Protein AF-0000000084891720 (afdb_homodimer)

Foldseek 3Di:
DCCPPPPPPPPPPDPPPDDDDPLQFLADPPFKFWAEKEKEKEWDQAADPVRFTKMKIKMKTKIAGQDKDQKDKWAAAQKAWPDKFKAWPVRHTFAWDDWDADHQSRIIMTGGPDIDDHRTMMMIITIIMHTQDCQQAAWHWDWAQAPVRDIGIKIKHQQPPPRLNRHDTHRRDLQRWYKYKYKYKDFPPKDKDKQWDWDPQDPQPDPVPGIGMTIGDIFDTAGSSLIIIIIGNWDWDWDAAPVLQIEIETDHNVCVVVVVCVVVRVCVNVVQVVVCVLLVPHQVRCPPPDSIYRDDPPLCSLCSLCSALQQLLVSLQDALVVLLDLCLLLPFQLQQQVQLQALPWFFLRHDDQGHPVSSVVSPDSCSYRLSNLLNLLLCVQLDRQLSSQLSSVVCVVQPVHHDDPLSSQVSSVVSSVVVVGDADPVGSSQQSCLRRHGTAAWEWEWEDDDQFTKTDIAGHHLALPDDSCPPPDPVSNDHFWFKWKAKPVGRDIDTDIDDPPDIDTDHDHDPLIAMAICQSVSTNHAYHYPPVSLVRLLVCLQVPVVSGDLSSLLRNLSNQLSCVSSVNHPVLSSVSSLVSLLPDQFQRNLSSNCVSLVLVCLLDVPHPQNVLSLLVLLSNLVSNLVVDDQADDDDPRNLNSNLSSLQSCLVSPNPVSLVVLLVLLVVCVVVVDNPGHPSCLLVSLQSNQQPVDVVSLVVLVVCLLPDRDPVVNLSSLLSNLNHLDAVSLVVVLCLQLDPPRSADVVVSLVSLLSNLQHPNRLVVSVVVCLVPVVSLLVSCVPPLPSNLSNLCSSLVSQADPVSLVVLVVSCVVCVVRCRSNNVSSVVSNVNNVSSNVSCVPPVVVSSVSSPVVRPDD/DCPPPPPPPPPPPPPPPDDDDPLLFLADDPFKFWAEKEKEKEWDQAADPVRFTKMKIKMKTKIAGQDKDQKDKWAADQKAWPDKFKAWPVRHTFAWDDWDADHQSRIIMTGGPDIDDHRTMMMIITIIMHTQDCQQAAWHWDWAQAPVRDIGIKIKHQHPPPRLNRHDTHRRDLQRWYKYKYKYKDFPPKDKDKQWDWDPQDPQPDPVPGIGMTIGDIFDTAGSSLIIIIIGNWDWDWDAAPVLQIEIETDHNVCVVVVVCVVVRVCVNVVQVVVCVLLVPHQVRCPPPDSIYRDDPPLCSVCSLCSALQQLLVSQDDALVVLLDLCLLLPFQLQQQVQLQALPWFFLRHDDQGHPVSSVVSPDSCSYRLSNLLNLLLCVQLDNQLSSQLSSVVCVVQPVHHDDPLSSQVSSVVSSVVVPGDADPVGSSQQSCLRRHGTAAWEWEWEDDDQFTKTDIAGHHLALPDDSCPPPDPVSNDHFWFKWKAKPVGRDIDTDIDDPPDIDTDHDHDPLIAMAICQSVSTNHAYHYPPVSLVRLLVCLQVPVVSGDLSSLLRNLSRQLSCVSSVNHPVLSSVSSLVSLLVDQFQRNLSSNCVSLVLVCLLDVPHPQNVLSLLVLLSNLVSNLVVDDQADDDDPRNLNSNLSSLQSCLVSPNPVSLVVLLVLLVVCVVVVDNPGHPSNLLVSLQSNQQPVDVVSLVVLVVCLLPDRDPVVNLSSLLSNLNHLDAVSLVVVLCLQLDPPRSADVVRSLVSLLSNLQHPNRLVVSVVVCLVPVVSLLVSCVVPLPSNLSNLCSSLVSQADPVSLVVLVVSCVVCVVRCRSNNVSSVVSNVNNVSSNVSCVPPVVVSSVSSPVVRPDD

Sequence (1714 aa):
DTTSPDTTVSATTGDTGQPSGPWTSIRLPPYLVPTHYVVDLRPVLEPDSTGKYWFNGTSEAKFIVAQPTNYIYIHSNKLSYSKVEVRDSSNAVVPKTAHWLYDVNQYLVVELVEQMVGGGEYSLLTEFQGELADDLGGLYRSSYINSAGNQVVIATTQMQPTDARKAFPCFDEPALKATFDISLSHKPPYFALSNTPNNPPIPPQTPAGEYTKTKFKRTVKMSTYLLAFVVCDFDFVESQTTSGTQTRIYARPQQIAAGNANYSAGITPKILEYFEGYFNVSYPLAKSGDKEFIHLLYHLCFHSWSNYQQFLFLYSILPQPILHMDQFVVSDLQRALNVDGLVSSRPIVAENVNTPSDINALFDTISYSKGACIIRMINQFAGEAAFKLGLENYLKEYAYGPVNHTQLFAFWSDAIDTTGGQNPTNSFATAMQSWTLQMGNPVVTLTRGGSGVVATQQRFLLDPNADKSQPPSPFGYIWTVPLWYSTQSDPSVKLTWMYPNQDTTLTGVASSDYIIGNYGGFGYYLVNYDNDNWMKIIDQLNNDYTKIEAKTRGQLIYDSFSLARAGELHYNISLSLTEFLKSDFYYVPWESGLDSLGYLDQMLGRSKVYGVYSSYLLSLVEPLYQNVTWVDGGSHLDQYQRVNAIWTACSYGHLDCITNAMTQFNQWKTTGNNNITANLRTSVYCNAVRYGGSDNWDFLWGKYQVESNSQEKAKLEYGLSCTRSPWVVRRFLDFIVANDSAVRKQDASSVFQDLCYNEYARDITWDFLRGNWDFIYGVYGTGFFSFSGIISSCTSHFSTQFELQELEAFKAENADQLGSGVSSVDQALEKTKTNIQWRADYEDIVFAWLSDRVVSPDTTSPDTTVSATT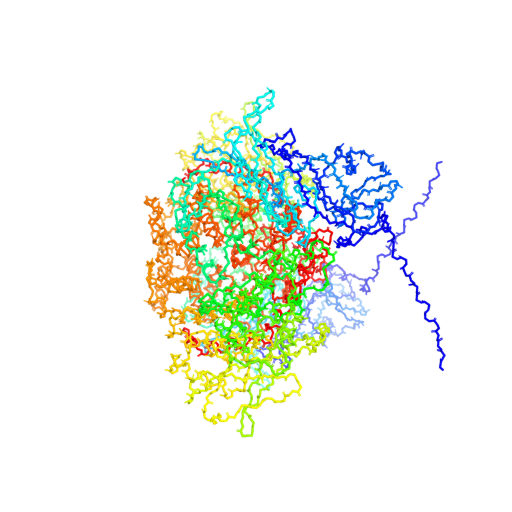GDTGQPSGPWTSIRLPPYLVPTHYVVDLRPVLEPDSTGKYWFNGTSEAKFIVAQPTNYIYIHSNKLSYSKVEVRDSSNAVVPKTAHWLYDVNQYLVVELVEQMVGGGEYSLLTEFQGELADDLGGLYRSSYINSAGNQVVIATTQMQPTDARKAFPCFDEPALKATFDISLSHKPPYFALSNTPNNPPIPPQTPAGEYTKTKFKRTVKMSTYLLAFVVCDFDFVESQTTSGTQTRIYARPQQIAAGNANYSAGITPKILEYFEGYFNVSYPLAKSGDKEFIHLLYHLCFHSWSNYQQFLFLYSILPQPILHMDQFVVSDLQRALNVDGLVSSRPIVAENVNTPSDINALFDTISYSKGACIIRMINQFAGEAAFKLGLENYLKEYAYGPVNHTQLFAFWSDAIDTTGGQNPTNSFATAMQSWTLQMGNPVVTLTRGGSGVVATQQRFLLDPNADKSQPPSPFGYIWTVPLWYSTQSDPSVKLTWMYPNQDTTLTGVASSDYIIGNYGGFGYYLVNYDNDNWMKIIDQLNNDYTKIEAKTRGQLIYDSFSLARAGELHYNISLSLTEFLKSDFYYVPWESGLDSLGYLDQMLGRSKVYGVYSSYLLSLVEPLYQNVTWVDGGSHLDQYQRVNAIWTACSYGHLDCITNAMTQFNQWKTTGNNNITANLRTSVYCNAVRYGGSDNWDFLWGKYQVESNSQEKAKLEYGLSCTRSPWVVRRFLDFIVANDSAVRKQDASSVFQDLCYNEYARDITWDFLRGNWDFIYGVYGTGFFSFSGIISSCTSHFSTQFELQELEAFKAENADQLGSGVSSVDQALEKTKTNIQWRADYEDIVFAWLSDRVVSP

pLDDT: mean 84.46, std 16.4, range [18.09, 98.44]

Organism: Ciona savignyi (NCBI:txid51511)

Structure (mmCIF, N/CA/C/O backbone):
data_AF-0000000084891720-model_v1
#
loop_
_entity.id
_entity.type
_entity.pdbx_description
1 polymer Aminopeptidase
#
loop_
_atom_site.group_PDB
_atom_site.id
_atom_site.type_symbol
_atom_site.label_atom_id
_atom_site.label_alt_id
_atom_site.label_comp_id
_atom_site.label_asym_id
_atom_site.label_entity_id
_atom_site.label_seq_id
_atom_site.pdbx_PDB_ins_code
_atom_site.Cartn_x
_atom_site.Cartn_y
_atom_site.Cartn_z
_atom_site.occupancy
_atom_site.B_iso_or_equiv
_atom_site.auth_seq_id
_atom_site.auth_comp_id
_atom_site.auth_asym_id
_atom_site.auth_atom_id
_atom_site.pdbx_PDB_model_num
ATOM 1 N N . ASP A 1 1 ? 17.328 46.594 -45.031 1 20 1 ASP A N 1
ATOM 2 C CA . ASP A 1 1 ? 17.062 46.469 -43.594 1 20 1 ASP A CA 1
ATOM 3 C C . ASP A 1 1 ? 15.586 46.25 -43.312 1 20 1 ASP A C 1
ATOM 5 O O . ASP A 1 1 ? 14.836 47.219 -43.125 1 20 1 ASP A O 1
ATOM 9 N N . THR A 1 2 ? 14.961 45.312 -43.938 1 23.05 2 THR A N 1
ATOM 10 C CA . THR A 1 2 ? 13.555 45.219 -44.312 1 23.05 2 THR A CA 1
ATOM 11 C C . THR A 1 2 ? 12.688 44.844 -43.125 1 23.05 2 THR A C 1
ATOM 13 O O . THR A 1 2 ? 12.797 43.719 -42.625 1 23.05 2 THR A O 1
ATOM 16 N N . THR A 1 3 ? 12.383 45.75 -42.219 1 22.19 3 THR A N 1
ATOM 17 C CA . THR A 1 3 ? 11.844 45.812 -40.844 1 22.19 3 THR A CA 1
ATOM 18 C C . THR A 1 3 ? 10.398 45.344 -40.844 1 22.19 3 THR A C 1
ATOM 20 O O . THR A 1 3 ? 9.508 46 -41.375 1 22.19 3 THR A O 1
ATOM 23 N N . SER A 1 4 ? 10.258 44.031 -41.125 1 25.98 4 SER A N 1
ATOM 24 C CA . SER A 1 4 ? 8.883 43.594 -41.375 1 25.98 4 SER A CA 1
ATOM 25 C C . SER A 1 4 ? 8.008 43.812 -40.156 1 25.98 4 SER A C 1
ATOM 27 O O . SER A 1 4 ? 8.414 43.469 -39.031 1 25.98 4 SER A O 1
ATOM 29 N N . PRO A 1 5 ? 7.008 44.688 -40.25 1 27.39 5 PRO A N 1
ATOM 30 C CA . PRO A 1 5 ? 6.219 45.25 -39.156 1 27.39 5 PRO A CA 1
ATOM 31 C C . PRO A 1 5 ? 5.355 44.219 -38.438 1 27.39 5 PRO A C 1
ATOM 33 O O . PRO A 1 5 ? 4.715 43.406 -39.094 1 27.39 5 PRO A O 1
ATOM 36 N N . ASP A 1 6 ? 5.828 43.719 -37.281 1 21.44 6 ASP A N 1
ATOM 37 C CA . ASP A 1 6 ? 5.398 42.656 -36.375 1 21.44 6 ASP A CA 1
ATOM 38 C C . ASP A 1 6 ? 3.992 42.938 -35.844 1 21.44 6 ASP A C 1
ATOM 40 O O . ASP A 1 6 ? 3.748 43.938 -35.219 1 21.44 6 ASP A O 1
ATOM 44 N N . THR A 1 7 ? 2.973 42.625 -36.625 1 23.55 7 THR A N 1
ATOM 45 C CA . THR A 1 7 ? 1.566 42.938 -36.375 1 23.55 7 THR A CA 1
ATOM 46 C C . THR A 1 7 ? 1.07 42.219 -35.125 1 23.55 7 THR A C 1
ATOM 48 O O . THR A 1 7 ? 1.032 40.969 -35.094 1 23.55 7 THR A O 1
ATOM 51 N N . THR A 1 8 ? 1.433 42.688 -33.969 1 21.89 8 THR A N 1
ATOM 52 C CA . THR A 1 8 ? 1.13 42.156 -32.656 1 21.89 8 THR A CA 1
ATOM 53 C C . THR A 1 8 ? -0.378 42.062 -32.438 1 21.89 8 THR A C 1
ATOM 55 O O . THR A 1 8 ? -1.094 43.062 -32.531 1 21.89 8 THR A O 1
ATOM 58 N N . VAL A 1 9 ? -1.043 40.938 -32.844 1 22.31 9 VAL A N 1
ATOM 59 C CA . VAL A 1 9 ? -2.469 40.656 -32.719 1 22.31 9 VAL A CA 1
ATOM 60 C C . VAL A 1 9 ? -2.889 40.75 -31.25 1 22.31 9 VAL A C 1
ATOM 62 O O . VAL A 1 9 ? -2.338 40.031 -30.406 1 22.31 9 VAL A O 1
ATOM 65 N N . SER A 1 10 ? -3.232 41.875 -30.812 1 19.17 10 SER A N 1
ATOM 66 C CA . SER A 1 10 ? -3.762 42.188 -29.484 1 19.17 10 SER A CA 1
ATOM 67 C C . SER A 1 10 ? -4.973 41.312 -29.156 1 19.17 10 SER A C 1
ATOM 69 O O . SER A 1 10 ? -6.012 41.406 -29.812 1 19.17 10 SER A O 1
ATOM 71 N N . ALA A 1 11 ? -4.734 40.031 -28.859 1 24.59 11 ALA A N 1
ATOM 72 C CA . ALA A 1 11 ? -5.824 39.156 -28.469 1 24.59 11 ALA A CA 1
ATOM 73 C C . ALA A 1 11 ? -6.742 39.844 -27.453 1 24.59 11 ALA A C 1
ATOM 75 O O . ALA A 1 11 ? -6.273 40.344 -26.438 1 24.59 11 ALA A O 1
ATOM 76 N N . THR A 1 12 ? -7.859 40.375 -27.953 1 24.05 12 THR A N 1
ATOM 77 C CA . THR A 1 12 ? -8.984 40.938 -27.219 1 24.05 12 THR A CA 1
ATOM 78 C C . THR A 1 12 ? -9.336 40.062 -26.016 1 24.05 12 THR A C 1
ATOM 80 O O . THR A 1 12 ? -9.562 38.875 -26.156 1 24.05 12 THR A O 1
ATOM 83 N N . THR A 1 13 ? -8.766 40.25 -24.859 1 27.42 13 THR A N 1
ATOM 84 C CA . THR A 1 13 ? -9.195 39.75 -23.562 1 27.42 13 THR A CA 1
ATOM 85 C C . THR A 1 13 ? -10.711 39.781 -23.453 1 27.42 13 THR A C 1
ATOM 87 O O . THR A 1 13 ? -11.336 40.812 -23.656 1 27.42 13 THR A O 1
ATOM 90 N N . GLY A 1 14 ? -11.461 38.781 -23.953 1 28.86 14 GLY A N 1
ATOM 91 C CA . GLY A 1 14 ? -12.898 38.562 -23.922 1 28.86 14 GLY A CA 1
ATOM 92 C C . GLY A 1 14 ? -13.555 39.156 -22.688 1 28.86 14 GLY A C 1
ATOM 93 O O . GLY A 1 14 ? -13.016 39.031 -21.578 1 28.86 14 GLY A O 1
ATOM 94 N N . ASP A 1 15 ? -14.383 40.188 -22.797 1 30.59 15 ASP A N 1
ATOM 95 C CA . ASP A 1 15 ? -15.297 40.938 -21.953 1 30.59 15 ASP A CA 1
ATOM 96 C C . ASP A 1 15 ? -16.125 40.031 -21.062 1 30.59 15 ASP A C 1
ATOM 98 O O . ASP A 1 15 ? -17 39.312 -21.547 1 30.59 15 ASP A O 1
ATOM 102 N N . THR A 1 16 ? -15.633 39.312 -20.234 1 35.12 16 THR A N 1
ATOM 103 C CA . THR A 1 16 ? -16.594 38.688 -19.328 1 35.12 16 THR A CA 1
ATOM 104 C C . THR A 1 16 ? -17.625 39.688 -18.859 1 35.12 16 THR A C 1
ATOM 106 O O . THR A 1 16 ? -17.312 40.875 -18.641 1 35.12 16 THR A O 1
ATOM 109 N N . GLY A 1 17 ? -18.844 39.719 -19.438 1 39.69 17 GLY A N 1
ATOM 110 C CA . GLY A 1 17 ? -20.094 40.438 -19.297 1 39.69 17 GLY A CA 1
ATOM 111 C C . GLY A 1 17 ? -20.281 41.094 -17.938 1 39.69 17 GLY A C 1
ATOM 112 O O . GLY A 1 17 ? -21.391 41.469 -17.562 1 39.69 17 GLY A O 1
ATOM 113 N N . GLN A 1 18 ? -19.5 40.906 -17 1 47.75 18 GLN A N 1
ATOM 114 C CA . GLN A 1 18 ? -19.828 41.594 -15.742 1 47.75 18 GLN A CA 1
ATOM 115 C C . GLN A 1 18 ? -19.688 43.094 -15.875 1 47.75 18 GLN A C 1
ATOM 117 O O . GLN A 1 18 ? -18.719 43.594 -16.469 1 47.75 18 GLN A O 1
ATOM 122 N N . PRO A 1 19 ? -20.781 43.906 -15.688 1 54.69 19 PRO A N 1
ATOM 123 C CA . PRO A 1 19 ? -20.812 45.375 -15.812 1 54.69 19 PRO A CA 1
ATOM 124 C C . PRO A 1 19 ? -19.609 46.031 -15.156 1 54.69 19 PRO A C 1
ATOM 126 O O . PRO A 1 19 ? -19.156 45.594 -14.094 1 54.69 19 PRO A O 1
ATOM 129 N N . SER A 1 20 ? -18.875 46.844 -15.867 1 66.38 20 SER A N 1
ATOM 130 C CA . SER A 1 20 ? -17.75 47.656 -15.461 1 66.38 20 SER A CA 1
ATOM 131 C C . SER A 1 20 ? -18.203 48.781 -14.523 1 66.38 20 SER A C 1
ATOM 133 O O . SER A 1 20 ? -19.328 49.281 -14.633 1 66.38 20 SER A O 1
ATOM 135 N N . GLY A 1 21 ? -17.875 48.906 -13.312 1 76 21 GLY A N 1
ATOM 136 C CA . GLY A 1 21 ? -18.141 49.969 -12.352 1 76 21 GLY A CA 1
ATOM 137 C C . GLY A 1 21 ? -17.234 49.906 -11.133 1 76 21 GLY A C 1
ATOM 138 O O . GLY A 1 21 ? -16.297 49.125 -11.086 1 76 21 GLY A O 1
ATOM 139 N N . PRO A 1 22 ? -17.422 50.844 -10.227 1 79.38 22 PRO A N 1
ATOM 140 C CA . PRO A 1 22 ? -16.562 50.938 -9.039 1 79.38 22 PRO A CA 1
ATOM 141 C C . PRO A 1 22 ? -16.625 49.688 -8.164 1 79.38 22 PRO A C 1
ATOM 143 O O . PRO A 1 22 ? -15.727 49.469 -7.344 1 79.38 22 PRO A O 1
ATOM 146 N N . TRP A 1 23 ? -17.562 48.875 -8.383 1 83.69 23 TRP A N 1
ATOM 147 C CA . TRP A 1 23 ? -17.734 47.656 -7.582 1 83.69 23 TRP A CA 1
ATOM 148 C C . TRP A 1 23 ? -16.719 46.594 -7.992 1 83.69 23 TRP A C 1
ATOM 150 O O . TRP A 1 23 ? -16.609 45.562 -7.352 1 83.69 23 TRP A O 1
ATOM 160 N N . THR A 1 24 ? -15.914 46.875 -8.93 1 83.31 24 THR A N 1
ATOM 161 C CA . THR A 1 24 ? -14.898 45.938 -9.367 1 83.31 24 THR A CA 1
ATOM 162 C C . THR A 1 24 ? -13.711 45.906 -8.414 1 83.31 24 THR A C 1
ATOM 164 O O . THR A 1 24 ? -12.914 44.969 -8.414 1 83.31 24 THR A O 1
ATOM 167 N N . SER A 1 25 ? -13.672 46.938 -7.602 1 82.19 25 SER A N 1
ATOM 168 C CA . SER A 1 25 ? -12.617 46.969 -6.594 1 82.19 25 SER A CA 1
ATOM 169 C C . SER A 1 25 ? -13.008 46.188 -5.355 1 82.19 25 SER A C 1
ATOM 171 O O . SER A 1 25 ? -14.164 46.219 -4.926 1 82.19 25 SER A O 1
ATOM 173 N N . ILE A 1 26 ? -12.016 45.469 -4.812 1 81.94 26 ILE A N 1
ATOM 174 C CA . ILE A 1 26 ? -12.273 44.625 -3.652 1 81.94 26 ILE A CA 1
ATOM 175 C C . ILE A 1 26 ? -12.484 45.5 -2.418 1 81.94 26 ILE A C 1
ATOM 177 O O . ILE A 1 26 ? -13.164 45.094 -1.472 1 81.94 26 ILE A O 1
ATOM 181 N N . ARG A 1 27 ? -11.875 46.688 -2.404 1 84.44 27 ARG A N 1
ATOM 182 C CA . ARG A 1 27 ? -12.039 47.594 -1.272 1 84.44 27 ARG A CA 1
ATOM 183 C C . ARG A 1 27 ? -13.148 48.594 -1.533 1 84.44 27 ARG A C 1
ATOM 185 O O . ARG A 1 27 ? -13.289 49.094 -2.65 1 84.44 27 ARG A O 1
ATOM 192 N N . LEU A 1 28 ? -13.945 48.875 -0.471 1 86.12 28 LEU A N 1
ATOM 193 C CA . LEU A 1 28 ? -15.008 49.844 -0.572 1 86.12 28 LEU A CA 1
ATOM 194 C C . LEU A 1 28 ? -14.422 51.25 -0.694 1 86.12 28 LEU A C 1
ATOM 196 O O . LEU A 1 28 ? -13.438 51.594 -0.026 1 86.12 28 LEU A O 1
ATOM 200 N N . PRO A 1 29 ? -14.922 52 -1.646 1 81.88 29 PRO A N 1
ATOM 201 C CA . PRO A 1 29 ? -14.5 53.406 -1.696 1 81.88 29 PRO A CA 1
ATOM 202 C C . PRO A 1 29 ? -14.906 54.188 -0.452 1 81.88 29 PRO A C 1
ATOM 204 O O . PRO A 1 29 ? -15.836 53.812 0.252 1 81.88 29 PRO A O 1
ATOM 207 N N . PRO A 1 30 ? -14.164 55.281 -0.123 1 80.31 30 PRO A N 1
ATOM 208 C CA . PRO A 1 30 ? -14.445 56.062 1.085 1 80.31 30 PRO A CA 1
ATOM 209 C C . PRO A 1 30 ? -15.672 56.969 0.934 1 80.31 30 PRO A C 1
ATOM 211 O O . PRO A 1 30 ? -15.656 58.125 1.393 1 80.31 30 PRO A O 1
ATOM 214 N N . TYR A 1 31 ? -16.719 56.5 0.328 1 83.75 31 TYR A N 1
ATOM 215 C CA . TYR A 1 31 ? -17.891 57.312 0.03 1 83.75 31 TYR A CA 1
ATOM 216 C C . TYR A 1 31 ? -18.906 57.25 1.173 1 83.75 31 TYR A C 1
ATOM 218 O O . TYR A 1 31 ? -19.609 58.219 1.437 1 83.75 31 TYR A O 1
ATOM 226 N N . LEU A 1 32 ? -18.953 56.094 1.75 1 91.38 32 LEU A N 1
ATOM 227 C CA . LEU A 1 32 ? -19.984 55.875 2.754 1 91.38 32 LEU A CA 1
ATOM 228 C C . LEU A 1 32 ? -19.375 55.406 4.066 1 91.38 32 LEU A C 1
ATOM 230 O O . LEU A 1 32 ? -18.5 54.531 4.074 1 91.38 32 LEU A O 1
ATOM 234 N N . VAL A 1 33 ? -19.75 56 5.152 1 92.69 33 VAL A N 1
ATOM 235 C CA . VAL A 1 33 ? -19.25 55.625 6.473 1 92.69 33 VAL A CA 1
ATOM 236 C C . VAL A 1 33 ? -20.422 55.156 7.34 1 92.69 33 VAL A C 1
ATOM 238 O O . VAL A 1 33 ? -21.281 55.938 7.719 1 92.69 33 VAL A O 1
ATOM 241 N N . PRO A 1 34 ? -20.391 53.938 7.621 1 95.19 34 PRO A N 1
ATOM 242 C CA . PRO A 1 34 ? -21.484 53.438 8.445 1 95.19 34 PRO A CA 1
ATOM 243 C C . PRO A 1 34 ? -21.469 54 9.867 1 95.19 34 PRO A C 1
ATOM 245 O O . PRO A 1 34 ? -20.391 54.188 10.438 1 95.19 34 PRO A O 1
ATOM 248 N N . THR A 1 35 ? -22.672 54.156 10.438 1 95.44 35 THR A N 1
ATOM 249 C CA . THR A 1 35 ? -22.766 54.688 11.789 1 95.44 35 THR A CA 1
ATOM 250 C C . THR A 1 35 ? -23.516 53.719 12.703 1 95.44 35 THR A C 1
ATOM 252 O O . THR A 1 35 ? -23.203 53.625 13.891 1 95.44 35 THR A O 1
ATOM 255 N N . HIS A 1 36 ? -24.438 53.125 12.141 1 96.88 36 HIS A N 1
ATOM 256 C CA . HIS A 1 36 ? -25.281 52.281 12.961 1 96.88 36 HIS A CA 1
ATOM 257 C C . HIS A 1 36 ? -26 51.219 12.117 1 96.88 36 HIS A C 1
ATOM 259 O O . HIS A 1 36 ? -26.391 51.5 10.977 1 96.88 36 HIS A O 1
ATOM 265 N N . TYR A 1 37 ? -26.125 50.062 12.719 1 97.62 37 TYR A N 1
ATOM 266 C CA . TYR A 1 37 ? -26.922 49 12.102 1 97.62 37 TYR A CA 1
ATOM 267 C C . TYR A 1 37 ? -28.047 48.531 13.016 1 97.62 37 TYR A C 1
ATOM 269 O O . TYR A 1 37 ? -27.875 48.469 14.242 1 97.62 37 TYR A O 1
ATOM 277 N N . VAL A 1 38 ? -29.203 48.25 12.43 1 97.19 38 VAL A N 1
ATOM 278 C CA . VAL A 1 38 ? -30.25 47.469 13.078 1 97.19 38 VAL A CA 1
ATOM 279 C C . VAL A 1 38 ? -30.406 46.125 12.383 1 97.19 38 VAL A C 1
ATOM 281 O O . VAL A 1 38 ? -30.719 46.062 11.195 1 97.19 38 VAL A O 1
ATOM 284 N N . VAL A 1 39 ? -30.094 45.094 13.125 1 97.5 39 VAL A N 1
ATOM 285 C CA . VAL A 1 39 ? -30.078 43.781 12.531 1 97.5 39 VAL A CA 1
ATOM 286 C C . VAL A 1 39 ? -31.078 42.875 13.258 1 97.5 39 VAL A C 1
ATOM 288 O O . VAL A 1 39 ? -31.047 42.75 14.484 1 97.5 39 VAL A O 1
ATOM 291 N N . ASP A 1 40 ? -32 42.281 12.531 1 96.5 40 ASP A N 1
ATOM 292 C CA . ASP A 1 40 ? -33 41.344 13.023 1 96.5 40 ASP A CA 1
ATOM 293 C C . ASP A 1 40 ? -32.938 40.031 12.258 1 96.5 40 ASP A C 1
ATOM 295 O O . ASP A 1 40 ? -33.219 39.969 11.062 1 96.5 40 ASP A O 1
ATOM 299 N N . LEU A 1 41 ? -32.531 38.938 12.953 1 97.06 41 LEU A N 1
ATOM 300 C CA . LEU A 1 41 ? -32.375 37.656 12.297 1 97.06 41 LEU A CA 1
ATOM 301 C C . LEU A 1 41 ? -33.281 36.594 12.938 1 97.06 41 LEU A C 1
ATOM 303 O O . LEU A 1 41 ? -33.469 36.625 14.156 1 97.06 41 LEU A O 1
ATOM 307 N N . ARG A 1 42 ? -33.781 35.656 12.125 1 95.81 42 ARG A N 1
ATOM 308 C CA . ARG A 1 42 ? -34.594 34.531 12.57 1 95.81 42 ARG A CA 1
ATOM 309 C C . ARG A 1 42 ? -34.062 33.219 11.961 1 95.81 42 ARG A C 1
ATOM 311 O O . ARG A 1 42 ? -34.562 32.781 10.914 1 95.81 42 ARG A O 1
ATOM 318 N N . PRO A 1 43 ? -33.156 32.625 12.656 1 96.19 43 PRO A N 1
ATOM 319 C CA . PRO A 1 43 ? -32.75 31.281 12.195 1 96.19 43 PRO A CA 1
ATOM 320 C C . PRO A 1 43 ? -33.812 30.234 12.398 1 96.19 43 PRO A C 1
ATOM 322 O O . PRO A 1 43 ? -34.5 30.234 13.43 1 96.19 43 PRO A O 1
ATOM 325 N N . VAL A 1 44 ? -34.031 29.344 11.383 1 94.94 44 VAL A N 1
ATOM 326 C CA . VAL A 1 44 ? -34.969 28.234 11.461 1 94.94 44 VAL A CA 1
ATOM 327 C C . VAL A 1 44 ? -34.188 26.922 11.648 1 94.94 44 VAL A C 1
ATOM 329 O O . VAL A 1 44 ? -33.5 26.469 10.734 1 94.94 44 VAL A O 1
ATOM 332 N N . LEU A 1 45 ? -34.344 26.359 12.797 1 94.62 45 LEU A N 1
ATOM 333 C CA . LEU A 1 45 ? -33.5 25.219 13.156 1 94.62 45 LEU A CA 1
ATOM 334 C C . LEU A 1 45 ? -34.156 23.906 12.773 1 94.62 45 LEU A C 1
ATOM 336 O O . LEU A 1 45 ? -33.781 22.844 13.289 1 94.62 45 LEU A O 1
ATOM 340 N N . GLU A 1 46 ? -35.156 23.922 11.852 1 92.25 46 GLU A N 1
ATOM 341 C CA . GLU A 1 46 ? -35.781 22.75 11.211 1 92.25 46 GLU A CA 1
ATOM 342 C C . GLU A 1 46 ? -35.594 22.797 9.695 1 92.25 46 GLU A C 1
ATOM 344 O O . GLU A 1 46 ? -35.688 23.875 9.086 1 92.25 46 GLU A O 1
ATOM 349 N N . PRO A 1 47 ? -35.281 21.625 9.133 1 90.69 47 PRO A N 1
ATOM 350 C CA . PRO A 1 47 ? -35.125 21.625 7.676 1 90.69 47 PRO A CA 1
ATOM 351 C C . PRO A 1 47 ? -36.438 21.828 6.922 1 90.69 47 PRO A C 1
ATOM 353 O O . PRO A 1 47 ? -37.5 21.484 7.434 1 90.69 47 PRO A O 1
ATOM 356 N N . ASP A 1 48 ? -36.281 22.391 5.809 1 89.12 48 ASP A N 1
ATOM 357 C CA . ASP A 1 48 ? -37.438 22.5 4.945 1 89.12 48 ASP A CA 1
ATOM 358 C C . ASP A 1 48 ? -37.719 21.188 4.211 1 89.12 48 ASP A C 1
ATOM 360 O O . ASP A 1 48 ? -37.156 20.156 4.551 1 89.12 48 ASP A O 1
ATOM 364 N N . SER A 1 49 ? -38.594 21.219 3.25 1 85.94 49 SER A N 1
ATOM 365 C CA . SER A 1 49 ? -39 20.016 2.533 1 85.94 49 SER A CA 1
ATOM 366 C C . SER A 1 49 ? -37.875 19.438 1.696 1 85.94 49 SER A C 1
ATOM 368 O O . SER A 1 49 ? -37.875 18.25 1.362 1 85.94 49 SER A O 1
ATOM 370 N N . THR A 1 50 ? -36.969 20.328 1.462 1 84.31 50 THR A N 1
ATOM 371 C CA . THR A 1 50 ? -35.844 19.891 0.657 1 84.31 50 THR A CA 1
ATOM 372 C C . THR A 1 50 ? -34.688 19.469 1.548 1 84.31 50 THR A C 1
ATOM 374 O O . THR A 1 50 ? -33.625 19.094 1.052 1 84.31 50 THR A O 1
ATOM 377 N N . GLY A 1 51 ? -34.906 19.547 2.848 1 84.44 51 GLY A N 1
ATOM 378 C CA . GLY A 1 51 ? -33.844 19.172 3.787 1 84.44 51 GLY A CA 1
ATOM 379 C C . GLY A 1 51 ? -32.875 20.297 4.086 1 84.44 51 GLY A C 1
ATOM 380 O O . GLY A 1 51 ? -31.906 20.109 4.809 1 84.44 51 GLY A O 1
ATOM 381 N N . LYS A 1 52 ? -33.156 21.438 3.549 1 88.75 52 LYS A N 1
ATOM 382 C CA . LYS A 1 52 ? -32.281 22.594 3.752 1 88.75 52 LYS A CA 1
ATOM 383 C C . LYS A 1 52 ? -32.75 23.438 4.934 1 88.75 52 LYS A C 1
ATOM 385 O O . LYS A 1 52 ? -33.906 23.391 5.309 1 88.75 52 LYS A O 1
ATOM 390 N N . TYR A 1 53 ? -31.812 24.109 5.594 1 94 53 TYR A N 1
ATOM 391 C CA . TYR A 1 53 ? -32.094 25.031 6.684 1 94 53 TYR A CA 1
ATOM 392 C C . TYR A 1 53 ? -31.922 26.484 6.227 1 94 53 TYR A C 1
ATOM 394 O O . TYR A 1 53 ? -31.062 26.781 5.402 1 94 53 TYR A O 1
ATOM 402 N N . TRP A 1 54 ? -32.781 27.344 6.738 1 95.25 54 TRP A N 1
ATOM 403 C CA . TRP A 1 54 ? -32.781 28.734 6.277 1 95.25 54 TRP A CA 1
ATOM 404 C C . TRP A 1 54 ? -32.812 29.703 7.457 1 95.25 54 TRP A C 1
ATOM 406 O O . TRP A 1 54 ? -33.188 29.312 8.57 1 95.25 54 TRP A O 1
ATOM 416 N N . PHE A 1 55 ? -32.406 30.922 7.242 1 96.44 55 PHE A N 1
ATOM 417 C CA . PHE A 1 55 ? -32.719 32.031 8.156 1 96.44 55 PHE A CA 1
ATOM 418 C C . PHE A 1 55 ? -33.219 33.25 7.391 1 96.44 55 PHE A C 1
ATOM 420 O O . PHE A 1 55 ? -32.844 33.469 6.234 1 96.44 55 PHE A O 1
ATOM 427 N N . ASN A 1 56 ? -34.125 33.938 8.039 1 96.25 56 ASN A N 1
ATOM 428 C CA . ASN A 1 56 ? -34.656 35.188 7.516 1 96.25 56 ASN A CA 1
ATOM 429 C C . ASN A 1 56 ? -34.125 36.406 8.312 1 96.25 56 ASN A C 1
ATOM 431 O O . ASN A 1 56 ? -33.875 36.281 9.508 1 96.25 56 ASN A O 1
ATOM 435 N N . GLY A 1 57 ? -33.969 37.5 7.578 1 96.94 57 GLY A N 1
ATOM 436 C CA . GLY A 1 57 ? -33.438 38.625 8.305 1 96.94 57 GLY A CA 1
ATOM 437 C C . GLY A 1 57 ? -33.812 39.969 7.688 1 96.94 57 GLY A C 1
ATOM 438 O O . GLY A 1 57 ? -34.219 40.031 6.523 1 96.94 57 GLY A O 1
ATOM 439 N N . THR A 1 58 ? -33.844 40.969 8.523 1 97.31 58 THR A N 1
ATOM 440 C CA . THR A 1 58 ? -33.906 42.375 8.125 1 97.31 58 THR A CA 1
ATOM 441 C C . THR A 1 58 ? -32.75 43.156 8.68 1 97.31 58 THR A C 1
ATOM 443 O O . THR A 1 58 ? -32.281 42.906 9.797 1 97.31 58 THR A O 1
ATOM 446 N N . SER A 1 59 ? -32.219 44.031 7.859 1 97.62 59 SER A N 1
ATOM 447 C CA . SER A 1 59 ? -31.125 44.844 8.312 1 97.62 59 SER A CA 1
ATOM 448 C C . SER A 1 59 ? -31.266 46.281 7.793 1 97.62 59 SER A C 1
ATOM 450 O O . SER A 1 59 ? -31.688 46.5 6.656 1 97.62 59 SER A O 1
ATOM 452 N N . GLU A 1 60 ? -31.031 47.219 8.656 1 97.56 60 GLU A N 1
ATOM 453 C CA . GLU A 1 60 ? -30.922 48.625 8.297 1 97.56 60 GLU A CA 1
ATOM 454 C C . GLU A 1 60 ? -29.516 49.188 8.547 1 97.56 60 GLU A C 1
ATOM 456 O O . GLU A 1 60 ? -29.078 49.25 9.695 1 97.56 60 GLU A O 1
ATOM 461 N N . ALA A 1 61 ? -28.875 49.531 7.504 1 97.88 61 ALA A N 1
ATOM 462 C CA . ALA A 1 61 ? -27.547 50.125 7.617 1 97.88 61 ALA A CA 1
ATOM 463 C C . ALA A 1 61 ? -27.609 51.656 7.48 1 97.88 61 ALA A C 1
ATOM 465 O O . ALA A 1 61 ? -27.953 52.156 6.414 1 97.88 61 ALA A O 1
ATOM 466 N N . LYS A 1 62 ? -27.281 52.281 8.547 1 97.31 62 LYS A N 1
ATOM 467 C CA . LYS A 1 62 ? -27.219 53.719 8.516 1 97.31 62 LYS A CA 1
ATOM 468 C C . LYS A 1 62 ? -25.797 54.219 8.234 1 97.31 62 LYS A C 1
ATOM 470 O O . LYS A 1 62 ? -24.828 53.656 8.75 1 97.31 62 LYS A O 1
ATOM 475 N N . PHE A 1 63 ? -25.703 55.25 7.367 1 96.62 63 PHE A N 1
ATOM 476 C CA . PHE A 1 63 ? -24.375 55.719 7.004 1 96.62 63 PHE A CA 1
ATOM 477 C C . PHE A 1 63 ? -24.406 57.188 6.656 1 96.62 63 PHE A C 1
ATOM 479 O O . PHE A 1 63 ? -25.469 57.75 6.387 1 96.62 63 PHE A O 1
ATOM 486 N N . ILE A 1 64 ? -23.25 57.719 6.766 1 95.94 64 ILE A N 1
ATOM 487 C CA . ILE A 1 64 ? -23.031 59.125 6.359 1 95.94 64 ILE A CA 1
ATOM 488 C C . ILE A 1 64 ? -22.297 59.156 5.02 1 95.94 64 ILE A C 1
ATOM 490 O O . ILE A 1 64 ? -21.375 58.344 4.785 1 95.94 64 ILE A O 1
ATOM 494 N N . VAL A 1 65 ? -22.812 60.031 4.129 1 94.75 65 VAL A N 1
ATOM 495 C CA . VAL A 1 65 ? -22.188 60.156 2.814 1 94.75 65 VAL A CA 1
ATOM 496 C C . VAL A 1 65 ? -21 61.125 2.902 1 94.75 65 VAL A C 1
ATOM 498 O O . VAL A 1 65 ? -21.172 62.312 3.119 1 94.75 65 VAL A O 1
ATOM 501 N N . ALA A 1 66 ? -19.859 60.562 2.797 1 92 66 ALA A N 1
ATOM 502 C CA . ALA A 1 66 ? -18.641 61.406 2.84 1 92 66 ALA A CA 1
ATOM 503 C C . ALA A 1 66 ? -18.422 62.094 1.509 1 92 66 ALA A C 1
ATOM 505 O O . ALA A 1 66 ? -17.969 63.25 1.48 1 92 66 ALA A O 1
ATOM 506 N N . GLN A 1 67 ? -18.719 61.375 0.416 1 91.06 67 GLN A N 1
ATOM 507 C CA . GLN A 1 67 ? -18.641 61.906 -0.934 1 91.06 67 GLN A CA 1
ATOM 508 C C . GLN A 1 67 ? -19.906 61.625 -1.73 1 91.06 67 GLN A C 1
ATOM 510 O O . GLN A 1 67 ? -20.406 60.5 -1.71 1 91.06 67 GLN A O 1
ATOM 515 N N . PRO A 1 68 ? -20.328 62.625 -2.379 1 91.38 68 PRO A N 1
ATOM 516 C CA . PRO A 1 68 ? -21.562 62.406 -3.137 1 91.38 68 PRO A CA 1
ATOM 517 C C . PRO A 1 68 ? -21.438 61.281 -4.156 1 91.38 68 PRO A C 1
ATOM 519 O O . PRO A 1 68 ? -20.406 61.156 -4.809 1 91.38 68 PRO A O 1
ATOM 522 N N . THR A 1 69 ? -22.422 60.469 -4.219 1 91.12 69 THR A N 1
ATOM 523 C CA . THR A 1 69 ? -22.469 59.344 -5.129 1 91.12 69 THR A CA 1
ATOM 524 C C . THR A 1 69 ? -23.906 58.875 -5.34 1 91.12 69 THR A C 1
ATOM 526 O O . THR A 1 69 ? -24.781 59.188 -4.531 1 91.12 69 THR A O 1
ATOM 529 N N . ASN A 1 70 ? -24.141 58.25 -6.441 1 92.38 70 ASN A N 1
ATOM 530 C CA . ASN A 1 70 ? -25.453 57.656 -6.684 1 92.38 70 ASN A CA 1
ATOM 531 C C . ASN A 1 70 ? -25.438 56.125 -6.504 1 92.38 70 ASN A C 1
ATOM 533 O O . ASN A 1 70 ? -26.391 55.469 -6.875 1 92.38 70 ASN A O 1
ATOM 537 N N . TYR A 1 71 ? -24.281 55.625 -5.961 1 91.94 71 TYR A N 1
ATOM 538 C CA . TYR A 1 71 ? -24.172 54.188 -5.773 1 91.94 71 TYR A CA 1
ATOM 539 C C . TYR A 1 71 ? -23.953 53.844 -4.305 1 91.94 71 TYR A C 1
ATOM 541 O O . TYR A 1 71 ? -23.234 54.562 -3.592 1 91.94 71 TYR A O 1
ATOM 549 N N . ILE A 1 72 ? -24.562 52.75 -3.867 1 93.31 72 ILE A N 1
ATOM 550 C CA . ILE A 1 72 ? -24.266 52.094 -2.596 1 93.31 72 ILE A CA 1
ATOM 551 C C . ILE A 1 72 ? -23.688 50.719 -2.85 1 93.31 72 ILE A C 1
ATOM 553 O O . ILE A 1 72 ? -24.312 49.906 -3.531 1 93.31 72 ILE A O 1
ATOM 557 N N . TYR A 1 73 ? -22.469 50.594 -2.389 1 90.88 73 TYR A N 1
ATOM 558 C CA . TYR A 1 73 ? -21.812 49.281 -2.395 1 90.88 73 TYR A CA 1
ATOM 559 C C . TYR A 1 73 ? -21.672 48.719 -0.98 1 90.88 73 TYR A C 1
ATOM 561 O O . TYR A 1 73 ? -21.062 49.344 -0.117 1 90.88 73 TYR A O 1
ATOM 569 N N . ILE A 1 74 ? -22.359 47.594 -0.758 1 94.25 74 ILE A N 1
ATOM 570 C CA . ILE A 1 74 ? -22.297 46.938 0.551 1 94.25 74 ILE A CA 1
ATOM 571 C C . ILE A 1 74 ? -22.031 45.438 0.381 1 94.25 74 ILE A C 1
ATOM 573 O O . ILE A 1 74 ? -22.438 44.844 -0.611 1 94.25 74 ILE A O 1
ATOM 577 N N . HIS A 1 75 ? -21.219 44.906 1.25 1 95.19 75 HIS A N 1
ATOM 578 C CA . HIS A 1 75 ? -20.844 43.5 1.12 1 95.19 75 HIS A CA 1
ATOM 579 C C . HIS A 1 75 ? -22.047 42.594 1.354 1 95.19 75 HIS A C 1
ATOM 581 O O . HIS A 1 75 ? -22.859 42.844 2.25 1 95.19 75 HIS A O 1
ATOM 587 N N . SER A 1 76 ? -22.188 41.562 0.534 1 95.56 76 SER A N 1
ATOM 588 C CA . SER A 1 76 ? -23.234 40.562 0.594 1 95.56 76 SER A CA 1
ATOM 589 C C . SER A 1 76 ? -22.797 39.281 -0.079 1 95.56 76 SER A C 1
ATOM 591 O O . SER A 1 76 ? -22.203 39.312 -1.16 1 95.56 76 SER A O 1
ATOM 593 N N . ASN A 1 77 ? -22.984 38.219 0.671 1 93.56 77 ASN A N 1
ATOM 594 C CA . ASN A 1 77 ? -22.594 36.906 0.128 1 93.56 77 ASN A CA 1
ATOM 595 C C . ASN A 1 77 ? -23.656 35.844 0.414 1 93.56 77 ASN A C 1
ATOM 597 O O . ASN A 1 77 ? -24.016 35.625 1.57 1 93.56 77 ASN A O 1
ATOM 601 N N . LYS A 1 78 ? -24.234 35.219 -0.653 1 92.06 78 LYS A N 1
ATOM 602 C CA . LYS A 1 78 ? -25.172 34.125 -0.574 1 92.06 78 LYS A CA 1
ATOM 603 C C . LYS A 1 78 ? -26.453 34.531 0.155 1 92.06 78 LYS A C 1
ATOM 605 O O . LYS A 1 78 ? -26.953 33.781 1.01 1 92.06 78 LYS A O 1
ATOM 610 N N . LEU A 1 79 ? -26.859 35.719 -0.026 1 95.62 79 LEU A N 1
ATOM 611 C CA . LEU A 1 79 ? -28.125 36.219 0.487 1 95.62 79 LEU A CA 1
ATOM 612 C C . LEU A 1 79 ? -29.078 36.562 -0.655 1 95.62 79 LEU A C 1
ATOM 614 O O . LEU A 1 79 ? -28.641 37.094 -1.689 1 95.62 79 LEU A O 1
ATOM 618 N N . SER A 1 80 ? -30.297 36.156 -0.514 1 95.62 80 SER A N 1
ATOM 619 C CA . SER A 1 80 ? -31.344 36.562 -1.451 1 95.62 80 SER A CA 1
ATOM 620 C C . SER A 1 80 ? -32.219 37.656 -0.878 1 95.62 80 SER A C 1
ATOM 622 O O . SER A 1 80 ? -32.562 37.625 0.302 1 95.62 80 SER A O 1
ATOM 624 N N . TYR A 1 81 ? -32.625 38.656 -1.722 1 96.5 81 TYR A N 1
ATOM 625 C CA . TYR A 1 81 ? -33.281 39.844 -1.217 1 96.5 81 TYR A CA 1
ATOM 626 C C . TYR A 1 81 ? -34.719 39.938 -1.708 1 96.5 81 TYR A C 1
ATOM 628 O O . TYR A 1 81 ? -34.969 39.719 -2.895 1 96.5 81 TYR A O 1
ATOM 636 N N . SER A 1 82 ? -35.625 40.156 -0.802 1 95.62 82 SER A N 1
ATOM 637 C CA . SER A 1 82 ? -37.031 40.406 -1.145 1 95.62 82 SER A CA 1
ATOM 638 C C . SER A 1 82 ? -37.344 41.875 -1.124 1 95.62 82 SER A C 1
ATOM 640 O O . SER A 1 82 ? -38.312 42.312 -1.731 1 95.62 82 SER A O 1
ATOM 642 N N . LYS A 1 83 ? -36.531 42.688 -0.385 1 96.38 83 LYS A N 1
ATOM 643 C CA . LYS A 1 83 ? -36.688 44.125 -0.295 1 96.38 83 LYS A CA 1
ATOM 644 C C . LYS A 1 83 ? -35.344 44.844 -0.212 1 96.38 83 LYS A C 1
ATOM 646 O O . LYS A 1 83 ? -34.438 44.375 0.493 1 96.38 83 LYS A O 1
ATOM 651 N N . VAL A 1 84 ? -35.156 45.844 -1.027 1 97.25 84 VAL A N 1
ATOM 652 C CA . VAL A 1 84 ? -34.031 46.75 -1.001 1 97.25 84 VAL A CA 1
ATOM 653 C C . VAL A 1 84 ? -34.5 48.188 -1.163 1 97.25 84 VAL A C 1
ATOM 655 O O . VAL A 1 84 ? -34.969 48.562 -2.236 1 97.25 84 VAL A O 1
ATOM 658 N N . GLU A 1 85 ? -34.344 48.938 -0.044 1 97 85 GLU A N 1
ATOM 659 C CA . GLU A 1 85 ? -34.875 50.281 -0.048 1 97 85 GLU A CA 1
ATOM 660 C C . GLU A 1 85 ? -33.875 51.25 0.6 1 97 85 GLU A C 1
ATOM 662 O O . GLU A 1 85 ? -33.281 50.938 1.622 1 97 85 GLU A O 1
ATOM 667 N N . VAL A 1 86 ? -33.781 52.438 -0.037 1 97.31 86 VAL A N 1
ATOM 668 C CA . VAL A 1 86 ? -32.938 53.5 0.514 1 97.31 86 VAL A CA 1
ATOM 669 C C . VAL A 1 86 ? -33.812 54.625 1.035 1 97.31 86 VAL A C 1
ATOM 671 O O . VAL A 1 86 ? -34.781 55.031 0.401 1 97.31 86 VAL A O 1
ATOM 674 N N . ARG A 1 87 ? -33.375 55.094 2.244 1 96.5 87 ARG A N 1
ATOM 675 C CA . ARG A 1 87 ? -34.125 56.188 2.846 1 96.5 87 ARG A CA 1
ATOM 676 C C . ARG A 1 87 ? -33.188 57.344 3.219 1 96.5 87 ARG A C 1
ATOM 678 O O . ARG A 1 87 ? -31.984 57.125 3.479 1 96.5 87 ARG A O 1
ATOM 685 N N . ASP A 1 88 ? -33.719 58.5 3.244 1 94.12 88 ASP A N 1
ATOM 686 C CA . ASP A 1 88 ? -32.906 59.656 3.664 1 94.12 88 ASP A CA 1
ATOM 687 C C . ASP A 1 88 ? -33.156 59.969 5.137 1 94.12 88 ASP A C 1
ATOM 689 O O . ASP A 1 88 ? -33.781 59.188 5.855 1 94.12 88 ASP A O 1
ATOM 693 N N . SER A 1 89 ? -32.656 61.062 5.566 1 90.75 89 SER A N 1
ATOM 694 C CA . SER A 1 89 ? -32.719 61.438 6.977 1 90.75 89 SER A CA 1
ATOM 695 C C . SER A 1 89 ? -34.125 61.719 7.426 1 90.75 89 SER A C 1
ATOM 697 O O . SER A 1 89 ? -34.438 61.625 8.617 1 90.75 89 SER A O 1
ATOM 699 N N . SER A 1 90 ? -35.031 62.062 6.465 1 90.38 90 SER A N 1
ATOM 700 C CA . SER A 1 90 ? -36.438 62.281 6.777 1 90.38 90 SER A CA 1
ATOM 701 C C . SER A 1 90 ? -37.25 61 6.668 1 90.38 90 SER A C 1
ATOM 703 O O . SER A 1 90 ? -38.469 61.031 6.762 1 90.38 90 SER A O 1
ATOM 705 N N . ASN A 1 91 ? -36.594 59.969 6.402 1 89.81 91 ASN A N 1
ATOM 706 C CA . ASN A 1 91 ? -37.219 58.656 6.254 1 89.81 91 ASN A CA 1
ATOM 707 C C . ASN A 1 91 ? -38.031 58.531 4.961 1 89.81 91 ASN A C 1
ATOM 709 O O . ASN A 1 91 ? -38.906 57.688 4.848 1 89.81 91 ASN A O 1
ATOM 713 N N . ALA A 1 92 ? -37.656 59.375 4.086 1 92.06 92 ALA A N 1
ATOM 714 C CA . ALA A 1 92 ? -38.281 59.312 2.77 1 92.06 92 ALA A CA 1
ATOM 715 C C . ALA A 1 92 ? -37.531 58.344 1.861 1 92.06 92 ALA A C 1
ATOM 717 O O . ALA A 1 92 ? -36.312 58.281 1.898 1 92.06 92 ALA A O 1
ATOM 718 N N . VAL A 1 93 ? -38.312 57.656 1.052 1 95.12 93 VAL A N 1
ATOM 719 C CA . VAL A 1 93 ? -37.719 56.688 0.14 1 95.12 93 VAL A CA 1
ATOM 720 C C . VAL A 1 93 ? -37 57.438 -0.986 1 95.12 93 VAL A C 1
ATOM 722 O O . VAL A 1 93 ? -37.562 58.312 -1.623 1 95.12 93 VAL A O 1
ATOM 725 N N . VAL A 1 94 ? -35.781 57.062 -1.153 1 95.31 94 VAL A N 1
ATOM 726 C CA . VAL A 1 94 ? -34.969 57.594 -2.256 1 95.31 94 VAL A CA 1
ATOM 727 C C . VAL A 1 94 ? -35.125 56.688 -3.482 1 95.31 94 VAL A C 1
ATOM 729 O O . VAL A 1 94 ? -34.875 55.469 -3.41 1 95.31 94 VAL A O 1
ATOM 732 N N . PRO A 1 95 ? -35.562 57.281 -4.555 1 94.19 95 PRO A N 1
ATOM 733 C CA . PRO A 1 95 ? -35.781 56.469 -5.738 1 94.19 95 PRO A CA 1
ATOM 734 C C . PRO A 1 95 ? -34.5 55.812 -6.242 1 94.19 95 PRO A C 1
ATOM 736 O O . PRO A 1 95 ? -33.438 56.469 -6.332 1 94.19 95 PRO A O 1
ATOM 739 N N . LYS A 1 96 ? -34.562 54.5 -6.496 1 93.31 96 LYS A N 1
ATOM 740 C CA . LYS A 1 96 ? -33.438 53.781 -7.035 1 93.31 96 LYS A CA 1
ATOM 741 C C . LYS A 1 96 ? -33.688 53.375 -8.484 1 93.31 96 LYS A C 1
ATOM 743 O O . LYS A 1 96 ? -34.812 53.156 -8.891 1 93.31 96 LYS A O 1
ATOM 748 N N . THR A 1 97 ? -32.625 53.281 -9.289 1 92.81 97 THR A N 1
ATOM 749 C CA . THR A 1 97 ? -32.688 52.812 -10.672 1 92.81 97 THR A CA 1
ATOM 750 C C . THR A 1 97 ? -32.656 51.312 -10.734 1 92.81 97 THR A C 1
ATOM 752 O O . THR A 1 97 ? -33.438 50.688 -11.469 1 92.81 97 THR A O 1
ATOM 755 N N . ALA A 1 98 ? -31.75 50.75 -10.023 1 92.94 98 ALA A N 1
ATOM 756 C CA . ALA A 1 98 ? -31.609 49.312 -10.023 1 92.94 98 ALA A CA 1
ATOM 757 C C . ALA A 1 98 ? -30.766 48.844 -8.836 1 92.94 98 ALA A C 1
ATOM 759 O O . ALA A 1 98 ? -30.188 49.656 -8.109 1 92.94 98 ALA A O 1
ATOM 760 N N . HIS A 1 99 ? -30.844 47.562 -8.477 1 94.25 99 HIS A N 1
ATOM 761 C CA . HIS A 1 99 ? -29.906 46.875 -7.578 1 94.25 99 HIS A CA 1
ATOM 762 C C . HIS A 1 99 ? -29.531 45.5 -8.102 1 94.25 99 HIS A C 1
ATOM 764 O O . HIS A 1 99 ? -30.328 44.844 -8.758 1 94.25 99 HIS A O 1
ATOM 770 N N . TRP A 1 100 ? -28.312 45.125 -7.949 1 93.06 100 TRP A N 1
ATOM 771 C CA . TRP A 1 100 ? -27.844 43.812 -8.391 1 93.06 100 TRP A CA 1
ATOM 772 C C . TRP A 1 100 ? -26.734 43.312 -7.484 1 93.06 100 TRP A C 1
ATOM 774 O O . TRP A 1 100 ? -26.172 44.062 -6.68 1 93.06 100 TRP A O 1
ATOM 784 N N . LEU A 1 101 ? -26.5 41.969 -7.508 1 93.19 101 LEU A N 1
ATOM 785 C CA . LEU A 1 101 ? -25.422 41.312 -6.785 1 93.19 101 LEU A CA 1
ATOM 786 C C . LEU A 1 101 ? -24.188 41.156 -7.676 1 93.19 101 LEU A C 1
ATOM 788 O O . LEU A 1 101 ? -24.297 40.75 -8.828 1 93.19 101 LEU A O 1
ATOM 792 N N . TYR A 1 102 ? -23.062 41.656 -7.262 1 90.62 102 TYR A N 1
ATOM 793 C CA . TYR A 1 102 ? -21.766 41.406 -7.895 1 90.62 102 TYR A CA 1
ATOM 794 C C . TYR A 1 102 ? -20.984 40.344 -7.145 1 90.62 102 TYR A C 1
ATOM 796 O O . TYR A 1 102 ? -20.156 40.656 -6.285 1 90.62 102 TYR A O 1
ATOM 804 N N . ASP A 1 103 ? -21.094 39.156 -7.574 1 86.06 103 ASP A N 1
ATOM 805 C CA . ASP A 1 103 ? -20.656 38 -6.824 1 86.06 103 ASP A CA 1
ATOM 806 C C . ASP A 1 103 ? -19.141 37.938 -6.742 1 86.06 103 ASP A C 1
ATOM 808 O O . ASP A 1 103 ? -18.578 37.406 -5.773 1 86.06 103 ASP A O 1
ATOM 812 N N . VAL A 1 104 ? -18.453 38.5 -7.68 1 80.12 104 VAL A N 1
ATOM 813 C CA . VAL A 1 104 ? -17 38.406 -7.719 1 80.12 104 VAL A CA 1
ATOM 814 C C . VAL A 1 104 ? -16.422 39.031 -6.449 1 80.12 104 VAL A C 1
ATOM 816 O O . VAL A 1 104 ? -15.555 38.438 -5.801 1 80.12 104 VAL A O 1
ATOM 819 N N . ASN A 1 105 ? -16.969 40.156 -6.066 1 87.19 105 ASN A N 1
ATOM 820 C CA . ASN A 1 105 ? -16.5 40.812 -4.863 1 87.19 105 ASN A CA 1
ATOM 821 C C . ASN A 1 105 ? -17.531 40.781 -3.744 1 87.19 105 ASN A C 1
ATOM 823 O O . ASN A 1 105 ? -17.375 41.438 -2.717 1 87.19 105 ASN A O 1
ATOM 827 N N . GLN A 1 106 ? -18.547 40.031 -3.93 1 89.69 106 GLN A N 1
ATOM 828 C CA . GLN A 1 106 ? -19.594 39.781 -2.939 1 89.69 106 GLN A CA 1
ATOM 829 C C . GLN A 1 106 ? -20.234 41.094 -2.479 1 89.69 106 GLN A C 1
ATOM 831 O O . GLN A 1 106 ? -20.328 41.375 -1.278 1 89.69 106 GLN A O 1
ATOM 836 N N . TYR A 1 107 ? -20.75 41.844 -3.506 1 93.81 107 TYR A N 1
ATOM 837 C CA . TYR A 1 107 ? -21.391 43.125 -3.229 1 93.81 107 TYR A CA 1
ATOM 838 C C . TYR A 1 107 ? -22.859 43.094 -3.607 1 93.81 107 TYR A C 1
ATOM 840 O O . TYR A 1 107 ? -23.25 42.438 -4.574 1 93.81 107 TYR A O 1
ATOM 848 N N . LEU A 1 108 ? -23.641 43.719 -2.803 1 95.56 108 LEU A N 1
ATOM 849 C CA . LEU A 1 108 ? -24.938 44.25 -3.229 1 95.56 108 LEU A CA 1
ATOM 850 C C . LEU A 1 108 ? -24.797 45.688 -3.699 1 95.56 108 LEU A C 1
ATOM 852 O O . LEU A 1 108 ? -24.406 46.562 -2.926 1 95.56 108 LEU A O 1
ATOM 856 N N . VAL A 1 109 ? -25.078 45.906 -4.996 1 94.62 109 VAL A N 1
ATOM 857 C CA . VAL A 1 109 ? -24.953 47.25 -5.578 1 94.62 109 VAL A CA 1
ATOM 858 C C . VAL A 1 109 ? -26.328 47.875 -5.773 1 94.62 109 VAL A C 1
ATOM 860 O O . VAL A 1 109 ? -27.219 47.219 -6.336 1 94.62 109 VAL A O 1
ATOM 863 N N . VAL A 1 110 ? -26.484 49.062 -5.211 1 95.38 110 VAL A N 1
ATOM 864 C CA . VAL A 1 110 ? -27.734 49.812 -5.375 1 95.38 110 VAL A CA 1
ATOM 865 C C . VAL A 1 110 ? -27.469 51.125 -6.117 1 95.38 110 VAL A C 1
ATOM 867 O O . VAL A 1 110 ? -26.641 51.938 -5.684 1 95.38 110 VAL A O 1
ATOM 870 N N . GLU A 1 111 ? -28.109 51.25 -7.234 1 93.88 111 GLU A N 1
ATOM 871 C CA . GLU A 1 111 ? -27.984 52.469 -8.031 1 93.88 111 GLU A CA 1
ATOM 872 C C . GLU A 1 111 ? -29.188 53.375 -7.809 1 93.88 111 GLU A C 1
ATOM 874 O O . GLU A 1 111 ? -30.328 52.969 -7.98 1 93.88 111 GLU A O 1
ATOM 879 N N . LEU A 1 112 ? -28.844 54.625 -7.422 1 94.94 112 LEU A N 1
ATOM 880 C CA . LEU A 1 112 ? -29.891 55.625 -7.168 1 94.94 112 LEU A CA 1
ATOM 881 C C . LEU A 1 112 ? -30.078 56.531 -8.375 1 94.94 112 LEU A C 1
ATOM 883 O O . LEU A 1 112 ? -29.172 56.688 -9.18 1 94.94 112 LEU A O 1
ATOM 887 N N . VAL A 1 113 ? -31.266 57.125 -8.453 1 93.88 113 VAL A N 1
ATOM 888 C CA . VAL A 1 113 ? -31.594 58.031 -9.555 1 93.88 113 VAL A CA 1
ATOM 889 C C . VAL A 1 113 ? -30.812 59.312 -9.414 1 93.88 113 VAL A C 1
ATOM 891 O O . VAL A 1 113 ? -30.297 59.875 -10.391 1 93.88 113 VAL A O 1
ATOM 894 N N . GLU A 1 114 ? -30.766 59.781 -8.211 1 93 114 GLU A N 1
ATOM 895 C CA . GLU A 1 114 ? -30.047 61 -7.918 1 93 114 GLU A CA 1
ATOM 896 C C . GLU A 1 114 ? -28.891 60.75 -6.953 1 93 114 GLU A C 1
ATOM 898 O O . GLU A 1 114 ? -28.891 59.781 -6.215 1 93 114 GLU A O 1
ATOM 903 N N . GLN A 1 115 ? -28 61.688 -6.984 1 93.44 115 GLN A N 1
ATOM 904 C CA . GLN A 1 115 ? -26.844 61.594 -6.098 1 93.44 115 GLN A CA 1
ATOM 905 C C . GLN A 1 115 ? -27.234 61.875 -4.652 1 93.44 115 GLN A C 1
ATOM 907 O O . GLN A 1 115 ? -28.031 62.781 -4.391 1 93.44 115 GLN A O 1
ATOM 912 N N . MET A 1 116 ? -26.672 61.094 -3.811 1 93.44 116 MET A N 1
ATOM 913 C CA . MET A 1 116 ? -26.828 61.375 -2.389 1 93.44 116 MET A CA 1
ATOM 914 C C . MET A 1 116 ? -26 62.625 -1.998 1 93.44 116 MET A C 1
ATOM 916 O O . MET A 1 116 ? -24.906 62.844 -2.535 1 93.44 116 MET A O 1
ATOM 920 N N . VAL A 1 117 ? -26.453 63.375 -1.056 1 92.38 117 VAL A N 1
ATOM 921 C CA . VAL A 1 117 ? -25.844 64.625 -0.678 1 92.38 117 VAL A CA 1
ATOM 922 C C . VAL A 1 117 ? -24.688 64.375 0.287 1 92.38 117 VAL A C 1
ATOM 924 O O . VAL A 1 117 ? -24.828 63.625 1.252 1 92.38 117 VAL A O 1
ATOM 927 N N . GLY A 1 118 ? -23.641 65 -0.018 1 90.81 118 GLY A N 1
ATOM 928 C CA . GLY A 1 118 ? -22.5 64.938 0.883 1 90.81 118 GLY A CA 1
ATOM 929 C C . GLY A 1 118 ? -22.812 65.438 2.287 1 90.81 118 GLY A C 1
ATOM 930 O O . GLY A 1 118 ? -23.406 66.5 2.465 1 90.81 118 GLY A O 1
ATOM 931 N N . GLY A 1 119 ? -22.422 64.562 3.316 1 91.88 119 GLY A N 1
ATOM 932 C CA . GLY A 1 119 ? -22.703 64.875 4.703 1 91.88 119 GLY A CA 1
ATOM 933 C C . GLY A 1 119 ? -24.078 64.438 5.16 1 91.88 119 GLY A C 1
ATOM 934 O O . GLY A 1 119 ? -24.391 64.438 6.352 1 91.88 119 GLY A O 1
ATOM 935 N N . GLY A 1 120 ? -24.859 64 4.215 1 93.69 120 GLY A N 1
ATOM 936 C CA . GLY A 1 120 ? -26.203 63.562 4.535 1 93.69 120 GLY A CA 1
ATOM 937 C C . GLY A 1 120 ? -26.234 62.156 5.141 1 93.69 120 GLY A C 1
ATOM 938 O O . GLY A 1 120 ? -25.312 61.375 4.922 1 93.69 120 GLY A O 1
ATOM 939 N N . GLU A 1 121 ? -27.266 62 5.977 1 95.81 121 GLU A N 1
ATOM 940 C CA . GLU A 1 121 ? -27.5 60.656 6.562 1 95.81 121 GLU A CA 1
ATOM 941 C C . GLU A 1 121 ? -28.531 59.875 5.762 1 95.81 121 GLU A C 1
ATOM 943 O O . GLU A 1 121 ? -29.594 60.406 5.418 1 95.81 121 GLU A O 1
ATOM 948 N N . TYR A 1 122 ? -28.156 58.656 5.418 1 96.5 122 TYR A N 1
ATOM 949 C CA . TYR A 1 122 ? -29.031 57.75 4.688 1 96.5 122 TYR A CA 1
ATOM 950 C C . TYR A 1 122 ? -29.078 56.375 5.348 1 96.5 122 TYR A C 1
ATOM 952 O O . TYR A 1 122 ? -28.266 56.094 6.234 1 96.5 122 TYR A O 1
ATOM 960 N N . SER A 1 123 ? -30.078 55.625 4.98 1 97.12 123 SER A N 1
ATOM 961 C CA . SER A 1 123 ? -30.156 54.25 5.465 1 97.12 123 SER A CA 1
ATOM 962 C C . SER A 1 123 ? -30.578 53.312 4.348 1 97.12 123 SER A C 1
ATOM 964 O O . SER A 1 123 ? -31.359 53.688 3.469 1 97.12 123 SER A O 1
ATOM 966 N N . LEU A 1 124 ? -29.953 52.188 4.332 1 97.44 124 LEU A N 1
ATOM 967 C CA . LEU A 1 124 ? -30.328 51.094 3.441 1 97.44 124 LEU A CA 1
ATOM 968 C C . LEU A 1 124 ? -31.094 50.031 4.195 1 97.44 124 LEU A C 1
ATOM 970 O O . LEU A 1 124 ? -30.531 49.344 5.078 1 97.44 124 LEU A O 1
ATOM 974 N N . LEU A 1 125 ? -32.312 49.844 3.883 1 97.5 125 LEU A N 1
ATOM 975 C CA . LEU A 1 125 ? -33.188 48.812 4.473 1 97.5 125 LEU A CA 1
ATOM 976 C C . LEU A 1 125 ? -33.281 47.594 3.551 1 97.5 125 LEU A C 1
ATOM 978 O O . LEU A 1 125 ? -33.656 47.75 2.385 1 97.5 125 LEU A O 1
ATOM 982 N N . THR A 1 126 ? -32.938 46.438 4.082 1 97.75 126 THR A N 1
ATOM 983 C CA . THR A 1 126 ? -33 45.219 3.293 1 97.75 126 THR A CA 1
ATOM 984 C C . THR A 1 126 ? -33.75 44.125 4.043 1 97.75 126 THR A C 1
ATOM 986 O O . THR A 1 126 ? -33.75 44.094 5.273 1 97.75 126 THR A O 1
ATOM 989 N N . GLU A 1 127 ? -34.5 43.312 3.352 1 97.56 127 GLU A N 1
ATOM 990 C CA . GLU A 1 127 ? -35.062 42.031 3.775 1 97.56 127 GLU A CA 1
ATOM 991 C C . GLU A 1 127 ? -34.5 40.875 2.957 1 97.56 127 GLU A C 1
ATOM 993 O O . GLU A 1 127 ? -34.5 40.938 1.725 1 97.56 127 GLU A O 1
ATOM 998 N N . PHE A 1 128 ? -34 39.906 3.645 1 97.5 128 PHE A N 1
ATOM 999 C CA . PHE A 1 128 ? -33.25 38.906 2.914 1 97.5 128 PHE A CA 1
ATOM 1000 C C . PHE A 1 128 ? -33.406 37.531 3.553 1 97.5 128 PHE A C 1
ATOM 1002 O O . PHE A 1 128 ? -33.969 37.406 4.652 1 97.5 128 PHE A O 1
ATOM 1009 N N . GLN A 1 129 ? -33.031 36.5 2.84 1 96.94 129 GLN A N 1
ATOM 1010 C CA . GLN A 1 129 ? -32.969 35.094 3.27 1 96.94 129 GLN A CA 1
ATOM 1011 C C . GLN A 1 129 ? -31.625 34.469 2.922 1 96.94 129 GLN A C 1
ATOM 1013 O O . GLN A 1 129 ? -31.078 34.719 1.843 1 96.94 129 GLN A O 1
ATOM 1018 N N . GLY A 1 130 ? -31.062 33.812 3.924 1 95.81 130 GLY A N 1
ATOM 1019 C CA . GLY A 1 130 ? -29.844 33.062 3.713 1 95.81 130 GLY A CA 1
ATOM 1020 C C . GLY A 1 130 ? -29.969 31.609 4.133 1 95.81 130 GLY A C 1
ATOM 1021 O O . GLY A 1 130 ? -30.891 31.25 4.871 1 95.81 130 GLY A O 1
ATOM 1022 N N . GLU A 1 131 ? -29.141 30.828 3.57 1 93.62 131 GLU A N 1
ATOM 1023 C CA . GLU A 1 131 ? -29.094 29.422 3.982 1 93.62 131 GLU A CA 1
ATOM 1024 C C . GLU A 1 131 ? -28.312 29.25 5.281 1 93.62 131 GLU A C 1
ATOM 1026 O O . GLU A 1 131 ? -27.266 29.875 5.473 1 93.62 131 GLU A O 1
ATOM 1031 N N . LEU A 1 132 ? -28.906 28.562 6.164 1 92.94 132 LEU A N 1
ATOM 1032 C CA . LEU A 1 132 ? -28.172 28.125 7.34 1 92.94 132 LEU A CA 1
ATOM 1033 C C . LEU A 1 132 ? -27.344 26.875 7.027 1 92.94 132 LEU A C 1
ATOM 1035 O O . LEU A 1 132 ? -27.609 25.797 7.555 1 92.94 132 LEU A O 1
ATOM 1039 N N . ALA A 1 133 ? -26.312 27.141 6.309 1 85 133 ALA A N 1
ATOM 1040 C CA . ALA A 1 133 ? -25.516 26.062 5.742 1 85 133 ALA A CA 1
ATOM 1041 C C . ALA A 1 133 ? -24.594 25.453 6.801 1 85 133 ALA A C 1
ATOM 1043 O O . ALA A 1 133 ? -24.641 25.844 7.973 1 85 133 ALA A O 1
ATOM 1044 N N . ASP A 1 134 ? -24 24.391 6.488 1 75.25 134 ASP A N 1
ATOM 1045 C CA . ASP A 1 134 ? -23.062 23.734 7.398 1 75.25 134 ASP A CA 1
ATOM 1046 C C . ASP A 1 134 ? -21.625 23.953 6.945 1 75.25 134 ASP A C 1
ATOM 1048 O O . ASP A 1 134 ? -20.781 23.062 7.113 1 75.25 134 ASP A O 1
ATOM 1052 N N . ASP A 1 135 ? -21.344 25.125 6.328 1 66.94 135 ASP A N 1
ATOM 1053 C CA . ASP A 1 135 ? -20.016 25.391 5.766 1 66.94 135 ASP A CA 1
ATOM 1054 C C . ASP A 1 135 ? -19.156 26.203 6.734 1 66.94 135 ASP A C 1
ATOM 1056 O O . ASP A 1 135 ? -18.109 26.703 6.363 1 66.94 135 ASP A O 1
ATOM 1060 N N . LEU A 1 136 ? -19.578 26.453 7.98 1 70.94 136 LEU A N 1
ATOM 1061 C CA . LEU A 1 136 ? -18.844 27.062 9.078 1 70.94 136 LEU A CA 1
ATOM 1062 C C . LEU A 1 136 ? -18.5 28.516 8.766 1 70.94 136 LEU A C 1
ATOM 1064 O O . LEU A 1 136 ? -17.406 28.984 9.109 1 70.94 136 LEU A O 1
ATOM 1068 N N . GLY A 1 137 ? -19.266 29.141 8.039 1 76.06 137 GLY A N 1
ATOM 1069 C CA . GLY A 1 137 ? -19.078 30.547 7.719 1 76.06 137 GLY A CA 1
ATOM 1070 C C . GLY A 1 137 ? -20.344 31.375 7.879 1 76.06 137 GLY A C 1
ATOM 1071 O O . GLY A 1 137 ? -21.438 30.922 7.539 1 76.06 137 GLY A O 1
ATOM 1072 N N . GLY A 1 138 ? -20.062 32.594 8.445 1 88.69 138 GLY A N 1
ATOM 1073 C CA . GLY A 1 138 ? -21.234 33.406 8.68 1 88.69 138 GLY A CA 1
ATOM 1074 C C . GLY A 1 138 ? -22.172 32.844 9.711 1 88.69 138 GLY A C 1
ATOM 1075 O O . GLY A 1 138 ? -21.734 32.312 10.734 1 88.69 138 GLY A O 1
ATOM 1076 N N . LEU A 1 139 ? -23.391 33.062 9.508 1 92.75 139 LEU A N 1
ATOM 1077 C CA . LEU A 1 139 ? -24.391 32.375 10.305 1 92.75 139 LEU A CA 1
ATOM 1078 C C . LEU A 1 139 ? -24.656 30.969 9.75 1 92.75 139 LEU A C 1
ATOM 1080 O O . LEU A 1 139 ? -25.188 30.828 8.648 1 92.75 139 LEU A O 1
ATOM 1084 N N . TYR A 1 140 ? -24.25 29.969 10.5 1 87.38 140 TYR A N 1
ATOM 1085 C CA . TYR A 1 140 ? -24.328 28.609 9.984 1 87.38 140 TYR A CA 1
ATOM 1086 C C . TYR A 1 140 ? -24.938 27.656 11.016 1 87.38 140 TYR A C 1
ATOM 1088 O O . TYR A 1 140 ? -25.172 28.062 12.156 1 87.38 140 TYR A O 1
ATOM 1096 N N . ARG A 1 141 ? -25.266 26.422 10.562 1 89.44 141 ARG A N 1
ATOM 1097 C CA . ARG A 1 141 ? -25.844 25.438 11.461 1 89.44 141 ARG A CA 1
ATOM 1098 C C . ARG A 1 141 ? -24.781 24.469 11.984 1 89.44 141 ARG A C 1
ATOM 1100 O O . ARG A 1 141 ? -23.875 24.078 11.242 1 89.44 141 ARG A O 1
ATOM 1107 N N . SER A 1 142 ? -24.781 24.281 13.227 1 81.5 142 SER A N 1
ATOM 1108 C CA . SER A 1 142 ? -24.031 23.219 13.883 1 81.5 142 SER A CA 1
ATOM 1109 C C . SER A 1 142 ? -24.953 22.234 14.578 1 81.5 142 SER A C 1
ATOM 1111 O O . SER A 1 142 ? -26.141 22.531 14.805 1 81.5 142 SER A O 1
ATOM 1113 N N . SER A 1 143 ? -24.531 20.969 14.664 1 81 143 SER A N 1
ATOM 1114 C CA . SER A 1 143 ? -25.391 20 15.328 1 81 143 SER A CA 1
ATOM 1115 C C . SER A 1 143 ? -24.594 19.109 16.297 1 81 143 SER A C 1
ATOM 1117 O O . SER A 1 143 ? -23.375 19.016 16.188 1 81 143 SER A O 1
ATOM 1119 N N . TYR A 1 144 ? -25.266 18.578 17.344 1 74.44 144 TYR A N 1
ATOM 1120 C CA . TYR A 1 144 ? -24.688 17.625 18.281 1 74.44 144 TYR A CA 1
ATOM 1121 C C . TYR A 1 144 ? -25.75 16.641 18.766 1 74.44 144 TYR A C 1
ATOM 1123 O O . TYR A 1 144 ? -26.938 16.859 18.578 1 74.44 144 TYR A O 1
ATOM 1131 N N . ILE A 1 145 ? -25.344 15.523 19.312 1 77.25 145 ILE A N 1
ATOM 1132 C CA . ILE A 1 145 ? -26.25 14.539 19.891 1 77.25 145 ILE A CA 1
ATOM 1133 C C . ILE A 1 145 ? -26.359 14.766 21.391 1 77.25 145 ILE A C 1
ATOM 1135 O O . ILE A 1 145 ? -25.359 14.758 22.109 1 77.25 145 ILE A O 1
ATOM 1139 N N . ASN A 1 146 ? -27.516 14.953 21.797 1 80.31 146 ASN A N 1
ATOM 1140 C CA . ASN A 1 146 ? -27.703 15.203 23.234 1 80.31 146 ASN A CA 1
ATOM 1141 C C . ASN A 1 146 ? -27.75 13.898 24.031 1 80.31 146 ASN A C 1
ATOM 1143 O O . ASN A 1 146 ? -27.609 12.82 23.453 1 80.31 146 ASN A O 1
ATOM 1147 N N . SER A 1 147 ? -27.75 14.031 25.375 1 77.19 147 SER A N 1
ATOM 1148 C CA . SER A 1 147 ? -27.688 12.883 26.266 1 77.19 147 SER A CA 1
ATOM 1149 C C . SER A 1 147 ? -28.812 11.906 25.984 1 77.19 147 SER A C 1
ATOM 1151 O O . SER A 1 147 ? -28.703 10.711 26.281 1 77.19 147 SER A O 1
ATOM 1153 N N . ALA A 1 148 ? -29.938 12.367 25.359 1 79.81 148 ALA A N 1
ATOM 1154 C CA . ALA A 1 148 ? -31.078 11.516 25.031 1 79.81 148 ALA A CA 1
ATOM 1155 C C . ALA A 1 148 ? -30.875 10.82 23.703 1 79.81 148 ALA A C 1
ATOM 1157 O O . ALA A 1 148 ? -31.719 10.023 23.266 1 79.81 148 ALA A O 1
ATOM 1158 N N . GLY A 1 149 ? -29.812 11.148 23.078 1 77.62 149 GLY A N 1
ATOM 1159 C CA . GLY A 1 149 ? -29.5 10.508 21.797 1 77.62 149 GLY A CA 1
ATOM 1160 C C . GLY A 1 149 ? -30.094 11.227 20.609 1 77.62 149 GLY A C 1
ATOM 1161 O O . GLY A 1 149 ? -30.031 10.727 19.484 1 77.62 149 GLY A O 1
ATOM 1162 N N . ASN A 1 150 ? -30.656 12.352 20.844 1 83.06 150 ASN A N 1
ATOM 1163 C CA . ASN A 1 150 ? -31.281 13.117 19.766 1 83.06 150 ASN A CA 1
ATOM 1164 C C . ASN A 1 150 ? -30.297 14.117 19.156 1 83.06 150 ASN A C 1
ATOM 1166 O O . ASN A 1 150 ? -29.484 14.703 19.859 1 83.06 150 ASN A O 1
ATOM 1170 N N . GLN A 1 151 ? -30.453 14.32 17.844 1 84.31 151 GLN A N 1
ATOM 1171 C CA . GLN A 1 151 ? -29.672 15.344 17.172 1 84.31 151 GLN A CA 1
ATOM 1172 C C . GLN A 1 151 ? -30.234 16.734 17.422 1 84.31 151 GLN A C 1
ATOM 1174 O O . GLN A 1 151 ? -31.438 16.969 17.234 1 84.31 151 GLN A O 1
ATOM 1179 N N . VAL A 1 152 ? -29.469 17.594 17.938 1 88.38 152 VAL A N 1
ATOM 1180 C CA . VAL A 1 152 ? -29.844 18.984 18.203 1 88.38 152 VAL A CA 1
ATOM 1181 C C . VAL A 1 152 ? -29.125 19.906 17.234 1 88.38 152 VAL A C 1
ATOM 1183 O O . VAL A 1 152 ? -27.906 19.812 17.047 1 88.38 152 VAL A O 1
ATOM 1186 N N . VAL A 1 153 ? -29.922 20.781 16.547 1 91.38 153 VAL A N 1
ATOM 1187 C CA . VAL A 1 153 ? -29.344 21.75 15.617 1 91.38 153 VAL A CA 1
ATOM 1188 C C . VAL A 1 153 ? -29.281 23.125 16.281 1 91.38 153 VAL A C 1
ATOM 1190 O O . VAL A 1 153 ? -30.219 23.547 16.969 1 91.38 153 VAL A O 1
ATOM 1193 N N . ILE A 1 154 ? -28.156 23.797 16.172 1 92.25 154 ILE A N 1
ATOM 1194 C CA . ILE A 1 154 ? -28.016 25.141 16.688 1 92.25 154 ILE A CA 1
ATOM 1195 C C . ILE A 1 154 ? -27.547 26.078 15.57 1 92.25 154 ILE A C 1
ATOM 1197 O O . ILE A 1 154 ? -27.047 25.609 14.539 1 92.25 154 ILE A O 1
ATOM 1201 N N . ALA A 1 155 ? -27.719 27.359 15.781 1 94.06 155 ALA A N 1
ATOM 1202 C CA . ALA A 1 155 ? -27.172 28.375 14.883 1 94.06 155 ALA A CA 1
ATOM 1203 C C . ALA A 1 155 ? -26.047 29.156 15.547 1 94.06 155 ALA A C 1
ATOM 1205 O O . ALA A 1 155 ? -26.156 29.562 16.703 1 94.06 155 ALA A O 1
ATOM 1206 N N . THR A 1 156 ? -24.969 29.234 14.891 1 89.12 156 THR A N 1
ATOM 1207 C CA . THR A 1 156 ? -23.797 29.953 15.406 1 89.12 156 THR A CA 1
ATOM 1208 C C . THR A 1 156 ? -23.078 30.703 14.281 1 89.12 156 THR A C 1
ATOM 1210 O O . THR A 1 156 ? -23.484 30.625 13.117 1 89.12 156 THR A O 1
ATOM 1213 N N . THR A 1 157 ? -22.109 31.531 14.711 1 87 157 THR A N 1
ATOM 1214 C CA . THR A 1 157 ? -21.469 32.375 13.688 1 87 157 THR A CA 1
ATOM 1215 C C . THR A 1 157 ? -19.953 32.156 13.695 1 87 157 THR A C 1
ATOM 1217 O O . THR A 1 157 ? -19.375 31.828 14.727 1 87 157 THR A O 1
ATOM 1220 N N . GLN A 1 158 ? -19.375 32.188 12.664 1 79.38 158 GLN A N 1
ATOM 1221 C CA . GLN A 1 158 ? -17.969 32.438 12.375 1 79.38 158 GLN A CA 1
ATOM 1222 C C . GLN A 1 158 ? -17.812 33.531 11.32 1 79.38 158 GLN A C 1
ATOM 1224 O O . GLN A 1 158 ? -17.969 33.25 10.125 1 79.38 158 GLN A O 1
ATOM 1229 N N . MET A 1 159 ? -17.344 34.656 11.781 1 82.06 159 MET A N 1
ATOM 1230 C CA . MET A 1 159 ? -17.438 35.844 10.922 1 82.06 159 MET A CA 1
ATOM 1231 C C . MET A 1 159 ? -16.094 36.156 10.273 1 82.06 159 MET A C 1
ATOM 1233 O O . MET A 1 159 ? -16.047 36.719 9.18 1 82.06 159 MET A O 1
ATOM 1237 N N . GLN A 1 160 ? -15.102 35.844 10.992 1 70.81 160 GLN A N 1
ATOM 1238 C CA . GLN A 1 160 ? -13.773 36.219 10.484 1 70.81 160 GLN A CA 1
ATOM 1239 C C . GLN A 1 160 ? -13.367 35.281 9.336 1 70.81 160 GLN A C 1
ATOM 1241 O O . GLN A 1 160 ? -13.609 34.094 9.383 1 70.81 160 GLN A O 1
ATOM 1246 N N . PRO A 1 161 ? -12.828 35.812 8.312 1 67.75 161 PRO A N 1
ATOM 1247 C CA . PRO A 1 161 ? -12.469 37.219 8.117 1 67.75 161 PRO A CA 1
ATOM 1248 C C . PRO A 1 161 ? -13.492 37.969 7.266 1 67.75 161 PRO A C 1
ATOM 1250 O O . PRO A 1 161 ? -13.609 39.188 7.367 1 67.75 161 PRO A O 1
ATOM 1253 N N . THR A 1 162 ? -14.148 37.219 6.43 1 79.06 162 THR A N 1
ATOM 1254 C CA . THR A 1 162 ? -15.031 37.906 5.484 1 79.06 162 THR A CA 1
ATOM 1255 C C . THR A 1 162 ? -16.391 37.219 5.438 1 79.06 162 THR A C 1
ATOM 1257 O O . THR A 1 162 ? -16.984 37.062 4.363 1 79.06 162 THR A O 1
ATOM 1260 N N . ASP A 1 163 ? -16.875 36.844 6.652 1 86.88 163 ASP A N 1
ATOM 1261 C CA . ASP A 1 163 ? -18.094 36.062 6.551 1 86.88 163 ASP A CA 1
ATOM 1262 C C . ASP A 1 163 ? -19.266 36.781 7.25 1 86.88 163 ASP A C 1
ATOM 1264 O O . ASP A 1 163 ? -20.375 36.25 7.289 1 86.88 163 ASP A O 1
ATOM 1268 N N . ALA A 1 164 ? -19 37.906 7.746 1 91.38 164 ALA A N 1
ATOM 1269 C CA . ALA A 1 164 ? -20.141 38.656 8.258 1 91.38 164 ALA A CA 1
ATOM 1270 C C . ALA A 1 164 ? -21.156 38.938 7.148 1 91.38 164 ALA A C 1
ATOM 1272 O O . ALA A 1 164 ? -22.359 38.969 7.395 1 91.38 164 ALA A O 1
ATOM 1273 N N . ARG A 1 165 ? -20.625 39.094 6.027 1 94.31 165 ARG A N 1
ATOM 1274 C CA . ARG A 1 165 ? -21.406 39.406 4.832 1 94.31 165 ARG A CA 1
ATOM 1275 C C . ARG A 1 165 ? -22.312 38.25 4.445 1 94.31 165 ARG A C 1
ATOM 1277 O O . ARG A 1 165 ? -23.219 38.406 3.637 1 94.31 165 ARG A O 1
ATOM 1284 N N . LYS A 1 166 ? -22.094 37.125 5.027 1 94.06 166 LYS A N 1
ATOM 1285 C CA . LYS A 1 166 ? -22.969 35.969 4.816 1 94.06 166 LYS A CA 1
ATOM 1286 C C . LYS A 1 166 ? -24.141 36 5.793 1 94.06 166 LYS A C 1
ATOM 1288 O O . LYS A 1 166 ? -25.125 35.281 5.586 1 94.06 166 LYS A O 1
ATOM 1293 N N . ALA A 1 167 ? -23.984 36.719 6.816 1 95.69 167 ALA A N 1
ATOM 1294 C CA . ALA A 1 167 ? -25.047 36.781 7.82 1 95.69 167 ALA A CA 1
ATOM 1295 C C . ALA A 1 167 ? -26.016 37.938 7.508 1 95.69 167 ALA A C 1
ATOM 1297 O O . ALA A 1 167 ? -27.234 37.781 7.707 1 95.69 167 ALA A O 1
ATOM 1298 N N . PHE A 1 168 ? -25.562 39.062 7.141 1 96.94 168 PHE A N 1
ATOM 1299 C CA . PHE A 1 168 ? -26.344 40.219 6.727 1 96.94 168 PHE A CA 1
ATOM 1300 C C . PHE A 1 168 ? -25.5 41.156 5.855 1 96.94 168 PHE A C 1
ATOM 1302 O O . PHE A 1 168 ? -24.266 41.125 5.922 1 96.94 168 PHE A O 1
ATOM 1309 N N . PRO A 1 169 ? -26.25 41.938 4.969 1 97.25 169 PRO A N 1
ATOM 1310 C CA . PRO A 1 169 ? -25.453 42.906 4.203 1 97.25 169 PRO A CA 1
ATOM 1311 C C . PRO A 1 169 ? -24.797 43.969 5.086 1 97.25 169 PRO A C 1
ATOM 1313 O O . PRO A 1 169 ? -25.469 44.594 5.914 1 97.25 169 PRO A O 1
ATOM 1316 N N . CYS A 1 170 ? -23.516 44.125 4.953 1 96.5 170 CYS A N 1
ATOM 1317 C CA . CYS A 1 170 ? -22.797 45.031 5.828 1 96.5 170 CYS A CA 1
ATOM 1318 C C . CYS A 1 170 ? -21.5 45.5 5.188 1 96.5 170 CYS A C 1
ATOM 1320 O O . CYS A 1 170 ? -21 44.875 4.258 1 96.5 170 CYS A O 1
ATOM 1322 N N . PHE A 1 171 ? -21.016 46.656 5.691 1 94.62 171 PHE A N 1
ATOM 1323 C CA . PHE A 1 171 ? -19.688 47.125 5.32 1 94.62 171 PHE A CA 1
ATOM 1324 C C . PHE A 1 171 ? -18.609 46.312 6.043 1 94.62 171 PHE A C 1
ATOM 1326 O O . PHE A 1 171 ? -18.078 46.75 7.062 1 94.62 171 PHE A O 1
ATOM 1333 N N . ASP A 1 172 ? -18.281 45.25 5.434 1 91.31 172 ASP A N 1
ATOM 1334 C CA . ASP A 1 172 ? -17.469 44.219 6.082 1 91.31 172 ASP A CA 1
ATOM 1335 C C . ASP A 1 172 ? -15.984 44.5 5.926 1 91.31 172 ASP A C 1
ATOM 1337 O O . ASP A 1 172 ? -15.227 43.656 5.438 1 91.31 172 ASP A O 1
ATOM 1341 N N . GLU A 1 173 ? -15.578 45.625 6.328 1 86.38 173 GLU A N 1
ATOM 1342 C CA . GLU A 1 173 ? -14.18 46.062 6.426 1 86.38 173 GLU A CA 1
ATOM 1343 C C . GLU A 1 173 ? -13.828 46.469 7.848 1 86.38 173 GLU A C 1
ATOM 1345 O O . GLU A 1 173 ? -14.609 47.156 8.5 1 86.38 173 GLU A O 1
ATOM 1350 N N . PRO A 1 174 ? -12.742 46.094 8.273 1 78.38 174 PRO A N 1
ATOM 1351 C CA . PRO A 1 174 ? -12.391 46.344 9.68 1 78.38 174 PRO A CA 1
ATOM 1352 C C . PRO A 1 174 ? -12.383 47.812 10.062 1 78.38 174 PRO A C 1
ATOM 1354 O O . PRO A 1 174 ? -12.703 48.156 11.203 1 78.38 174 PRO A O 1
ATOM 1357 N N . ALA A 1 175 ? -12.023 48.688 9.148 1 77.69 175 ALA A N 1
ATOM 1358 C CA . ALA A 1 175 ? -11.906 50.094 9.445 1 77.69 175 ALA A CA 1
ATOM 1359 C C . ALA A 1 175 ? -13.289 50.75 9.539 1 77.69 175 ALA A C 1
ATOM 1361 O O . ALA A 1 175 ? -13.43 51.844 10.109 1 77.69 175 ALA A O 1
ATOM 1362 N N . LEU A 1 176 ? -14.25 50.094 9.055 1 87.81 176 LEU A N 1
ATOM 1363 C CA . LEU A 1 176 ? -15.594 50.656 9.047 1 87.81 176 LEU A CA 1
ATOM 1364 C C . LEU A 1 176 ? -16.406 50.125 10.227 1 87.81 176 LEU A C 1
ATOM 1366 O O . LEU A 1 176 ? -17.172 49.156 10.078 1 87.81 176 LEU A O 1
ATOM 1370 N N . LYS A 1 177 ? -16.219 50.812 11.336 1 86.69 177 LYS A N 1
ATOM 1371 C CA . LYS A 1 177 ? -16.859 50.406 12.578 1 86.69 177 LYS A CA 1
ATOM 1372 C C . LYS A 1 177 ? -18.219 51.094 12.758 1 86.69 177 LYS A C 1
ATOM 1374 O O . LYS A 1 177 ? -18.438 52.188 12.211 1 86.69 177 LYS A O 1
ATOM 1379 N N . ALA A 1 178 ? -19.109 50.406 13.469 1 92.44 178 ALA A N 1
ATOM 1380 C CA . ALA A 1 178 ? -20.438 50.938 13.75 1 92.44 178 ALA A CA 1
ATOM 1381 C C . ALA A 1 178 ? -21 50.375 15.047 1 92.44 178 ALA A C 1
ATOM 1383 O O . ALA A 1 178 ? -20.375 49.5 15.672 1 92.44 178 ALA A O 1
ATOM 1384 N N . THR A 1 179 ? -22.078 50.969 15.492 1 92.62 179 THR A N 1
ATOM 1385 C CA . THR A 1 179 ? -22.844 50.344 16.578 1 92.62 179 THR A CA 1
ATOM 1386 C C . THR A 1 179 ? -23.938 49.469 16.031 1 92.62 179 THR A C 1
ATOM 1388 O O . THR A 1 179 ? -24.359 49.625 14.875 1 92.62 179 THR A O 1
ATOM 1391 N N . PHE A 1 180 ? -24.375 48.562 16.844 1 94.25 180 PHE A N 1
ATOM 1392 C CA . PHE A 1 180 ? -25.344 47.594 16.359 1 94.25 180 PHE A CA 1
ATOM 1393 C C . PHE A 1 180 ? -26.469 47.406 17.375 1 94.25 180 PHE A C 1
ATOM 1395 O O . PHE A 1 180 ? -26.219 47.25 18.562 1 94.25 180 PHE A O 1
ATOM 1402 N N . ASP A 1 181 ? -27.703 47.469 16.938 1 95.19 181 ASP A N 1
ATOM 1403 C CA . ASP A 1 181 ? -28.875 46.938 17.625 1 95.19 181 ASP A CA 1
ATOM 1404 C C . ASP A 1 181 ? -29.281 45.594 17.062 1 95.19 181 ASP A C 1
ATOM 1406 O O . ASP A 1 181 ? -29.703 45.5 15.898 1 95.19 181 ASP A O 1
ATOM 1410 N N . ILE A 1 182 ? -29.156 44.594 17.906 1 94.44 182 ILE A N 1
ATOM 1411 C CA . ILE A 1 182 ? -29.328 43.219 17.422 1 94.44 182 ILE A CA 1
ATOM 1412 C C . ILE A 1 182 ? -30.562 42.594 18.062 1 94.44 182 ILE A C 1
ATOM 1414 O O . ILE A 1 182 ? -30.797 42.781 19.25 1 94.44 182 ILE A O 1
ATOM 1418 N N . SER A 1 183 ? -31.328 41.906 17.266 1 93.69 183 SER A N 1
ATOM 1419 C CA . SER A 1 183 ? -32.406 41.062 17.734 1 93.69 183 SER A CA 1
ATOM 1420 C C . SER A 1 183 ? -32.375 39.688 17.078 1 93.69 183 SER A C 1
ATOM 1422 O O . SER A 1 183 ? -32.125 39.594 15.875 1 93.69 183 SER A O 1
ATOM 1424 N N . LEU A 1 184 ? -32.625 38.656 17.875 1 93.56 184 LEU A N 1
ATOM 1425 C CA . LEU A 1 184 ? -32.656 37.281 17.391 1 93.56 184 LEU A CA 1
ATOM 1426 C C . LEU A 1 184 ? -33.969 36.594 17.797 1 93.56 184 LEU A C 1
ATOM 1428 O O . LEU A 1 184 ? -34.375 36.656 18.969 1 93.56 184 LEU A O 1
ATOM 1432 N N . SER A 1 185 ? -34.594 36 16.797 1 93.19 185 SER A N 1
ATOM 1433 C CA . SER A 1 185 ? -35.812 35.219 17.078 1 93.19 185 SER A CA 1
ATOM 1434 C C . SER A 1 185 ? -35.5 33.75 17.219 1 93.19 185 SER A C 1
ATOM 1436 O O . SER A 1 185 ? -34.688 33.188 16.5 1 93.19 185 SER A O 1
ATOM 1438 N N . HIS A 1 186 ? -36.156 33.125 18.219 1 92.38 186 HIS A N 1
ATOM 1439 C CA . HIS A 1 186 ? -35.938 31.703 18.484 1 92.38 186 HIS A CA 1
ATOM 1440 C C . HIS A 1 186 ? -37.188 31.078 19.109 1 92.38 186 HIS A C 1
ATOM 1442 O O . HIS A 1 186 ? -38.062 31.781 19.578 1 92.38 186 HIS A O 1
ATOM 1448 N N . LYS A 1 187 ? -37.188 29.719 19.078 1 89.94 187 LYS A N 1
ATOM 1449 C CA . LYS A 1 187 ? -38.25 28.953 19.719 1 89.94 187 LYS A CA 1
ATOM 1450 C C . LYS A 1 187 ? -37.75 28.297 21.016 1 89.94 187 LYS A C 1
ATOM 1452 O O . LYS A 1 187 ? -36.562 27.969 21.125 1 89.94 187 LYS A O 1
ATOM 1457 N N . PRO A 1 188 ? -38.688 28.25 21.984 1 86.94 188 PRO A N 1
ATOM 1458 C CA . PRO A 1 188 ? -38.281 27.422 23.125 1 86.94 188 PRO A CA 1
ATOM 1459 C C . PRO A 1 188 ? -37.938 25.984 22.734 1 86.94 188 PRO A C 1
ATOM 1461 O O . PRO A 1 188 ? -38.562 25.438 21.828 1 86.94 188 PRO A O 1
ATOM 1464 N N . PRO A 1 189 ? -37.031 25.391 23.328 1 88 189 PRO A N 1
ATOM 1465 C CA . PRO A 1 189 ? -36.25 25.766 24.531 1 88 189 PRO A CA 1
ATOM 1466 C C . PRO A 1 189 ? -34.969 26.547 24.188 1 88 189 PRO A C 1
ATOM 1468 O O . PRO A 1 189 ? -34.125 26.734 25.062 1 88 189 PRO A O 1
ATOM 1471 N N . TYR A 1 190 ? -34.844 26.969 22.906 1 92.19 190 TYR A N 1
ATOM 1472 C CA . TYR A 1 190 ? -33.625 27.688 22.484 1 92.19 190 TYR A CA 1
ATOM 1473 C C . TYR A 1 190 ? -33.625 29.094 23.078 1 92.19 190 TYR A C 1
ATOM 1475 O O . TYR A 1 190 ? -34.656 29.656 23.406 1 92.19 190 TYR A O 1
ATOM 1483 N N . PHE A 1 191 ? -32.438 29.578 23.234 1 89.44 191 PHE A N 1
ATOM 1484 C CA . PHE A 1 191 ? -32.219 30.969 23.594 1 89.44 191 PHE A CA 1
ATOM 1485 C C . PHE A 1 191 ? -31.156 31.594 22.703 1 89.44 191 PHE A C 1
ATOM 1487 O O . PHE A 1 191 ? -30.484 30.906 21.938 1 89.44 191 PHE A O 1
ATOM 1494 N N . ALA A 1 192 ? -31.109 33 22.844 1 91.31 192 ALA A N 1
ATOM 1495 C CA . ALA A 1 192 ? -30.203 33.719 21.938 1 91.31 192 ALA A CA 1
ATOM 1496 C C . ALA A 1 192 ? -29.062 34.344 22.719 1 91.31 192 ALA A C 1
ATOM 1498 O O . ALA A 1 192 ? -29.25 34.781 23.859 1 91.31 192 ALA A O 1
ATOM 1499 N N . LEU A 1 193 ? -27.922 34.344 22.125 1 87.75 193 LEU A N 1
ATOM 1500 C CA . LEU A 1 193 ? -26.734 35 22.625 1 87.75 193 LEU A CA 1
ATOM 1501 C C . LEU A 1 193 ? -26.141 35.938 21.578 1 87.75 193 LEU A C 1
ATOM 1503 O O . LEU A 1 193 ? -26.219 35.656 20.375 1 87.75 193 LEU A O 1
ATOM 1507 N N . SER A 1 194 ? -25.578 37.062 22.031 1 89.38 194 SER A N 1
ATOM 1508 C CA . SER A 1 194 ? -24.859 38 21.172 1 89.38 194 SER A CA 1
ATOM 1509 C C . SER A 1 194 ? -23.734 38.688 21.938 1 89.38 194 SER A C 1
ATOM 1511 O O . SER A 1 194 ? -23.359 38.25 23.031 1 89.38 194 SER A O 1
ATOM 1513 N N . ASN A 1 195 ? -23.297 39.781 21.422 1 82.5 195 ASN A N 1
ATOM 1514 C CA . ASN A 1 195 ? -22.141 40.5 21.969 1 82.5 195 ASN A CA 1
ATOM 1515 C C . ASN A 1 195 ? -22.484 41.156 23.297 1 82.5 195 ASN A C 1
ATOM 1517 O O . ASN A 1 195 ? -21.609 41.375 24.141 1 82.5 195 ASN A O 1
ATOM 1521 N N . THR A 1 196 ? -23.734 41.531 23.469 1 82.06 196 THR A N 1
ATOM 1522 C CA . THR A 1 196 ? -24.141 42.281 24.656 1 82.06 196 THR A CA 1
ATOM 1523 C C . THR A 1 196 ? -25.281 41.562 25.375 1 82.06 196 THR A C 1
ATOM 1525 O O . THR A 1 196 ? -25.922 40.656 24.797 1 82.06 196 THR A O 1
ATOM 1528 N N . PRO A 1 197 ? -25.391 41.906 26.734 1 78.12 197 PRO A N 1
ATOM 1529 C CA . PRO A 1 197 ? -26.453 41.25 27.484 1 78.12 197 PRO A CA 1
ATOM 1530 C C . PRO A 1 197 ? -27.844 41.594 26.953 1 78.12 197 PRO A C 1
ATOM 1532 O O . PRO A 1 197 ? -28.016 42.562 26.25 1 78.12 197 PRO A O 1
ATOM 1535 N N . ASN A 1 198 ? -28.703 40.562 27.344 1 68.12 198 ASN A N 1
ATOM 1536 C CA . ASN A 1 198 ? -30.094 40.75 26.938 1 68.12 198 ASN A CA 1
ATOM 1537 C C . ASN A 1 198 ? -30.734 41.969 27.609 1 68.12 198 ASN A C 1
ATOM 1539 O O . ASN A 1 198 ? -30.406 42.281 28.75 1 68.12 198 ASN A O 1
ATOM 1543 N N . ASN A 1 199 ? -31.203 42.906 26.766 1 56.31 199 ASN A N 1
ATOM 1544 C CA . ASN A 1 199 ? -32.156 43.812 27.375 1 56.31 199 ASN A CA 1
ATOM 1545 C C . ASN A 1 199 ? -33.375 43.062 27.922 1 56.31 199 ASN A C 1
ATOM 1547 O O . ASN A 1 199 ? -33.688 41.938 27.484 1 56.31 199 ASN A O 1
ATOM 1551 N N . PRO A 1 200 ? -34.062 43.438 28.953 1 51.25 200 PRO A N 1
ATOM 1552 C CA . PRO A 1 200 ? -35.219 42.688 29.469 1 51.25 200 PRO A CA 1
ATOM 1553 C C . PRO A 1 200 ? -35.969 41.938 28.375 1 51.25 200 PRO A C 1
ATOM 1555 O O . PRO A 1 200 ? -36.25 42.5 27.312 1 51.25 200 PRO A O 1
ATOM 1558 N N . PRO A 1 201 ? -35.812 40.688 28.453 1 47.59 201 PRO A N 1
ATOM 1559 C CA . PRO A 1 201 ? -36.5 39.844 27.438 1 47.59 201 PRO A CA 1
ATOM 1560 C C . PRO A 1 201 ? -37.875 40.406 27.062 1 47.59 201 PRO A C 1
ATOM 1562 O O . PRO A 1 201 ? -38.625 40.875 27.938 1 47.59 201 PRO A O 1
ATOM 1565 N N . ILE A 1 202 ? -38 41.062 25.969 1 47.09 202 ILE A N 1
ATOM 1566 C CA . ILE A 1 202 ? -39.344 41.406 25.5 1 47.09 202 ILE A CA 1
ATOM 1567 C C . ILE A 1 202 ? -40.219 40.156 25.375 1 47.09 202 ILE A C 1
ATOM 1569 O O . ILE A 1 202 ? -39.812 39.188 24.734 1 47.09 202 ILE A O 1
ATOM 1573 N N . PRO A 1 203 ? -41.219 40.031 26.203 1 46.47 203 PRO A N 1
ATOM 1574 C CA . PRO A 1 203 ? -42.156 38.906 26.078 1 46.47 203 PRO A CA 1
ATOM 1575 C C . PRO A 1 203 ? -42.469 38.562 24.641 1 46.47 203 PRO A C 1
ATOM 1577 O O . PRO A 1 203 ? -42.344 39.438 23.75 1 46.47 203 PRO A O 1
ATOM 1580 N N . PRO A 1 204 ? -42.688 37.375 24.328 1 46.28 204 PRO A N 1
ATOM 1581 C CA . PRO A 1 204 ? -43.031 36.875 23 1 46.28 204 PRO A CA 1
ATOM 1582 C C . PRO A 1 204 ? -44.062 37.75 22.297 1 46.28 204 PRO A C 1
ATOM 1584 O O . PRO A 1 204 ? -45.062 38.156 22.891 1 46.28 204 PRO A O 1
ATOM 1587 N N . GLN A 1 205 ? -43.656 38.781 21.562 1 39.88 205 GLN A N 1
ATOM 1588 C CA . GLN A 1 205 ? -44.688 39.594 20.906 1 39.88 205 GLN A CA 1
ATOM 1589 C C . GLN A 1 205 ? -45.531 38.75 19.938 1 39.88 205 GLN A C 1
ATOM 1591 O O . GLN A 1 205 ? -46.438 39.281 19.297 1 39.88 205 GLN A O 1
ATOM 1596 N N . THR A 1 206 ? -44.906 38.062 18.953 1 43.09 206 THR A N 1
ATOM 1597 C CA . THR A 1 206 ? -45.812 37.781 17.828 1 43.09 206 THR A CA 1
ATOM 1598 C C . THR A 1 206 ? -47 36.969 18.281 1 43.09 206 THR A C 1
ATOM 1600 O O . THR A 1 206 ? -46.906 36.156 19.219 1 43.09 206 THR A O 1
ATOM 1603 N N . PRO A 1 207 ? -48.188 37.344 17.828 1 40.66 207 PRO A N 1
ATOM 1604 C CA . PRO A 1 207 ? -49.469 36.656 18.016 1 40.66 207 PRO A CA 1
ATOM 1605 C C . PRO A 1 207 ? -49.312 35.125 17.906 1 40.66 207 PRO A C 1
ATOM 1607 O O . PRO A 1 207 ? -50 34.375 18.609 1 40.66 207 PRO A O 1
ATOM 1610 N N . ALA A 1 208 ? -49.031 34.5 16.531 1 43.69 208 ALA A N 1
ATOM 1611 C CA . ALA A 1 208 ? -49.312 33.094 16.391 1 43.69 208 ALA A CA 1
ATOM 1612 C C . ALA A 1 208 ? -48.438 32.25 17.281 1 43.69 208 ALA A C 1
ATOM 1614 O O . ALA A 1 208 ? -48.406 31.016 17.188 1 43.69 208 ALA A O 1
ATOM 1615 N N . GLY A 1 209 ? -47.531 32.594 18.312 1 53.47 209 GLY A N 1
ATOM 1616 C CA . GLY A 1 209 ? -47.062 31.969 19.547 1 53.47 209 GLY A CA 1
ATOM 1617 C C . GLY A 1 209 ? -45.781 31.203 19.375 1 53.47 209 GLY A C 1
ATOM 1618 O O . GLY A 1 209 ? -45.25 30.641 20.328 1 53.47 209 GLY A O 1
ATOM 1619 N N . GLU A 1 210 ? -45.156 31.141 18.156 1 72.75 210 GLU A N 1
ATOM 1620 C CA . GLU A 1 210 ? -44.156 30.062 18.078 1 72.75 210 GLU A CA 1
ATOM 1621 C C . GLU A 1 210 ? -42.75 30.578 18.312 1 72.75 210 GLU A C 1
ATOM 1623 O O . GLU A 1 210 ? -41.938 29.891 18.922 1 72.75 210 GLU A O 1
ATOM 1628 N N . TYR A 1 211 ? -42.312 31.984 18.016 1 85.56 211 TYR A N 1
ATOM 1629 C CA . TYR A 1 211 ? -40.938 32.469 18.188 1 85.56 211 TYR A CA 1
ATOM 1630 C C . TYR A 1 211 ? -40.875 33.562 19.25 1 85.56 211 TYR A C 1
ATOM 1632 O O . TYR A 1 211 ? -41.781 34.375 19.359 1 85.56 211 TYR A O 1
ATOM 1640 N N . THR A 1 212 ? -39.906 33.562 20.031 1 85.38 212 THR A N 1
ATOM 1641 C CA . THR A 1 212 ? -39.531 34.594 20.969 1 85.38 212 THR A CA 1
ATOM 1642 C C . THR A 1 212 ? -38.406 35.469 20.406 1 85.38 212 THR A C 1
ATOM 1644 O O . THR A 1 212 ? -37.469 34.938 19.797 1 85.38 212 THR A O 1
ATOM 1647 N N . LYS A 1 213 ? -38.562 36.781 20.484 1 91 213 LYS A N 1
ATOM 1648 C CA . LYS A 1 213 ? -37.531 37.688 20 1 91 213 LYS A CA 1
ATOM 1649 C C . LYS A 1 213 ? -36.719 38.25 21.156 1 91 213 LYS A C 1
ATOM 1651 O O . LYS A 1 213 ? -37.25 38.875 22.062 1 91 213 LYS A O 1
ATOM 1656 N N . THR A 1 214 ? -35.469 38 21.188 1 89.56 214 THR A N 1
ATOM 1657 C CA . THR A 1 214 ? -34.531 38.562 22.172 1 89.56 214 THR A CA 1
ATOM 1658 C C . THR A 1 214 ? -33.812 39.781 21.609 1 89.56 214 THR A C 1
ATOM 1660 O O . THR A 1 214 ? -33.188 39.719 20.531 1 89.56 214 THR A O 1
ATOM 1663 N N . LYS A 1 215 ? -33.906 40.938 22.281 1 90.81 215 LYS A N 1
ATOM 1664 C CA . LYS A 1 215 ? -33.219 42.156 21.906 1 90.81 215 LYS A CA 1
ATOM 1665 C C . LYS A 1 215 ? -31.984 42.406 22.812 1 90.81 215 LYS A C 1
ATOM 1667 O O . LYS A 1 215 ? -32.062 42.156 24.016 1 90.81 215 LYS A O 1
ATOM 1672 N N . PHE A 1 216 ? -31.031 42.875 22.266 1 90.75 216 PHE A N 1
ATOM 1673 C CA . PHE A 1 216 ? -29.797 43.062 23 1 90.75 216 PHE A CA 1
ATOM 1674 C C . PHE A 1 216 ? -29.484 44.562 23.109 1 90.75 216 PHE A C 1
ATOM 1676 O O . PHE A 1 216 ? -29.984 45.375 22.344 1 90.75 216 PHE A O 1
ATOM 1683 N N . LYS A 1 217 ? -28.625 44.844 24.047 1 87.5 217 LYS A N 1
ATOM 1684 C CA . LYS A 1 217 ? -28.172 46.219 24.172 1 87.5 217 LYS A CA 1
ATOM 1685 C C . LYS A 1 217 ? -27.297 46.625 22.984 1 87.5 217 LYS A C 1
ATOM 1687 O O . LYS A 1 217 ? -26.641 45.781 22.391 1 87.5 217 LYS A O 1
ATOM 1692 N N . ARG A 1 218 ? -27.344 47.844 22.703 1 91.88 218 ARG A N 1
ATOM 1693 C CA . ARG A 1 218 ? -26.516 48.344 21.625 1 91.88 218 ARG A CA 1
ATOM 1694 C C . ARG A 1 218 ? -25.047 48.094 21.891 1 91.88 218 ARG A C 1
ATOM 1696 O O . ARG A 1 218 ? -24.562 48.312 23.016 1 91.88 218 ARG A O 1
ATOM 1703 N N . THR A 1 219 ? -24.422 47.688 20.891 1 86.56 219 THR A N 1
ATOM 1704 C CA . THR A 1 219 ? -23 47.406 21.031 1 86.56 219 THR A CA 1
ATOM 1705 C C . THR A 1 219 ? -22.203 48.719 21.047 1 86.56 219 THR A C 1
ATOM 1707 O O . THR A 1 219 ? -22.719 49.781 20.703 1 86.56 219 THR A O 1
ATOM 1710 N N . VAL A 1 220 ? -20.969 48.594 21.5 1 80.69 220 VAL A N 1
ATOM 1711 C CA . VAL A 1 220 ? -20.016 49.688 21.281 1 80.69 220 VAL A CA 1
ATOM 1712 C C . VAL A 1 220 ? -19.656 49.75 19.797 1 80.69 220 VAL A C 1
ATOM 1714 O O . VAL A 1 220 ? -20.047 48.875 19.016 1 80.69 220 VAL A O 1
ATOM 1717 N N . LYS A 1 221 ? -19.016 50.844 19.438 1 83.38 221 LYS A N 1
ATOM 1718 C CA . LYS A 1 221 ? -18.531 50.906 18.062 1 83.38 221 LYS A CA 1
ATOM 1719 C C . LYS A 1 221 ? -17.531 49.781 17.766 1 83.38 221 LYS A C 1
ATOM 1721 O O . LYS A 1 221 ? -16.5 49.688 18.438 1 83.38 221 LYS A O 1
ATOM 1726 N N . MET A 1 222 ? -17.859 48.938 16.906 1 81.38 222 MET A N 1
ATOM 1727 C CA . MET A 1 222 ? -17 47.781 16.609 1 81.38 222 MET A CA 1
ATOM 1728 C C . MET A 1 222 ? -17.156 47.344 15.156 1 81.38 222 MET A C 1
ATOM 1730 O O . MET A 1 222 ? -18.078 47.781 14.469 1 81.38 222 MET A O 1
ATOM 1734 N N . SER A 1 223 ? -16.234 46.5 14.758 1 83.62 223 SER A N 1
ATOM 1735 C CA . SER A 1 223 ? -16.266 46 13.398 1 83.62 223 SER A CA 1
ATOM 1736 C C . SER A 1 223 ? -17.281 44.875 13.25 1 83.62 223 SER A C 1
ATOM 1738 O O . SER A 1 223 ? -17.609 44.188 14.227 1 83.62 223 SER A O 1
ATOM 1740 N N . THR A 1 224 ? -17.672 44.562 12.062 1 89.25 224 THR A N 1
ATOM 1741 C CA . THR A 1 224 ? -18.719 43.625 11.773 1 89.25 224 THR A CA 1
ATOM 1742 C C . THR A 1 224 ? -18.266 42.188 12.094 1 89.25 224 THR A C 1
ATOM 1744 O O . THR A 1 224 ? -19.062 41.344 12.516 1 89.25 224 THR A O 1
ATOM 1747 N N . TYR A 1 225 ? -16.984 41.906 11.859 1 83.5 225 TYR A N 1
ATOM 1748 C CA . TYR A 1 225 ? -16.5 40.531 12.016 1 83.5 225 TYR A CA 1
ATOM 1749 C C . TYR A 1 225 ? -16.5 40.125 13.484 1 83.5 225 TYR A C 1
ATOM 1751 O O . TYR A 1 225 ? -16.391 38.938 13.812 1 83.5 225 TYR A O 1
ATOM 1759 N N . LEU A 1 226 ? -16.734 41.031 14.391 1 81.06 226 LEU A N 1
ATOM 1760 C CA . LEU A 1 226 ? -16.719 40.781 15.82 1 81.06 226 LEU A CA 1
ATOM 1761 C C . LEU A 1 226 ? -18.109 40.406 16.328 1 81.06 226 LEU A C 1
ATOM 1763 O O . LEU A 1 226 ? -18.266 39.969 17.469 1 81.06 226 LEU A O 1
ATOM 1767 N N . LEU A 1 227 ? -19.062 40.5 15.484 1 88 227 LEU A N 1
ATOM 1768 C CA . LEU A 1 227 ? -20.438 40.219 15.891 1 88 227 LEU A CA 1
ATOM 1769 C C . LEU A 1 227 ? -20.641 38.719 16.141 1 88 227 LEU A C 1
ATOM 1771 O O . LEU A 1 227 ? -19.984 37.906 15.5 1 88 227 LEU A O 1
ATOM 1775 N N . ALA A 1 228 ? -21.484 38.469 17.094 1 89.12 228 ALA A N 1
ATOM 1776 C CA . ALA A 1 228 ? -21.859 37.094 17.391 1 89.12 228 ALA A CA 1
ATOM 1777 C C . ALA A 1 228 ? -23.375 36.938 17.453 1 89.12 228 ALA A C 1
ATOM 1779 O O . ALA A 1 228 ? -24.062 37.75 18.047 1 89.12 228 ALA A O 1
ATOM 1780 N N . PHE A 1 229 ? -23.875 35.969 16.656 1 92.62 229 PHE A N 1
ATOM 1781 C CA . PHE A 1 229 ? -25.266 35.531 16.688 1 92.62 229 PHE A CA 1
ATOM 1782 C C . PHE A 1 229 ? -25.344 34.062 17.031 1 92.62 229 PHE A C 1
ATOM 1784 O O . PHE A 1 229 ? -24.875 33.219 16.266 1 92.62 229 PHE A O 1
ATOM 1791 N N . VAL A 1 230 ? -25.953 33.75 18.203 1 91.44 230 VAL A N 1
ATOM 1792 C CA . VAL A 1 230 ? -26.031 32.344 18.594 1 91.44 230 VAL A CA 1
ATOM 1793 C C . VAL A 1 230 ? -27.453 32.031 19.078 1 91.44 230 VAL A C 1
ATOM 1795 O O . VAL A 1 230 ? -28.016 32.781 19.875 1 91.44 230 VAL A O 1
ATOM 1798 N N . VAL A 1 231 ? -28.047 31.078 18.5 1 93 231 VAL A N 1
ATOM 1799 C CA . VAL A 1 231 ? -29.281 30.5 19 1 93 231 VAL A CA 1
ATOM 1800 C C . VAL A 1 231 ? -29.047 29.031 19.375 1 93 231 VAL A C 1
ATOM 1802 O O . VAL A 1 231 ? -28.766 28.203 18.5 1 93 231 VAL A O 1
ATOM 1805 N N . CYS A 1 232 ? -29.078 28.781 20.641 1 91.88 232 CYS A N 1
ATOM 1806 C CA . CYS A 1 232 ? -28.688 27.453 21.109 1 91.88 232 CYS A CA 1
ATOM 1807 C C . CYS A 1 232 ? -29.469 27.062 22.359 1 91.88 232 CYS A C 1
ATOM 1809 O O . CYS A 1 232 ? -30.297 27.828 22.844 1 91.88 232 CYS A O 1
ATOM 1811 N N . ASP A 1 233 ? -29.281 25.797 22.719 1 91.5 233 ASP A N 1
ATOM 1812 C CA . ASP A 1 233 ? -29.859 25.312 23.969 1 91.5 233 ASP A CA 1
ATOM 1813 C C . ASP A 1 233 ? -28.75 25 24.984 1 91.5 233 ASP A C 1
ATOM 1815 O O . ASP A 1 233 ? -28.875 24.047 25.766 1 91.5 233 ASP A O 1
ATOM 1819 N N . PHE A 1 234 ? -27.672 25.766 24.938 1 89.44 234 PHE A N 1
ATOM 1820 C CA . PHE A 1 234 ? -26.5 25.531 25.797 1 89.44 234 PHE A CA 1
ATOM 1821 C C . PHE A 1 234 ? -26.812 25.875 27.25 1 89.44 234 PHE A C 1
ATOM 1823 O O . PHE A 1 234 ? -27.812 26.531 27.531 1 89.44 234 PHE A O 1
ATOM 1830 N N . ASP A 1 235 ? -26 25.266 28.109 1 87.5 235 ASP A N 1
ATOM 1831 C CA . ASP A 1 235 ? -25.938 25.703 29.5 1 87.5 235 ASP A CA 1
ATOM 1832 C C . ASP A 1 235 ? -24.656 26.5 29.781 1 87.5 235 ASP A C 1
ATOM 1834 O O . ASP A 1 235 ? -23.844 26.703 28.875 1 87.5 235 ASP A O 1
ATOM 1838 N N . PHE A 1 236 ? -24.578 27.125 31 1 87.88 236 PHE A N 1
ATOM 1839 C CA . PHE A 1 236 ? -23.406 27.953 31.203 1 87.88 236 PHE A CA 1
ATOM 1840 C C . PHE A 1 236 ? -22.938 27.875 32.656 1 87.88 236 PHE A C 1
ATOM 1842 O O . PHE A 1 236 ? -23.656 27.406 33.531 1 87.88 236 PHE A O 1
ATOM 1849 N N . VAL A 1 237 ? -21.656 28.141 32.906 1 86.69 237 VAL A N 1
ATOM 1850 C CA . VAL A 1 237 ? -21.047 28.375 34.188 1 86.69 237 VAL A CA 1
ATOM 1851 C C . VAL A 1 237 ? -20.594 29.828 34.312 1 86.69 237 VAL A C 1
ATOM 1853 O O . VAL A 1 237 ? -20.031 30.391 33.375 1 86.69 237 VAL A O 1
ATOM 1856 N N . GLU A 1 238 ? -20.969 30.438 35.438 1 87.06 238 GLU A N 1
ATOM 1857 C CA . GLU A 1 238 ? -20.688 31.859 35.625 1 87.06 238 GLU A CA 1
ATOM 1858 C C . GLU A 1 238 ? -19.531 32.062 36.594 1 87.06 238 GLU A C 1
ATOM 1860 O O . GLU A 1 238 ? -19.312 31.266 37.5 1 87.06 238 GLU A O 1
ATOM 1865 N N . SER A 1 239 ? -18.688 33.031 36.312 1 86.25 239 SER A N 1
ATOM 1866 C CA . SER A 1 239 ? -17.609 33.531 37.188 1 86.25 239 SER A CA 1
ATOM 1867 C C . SER A 1 239 ? -17.484 35.062 37.094 1 86.25 239 SER A C 1
ATOM 1869 O O . SER A 1 239 ? -18.25 35.719 36.375 1 86.25 239 SER A O 1
ATOM 1871 N N . GLN A 1 240 ? -16.672 35.625 37.906 1 84.62 240 GLN A N 1
ATOM 1872 C CA . GLN A 1 240 ? -16.531 37.062 37.938 1 84.62 240 GLN A CA 1
ATOM 1873 C C . GLN A 1 240 ? -15.102 37.469 38.25 1 84.62 240 GLN A C 1
ATOM 1875 O O . GLN A 1 240 ? -14.422 36.812 39.031 1 84.62 240 GLN A O 1
ATOM 1880 N N . THR A 1 241 ? -14.742 38.5 37.594 1 82.75 241 THR A N 1
ATOM 1881 C CA . THR A 1 241 ? -13.445 39.094 37.938 1 82.75 241 THR A CA 1
ATOM 1882 C C . THR A 1 241 ? -13.5 39.75 39.312 1 82.75 241 THR A C 1
ATOM 1884 O O . THR A 1 241 ? -14.578 39.938 39.875 1 82.75 241 THR A O 1
ATOM 1887 N N . THR A 1 242 ? -12.289 40.094 39.812 1 83.75 242 THR A N 1
ATOM 1888 C CA . THR A 1 242 ? -12.227 40.812 41.094 1 83.75 242 THR A CA 1
ATOM 1889 C C . THR A 1 242 ? -12.852 42.188 40.969 1 83.75 242 THR A C 1
ATOM 1891 O O . THR A 1 242 ? -13.406 42.719 41.938 1 83.75 242 THR A O 1
ATOM 1894 N N . SER A 1 243 ? -12.789 42.75 39.812 1 78.44 243 SER A N 1
ATOM 1895 C CA . SER A 1 243 ? -13.344 44.094 39.562 1 78.44 243 SER A CA 1
ATOM 1896 C C . SER A 1 243 ? -14.844 44.031 39.344 1 78.44 243 SER A C 1
ATOM 1898 O O . SER A 1 243 ? -15.5 45.062 39.188 1 78.44 243 SER A O 1
ATOM 1900 N N . GLY A 1 244 ? -15.406 42.844 39.219 1 77.62 244 GLY A N 1
ATOM 1901 C CA . GLY A 1 244 ? -16.859 42.719 39.188 1 77.62 244 GLY A CA 1
ATOM 1902 C C . GLY A 1 244 ? -17.375 42.406 37.812 1 77.62 244 GLY A C 1
ATOM 1903 O O . GLY A 1 244 ? -18.594 42.25 37.625 1 77.62 244 GLY A O 1
ATOM 1904 N N . THR A 1 245 ? -16.547 42.219 36.906 1 75.56 245 THR A N 1
ATOM 1905 C CA . THR A 1 245 ? -17 41.844 35.562 1 75.56 245 THR A CA 1
ATOM 1906 C C . THR A 1 245 ? -17.469 40.375 35.531 1 75.56 245 T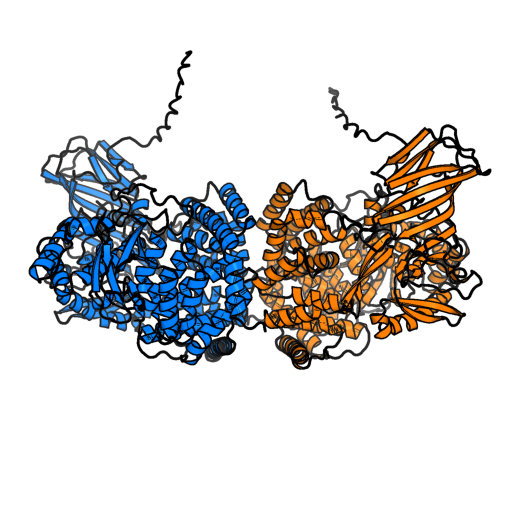HR A C 1
ATOM 1908 O O . THR A 1 245 ? -16.719 39.469 35.906 1 75.56 245 THR A O 1
ATOM 1911 N N . GLN A 1 246 ? -18.719 40.219 35.094 1 79.38 246 GLN A N 1
ATOM 1912 C CA . GLN A 1 246 ? -19.281 38.844 35.031 1 79.38 246 GLN A CA 1
ATOM 1913 C C . GLN A 1 246 ? -18.812 38.125 33.781 1 79.38 246 GLN A C 1
ATOM 1915 O O . GLN A 1 246 ? -18.734 38.75 32.688 1 79.38 246 GLN A O 1
ATOM 1920 N N . THR A 1 247 ? -18.406 36.844 33.938 1 79.94 247 THR A N 1
ATOM 1921 C CA . THR A 1 247 ? -18.031 36 32.812 1 79.94 247 THR A CA 1
ATOM 1922 C C . THR A 1 247 ? -18.891 34.75 32.781 1 79.94 247 THR A C 1
ATOM 1924 O O . THR A 1 247 ? -19.219 34.188 33.812 1 79.94 247 THR A O 1
ATOM 1927 N N . ARG A 1 248 ? -19.344 34.312 31.641 1 82.69 248 ARG A N 1
ATOM 1928 C CA . ARG A 1 248 ? -20.094 33.062 31.469 1 82.69 248 ARG A CA 1
ATOM 1929 C C . ARG A 1 248 ? -19.438 32.219 30.391 1 82.69 248 ARG A C 1
ATOM 1931 O O . ARG A 1 248 ? -19.047 32.719 29.328 1 82.69 248 ARG A O 1
ATOM 1938 N N . ILE A 1 249 ? -19.234 30.953 30.734 1 82.19 249 ILE A N 1
ATOM 1939 C CA . ILE A 1 249 ? -18.797 29.953 29.766 1 82.19 249 ILE A CA 1
ATOM 1940 C C . ILE A 1 249 ? -19.984 29.094 29.344 1 82.19 249 ILE A C 1
ATOM 1942 O O . ILE A 1 249 ? -20.562 28.375 30.156 1 82.19 249 ILE A O 1
ATOM 1946 N N . TYR A 1 250 ? -20.406 29.203 28.062 1 83.94 250 TYR A N 1
ATOM 1947 C CA . TYR A 1 250 ? -21.516 28.406 27.531 1 83.94 250 TYR A CA 1
ATOM 1948 C C . TYR A 1 250 ? -21 27.156 26.828 1 83.94 250 TYR A C 1
ATOM 1950 O O . TYR A 1 250 ? -19.984 27.188 26.156 1 83.94 250 TYR A O 1
ATOM 1958 N N . ALA A 1 251 ? -21.625 26.078 27.047 1 83.38 251 ALA A N 1
ATOM 1959 C CA . ALA A 1 251 ? -21.328 24.812 26.391 1 83.38 251 ALA A CA 1
ATOM 1960 C C . ALA A 1 251 ? -22.562 23.922 26.359 1 83.38 251 ALA A C 1
ATOM 1962 O O . ALA A 1 251 ? -23.594 24.25 26.953 1 83.38 251 ALA A O 1
ATOM 1963 N N . ARG A 1 252 ? -22.453 22.797 25.609 1 84.25 252 ARG A N 1
ATOM 1964 C CA . ARG A 1 252 ? -23.531 21.812 25.609 1 84.25 252 ARG A CA 1
ATOM 1965 C C . ARG A 1 252 ? -23.891 21.391 27.031 1 84.25 252 ARG A C 1
ATOM 1967 O O . ARG A 1 252 ? -23.016 21.266 27.891 1 84.25 252 ARG A O 1
ATOM 1974 N N . PRO A 1 253 ? -25.125 21.156 27.203 1 86.5 253 PRO A N 1
ATOM 1975 C CA . PRO A 1 253 ? -25.562 20.875 28.578 1 86.5 253 PRO A CA 1
ATOM 1976 C C . PRO A 1 253 ? -24.812 19.688 29.203 1 86.5 253 PRO A C 1
ATOM 1978 O O . PRO A 1 253 ? -24.453 19.75 30.375 1 86.5 253 PRO A O 1
ATOM 1981 N N . GLN A 1 254 ? -24.578 18.734 28.422 1 82.44 254 GLN A N 1
ATOM 1982 C CA . GLN A 1 254 ? -23.875 17.547 28.938 1 82.44 254 GLN A CA 1
ATOM 1983 C C . GLN A 1 254 ? -22.453 17.906 29.375 1 82.44 254 GLN A C 1
ATOM 1985 O O . GLN A 1 254 ? -21.938 17.328 30.344 1 82.44 254 GLN A O 1
ATOM 1990 N N . GLN A 1 255 ? -21.797 18.891 28.734 1 81.81 255 GLN A N 1
ATOM 1991 C CA . GLN A 1 255 ? -20.438 19.312 29.078 1 81.81 255 GLN A CA 1
ATOM 1992 C C . GLN A 1 255 ? -20.422 20.125 30.359 1 81.81 255 GLN A C 1
ATOM 1994 O O . GLN A 1 255 ? -19.484 20.031 31.156 1 81.81 255 GLN A O 1
ATOM 1999 N N . ILE A 1 256 ? -21.406 20.891 30.547 1 84.56 256 ILE A N 1
ATOM 2000 C CA . ILE A 1 256 ? -21.531 21.703 31.75 1 84.56 256 ILE A CA 1
ATOM 2001 C C . ILE A 1 256 ? -21.797 20.781 32.938 1 84.56 256 ILE A C 1
ATOM 2003 O O . ILE A 1 256 ? -21.172 20.922 34 1 84.56 256 ILE A O 1
ATOM 2007 N N . ALA A 1 257 ? -22.625 19.828 32.688 1 86.94 257 ALA A N 1
ATOM 2008 C CA . ALA A 1 257 ? -22.984 18.891 33.75 1 86.94 257 ALA A CA 1
ATOM 2009 C C . ALA A 1 257 ? -21.766 18.047 34.125 1 86.94 257 ALA A C 1
ATOM 2011 O O . ALA A 1 257 ? -21.609 17.703 35.312 1 86.94 257 ALA A O 1
ATOM 2012 N N . ALA A 1 258 ? -20.969 17.781 33.188 1 79.56 258 ALA A N 1
ATOM 2013 C CA . ALA A 1 258 ? -19.797 16.953 33.438 1 79.56 258 ALA A CA 1
ATOM 2014 C C . ALA A 1 258 ? -18.656 17.766 34.031 1 79.56 258 ALA A C 1
ATOM 2016 O O . ALA A 1 258 ? -17.625 17.203 34.438 1 79.56 258 ALA A O 1
ATOM 2017 N N . GLY A 1 259 ? -18.844 19.078 34.156 1 81.06 259 GLY A N 1
ATOM 2018 C CA . GLY A 1 259 ? -17.859 19.938 34.75 1 81.06 259 GLY A CA 1
ATOM 2019 C C . GLY A 1 259 ? -16.734 20.328 33.812 1 81.06 259 GLY A C 1
ATOM 2020 O O . GLY A 1 259 ? -15.719 20.891 34.25 1 81.06 259 GLY A O 1
ATOM 2021 N N . ASN A 1 260 ? -16.922 20.141 32.562 1 77.94 260 ASN A N 1
ATOM 2022 C CA . ASN A 1 260 ? -15.859 20.359 31.609 1 77.94 260 ASN A CA 1
ATOM 2023 C C . ASN A 1 260 ? -15.617 21.859 31.391 1 77.94 260 ASN A C 1
ATOM 2025 O O . ASN A 1 260 ? -14.586 22.25 30.844 1 77.94 260 ASN A O 1
ATOM 2029 N N . ALA A 1 261 ? -16.484 22.703 31.844 1 81.19 261 ALA A N 1
ATOM 2030 C CA . ALA A 1 261 ? -16.344 24.141 31.625 1 81.19 261 ALA A CA 1
ATOM 2031 C C . ALA A 1 261 ? -15.734 24.812 32.844 1 81.19 261 ALA A C 1
ATOM 2033 O O . ALA A 1 261 ? -15.406 26 32.812 1 81.19 261 ALA A O 1
ATOM 2034 N N . ASN A 1 262 ? -15.477 24.047 33.875 1 82.19 262 ASN A N 1
ATOM 2035 C CA . ASN A 1 262 ? -15.07 24.625 35.156 1 82.19 262 ASN A CA 1
ATOM 2036 C C . ASN A 1 262 ? -13.68 25.266 35.062 1 82.19 262 ASN A C 1
ATOM 2038 O O . ASN A 1 262 ? -13.445 26.328 35.625 1 82.19 262 ASN A O 1
ATOM 2042 N N . TYR A 1 263 ? -12.789 24.641 34.5 1 79.38 263 TYR A N 1
ATOM 2043 C CA . TYR A 1 263 ? -11.453 25.203 34.344 1 79.38 263 TYR A CA 1
ATOM 2044 C C . TYR A 1 263 ? -11.5 26.531 33.594 1 79.38 263 TYR A C 1
ATOM 2046 O O . TYR A 1 263 ? -10.898 27.516 34.031 1 79.38 263 TYR A O 1
ATOM 2054 N N . SER A 1 264 ? -12.188 26.516 32.531 1 79.75 264 SER A N 1
ATOM 2055 C CA . SER A 1 264 ? -12.32 27.75 31.734 1 79.75 264 SER A CA 1
ATOM 2056 C C . SER A 1 264 ? -12.977 28.844 32.562 1 79.75 264 SER A C 1
ATOM 2058 O O . SER A 1 264 ? -12.57 30.016 32.469 1 79.75 264 SER A O 1
ATOM 2060 N N . ALA A 1 265 ? -14.008 28.469 33.281 1 82.69 265 ALA A N 1
ATOM 2061 C CA . ALA A 1 265 ? -14.711 29.438 34.125 1 82.69 265 ALA A CA 1
ATOM 2062 C C . ALA A 1 265 ? -13.797 30.016 35.188 1 82.69 265 ALA A C 1
ATOM 2064 O O . ALA A 1 265 ? -13.898 31.188 35.562 1 82.69 265 ALA A O 1
ATOM 2065 N N . GLY A 1 266 ? -12.953 29.266 35.656 1 80.12 266 GLY A N 1
ATOM 2066 C CA . GLY A 1 266 ? -12.031 29.688 36.688 1 80.12 266 GLY A CA 1
ATOM 2067 C C . GLY A 1 266 ? -10.906 30.562 36.188 1 80.12 266 GLY A C 1
ATOM 2068 O O . GLY A 1 266 ? -10.5 31.531 36.844 1 80.12 266 GLY A O 1
ATOM 2069 N N . ILE A 1 267 ? -10.367 30.312 35.062 1 79.88 267 ILE A N 1
ATOM 2070 C CA . ILE A 1 267 ? -9.141 30.953 34.594 1 79.88 267 ILE A CA 1
ATOM 2071 C C . ILE A 1 267 ? -9.492 32.219 33.812 1 79.88 267 ILE A C 1
ATOM 2073 O O . ILE A 1 267 ? -8.68 33.156 33.75 1 79.88 267 ILE A O 1
ATOM 2077 N N . THR A 1 268 ? -10.656 32.312 33.281 1 78.5 268 THR A N 1
ATOM 2078 C CA . THR A 1 268 ? -11.039 33.438 32.375 1 78.5 268 THR A CA 1
ATOM 2079 C C . THR A 1 268 ? -10.969 34.75 33.125 1 78.5 268 THR A C 1
ATOM 2081 O O . THR A 1 268 ? -10.367 35.719 32.656 1 78.5 268 THR A O 1
ATOM 2084 N N . PRO A 1 269 ? -11.578 34.844 34.312 1 79.5 269 PRO A N 1
ATOM 2085 C CA . PRO A 1 269 ? -11.469 36.125 35.031 1 7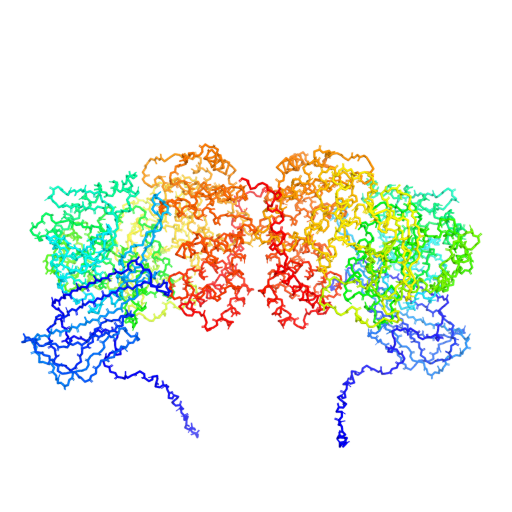9.5 269 PRO A CA 1
ATOM 2086 C C . PRO A 1 269 ? -10.023 36.5 35.312 1 79.5 269 PRO A C 1
ATOM 2088 O O . PRO A 1 269 ? -9.672 37.688 35.281 1 79.5 269 PRO A O 1
ATOM 2091 N N . LYS A 1 270 ? -9.242 35.562 35.625 1 78.88 270 LYS A N 1
ATOM 2092 C CA . LYS A 1 270 ? -7.832 35.812 35.906 1 78.88 270 LYS A CA 1
ATOM 2093 C C . LYS A 1 270 ? -7.102 36.344 34.688 1 78.88 270 LYS A C 1
ATOM 2095 O O . LYS A 1 270 ? -6.254 37.25 34.781 1 78.88 270 LYS A O 1
ATOM 2100 N N . ILE A 1 271 ? -7.363 35.812 33.594 1 75.44 271 ILE A N 1
ATOM 2101 C CA . ILE A 1 271 ? -6.754 36.281 32.344 1 75.44 271 ILE A CA 1
ATOM 2102 C C . ILE A 1 271 ? -7.18 37.688 32.062 1 75.44 271 ILE A C 1
ATOM 2104 O O . ILE A 1 271 ? -6.352 38.531 31.656 1 75.44 271 ILE A O 1
ATOM 2108 N N . LEU A 1 272 ? -8.414 37.938 32.25 1 74.69 272 LEU A N 1
ATOM 2109 C CA . LEU A 1 272 ? -8.93 39.281 32 1 74.69 272 LEU A CA 1
ATOM 2110 C C . LEU A 1 272 ? -8.25 40.312 32.938 1 74.69 272 LEU A C 1
ATOM 2112 O O . LEU A 1 272 ? -7.848 41.375 32.469 1 74.69 272 LEU A O 1
ATOM 2116 N N . GLU A 1 273 ? -8.148 39.906 34.094 1 78.25 273 GLU A N 1
ATOM 2117 C CA . GLU A 1 273 ? -7.508 40.812 35.062 1 78.25 273 GLU A CA 1
ATOM 2118 C C . GLU A 1 273 ? -6.035 41 34.719 1 78.25 273 GLU A C 1
ATOM 2120 O O . GLU A 1 273 ? -5.508 42.125 34.875 1 78.25 273 GLU A O 1
ATOM 2125 N N . TYR A 1 274 ? -5.406 40 34.406 1 75.75 274 TYR A N 1
ATOM 2126 C CA . TYR A 1 274 ? -3.996 40.094 34.062 1 75.75 274 TYR A CA 1
ATOM 2127 C C . TYR A 1 274 ? -3.783 41.062 32.906 1 75.75 274 TYR A C 1
ATOM 2129 O O . TYR A 1 274 ? -2.902 41.938 32.969 1 75.75 274 TYR A O 1
ATOM 2137 N N . PHE A 1 275 ? -4.527 41 31.891 1 73.88 275 PHE A N 1
ATOM 2138 C CA . PHE A 1 275 ? -4.352 41.844 30.719 1 73.88 275 PHE A CA 1
ATOM 2139 C C . PHE A 1 275 ? -4.766 43.281 31.031 1 73.88 275 PHE A C 1
ATOM 2141 O O . PHE A 1 275 ? -4.168 44.219 30.516 1 73.88 275 PHE A O 1
ATOM 2148 N N . GLU A 1 276 ? -5.781 43.406 31.797 1 73.31 276 GLU A N 1
ATOM 2149 C CA . GLU A 1 276 ? -6.152 44.75 32.219 1 73.31 276 GLU A CA 1
ATOM 2150 C C . GLU A 1 276 ? -5.012 45.438 32.969 1 73.31 276 GLU A C 1
ATOM 2152 O O . GLU A 1 276 ? -4.77 46.625 32.781 1 73.31 276 GLU A O 1
ATOM 2157 N N . GLY A 1 277 ? -4.477 44.688 33.75 1 74.19 277 GLY A N 1
ATOM 2158 C CA . GLY A 1 277 ? -3.332 45.219 34.469 1 74.19 277 GLY A CA 1
ATOM 2159 C C . GLY A 1 277 ? -2.121 45.469 33.594 1 74.19 277 GLY A C 1
ATOM 2160 O O . GLY A 1 277 ? -1.443 46.469 33.75 1 74.19 277 GLY A O 1
ATOM 2161 N N . TYR A 1 278 ? -1.855 44.562 32.75 1 75.81 278 TYR A N 1
ATOM 2162 C CA . TYR A 1 278 ? -0.675 44.656 31.906 1 75.81 278 TYR A CA 1
ATOM 2163 C C . TYR A 1 278 ? -0.779 45.844 30.953 1 75.81 278 TYR A C 1
ATOM 2165 O O . TYR A 1 278 ? 0.19 46.562 30.75 1 75.81 278 TYR A O 1
ATOM 2173 N N . PHE A 1 279 ? -1.95 46 30.328 1 72.88 279 PHE A N 1
ATOM 2174 C CA . PHE A 1 279 ? -2.119 47.062 29.328 1 72.88 279 PHE A CA 1
ATOM 2175 C C . PHE A 1 279 ? -2.613 48.344 29.984 1 72.88 279 PHE A C 1
ATOM 2177 O O . PHE A 1 279 ? -2.596 49.406 29.375 1 72.88 279 PHE A O 1
ATOM 2184 N N . ASN A 1 280 ? -3.016 48.25 31.188 1 74.75 280 ASN A N 1
ATOM 2185 C CA . ASN A 1 280 ? -3.555 49.375 31.953 1 74.75 280 ASN A CA 1
ATOM 2186 C C . ASN A 1 280 ? -4.758 50 31.25 1 74.75 280 ASN A C 1
ATOM 2188 O O . ASN A 1 280 ? -4.84 51.219 31.109 1 74.75 280 ASN A O 1
ATOM 2192 N N . VAL A 1 281 ? -5.473 49.25 30.531 1 67.69 281 VAL A N 1
ATOM 2193 C CA . VAL A 1 281 ? -6.719 49.656 29.891 1 67.69 281 VAL A CA 1
ATOM 2194 C C . VAL A 1 281 ? -7.836 48.688 30.297 1 67.69 281 VAL A C 1
ATOM 2196 O O . VAL A 1 281 ? -7.648 47.469 30.312 1 67.69 281 VAL A O 1
ATOM 2199 N N . SER A 1 282 ? -8.906 49.344 30.734 1 64.19 282 SER A N 1
ATOM 2200 C CA . SER A 1 282 ? -10.039 48.5 31.156 1 64.19 282 SER A CA 1
ATOM 2201 C C . SER A 1 282 ? -10.688 47.812 29.953 1 64.19 282 SER A C 1
ATOM 2203 O O . SER A 1 282 ? -10.609 48.312 28.828 1 64.19 282 SER A O 1
ATOM 2205 N N . TYR A 1 283 ? -11.273 46.75 30.078 1 61.53 283 TYR A N 1
ATOM 2206 C CA . TYR A 1 283 ? -12 46.031 29.047 1 61.53 283 TYR A CA 1
ATOM 2207 C C . TYR A 1 283 ? -13.156 46.875 28.516 1 61.53 283 TYR A C 1
ATOM 2209 O O . TYR A 1 283 ? -14.016 47.312 29.281 1 61.53 283 TYR A O 1
ATOM 2217 N N . PRO A 1 284 ? -13 47.312 27.234 1 56.47 284 PRO A N 1
ATOM 2218 C CA . PRO A 1 284 ? -13.953 48.312 26.734 1 56.47 284 PRO A CA 1
ATOM 2219 C C . PRO A 1 284 ? -15.406 47.844 26.891 1 56.47 284 PRO A C 1
ATOM 2221 O O . PRO A 1 284 ? -16.297 48.688 27.094 1 56.47 284 PRO A O 1
ATOM 2224 N N . LEU A 1 285 ? -15.641 46.625 26.5 1 53.41 285 LEU A N 1
ATOM 2225 C CA . LEU A 1 285 ? -17.047 46.219 26.516 1 53.41 285 LEU A CA 1
ATOM 2226 C C . LEU A 1 285 ? -17.578 46.219 27.938 1 53.41 285 LEU A C 1
ATOM 2228 O O . LEU A 1 285 ? -18.797 46.094 28.156 1 53.41 285 LEU A O 1
ATOM 2232 N N . ALA A 1 286 ? -16.672 46.312 28.906 1 45.03 286 ALA A N 1
ATOM 2233 C CA . ALA A 1 286 ? -17.094 46.344 30.297 1 45.03 286 ALA A CA 1
ATOM 2234 C C . ALA A 1 286 ? -17.641 47.719 30.688 1 45.03 286 ALA A C 1
ATOM 2236 O O . ALA A 1 286 ? -18.281 47.844 31.734 1 45.03 286 ALA A O 1
ATOM 2237 N N . LYS A 1 287 ? -17.188 48.781 30.094 1 38.94 287 LYS A N 1
ATOM 2238 C CA . LYS A 1 287 ? -17.578 50.125 30.562 1 38.94 287 LYS A CA 1
ATOM 2239 C C . LYS A 1 287 ? -19.078 50.344 30.406 1 38.94 287 LYS A C 1
ATOM 2241 O O . LYS A 1 287 ? -19.594 51.406 30.766 1 38.94 287 LYS A O 1
ATOM 2246 N N . SER A 1 288 ? -19.672 49.656 29.469 1 33.69 288 SER A N 1
ATOM 2247 C CA . SER A 1 288 ? -21.078 50 29.609 1 33.69 288 SER A CA 1
ATOM 2248 C C . SER A 1 288 ? -21.609 49.656 30.984 1 33.69 288 SER A C 1
ATOM 2250 O O . SER A 1 288 ? -21.078 48.75 31.641 1 33.69 288 SER A O 1
ATOM 2252 N N . GLY A 1 289 ? -22.109 50.438 31.844 1 32.16 289 GLY A N 1
ATOM 2253 C CA . GLY A 1 289 ? -22.562 50.438 33.219 1 32.16 289 GLY A CA 1
ATOM 2254 C C . GLY A 1 289 ? -22.812 49.062 33.781 1 32.16 289 GLY A C 1
ATOM 2255 O O . GLY A 1 289 ? -23.031 48.906 34.969 1 32.16 289 GLY A O 1
ATOM 2256 N N . ASP A 1 290 ? -23.75 48.281 33.219 1 30.61 290 ASP A N 1
ATOM 2257 C CA . ASP A 1 290 ? -24.266 47.125 33.906 1 30.61 290 ASP A CA 1
ATOM 2258 C C . ASP A 1 290 ? -23.203 46.031 34 1 30.61 290 ASP A C 1
ATOM 2260 O O . ASP A 1 290 ? -22.391 45.875 33.094 1 30.61 290 ASP A O 1
ATOM 2264 N N . LYS A 1 291 ? -22.859 45.531 35.125 1 36.41 291 LYS A N 1
ATOM 2265 C CA . LYS A 1 291 ? -22.125 44.312 35.469 1 36.41 291 LYS A CA 1
ATOM 2266 C C . LYS A 1 291 ? -22.156 43.312 34.312 1 36.41 291 LYS A C 1
ATOM 2268 O O . LYS A 1 291 ? -22.984 42.406 34.281 1 36.41 291 LYS A O 1
ATOM 2273 N N . GLU A 1 292 ? -22.172 43.719 33.062 1 32.19 292 GLU A N 1
ATOM 2274 C CA . GLU A 1 292 ? -22.516 43 31.844 1 32.19 292 GLU A CA 1
ATOM 2275 C C . GLU A 1 292 ? -21.516 41.875 31.531 1 32.19 292 GLU A C 1
ATOM 2277 O O . GLU A 1 292 ? -20.328 42 31.875 1 32.19 292 GLU A O 1
ATOM 2282 N N . PHE A 1 293 ? -21.969 40.688 31.219 1 33.38 293 PHE A N 1
ATOM 2283 C CA . PHE A 1 293 ? -21.531 39.344 30.906 1 33.38 293 PHE A CA 1
ATOM 2284 C C . PHE A 1 293 ? -20.547 39.344 29.75 1 33.38 293 PHE A C 1
ATOM 2286 O O . PHE A 1 293 ? -20.766 40.031 28.734 1 33.38 293 PHE A O 1
ATOM 2293 N N . ILE A 1 294 ? -19.344 39.406 29.984 1 37.72 294 ILE A N 1
ATOM 2294 C CA . ILE A 1 294 ? -18.453 39.125 28.875 1 37.72 294 ILE A CA 1
ATOM 2295 C C . ILE A 1 294 ? -18.578 37.656 28.453 1 37.72 294 ILE A C 1
ATOM 2297 O O . ILE A 1 294 ? -18.344 36.781 29.266 1 37.72 294 ILE A O 1
ATOM 2301 N N . HIS A 1 295 ? -19.391 37.406 27.484 1 35.22 295 HIS A N 1
ATOM 2302 C CA . HIS A 1 295 ? -19.312 36.062 26.859 1 35.22 295 HIS A CA 1
ATOM 2303 C C . HIS A 1 295 ? -17.969 35.875 26.156 1 35.22 295 HIS A C 1
ATOM 2305 O O . HIS A 1 295 ? -17.609 36.688 25.281 1 35.22 295 HIS A O 1
ATOM 2311 N N . LEU A 1 296 ? -16.969 35.75 26.891 1 36.59 296 LEU A N 1
ATOM 2312 C CA . LEU A 1 296 ? -15.641 35.625 26.297 1 36.59 296 LEU A CA 1
ATOM 2313 C C . LEU A 1 296 ? -15.531 34.344 25.484 1 36.59 296 LEU A C 1
ATOM 2315 O O . LEU A 1 296 ? -15.688 33.25 26.016 1 36.59 296 LEU A O 1
ATOM 2319 N N . LEU A 1 297 ? -15.852 34.375 24.328 1 34.5 297 LEU A N 1
ATOM 2320 C CA . LEU A 1 297 ? -15.148 33.438 23.484 1 34.5 297 LEU A CA 1
ATOM 2321 C C . LEU A 1 297 ? -13.648 33.719 23.484 1 34.5 297 LEU A C 1
ATOM 2323 O O . LEU A 1 297 ? -13.227 34.844 23.297 1 34.5 297 LEU A O 1
ATOM 2327 N N . TYR A 1 298 ? -12.781 33.094 24.062 1 36.03 298 TYR A N 1
ATOM 2328 C CA . TYR A 1 298 ? -11.359 33.281 24.312 1 36.03 298 TYR A CA 1
ATOM 2329 C C . TYR A 1 298 ? -10.703 34.062 23.203 1 36.03 298 TYR A C 1
ATOM 2331 O O . TYR A 1 298 ? -9.914 34.969 23.453 1 36.03 298 TYR A O 1
ATOM 2339 N N . HIS A 1 299 ? -10.859 33.656 22.062 1 38.91 299 HIS A N 1
ATOM 2340 C CA . HIS A 1 299 ? -10.141 34.281 20.969 1 38.91 299 HIS A CA 1
ATOM 2341 C C . HIS A 1 299 ? -10.523 35.75 20.828 1 38.91 299 HIS A C 1
ATOM 2343 O O . HIS A 1 299 ? -9.703 36.562 20.406 1 38.91 299 HIS A O 1
ATOM 2349 N N . LEU A 1 300 ? -11.617 36.094 21.422 1 38.69 300 LEU A N 1
ATOM 2350 C CA . LEU A 1 300 ? -12.188 37.438 21.156 1 38.69 300 LEU A CA 1
ATOM 2351 C C . LEU A 1 300 ? -11.633 38.469 22.125 1 38.69 300 LEU A C 1
ATOM 2353 O O . LEU A 1 300 ? -11.719 39.656 21.859 1 38.69 300 LEU A O 1
ATOM 2357 N N . CYS A 1 301 ? -11.148 38.031 23.219 1 38 301 CYS A N 1
ATOM 2358 C CA . CYS A 1 301 ? -10.773 39.094 24.156 1 38 301 CYS A CA 1
ATOM 2359 C C . CYS A 1 301 ? -9.742 40.031 23.531 1 38 301 CYS A C 1
ATOM 2361 O O . CYS A 1 301 ? -9.867 41.25 23.641 1 38 301 CYS A O 1
ATOM 2363 N N . PHE A 1 302 ? -8.773 39.406 23 1 42.53 302 PHE A N 1
ATOM 2364 C CA . PHE A 1 302 ? -7.734 40.25 22.453 1 42.53 302 PHE A CA 1
ATOM 2365 C C . PHE A 1 302 ? -8.266 41.062 21.281 1 42.53 302 PHE A C 1
ATOM 2367 O O . PHE A 1 302 ? -7.855 42.219 21.062 1 42.53 302 PHE A O 1
ATOM 2374 N N . HIS A 1 303 ? -9.18 40.406 20.734 1 44.72 303 HIS A N 1
ATOM 2375 C CA . HIS A 1 303 ? -9.711 41.125 19.578 1 44.72 303 HIS A CA 1
ATOM 2376 C C . HIS A 1 303 ? -10.461 42.375 20 1 44.72 303 HIS A C 1
ATOM 2378 O O . HIS A 1 303 ? -10.492 43.375 19.281 1 44.72 303 HIS A O 1
ATOM 2384 N N . SER A 1 304 ? -11.023 42.219 21.141 1 42.78 304 SER A N 1
ATOM 2385 C CA . SER A 1 304 ? -11.828 43.344 21.578 1 42.78 304 SER A CA 1
ATOM 2386 C C . SER A 1 304 ? -10.953 44.562 21.906 1 42.78 304 SER A C 1
ATOM 2388 O O . SER A 1 304 ? -11.391 45.719 21.797 1 42.78 304 SER A O 1
ATOM 2390 N N . TRP A 1 305 ? -9.922 44.156 22.5 1 38.22 305 TRP A N 1
ATOM 2391 C CA . TRP A 1 305 ? -9.039 45.281 22.781 1 38.22 305 TRP A CA 1
ATOM 2392 C C . TRP A 1 305 ? -8.367 45.781 21.5 1 38.22 305 TRP A C 1
ATOM 2394 O O . TRP A 1 305 ? -8.031 46.969 21.391 1 38.22 305 TRP A O 1
ATOM 2404 N N . SER A 1 306 ? -8.047 44.656 20.656 1 39.22 306 SER A N 1
ATOM 2405 C CA . SER A 1 306 ? -7.297 45 19.453 1 39.22 306 SER A CA 1
ATOM 2406 C C . SER A 1 306 ? -8.227 45.219 18.266 1 39.22 306 SER A C 1
ATOM 2408 O O . SER A 1 306 ? -8.898 44.281 17.812 1 39.22 306 SER A O 1
ATOM 2410 N N . ASN A 1 307 ? -9.094 45.969 18.328 1 35.53 307 ASN A N 1
ATOM 2411 C CA . ASN A 1 307 ? -9.883 46.344 17.156 1 35.53 307 ASN A CA 1
ATOM 2412 C C . ASN A 1 307 ? -9.078 46.219 15.875 1 35.53 307 ASN A C 1
ATOM 2414 O O . ASN A 1 307 ? -9.336 46.938 14.906 1 35.53 307 ASN A O 1
ATOM 2418 N N . TYR A 1 308 ? -7.887 45.469 15.773 1 34.19 308 TYR A N 1
ATOM 2419 C CA . TYR A 1 308 ? -6.844 45.75 14.797 1 34.19 308 TYR A CA 1
ATOM 2420 C C . TYR A 1 308 ? -6.836 44.719 13.68 1 34.19 308 TYR A C 1
ATOM 2422 O O . TYR A 1 308 ? -6.32 43.625 13.859 1 34.19 308 TYR A O 1
ATOM 2430 N N . GLN A 1 309 ? -7.758 44.562 12.844 1 38.09 309 GLN A N 1
ATOM 2431 C CA . GLN A 1 309 ? -7.621 43.562 11.805 1 38.09 309 GLN A CA 1
ATOM 2432 C C . GLN A 1 309 ? -6.445 43.844 10.883 1 38.09 309 GLN A C 1
ATOM 2434 O O . GLN A 1 309 ? -5.934 42.969 10.203 1 38.09 309 GLN A O 1
ATOM 2439 N N . GLN A 1 310 ? -6.148 45.188 10.672 1 37.5 310 GLN A N 1
ATOM 2440 C CA . GLN A 1 310 ? -5.199 45.438 9.586 1 37.5 310 GLN A CA 1
ATOM 2441 C C . GLN A 1 310 ? -3.838 44.812 9.898 1 37.5 310 GLN A C 1
ATOM 2443 O O . GLN A 1 310 ? -3.025 44.625 9 1 37.5 310 GLN A O 1
ATOM 2448 N N . PHE A 1 311 ? -3.627 44.719 11.102 1 39.5 311 PHE A N 1
ATOM 2449 C CA . PHE A 1 311 ? -2.295 44.188 11.375 1 39.5 311 PHE A CA 1
ATOM 2450 C C . PHE A 1 311 ? -2.373 42.938 12.227 1 39.5 311 PHE A C 1
ATOM 2452 O O . PHE A 1 311 ? -2.357 43 13.461 1 39.5 311 PHE A O 1
ATOM 2459 N N . LEU A 1 312 ? -2.609 41.906 11.555 1 43.25 312 LEU A N 1
ATOM 2460 C CA . LEU A 1 312 ? -2.801 40.562 12.109 1 43.25 312 LEU A CA 1
ATOM 2461 C C . LEU A 1 312 ? -1.698 40.219 13.102 1 43.25 312 LEU A C 1
ATOM 2463 O O . LEU A 1 312 ? -1.939 39.531 14.086 1 43.25 312 LEU A O 1
ATOM 2467 N N . PHE A 1 313 ? -0.508 40.875 12.914 1 41.28 313 PHE A N 1
ATOM 2468 C CA . PHE A 1 313 ? 0.618 40.5 13.75 1 41.28 313 PHE A CA 1
ATOM 2469 C C . PHE A 1 313 ? 0.458 41.031 15.164 1 41.28 313 PHE A C 1
ATOM 2471 O O . PHE A 1 313 ? 1.031 40.5 16.109 1 41.28 313 PHE A O 1
ATOM 2478 N N . LEU A 1 314 ? -0.369 42.031 15.328 1 45.66 314 LEU A N 1
ATOM 2479 C CA . LEU A 1 314 ? -0.58 42.625 16.641 1 45.66 314 LEU A CA 1
ATOM 2480 C C . LEU A 1 314 ? -1.382 41.688 17.547 1 45.66 314 LEU A C 1
ATOM 2482 O O . LEU A 1 314 ? -1.352 41.812 18.766 1 45.66 314 LEU A O 1
ATOM 2486 N N . TYR A 1 315 ? -1.959 40.75 16.781 1 43.06 315 TYR A N 1
ATOM 2487 C CA . TYR A 1 315 ? -2.682 39.719 17.516 1 43.06 315 TYR A CA 1
ATOM 2488 C C . TYR A 1 315 ? -1.727 38.875 18.344 1 43.06 315 TYR A C 1
ATOM 2490 O O . TYR A 1 315 ? -2.145 38.219 19.297 1 43.06 315 TYR A O 1
ATOM 2498 N N . SER A 1 316 ? -0.514 39.188 18.094 1 48.84 316 SER A N 1
ATOM 2499 C CA . SER A 1 316 ? 0.496 38.312 18.719 1 48.84 316 SER A CA 1
ATOM 2500 C C . SER A 1 316 ? 1.174 39.031 19.891 1 48.84 316 SER A C 1
ATOM 2502 O O . SER A 1 316 ? 2.182 38.531 20.406 1 48.84 316 SER A O 1
ATOM 2504 N N . ILE A 1 317 ? 0.647 40.156 20.25 1 42.34 317 ILE A N 1
ATOM 2505 C CA . ILE A 1 317 ? 1.27 40.875 21.359 1 42.34 317 ILE A CA 1
ATOM 2506 C C . ILE A 1 317 ? 0.948 40.156 22.672 1 42.34 317 ILE A C 1
ATOM 2508 O O . ILE A 1 317 ? -0.215 40.094 23.078 1 42.34 317 ILE A O 1
ATOM 2512 N N . LEU A 1 318 ? 1.877 39.438 23.141 1 55.03 318 LEU A N 1
ATOM 2513 C CA . LEU A 1 318 ? 1.762 38.656 24.375 1 55.03 318 LEU A CA 1
ATOM 2514 C C . LEU A 1 318 ? 2.727 39.219 25.438 1 55.03 318 LEU A C 1
ATOM 2516 O O . LEU A 1 318 ? 3.729 39.844 25.094 1 55.03 318 LEU A O 1
ATOM 2520 N N . PRO A 1 319 ? 2.293 39.062 26.734 1 50.06 319 PRO A N 1
ATOM 2521 C CA . PRO A 1 319 ? 3.225 39.438 27.797 1 50.06 319 PRO A CA 1
ATOM 2522 C C . PRO A 1 319 ? 4.555 38.719 27.719 1 50.06 319 PRO A C 1
ATOM 2524 O O . PRO A 1 319 ? 4.621 37.625 27.125 1 50.06 319 PRO A O 1
ATOM 2527 N N . GLN A 1 320 ? 5.516 39.344 28.266 1 47.47 320 GLN A N 1
ATOM 2528 C CA . GLN A 1 320 ? 6.887 38.844 28.188 1 47.47 320 GLN A CA 1
ATOM 2529 C C . GLN A 1 320 ? 6.977 37.406 28.672 1 47.47 320 GLN A C 1
ATOM 2531 O O . GLN A 1 320 ? 7.672 36.594 28.062 1 47.47 320 GLN A O 1
ATOM 2536 N N . PRO A 1 321 ? 6.312 37.062 29.703 1 55 321 PRO A N 1
ATOM 2537 C CA . PRO A 1 321 ? 6.461 35.656 30.156 1 55 321 PRO A CA 1
ATOM 2538 C C . PRO A 1 321 ? 5.996 34.656 29.094 1 55 321 PRO A C 1
ATOM 2540 O O . PRO A 1 321 ? 6.508 33.531 29.047 1 55 321 PRO A O 1
ATOM 2543 N N . ILE A 1 322 ? 5.113 35.094 28.328 1 60.25 322 ILE A N 1
ATOM 2544 C CA . ILE A 1 322 ? 4.633 34.219 27.266 1 60.25 322 ILE A CA 1
ATOM 2545 C C . ILE A 1 322 ? 5.602 34.25 26.094 1 60.25 322 ILE A C 1
ATOM 2547 O O . ILE A 1 322 ? 5.98 33.219 25.562 1 60.25 322 ILE A O 1
ATOM 2551 N N . LEU A 1 323 ? 6.062 35.344 25.859 1 60.22 323 LEU A N 1
ATOM 2552 C CA . LEU A 1 323 ? 6.969 35.531 24.719 1 60.22 323 LEU A CA 1
ATOM 2553 C C . LEU A 1 323 ? 8.312 34.875 24.984 1 60.22 323 LEU A C 1
ATOM 2555 O O . LEU A 1 323 ? 9 34.469 24.047 1 60.22 323 LEU A O 1
ATOM 2559 N N . HIS A 1 324 ? 8.539 34.719 26.266 1 62.56 324 HIS A N 1
ATOM 2560 C CA . HIS A 1 324 ? 9.875 34.219 26.578 1 62.56 324 HIS A CA 1
ATOM 2561 C C . HIS A 1 324 ? 9.836 32.75 26.984 1 62.56 324 HIS A C 1
ATOM 2563 O O . HIS A 1 324 ? 10.844 32.188 27.438 1 62.56 324 HIS A O 1
ATOM 2569 N N . MET A 1 325 ? 8.68 32.25 26.828 1 72.44 325 MET A N 1
ATOM 2570 C CA . MET A 1 325 ? 8.594 30.797 27.078 1 72.44 325 MET A CA 1
ATOM 2571 C C . MET A 1 325 ? 9.484 30.031 26.109 1 72.44 325 MET A C 1
ATOM 2573 O O . MET A 1 325 ? 9.578 30.375 24.938 1 72.44 325 MET A O 1
ATOM 2577 N N . ASP A 1 326 ? 10.094 29.016 26.656 1 76.38 326 ASP A N 1
ATOM 2578 C CA . ASP A 1 326 ? 11.016 28.219 25.844 1 76.38 326 ASP A CA 1
ATOM 2579 C C . ASP A 1 326 ? 10.305 27.609 24.641 1 76.38 326 ASP A C 1
ATOM 2581 O O . ASP A 1 326 ? 10.875 27.531 23.562 1 76.38 326 ASP A O 1
ATOM 2585 N N . GLN A 1 327 ? 9.094 27.297 24.828 1 85.94 327 GLN A N 1
ATOM 2586 C CA . GLN A 1 327 ? 8.367 26.594 23.766 1 85.94 327 GLN A CA 1
ATOM 2587 C C . GLN A 1 327 ? 8.094 27.531 22.594 1 85.94 327 GLN A C 1
ATOM 2589 O O . GLN A 1 327 ? 7.797 27.062 21.484 1 85.94 327 GLN A O 1
ATOM 2594 N N . PHE A 1 328 ? 8.203 28.859 2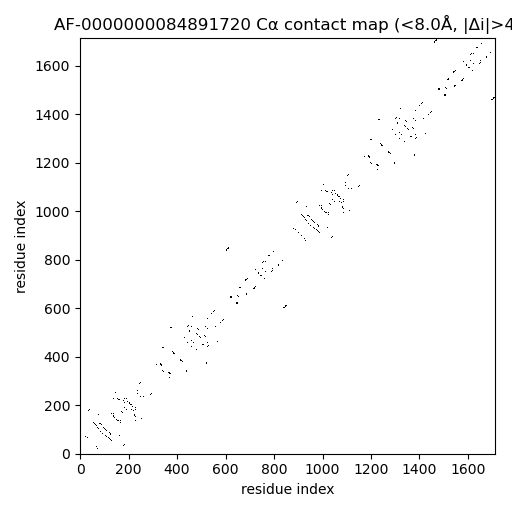2.812 1 86.12 328 PHE A N 1
ATOM 2595 C CA . PHE A 1 328 ? 7.984 29.828 21.75 1 86.12 328 PHE A CA 1
ATOM 2596 C C . PHE A 1 328 ? 8.914 29.562 20.562 1 86.12 328 PHE A C 1
ATOM 2598 O O . PHE A 1 328 ? 8.523 29.75 19.406 1 86.12 328 PHE A O 1
ATOM 2605 N N . VAL A 1 329 ? 10.078 29.078 20.859 1 90.19 329 VAL A N 1
ATOM 2606 C CA . VAL A 1 329 ? 11.094 28.844 19.844 1 90.19 329 VAL A CA 1
ATOM 2607 C C . VAL A 1 329 ? 10.617 27.781 18.875 1 90.19 329 VAL A C 1
ATOM 2609 O O . VAL A 1 329 ? 10.758 27.922 17.656 1 90.19 329 VAL A O 1
ATOM 2612 N N . VAL A 1 330 ? 9.984 26.75 19.375 1 91.25 330 VAL A N 1
ATOM 2613 C CA . VAL A 1 330 ? 9.578 25.641 18.531 1 91.25 330 VAL A CA 1
ATOM 2614 C C . VAL A 1 330 ? 8.18 25.891 17.969 1 91.25 330 VAL A C 1
ATOM 2616 O O . VAL A 1 330 ? 7.863 25.484 16.844 1 91.25 330 VAL A O 1
ATOM 2619 N N . SER A 1 331 ? 7.328 26.484 18.719 1 87.06 331 SER A N 1
ATOM 2620 C CA . SER A 1 331 ? 5.926 26.609 18.328 1 87.06 331 SER A CA 1
ATOM 2621 C C . SER A 1 331 ? 5.727 27.766 17.344 1 87.06 331 SER A C 1
ATOM 2623 O O . SER A 1 331 ? 4.832 27.719 16.5 1 87.06 331 SER A O 1
ATOM 2625 N N . ASP A 1 332 ? 6.582 28.781 17.516 1 87.88 332 ASP A N 1
ATOM 2626 C CA . ASP A 1 332 ? 6.34 29.969 16.688 1 87.88 332 ASP A CA 1
ATOM 2627 C C . ASP A 1 332 ? 7.551 30.281 15.812 1 87.88 332 ASP A C 1
ATOM 2629 O O . ASP A 1 332 ? 7.434 30.375 14.594 1 87.88 332 ASP A O 1
ATOM 2633 N N . LEU A 1 333 ? 8.641 30.438 16.422 1 93.44 333 LEU A N 1
ATOM 2634 C CA . LEU A 1 333 ? 9.812 30.891 15.68 1 93.44 333 LEU A CA 1
ATOM 2635 C C . LEU A 1 333 ? 10.172 29.922 14.562 1 93.44 333 LEU A C 1
ATOM 2637 O O . LEU A 1 333 ? 10.195 30.297 13.391 1 93.44 333 LEU A O 1
ATOM 2641 N N . GLN A 1 334 ? 10.43 28.703 14.953 1 94.81 334 GLN A N 1
ATOM 2642 C CA . GLN A 1 334 ? 10.828 27.719 13.961 1 94.81 334 GLN A CA 1
ATOM 2643 C C . GLN A 1 334 ? 9.719 27.469 12.953 1 94.81 334 GLN A C 1
ATOM 2645 O O . GLN A 1 334 ? 9.984 27.281 11.758 1 94.81 334 GLN A O 1
ATOM 2650 N N . ARG A 1 335 ? 8.547 27.422 13.406 1 89 335 ARG A N 1
ATOM 2651 C CA . ARG A 1 335 ? 7.406 27.281 12.516 1 89 335 ARG A CA 1
ATOM 2652 C C . ARG A 1 335 ? 7.375 28.391 11.469 1 89 335 ARG A C 1
ATOM 2654 O O . ARG A 1 335 ? 7.191 28.125 10.273 1 89 335 ARG A O 1
ATOM 2661 N N . ALA A 1 336 ? 7.531 29.594 11.922 1 90.88 336 ALA A N 1
ATOM 2662 C CA . ALA A 1 336 ? 7.504 30.75 11.039 1 90.88 336 ALA A CA 1
ATOM 2663 C C . ALA A 1 336 ? 8.672 30.719 10.055 1 90.88 336 ALA A C 1
ATOM 2665 O O . ALA A 1 336 ? 8.5 31 8.867 1 90.88 336 ALA A O 1
ATOM 2666 N N . LEU A 1 337 ? 9.789 30.422 10.562 1 95.25 337 LEU A N 1
ATOM 2667 C CA . LEU A 1 337 ? 10.992 30.391 9.734 1 95.25 337 LEU A CA 1
ATOM 2668 C C . LEU A 1 337 ? 10.867 29.344 8.633 1 95.25 337 LEU A C 1
ATOM 2670 O O . LEU A 1 337 ? 11.328 29.562 7.508 1 95.25 337 LEU A O 1
ATOM 2674 N N . ASN A 1 338 ? 10.305 28.281 8.969 1 90.12 338 ASN A N 1
ATOM 2675 C CA . ASN A 1 338 ? 10.125 27.203 7.996 1 90.12 338 ASN A CA 1
ATOM 2676 C C . ASN A 1 338 ? 9.266 27.656 6.82 1 90.12 338 ASN A C 1
ATOM 2678 O O . ASN A 1 338 ? 9.523 27.281 5.676 1 90.12 338 ASN A O 1
ATOM 2682 N N . VAL A 1 339 ? 8.258 28.328 7.055 1 85 339 VAL A N 1
ATOM 2683 C CA . VAL A 1 339 ? 7.328 28.781 6.023 1 85 339 VAL A CA 1
ATOM 2684 C C . VAL A 1 339 ? 7.926 29.969 5.277 1 85 339 VAL A C 1
ATOM 2686 O O . VAL A 1 339 ? 7.793 30.078 4.055 1 85 339 VAL A O 1
ATOM 2689 N N . ASP A 1 340 ? 8.594 30.797 5.984 1 92.12 340 ASP A N 1
ATOM 2690 C CA . ASP A 1 340 ? 9.109 32.031 5.414 1 92.12 340 ASP A CA 1
ATOM 2691 C C . ASP A 1 340 ? 10.344 31.781 4.555 1 92.12 340 ASP A C 1
ATOM 2693 O O . ASP A 1 340 ? 10.758 32.625 3.779 1 92.12 340 ASP A O 1
ATOM 2697 N N . GLY A 1 341 ? 10.953 30.625 4.715 1 91.56 341 GLY A N 1
ATOM 2698 C CA . GLY A 1 341 ? 12.086 30.234 3.887 1 91.56 341 GLY A CA 1
ATOM 2699 C C . GLY A 1 341 ? 11.688 29.781 2.5 1 91.56 341 GLY A C 1
ATOM 2700 O O . GLY A 1 341 ? 12.539 29.484 1.662 1 91.56 341 GLY A O 1
ATOM 2701 N N . LEU A 1 342 ? 10.477 29.766 2.197 1 84.31 342 LEU A N 1
ATOM 2702 C CA . LEU A 1 342 ? 9.961 29.375 0.892 1 84.31 342 LEU A CA 1
ATOM 2703 C C . LEU A 1 342 ? 9.867 30.562 -0.046 1 84.31 342 LEU A C 1
ATOM 2705 O O . LEU A 1 342 ? 9.664 31.703 0.403 1 84.31 342 LEU A O 1
ATOM 2709 N N . VAL A 1 343 ? 9.906 30.266 -1.365 1 83.38 343 VAL A N 1
ATOM 2710 C CA . VAL A 1 343 ? 9.805 31.328 -2.369 1 83.38 343 VAL A CA 1
ATOM 2711 C C . VAL A 1 343 ? 8.375 31.859 -2.414 1 83.38 343 VAL A C 1
ATOM 2713 O O . VAL A 1 343 ? 8.156 33.031 -2.744 1 83.38 343 VAL A O 1
ATOM 2716 N N . SER A 1 344 ? 7.473 31.062 -1.98 1 75.56 344 SER A N 1
ATOM 2717 C CA . SER A 1 344 ? 6.059 31.422 -2.039 1 75.56 344 SER A CA 1
ATOM 2718 C C . SER A 1 344 ? 5.625 32.156 -0.778 1 75.56 344 SER A C 1
ATOM 2720 O O . SER A 1 344 ? 4.434 32.406 -0.566 1 75.56 344 SER A O 1
ATOM 2722 N N . SER A 1 345 ? 6.582 32.531 0.103 1 84.81 345 SER A N 1
ATOM 2723 C CA . SER A 1 345 ? 6.258 33.312 1.291 1 84.81 345 SER A CA 1
ATOM 2724 C C . SER A 1 345 ? 5.746 34.719 0.917 1 84.81 345 SER A C 1
ATOM 2726 O O . SER A 1 345 ? 5.574 35 -0.265 1 84.81 345 SER A O 1
ATOM 2728 N N . ARG A 1 346 ? 5.402 35.5 1.909 1 82.31 346 ARG A N 1
ATOM 2729 C CA . ARG A 1 346 ? 4.922 36.875 1.731 1 82.31 346 ARG A CA 1
ATOM 2730 C C . ARG A 1 346 ? 5.305 37.75 2.922 1 82.31 346 ARG A C 1
ATOM 2732 O O . ARG A 1 346 ? 5.648 37.25 3.99 1 82.31 346 ARG A O 1
ATOM 2739 N N . PRO A 1 347 ? 5.238 39 2.738 1 88.5 347 PRO A N 1
ATOM 2740 C CA . PRO A 1 347 ? 5.426 39.875 3.895 1 88.5 347 PRO A CA 1
ATOM 2741 C C . PRO A 1 347 ? 4.254 39.844 4.871 1 88.5 347 PRO A C 1
ATOM 2743 O O . PRO A 1 347 ? 3.178 39.344 4.527 1 88.5 347 PRO A O 1
ATOM 2746 N N . ILE A 1 348 ? 4.539 40.281 6.035 1 85.12 348 ILE A N 1
ATOM 2747 C CA . ILE A 1 348 ? 3.471 40.312 7.027 1 85.12 348 ILE A CA 1
ATOM 2748 C C . ILE A 1 348 ? 2.361 41.25 6.547 1 85.12 348 ILE A C 1
ATOM 2750 O O . ILE A 1 348 ? 1.179 40.906 6.617 1 85.12 348 ILE A O 1
ATOM 2754 N N . VAL A 1 349 ? 2.795 42.375 6.074 1 78.81 349 VAL A N 1
ATOM 2755 C CA . VAL A 1 349 ? 1.845 43.312 5.496 1 78.81 349 VAL A CA 1
ATOM 2756 C C . VAL A 1 349 ? 1.67 43.031 4.004 1 78.81 349 VAL A C 1
ATOM 2758 O O . VAL A 1 349 ? 2.584 43.25 3.211 1 78.81 349 VAL A O 1
ATOM 2761 N N . ALA A 1 350 ? 0.531 42.469 3.627 1 70.38 350 ALA A N 1
ATOM 2762 C CA . ALA A 1 350 ? 0.313 42.031 2.254 1 70.38 350 ALA A CA 1
ATOM 2763 C C . ALA A 1 350 ? -0.107 43.188 1.358 1 70.38 350 ALA A C 1
ATOM 2765 O O . ALA A 1 350 ? -0.92 44.031 1.758 1 70.38 350 ALA A O 1
ATOM 2766 N N . GLU A 1 351 ? 0.477 43.281 0.233 1 64.25 351 GLU A N 1
ATOM 2767 C CA . GLU A 1 351 ? 0.147 44.344 -0.708 1 64.25 351 GLU A CA 1
ATOM 2768 C C . GLU A 1 351 ? -0.852 43.844 -1.758 1 64.25 351 GLU A C 1
ATOM 2770 O O . GLU A 1 351 ? -1.625 44.656 -2.297 1 64.25 351 GLU A O 1
ATOM 2775 N N . ASN A 1 352 ? -0.871 42.719 -1.989 1 63.66 352 ASN A N 1
ATOM 2776 C CA . ASN A 1 352 ? -1.622 42.219 -3.139 1 63.66 352 ASN A CA 1
ATOM 2777 C C . ASN A 1 352 ? -2.863 41.438 -2.707 1 63.66 352 ASN A C 1
ATOM 2779 O O . ASN A 1 352 ? -3.016 40.25 -3.053 1 63.66 352 ASN A O 1
ATOM 2783 N N . VAL A 1 353 ? -3.721 42.125 -1.94 1 68.62 353 VAL A N 1
ATOM 2784 C CA . VAL A 1 353 ? -4.977 41.5 -1.571 1 68.62 353 VAL A CA 1
ATOM 2785 C C . VAL A 1 353 ? -6.09 41.938 -2.514 1 68.62 353 VAL A C 1
ATOM 2787 O O . VAL A 1 353 ? -6.539 43.094 -2.439 1 68.62 353 VAL A O 1
ATOM 2790 N N . ASN A 1 354 ? -6.434 41 -3.451 1 66.69 354 ASN A N 1
ATOM 2791 C CA . ASN A 1 354 ? -7.344 41.406 -4.516 1 66.69 354 ASN A CA 1
ATOM 2792 C C . ASN A 1 354 ? -8.68 40.688 -4.434 1 66.69 354 ASN A C 1
ATOM 2794 O O . ASN A 1 354 ? -9.648 41.062 -5.086 1 66.69 354 ASN A O 1
ATOM 2798 N N . THR A 1 355 ? -8.742 39.688 -3.705 1 68.25 355 THR A N 1
ATOM 2799 C CA . THR A 1 355 ? -9.969 38.906 -3.59 1 68.25 355 THR A CA 1
ATOM 2800 C C . THR A 1 355 ? -10.234 38.531 -2.135 1 68.25 355 THR A C 1
ATOM 2802 O O . THR A 1 355 ? -9.328 38.562 -1.303 1 68.25 355 THR A O 1
ATOM 2805 N N . PRO A 1 356 ? -11.453 38.219 -1.894 1 67 356 PRO A N 1
ATOM 2806 C CA . PRO A 1 356 ? -11.734 37.688 -0.547 1 67 356 PRO A CA 1
ATOM 2807 C C . PRO A 1 356 ? -10.914 36.469 -0.19 1 67 356 PRO A C 1
ATOM 2809 O O . PRO A 1 356 ? -10.516 36.312 0.967 1 67 356 PRO A O 1
ATOM 2812 N N . SER A 1 357 ? -10.75 35.75 -1.117 1 65.25 357 SER A N 1
ATOM 2813 C CA . SER A 1 357 ? -9.914 34.594 -0.897 1 65.25 357 SER A CA 1
ATOM 2814 C C . SER A 1 357 ? -8.492 34.969 -0.5 1 65.25 357 SER A C 1
ATOM 2816 O O . SER A 1 357 ? -7.859 34.312 0.306 1 65.25 357 SER A O 1
ATOM 2818 N N . ASP A 1 358 ? -8.102 36.062 -1.006 1 66.75 358 ASP A N 1
ATOM 2819 C CA . ASP A 1 358 ? -6.785 36.594 -0.639 1 66.75 358 ASP A CA 1
ATOM 2820 C C . ASP A 1 358 ? -6.75 37.031 0.824 1 66.75 358 ASP A C 1
ATOM 2822 O O . ASP A 1 358 ? -5.738 36.844 1.506 1 66.75 358 ASP A O 1
ATOM 2826 N N . ILE A 1 359 ? -7.789 37.5 1.256 1 67.38 359 ILE A N 1
ATOM 2827 C CA . ILE A 1 359 ? -7.879 37.969 2.641 1 67.38 359 ILE A CA 1
ATOM 2828 C C . ILE A 1 359 ? -7.797 36.75 3.58 1 67.38 359 ILE A C 1
ATOM 2830 O O . ILE A 1 359 ? -7.09 36.812 4.59 1 67.38 359 ILE A O 1
ATOM 2834 N N . ASN A 1 360 ? -8.469 35.812 3.234 1 65.38 360 ASN A N 1
ATOM 2835 C CA . ASN A 1 360 ? -8.445 34.625 4.047 1 65.38 360 ASN A CA 1
ATOM 2836 C C . ASN A 1 360 ? -7.051 34 4.094 1 65.38 360 ASN A C 1
ATOM 2838 O O . ASN A 1 360 ? -6.645 33.438 5.121 1 65.38 360 ASN A O 1
ATOM 2842 N N . ALA A 1 361 ? -6.406 34.125 3.018 1 63.22 361 ALA A N 1
ATOM 2843 C CA . ALA A 1 361 ? -5.078 33.531 2.887 1 63.22 361 ALA A CA 1
ATOM 2844 C C . ALA A 1 361 ? -4.062 34.25 3.766 1 63.22 361 ALA A C 1
ATOM 2846 O O . ALA A 1 361 ? -2.996 33.719 4.07 1 63.22 361 ALA A O 1
ATOM 2847 N N . LEU A 1 362 ? -4.453 35.406 4.211 1 66 362 LEU A N 1
ATOM 2848 C CA . LEU A 1 362 ? -3.551 36.188 5.039 1 66 362 LEU A CA 1
ATOM 2849 C C . LEU A 1 362 ? -3.494 35.656 6.461 1 66 362 LEU A C 1
ATOM 2851 O O . LEU A 1 362 ? -2.58 35.969 7.223 1 66 362 LEU A O 1
ATOM 2855 N N . PHE A 1 363 ? -4.395 34.875 6.82 1 63.03 363 PHE A N 1
ATOM 2856 C CA . PHE A 1 363 ? -4.422 34.312 8.164 1 63.03 363 PHE A CA 1
ATOM 2857 C C . PHE A 1 363 ? -3.641 33 8.219 1 63.03 363 PHE A C 1
ATOM 2859 O O . PHE A 1 363 ? -4.234 31.922 8.281 1 63.03 363 PHE A O 1
ATOM 2866 N N . ASP A 1 364 ? -2.355 33.219 8.156 1 68.25 364 ASP A N 1
ATOM 2867 C CA . ASP A 1 364 ? -1.472 32.062 8.039 1 68.25 364 ASP A CA 1
ATOM 2868 C C . ASP A 1 364 ? -0.318 32.156 9.039 1 68.25 364 ASP A C 1
ATOM 2870 O O . ASP A 1 364 ? -0.353 32.969 9.961 1 68.25 364 ASP A O 1
ATOM 2874 N N . THR A 1 365 ? 0.558 31.422 9 1 75.31 365 THR A N 1
ATOM 2875 C CA . THR A 1 365 ? 1.725 31.312 9.867 1 75.31 365 THR A CA 1
ATOM 2876 C C . THR A 1 365 ? 2.527 32.625 9.844 1 75.31 365 THR A C 1
ATOM 2878 O O . THR A 1 365 ? 3.082 33.031 10.859 1 75.31 365 THR A O 1
ATOM 2881 N N . ILE A 1 366 ? 2.561 33.25 8.742 1 82.5 366 ILE A N 1
ATOM 2882 C CA . ILE A 1 366 ? 3.361 34.469 8.602 1 82.5 366 ILE A CA 1
ATOM 2883 C C . ILE A 1 366 ? 2.723 35.625 9.398 1 82.5 366 ILE A C 1
ATOM 2885 O O . ILE A 1 366 ? 3.4 36.312 10.172 1 82.5 366 ILE A O 1
ATOM 2889 N N . SER A 1 367 ? 1.483 35.688 9.234 1 76.06 367 SER A N 1
ATOM 2890 C CA . SER A 1 367 ? 0.797 36.75 9.945 1 76.06 367 SER A CA 1
ATOM 2891 C C . SER A 1 367 ? 0.833 36.531 11.453 1 76.06 367 SER A C 1
ATOM 2893 O O . SER A 1 367 ? 1.007 37.469 12.227 1 76.06 367 SER A O 1
ATOM 2895 N N . TYR A 1 368 ? 0.782 35.281 11.773 1 75.12 368 TYR A N 1
ATOM 2896 C CA . TYR A 1 368 ? 0.662 35 13.203 1 75.12 368 TYR A CA 1
ATOM 2897 C C . TYR A 1 368 ? 2.027 34.719 13.82 1 75.12 368 TYR A C 1
ATOM 2899 O O . TYR A 1 368 ? 2.484 35.469 14.695 1 75.12 368 TYR A O 1
ATOM 2907 N N . SER A 1 369 ? 2.631 33.75 13.391 1 83.44 369 SER A N 1
ATOM 2908 C CA . SER A 1 369 ? 3.871 33.312 14.031 1 83.44 369 SER A CA 1
ATOM 2909 C C . SER A 1 369 ? 5.012 34.281 13.727 1 83.44 369 SER A C 1
ATOM 2911 O O . SER A 1 369 ? 5.777 34.656 14.625 1 83.44 369 SER A O 1
ATOM 2913 N N . LYS A 1 370 ? 5.16 34.656 12.477 1 89.06 370 LYS A N 1
ATOM 2914 C CA . LYS A 1 370 ? 6.199 35.656 12.18 1 89.06 370 LYS A CA 1
ATOM 2915 C C . LYS A 1 370 ? 5.938 36.969 12.906 1 89.06 370 LYS A C 1
ATOM 2917 O O . LYS A 1 370 ? 6.863 37.562 13.438 1 89.06 370 LYS A O 1
ATOM 2922 N N . GLY A 1 371 ? 4.699 37.375 12.852 1 86.06 371 GLY A N 1
ATOM 2923 C CA . GLY A 1 371 ? 4.336 38.562 13.602 1 86.06 371 GLY A CA 1
ATOM 2924 C C . GLY A 1 371 ? 4.699 38.469 15.07 1 86.06 371 GLY A C 1
ATOM 2925 O O . GLY A 1 371 ? 5.246 39.406 15.641 1 86.06 371 GLY A O 1
ATOM 2926 N N . ALA A 1 372 ? 4.418 37.375 15.641 1 83.88 372 ALA A N 1
ATOM 2927 C CA . ALA A 1 372 ? 4.742 37.156 17.047 1 83.88 372 ALA A CA 1
ATOM 2928 C C . ALA A 1 372 ? 6.25 37.188 17.266 1 83.88 372 ALA A C 1
ATOM 2930 O O . ALA A 1 372 ? 6.715 37.688 18.297 1 83.88 372 ALA A O 1
ATOM 2931 N N . CYS A 1 373 ? 6.961 36.719 16.391 1 92.06 373 CYS A N 1
ATOM 2932 C CA . CYS A 1 373 ? 8.414 36.688 16.5 1 92.06 373 CYS A CA 1
ATOM 2933 C C . CYS A 1 373 ? 8.992 38.094 16.453 1 92.06 373 CYS A C 1
ATOM 2935 O O . CYS A 1 373 ? 9.93 38.406 17.188 1 92.06 373 CYS A O 1
ATOM 2937 N N . ILE A 1 374 ? 8.445 38.938 15.594 1 91.12 374 ILE A N 1
ATOM 2938 C CA . ILE A 1 374 ? 8.922 40.312 15.492 1 91.12 374 ILE A CA 1
ATOM 2939 C C . ILE A 1 374 ? 8.602 41.062 16.781 1 91.12 374 ILE A C 1
ATOM 2941 O O . ILE A 1 374 ? 9.43 41.812 17.281 1 91.12 374 ILE A O 1
ATOM 2945 N N . ILE A 1 375 ? 7.453 40.781 17.297 1 86.69 375 ILE A N 1
ATOM 2946 C CA . ILE A 1 375 ? 7.066 41.406 18.562 1 86.69 375 ILE A CA 1
ATOM 2947 C C . ILE A 1 375 ? 8.008 40.969 19.672 1 86.69 375 ILE A C 1
ATOM 2949 O O . ILE A 1 375 ? 8.438 41.75 20.5 1 86.69 375 ILE A O 1
ATOM 2953 N N . ARG A 1 376 ? 8.266 39.719 19.688 1 89.69 376 ARG A N 1
ATOM 2954 C CA . ARG A 1 376 ? 9.203 39.156 20.656 1 89.69 376 ARG A CA 1
ATOM 2955 C C . ARG A 1 376 ? 10.578 39.812 20.516 1 89.69 376 ARG A C 1
ATOM 2957 O O . ARG A 1 376 ? 11.234 40.094 21.516 1 89.69 376 ARG A O 1
ATOM 2964 N N . MET A 1 377 ? 11.023 39.969 19.328 1 92.5 377 MET A N 1
ATOM 2965 C CA . MET A 1 377 ? 12.305 40.594 19.047 1 92.5 377 MET A CA 1
ATOM 2966 C C . MET A 1 377 ? 12.312 42.031 19.562 1 92.5 377 MET A C 1
ATOM 2968 O O . MET A 1 377 ? 13.281 42.469 20.188 1 92.5 377 MET A O 1
ATOM 2972 N N . ILE A 1 378 ? 11.273 42.75 19.391 1 90.12 378 ILE A N 1
ATOM 2973 C CA . ILE A 1 378 ? 11.141 44.125 19.875 1 90.12 378 ILE A CA 1
ATOM 2974 C C . ILE A 1 378 ? 11.164 44.125 21.391 1 90.12 378 ILE A C 1
ATOM 2976 O O . ILE A 1 378 ? 11.859 44.969 22 1 90.12 378 ILE A O 1
ATOM 2980 N N . ASN A 1 379 ? 10.375 43.281 21.938 1 88.12 379 ASN A N 1
ATOM 2981 C CA . ASN A 1 379 ? 10.344 43.188 23.391 1 88.12 379 ASN A CA 1
ATOM 2982 C C . ASN A 1 379 ? 11.734 42.969 23.984 1 88.12 379 ASN A C 1
ATOM 2984 O O . ASN A 1 379 ? 12.094 43.562 25 1 88.12 379 ASN A O 1
ATOM 2988 N N . GLN A 1 380 ? 12.5 42.125 23.328 1 90.81 380 GLN A N 1
ATOM 2989 C CA . GLN A 1 380 ? 13.805 41.75 23.844 1 90.81 380 GLN A CA 1
ATOM 2990 C C . GLN A 1 380 ? 14.781 42.938 23.797 1 90.81 380 GLN A C 1
ATOM 2992 O O . GLN A 1 380 ? 15.516 43.188 24.75 1 90.81 380 GLN A O 1
ATOM 2997 N N . PHE A 1 381 ? 14.867 43.656 22.703 1 91.75 381 PHE A N 1
ATOM 2998 C CA . PHE A 1 381 ? 15.883 44.688 22.625 1 91.75 381 PHE A CA 1
ATOM 2999 C C . PHE A 1 381 ? 15.398 45.969 23.312 1 91.75 381 PHE A C 1
ATOM 3001 O O . PHE A 1 381 ? 16.203 46.75 23.797 1 91.75 381 PHE A O 1
ATOM 3008 N N . ALA A 1 382 ? 14.062 46.188 23.328 1 90.38 382 ALA A N 1
ATOM 3009 C CA . ALA A 1 382 ? 13.523 47.375 23.984 1 90.38 382 ALA A CA 1
ATOM 3010 C C . ALA A 1 382 ? 13.523 47.188 25.5 1 90.38 382 ALA A C 1
ATOM 3012 O O . ALA A 1 382 ? 13.68 48.188 26.234 1 90.38 382 ALA A O 1
ATOM 3013 N N . GLY A 1 383 ? 13.32 45.969 25.891 1 88.88 383 GLY A N 1
ATOM 3014 C CA . GLY A 1 383 ? 13.094 45.688 27.297 1 88.88 383 GLY A CA 1
ATOM 3015 C C . GLY A 1 383 ? 11.625 45.75 27.688 1 88.88 383 GLY A C 1
ATOM 3016 O O . GLY A 1 383 ? 10.844 46.469 27.062 1 88.88 383 GLY A O 1
ATOM 3017 N N . GLU A 1 384 ? 11.289 45.156 28.703 1 87.69 384 GLU A N 1
ATOM 3018 C CA . GLU A 1 384 ? 9.891 45.031 29.125 1 87.69 384 GLU A CA 1
ATOM 3019 C C . GLU A 1 384 ? 9.273 46.375 29.469 1 87.69 384 GLU A C 1
ATOM 3021 O O . GLU A 1 384 ? 8.117 46.625 29.125 1 87.69 384 GLU A O 1
ATOM 3026 N N . ALA A 1 385 ? 10.023 47.188 30.109 1 88.19 385 ALA A N 1
ATOM 3027 C CA . ALA A 1 385 ? 9.492 48.469 30.547 1 88.19 385 ALA A CA 1
ATOM 3028 C C . ALA A 1 385 ? 9.141 49.344 29.344 1 88.19 385 ALA A C 1
ATOM 3030 O O . ALA A 1 385 ? 8.047 49.906 29.297 1 88.19 385 ALA A O 1
ATOM 3031 N N . ALA A 1 386 ? 10.031 49.5 28.469 1 90.88 386 ALA A N 1
ATOM 3032 C CA . ALA A 1 386 ? 9.789 50.281 27.266 1 90.88 386 ALA A CA 1
ATOM 3033 C C . ALA A 1 386 ? 8.68 49.688 26.422 1 90.88 386 ALA A C 1
ATOM 3035 O O . ALA A 1 386 ? 7.859 50.406 25.844 1 90.88 386 ALA A O 1
ATOM 3036 N N . PHE A 1 387 ? 8.688 48.438 26.344 1 89.38 387 PHE A N 1
ATOM 3037 C CA . PHE A 1 387 ? 7.688 47.719 25.562 1 89.38 387 PHE A CA 1
ATOM 3038 C C . PHE A 1 387 ? 6.285 48 26.094 1 89.38 387 PHE A C 1
ATOM 3040 O O . PHE A 1 387 ? 5.383 48.344 25.328 1 89.38 387 PHE A O 1
ATOM 3047 N N . LYS A 1 388 ? 6.133 47.875 27.344 1 84.44 388 LYS A N 1
ATOM 3048 C CA . LYS A 1 388 ? 4.844 48.125 27.984 1 84.44 388 LYS A CA 1
ATOM 3049 C C . LYS A 1 388 ? 4.422 49.562 27.844 1 84.44 388 LYS A C 1
ATOM 3051 O O . LYS A 1 388 ? 3.262 49.875 27.547 1 84.44 388 LYS A O 1
ATOM 3056 N N . LEU A 1 389 ? 5.328 50.438 28.047 1 87.88 389 LEU A N 1
ATOM 3057 C CA . LEU A 1 389 ? 5.043 51.844 27.984 1 87.88 389 LEU A CA 1
ATOM 3058 C C . LEU A 1 389 ? 4.602 52.25 26.578 1 87.88 389 LEU A C 1
ATOM 3060 O O . LEU A 1 389 ? 3.668 53.062 26.422 1 87.88 389 LEU A O 1
ATOM 3064 N N . GLY A 1 390 ? 5.32 51.844 25.641 1 85.88 390 GLY A N 1
ATOM 3065 C CA . GLY A 1 390 ? 4.941 52.125 24.266 1 85.88 390 GLY A CA 1
ATOM 3066 C C . GLY A 1 390 ? 3.537 51.656 23.922 1 85.88 390 GLY A C 1
ATOM 3067 O O . GLY A 1 390 ? 2.783 52.375 23.266 1 85.88 390 GLY A O 1
ATOM 3068 N N . LEU A 1 391 ? 3.207 50.531 24.359 1 82.31 391 LEU A N 1
ATOM 3069 C CA . LEU A 1 391 ? 1.884 49.969 24.094 1 82.31 391 LEU A CA 1
ATOM 3070 C C . LEU A 1 391 ? 0.808 50.75 24.844 1 82.31 391 LEU A C 1
ATOM 3072 O O . LEU A 1 391 ? -0.268 51.031 24.297 1 82.31 391 LEU A O 1
ATOM 3076 N N . GLU A 1 392 ? 1.104 50.969 26.078 1 80.25 392 GLU A N 1
ATOM 3077 C CA . GLU A 1 392 ? 0.16 51.75 26.891 1 80.25 392 GLU A CA 1
ATOM 3078 C C . GLU A 1 392 ? -0.14 53.094 26.25 1 80.25 392 GLU A C 1
ATOM 3080 O O . GLU A 1 392 ? -1.301 53.5 26.156 1 80.25 392 GLU A O 1
ATOM 3085 N N . ASN A 1 393 ? 0.87 53.75 25.812 1 83.44 393 ASN A N 1
ATOM 3086 C CA . ASN A 1 393 ? 0.712 55.062 25.203 1 83.44 393 ASN A CA 1
ATOM 3087 C C . ASN A 1 393 ? -0.056 55 23.891 1 83.44 393 ASN A C 1
ATOM 3089 O O . ASN A 1 393 ? -0.868 55.875 23.578 1 83.44 393 ASN A O 1
ATOM 3093 N N . TYR A 1 394 ? 0.253 54.062 23.188 1 81.38 394 TYR A N 1
ATOM 3094 C CA . TYR A 1 394 ? -0.437 53.875 21.922 1 81.38 394 TYR A CA 1
ATOM 3095 C C . TYR A 1 394 ? -1.924 53.625 22.141 1 81.38 394 TYR A C 1
ATOM 3097 O O . TYR A 1 394 ? -2.766 54.219 21.453 1 81.38 394 TYR A O 1
ATOM 3105 N N . LEU A 1 395 ? -2.27 52.719 23.031 1 75 395 LEU A N 1
ATOM 3106 C CA . LEU A 1 395 ? -3.658 52.375 23.297 1 75 395 LEU A CA 1
ATOM 3107 C C . LEU A 1 395 ? -4.434 53.562 23.859 1 75 395 LEU A C 1
ATOM 3109 O O . LEU A 1 395 ? -5.625 53.719 23.578 1 75 395 LEU A O 1
ATOM 3113 N N . LYS A 1 396 ? -3.816 54.344 24.625 1 74.25 396 LYS A N 1
ATOM 3114 C CA . LYS A 1 396 ? -4.465 55.531 25.188 1 74.25 396 LYS A CA 1
ATOM 3115 C C . LYS A 1 396 ? -4.754 56.562 24.109 1 74.25 396 LYS A C 1
ATOM 3117 O O . LYS A 1 396 ? -5.812 57.188 24.125 1 74.25 396 LYS A O 1
ATOM 3122 N N . GLU A 1 397 ? -3.836 56.75 23.25 1 75.62 397 GLU A N 1
ATOM 3123 C CA . GLU A 1 397 ? -3.977 57.781 22.234 1 75.62 397 GLU A CA 1
ATOM 3124 C C . GLU A 1 397 ? -4.926 57.344 21.125 1 75.62 397 GLU A C 1
ATOM 3126 O O . GLU A 1 397 ? -5.652 58.156 20.562 1 75.62 397 GLU A O 1
ATOM 3131 N N . TYR A 1 398 ? -4.855 56.188 20.703 1 69.81 398 TYR A N 1
ATOM 3132 C CA . TYR A 1 398 ? -5.609 55.75 19.531 1 69.81 398 TYR A CA 1
ATOM 3133 C C . TYR A 1 398 ? -6.734 54.812 19.922 1 69.81 398 TYR A C 1
ATOM 3135 O O . TYR A 1 398 ? -7.148 53.938 19.125 1 69.81 398 TYR A O 1
ATOM 3143 N N . ALA A 1 399 ? -7.297 55.094 21.031 1 59.41 399 ALA A N 1
ATOM 3144 C CA . ALA A 1 399 ? -8.438 54.281 21.453 1 59.41 399 ALA A CA 1
ATOM 3145 C C . ALA A 1 399 ? -9.562 54.344 20.438 1 59.41 399 ALA A C 1
ATOM 3147 O O . ALA A 1 399 ? -9.961 55.438 19.984 1 59.41 399 ALA A O 1
ATOM 3148 N N . TYR A 1 400 ? -9.938 53.25 19.672 1 56.5 400 TYR A N 1
ATOM 3149 C CA . TYR A 1 400 ? -11.078 53.094 18.781 1 56.5 400 TYR A CA 1
ATOM 3150 C C . TYR A 1 400 ? -10.766 53.594 17.375 1 56.5 400 TYR A C 1
ATOM 3152 O O . TYR A 1 400 ? -11.641 53.625 16.5 1 56.5 400 TYR A O 1
ATOM 3160 N N . GLY A 1 401 ? -9.5 54.188 17.234 1 57.81 401 GLY A N 1
ATOM 3161 C CA . GLY A 1 401 ? -9.141 54.688 15.914 1 57.81 401 GLY A CA 1
ATOM 3162 C C . GLY A 1 401 ? -8.523 53.625 15.031 1 57.81 401 GLY A C 1
ATOM 3163 O O . GLY A 1 401 ? -8.344 52.469 15.461 1 57.81 401 GLY A O 1
ATOM 3164 N N . PRO A 1 402 ? -8.414 54 13.703 1 57.62 402 PRO A N 1
ATOM 3165 C CA . PRO A 1 402 ? -7.758 53.062 12.789 1 57.62 402 PRO A CA 1
ATOM 3166 C C . PRO A 1 402 ? -6.289 52.844 13.133 1 57.62 402 PRO A C 1
ATOM 3168 O O . PRO A 1 402 ? -5.598 53.75 13.562 1 57.62 402 PRO A O 1
ATOM 3171 N N . VAL A 1 403 ? -5.84 51.594 13.203 1 58.38 403 VAL A N 1
ATOM 3172 C CA . VAL A 1 403 ? -4.484 51.219 13.602 1 58.38 403 VAL A CA 1
ATOM 3173 C C . VAL A 1 403 ? -3.574 51.219 12.375 1 58.38 403 VAL A C 1
ATOM 3175 O O . VAL A 1 403 ? -3.969 50.75 11.305 1 58.38 403 VAL A O 1
ATOM 3178 N N . ASN A 1 404 ? -2.502 52 12.383 1 62.12 404 ASN A N 1
ATOM 3179 C CA . ASN A 1 404 ? -1.433 51.969 11.391 1 62.12 404 ASN A CA 1
ATOM 3180 C C . ASN A 1 404 ? -0.119 51.5 12.008 1 62.12 404 ASN A C 1
ATOM 3182 O O . ASN A 1 404 ? 0.292 51.969 13.055 1 62.12 404 ASN A O 1
ATOM 3186 N N . HIS A 1 405 ? 0.508 50.438 11.484 1 68.06 405 HIS A N 1
ATOM 3187 C CA . HIS A 1 405 ? 1.72 49.844 12.039 1 68.06 405 HIS A CA 1
ATOM 3188 C C . HIS A 1 405 ? 2.826 50.875 12.18 1 68.06 405 HIS A C 1
ATOM 3190 O O . HIS A 1 405 ? 3.648 50.812 13.094 1 68.06 405 HIS A O 1
ATOM 3196 N N . THR A 1 406 ? 2.76 51.781 11.414 1 74.38 406 THR A N 1
ATOM 3197 C CA . THR A 1 406 ? 3.797 52.812 11.477 1 74.38 406 THR A CA 1
ATOM 3198 C C . THR A 1 406 ? 3.65 53.656 12.75 1 74.38 406 THR A C 1
ATOM 3200 O O . THR A 1 406 ? 4.645 54.094 13.336 1 74.38 406 THR A O 1
ATOM 3203 N N . GLN A 1 407 ? 2.5 53.719 13.211 1 77.44 407 GLN A N 1
ATOM 3204 C CA . GLN A 1 407 ? 2.252 54.5 14.414 1 77.44 407 GLN A CA 1
ATOM 3205 C C . GLN A 1 407 ? 2.762 53.781 15.656 1 77.44 407 GLN A C 1
ATOM 3207 O O . GLN A 1 407 ? 3.359 54.406 16.547 1 77.44 407 GLN A O 1
ATOM 3212 N N . LEU A 1 408 ? 2.574 52.562 15.719 1 81.44 408 LEU A N 1
ATOM 3213 C CA . LEU A 1 408 ? 3.018 51.781 16.859 1 81.44 408 LEU A CA 1
ATOM 3214 C C . LEU A 1 408 ? 4.535 51.812 17 1 81.44 408 LEU A C 1
ATOM 3216 O O . LEU A 1 408 ? 5.055 51.875 18.125 1 81.44 408 LEU A O 1
ATOM 3220 N N . PHE A 1 409 ? 5.207 51.844 15.883 1 87.69 409 PHE A N 1
ATOM 3221 C CA . PHE A 1 409 ? 6.664 51.875 15.906 1 87.69 409 PHE A CA 1
ATOM 3222 C C . PHE A 1 409 ? 7.152 53.188 16.516 1 87.69 409 PHE A C 1
ATOM 3224 O O . PHE A 1 409 ? 8.156 53.219 17.234 1 87.69 409 PHE A O 1
ATOM 3231 N N . ALA A 1 410 ? 6.387 54.156 16.25 1 88.06 410 ALA A N 1
ATOM 3232 C CA . ALA A 1 410 ? 6.758 55.438 16.812 1 88.06 410 ALA A CA 1
ATOM 3233 C C . ALA A 1 410 ? 6.602 55.438 18.328 1 88.06 410 ALA A C 1
ATOM 3235 O O . ALA A 1 410 ? 7.434 56.031 19.047 1 88.06 410 ALA A O 1
ATOM 3236 N N . PHE A 1 411 ? 5.645 54.844 18.797 1 88.31 411 PHE A N 1
ATOM 3237 C CA . PHE A 1 411 ? 5.402 54.781 20.234 1 88.31 411 PHE A CA 1
ATOM 3238 C C . PHE A 1 411 ? 6.473 53.969 20.938 1 88.31 411 PHE A C 1
ATOM 3240 O O . PHE A 1 411 ? 6.949 54.344 22 1 88.31 411 PHE A O 1
ATOM 3247 N N . TRP A 1 412 ? 6.918 52.969 20.344 1 91.06 412 TRP A N 1
ATOM 3248 C CA . TRP A 1 412 ? 7.965 52.125 20.953 1 91.06 412 TRP A CA 1
ATOM 3249 C C . TRP A 1 412 ? 9.305 52.844 20.906 1 91.06 412 TRP A C 1
ATOM 3251 O O . TRP A 1 412 ? 10.086 52.781 21.859 1 91.06 412 TRP A O 1
ATOM 3261 N N . SER A 1 413 ? 9.523 53.5 19.766 1 93.19 413 SER A N 1
ATOM 3262 C CA . SER A 1 413 ? 10.75 54.281 19.672 1 93.19 413 SER A CA 1
ATOM 3263 C C . SER A 1 413 ? 10.836 55.312 20.797 1 93.19 413 SER A C 1
ATOM 3265 O O . SER A 1 413 ? 11.875 55.438 21.438 1 93.19 413 SER A O 1
ATOM 3267 N N . ASP A 1 414 ? 9.758 55.938 21.016 1 92.88 414 ASP A N 1
ATOM 3268 C CA . ASP A 1 414 ? 9.688 56.938 22.062 1 92.88 414 ASP A CA 1
ATOM 3269 C C . ASP A 1 414 ? 9.852 56.344 23.453 1 92.88 414 ASP A C 1
ATOM 3271 O O . ASP A 1 414 ? 10.531 56.906 24.312 1 92.88 414 ASP A O 1
ATOM 3275 N N . ALA A 1 415 ? 9.219 55.281 23.625 1 93.56 415 ALA A N 1
ATOM 3276 C CA . ALA A 1 415 ? 9.289 54.594 24.922 1 93.56 415 ALA A CA 1
ATOM 3277 C C . ALA A 1 415 ? 10.711 54.125 25.219 1 93.56 415 ALA A C 1
ATOM 3279 O O . ALA A 1 415 ? 11.148 54.156 26.375 1 93.56 415 ALA A O 1
ATOM 3280 N N . ILE A 1 416 ? 11.43 53.656 24.25 1 93.88 416 ILE A N 1
ATOM 3281 C CA . ILE A 1 416 ? 12.805 53.188 24.406 1 93.88 416 ILE A CA 1
ATOM 3282 C C . ILE A 1 416 ? 13.688 54.375 24.828 1 93.88 416 ILE A C 1
ATOM 3284 O O . ILE A 1 416 ? 14.492 54.25 25.766 1 93.88 416 ILE A O 1
ATOM 3288 N N . ASP A 1 417 ? 13.484 55.469 24.234 1 91.62 417 ASP A N 1
ATOM 3289 C CA . ASP A 1 417 ? 14.234 56.656 24.594 1 91.62 417 ASP A CA 1
ATOM 3290 C C . ASP A 1 417 ? 13.922 57.094 26.031 1 91.62 417 ASP A C 1
ATOM 3292 O O . ASP A 1 417 ? 14.82 57.438 26.797 1 91.62 417 ASP A O 1
ATOM 3296 N N . THR A 1 418 ? 12.719 57 26.297 1 93.19 418 THR A N 1
ATOM 3297 C CA . THR A 1 418 ? 12.242 57.469 27.594 1 93.19 418 THR A CA 1
ATOM 3298 C C . THR A 1 418 ? 12.781 56.594 28.719 1 93.19 418 THR A C 1
ATOM 3300 O O . THR A 1 418 ? 13.047 57.062 29.828 1 93.19 418 THR A O 1
ATOM 3303 N N . THR A 1 419 ? 12.922 55.344 28.453 1 92.62 419 THR A N 1
ATOM 3304 C CA . THR A 1 419 ? 13.328 54.406 29.484 1 92.62 419 THR A CA 1
ATOM 3305 C C . THR A 1 419 ? 14.844 54.219 29.484 1 92.62 419 THR A C 1
ATOM 3307 O O . THR A 1 419 ? 15.375 53.406 30.234 1 92.62 419 THR A O 1
ATOM 3310 N N . GLY A 1 420 ? 15.523 54.875 28.641 1 85.75 420 GLY A N 1
ATOM 3311 C CA . GLY A 1 420 ? 16.984 54.844 28.641 1 85.75 420 GLY A CA 1
ATOM 3312 C C . GLY A 1 420 ? 17.562 53.75 27.766 1 85.75 420 GLY A C 1
ATOM 3313 O O . GLY A 1 420 ? 18.734 53.406 27.922 1 85.75 420 GLY A O 1
ATOM 3314 N N . GLY A 1 421 ? 16.625 53.156 26.969 1 85.62 421 GLY A N 1
ATOM 3315 C CA . GLY A 1 421 ? 17.125 52.156 26.047 1 85.62 421 GLY A CA 1
ATOM 3316 C C . GLY A 1 421 ? 17.766 52.75 24.797 1 85.62 421 GLY A C 1
ATOM 3317 O O . GLY A 1 421 ? 17.922 53.969 24.703 1 85.62 421 GLY A O 1
ATOM 3318 N N . GLN A 1 422 ? 18.312 51.812 23.938 1 82.62 422 GLN A N 1
ATOM 3319 C CA . GLN A 1 422 ? 18.953 52.312 22.719 1 82.62 422 GLN A CA 1
ATOM 3320 C C . GLN A 1 422 ? 18.172 51.875 21.484 1 82.62 422 GLN A C 1
ATOM 3322 O O . GLN A 1 422 ? 18.031 50.688 21.203 1 82.62 422 GLN A O 1
ATOM 3327 N N . ASN A 1 423 ? 17.734 52.906 20.781 1 88 423 ASN A N 1
ATOM 3328 C CA . ASN A 1 423 ? 17.109 52.656 19.469 1 88 423 ASN A CA 1
ATOM 3329 C C . ASN A 1 423 ? 18.141 52.281 18.422 1 88 423 ASN A C 1
ATOM 3331 O O . ASN A 1 423 ? 19.312 52.688 18.516 1 88 423 ASN A O 1
ATOM 3335 N N . PRO A 1 424 ? 17.688 51.531 17.453 1 89.31 424 PRO A N 1
ATOM 3336 C CA . PRO A 1 424 ? 18.594 51.375 16.297 1 89.31 424 PRO A CA 1
ATOM 3337 C C . PRO A 1 424 ? 18.969 52.688 15.664 1 89.31 424 PRO A C 1
ATOM 3339 O O . PRO A 1 424 ? 18.172 53.625 15.648 1 89.31 424 PRO A O 1
ATOM 3342 N N . THR A 1 425 ? 20.141 52.844 15.164 1 81.69 425 THR A N 1
ATOM 3343 C CA . THR A 1 425 ? 20.734 54.094 14.688 1 81.69 425 THR A CA 1
ATOM 3344 C C . THR A 1 425 ? 19.938 54.656 13.5 1 81.69 425 THR A C 1
ATOM 3346 O O . THR A 1 425 ? 19.75 55.844 13.383 1 81.69 425 THR A O 1
ATOM 3349 N N . ASN A 1 426 ? 19.484 53.906 12.586 1 75.5 426 ASN A N 1
ATOM 3350 C CA . ASN A 1 426 ? 18.797 54.375 11.383 1 75.5 426 ASN A CA 1
ATOM 3351 C C . ASN A 1 426 ? 17.281 54.406 11.578 1 75.5 426 ASN A C 1
ATOM 3353 O O . ASN A 1 426 ? 16.531 54.219 10.625 1 75.5 426 ASN A O 1
ATOM 3357 N N . SER A 1 427 ? 16.828 54.469 12.672 1 85.75 427 SER A N 1
ATOM 3358 C CA . SER A 1 427 ? 15.414 54.625 12.969 1 85.75 427 SER A CA 1
ATOM 3359 C C . SER A 1 427 ? 14.758 53.312 13.305 1 85.75 427 SER A C 1
ATOM 3361 O O . SER A 1 427 ? 14.992 52.312 12.617 1 85.75 427 SER A O 1
ATOM 3363 N N . PHE A 1 428 ? 14.023 53.406 14.336 1 91.62 428 PHE A N 1
ATOM 3364 C CA . PHE A 1 428 ? 13.242 52.219 14.742 1 91.62 428 PHE A CA 1
ATOM 3365 C C . PHE A 1 428 ? 12.297 51.781 13.633 1 91.62 428 PHE A C 1
ATOM 3367 O O . PHE A 1 428 ? 12.219 50.594 13.312 1 91.62 428 PHE A O 1
ATOM 3374 N N . ALA A 1 429 ? 11.648 52.656 13 1 89 429 ALA A N 1
ATOM 3375 C CA . ALA A 1 429 ? 10.664 52.375 11.961 1 89 429 ALA A CA 1
ATOM 3376 C C . ALA A 1 429 ? 11.32 51.719 10.75 1 89 429 ALA A C 1
ATOM 3378 O O . ALA A 1 429 ? 10.789 50.781 10.195 1 89 429 ALA A O 1
ATOM 3379 N N . THR A 1 430 ? 12.406 52.281 10.359 1 88.94 430 THR A N 1
ATOM 3380 C CA . THR A 1 430 ? 13.109 51.719 9.203 1 88.94 430 THR A CA 1
ATOM 3381 C C . THR A 1 430 ? 13.586 50.312 9.484 1 88.94 430 THR A C 1
ATOM 3383 O O . THR A 1 430 ? 13.5 49.438 8.617 1 88.94 430 THR A O 1
ATOM 3386 N N . ALA A 1 431 ? 14.055 50.125 10.617 1 92.12 431 ALA A N 1
ATOM 3387 C CA . ALA A 1 431 ? 14.523 48.781 11 1 92.12 431 ALA A CA 1
ATOM 3388 C C . ALA A 1 431 ? 13.375 47.781 10.984 1 92.12 431 ALA A C 1
ATOM 3390 O O . ALA A 1 431 ? 13.516 46.688 10.438 1 92.12 431 ALA A O 1
ATOM 3391 N N . MET A 1 432 ? 12.266 48.188 11.516 1 91.75 432 MET A N 1
ATOM 3392 C CA . MET A 1 432 ? 11.148 47.25 11.641 1 91.75 432 MET A CA 1
ATOM 3393 C C . MET A 1 432 ? 10.461 47.062 10.289 1 91.75 432 MET A C 1
ATOM 3395 O O . MET A 1 432 ? 9.93 45.969 10.016 1 91.75 432 MET A O 1
ATOM 3399 N N . GLN A 1 433 ? 10.5 48.031 9.406 1 90.81 433 GLN A N 1
ATOM 3400 C CA . GLN A 1 433 ? 9.914 47.906 8.078 1 90.81 433 GLN A CA 1
ATOM 3401 C C . GLN A 1 433 ? 10.648 46.844 7.25 1 90.81 433 GLN A C 1
ATOM 3403 O O . GLN A 1 433 ? 10.047 46.156 6.418 1 90.81 433 GLN A O 1
ATOM 3408 N N . SER A 1 434 ? 11.898 46.688 7.527 1 92.94 434 SER A N 1
ATOM 3409 C CA . SER A 1 434 ? 12.656 45.625 6.828 1 92.94 434 SER A CA 1
ATOM 3410 C C . SER A 1 434 ? 12.141 44.25 7.18 1 92.94 434 SER A C 1
ATOM 3412 O O . SER A 1 434 ? 12.352 43.281 6.43 1 92.94 434 SER A O 1
ATOM 3414 N N . TRP A 1 435 ? 11.469 44.156 8.32 1 93.88 435 TRP A N 1
ATOM 3415 C CA . TRP A 1 435 ? 10.953 42.844 8.773 1 93.88 435 TRP A CA 1
ATOM 3416 C C . TRP A 1 435 ? 9.484 42.688 8.406 1 93.88 435 TRP A C 1
ATOM 3418 O O . TRP A 1 435 ? 9.023 41.562 8.164 1 93.88 435 TRP A O 1
ATOM 3428 N N . THR A 1 436 ? 8.727 43.75 8.328 1 90.38 436 THR A N 1
ATOM 3429 C CA . THR A 1 436 ? 7.273 43.656 8.188 1 90.38 436 THR A CA 1
ATOM 3430 C C . THR A 1 436 ? 6.867 43.781 6.723 1 90.38 436 THR A C 1
ATOM 3432 O O . THR A 1 436 ? 5.824 43.281 6.312 1 90.38 436 THR A O 1
ATOM 3435 N N . LEU A 1 437 ? 7.711 44.438 5.898 1 90.38 437 LEU A N 1
ATOM 3436 C CA . LEU A 1 437 ? 7.312 44.75 4.527 1 90.38 437 LEU A CA 1
ATOM 3437 C C . LEU A 1 437 ? 8.07 43.875 3.533 1 90.38 437 LEU A C 1
ATOM 3439 O O . LEU A 1 437 ? 7.945 44.062 2.32 1 90.38 437 LEU A O 1
ATOM 3443 N N . GLN A 1 438 ? 8.805 43 4.023 1 90.31 438 GLN A N 1
ATOM 3444 C CA . GLN A 1 438 ? 9.484 42.062 3.121 1 90.31 438 GLN A CA 1
ATOM 3445 C C . GLN A 1 438 ? 9.352 40.625 3.605 1 90.31 438 GLN A C 1
ATOM 3447 O O . GLN A 1 438 ? 9.289 40.375 4.812 1 90.31 438 GLN A O 1
ATOM 3452 N N . MET A 1 439 ? 9.266 39.719 2.586 1 90.88 439 MET A N 1
ATOM 3453 C CA . MET A 1 439 ? 9.18 38.281 2.922 1 90.88 439 MET A CA 1
ATOM 3454 C C . MET A 1 439 ? 10.562 37.719 3.191 1 90.88 439 MET A C 1
ATOM 3456 O O . MET A 1 439 ? 11.57 38.312 2.842 1 90.88 439 MET A O 1
ATOM 3460 N N . GLY A 1 440 ? 10.516 36.594 3.926 1 93.94 440 GLY A N 1
ATOM 3461 C CA . GLY A 1 440 ? 11.758 35.875 4.129 1 93.94 440 GLY A CA 1
ATOM 3462 C C . GLY A 1 440 ? 12.477 36.25 5.41 1 93.94 440 GLY A C 1
ATOM 3463 O O . GLY A 1 440 ? 11.938 37 6.223 1 93.94 440 GLY A O 1
ATOM 3464 N N . ASN A 1 441 ? 13.586 35.719 5.582 1 96.88 441 ASN A N 1
ATOM 3465 C CA . ASN A 1 441 ? 14.492 35.938 6.703 1 96.88 441 ASN A CA 1
ATOM 3466 C C . ASN A 1 441 ? 15.945 35.781 6.285 1 96.88 441 ASN A C 1
ATOM 3468 O O . ASN A 1 441 ? 16.25 35.062 5.312 1 96.88 441 ASN A O 1
ATOM 3472 N N . PRO A 1 442 ? 16.828 36.469 6.926 1 96.94 442 PRO A N 1
ATOM 3473 C CA . PRO A 1 442 ? 18.25 36.312 6.59 1 96.94 442 PRO A CA 1
ATOM 3474 C C . PRO A 1 442 ? 18.891 35.094 7.266 1 96.94 442 PRO A C 1
ATOM 3476 O O . PRO A 1 442 ? 18.359 34.594 8.25 1 96.94 442 PRO A O 1
ATOM 3479 N N . VAL A 1 443 ? 19.922 34.625 6.668 1 97.56 443 VAL A N 1
ATOM 3480 C CA . VAL A 1 443 ? 20.922 33.812 7.352 1 97.56 443 VAL A CA 1
ATOM 3481 C C . VAL A 1 443 ? 22.141 34.688 7.684 1 97.56 443 VAL A C 1
ATOM 3483 O O . VAL A 1 443 ? 22.719 35.312 6.797 1 97.56 443 VAL A O 1
ATOM 3486 N N . VAL A 1 444 ? 22.375 34.844 8.938 1 97.56 444 VAL A N 1
ATOM 3487 C CA . VAL A 1 444 ? 23.562 35.562 9.391 1 97.56 444 VAL A CA 1
ATOM 3488 C C . VAL A 1 444 ? 24.734 34.594 9.5 1 97.56 444 VAL A C 1
ATOM 3490 O O . VAL A 1 444 ? 24.672 33.594 10.234 1 97.56 444 VAL A O 1
ATOM 3493 N N . THR A 1 445 ? 25.781 34.875 8.781 1 96.81 445 THR A N 1
ATOM 3494 C CA . THR A 1 445 ? 26.938 34 8.797 1 96.81 445 THR A CA 1
ATOM 3495 C C . THR A 1 445 ? 28.078 34.625 9.594 1 96.81 445 THR A C 1
ATOM 3497 O O . THR A 1 445 ? 28.5 35.75 9.297 1 96.81 445 THR A O 1
ATOM 3500 N N . LEU A 1 446 ? 28.5 33.969 10.609 1 96.56 446 LEU A N 1
ATOM 3501 C CA . LEU A 1 446 ? 29.625 34.375 11.422 1 96.56 446 LEU A CA 1
ATOM 3502 C C . LEU A 1 446 ? 30.906 33.656 11.016 1 96.56 446 LEU A C 1
ATOM 3504 O O . LEU A 1 446 ? 30.984 32.406 11.172 1 96.56 446 LEU A O 1
ATOM 3508 N N . THR A 1 447 ? 31.891 34.375 10.492 1 93.88 447 THR A N 1
ATOM 3509 C CA . THR A 1 447 ? 33.125 33.781 10.039 1 93.88 447 THR A CA 1
ATOM 3510 C C . THR A 1 447 ? 34.344 34.438 10.719 1 93.88 447 THR A C 1
ATOM 3512 O O . THR A 1 447 ? 34.375 35.688 10.859 1 93.88 447 THR A O 1
ATOM 3515 N N . ARG A 1 448 ? 35.219 33.562 11.148 1 91.31 448 ARG A N 1
ATOM 3516 C CA . ARG A 1 448 ? 36.406 34.125 11.75 1 91.31 448 ARG A CA 1
ATOM 3517 C C . ARG A 1 448 ? 37.344 34.719 10.695 1 91.31 448 ARG A C 1
ATOM 3519 O O . ARG A 1 448 ? 37.5 34.156 9.609 1 91.31 448 ARG A O 1
ATOM 3526 N N . GLY A 1 449 ? 37.719 35.969 10.844 1 78.62 449 GLY A N 1
ATOM 3527 C CA . GLY A 1 449 ? 38.625 36.688 9.953 1 78.62 449 GLY A CA 1
ATOM 3528 C C . GLY A 1 449 ? 39.438 37.75 10.664 1 78.62 449 GLY A C 1
ATOM 3529 O O . GLY A 1 449 ? 38.875 38.625 11.312 1 78.62 449 GLY A O 1
ATOM 3530 N N . GLY A 1 450 ? 40.75 37.719 10.484 1 69.25 450 GLY A N 1
ATOM 3531 C CA . GLY A 1 450 ? 41.656 38.688 11.078 1 69.25 450 GLY A CA 1
ATOM 3532 C C . GLY A 1 450 ? 41.594 38.719 12.594 1 69.25 450 GLY A C 1
ATOM 3533 O O . GLY A 1 450 ? 41.75 37.688 13.258 1 69.25 450 GLY A O 1
ATOM 3534 N N . SER A 1 451 ? 41.25 39.969 13.094 1 70.12 451 SER A N 1
ATOM 3535 C CA . SER A 1 451 ? 41.281 40.219 14.531 1 70.12 451 SER A CA 1
ATOM 3536 C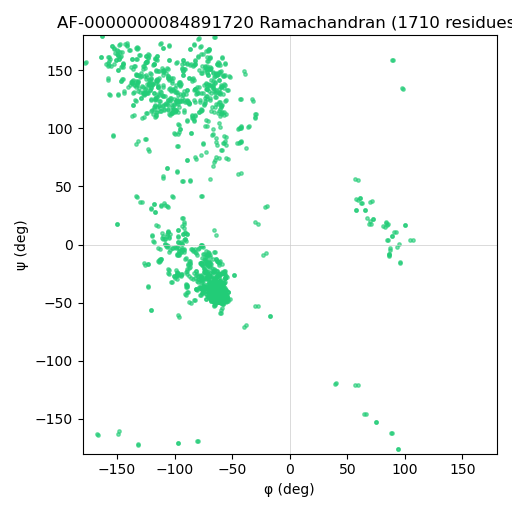 C . SER A 1 451 ? 39.906 39.969 15.172 1 70.12 451 SER A C 1
ATOM 3538 O O . SER A 1 451 ? 39.781 40.125 16.391 1 70.12 451 SER A O 1
ATOM 3540 N N . GLY A 1 452 ? 38.906 39.375 14.375 1 86.56 452 GLY A N 1
ATOM 3541 C CA . GLY A 1 452 ? 37.594 39.188 15 1 86.56 452 GLY A CA 1
ATOM 3542 C C . GLY A 1 452 ? 36.688 38.281 14.211 1 86.56 452 GLY A C 1
ATOM 3543 O O . GLY A 1 452 ? 37.156 37.344 13.539 1 86.56 452 GLY A O 1
ATOM 3544 N N . VAL A 1 453 ? 35.406 38.312 14.516 1 93.94 453 VAL A N 1
ATOM 3545 C CA . VAL A 1 453 ? 34.375 37.531 13.82 1 93.94 453 VAL A CA 1
ATOM 3546 C C . VAL A 1 453 ? 33.531 38.469 12.953 1 93.94 453 VAL A C 1
ATOM 3548 O O . VAL A 1 453 ? 32.969 39.469 13.438 1 93.94 453 VAL A O 1
ATOM 3551 N N . VAL A 1 454 ? 33.5 38.188 11.672 1 93.88 454 VAL A N 1
ATOM 3552 C CA . VAL A 1 454 ? 32.75 39 10.727 1 93.88 454 VAL A CA 1
ATOM 3553 C C . VAL A 1 454 ? 31.359 38.438 10.547 1 93.88 454 VAL A C 1
ATOM 3555 O O . VAL A 1 454 ? 31.188 37.219 10.336 1 93.88 454 VAL A O 1
ATOM 3558 N N . ALA A 1 455 ? 30.328 39.344 10.695 1 95.5 455 ALA A N 1
ATOM 3559 C CA . ALA A 1 455 ? 28.938 38.938 10.492 1 95.5 455 ALA A CA 1
ATOM 3560 C C . ALA A 1 455 ? 28.406 39.469 9.164 1 95.5 455 ALA A C 1
ATOM 3562 O O . ALA A 1 455 ? 28.531 40.656 8.867 1 95.5 455 ALA A O 1
ATOM 3563 N N . THR A 1 456 ? 27.906 38.531 8.336 1 94.94 456 THR A N 1
ATOM 3564 C CA . THR A 1 456 ? 27.266 38.875 7.066 1 94.94 456 THR A CA 1
ATOM 3565 C C . THR A 1 456 ? 25.859 38.312 6.977 1 94.94 456 THR A C 1
ATOM 3567 O O . THR A 1 456 ? 25.5 37.406 7.742 1 94.94 456 THR A O 1
ATOM 3570 N N . GLN A 1 457 ? 24.969 38.875 6.152 1 95.75 457 GLN A N 1
ATOM 3571 C CA . GLN A 1 457 ? 23.609 38.375 6.012 1 95.75 457 GLN A CA 1
ATOM 3572 C C . GLN A 1 457 ? 23.25 38.156 4.547 1 95.75 457 GLN A C 1
ATOM 3574 O O . GLN A 1 457 ? 23.766 38.875 3.67 1 95.75 457 GLN A O 1
ATOM 3579 N N . GLN A 1 458 ? 22.438 37.188 4.266 1 95.12 458 GLN A N 1
ATOM 3580 C CA . GLN A 1 458 ? 21.828 36.906 2.975 1 95.12 458 GLN A CA 1
ATOM 3581 C C . GLN A 1 458 ? 20.422 36.312 3.146 1 95.12 458 GLN A C 1
ATOM 3583 O O . GLN A 1 458 ? 20.125 35.688 4.164 1 95.12 458 GLN A O 1
ATOM 3588 N N . ARG A 1 459 ? 19.594 36.531 2.156 1 96.38 459 ARG A N 1
ATOM 3589 C CA . ARG A 1 459 ? 18.266 35.906 2.217 1 96.38 459 ARG A CA 1
ATOM 3590 C C . ARG A 1 459 ? 18.359 34.406 2.258 1 96.38 459 ARG A C 1
ATOM 3592 O O . ARG A 1 459 ? 19.109 33.781 1.485 1 96.38 459 ARG A O 1
ATOM 3599 N N . PHE A 1 460 ? 17.703 33.844 3.164 1 96.31 460 PHE A N 1
ATOM 3600 C CA . PHE A 1 460 ? 17.641 32.375 3.256 1 96.31 460 PHE A CA 1
ATOM 3601 C C . PHE A 1 460 ? 16.469 31.844 2.439 1 96.31 460 PHE A C 1
ATOM 3603 O O . PHE A 1 460 ? 15.352 32.344 2.525 1 96.31 460 PHE A O 1
ATOM 3610 N N . LEU A 1 461 ? 16.734 30.828 1.657 1 94 461 LEU A N 1
ATOM 3611 C CA . LEU A 1 461 ? 15.711 30.062 0.961 1 94 461 LEU A CA 1
ATOM 3612 C C . LEU A 1 461 ? 15.977 28.562 1.084 1 94 461 LEU A C 1
ATOM 3614 O O . LEU A 1 461 ? 17.125 28.125 0.994 1 94 461 LEU A O 1
ATOM 3618 N N . LEU A 1 462 ? 14.938 27.828 1.326 1 88.81 462 LEU A N 1
ATOM 3619 C CA . LEU A 1 462 ? 15.047 26.375 1.461 1 88.81 462 LEU A CA 1
ATOM 3620 C C . LEU A 1 462 ? 15.43 25.734 0.132 1 88.81 462 LEU A C 1
ATOM 3622 O O . LEU A 1 462 ? 16.125 24.719 0.108 1 88.81 462 LEU A O 1
ATOM 3626 N N . ASP A 1 463 ? 14.945 26.25 -0.948 1 85.56 463 ASP A N 1
ATOM 3627 C CA . ASP A 1 463 ? 15.289 25.766 -2.279 1 85.56 463 ASP A CA 1
ATOM 3628 C C . ASP A 1 463 ? 16.656 26.281 -2.719 1 85.56 463 ASP A C 1
ATOM 3630 O O . ASP A 1 463 ? 16.828 27.469 -2.992 1 85.56 463 ASP A O 1
ATOM 3634 N N . PRO A 1 464 ? 17.516 25.375 -2.84 1 88.19 464 PRO A N 1
ATOM 3635 C CA . PRO A 1 464 ? 18.875 25.828 -3.197 1 88.19 464 PRO A CA 1
ATOM 3636 C C . PRO A 1 464 ? 18.953 26.375 -4.621 1 88.19 464 PRO A C 1
ATOM 3638 O O . PRO A 1 464 ? 19.906 27.078 -4.957 1 88.19 464 PRO A O 1
ATOM 3641 N N . ASN A 1 465 ? 18 26.094 -5.406 1 85.81 465 ASN A N 1
ATOM 3642 C CA . ASN A 1 465 ? 18.062 26.5 -6.812 1 85.81 465 ASN A CA 1
ATOM 3643 C C . ASN A 1 465 ? 17.25 27.766 -7.062 1 85.81 465 ASN A C 1
ATOM 3645 O O . ASN A 1 465 ? 17.25 28.281 -8.18 1 85.81 465 ASN A O 1
ATOM 3649 N N . ALA A 1 466 ? 16.641 28.219 -6.066 1 87.12 466 ALA A N 1
ATOM 3650 C CA . ALA A 1 466 ? 15.812 29.406 -6.234 1 87.12 466 ALA A CA 1
ATOM 3651 C C . ALA A 1 466 ? 16.672 30.672 -6.32 1 87.12 466 ALA A C 1
ATOM 3653 O O . ALA A 1 466 ? 17.734 30.734 -5.719 1 87.12 466 ALA A O 1
ATOM 3654 N N . ASP A 1 467 ? 16.156 31.641 -7.109 1 91.19 467 ASP A N 1
ATOM 3655 C CA . ASP A 1 467 ? 16.797 32.969 -7.172 1 91.19 467 ASP A CA 1
ATOM 3656 C C . ASP A 1 467 ? 16.469 33.781 -5.934 1 91.19 467 ASP A C 1
ATOM 3658 O O . ASP A 1 467 ? 15.312 34.188 -5.727 1 91.19 467 ASP A O 1
ATOM 3662 N N . LYS A 1 468 ? 17.453 34.125 -5.094 1 93.25 468 LYS A N 1
ATOM 3663 C CA . LYS A 1 468 ? 17.266 34.781 -3.793 1 93.25 468 LYS A CA 1
ATOM 3664 C C . LYS A 1 468 ? 16.844 36.219 -3.955 1 93.25 468 LYS A C 1
ATOM 3666 O O . LYS A 1 468 ? 16.391 36.844 -2.996 1 93.25 468 LYS A O 1
ATOM 3671 N N . SER A 1 469 ? 16.906 36.688 -5.234 1 93.19 469 SER A N 1
ATOM 3672 C CA . SER A 1 469 ? 16.516 38.062 -5.477 1 93.19 469 SER A CA 1
ATOM 3673 C C . SER A 1 469 ? 15.07 38.156 -5.945 1 93.19 469 SER A C 1
ATOM 3675 O O . SER A 1 469 ? 14.523 39.281 -6.051 1 93.19 469 SER A O 1
ATOM 3677 N N . GLN A 1 470 ? 14.531 37.062 -6.195 1 89.88 470 GLN A N 1
ATOM 3678 C CA . GLN A 1 470 ? 13.164 37.062 -6.703 1 89.88 470 GLN A CA 1
ATOM 3679 C C . GLN A 1 470 ? 12.188 36.531 -5.656 1 89.88 470 GLN A C 1
ATOM 3681 O O . GLN A 1 470 ? 12.531 35.625 -4.887 1 89.88 470 GLN A O 1
ATOM 3686 N N . PRO A 1 471 ? 10.992 37.031 -5.723 1 87.5 471 PRO A N 1
ATOM 3687 C CA . PRO A 1 471 ? 10.555 38.25 -6.355 1 87.5 471 PRO A CA 1
ATOM 3688 C C . PRO A 1 471 ? 11.258 39.5 -5.781 1 87.5 471 PRO A C 1
ATOM 3690 O O . PRO A 1 471 ? 11.766 39.469 -4.66 1 87.5 471 PRO A O 1
ATOM 3693 N N . PRO A 1 472 ? 11.25 40.531 -6.457 1 90.44 472 PRO A N 1
ATOM 3694 C CA . PRO A 1 472 ? 11.992 41.719 -5.973 1 90.44 472 PRO A CA 1
ATOM 3695 C C . PRO A 1 472 ? 11.391 42.312 -4.707 1 90.44 472 PRO A C 1
ATOM 3697 O O . PRO A 1 472 ? 10.164 42.312 -4.539 1 90.44 472 PRO A O 1
ATOM 3700 N N . SER A 1 473 ? 12.242 42.75 -3.803 1 91.25 473 SER A N 1
ATOM 3701 C CA . SER A 1 473 ? 11.859 43.438 -2.572 1 91.25 473 SER A CA 1
ATOM 3702 C C . SER A 1 473 ? 12.367 44.875 -2.562 1 91.25 473 SER A C 1
ATOM 3704 O O . SER A 1 473 ? 13.477 45.156 -3.027 1 91.25 473 SER A O 1
ATOM 3706 N N . PRO A 1 474 ? 11.578 45.75 -2.078 1 88.56 474 PRO A N 1
ATOM 3707 C CA . PRO A 1 474 ? 12.031 47.125 -1.963 1 88.56 474 PRO A CA 1
ATOM 3708 C C . PRO A 1 474 ? 13.242 47.281 -1.041 1 88.56 474 PRO A C 1
ATOM 3710 O O . PRO A 1 474 ? 13.945 48.312 -1.091 1 88.56 474 PRO A O 1
ATOM 3713 N N . PHE A 1 475 ? 13.57 46.312 -0.233 1 92.94 475 PHE A N 1
ATOM 3714 C CA . PHE A 1 475 ? 14.68 46.375 0.711 1 92.94 475 PHE A CA 1
ATOM 3715 C C . PHE A 1 475 ? 15.852 45.531 0.236 1 92.94 475 PHE A C 1
ATOM 3717 O O . PHE A 1 475 ? 16.844 45.375 0.946 1 92.94 475 PHE A O 1
ATOM 3724 N N . GLY A 1 476 ? 15.695 44.875 -0.895 1 93.69 476 GLY A N 1
ATOM 3725 C CA . GLY A 1 476 ? 16.781 44.094 -1.475 1 93.69 476 GLY A CA 1
ATOM 3726 C C . GLY A 1 476 ? 17.094 42.844 -0.677 1 93.69 476 GLY A C 1
ATOM 3727 O O . GLY A 1 476 ? 18.203 42.312 -0.771 1 93.69 476 GLY A O 1
ATOM 3728 N N . TYR A 1 477 ? 16.156 42.469 0.164 1 95.81 477 TYR A N 1
ATOM 3729 C CA . TYR A 1 477 ? 16.297 41.312 1.026 1 95.81 477 TYR A CA 1
ATOM 3730 C C . TYR A 1 477 ? 17.484 41.469 1.969 1 95.81 477 TYR A C 1
ATOM 3732 O O . TYR A 1 477 ? 18.266 40.531 2.146 1 95.81 477 TYR A O 1
ATOM 3740 N N . ILE A 1 478 ? 17.594 42.688 2.439 1 95.31 478 ILE A N 1
ATOM 3741 C CA . ILE A 1 478 ? 18.531 43.031 3.498 1 95.31 478 ILE A CA 1
ATOM 3742 C C . ILE A 1 478 ? 17.781 43.594 4.699 1 95.31 478 ILE A C 1
ATOM 3744 O O . ILE A 1 478 ? 16.828 44.375 4.535 1 95.31 478 ILE A O 1
ATOM 3748 N N . TRP A 1 479 ? 18.141 43.156 5.934 1 96 479 TRP A N 1
ATOM 3749 C CA . TRP A 1 479 ? 17.422 43.531 7.148 1 96 479 TRP A CA 1
ATOM 3750 C C . TRP A 1 479 ? 18.344 44.281 8.117 1 96 479 TRP A C 1
ATOM 3752 O O . TRP A 1 479 ? 19.562 44.188 8.008 1 96 479 TRP A O 1
ATOM 3762 N N . THR A 1 480 ? 17.781 45.094 8.969 1 95.5 480 THR A N 1
ATOM 3763 C CA . THR A 1 480 ? 18.469 45.562 10.164 1 95.5 480 THR A CA 1
ATOM 3764 C C . THR A 1 480 ? 18.359 44.531 11.297 1 95.5 480 THR A C 1
ATOM 3766 O O . THR A 1 480 ? 17.312 44.406 11.922 1 95.5 480 THR A O 1
ATOM 3769 N N . VAL A 1 481 ? 19.484 43.875 11.539 1 96.19 481 VAL A N 1
ATOM 3770 C CA . VAL A 1 481 ? 19.422 42.656 12.344 1 96.19 481 VAL A CA 1
ATOM 3771 C C . VAL A 1 481 ? 19.969 42.938 13.742 1 96.19 481 VAL A C 1
ATOM 3773 O O . VAL A 1 481 ? 21.125 43.344 13.891 1 96.19 481 VAL A O 1
ATOM 3776 N N . PRO A 1 482 ? 19.141 42.844 14.82 1 95.81 482 PRO A N 1
ATOM 3777 C CA . PRO A 1 482 ? 19.703 42.781 16.172 1 95.81 482 PRO A CA 1
ATOM 3778 C C . PRO A 1 482 ? 20.391 41.438 16.453 1 95.81 482 PRO A C 1
ATOM 3780 O O . PRO A 1 482 ? 19.719 40.438 16.672 1 95.81 482 PRO A O 1
ATOM 3783 N N . LEU A 1 483 ? 21.672 41.406 16.484 1 96.62 483 LEU A N 1
ATOM 3784 C CA . LEU A 1 483 ? 22.438 40.188 16.625 1 96.62 483 LEU A CA 1
ATOM 3785 C C . LEU A 1 483 ? 22.812 39.938 18.094 1 96.62 483 LEU A C 1
ATOM 3787 O O . LEU A 1 483 ? 23.734 40.594 18.609 1 96.62 483 LEU A O 1
ATOM 3791 N N . TRP A 1 484 ? 22.078 39.094 18.75 1 96.12 484 TRP A N 1
ATOM 3792 C CA . TRP A 1 484 ? 22.453 38.625 20.078 1 96.12 484 TRP A CA 1
ATOM 3793 C C . TRP A 1 484 ? 23.484 37.5 20 1 96.12 484 TRP A C 1
ATOM 3795 O O . TRP A 1 484 ? 23.344 36.594 19.188 1 96.12 484 TRP A O 1
ATOM 3805 N N . TYR A 1 485 ? 24.578 37.594 20.719 1 96.31 485 TYR A N 1
ATOM 3806 C CA . TYR A 1 485 ? 25.594 36.531 20.641 1 96.31 485 TYR A CA 1
ATOM 3807 C C . TYR A 1 485 ? 26.25 36.312 22 1 96.31 485 TYR A C 1
ATOM 3809 O O . TYR A 1 485 ? 26.141 37.156 22.906 1 96.31 485 TYR A O 1
ATOM 3817 N N . SER A 1 486 ? 26.766 35.156 22.219 1 96.38 486 SER A N 1
ATOM 3818 C CA . SER A 1 486 ? 27.516 34.75 23.375 1 96.38 486 SER A CA 1
ATOM 3819 C C . SER A 1 486 ? 28.734 33.906 22.969 1 96.38 486 SER A C 1
ATOM 3821 O O . SER A 1 486 ? 28.781 33.344 21.875 1 96.38 486 SER A O 1
ATOM 3823 N N . THR A 1 487 ? 29.766 33.938 23.797 1 94.94 487 THR A N 1
ATOM 3824 C CA . THR A 1 487 ? 30.984 33.188 23.531 1 94.94 487 THR A CA 1
ATOM 3825 C C . THR A 1 487 ? 31.281 32.25 24.703 1 94.94 487 THR A C 1
ATOM 3827 O O . THR A 1 487 ? 30.688 32.375 25.781 1 94.94 487 THR A O 1
ATOM 3830 N N . GLN A 1 488 ? 32.125 31.328 24.453 1 94.5 488 GLN A N 1
ATOM 3831 C CA . GLN A 1 488 ? 32.438 30.312 25.453 1 94.5 488 GLN A CA 1
ATOM 3832 C C . GLN A 1 488 ? 33.031 30.938 26.703 1 94.5 488 GLN A C 1
ATOM 3834 O O . GLN A 1 488 ? 32.625 30.609 27.828 1 94.5 488 GLN A O 1
ATOM 3839 N N . SER A 1 489 ? 33.938 31.859 26.562 1 92.31 489 SER A N 1
ATOM 3840 C CA . SER A 1 489 ? 34.625 32.469 27.688 1 92.31 489 SER A CA 1
ATOM 3841 C C . SER A 1 489 ? 33.812 33.562 28.344 1 92.31 489 SER A C 1
ATOM 3843 O O . SER A 1 489 ? 34 33.906 29.516 1 92.31 489 SER A O 1
ATOM 3845 N N . ASP A 1 490 ? 32.969 34.156 27.641 1 92.62 490 ASP A N 1
ATOM 3846 C CA . ASP A 1 490 ? 32.062 35.156 28.156 1 92.62 490 ASP A CA 1
ATOM 3847 C C . ASP A 1 490 ? 30.594 34.812 27.844 1 92.62 490 ASP A C 1
ATOM 3849 O O . ASP A 1 490 ? 30.031 35.281 26.844 1 92.62 490 ASP A O 1
ATOM 3853 N N . PRO A 1 491 ? 29.969 34.125 28.734 1 92.38 491 PRO A N 1
ATOM 3854 C CA . PRO A 1 491 ? 28.641 33.594 28.469 1 92.38 491 PRO A CA 1
ATOM 3855 C C . PRO A 1 491 ? 27.547 34.656 28.578 1 92.38 491 PRO A C 1
ATOM 3857 O O . PRO A 1 491 ? 26.375 34.375 28.344 1 92.38 491 PRO A O 1
ATOM 3860 N N . SER A 1 492 ? 27.938 35.906 28.906 1 93.88 492 SER A N 1
ATOM 3861 C CA . SER A 1 492 ? 26.938 36.969 28.906 1 93.88 492 SER A CA 1
ATOM 3862 C C . SER A 1 492 ? 26.406 37.219 27.5 1 93.88 492 SER A C 1
ATOM 3864 O O . SER A 1 492 ? 27.172 37.188 26.531 1 93.88 492 SER A O 1
ATOM 3866 N N . VAL A 1 493 ? 25.156 37.438 27.391 1 94.62 493 VAL A N 1
ATOM 3867 C CA . VAL A 1 493 ? 24.547 37.688 26.094 1 94.62 493 VAL A CA 1
ATOM 3868 C C . VAL A 1 493 ? 24.719 39.156 25.703 1 94.62 493 VAL A C 1
ATOM 3870 O O . VAL A 1 493 ? 24.266 40.031 26.422 1 94.62 493 VAL A O 1
ATOM 3873 N N . LYS A 1 494 ? 25.328 39.375 24.578 1 94.31 494 LYS A N 1
ATOM 3874 C CA . LYS A 1 494 ? 25.578 40.719 24.062 1 94.31 494 LYS A CA 1
ATOM 3875 C C . LYS A 1 494 ? 24.719 41 22.844 1 94.31 494 LYS A C 1
ATOM 3877 O O . LYS A 1 494 ? 24.281 40.094 22.156 1 94.31 494 LYS A O 1
ATOM 3882 N N . LEU A 1 495 ? 24.375 42.281 22.641 1 93.94 495 LEU A N 1
ATOM 3883 C CA . LEU A 1 495 ? 23.609 42.719 21.469 1 93.94 495 LEU A CA 1
ATOM 3884 C C . LEU A 1 495 ? 24.438 43.656 20.609 1 93.94 495 LEU A C 1
ATOM 3886 O O . LEU A 1 495 ? 25.047 44.594 21.109 1 93.94 495 LEU A O 1
ATOM 3890 N N . THR A 1 496 ? 24.594 43.375 19.375 1 92.75 496 THR A N 1
ATOM 3891 C CA . THR A 1 496 ? 25.094 44.281 18.359 1 92.75 496 THR A CA 1
ATOM 3892 C C . THR A 1 496 ? 24.141 44.344 17.172 1 92.75 496 THR A C 1
ATOM 3894 O O . THR A 1 496 ? 23.312 43.469 16.969 1 92.75 496 THR A O 1
ATOM 3897 N N . TRP A 1 497 ? 24.141 45.5 16.5 1 93.81 497 TRP A N 1
ATOM 3898 C CA . TRP A 1 497 ? 23.219 45.688 15.375 1 93.81 497 TRP A CA 1
ATOM 3899 C C . TRP A 1 497 ? 23.953 45.562 14.039 1 93.81 497 TRP A C 1
ATOM 3901 O O . TRP A 1 497 ? 25.078 46.062 13.898 1 93.81 497 TRP A O 1
ATOM 3911 N N . MET A 1 498 ? 23.359 44.812 13.172 1 94.81 498 MET A N 1
ATOM 3912 C CA . MET A 1 498 ? 23.797 44.781 11.781 1 94.81 498 MET A CA 1
ATOM 3913 C C . MET A 1 498 ? 22.938 45.688 10.914 1 94.81 498 MET A C 1
ATOM 3915 O O . MET A 1 498 ? 21.719 45.5 10.828 1 94.81 498 MET A O 1
ATOM 3919 N N . TYR A 1 499 ? 23.547 46.625 10.281 1 92.88 499 TYR A N 1
ATOM 3920 C CA . TYR A 1 499 ? 22.828 47.562 9.422 1 92.88 499 TYR A CA 1
ATOM 3921 C C . TYR A 1 499 ? 23.094 47.25 7.949 1 92.88 499 TYR A C 1
ATOM 3923 O O . TYR A 1 499 ? 24.125 46.688 7.598 1 92.88 499 TYR A O 1
ATOM 3931 N N . PRO A 1 500 ? 22.109 47.594 7.094 1 88.62 500 PRO A N 1
ATOM 3932 C CA . PRO A 1 500 ? 22.312 47.375 5.66 1 88.62 500 PRO A CA 1
ATOM 3933 C C . PRO A 1 500 ? 23.562 48.062 5.117 1 88.62 500 PRO A C 1
ATOM 3935 O O . PRO A 1 500 ? 23.875 49.188 5.512 1 88.62 500 PRO A O 1
ATOM 3938 N N . ASN A 1 501 ? 24.359 47.469 4.281 1 77.75 501 ASN A N 1
ATOM 3939 C CA . ASN A 1 501 ? 25.516 47.969 3.543 1 77.75 501 ASN A CA 1
ATOM 3940 C C . ASN A 1 501 ? 26.672 48.312 4.473 1 77.75 501 ASN A C 1
ATOM 3942 O O . ASN A 1 501 ? 27.484 49.188 4.172 1 77.75 501 ASN A O 1
ATOM 3946 N N . GLN A 1 502 ? 26.625 47.656 5.684 1 81.75 502 GLN A N 1
ATOM 3947 C CA . GLN A 1 502 ? 27.734 47.875 6.613 1 81.75 502 GLN A CA 1
ATOM 3948 C C . GLN A 1 502 ? 28.297 46.531 7.07 1 81.75 502 GLN A C 1
ATOM 3950 O O . GLN A 1 502 ? 27.562 45.562 7.289 1 81.75 502 GLN A O 1
ATOM 3955 N N . ASP A 1 503 ? 29.547 46.531 7.078 1 78.5 503 ASP A N 1
ATOM 3956 C CA . ASP A 1 503 ? 30.203 45.344 7.617 1 78.5 503 ASP A CA 1
ATOM 3957 C C . ASP A 1 503 ? 30.141 45.344 9.148 1 78.5 503 ASP A C 1
ATOM 3959 O O . ASP A 1 503 ? 30.281 46.375 9.789 1 78.5 503 ASP A O 1
ATOM 3963 N N . THR A 1 504 ? 29.734 44.281 9.711 1 90.06 504 THR A N 1
ATOM 3964 C CA . THR A 1 504 ? 29.703 44.156 11.164 1 90.06 504 THR A CA 1
ATOM 3965 C C . THR A 1 504 ? 30.75 43.188 11.648 1 90.06 504 THR A C 1
ATOM 3967 O O . THR A 1 504 ? 30.797 42.031 11.195 1 90.06 504 THR A O 1
ATOM 3970 N N . THR A 1 505 ? 31.656 43.656 12.477 1 91.56 505 THR A N 1
ATOM 3971 C CA . THR A 1 505 ? 32.719 42.812 13.047 1 91.56 505 THR A CA 1
ATOM 3972 C C . THR A 1 505 ? 32.562 42.75 14.562 1 91.56 505 THR A C 1
ATOM 3974 O O . THR A 1 505 ? 32.438 43.75 15.242 1 91.56 505 THR A O 1
ATOM 3977 N N . LEU A 1 506 ? 32.5 41.594 15.055 1 91.94 506 LEU A N 1
ATOM 3978 C CA . LEU A 1 506 ? 32.5 41.344 16.5 1 91.94 506 LEU A CA 1
ATOM 3979 C C . LEU A 1 506 ? 33.906 41.188 17.047 1 91.94 506 LEU A C 1
ATOM 3981 O O . LEU A 1 506 ? 34.656 40.312 16.594 1 91.94 506 LEU A O 1
ATOM 3985 N N . THR A 1 507 ? 34.219 42.031 18.016 1 85.69 507 THR A N 1
ATOM 3986 C CA . THR A 1 507 ? 35.594 42.031 18.547 1 85.69 507 THR A CA 1
ATOM 3987 C C . THR A 1 507 ? 35.625 41.344 19.906 1 85.69 507 THR A C 1
ATOM 3989 O O . THR A 1 507 ? 34.594 41.156 20.562 1 85.69 507 THR A O 1
ATOM 3992 N N . GLY A 1 508 ? 36.812 40.875 20.297 1 83.19 508 GLY A N 1
ATOM 3993 C CA . GLY A 1 508 ? 37.031 40.312 21.641 1 83.19 508 GLY A CA 1
ATOM 3994 C C . GLY A 1 508 ? 36.656 38.844 21.734 1 83.19 508 GLY A C 1
ATOM 3995 O O . GLY A 1 508 ? 36.344 38.375 22.812 1 83.19 508 GLY A O 1
ATOM 3996 N N . VAL A 1 509 ? 36.531 38.156 20.641 1 89.12 509 VAL A N 1
ATOM 3997 C CA . VAL A 1 509 ? 36.25 36.719 20.656 1 89.12 509 VAL A CA 1
ATOM 3998 C C . VAL A 1 509 ? 37.531 35.938 20.531 1 89.12 509 VAL A C 1
ATOM 4000 O O . VAL A 1 509 ? 38.219 36 19.516 1 89.12 509 VAL A O 1
ATOM 4003 N N . ALA A 1 510 ? 37.781 35.188 21.547 1 88.31 510 ALA A N 1
ATOM 4004 C CA . ALA A 1 510 ? 39 34.375 21.516 1 88.31 510 ALA A CA 1
ATOM 4005 C C . ALA A 1 510 ? 38.938 33.344 20.406 1 88.31 510 ALA A C 1
ATOM 4007 O O . ALA A 1 510 ? 37.875 32.781 20.141 1 88.31 510 ALA A O 1
ATOM 4008 N N . SER A 1 511 ? 40.062 33.031 19.844 1 86.62 511 SER A N 1
ATOM 4009 C CA . SER A 1 511 ? 40.125 32.094 18.734 1 86.62 511 SER A CA 1
ATOM 4010 C C . SER A 1 511 ? 39.75 30.703 19.172 1 86.62 511 SER A C 1
ATOM 4012 O O . SER A 1 511 ? 39.25 29.906 18.359 1 86.62 511 SER A O 1
ATOM 4014 N N . SER A 1 512 ? 39.906 30.469 20.375 1 88.94 512 SER A N 1
ATOM 4015 C CA . SER A 1 512 ? 39.625 29.125 20.891 1 88.94 512 SER A CA 1
ATOM 4016 C C . SER A 1 512 ? 38.156 28.969 21.281 1 88.94 512 SER A C 1
ATOM 4018 O O . SER A 1 512 ? 37.656 27.844 21.438 1 88.94 512 SER A O 1
ATOM 4020 N N . ASP A 1 513 ? 37.469 30.078 21.375 1 92.94 513 ASP A N 1
ATOM 4021 C CA . ASP A 1 513 ? 36.094 30.047 21.844 1 92.94 513 ASP A CA 1
ATOM 4022 C C . ASP A 1 513 ? 35.125 29.75 20.703 1 92.94 513 ASP A C 1
ATOM 4024 O O . ASP A 1 513 ? 35.375 30.109 19.562 1 92.94 513 ASP A O 1
ATOM 4028 N N . TYR A 1 514 ? 34.125 28.984 21.078 1 96.31 514 TYR A N 1
ATOM 4029 C CA . TYR A 1 514 ? 32.969 29.062 20.172 1 96.31 514 TYR A CA 1
ATOM 4030 C C . TYR A 1 514 ? 32.219 30.375 20.344 1 96.31 514 TYR A C 1
ATOM 4032 O O . TYR A 1 514 ? 32.344 31.031 21.375 1 96.31 514 TYR A O 1
ATOM 4040 N N . ILE A 1 515 ? 31.578 30.766 19.328 1 96.62 515 ILE A N 1
ATOM 4041 C CA . ILE A 1 515 ? 30.625 31.875 19.344 1 96.62 515 ILE A CA 1
ATOM 4042 C C . ILE A 1 515 ? 29.25 31.391 18.891 1 96.62 515 ILE A C 1
ATOM 4044 O O . ILE A 1 515 ? 29.156 30.594 17.969 1 96.62 515 ILE A O 1
ATOM 4048 N N . ILE A 1 516 ? 28.25 31.781 19.656 1 98 516 ILE A N 1
ATOM 4049 C CA . ILE A 1 516 ? 26.875 31.438 19.266 1 98 516 ILE A CA 1
ATOM 4050 C C . ILE A 1 516 ? 26.078 32.719 19.016 1 98 516 ILE A C 1
ATOM 4052 O O . ILE A 1 516 ? 25.969 33.562 19.906 1 98 516 ILE A O 1
ATOM 4056 N N . GLY A 1 517 ? 25.625 32.844 17.75 1 97.62 517 GLY A N 1
ATOM 4057 C CA . GLY A 1 517 ? 24.734 33.938 17.391 1 97.62 517 GLY A CA 1
ATOM 4058 C C . GLY A 1 517 ? 23.266 33.594 17.641 1 97.62 517 GLY A C 1
ATOM 4059 O O . GLY A 1 517 ? 22.891 32.438 17.672 1 97.62 517 GLY A O 1
ATOM 4060 N N . ASN A 1 518 ? 22.438 34.688 17.859 1 97.56 518 ASN A N 1
ATOM 4061 C CA . ASN A 1 518 ? 21.016 34.625 18.156 1 97.56 518 ASN A CA 1
ATOM 4062 C C . ASN A 1 518 ? 20.766 33.812 19.438 1 97.56 518 ASN A C 1
ATOM 4064 O O . ASN A 1 518 ? 19.875 32.969 19.469 1 97.56 518 ASN A O 1
ATOM 4068 N N . TYR A 1 519 ? 21.672 34.031 20.359 1 96.25 519 TYR A N 1
ATOM 4069 C CA . TYR A 1 519 ? 21.547 33.344 21.641 1 96.25 519 TYR A CA 1
ATOM 4070 C C . TYR A 1 519 ? 20.188 33.625 22.281 1 96.25 519 TYR A C 1
ATOM 4072 O O . TYR A 1 519 ? 19.797 34.781 22.438 1 96.25 519 TYR A O 1
ATOM 4080 N N . GLY A 1 520 ? 19.438 32.562 22.594 1 94 520 GLY A N 1
ATOM 4081 C CA . GLY A 1 520 ? 18.094 32.688 23.141 1 94 520 GLY A CA 1
ATOM 4082 C C . GLY A 1 520 ? 17 32.594 22.078 1 94 520 GLY A C 1
ATOM 4083 O O . GLY A 1 520 ? 15.836 32.406 22.406 1 94 520 GLY A O 1
ATOM 4084 N N . GLY A 1 521 ? 17.359 32.719 20.828 1 94.62 521 GLY A N 1
ATOM 4085 C CA . GLY A 1 521 ? 16.422 32.625 19.734 1 94.62 521 GLY A CA 1
ATOM 4086 C C . GLY A 1 521 ? 15.453 33.812 19.672 1 94.62 521 GLY A C 1
ATOM 4087 O O . GLY A 1 521 ? 14.273 33.625 19.375 1 94.62 521 GLY A O 1
ATOM 4088 N N . PHE A 1 522 ? 15.906 34.938 19.969 1 93.75 522 PHE A N 1
ATOM 4089 C CA . PHE A 1 522 ? 15.055 36.125 20 1 93.75 522 PHE A CA 1
ATOM 4090 C C . PHE A 1 522 ? 14.938 36.75 18.625 1 93.75 522 PHE A C 1
ATOM 4092 O O . PHE A 1 522 ? 13.945 37.406 18.328 1 93.75 522 PHE A O 1
ATOM 4099 N N . GLY A 1 523 ? 15.945 36.562 17.875 1 96.06 523 GLY A N 1
ATOM 4100 C CA . GLY A 1 523 ? 15.938 37.125 16.531 1 96.06 523 GLY A CA 1
ATOM 4101 C C . GLY A 1 523 ? 15.211 36.25 15.523 1 96.06 523 GLY A C 1
ATOM 4102 O O . GLY A 1 523 ? 15.109 35.031 15.711 1 96.06 523 GLY A O 1
ATOM 4103 N N . TYR A 1 524 ? 14.703 36.844 14.484 1 96.88 524 TYR A N 1
ATOM 4104 C CA . TYR A 1 524 ? 13.992 36.156 13.422 1 96.88 524 TYR A CA 1
ATOM 4105 C C . TYR A 1 524 ? 14.914 35.875 12.227 1 96.88 524 TYR A C 1
ATOM 4107 O O . TYR A 1 524 ? 14.688 36.406 11.141 1 96.88 524 TYR A O 1
ATOM 4115 N N . TYR A 1 525 ? 15.938 35.094 12.453 1 97.88 525 TYR A N 1
ATOM 4116 C CA . TYR A 1 525 ? 16.922 34.781 11.438 1 97.88 525 TYR A CA 1
ATOM 4117 C C . TYR A 1 525 ? 17.656 33.469 11.789 1 97.88 525 TYR A C 1
ATOM 4119 O O . TYR A 1 525 ? 17.578 33 12.922 1 97.88 525 TYR A O 1
ATOM 4127 N N . LEU A 1 526 ? 18.297 32.875 10.789 1 98.25 526 LEU A N 1
ATOM 4128 C CA . LEU A 1 526 ? 19.172 31.719 10.992 1 98.25 526 LEU A CA 1
ATOM 4129 C C . LEU A 1 526 ? 20.609 32.156 11.18 1 98.25 526 LEU A C 1
ATOM 4131 O O . LEU A 1 526 ? 20.984 33.25 10.758 1 98.25 526 LEU A O 1
ATOM 4135 N N . VAL A 1 527 ? 21.375 31.359 11.82 1 98.38 527 VAL A N 1
ATOM 4136 C CA . VAL A 1 527 ? 22.797 31.656 11.961 1 98.38 527 VAL A CA 1
ATOM 4137 C C . VAL A 1 527 ? 23.641 30.5 11.406 1 98.38 527 VAL A C 1
ATOM 4139 O O . VAL A 1 527 ? 23.328 29.344 11.656 1 98.38 527 VAL A O 1
ATOM 4142 N N . ASN A 1 528 ? 24.562 30.812 10.602 1 98.31 528 ASN A N 1
ATOM 4143 C CA . ASN A 1 528 ? 25.547 29.859 10.094 1 98.31 528 ASN A CA 1
ATOM 4144 C C . ASN A 1 528 ? 26.953 30.219 10.547 1 98.31 528 ASN A C 1
ATOM 4146 O O . ASN A 1 528 ? 27.203 31.344 11 1 98.31 528 ASN A O 1
ATOM 4150 N N . TYR A 1 529 ? 27.828 29.281 10.523 1 98 529 TYR A N 1
ATOM 4151 C CA . TYR A 1 529 ? 29.203 29.438 10.984 1 98 529 TYR A CA 1
ATOM 4152 C C . TYR A 1 529 ? 30.172 28.734 10.055 1 98 529 TYR A C 1
ATOM 4154 O O . TYR A 1 529 ? 29.766 27.984 9.156 1 98 529 TYR A O 1
ATOM 4162 N N . ASP A 1 530 ? 31.453 29.047 10.242 1 95 530 ASP A N 1
ATOM 4163 C CA . ASP A 1 530 ? 32.469 28.188 9.625 1 95 530 ASP A CA 1
ATOM 4164 C C . ASP A 1 530 ? 32.5 26.828 10.297 1 95 530 ASP A C 1
ATOM 4166 O O . ASP A 1 530 ? 32.031 26.672 11.43 1 95 530 ASP A O 1
ATOM 4170 N N . ASN A 1 531 ? 33.062 25.859 9.625 1 95.19 531 ASN A N 1
ATOM 4171 C CA . ASN A 1 531 ? 33.062 24.469 10.094 1 95.19 531 ASN A CA 1
ATOM 4172 C C . ASN A 1 531 ? 33.719 24.344 11.461 1 95.19 531 ASN A C 1
ATOM 4174 O O . ASN A 1 531 ? 33.281 23.547 12.297 1 95.19 531 ASN A O 1
ATOM 4178 N N . ASP A 1 532 ? 34.75 25.094 11.633 1 94.81 532 ASP A N 1
ATOM 4179 C CA . ASP A 1 532 ? 35.469 25.016 12.898 1 94.81 532 ASP A CA 1
ATOM 4180 C C . ASP A 1 532 ? 34.594 25.422 14.07 1 94.81 532 ASP A C 1
ATOM 4182 O O . ASP A 1 532 ? 34.594 24.766 15.109 1 94.81 532 ASP A O 1
ATOM 4186 N N . ASN A 1 533 ? 33.875 26.5 13.984 1 97.12 533 ASN A N 1
ATOM 4187 C CA . ASN A 1 533 ? 32.969 26.922 15.055 1 97.12 533 ASN A CA 1
ATOM 4188 C C . ASN A 1 533 ? 31.859 25.922 15.281 1 97.12 533 ASN A C 1
ATOM 4190 O O . ASN A 1 533 ? 31.469 25.656 16.422 1 97.12 533 ASN A O 1
ATOM 4194 N N . TRP A 1 534 ? 31.281 25.359 14.18 1 98 534 TRP A N 1
ATOM 4195 C CA . TRP A 1 534 ? 30.266 24.328 14.328 1 98 534 TRP A CA 1
ATOM 4196 C C . TRP A 1 534 ? 30.812 23.156 15.156 1 98 534 TRP A C 1
ATOM 4198 O O . TRP A 1 534 ? 30.125 22.672 16.062 1 98 534 TRP A O 1
ATOM 4208 N N . MET A 1 535 ? 32 22.781 14.844 1 97.12 535 MET A N 1
ATOM 4209 C CA . MET A 1 535 ? 32.625 21.641 15.547 1 97.12 535 MET A CA 1
ATOM 4210 C C . MET A 1 535 ? 32.844 21.984 17.016 1 97.12 535 MET A C 1
ATOM 4212 O O . MET A 1 535 ? 32.656 21.125 17.891 1 97.12 535 MET A O 1
ATOM 4216 N N . LYS A 1 536 ? 33.281 23.188 17.328 1 97.12 536 LYS A N 1
ATOM 4217 C CA . LYS A 1 536 ? 33.438 23.609 18.719 1 97.12 536 LYS A CA 1
ATOM 4218 C C . LYS A 1 536 ? 32.125 23.547 19.484 1 97.12 536 LYS A C 1
ATOM 4220 O O . LYS A 1 536 ? 32.094 23.141 20.641 1 97.12 536 LYS A O 1
ATOM 4225 N N . ILE A 1 537 ? 31.094 23.984 18.844 1 98.12 537 ILE A N 1
ATOM 4226 C CA . ILE A 1 537 ? 29.766 23.938 19.453 1 98.12 537 ILE A CA 1
ATOM 4227 C C . ILE A 1 537 ? 29.359 22.484 19.719 1 98.12 537 ILE A C 1
ATOM 4229 O O . ILE A 1 537 ? 28.891 22.156 20.797 1 98.12 537 ILE A O 1
ATOM 4233 N N . ILE A 1 538 ? 29.562 21.594 18.719 1 98 538 ILE A N 1
ATOM 4234 C CA . ILE A 1 538 ? 29.219 20.172 18.828 1 98 538 ILE A CA 1
ATOM 4235 C C . ILE A 1 538 ? 30 19.562 19.984 1 98 538 ILE A C 1
ATOM 4237 O O . ILE A 1 538 ? 29.453 18.812 20.797 1 98 538 ILE A O 1
ATOM 4241 N N . ASP A 1 539 ? 31.219 19.953 20.062 1 97.31 539 ASP A N 1
ATOM 4242 C CA . ASP A 1 539 ? 32.062 19.438 21.141 1 97.31 539 ASP A CA 1
ATOM 4243 C C . ASP A 1 539 ? 31.531 19.875 22.5 1 97.31 539 ASP A C 1
ATOM 4245 O O . ASP A 1 539 ? 31.5 19.078 23.438 1 97.31 539 ASP A O 1
ATOM 4249 N N . GLN A 1 540 ? 31.188 21.094 22.625 1 97.25 540 GLN A N 1
ATOM 4250 C CA . GLN A 1 540 ? 30.641 21.609 23.875 1 97.25 540 GLN A CA 1
ATOM 4251 C C . GLN A 1 540 ? 29.344 20.875 24.25 1 97.25 540 GLN A C 1
ATOM 4253 O O . GLN A 1 540 ? 29.156 20.484 25.406 1 97.25 540 GLN A O 1
ATOM 4258 N N . LEU A 1 541 ? 28.5 20.672 23.312 1 98 541 LEU A N 1
ATOM 4259 C CA . LEU A 1 541 ? 27.234 20.016 23.562 1 98 541 LEU A CA 1
ATOM 4260 C C . LEU A 1 541 ? 27.438 18.562 23.984 1 98 541 LEU A C 1
ATOM 4262 O O . LEU A 1 541 ? 26.75 18.062 24.875 1 98 541 LEU A O 1
ATOM 4266 N N . ASN A 1 542 ? 28.328 17.875 23.359 1 96.62 542 ASN A N 1
ATOM 4267 C CA . ASN A 1 542 ? 28.578 16.469 23.672 1 96.62 542 ASN A CA 1
ATOM 4268 C C . ASN A 1 542 ? 29.281 16.312 25.016 1 96.62 542 ASN A C 1
ATOM 4270 O O . ASN A 1 542 ? 29.078 15.305 25.703 1 96.62 542 ASN A O 1
ATOM 4274 N N . ASN A 1 543 ? 30.031 17.32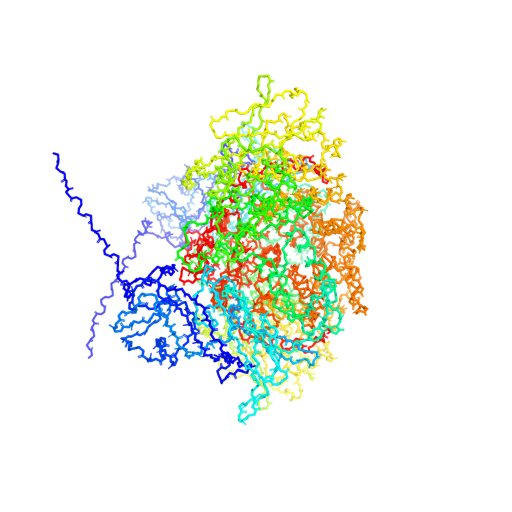8 25.375 1 96.19 543 ASN A N 1
ATOM 4275 C CA . ASN A 1 543 ? 30.75 17.266 26.641 1 96.19 543 ASN A CA 1
ATOM 4276 C C . ASN A 1 543 ? 29.891 17.766 27.797 1 96.19 543 ASN A C 1
ATOM 4278 O O . ASN A 1 543 ? 29.875 17.156 28.875 1 96.19 543 ASN A O 1
ATOM 4282 N N . ASP A 1 544 ? 29.312 18.953 27.562 1 96.94 544 ASP A N 1
ATOM 4283 C CA . ASP A 1 544 ? 28.406 19.531 28.562 1 96.94 544 ASP A CA 1
ATOM 4284 C C . ASP A 1 544 ? 27.391 20.469 27.906 1 96.94 544 ASP A C 1
ATOM 4286 O O . ASP A 1 544 ? 27.594 21.672 27.828 1 96.94 544 ASP A O 1
ATOM 4290 N N . TYR A 1 545 ? 26.266 19.906 27.609 1 96.44 545 TYR A N 1
ATOM 4291 C CA . TYR A 1 545 ? 25.234 20.656 26.906 1 96.44 545 TYR A CA 1
ATOM 4292 C C . TYR A 1 545 ? 24.625 21.719 27.797 1 96.44 545 TYR A C 1
ATOM 4294 O O . TYR A 1 545 ? 24.016 22.672 27.297 1 96.44 545 TYR A O 1
ATOM 4302 N N . THR A 1 546 ? 24.781 21.641 29.125 1 95.94 546 THR A N 1
ATOM 4303 C CA . THR A 1 546 ? 24.109 22.531 30.078 1 95.94 546 THR A CA 1
ATOM 4304 C C . THR A 1 546 ? 24.734 23.922 30.031 1 95.94 546 THR A C 1
ATOM 4306 O O . THR A 1 546 ? 24.141 24.875 30.547 1 95.94 546 THR A O 1
ATOM 4309 N N . LYS A 1 547 ? 25.906 24.047 29.375 1 96.19 547 LYS A N 1
ATOM 4310 C CA . LYS A 1 547 ? 26.562 25.359 29.234 1 96.19 547 LYS A CA 1
ATOM 4311 C C . LYS A 1 547 ? 25.828 26.219 28.219 1 96.19 547 LYS A C 1
ATOM 4313 O O . LYS A 1 547 ? 26.031 27.438 28.172 1 96.19 547 LYS A O 1
ATOM 4318 N N . ILE A 1 548 ? 24.984 25.625 27.469 1 97 548 ILE A N 1
ATOM 4319 C CA . ILE A 1 548 ? 24.172 26.328 26.484 1 97 548 ILE A CA 1
ATOM 4320 C C . ILE A 1 548 ? 22.688 26.172 26.828 1 97 548 ILE A C 1
ATOM 4322 O O . ILE A 1 548 ? 22.219 25.047 27.047 1 97 548 ILE A O 1
ATOM 4326 N N . GLU A 1 549 ? 21.984 27.234 26.859 1 95.25 549 GLU A N 1
ATOM 4327 C CA . GLU A 1 549 ? 20.594 27.203 27.297 1 95.25 549 GLU A CA 1
ATOM 4328 C C . GLU A 1 549 ? 19.75 26.344 26.344 1 95.25 549 GLU A C 1
ATOM 4330 O O . GLU A 1 549 ? 20.047 26.25 25.156 1 95.25 549 GLU A O 1
ATOM 4335 N N . ALA A 1 550 ? 18.641 25.812 26.859 1 94.69 550 ALA A N 1
ATOM 4336 C CA . ALA A 1 550 ? 17.797 24.844 26.141 1 94.69 550 ALA A CA 1
ATOM 4337 C C . ALA A 1 550 ? 17.234 25.438 24.859 1 94.69 550 ALA A C 1
ATOM 4339 O O . ALA A 1 550 ? 17.203 24.781 23.812 1 94.69 550 ALA A O 1
ATOM 4340 N N . LYS A 1 551 ? 16.75 26.672 24.906 1 94.44 551 LYS A N 1
ATOM 4341 C CA . LYS A 1 551 ? 16.188 27.312 23.719 1 94.44 551 LYS A CA 1
ATOM 4342 C C . LYS A 1 551 ? 17.25 27.453 22.625 1 94.44 551 LYS A C 1
ATOM 4344 O O . LYS A 1 551 ? 16.953 27.266 21.438 1 94.44 551 LYS A O 1
ATOM 4349 N N . THR A 1 552 ? 18.406 27.797 23.047 1 96.94 552 THR A N 1
ATOM 4350 C CA . THR A 1 552 ? 19.5 27.969 22.109 1 96.94 552 THR A CA 1
ATOM 4351 C C . THR A 1 552 ? 19.922 26.625 21.516 1 96.94 552 THR A C 1
ATOM 4353 O O . THR A 1 552 ? 20.234 26.547 20.328 1 96.94 552 THR A O 1
ATOM 4356 N N . ARG A 1 553 ? 19.969 25.578 22.344 1 97.69 553 ARG A N 1
ATOM 4357 C CA . ARG A 1 553 ? 20.266 24.25 21.828 1 97.69 553 ARG A CA 1
ATOM 4358 C C . ARG A 1 553 ? 19.281 23.844 20.719 1 97.69 553 ARG A C 1
ATOM 4360 O O . ARG A 1 553 ? 19.688 23.328 19.688 1 97.69 553 ARG A O 1
ATOM 4367 N N . GLY A 1 554 ? 17.984 24.109 21 1 97.5 554 GLY A N 1
ATOM 4368 C CA . GLY A 1 554 ? 16.953 23.828 20 1 97.5 554 GLY A CA 1
ATOM 4369 C C . GLY A 1 554 ? 17.141 24.609 18.703 1 97.5 554 GLY A C 1
ATOM 4370 O O . GLY A 1 554 ? 16.984 24.062 17.625 1 97.5 554 GLY A O 1
ATOM 4371 N N . GLN A 1 555 ? 17.469 25.812 18.844 1 96.88 555 GLN A N 1
ATOM 4372 C CA . GLN A 1 555 ? 17.641 26.672 17.672 1 96.88 555 GLN A CA 1
ATOM 4373 C C . GLN A 1 555 ? 18.844 26.234 16.859 1 96.88 555 GLN A C 1
ATOM 4375 O O . GLN A 1 555 ? 18.844 26.328 15.625 1 96.88 555 GLN A O 1
ATOM 4380 N N . LEU A 1 556 ? 19.938 25.844 17.531 1 98.31 556 LEU A N 1
ATOM 4381 C CA . LEU A 1 556 ? 21.109 25.344 16.844 1 98.31 556 LEU A CA 1
ATOM 4382 C C . LEU A 1 556 ? 20.781 24.141 15.969 1 98.31 556 LEU A C 1
ATOM 4384 O O . LEU A 1 556 ? 21.234 24.062 14.828 1 98.31 556 LEU A O 1
ATOM 4388 N N . ILE A 1 557 ? 19.984 23.25 16.516 1 98.06 557 ILE A N 1
ATOM 4389 C CA . ILE A 1 557 ? 19.562 22.078 15.75 1 98.06 557 ILE A CA 1
ATOM 4390 C C . ILE A 1 557 ? 18.75 22.531 14.531 1 98.06 557 ILE A C 1
ATOM 4392 O O . ILE A 1 557 ? 19.031 22.109 13.406 1 98.06 557 ILE A O 1
ATOM 4396 N N . TYR A 1 558 ? 17.797 23.359 14.734 1 97.44 558 TYR A N 1
ATOM 4397 C CA . TYR A 1 558 ? 16.922 23.812 13.656 1 97.44 558 TYR A CA 1
ATOM 4398 C C . TYR A 1 558 ? 17.734 24.516 12.562 1 97.44 558 TYR A C 1
ATOM 4400 O O . TYR A 1 558 ? 17.562 24.219 11.375 1 97.44 558 TYR A O 1
ATOM 4408 N N . ASP A 1 559 ? 18.594 25.453 12.992 1 98.38 559 ASP A N 1
ATOM 4409 C CA . ASP A 1 559 ? 19.406 26.203 12.023 1 98.38 559 ASP A CA 1
ATOM 4410 C C . ASP A 1 559 ? 20.25 25.25 11.172 1 98.38 559 ASP A C 1
ATOM 4412 O O . ASP A 1 559 ? 20.281 25.375 9.945 1 98.38 559 ASP A O 1
ATOM 4416 N N . SER A 1 560 ? 20.875 24.359 11.812 1 98.31 560 SER A N 1
ATOM 4417 C CA . SER A 1 560 ? 21.766 23.453 11.109 1 98.31 560 SER A CA 1
ATOM 4418 C C . SER A 1 560 ? 21.031 22.625 10.078 1 98.31 560 SER A C 1
ATOM 4420 O O . SER A 1 560 ? 21.484 22.469 8.945 1 98.31 560 SER A O 1
ATOM 4422 N N . PHE A 1 561 ? 19.922 22.047 10.445 1 97.56 561 PHE A N 1
ATOM 4423 C CA . PHE A 1 561 ? 19.188 21.188 9.531 1 97.56 561 PHE A CA 1
ATOM 4424 C C . PHE A 1 561 ? 18.562 22.016 8.406 1 97.56 561 PHE A C 1
ATOM 4426 O O . PHE A 1 561 ? 18.469 21.547 7.27 1 97.56 561 PHE A O 1
ATOM 4433 N N . SER A 1 562 ? 18.047 23.188 8.695 1 96.62 562 SER A N 1
ATOM 4434 C CA . SER A 1 562 ? 17.516 24.062 7.652 1 96.62 562 SER A CA 1
ATOM 4435 C C . SER A 1 562 ? 18.594 24.438 6.648 1 96.62 562 SER A C 1
ATOM 4437 O O . SER A 1 562 ? 18.359 24.438 5.438 1 96.62 562 SER A O 1
ATOM 4439 N N . LEU A 1 563 ? 19.75 24.75 7.184 1 97.75 563 LEU A N 1
ATOM 4440 C CA . LEU A 1 563 ? 20.891 25.094 6.336 1 97.75 563 LEU A CA 1
ATOM 4441 C C . LEU A 1 563 ? 21.312 23.906 5.48 1 97.75 563 LEU A C 1
ATOM 4443 O O . LEU A 1 563 ? 21.641 24.062 4.305 1 97.75 563 LEU A O 1
ATOM 4447 N N . ALA A 1 564 ? 21.328 22.766 6.07 1 96.94 564 ALA A N 1
ATOM 4448 C CA . ALA A 1 564 ? 21.672 21.562 5.324 1 96.94 564 ALA A CA 1
ATOM 4449 C C . ALA A 1 564 ? 20.672 21.312 4.195 1 96.94 564 ALA A C 1
ATOM 4451 O O . ALA A 1 564 ? 21.062 21 3.07 1 96.94 564 ALA A O 1
ATOM 4452 N N . ARG A 1 565 ? 19.438 21.422 4.512 1 92.88 565 ARG A N 1
ATOM 4453 C CA . ARG A 1 565 ? 18.391 21.219 3.518 1 92.88 565 ARG A CA 1
ATOM 4454 C C . ARG A 1 565 ? 18.547 22.203 2.359 1 92.88 565 ARG A C 1
ATOM 4456 O O . ARG A 1 565 ? 18.25 21.859 1.21 1 92.88 565 ARG A O 1
ATOM 4463 N N . ALA A 1 566 ? 19.016 23.375 2.631 1 93.81 566 ALA A N 1
ATOM 4464 C CA . ALA A 1 566 ? 19.203 24.422 1.628 1 93.81 566 ALA A CA 1
ATOM 4465 C C . ALA A 1 566 ? 20.531 24.25 0.903 1 93.81 566 ALA A C 1
ATOM 4467 O O . ALA A 1 566 ? 20.859 25.031 0.008 1 93.81 566 ALA A O 1
ATOM 4468 N N . GLY A 1 567 ? 21.328 23.297 1.327 1 93.44 567 GLY A N 1
ATOM 4469 C CA . GLY A 1 567 ? 22.609 23.047 0.69 1 93.44 567 GLY A CA 1
ATOM 4470 C C . GLY A 1 567 ? 23.719 23.953 1.197 1 93.44 567 GLY A C 1
ATOM 4471 O O . GLY A 1 567 ? 24.781 24.062 0.566 1 93.44 567 GLY A O 1
ATOM 4472 N N . GLU A 1 568 ? 23.516 24.562 2.359 1 95.75 568 GLU A N 1
ATOM 4473 C CA . GLU A 1 568 ? 24.453 25.547 2.871 1 95.75 568 GLU A CA 1
ATOM 4474 C C . GLU A 1 568 ? 25.297 24.953 4.004 1 95.75 568 GLU A C 1
ATOM 4476 O O . GLU A 1 568 ? 26.203 25.625 4.512 1 95.75 568 GLU A O 1
ATOM 4481 N N . LEU A 1 569 ? 24.984 23.812 4.383 1 97 569 LEU A N 1
ATOM 4482 C CA . LEU A 1 569 ? 25.703 23.094 5.426 1 97 569 LEU A CA 1
ATOM 4483 C C . LEU A 1 569 ? 25.703 21.594 5.148 1 97 569 LEU A C 1
ATOM 4485 O O . LEU A 1 569 ? 24.734 21.047 4.633 1 97 569 LEU A O 1
ATOM 4489 N N . HIS A 1 570 ? 26.859 20.969 5.438 1 96.88 570 HIS A N 1
ATOM 4490 C CA . HIS A 1 570 ? 26.906 19.531 5.234 1 96.88 570 HIS A CA 1
ATOM 4491 C C . HIS A 1 570 ? 26.062 18.797 6.262 1 96.88 570 HIS A C 1
ATOM 4493 O O . HIS A 1 570 ? 26.109 19.094 7.457 1 96.88 570 HIS A O 1
ATOM 4499 N N . TYR A 1 571 ? 25.297 17.766 5.848 1 96.75 571 TYR A N 1
ATOM 4500 C CA . TYR A 1 571 ? 24.359 17.062 6.707 1 96.75 571 TYR A CA 1
ATOM 4501 C C . TYR A 1 571 ? 25.078 16.359 7.852 1 96.75 571 TYR A C 1
ATOM 4503 O O . TYR A 1 571 ? 24.5 16.141 8.914 1 96.75 571 TYR A O 1
ATOM 4511 N N . ASN A 1 572 ? 26.344 16.078 7.664 1 97 572 ASN A N 1
ATOM 4512 C CA . ASN A 1 572 ? 27.109 15.445 8.734 1 97 572 ASN A CA 1
ATOM 4513 C C . ASN A 1 572 ? 27.156 16.328 9.984 1 97 572 ASN A C 1
ATOM 4515 O O . ASN A 1 572 ? 27.125 15.82 11.109 1 97 572 ASN A O 1
ATOM 4519 N N . ILE A 1 573 ? 27.281 17.562 9.75 1 97.69 573 ILE A N 1
ATOM 4520 C CA . ILE A 1 573 ? 27.344 18.516 10.867 1 97.69 573 ILE A CA 1
ATOM 4521 C C . ILE A 1 573 ? 26 18.547 11.586 1 97.69 573 ILE A C 1
ATOM 4523 O O . ILE A 1 573 ? 25.938 18.453 12.812 1 97.69 573 ILE A O 1
ATOM 4527 N N . SER A 1 574 ? 24.922 18.672 10.812 1 98 574 SER A N 1
ATOM 4528 C CA . SER A 1 574 ? 23.594 18.719 11.391 1 98 574 SER A CA 1
ATOM 4529 C C . SER A 1 574 ? 23.281 17.453 12.18 1 98 574 SER A C 1
ATOM 4531 O O . SER A 1 574 ? 22.734 17.516 13.281 1 98 574 SER A O 1
ATOM 4533 N N . LEU A 1 575 ? 23.578 16.328 11.578 1 97.69 575 LEU A N 1
ATOM 4534 C CA . LEU A 1 575 ? 23.344 15.055 12.242 1 97.69 575 LEU A CA 1
ATOM 4535 C C . LEU A 1 575 ? 24.172 14.938 13.516 1 97.69 575 LEU A C 1
ATOM 4537 O O . LEU A 1 575 ? 23.688 14.445 14.539 1 97.69 575 LEU A O 1
ATOM 4541 N N . SER A 1 576 ? 25.391 15.43 13.5 1 97.25 576 SER A N 1
ATOM 4542 C CA . SER A 1 576 ? 26.266 15.391 14.672 1 97.25 576 SER A CA 1
ATOM 4543 C C . SER A 1 576 ? 25.703 16.234 15.805 1 97.25 576 SER A C 1
ATOM 4545 O O . SER A 1 576 ? 25.906 15.93 16.984 1 97.25 576 SER A O 1
ATOM 4547 N N . LEU A 1 577 ? 24.969 17.266 15.492 1 97.44 577 LEU A N 1
ATOM 4548 C CA . LEU A 1 577 ? 24.359 18.156 16.469 1 97.44 577 LEU A CA 1
ATOM 4549 C C . LEU A 1 577 ? 23.219 17.453 17.203 1 97.44 577 LEU A C 1
ATOM 4551 O O . LEU A 1 577 ? 22.719 17.969 18.203 1 97.44 577 LEU A O 1
ATOM 4555 N N . THR A 1 578 ? 22.844 16.297 16.781 1 97.56 578 THR A N 1
ATOM 4556 C CA . THR A 1 578 ? 21.734 15.617 17.438 1 97.56 578 THR A CA 1
ATOM 4557 C C . THR A 1 578 ? 22.25 14.617 18.469 1 97.56 578 THR A C 1
ATOM 4559 O O . THR A 1 578 ? 21.484 14.117 19.297 1 97.56 578 THR A O 1
ATOM 4562 N N . GLU A 1 579 ? 23.531 14.367 18.516 1 96.94 579 GLU A N 1
ATOM 4563 C CA . GLU A 1 579 ? 24.109 13.297 19.312 1 96.94 579 GLU A CA 1
ATOM 4564 C C . GLU A 1 579 ? 23.906 13.562 20.812 1 96.94 579 GLU A C 1
ATOM 4566 O O . GLU A 1 579 ? 23.641 12.641 21.578 1 96.94 579 GLU A O 1
ATOM 4571 N N . PHE A 1 580 ? 23.969 14.812 21.203 1 97.62 580 PHE A N 1
ATOM 4572 C CA . PHE A 1 580 ? 23.922 15.141 22.625 1 97.62 580 PHE A CA 1
ATOM 4573 C C . PHE A 1 580 ? 22.516 14.883 23.172 1 97.62 580 PHE A C 1
ATOM 4575 O O . PHE A 1 580 ? 22.328 14.812 24.391 1 97.62 580 PHE A O 1
ATOM 4582 N N . LEU A 1 581 ? 21.547 14.734 22.328 1 97.5 581 LEU A N 1
ATOM 4583 C CA . LEU A 1 581 ? 20.172 14.523 22.766 1 97.5 581 LEU A CA 1
ATOM 4584 C C . LEU A 1 581 ? 20.062 13.25 23.609 1 97.5 581 LEU A C 1
ATOM 4586 O O . LEU A 1 581 ? 19.141 13.125 24.438 1 97.5 581 LEU A O 1
ATOM 4590 N N . LYS A 1 582 ? 20.938 12.383 23.391 1 95.38 582 LYS A N 1
ATOM 4591 C CA . LYS A 1 582 ? 20.938 11.141 24.172 1 95.38 582 LYS A CA 1
ATOM 4592 C C . LYS A 1 582 ? 21.031 11.438 25.672 1 95.38 582 LYS A C 1
ATOM 4594 O O . LYS A 1 582 ? 20.516 10.664 26.484 1 95.38 582 LYS A O 1
ATOM 4599 N N . SER A 1 583 ? 21.578 12.617 25.938 1 95.81 583 SER A N 1
ATOM 4600 C CA . SER A 1 583 ? 21.812 12.969 27.328 1 95.81 583 SER A CA 1
ATOM 4601 C C . SER A 1 583 ? 20.906 14.109 27.781 1 95.81 583 SER A C 1
ATOM 4603 O O . SER A 1 583 ? 20.812 14.414 28.969 1 95.81 583 SER A O 1
ATOM 4605 N N . ASP A 1 584 ? 20.266 14.766 26.859 1 96.06 584 ASP A N 1
ATOM 4606 C CA . ASP A 1 584 ? 19.422 15.922 27.156 1 96.06 584 ASP A CA 1
ATOM 4607 C C . ASP A 1 584 ? 17.984 15.508 27.391 1 96.06 584 ASP A C 1
ATOM 4609 O O . ASP A 1 584 ? 17.375 14.82 26.562 1 96.06 584 ASP A O 1
ATOM 4613 N N . PHE A 1 585 ? 17.375 16.016 28.5 1 95.06 585 PHE A N 1
ATOM 4614 C CA . PHE A 1 585 ? 16.016 15.578 28.812 1 95.06 585 PHE A CA 1
ATOM 4615 C C . PHE A 1 585 ? 15.039 16.75 28.734 1 95.06 585 PHE A C 1
ATOM 4617 O O . PHE A 1 585 ? 13.898 16.625 29.172 1 95.06 585 PHE A O 1
ATOM 4624 N N . TYR A 1 586 ? 15.484 17.844 28.078 1 94.44 586 TYR A N 1
ATOM 4625 C CA . TYR A 1 586 ? 14.633 19.031 28 1 94.44 586 TYR A CA 1
ATOM 4626 C C . TYR A 1 586 ? 13.789 19.016 26.734 1 94.44 586 TYR A C 1
ATOM 4628 O O . TYR A 1 586 ? 14.234 18.531 25.688 1 94.44 586 TYR A O 1
ATOM 4636 N N . TYR A 1 587 ? 12.625 19.594 26.781 1 95.12 587 TYR A N 1
ATOM 4637 C CA . TYR A 1 587 ? 11.602 19.531 25.75 1 95.12 587 TYR A CA 1
ATOM 4638 C C . TYR A 1 587 ? 12.078 20.234 24.469 1 95.12 587 TYR A C 1
ATOM 4640 O O . TYR A 1 587 ? 12.023 19.656 23.391 1 95.12 587 TYR A O 1
ATOM 4648 N N . VAL A 1 588 ? 12.586 21.422 24.531 1 95.38 588 VAL A N 1
ATOM 4649 C CA . VAL A 1 588 ? 12.781 22.297 23.391 1 95.38 588 VAL A CA 1
ATOM 4650 C C . VAL A 1 588 ? 13.812 21.703 22.438 1 95.38 588 VAL A C 1
ATOM 4652 O O . VAL A 1 588 ? 13.586 21.625 21.234 1 95.38 588 VAL A O 1
ATOM 4655 N N . PRO A 1 589 ? 15 21.234 22.969 1 97.19 589 PRO A N 1
ATOM 4656 C CA . PRO A 1 589 ? 15.953 20.625 22.047 1 97.19 589 PRO A CA 1
ATOM 4657 C C . PRO A 1 589 ? 15.391 19.375 21.359 1 97.19 589 PRO A C 1
ATOM 4659 O O . PRO A 1 589 ? 15.617 19.172 20.172 1 97.19 589 PRO A O 1
ATOM 4662 N N . TRP A 1 590 ? 14.641 18.641 22.094 1 96.88 590 TRP A N 1
ATOM 4663 C CA . TRP A 1 590 ? 14.055 17.422 21.547 1 96.88 590 TRP A CA 1
ATOM 4664 C C . TRP A 1 590 ? 13.008 17.75 20.484 1 96.88 590 TRP A C 1
ATOM 4666 O O . TRP A 1 590 ? 12.977 17.125 19.422 1 96.88 590 TRP A O 1
ATOM 4676 N N . GLU A 1 591 ? 12.164 18.656 20.766 1 96.12 591 GLU A N 1
ATOM 4677 C CA . GLU A 1 591 ? 11.133 19.016 19.781 1 96.12 591 GLU A CA 1
ATOM 4678 C C . GLU A 1 591 ? 11.758 19.5 18.484 1 96.12 591 GLU A C 1
ATOM 4680 O O . GLU A 1 591 ? 11.305 19.125 17.391 1 96.12 591 GLU A O 1
ATOM 4685 N N . SER A 1 592 ? 12.773 20.312 18.594 1 96.38 592 SER A N 1
ATOM 4686 C CA . SER A 1 592 ? 13.5 20.781 17.422 1 96.38 592 SER A CA 1
ATOM 4687 C C . SER A 1 592 ? 14.148 19.625 16.672 1 96.38 592 SER A C 1
ATOM 4689 O O . SER A 1 592 ? 14.133 19.578 15.445 1 96.38 592 SER A O 1
ATOM 4691 N N . GLY A 1 593 ? 14.75 18.781 17.484 1 97.12 593 GLY A N 1
ATOM 4692 C CA . GLY A 1 593 ? 15.398 17.609 16.891 1 97.12 593 GLY A CA 1
ATOM 4693 C C . GLY A 1 593 ? 14.422 16.688 16.188 1 97.12 593 GLY A C 1
ATOM 4694 O O . GLY A 1 593 ? 14.672 16.25 15.062 1 97.12 593 GLY A O 1
ATOM 4695 N N . LEU A 1 594 ? 13.312 16.406 16.828 1 95.81 594 LEU A N 1
ATOM 4696 C CA . LEU A 1 594 ? 12.32 15.5 16.281 1 95.81 594 LEU A CA 1
ATOM 4697 C C . LEU A 1 594 ? 11.688 16.078 15.023 1 95.81 594 LEU A C 1
ATOM 4699 O O . LEU A 1 594 ? 11.414 15.352 14.062 1 95.81 594 LEU A O 1
ATOM 4703 N N . ASP A 1 595 ? 11.438 17.297 15.008 1 93.56 595 ASP A N 1
ATOM 4704 C CA . ASP A 1 595 ? 10.891 17.953 13.82 1 93.56 595 ASP A CA 1
ATOM 4705 C C . ASP A 1 595 ? 11.867 17.875 12.656 1 93.56 595 ASP A C 1
ATOM 4707 O O . ASP A 1 595 ? 11.477 17.594 11.516 1 93.56 595 ASP A O 1
ATOM 4711 N N . SER A 1 596 ? 13.109 18.172 12.961 1 94.31 596 SER A N 1
ATOM 4712 C CA . SER A 1 596 ? 14.148 18.156 11.945 1 94.31 596 SER A CA 1
ATOM 4713 C C . SER A 1 596 ? 14.398 16.75 11.406 1 94.31 596 SER A C 1
ATOM 4715 O O . SER A 1 596 ? 14.5 16.547 10.195 1 94.31 596 SER A O 1
ATOM 4717 N N . LEU A 1 597 ? 14.461 15.828 12.312 1 94.94 597 LEU A N 1
ATOM 4718 C CA . LEU A 1 597 ? 14.648 14.438 11.922 1 94.94 597 LEU A CA 1
ATOM 4719 C C . LEU A 1 597 ? 13.391 13.891 11.258 1 94.94 597 LEU A C 1
ATOM 4721 O O . LEU A 1 597 ? 13.469 12.953 10.453 1 94.94 597 LEU A O 1
ATOM 4725 N N . GLY A 1 598 ? 12.305 14.477 11.625 1 92.19 598 GLY A N 1
ATOM 4726 C CA . GLY A 1 598 ? 11.047 14.086 11 1 92.19 598 GLY A CA 1
ATOM 4727 C C . GLY A 1 598 ? 11.047 14.289 9.492 1 92.19 598 GLY A C 1
ATOM 4728 O O . GLY A 1 598 ? 10.477 13.484 8.758 1 92.19 598 GLY A O 1
ATOM 4729 N N . TYR A 1 599 ? 11.695 15.32 9.062 1 89.19 599 TYR A N 1
ATOM 4730 C CA . TYR A 1 599 ? 11.836 15.539 7.629 1 89.19 599 TYR A CA 1
ATOM 4731 C C . TYR A 1 599 ? 12.602 14.398 6.973 1 89.19 599 TYR A C 1
ATOM 4733 O O . TYR A 1 599 ? 12.25 13.961 5.875 1 89.19 599 TYR A O 1
ATOM 4741 N N . LEU A 1 600 ? 13.617 13.953 7.625 1 93.19 600 LEU A N 1
ATOM 4742 C CA . LEU A 1 600 ? 14.383 12.82 7.102 1 93.19 600 LEU A CA 1
ATOM 4743 C C . LEU A 1 600 ? 13.516 11.57 7.023 1 93.19 600 LEU A C 1
ATOM 4745 O O . LEU A 1 600 ? 13.609 10.805 6.062 1 93.19 600 LEU A O 1
ATOM 4749 N N . ASP A 1 601 ? 12.742 11.445 8.031 1 91.56 601 ASP A N 1
ATOM 4750 C CA . ASP A 1 601 ? 11.82 10.312 8.047 1 91.56 601 ASP A CA 1
ATOM 4751 C C . ASP A 1 601 ? 10.898 10.336 6.828 1 91.56 601 ASP A C 1
ATOM 4753 O O . ASP A 1 601 ? 10.672 9.305 6.195 1 91.56 601 ASP A O 1
ATOM 4757 N N . GLN A 1 602 ? 10.43 11.43 6.547 1 88.38 602 GLN A N 1
ATOM 4758 C CA . GLN A 1 602 ? 9.547 11.609 5.402 1 88.38 602 GLN A CA 1
ATOM 4759 C C . GLN A 1 602 ? 10.266 11.305 4.094 1 88.38 602 GLN A C 1
ATOM 4761 O O . GLN A 1 602 ? 9.711 10.648 3.211 1 88.38 602 GLN A O 1
ATOM 4766 N N . MET A 1 603 ? 11.508 11.711 3.973 1 89.62 603 MET A N 1
ATOM 4767 C CA . MET A 1 603 ? 12.273 11.578 2.736 1 89.62 603 MET A CA 1
ATOM 4768 C C . MET A 1 603 ? 12.805 10.156 2.572 1 89.62 603 MET A C 1
ATOM 4770 O O . MET A 1 603 ? 12.93 9.656 1.45 1 89.62 603 MET A O 1
ATOM 4774 N N . LEU A 1 604 ? 13.039 9.523 3.686 1 90.19 604 LEU A N 1
ATOM 4775 C CA . LEU A 1 604 ? 13.82 8.297 3.596 1 90.19 604 LEU A CA 1
ATOM 4776 C C . LEU A 1 604 ? 13.023 7.098 4.105 1 90.19 604 LEU A C 1
ATOM 4778 O O . LEU A 1 604 ? 13.57 6.008 4.281 1 90.19 604 LEU A O 1
ATOM 4782 N N . GLY A 1 605 ? 11.789 7.305 4.383 1 88.12 605 GLY A N 1
ATOM 4783 C CA . GLY A 1 605 ? 10.93 6.297 4.992 1 88.12 605 GLY A CA 1
ATOM 4784 C C . GLY A 1 605 ? 10.875 5.008 4.195 1 88.12 605 GLY A C 1
ATOM 4785 O O . GLY A 1 605 ? 10.648 3.934 4.758 1 88.12 605 GLY A O 1
ATOM 4786 N N . ARG A 1 606 ? 11.047 5.035 2.938 1 87 606 ARG A N 1
ATOM 4787 C CA . ARG A 1 606 ? 11.016 3.838 2.104 1 87 606 ARG A CA 1
ATOM 4788 C C . ARG A 1 606 ? 12.336 3.65 1.364 1 87 606 ARG A C 1
ATOM 4790 O O . ARG A 1 606 ? 12.352 3.158 0.234 1 87 606 ARG A O 1
ATOM 4797 N N . SER A 1 607 ? 13.32 4.094 1.979 1 87.31 607 SER A N 1
ATOM 4798 C CA . SER A 1 607 ? 14.648 3.945 1.386 1 87.31 607 SER A CA 1
ATOM 4799 C C . SER A 1 607 ? 15.508 2.973 2.188 1 87.31 607 SER A C 1
ATOM 4801 O O . SER A 1 607 ? 15.109 2.535 3.27 1 87.31 607 SER A O 1
ATOM 4803 N N . LYS A 1 608 ? 16.641 2.658 1.705 1 81.81 608 LYS A N 1
ATOM 4804 C CA . LYS A 1 608 ? 17.594 1.769 2.357 1 81.81 608 LYS A CA 1
ATOM 4805 C C . LYS A 1 608 ? 18.078 2.354 3.684 1 81.81 608 LYS A C 1
ATOM 4807 O O . LYS A 1 608 ? 18.625 1.635 4.523 1 81.81 608 LYS A O 1
ATOM 4812 N N . VAL A 1 609 ? 17.797 3.621 3.844 1 89.69 609 VAL A N 1
ATOM 4813 C CA . VAL A 1 609 ? 18.328 4.34 4.992 1 89.69 609 VAL A CA 1
ATOM 4814 C C . VAL A 1 609 ? 17.469 4.082 6.223 1 89.69 609 VAL A C 1
ATOM 4816 O O . VAL A 1 609 ? 17.922 4.223 7.355 1 89.69 609 VAL A O 1
ATOM 4819 N N . TYR A 1 610 ? 16.25 3.717 6.055 1 90.56 610 TYR A N 1
ATOM 4820 C CA . TYR A 1 610 ? 15.258 3.781 7.121 1 90.56 610 TYR A CA 1
ATOM 4821 C C . TYR A 1 610 ? 15.641 2.861 8.273 1 90.56 610 TYR A C 1
ATOM 4823 O O . TYR A 1 610 ? 15.43 3.203 9.445 1 90.56 610 TYR A O 1
ATOM 4831 N N . GLY A 1 611 ? 16.188 1.699 8.031 1 87.69 611 GLY A N 1
ATOM 4832 C CA . GLY A 1 611 ? 16.578 0.787 9.094 1 87.69 611 GLY A CA 1
ATOM 4833 C C . GLY A 1 611 ? 17.562 1.392 10.07 1 87.69 611 GLY A C 1
ATOM 4834 O O . GLY A 1 611 ? 17.344 1.371 11.281 1 87.69 611 GLY A O 1
ATOM 4835 N N . VAL A 1 612 ? 18.594 1.922 9.469 1 91.94 612 VAL A N 1
ATOM 4836 C CA . VAL A 1 612 ? 19.625 2.51 10.32 1 91.94 612 VAL A CA 1
ATOM 4837 C C . VAL A 1 612 ? 19.094 3.799 10.953 1 91.94 612 VAL A C 1
ATOM 4839 O O . VAL A 1 612 ? 19.469 4.141 12.078 1 91.94 612 VAL A O 1
ATOM 4842 N N . TYR A 1 613 ? 18.281 4.535 10.281 1 94.44 613 TYR A N 1
ATOM 4843 C CA . TYR A 1 613 ? 17.641 5.738 10.805 1 94.44 613 TYR A CA 1
ATOM 4844 C C . TYR A 1 613 ? 16.797 5.418 12.031 1 94.44 613 TYR A C 1
ATOM 4846 O O . TYR A 1 613 ? 16.922 6.078 13.062 1 94.44 613 TYR A O 1
ATOM 4854 N N . SER A 1 614 ? 15.953 4.406 11.914 1 92.5 614 SER A N 1
ATOM 4855 C CA . SER A 1 614 ? 15.078 3.988 13.008 1 92.5 614 SER A CA 1
ATOM 4856 C C . SER A 1 614 ? 15.891 3.541 14.219 1 92.5 614 SER A C 1
ATOM 4858 O O . SER A 1 614 ? 15.555 3.879 15.359 1 92.5 614 SER A O 1
ATOM 4860 N N . SER A 1 615 ? 16.938 2.83 13.93 1 91.69 615 SER A N 1
ATOM 4861 C CA . SER A 1 615 ? 17.797 2.363 15.008 1 91.69 615 SER A CA 1
ATOM 4862 C C . SER A 1 615 ? 18.484 3.529 15.719 1 91.69 615 SER A C 1
ATOM 4864 O O . SER A 1 615 ? 18.625 3.514 16.938 1 91.69 615 SER A O 1
ATOM 4866 N N . TYR A 1 616 ? 18.906 4.477 14.969 1 95 616 TYR A N 1
ATOM 4867 C CA . TYR A 1 616 ? 19.531 5.66 15.539 1 95 616 TYR A CA 1
ATOM 4868 C C . TYR A 1 616 ? 18.562 6.414 16.438 1 95 616 TYR A C 1
ATOM 4870 O O . TYR A 1 616 ? 18.922 6.797 17.562 1 95 616 TYR A O 1
ATOM 4878 N N . LEU A 1 617 ? 17.344 6.613 15.992 1 95.56 617 LEU A N 1
ATOM 4879 C CA . LEU A 1 617 ? 16.344 7.328 16.781 1 95.56 617 LEU A CA 1
ATOM 4880 C C . LEU A 1 617 ? 16.047 6.578 18.078 1 95.56 617 LEU A C 1
ATOM 4882 O O . LEU A 1 617 ? 15.867 7.195 19.125 1 95.56 617 LEU A O 1
ATOM 4886 N N . LEU A 1 618 ? 15.945 5.289 18.031 1 94.19 618 LEU A N 1
ATOM 4887 C CA . LEU A 1 618 ? 15.695 4.484 19.219 1 94.19 618 LEU A CA 1
ATOM 4888 C C . LEU A 1 618 ? 16.844 4.625 20.219 1 94.19 618 LEU A C 1
ATOM 4890 O O . LEU A 1 618 ? 16.609 4.699 21.422 1 94.19 618 LEU A O 1
ATOM 4894 N N . SER A 1 619 ? 18.047 4.676 19.672 1 94.69 619 SER A N 1
ATOM 4895 C CA . SER A 1 619 ? 19.203 4.836 20.531 1 94.69 619 SER A CA 1
ATOM 4896 C C . SER A 1 619 ? 19.203 6.195 21.234 1 94.69 619 SER A C 1
ATOM 4898 O O . SER A 1 619 ? 19.656 6.324 22.359 1 94.69 619 SER A O 1
ATOM 4900 N N . LEU A 1 620 ? 18.719 7.227 20.547 1 95.62 620 LEU A N 1
ATOM 4901 C CA . LEU A 1 620 ? 18.641 8.57 21.109 1 95.62 620 LEU A CA 1
ATOM 4902 C C . LEU A 1 620 ? 17.594 8.656 22.203 1 95.62 620 LEU A C 1
ATOM 4904 O O . LEU A 1 620 ? 17.812 9.273 23.234 1 95.62 620 LEU A O 1
ATOM 4908 N N . VAL A 1 621 ? 16.438 8.008 21.953 1 96.94 621 VAL A N 1
ATOM 4909 C CA . VAL A 1 621 ? 15.281 8.258 22.797 1 96.94 621 VAL A CA 1
ATOM 4910 C C . VAL A 1 621 ? 15.297 7.32 24 1 96.94 621 VAL A C 1
ATOM 4912 O O . VAL A 1 621 ? 14.648 7.582 25.016 1 96.94 621 VAL A O 1
ATOM 4915 N N . GLU A 1 622 ? 16.047 6.25 23.984 1 96.12 622 GLU A N 1
ATOM 4916 C CA . GLU A 1 622 ? 16.016 5.199 25 1 96.12 622 GLU A CA 1
ATOM 4917 C C . GLU A 1 622 ? 16.281 5.77 26.391 1 96.12 622 GLU A C 1
ATOM 4919 O O . GLU A 1 622 ? 15.508 5.52 27.312 1 96.12 622 GLU A O 1
ATOM 4924 N N . PRO A 1 623 ? 17.359 6.617 26.547 1 96.88 623 PRO A N 1
ATOM 4925 C CA . PRO A 1 623 ? 17.562 7.18 27.875 1 96.88 623 PRO A CA 1
ATOM 4926 C C . PRO A 1 623 ? 16.438 8.102 28.312 1 96.88 623 PRO A C 1
ATOM 4928 O O . PRO A 1 623 ? 16.062 8.102 29.5 1 96.88 623 PRO A O 1
ATOM 4931 N N . LEU A 1 624 ? 15.922 8.852 27.422 1 96.81 624 LEU A N 1
ATOM 4932 C CA . LEU A 1 624 ? 14.797 9.727 27.734 1 96.81 624 LEU A CA 1
ATOM 4933 C C . LEU A 1 624 ? 13.57 8.922 28.141 1 96.81 624 LEU A C 1
ATOM 4935 O O . LEU A 1 624 ? 12.883 9.258 29.109 1 96.81 624 LEU A O 1
ATOM 4939 N N . TYR A 1 625 ? 13.25 7.871 27.406 1 96.94 625 TYR A N 1
ATOM 4940 C CA . TYR A 1 625 ? 12.125 7 27.703 1 96.94 625 TYR A CA 1
ATOM 4941 C C . TYR A 1 625 ? 12.25 6.387 29.094 1 96.94 625 TYR A C 1
ATOM 4943 O O . TYR A 1 625 ? 11.266 6.281 29.828 1 96.94 625 TYR A O 1
ATOM 4951 N N . GLN A 1 626 ? 13.445 6.07 29.438 1 95.81 626 GLN A N 1
ATOM 4952 C CA . GLN A 1 626 ? 13.688 5.461 30.75 1 95.81 626 GLN A CA 1
ATOM 4953 C C . GLN A 1 626 ? 13.5 6.473 31.875 1 95.81 626 GLN A C 1
ATOM 4955 O O . GLN A 1 626 ? 13.273 6.094 33.031 1 95.81 626 GLN A O 1
ATOM 4960 N N . ASN A 1 627 ? 13.547 7.742 31.5 1 93.94 627 ASN A N 1
ATOM 4961 C CA . ASN A 1 627 ? 13.492 8.797 32.5 1 93.94 627 ASN A CA 1
ATOM 4962 C C . ASN A 1 627 ? 12.078 9.352 32.656 1 93.94 627 ASN A C 1
ATOM 4964 O O . ASN A 1 627 ? 11.859 10.305 33.406 1 93.94 627 ASN A O 1
ATOM 4968 N N . VAL A 1 628 ? 11.172 8.797 31.953 1 94.56 628 VAL A N 1
ATOM 4969 C CA . VAL A 1 628 ? 9.805 9.297 32.062 1 94.56 628 VAL A CA 1
ATOM 4970 C C . VAL A 1 628 ? 8.891 8.18 32.594 1 94.56 628 VAL A C 1
ATOM 4972 O O . VAL A 1 628 ? 9.219 6.996 32.469 1 94.56 628 VAL A O 1
ATOM 4975 N N . THR A 1 629 ? 7.777 8.633 33.219 1 91.5 629 THR A N 1
ATOM 4976 C CA . THR A 1 629 ? 6.762 7.699 33.688 1 91.5 629 THR A CA 1
ATOM 4977 C C . THR A 1 629 ? 5.488 7.824 32.844 1 91.5 629 THR A C 1
ATOM 4979 O O . THR A 1 629 ? 5.355 8.75 32.031 1 91.5 629 THR A O 1
ATOM 4982 N N . TRP A 1 630 ? 4.582 6.918 33 1 93.75 630 TRP A N 1
ATOM 4983 C CA . TRP A 1 630 ? 3.334 6.926 32.219 1 93.75 630 TRP A CA 1
ATOM 4984 C C . TRP A 1 630 ? 2.238 7.664 33 1 93.75 630 TRP A C 1
ATOM 4986 O O . TRP A 1 630 ? 1.054 7.523 32.688 1 93.75 630 TRP A O 1
ATOM 4996 N N . VAL A 1 631 ? 2.646 8.406 34 1 90.44 631 VAL A N 1
ATOM 4997 C CA . VAL A 1 631 ? 1.748 9.266 34.75 1 90.44 631 VAL A CA 1
ATOM 4998 C C . VAL A 1 631 ? 2.195 10.719 34.656 1 90.44 631 VAL A C 1
ATOM 5000 O O . VAL A 1 631 ? 3.391 11.016 34.719 1 90.44 631 VAL A O 1
ATOM 5003 N N . ASP A 1 632 ? 1.243 11.586 34.469 1 85.69 632 ASP A N 1
ATOM 5004 C CA . ASP A 1 632 ? 1.576 12.992 34.281 1 85.69 632 ASP A CA 1
ATOM 5005 C C . ASP A 1 632 ? 2.215 13.57 35.562 1 85.69 632 ASP A C 1
ATOM 5007 O O . ASP A 1 632 ? 1.931 13.109 36.656 1 85.69 632 ASP A O 1
ATOM 5011 N N . GLY A 1 633 ? 3.104 14.43 35.375 1 84.88 633 GLY A N 1
ATOM 5012 C CA . GLY A 1 633 ? 3.793 15.094 36.469 1 84.88 633 GLY A CA 1
ATOM 5013 C C . GLY A 1 633 ? 4.789 16.141 36 1 84.88 633 GLY A C 1
ATOM 5014 O O . GLY A 1 633 ? 5.062 16.25 34.781 1 84.88 633 GLY A O 1
ATOM 5015 N N . GLY A 1 634 ? 5.086 17.094 36.875 1 87.56 634 GLY A N 1
ATOM 5016 C CA . GLY A 1 634 ? 6.074 18.125 36.562 1 87.56 634 GLY A CA 1
ATOM 5017 C C . GLY A 1 634 ? 5.48 19.328 35.875 1 87.56 634 GLY A C 1
ATOM 5018 O O . GLY A 1 634 ? 4.266 19.547 35.938 1 87.56 634 GLY A O 1
ATOM 5019 N N . SER A 1 635 ? 6.375 20.109 35.25 1 87.69 635 SER A N 1
ATOM 5020 C CA . SER A 1 635 ? 5.961 21.312 34.531 1 87.69 635 SER A CA 1
ATOM 5021 C C . SER A 1 635 ? 5.25 20.953 33.219 1 87.69 635 SER A C 1
ATOM 5023 O O . SER A 1 635 ? 5.223 19.781 32.812 1 87.69 635 SER A O 1
ATOM 5025 N N . HIS A 1 636 ? 4.637 21.938 32.688 1 86.12 636 HIS A N 1
ATOM 5026 C CA . HIS A 1 636 ? 3.969 21.688 31.406 1 86.12 636 HIS A CA 1
ATOM 5027 C C . HIS A 1 636 ? 4.953 21.203 30.359 1 86.12 636 HIS A C 1
ATOM 5029 O O . HIS A 1 636 ? 4.613 20.344 29.547 1 86.12 636 HIS A O 1
ATOM 5035 N N . LEU A 1 637 ? 6.172 21.672 30.422 1 89.12 637 LEU A N 1
ATOM 5036 C CA . LEU A 1 637 ? 7.164 21.234 29.438 1 89.12 637 LEU A CA 1
ATOM 5037 C C . LEU A 1 637 ? 7.625 19.812 29.734 1 89.12 637 LEU A C 1
ATOM 5039 O O . LEU A 1 637 ? 7.957 19.062 28.812 1 89.12 637 LEU A O 1
ATOM 5043 N N . ASP A 1 638 ? 7.566 19.469 31.031 1 90.25 638 ASP A N 1
ATOM 5044 C CA . ASP A 1 638 ? 7.855 18.094 31.375 1 90.25 638 ASP A CA 1
ATOM 5045 C C . ASP A 1 638 ? 6.805 17.141 30.797 1 90.25 638 ASP A C 1
ATOM 5047 O O . ASP A 1 638 ? 7.133 16.031 30.359 1 90.25 638 ASP A O 1
ATOM 5051 N N . GLN A 1 639 ? 5.641 17.594 30.828 1 91 639 GLN A N 1
ATOM 5052 C CA . GLN A 1 639 ? 4.551 16.781 30.297 1 91 639 GLN A CA 1
ATOM 5053 C C . GLN A 1 639 ? 4.672 16.641 28.781 1 91 639 GLN A C 1
ATOM 5055 O O . GLN A 1 639 ? 4.477 15.547 28.234 1 91 639 GLN A O 1
ATOM 5060 N N . TYR A 1 640 ? 5.008 17.719 28.141 1 91.69 640 TYR A N 1
ATOM 5061 C CA . TYR A 1 640 ? 5.223 17.672 26.703 1 91.69 640 TYR A CA 1
ATOM 5062 C C . TYR A 1 640 ? 6.367 16.719 26.359 1 91.69 640 TYR A C 1
ATOM 5064 O O . TYR A 1 640 ? 6.297 15.992 25.375 1 91.69 640 TYR A O 1
ATOM 5072 N N . GLN A 1 641 ? 7.363 16.781 27.188 1 94.31 641 GLN A N 1
ATOM 5073 C CA . GLN A 1 641 ? 8.523 15.938 26.938 1 94.31 641 GLN A CA 1
ATOM 5074 C C . GLN A 1 641 ? 8.18 14.469 27.141 1 94.31 641 GLN A C 1
ATOM 5076 O O . GLN A 1 641 ? 8.719 13.602 26.438 1 94.31 641 GLN A O 1
ATOM 5081 N N . ARG A 1 642 ? 7.371 14.234 28.109 1 95.12 642 ARG A N 1
ATOM 5082 C CA . ARG A 1 642 ? 6.887 12.875 28.344 1 95.12 642 ARG A CA 1
ATOM 5083 C C . ARG A 1 642 ? 6.145 12.352 27.109 1 95.12 642 ARG A C 1
ATOM 5085 O O . ARG A 1 642 ? 6.344 11.203 26.703 1 95.12 642 ARG A O 1
ATOM 5092 N N . VAL A 1 643 ? 5.355 13.164 26.516 1 95.06 643 VAL A N 1
ATOM 5093 C CA . VAL A 1 643 ? 4.625 12.797 25.297 1 95.06 643 VAL A CA 1
ATOM 5094 C C . VAL A 1 643 ? 5.609 12.5 24.172 1 95.06 643 VAL A C 1
ATOM 5096 O O . VAL A 1 643 ? 5.469 11.492 23.469 1 95.06 643 VAL A O 1
ATOM 5099 N N . ASN A 1 644 ? 6.629 13.312 24.031 1 95.62 644 ASN A N 1
ATOM 5100 C CA . ASN A 1 644 ? 7.645 13.109 23.016 1 95.62 644 ASN A CA 1
ATOM 5101 C C . ASN A 1 644 ? 8.367 11.773 23.203 1 95.62 644 ASN A C 1
ATOM 5103 O O . ASN A 1 644 ? 8.594 11.039 22.234 1 95.62 644 ASN A O 1
ATOM 5107 N N . ALA A 1 645 ? 8.719 11.562 24.453 1 97.06 645 ALA A N 1
ATOM 5108 C CA . ALA A 1 645 ? 9.477 10.352 24.781 1 97.06 645 ALA A CA 1
ATOM 5109 C C . ALA A 1 645 ? 8.68 9.094 24.438 1 97.06 645 ALA A C 1
ATOM 5111 O O . ALA A 1 645 ? 9.188 8.203 23.75 1 97.06 645 ALA A O 1
ATOM 5112 N N . ILE A 1 646 ? 7.488 9.07 24.859 1 96.62 646 ILE A N 1
ATOM 5113 C CA . ILE A 1 646 ? 6.656 7.879 24.719 1 96.62 646 ILE A CA 1
ATOM 5114 C C . ILE A 1 646 ? 6.242 7.723 23.25 1 96.62 646 ILE A C 1
ATOM 5116 O O . ILE A 1 646 ? 6.324 6.629 22.688 1 96.62 646 ILE A O 1
ATOM 5120 N N . TRP A 1 647 ? 5.871 8.805 22.609 1 95.62 647 TRP A N 1
ATOM 5121 C CA . TRP A 1 647 ? 5.48 8.75 21.203 1 95.62 647 TRP A CA 1
ATOM 5122 C C . TRP A 1 647 ? 6.629 8.242 20.344 1 95.62 647 TRP A C 1
ATOM 5124 O O . TRP A 1 647 ? 6.441 7.359 19.516 1 95.62 647 TRP A O 1
A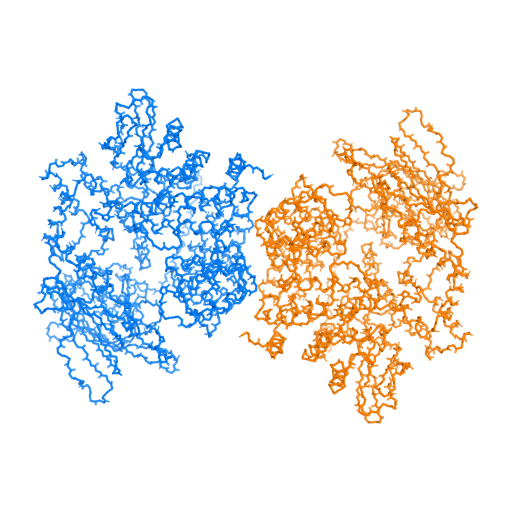TOM 5134 N N . THR A 1 648 ? 7.793 8.781 20.531 1 96 648 THR A N 1
ATOM 5135 C CA . THR A 1 648 ? 8.953 8.438 19.719 1 96 648 THR A CA 1
ATOM 5136 C C . THR A 1 648 ? 9.375 6.992 19.969 1 96 648 THR A C 1
ATOM 5138 O O . THR A 1 648 ? 9.609 6.234 19.016 1 96 648 THR A O 1
ATOM 5141 N N . ALA A 1 649 ? 9.422 6.613 21.219 1 96.62 649 ALA A N 1
ATOM 5142 C CA . ALA A 1 649 ? 9.828 5.25 21.562 1 96.62 649 ALA A CA 1
ATOM 5143 C C . ALA A 1 649 ? 8.883 4.227 20.938 1 96.62 649 ALA A C 1
ATOM 5145 O O . ALA A 1 649 ? 9.32 3.285 20.281 1 96.62 649 ALA A O 1
ATOM 5146 N N . CYS A 1 650 ? 7.609 4.434 21.094 1 95.5 650 CYS A N 1
ATOM 5147 C CA . CYS A 1 650 ? 6.625 3.49 20.578 1 95.5 650 CYS A CA 1
ATOM 5148 C C . CYS A 1 650 ? 6.617 3.486 19.047 1 95.5 650 CYS A C 1
ATOM 5150 O O . CYS A 1 650 ? 6.504 2.43 18.422 1 95.5 650 CYS A O 1
ATOM 5152 N N . SER A 1 651 ? 6.738 4.617 18.453 1 92.38 651 SER A N 1
ATOM 5153 C CA . SER A 1 651 ? 6.633 4.754 17 1 92.38 651 SER A CA 1
ATOM 5154 C C . SER A 1 651 ? 7.77 4.027 16.297 1 92.38 651 SER A C 1
ATOM 5156 O O . SER A 1 651 ? 7.598 3.539 15.172 1 92.38 651 SER A O 1
ATOM 5158 N N . TYR A 1 652 ? 8.898 3.926 16.953 1 91.38 652 TYR A N 1
ATOM 5159 C CA . TYR A 1 652 ? 10.039 3.309 16.297 1 91.38 652 TYR A CA 1
ATOM 5160 C C . TYR A 1 652 ? 10.297 1.911 16.844 1 91.38 652 TYR A C 1
ATOM 5162 O O . TYR A 1 652 ? 11.383 1.354 16.656 1 91.38 652 TYR A O 1
ATOM 5170 N N . GLY A 1 653 ? 9.32 1.38 17.656 1 88.62 653 GLY A N 1
ATOM 5171 C CA . GLY A 1 653 ? 9.289 -0.053 17.906 1 88.62 653 GLY A CA 1
ATOM 5172 C C . GLY A 1 653 ? 9.891 -0.439 19.234 1 88.62 653 GLY A C 1
ATOM 5173 O O . GLY A 1 653 ? 10.281 -1.592 19.438 1 88.62 653 GLY A O 1
ATOM 5174 N N . HIS A 1 654 ? 10.055 0.474 20.125 1 93.5 654 HIS A N 1
ATOM 5175 C CA . HIS A 1 654 ? 10.516 0.104 21.453 1 93.5 654 HIS A CA 1
ATOM 5176 C C . HIS A 1 654 ? 9.547 -0.874 22.109 1 93.5 654 HIS A C 1
ATOM 5178 O O . HIS A 1 654 ? 8.414 -0.514 22.438 1 93.5 654 HIS A O 1
ATOM 5184 N N . LEU A 1 655 ? 10 -2.037 22.438 1 89.81 655 LEU A N 1
ATOM 5185 C CA . LEU A 1 655 ? 9.141 -3.148 22.812 1 89.81 655 LEU A CA 1
ATOM 5186 C C . LEU A 1 655 ? 8.445 -2.859 24.141 1 89.81 655 LEU A C 1
ATOM 5188 O O . LEU A 1 655 ? 7.246 -3.113 24.297 1 89.81 655 LEU A O 1
ATOM 5192 N N . ASP A 1 656 ? 9.203 -2.318 25.062 1 93.94 656 ASP A N 1
ATOM 5193 C CA . ASP A 1 656 ? 8.609 -2.016 26.359 1 93.94 656 ASP A CA 1
ATOM 5194 C C . ASP A 1 656 ? 7.508 -0.965 26.219 1 93.94 656 ASP A C 1
ATOM 5196 O O . ASP A 1 656 ? 6.473 -1.059 26.875 1 93.94 656 ASP A O 1
ATOM 5200 N N . CYS A 1 657 ? 7.789 0.027 25.453 1 96.25 657 CYS A N 1
ATOM 5201 C CA . CYS A 1 657 ? 6.797 1.075 25.234 1 96.25 657 CYS A CA 1
ATOM 5202 C C . CYS A 1 657 ? 5.523 0.506 24.625 1 96.25 657 CYS A C 1
ATOM 5204 O O . CYS A 1 657 ? 4.422 0.797 25.094 1 96.25 657 CYS A O 1
ATOM 5206 N N . ILE A 1 658 ? 5.668 -0.31 23.609 1 94.69 658 ILE A N 1
ATOM 5207 C CA . ILE A 1 658 ? 4.539 -0.913 22.906 1 94.69 658 ILE A CA 1
ATOM 5208 C C . ILE A 1 658 ? 3.76 -1.811 23.859 1 94.69 658 ILE A C 1
ATOM 5210 O O . ILE A 1 658 ? 2.529 -1.752 23.906 1 94.69 658 ILE A O 1
ATOM 5214 N N . THR A 1 659 ? 4.441 -2.561 24.625 1 93.88 659 THR A N 1
ATOM 5215 C CA . THR A 1 659 ? 3.812 -3.467 25.578 1 93.88 659 THR A CA 1
ATOM 5216 C C . THR A 1 659 ? 3.002 -2.689 26.609 1 93.88 659 THR A C 1
ATOM 5218 O O . THR A 1 659 ? 1.879 -3.072 26.938 1 93.88 659 THR A O 1
ATOM 5221 N N . ASN A 1 660 ? 3.605 -1.628 27.062 1 95.88 660 ASN A N 1
ATOM 5222 C CA . ASN A 1 660 ? 2.908 -0.803 28.047 1 95.88 660 ASN A CA 1
ATOM 5223 C C . ASN A 1 660 ? 1.655 -0.165 27.453 1 95.88 660 ASN A C 1
ATOM 5225 O O . ASN A 1 660 ? 0.609 -0.118 28.094 1 95.88 660 ASN A O 1
ATOM 5229 N N . ALA A 1 661 ? 1.784 0.383 26.281 1 96.44 661 ALA A N 1
ATOM 5230 C CA . ALA A 1 661 ? 0.626 0.965 25.609 1 96.44 661 ALA A CA 1
ATOM 5231 C C . ALA A 1 661 ? -0.485 -0.066 25.438 1 96.44 661 ALA A C 1
ATOM 5233 O O . ALA A 1 661 ? -1.65 0.213 25.734 1 96.44 661 ALA A O 1
ATOM 5234 N N . MET A 1 662 ? -0.137 -1.263 25.031 1 95.38 662 MET A N 1
ATOM 5235 C CA . MET A 1 662 ? -1.093 -2.348 24.844 1 95.38 662 MET A CA 1
ATOM 5236 C C . MET A 1 662 ? -1.739 -2.754 26.156 1 95.38 662 MET A C 1
ATOM 5238 O O . MET A 1 662 ? -2.945 -3.002 26.219 1 95.38 662 MET A O 1
ATOM 5242 N N . THR A 1 663 ? -0.953 -2.799 27.156 1 95.94 663 THR A N 1
ATOM 5243 C CA . THR A 1 663 ? -1.449 -3.18 28.469 1 95.94 663 THR A CA 1
ATOM 5244 C C . THR A 1 663 ? -2.488 -2.178 28.969 1 95.94 663 THR A C 1
ATOM 5246 O O . THR A 1 663 ? -3.555 -2.568 29.453 1 95.94 663 THR A O 1
ATOM 5249 N N . GLN A 1 664 ? -2.156 -0.929 28.891 1 96.62 664 GLN A N 1
ATOM 5250 C CA . GLN A 1 664 ? -3.084 0.109 29.328 1 96.62 664 GLN A CA 1
ATOM 5251 C C . GLN A 1 664 ? -4.383 0.059 28.531 1 96.62 664 GLN A C 1
ATOM 5253 O O . GLN A 1 664 ? -5.473 0.169 29.094 1 96.62 664 GLN A O 1
ATOM 5258 N N . PHE A 1 665 ? -4.238 -0.117 27.281 1 97.38 665 PHE A N 1
ATOM 5259 C CA . PHE A 1 665 ? -5.418 -0.191 26.422 1 97.38 665 PHE A CA 1
ATOM 5260 C C . PHE A 1 665 ? -6.266 -1.407 26.766 1 97.38 665 PHE A C 1
ATOM 5262 O O . PHE A 1 665 ? -7.492 -1.312 26.859 1 97.38 665 PHE A O 1
ATOM 5269 N N . ASN A 1 666 ? -5.645 -2.52 26.953 1 95.75 666 ASN A N 1
ATOM 5270 C CA . ASN A 1 666 ? -6.355 -3.752 27.266 1 95.75 666 ASN A CA 1
ATOM 5271 C C . ASN A 1 666 ? -7.062 -3.658 28.625 1 95.75 666 ASN A C 1
ATOM 5273 O O . ASN A 1 666 ? -8.133 -4.234 28.812 1 95.75 666 ASN A O 1
ATOM 5277 N N . GLN A 1 667 ? -6.422 -3.002 29.516 1 96.19 667 GLN A N 1
ATOM 5278 C CA . GLN A 1 667 ? -7.082 -2.76 30.781 1 96.19 667 GLN A CA 1
ATOM 5279 C C . GLN A 1 667 ? -8.367 -1.96 30.609 1 96.19 667 GLN A C 1
ATOM 5281 O O . GLN A 1 667 ? -9.383 -2.254 31.234 1 96.19 667 GLN A O 1
ATOM 5286 N N . TRP A 1 668 ? -8.297 -0.938 29.812 1 96.81 668 TRP A N 1
ATOM 5287 C CA . TRP A 1 668 ? -9.492 -0.166 29.484 1 96.81 668 TRP A CA 1
ATOM 5288 C C . TRP A 1 668 ? -10.555 -1.052 28.844 1 96.81 668 TRP A C 1
ATOM 5290 O O . TRP A 1 668 ? -11.719 -1.026 29.25 1 96.81 668 TRP A O 1
ATOM 5300 N N . LYS A 1 669 ? -10.211 -1.829 27.938 1 94.31 669 LYS A N 1
ATOM 5301 C CA . LYS A 1 669 ? -11.117 -2.711 27.203 1 94.31 669 LYS A CA 1
ATOM 5302 C C . LYS A 1 669 ? -11.789 -3.715 28.141 1 94.31 669 LYS A C 1
ATOM 5304 O O . LYS A 1 669 ? -12.984 -3.988 28.016 1 94.31 669 LYS A O 1
ATOM 5309 N N . THR A 1 670 ? -11.055 -4.172 29.031 1 94.62 670 THR A N 1
ATOM 5310 C CA . THR A 1 670 ? -11.547 -5.219 29.922 1 94.62 670 THR A CA 1
ATOM 5311 C C . THR A 1 670 ? -12.398 -4.625 31.047 1 94.62 670 THR A C 1
ATOM 5313 O O . THR A 1 670 ? -13.422 -5.191 31.422 1 94.62 670 THR A O 1
ATOM 5316 N N . THR A 1 671 ? -12.023 -3.459 31.594 1 94.75 671 THR A N 1
ATOM 5317 C CA . THR A 1 671 ? -12.688 -2.891 32.75 1 94.75 671 THR A CA 1
ATOM 5318 C C . THR A 1 671 ? -13.781 -1.911 32.344 1 94.75 671 THR A C 1
ATOM 5320 O O . THR A 1 671 ? -14.672 -1.598 33.125 1 94.75 671 THR A O 1
ATOM 5323 N N . GLY A 1 672 ? -13.602 -1.381 31.219 1 92.88 672 GLY A N 1
ATOM 5324 C CA . GLY A 1 672 ? -14.523 -0.361 30.75 1 92.88 672 GLY A CA 1
ATOM 5325 C C . GLY A 1 672 ? -14.164 1.034 31.219 1 92.88 672 GLY A C 1
ATOM 5326 O O . GLY A 1 672 ? -14.734 2.021 30.75 1 92.88 672 GLY A O 1
ATOM 5327 N N . ASN A 1 673 ? -13.172 1.112 32.125 1 93.12 673 ASN A N 1
ATOM 5328 C CA . ASN A 1 673 ? -12.734 2.402 32.625 1 93.12 673 ASN A CA 1
ATOM 5329 C C . ASN A 1 673 ? -11.414 2.842 32 1 93.12 673 ASN A C 1
ATOM 5331 O O . ASN A 1 673 ? -10.406 2.146 32.125 1 93.12 673 ASN A O 1
ATOM 5335 N N . ASN A 1 674 ? -11.5 4.039 31.406 1 94.56 674 ASN A N 1
ATOM 5336 C CA . ASN A 1 674 ? -10.289 4.559 30.766 1 94.56 674 ASN A CA 1
ATOM 5337 C C . ASN A 1 674 ? -9.406 5.305 31.75 1 94.56 674 ASN A C 1
ATOM 5339 O O . ASN A 1 674 ? -9.57 6.508 31.953 1 94.56 674 ASN A O 1
ATOM 5343 N N . ASN A 1 675 ? -8.453 4.633 32.281 1 93 675 ASN A N 1
ATOM 5344 C CA . ASN A 1 675 ? -7.551 5.211 33.281 1 93 675 ASN A CA 1
ATOM 5345 C C . ASN A 1 675 ? -6.25 5.688 32.625 1 93 675 ASN A C 1
ATOM 5347 O O . ASN A 1 675 ? -5.285 5.992 33.344 1 93 675 ASN A O 1
ATOM 5351 N N . ILE A 1 676 ? -6.211 5.762 31.344 1 95.69 676 ILE A N 1
ATOM 5352 C CA . ILE A 1 676 ? -5.027 6.23 30.641 1 95.69 676 ILE A CA 1
ATOM 5353 C C . ILE A 1 676 ? -4.875 7.738 30.828 1 95.69 676 ILE A C 1
ATOM 5355 O O . ILE A 1 676 ? -5.84 8.492 30.703 1 95.69 676 ILE A O 1
ATOM 5359 N N . THR A 1 677 ? -3.621 8.148 31.156 1 92.88 677 THR A N 1
ATOM 5360 C CA . THR A 1 677 ? -3.332 9.57 31.312 1 92.88 677 THR A CA 1
ATOM 5361 C C . THR A 1 677 ? -3.754 10.344 30.062 1 92.88 677 THR A C 1
ATOM 5363 O O . THR A 1 677 ? -3.42 9.961 28.938 1 92.88 677 THR A O 1
ATOM 5366 N N . ALA A 1 678 ? -4.43 11.438 30.234 1 89.06 678 ALA A N 1
ATOM 5367 C CA . ALA A 1 678 ? -5.055 12.164 29.125 1 89.06 678 ALA A CA 1
ATOM 5368 C C . ALA A 1 678 ? -4.027 12.539 28.062 1 89.06 678 ALA A C 1
ATOM 5370 O O . ALA A 1 678 ? -4.273 12.367 26.875 1 89.06 678 ALA A O 1
ATOM 5371 N N . ASN A 1 679 ? -2.855 12.977 28.469 1 91.56 679 ASN A N 1
ATOM 5372 C CA . ASN A 1 679 ? -1.836 13.445 27.547 1 91.56 679 ASN A CA 1
ATOM 5373 C C . ASN A 1 679 ? -1.213 12.289 26.766 1 91.56 679 ASN A C 1
ATOM 5375 O O . ASN A 1 679 ? -0.566 12.508 25.734 1 91.56 679 ASN A O 1
ATOM 5379 N N . LEU A 1 680 ? -1.425 11.094 27.234 1 95.5 680 LEU A N 1
ATOM 5380 C CA . LEU A 1 680 ? -0.763 9.945 26.609 1 95.5 680 LEU A CA 1
ATOM 5381 C C . LEU A 1 680 ? -1.762 9.102 25.828 1 95.5 680 LEU A C 1
ATOM 5383 O O . LEU A 1 680 ? -1.382 8.109 25.203 1 95.5 680 LEU A O 1
ATOM 5387 N N . ARG A 1 681 ? -3.006 9.531 25.828 1 96.06 681 ARG A N 1
ATOM 5388 C CA . ARG A 1 681 ? -4.062 8.719 25.234 1 96.06 681 ARG A CA 1
ATOM 5389 C C . ARG A 1 681 ? -3.854 8.562 23.734 1 96.06 681 ARG A C 1
ATOM 5391 O O . ARG A 1 681 ? -4.066 7.484 23.188 1 96.06 681 ARG A O 1
ATOM 5398 N N . THR A 1 682 ? -3.398 9.578 23.062 1 95.31 682 THR A N 1
ATOM 5399 C CA . THR A 1 682 ? -3.154 9.477 21.625 1 95.31 682 THR A CA 1
ATOM 5400 C C . THR A 1 682 ? -2.111 8.398 21.328 1 95.31 682 THR A C 1
ATOM 5402 O O . THR A 1 682 ? -2.287 7.59 20.422 1 95.31 682 THR A O 1
ATOM 5405 N N . SER A 1 683 ? -1.061 8.367 22.109 1 96.12 683 SER A N 1
ATOM 5406 C CA . SER A 1 683 ? -0.006 7.375 21.938 1 96.12 683 SER A CA 1
ATOM 5407 C C . SER A 1 683 ? -0.515 5.965 22.219 1 96.12 683 SER A C 1
ATOM 5409 O O . SER A 1 683 ? -0.209 5.027 21.484 1 96.12 683 SER A O 1
ATOM 5411 N N . VAL A 1 684 ? -1.274 5.891 23.266 1 97.25 684 VAL A N 1
ATOM 5412 C CA . VAL A 1 684 ? -1.776 4.578 23.672 1 97.25 684 VAL A CA 1
ATOM 5413 C C . VAL A 1 684 ? -2.781 4.074 22.625 1 97.25 684 VAL A C 1
ATOM 5415 O O . VAL A 1 684 ? -2.68 2.941 22.156 1 97.25 684 VAL A O 1
ATOM 5418 N N . TYR A 1 685 ? -3.76 4.93 22.234 1 97.88 685 TYR A N 1
ATOM 5419 C CA . TYR A 1 685 ? -4.762 4.543 21.234 1 97.88 685 TYR A CA 1
ATOM 5420 C C . TYR A 1 685 ? -4.102 4.113 19.938 1 97.88 685 TYR A C 1
ATOM 5422 O O . TYR A 1 685 ? -4.426 3.059 19.391 1 97.88 685 TYR A O 1
ATOM 5430 N N . CYS A 1 686 ? -3.201 4.898 19.484 1 96.94 686 CYS A N 1
ATOM 5431 C CA . CYS A 1 686 ? -2.553 4.66 18.188 1 96.94 686 CYS A CA 1
ATOM 5432 C C . CYS A 1 686 ? -1.784 3.344 18.203 1 96.94 686 CYS A C 1
ATOM 5434 O O . CYS A 1 686 ? -1.947 2.516 17.312 1 96.94 686 CYS A O 1
ATOM 5436 N N . ASN A 1 687 ? -1.019 3.123 19.203 1 95.69 687 ASN A N 1
ATOM 5437 C CA . ASN A 1 687 ? -0.181 1.93 19.219 1 95.69 687 ASN A CA 1
ATOM 5438 C C . ASN A 1 687 ? -1.001 0.676 19.516 1 95.69 687 ASN A C 1
ATOM 5440 O O . ASN A 1 687 ? -0.687 -0.406 19.016 1 95.69 687 ASN A O 1
ATOM 5444 N N . ALA A 1 688 ? -2.059 0.849 20.266 1 95.94 688 ALA A N 1
ATOM 5445 C CA . ALA A 1 688 ? -2.953 -0.282 20.5 1 95.94 688 ALA A CA 1
ATOM 5446 C C . ALA A 1 688 ? -3.613 -0.735 19.203 1 95.94 688 ALA A C 1
ATOM 5448 O O . ALA A 1 688 ? -3.795 -1.934 18.969 1 95.94 688 ALA A O 1
ATOM 5449 N N . VAL A 1 689 ? -3.965 0.19 18.375 1 96.06 689 VAL A N 1
ATOM 5450 C CA . VAL A 1 689 ? -4.598 -0.14 17.094 1 96.06 689 VAL A CA 1
ATOM 5451 C C . VAL A 1 689 ? -3.549 -0.67 16.125 1 96.06 689 VAL A C 1
ATOM 5453 O O . VAL A 1 689 ? -3.801 -1.635 15.398 1 96.06 689 VAL A O 1
ATOM 5456 N N . ARG A 1 690 ? -2.354 -0.083 16.125 1 94.06 690 ARG A N 1
ATOM 5457 C CA . ARG A 1 690 ? -1.265 -0.509 15.258 1 94.06 690 ARG A CA 1
ATOM 5458 C C . ARG A 1 690 ? -0.958 -1.99 15.445 1 94.06 690 ARG A C 1
ATOM 5460 O O . ARG A 1 690 ? -0.745 -2.715 14.477 1 94.06 690 ARG A O 1
ATOM 5467 N N . TYR A 1 691 ? -1.02 -2.402 16.688 1 89.81 691 TYR A N 1
ATOM 5468 C CA . TYR A 1 691 ? -0.495 -3.73 16.984 1 89.81 691 TYR A CA 1
ATOM 5469 C C . TYR A 1 691 ? -1.614 -4.68 17.391 1 89.81 691 TYR A C 1
ATOM 5471 O O . TYR A 1 691 ? -1.42 -5.898 17.438 1 89.81 691 TYR A O 1
ATOM 5479 N N . GLY A 1 692 ? -2.82 -4.102 17.672 1 88 692 GLY A N 1
ATOM 5480 C CA . GLY A 1 692 ? -3.902 -4.934 18.172 1 88 692 GLY A CA 1
ATOM 5481 C C . GLY A 1 692 ? -4.855 -5.395 17.094 1 88 692 GLY A C 1
ATOM 5482 O O . GLY A 1 692 ? -5.801 -6.137 17.359 1 88 692 GLY A O 1
ATOM 5483 N N . GLY A 1 693 ? -4.684 -4.926 15.891 1 83.94 693 GLY A N 1
ATOM 5484 C CA . GLY A 1 693 ? -5.469 -5.41 14.766 1 83.94 693 GLY A CA 1
ATOM 5485 C C . GLY A 1 693 ? -6.895 -4.898 14.766 1 83.94 693 GLY A C 1
ATOM 5486 O O . GLY A 1 693 ? -7.168 -3.809 15.273 1 83.94 693 GLY A O 1
ATOM 5487 N N . SER A 1 694 ? -7.848 -5.707 14.148 1 87.62 694 SER A N 1
ATOM 5488 C CA . SER A 1 694 ? -9.219 -5.262 13.938 1 87.62 694 SER A CA 1
ATOM 5489 C C . SER A 1 694 ? -10.016 -5.258 15.234 1 87.62 694 SER A C 1
ATOM 5491 O O . SER A 1 694 ? -10.914 -4.438 15.422 1 87.62 694 SER A O 1
ATOM 5493 N N . ASP A 1 695 ? -9.555 -6.082 16.172 1 89.31 695 ASP A N 1
ATOM 5494 C CA . ASP A 1 695 ? -10.258 -6.137 17.453 1 89.31 695 ASP A CA 1
ATOM 5495 C C . ASP A 1 695 ? -10.141 -4.816 18.203 1 89.31 695 ASP A C 1
ATOM 5497 O O . ASP A 1 695 ? -11.141 -4.258 18.656 1 89.31 695 ASP A O 1
ATOM 5501 N N . ASN A 1 696 ? -8.93 -4.371 18.359 1 94.69 696 ASN A N 1
ATOM 5502 C CA . ASN A 1 696 ? -8.719 -3.09 19.016 1 94.69 696 ASN A CA 1
ATOM 5503 C C . ASN A 1 696 ? -9.328 -1.939 18.219 1 94.69 696 ASN A C 1
ATOM 5505 O O . ASN A 1 696 ? -9.836 -0.98 18.797 1 94.69 696 ASN A O 1
ATOM 5509 N N . TRP A 1 697 ? -9.273 -2.064 16.891 1 95.62 697 TRP A N 1
ATOM 5510 C CA . TRP A 1 697 ? -9.867 -1.037 16.047 1 95.62 697 TRP A CA 1
ATOM 5511 C C . TRP A 1 697 ? -11.375 -0.958 16.266 1 95.62 697 TRP A C 1
ATOM 5513 O O . TRP A 1 697 ? -11.93 0.133 16.406 1 95.62 697 TRP A O 1
ATOM 5523 N N . ASP A 1 698 ? -12.039 -2.115 16.344 1 93.88 698 ASP A N 1
ATOM 5524 C CA . ASP A 1 698 ? -13.484 -2.174 16.531 1 93.88 698 ASP A CA 1
ATOM 5525 C C . ASP A 1 698 ? -13.891 -1.601 17.891 1 93.88 698 ASP A C 1
ATOM 5527 O O . ASP A 1 698 ? -14.906 -0.908 18 1 93.88 698 ASP A O 1
ATOM 5531 N N . PHE A 1 699 ? -13.117 -1.916 18.891 1 95.94 699 PHE A N 1
ATOM 5532 C CA . PHE A 1 699 ? -13.383 -1.359 20.219 1 95.94 699 PHE A CA 1
ATOM 5533 C C . PHE A 1 699 ? -13.305 0.162 20.188 1 95.94 699 PHE A C 1
ATOM 5535 O O . PHE A 1 699 ? -14.203 0.846 20.672 1 95.94 699 PHE A O 1
ATOM 5542 N N . LEU A 1 700 ? -12.203 0.645 19.609 1 96.62 700 LEU A N 1
ATOM 5543 C CA . LEU A 1 700 ? -12.008 2.088 19.547 1 96.62 700 LEU A CA 1
ATOM 5544 C C . LEU A 1 700 ? -13.094 2.746 18.703 1 96.62 700 LEU A C 1
ATOM 5546 O O . LEU A 1 700 ? -13.531 3.855 19.016 1 96.62 700 LEU A O 1
ATOM 5550 N N . TRP A 1 701 ? -13.484 2.1 17.594 1 94.75 701 TRP A N 1
ATOM 5551 C CA . TRP A 1 701 ? -14.562 2.602 16.75 1 94.75 701 TRP A CA 1
ATOM 5552 C C . TRP A 1 701 ? -15.859 2.717 17.547 1 94.75 701 TRP A C 1
ATOM 5554 O O . TRP A 1 701 ? -16.578 3.713 17.438 1 94.75 701 TRP A O 1
ATOM 5564 N N . GLY A 1 702 ? -16.141 1.717 18.344 1 94.06 702 GLY A N 1
ATOM 5565 C CA . GLY A 1 702 ? -17.312 1.775 19.203 1 94.06 702 GLY A CA 1
ATOM 5566 C C . GLY A 1 702 ? -17.281 2.955 20.156 1 94.06 702 GLY A C 1
ATOM 5567 O O . GLY A 1 702 ? -18.297 3.648 20.328 1 94.06 702 GLY A O 1
ATOM 5568 N N . LYS A 1 703 ? -16.156 3.24 20.75 1 95.12 703 LYS A N 1
ATOM 5569 C CA . LYS A 1 703 ? -16 4.375 21.656 1 95.12 703 LYS A CA 1
ATOM 5570 C C . LYS A 1 703 ? -16.125 5.699 20.906 1 95.12 703 LYS A C 1
ATOM 5572 O O . LYS A 1 703 ? -16.703 6.652 21.406 1 95.12 703 LYS A O 1
ATOM 5577 N N . TYR A 1 704 ? -15.609 5.797 19.719 1 93.75 704 TYR A N 1
ATOM 5578 C CA . TYR A 1 704 ? -15.664 6.992 18.875 1 93.75 704 TYR A CA 1
ATOM 5579 C C . TYR A 1 704 ? -17.109 7.383 18.578 1 93.75 704 TYR A C 1
ATOM 5581 O O . TYR A 1 704 ? -17.453 8.562 18.641 1 93.75 704 TYR A O 1
ATOM 5589 N N . GLN A 1 705 ? -17.875 6.398 18.281 1 87.81 705 GLN A N 1
ATOM 5590 C CA . GLN A 1 705 ? -19.25 6.637 17.844 1 87.81 705 GLN A CA 1
ATOM 5591 C C . GLN A 1 705 ? -20.078 7.238 18.969 1 87.81 705 GLN A C 1
ATOM 5593 O O . GLN A 1 705 ? -21.016 8.008 18.719 1 87.81 705 GLN A O 1
ATOM 5598 N N . VAL A 1 706 ? -19.625 7.016 20.266 1 86.12 706 VAL A N 1
ATOM 5599 C CA . VAL A 1 706 ? -20.5 7.441 21.359 1 86.12 706 VAL A CA 1
ATOM 5600 C C . VAL A 1 706 ? -19.828 8.578 22.141 1 86.12 706 VAL A C 1
ATOM 5602 O O . VAL A 1 706 ? -20.422 9.133 23.062 1 86.12 706 VAL A O 1
ATOM 5605 N N . GLU A 1 707 ? -18.641 8.945 21.797 1 86 707 GLU A N 1
ATOM 5606 C CA . GLU A 1 707 ? -17.906 9.977 22.516 1 86 707 GLU A CA 1
ATOM 5607 C C . GLU A 1 707 ? -18.5 11.359 22.25 1 86 707 GLU A C 1
ATOM 5609 O O . GLU A 1 707 ? -18.734 11.734 21.109 1 86 707 GLU A O 1
ATOM 5614 N N . SER A 1 708 ? -18.688 12.125 23.328 1 76.56 708 SER A N 1
ATOM 5615 C CA . SER A 1 708 ? -19.297 13.445 23.203 1 76.56 708 SER A CA 1
ATOM 5616 C C . SER A 1 708 ? -18.25 14.547 23.359 1 76.56 708 SER A C 1
ATOM 5618 O O . SER A 1 708 ? -18.469 15.672 22.891 1 76.56 708 SER A O 1
ATOM 5620 N N . ASN A 1 709 ? -17.156 14.219 24.047 1 77.31 709 ASN A N 1
ATOM 5621 C CA . ASN A 1 709 ? -16.062 15.188 24.172 1 77.31 709 ASN A CA 1
ATOM 5622 C C . ASN A 1 709 ? -15.266 15.312 22.875 1 77.31 709 ASN A C 1
ATOM 5624 O O . ASN A 1 709 ? -14.664 14.344 22.422 1 77.31 709 ASN A O 1
ATOM 5628 N N . SER A 1 710 ? -15.242 16.531 22.359 1 77.44 710 SER A N 1
ATOM 5629 C CA . SER A 1 710 ? -14.633 16.75 21.047 1 77.44 710 SER A CA 1
ATOM 5630 C C . SER A 1 710 ? -13.133 16.453 21.078 1 77.44 710 SER A C 1
ATOM 5632 O O . SER A 1 710 ? -12.586 15.922 20.125 1 77.44 710 SER A O 1
ATOM 5634 N N . GLN A 1 711 ? -12.469 16.844 22.141 1 81.69 711 GLN A N 1
ATOM 5635 C CA . GLN A 1 711 ? -11.031 16.578 22.234 1 81.69 711 GLN A CA 1
ATOM 5636 C C . GLN A 1 711 ? -10.742 15.086 22.312 1 81.69 711 GLN A C 1
ATOM 5638 O O . GLN A 1 711 ? -9.82 14.602 21.656 1 81.69 711 GLN A O 1
ATOM 5643 N N . GLU A 1 712 ? -11.539 14.469 23.109 1 89 712 GLU A N 1
ATOM 5644 C CA . GLU A 1 712 ? -11.383 13.016 23.203 1 89 712 GLU A CA 1
ATOM 5645 C C . GLU A 1 712 ? -11.742 12.336 21.891 1 89 712 GLU A C 1
ATOM 5647 O O . GLU A 1 712 ? -11.094 11.375 21.484 1 89 712 GLU A O 1
ATOM 5652 N N . LYS A 1 713 ? -12.742 12.852 21.281 1 89.56 713 LYS A N 1
ATOM 5653 C CA . LYS A 1 713 ? -13.164 12.297 20 1 89.56 713 LYS A CA 1
ATOM 5654 C C . LYS A 1 713 ? -12.047 12.414 18.969 1 89.56 713 LYS A C 1
ATOM 5656 O O . LYS A 1 713 ? -11.836 11.492 18.172 1 89.56 713 LYS A O 1
ATOM 5661 N N . ALA A 1 714 ? -11.383 13.469 18.984 1 90.56 714 ALA A N 1
ATOM 5662 C CA . ALA A 1 714 ? -10.273 13.672 18.062 1 90.56 714 ALA A CA 1
ATOM 5663 C C . ALA A 1 714 ? -9.156 12.664 18.312 1 90.56 714 ALA A C 1
ATOM 5665 O O . ALA A 1 714 ? -8.523 12.18 17.375 1 90.56 714 ALA A O 1
ATOM 5666 N N . LYS A 1 715 ? -8.898 12.359 19.562 1 95.12 715 LYS A N 1
ATOM 5667 C CA . LYS A 1 715 ? -7.875 11.375 19.891 1 95.12 715 LYS A CA 1
ATOM 5668 C C . LYS A 1 715 ? -8.273 9.984 19.406 1 95.12 715 LYS A C 1
ATOM 5670 O O . LYS A 1 715 ? -7.438 9.234 18.906 1 95.12 715 LYS A O 1
ATOM 5675 N N . LEU A 1 716 ? -9.562 9.719 19.609 1 96.12 716 LEU A N 1
ATOM 5676 C CA . LEU A 1 716 ? -10.07 8.43 19.156 1 96.12 716 LEU A CA 1
ATOM 5677 C C . LEU A 1 716 ? -9.961 8.305 17.641 1 96.12 716 LEU A C 1
ATOM 5679 O O . LEU A 1 716 ? -9.531 7.266 17.125 1 96.12 716 LEU A O 1
ATOM 5683 N N . GLU A 1 717 ? -10.289 9.359 17 1 95.19 717 GLU A N 1
ATOM 5684 C CA . GLU A 1 717 ? -10.219 9.398 15.547 1 95.19 717 GLU A CA 1
ATOM 5685 C C . GLU A 1 717 ? -8.789 9.18 15.062 1 95.19 717 GLU A C 1
ATOM 5687 O O . GLU A 1 717 ? -8.555 8.406 14.125 1 95.19 717 GLU A O 1
ATOM 5692 N N . TYR A 1 718 ? -7.867 9.82 15.648 1 95.44 718 TYR A N 1
ATOM 5693 C CA . TYR A 1 718 ? -6.465 9.648 15.289 1 95.44 718 TYR A CA 1
ATOM 5694 C C . TYR A 1 718 ? -6.012 8.211 15.539 1 95.44 718 TYR A C 1
ATOM 5696 O O . TYR A 1 718 ? -5.309 7.625 14.711 1 95.44 718 TYR A O 1
ATOM 5704 N N . GLY A 1 719 ? -6.426 7.691 16.672 1 97.44 719 GLY A N 1
ATOM 5705 C CA . GLY A 1 719 ? -6.105 6.305 16.969 1 97.44 719 GLY A CA 1
ATOM 5706 C C . GLY A 1 719 ? -6.602 5.336 15.922 1 97.44 719 GLY A C 1
ATOM 5707 O O . GLY A 1 719 ? -5.887 4.41 15.531 1 97.44 719 GLY A O 1
ATOM 5708 N N . LEU A 1 720 ? -7.805 5.57 15.414 1 97.12 720 LEU A N 1
ATOM 5709 C CA . LEU A 1 720 ? -8.383 4.723 14.375 1 97.12 720 LEU A CA 1
ATOM 5710 C C . LEU A 1 720 ? -7.566 4.797 13.094 1 97.12 720 LEU A C 1
ATOM 5712 O O . LEU A 1 720 ? -7.449 3.807 12.367 1 97.12 720 LEU A O 1
ATOM 5716 N N . SER A 1 721 ? -6.973 5.906 12.836 1 97.06 721 SER A N 1
ATOM 5717 C CA . SER A 1 721 ? -6.223 6.137 11.602 1 97.06 721 SER A CA 1
ATOM 5718 C C . SER A 1 721 ? -4.84 5.496 11.664 1 97.06 721 SER A C 1
ATOM 5720 O O . SER A 1 721 ? -4.105 5.496 10.68 1 97.06 721 SER A O 1
ATOM 5722 N N . CYS A 1 722 ? -4.496 4.906 12.805 1 96.88 722 CYS A N 1
ATOM 5723 C CA . CYS A 1 722 ? -3.162 4.344 12.984 1 96.88 722 CYS A CA 1
ATOM 5724 C C . CYS A 1 722 ? -3.129 2.879 12.562 1 96.88 722 CYS A C 1
ATOM 5726 O O . CYS A 1 722 ? -2.096 2.219 12.688 1 96.88 722 CYS A O 1
ATOM 5728 N N . THR A 1 723 ? -4.184 2.334 12.023 1 96.06 723 THR A N 1
ATOM 5729 C CA . THR A 1 723 ? -4.258 0.925 11.648 1 96.06 723 THR A CA 1
ATOM 5730 C C . THR A 1 723 ? -3.238 0.602 10.562 1 96.06 723 THR A C 1
ATOM 5732 O O . THR A 1 723 ? -2.969 1.432 9.688 1 96.06 723 THR A O 1
ATOM 5735 N N . ARG A 1 724 ? -2.717 -0.621 10.625 1 92.81 724 ARG A N 1
ATOM 5736 C CA . ARG A 1 724 ? -1.761 -1.095 9.633 1 92.81 724 ARG A CA 1
ATOM 5737 C C . ARG A 1 724 ? -2.398 -2.127 8.711 1 92.81 724 ARG A C 1
ATOM 5739 O O . ARG A 1 724 ? -1.757 -2.613 7.773 1 92.81 724 ARG A O 1
ATOM 5746 N N . SER A 1 725 ? -3.67 -2.445 8.961 1 91 725 SER A N 1
ATOM 5747 C CA . SER A 1 725 ? -4.355 -3.467 8.18 1 91 725 SER A CA 1
ATOM 5748 C C . SER A 1 725 ? -5.027 -2.859 6.949 1 91 725 SER A C 1
ATOM 5750 O O . SER A 1 725 ? -5.934 -2.037 7.074 1 91 725 SER A O 1
ATOM 5752 N N . PRO A 1 726 ? -4.707 -3.344 5.777 1 90.38 726 PRO A N 1
ATOM 5753 C CA . PRO A 1 726 ? -5.23 -2.734 4.551 1 90.38 726 PRO A CA 1
ATOM 5754 C C . PRO A 1 726 ? -6.754 -2.77 4.48 1 90.38 726 PRO A C 1
ATOM 5756 O O . PRO A 1 726 ? -7.383 -1.781 4.09 1 90.38 726 PRO A O 1
ATOM 5759 N N . TRP A 1 727 ? -7.387 -3.836 4.852 1 89.56 727 TRP A N 1
ATOM 5760 C CA . TRP A 1 727 ? -8.836 -3.924 4.73 1 89.56 727 TRP A CA 1
ATOM 5761 C C . TRP A 1 727 ? -9.523 -3.004 5.734 1 89.56 727 TRP A C 1
ATOM 5763 O O . TRP A 1 727 ? -10.609 -2.486 5.469 1 89.56 727 TRP A O 1
ATOM 5773 N N . VAL A 1 728 ? -8.891 -2.822 6.895 1 93.44 728 VAL A N 1
ATOM 5774 C CA . VAL A 1 728 ? -9.453 -1.914 7.887 1 93.44 728 VAL A CA 1
ATOM 5775 C C . VAL A 1 728 ? -9.328 -0.473 7.398 1 93.44 728 VAL A C 1
ATOM 5777 O O . VAL A 1 728 ? -10.219 0.346 7.625 1 93.44 728 VAL A O 1
ATOM 5780 N N . VAL A 1 729 ? -8.148 -0.149 6.77 1 94.69 729 VAL A N 1
ATOM 5781 C CA . VAL A 1 729 ? -7.988 1.163 6.152 1 94.69 729 VAL A CA 1
ATOM 5782 C C . VAL A 1 729 ? -9.133 1.416 5.168 1 94.69 729 VAL A C 1
ATOM 5784 O O . VAL A 1 729 ? -9.766 2.469 5.207 1 94.69 729 VAL A O 1
ATOM 5787 N N . ARG A 1 730 ? -9.383 0.429 4.32 1 91.38 730 ARG A N 1
ATOM 5788 C CA . ARG A 1 730 ? -10.43 0.563 3.316 1 91.38 730 ARG A CA 1
ATOM 5789 C C . ARG A 1 730 ? -11.805 0.708 3.973 1 91.38 730 ARG A C 1
ATOM 5791 O O . ARG A 1 730 ? -12.633 1.501 3.521 1 91.38 730 ARG A O 1
ATOM 5798 N N . ARG A 1 731 ? -12.023 -0.045 4.969 1 90.06 731 ARG A N 1
ATOM 5799 C CA . ARG A 1 731 ? -13.273 0.048 5.723 1 90.06 731 ARG A CA 1
ATOM 5800 C C . ARG A 1 731 ? -13.477 1.457 6.27 1 90.06 731 ARG A C 1
ATOM 5802 O O . ARG A 1 731 ? -14.57 2.014 6.164 1 90.06 731 ARG A O 1
ATOM 5809 N N . PHE A 1 732 ? -12.461 1.985 6.902 1 93.31 732 PHE A N 1
ATOM 5810 C CA . PHE A 1 732 ? -12.539 3.326 7.473 1 93.31 732 PHE A CA 1
ATOM 5811 C C . PHE A 1 732 ? -12.836 4.355 6.391 1 93.31 732 PHE A C 1
ATOM 5813 O O . PHE A 1 732 ? -13.688 5.23 6.578 1 93.31 732 PHE A O 1
ATOM 5820 N N . LEU A 1 733 ? -12.203 4.223 5.246 1 92.75 733 LEU A N 1
ATOM 5821 C CA . LEU A 1 733 ? -12.414 5.125 4.121 1 92.75 733 LEU A CA 1
ATOM 5822 C C . LEU A 1 733 ? -13.844 5.016 3.604 1 92.75 733 LEU A C 1
ATOM 5824 O O . LEU A 1 733 ? -14.477 6.027 3.285 1 92.75 733 LEU A O 1
ATOM 5828 N N . ASP A 1 734 ? -14.328 3.83 3.557 1 88.44 734 ASP A N 1
ATOM 5829 C CA . ASP A 1 734 ? -15.703 3.623 3.109 1 88.44 734 ASP A CA 1
ATOM 5830 C C . ASP A 1 734 ? -16.703 4.27 4.074 1 88.44 734 ASP A C 1
ATOM 5832 O O . ASP A 1 734 ? -17.719 4.816 3.645 1 88.44 734 ASP A O 1
ATOM 5836 N N . PHE A 1 735 ? -16.391 4.199 5.34 1 87.12 735 PHE A N 1
ATOM 5837 C CA . PHE A 1 735 ? -17.25 4.805 6.352 1 87.12 735 PHE A CA 1
ATOM 5838 C C . PHE A 1 735 ? -17.328 6.316 6.16 1 87.12 735 PHE A C 1
ATOM 5840 O O . PHE A 1 735 ? -18.375 6.922 6.398 1 87.12 735 PHE A O 1
ATOM 5847 N N . ILE A 1 736 ? -16.25 6.918 5.73 1 84 736 ILE A N 1
ATOM 5848 C CA . ILE A 1 736 ? -16.203 8.375 5.688 1 84 736 ILE A CA 1
ATOM 5849 C C . ILE A 1 736 ? -16.922 8.883 4.445 1 84 736 ILE A C 1
ATOM 5851 O O . ILE A 1 736 ? -17.438 10 4.438 1 84 736 ILE A O 1
ATOM 5855 N N . VAL A 1 737 ? -17.016 8.062 3.373 1 82.81 737 VAL A N 1
ATOM 5856 C CA . VAL A 1 737 ? -17.641 8.539 2.146 1 82.81 737 VAL A CA 1
ATOM 5857 C C . VAL A 1 737 ? -19.094 8.062 2.092 1 82.81 737 VAL A C 1
ATOM 5859 O O . VAL A 1 737 ? -19.859 8.484 1.225 1 82.81 737 VAL A O 1
ATOM 5862 N N . ALA A 1 738 ? -19.391 7.211 3.01 1 79.25 738 ALA A N 1
ATOM 5863 C CA . ALA A 1 738 ? -20.766 6.703 3.037 1 79.25 738 ALA A CA 1
ATOM 5864 C C . ALA A 1 738 ? -21.766 7.828 3.318 1 79.25 738 ALA A C 1
ATOM 5866 O O . ALA A 1 738 ? -21.438 8.781 4.031 1 79.25 738 ALA A O 1
ATOM 5867 N N . ASN A 1 739 ? -22.938 7.758 2.768 1 66.44 739 ASN A N 1
ATOM 5868 C CA . ASN A 1 739 ? -23.969 8.766 2.943 1 66.44 739 ASN A CA 1
ATOM 5869 C C . ASN A 1 739 ? -24.422 8.859 4.402 1 66.44 739 ASN A C 1
ATOM 5871 O O . ASN A 1 739 ? -24.703 9.953 4.898 1 66.44 739 ASN A O 1
ATOM 5875 N N . ASP A 1 740 ? -24.422 7.68 5.02 1 65.88 740 ASP A N 1
ATOM 5876 C CA . ASP A 1 740 ? -24.828 7.621 6.422 1 65.88 740 ASP A CA 1
ATOM 5877 C C . ASP A 1 740 ? -23.625 7.512 7.344 1 65.88 740 ASP A C 1
ATOM 5879 O O . ASP A 1 740 ? -23.672 6.832 8.367 1 65.88 740 ASP A O 1
ATOM 5883 N N . SER A 1 741 ? -22.672 8.32 6.918 1 69.25 741 SER A N 1
ATOM 5884 C CA . SER A 1 741 ? -21.406 8.18 7.637 1 69.25 741 SER A CA 1
ATOM 5885 C C . SER A 1 741 ? -21.547 8.656 9.078 1 69.25 741 SER A C 1
ATOM 5887 O O . SER A 1 741 ? -22.203 9.664 9.352 1 69.25 741 SER A O 1
ATOM 5889 N N . ALA A 1 742 ? -20.984 7.84 9.93 1 69 742 ALA A N 1
ATOM 5890 C CA . ALA A 1 742 ? -20.891 8.227 11.328 1 69 742 ALA A CA 1
ATOM 5891 C C . ALA A 1 742 ? -19.797 9.273 11.539 1 69 742 ALA A C 1
ATOM 5893 O O . ALA A 1 742 ? -19.703 9.875 12.609 1 69 742 ALA A O 1
ATOM 5894 N N . VAL A 1 743 ? -19.016 9.531 10.523 1 80.44 743 VAL A N 1
ATOM 5895 C CA . VAL A 1 743 ? -17.969 10.531 10.617 1 80.44 743 VAL A CA 1
ATOM 5896 C C . VAL A 1 743 ? -18.422 11.828 9.961 1 80.44 743 VAL A C 1
ATOM 5898 O O . VAL A 1 743 ? -18.797 11.844 8.789 1 80.44 743 VAL A O 1
ATOM 5901 N N . ARG A 1 744 ? -18.438 12.859 10.781 1 76.25 744 ARG A N 1
ATOM 5902 C CA . ARG A 1 744 ? -18.812 14.172 10.258 1 76.25 744 ARG A CA 1
ATOM 5903 C C . ARG A 1 744 ? -17.844 14.617 9.164 1 76.25 744 ARG A C 1
ATOM 5905 O O . ARG A 1 744 ? -16.656 14.297 9.211 1 76.25 744 ARG A O 1
ATOM 5912 N N . LYS A 1 745 ? -18.312 15.336 8.25 1 72.44 745 LYS A N 1
ATOM 5913 C CA . LYS A 1 745 ? -17.516 15.766 7.102 1 72.44 745 LYS A CA 1
ATOM 5914 C C . LYS A 1 745 ? -16.281 16.547 7.551 1 72.44 745 LYS A C 1
ATOM 5916 O O . LYS A 1 745 ? -15.203 16.406 6.961 1 72.44 745 LYS A O 1
ATOM 5921 N N . GLN A 1 746 ? -16.406 17.359 8.57 1 68.25 746 GLN A N 1
ATOM 5922 C CA . GLN A 1 746 ? -15.281 18.125 9.086 1 68.25 746 GLN A CA 1
ATOM 5923 C C . GLN A 1 746 ? -14.211 17.188 9.648 1 68.25 746 GLN A C 1
ATOM 5925 O O . GLN A 1 746 ? -13.016 17.438 9.469 1 68.25 746 GLN A O 1
ATOM 5930 N N . ASP A 1 747 ? -14.641 16.203 10.242 1 80.25 747 ASP A N 1
ATOM 5931 C CA . ASP A 1 747 ? -13.719 15.234 10.828 1 80.25 747 ASP A CA 1
ATOM 5932 C C . ASP A 1 747 ? -13.117 14.328 9.75 1 80.25 747 ASP A C 1
ATOM 5934 O O . ASP A 1 747 ? -11.984 13.859 9.891 1 80.25 747 ASP A O 1
ATOM 5938 N N . ALA A 1 748 ? -13.898 14.211 8.719 1 84.44 748 ALA A N 1
ATOM 5939 C CA . ALA A 1 748 ? -13.445 13.336 7.641 1 84.44 748 ALA A CA 1
ATOM 5940 C C . ALA A 1 748 ? -12.188 13.898 6.98 1 84.44 748 ALA A C 1
ATOM 5942 O O . ALA A 1 748 ? -11.312 13.141 6.551 1 84.44 748 ALA A O 1
ATOM 5943 N N . SER A 1 749 ? -12.07 15.18 6.871 1 84.88 749 SER A N 1
ATOM 5944 C CA . SER A 1 749 ? -10.867 15.781 6.312 1 84.88 749 SER A CA 1
ATOM 5945 C C . SER A 1 749 ? -9.633 15.422 7.137 1 84.88 749 SER A C 1
ATOM 5947 O O . SER A 1 749 ? -8.578 15.117 6.582 1 84.88 749 SER A O 1
ATOM 5949 N N . SER A 1 750 ? -9.773 15.438 8.406 1 89.19 750 SER A N 1
ATOM 5950 C CA . SER A 1 750 ? -8.672 15.078 9.289 1 89.19 750 SER A CA 1
ATOM 5951 C C . SER A 1 750 ? -8.32 13.602 9.164 1 89.19 750 SER A C 1
ATOM 5953 O O . SER A 1 750 ? -7.148 13.234 9.219 1 89.19 750 SER A O 1
ATOM 5955 N N . VAL A 1 751 ? -9.312 12.82 8.977 1 91.88 751 VAL A N 1
ATOM 5956 C CA . VAL A 1 751 ? -9.094 11.383 8.836 1 91.88 751 VAL A CA 1
ATOM 5957 C C . VAL A 1 751 ? -8.281 11.109 7.566 1 91.88 751 VAL A C 1
ATOM 5959 O O . VAL A 1 751 ? -7.332 10.328 7.586 1 91.88 751 VAL A O 1
ATOM 5962 N N . PHE A 1 752 ? -8.656 11.805 6.484 1 91.94 752 PHE A N 1
ATOM 5963 C CA . PHE A 1 752 ? -7.895 11.648 5.254 1 91.94 752 PHE A CA 1
ATOM 5964 C C . PHE A 1 752 ? -6.434 12.031 5.469 1 91.94 752 PHE A C 1
ATOM 5966 O O . PHE A 1 752 ? -5.531 11.305 5.043 1 91.94 752 PHE A O 1
ATOM 5973 N N . GLN A 1 753 ? -6.242 13.078 6.129 1 92.62 753 GLN A N 1
ATOM 5974 C CA . GLN A 1 753 ? -4.883 13.547 6.363 1 92.62 753 GLN A CA 1
ATOM 5975 C C . GLN A 1 753 ? -4.094 12.555 7.211 1 92.62 753 GLN A C 1
ATOM 5977 O O . GLN A 1 753 ? -2.959 12.203 6.879 1 92.62 753 GLN A O 1
ATOM 5982 N N . ASP A 1 754 ? -4.734 12.102 8.25 1 95 754 ASP A N 1
ATOM 5983 C CA . ASP A 1 754 ? -4.078 11.164 9.156 1 95 754 ASP A CA 1
ATOM 5984 C C . ASP A 1 754 ? -3.711 9.875 8.438 1 95 754 ASP A C 1
ATOM 5986 O O . ASP A 1 754 ? -2.619 9.336 8.633 1 95 754 ASP A O 1
ATOM 5990 N N . LEU A 1 755 ? -4.57 9.367 7.602 1 95.94 755 LEU A N 1
ATOM 5991 C CA . LEU A 1 755 ? -4.312 8.141 6.855 1 95.94 755 LEU A CA 1
ATOM 5992 C C . LEU A 1 755 ? -3.215 8.359 5.82 1 95.94 755 LEU A C 1
ATOM 5994 O O . LEU A 1 755 ? -2.436 7.445 5.535 1 95.94 755 LEU A O 1
ATOM 5998 N N . CYS A 1 756 ? -3.15 9.555 5.281 1 95 756 CYS A N 1
ATOM 5999 C CA . CYS A 1 756 ? -2.115 9.875 4.305 1 95 756 CYS A CA 1
ATOM 6000 C C . CYS A 1 756 ? -0.74 9.906 4.961 1 95 756 CYS A C 1
ATOM 6002 O O . CYS A 1 756 ? 0.264 9.594 4.316 1 95 756 CYS A O 1
ATOM 6004 N N . TYR A 1 757 ? -0.701 10.195 6.23 1 93 757 TYR A N 1
ATOM 6005 C CA . TYR A 1 757 ? 0.571 10.242 6.945 1 93 757 TYR A CA 1
ATOM 6006 C C . TYR A 1 757 ? 0.961 8.859 7.457 1 93 757 TYR A C 1
ATOM 6008 O O . TYR A 1 757 ? 2.111 8.633 7.844 1 93 757 TYR A O 1
ATOM 6016 N N . ASN A 1 758 ? 0.016 7.93 7.5 1 94 758 ASN A N 1
ATOM 6017 C CA . ASN A 1 758 ? 0.273 6.559 7.926 1 94 758 ASN A CA 1
ATOM 6018 C C . ASN A 1 758 ? 0.966 5.754 6.828 1 94 758 ASN A C 1
ATOM 6020 O O . ASN A 1 758 ? 0.361 5.445 5.801 1 94 758 ASN A O 1
ATOM 6024 N N . GLU A 1 759 ? 2.156 5.367 7.129 1 92.19 759 GLU A N 1
ATOM 6025 C CA . GLU A 1 759 ? 2.986 4.664 6.156 1 92.19 759 GLU A CA 1
ATOM 6026 C C . GLU A 1 759 ? 2.293 3.406 5.641 1 92.19 759 GLU A C 1
ATOM 6028 O O . GLU A 1 759 ? 2.516 2.986 4.504 1 92.19 759 GLU A O 1
ATOM 6033 N N . TYR A 1 760 ? 1.43 2.844 6.363 1 92.5 760 TYR A N 1
ATOM 6034 C CA . TYR A 1 760 ? 0.792 1.58 6.012 1 92.5 760 TYR A CA 1
ATOM 6035 C C . TYR A 1 760 ? -0.53 1.818 5.289 1 92.5 760 TYR A C 1
ATOM 6037 O O . TYR A 1 760 ? -1.137 0.881 4.766 1 92.5 760 TYR A O 1
ATOM 6045 N N . ALA A 1 761 ? -0.938 3.039 5.223 1 95 761 ALA A N 1
ATOM 6046 C CA . ALA A 1 761 ? -2.256 3.322 4.664 1 95 761 ALA A CA 1
ATOM 6047 C C . ALA A 1 761 ? -2.158 4.289 3.488 1 95 761 ALA A C 1
ATOM 6049 O O . ALA A 1 761 ? -3.105 4.43 2.713 1 95 761 ALA A O 1
ATOM 6050 N N . ARG A 1 762 ? -1.054 4.973 3.348 1 94.25 762 ARG A N 1
ATOM 6051 C CA . ARG A 1 762 ? -0.975 6.145 2.484 1 94.25 762 ARG A CA 1
ATOM 6052 C C . ARG A 1 762 ? -1.246 5.773 1.029 1 94.25 762 ARG A C 1
ATOM 6054 O O . ARG A 1 762 ? -1.901 6.523 0.303 1 94.25 762 ARG A O 1
ATOM 6061 N N . ASP A 1 763 ? -0.774 4.594 0.503 1 92.38 763 ASP A N 1
ATOM 6062 C CA . ASP A 1 763 ? -1 4.203 -0.886 1 92.38 763 ASP A CA 1
ATOM 6063 C C . ASP A 1 763 ? -2.479 3.928 -1.145 1 92.38 763 ASP A C 1
ATOM 6065 O O . ASP A 1 763 ? -3.031 4.371 -2.154 1 92.38 763 ASP A O 1
ATOM 6069 N N . ILE A 1 764 ? -3.074 3.201 -0.235 1 92.88 764 ILE A N 1
ATOM 6070 C CA . ILE A 1 764 ? -4.492 2.871 -0.352 1 92.88 764 ILE A CA 1
ATOM 6071 C C . ILE A 1 764 ? -5.324 4.152 -0.313 1 92.88 764 ILE A C 1
ATOM 6073 O O . ILE A 1 764 ? -6.273 4.305 -1.086 1 92.88 764 ILE A O 1
ATOM 6077 N N . THR A 1 765 ? -4.91 5.074 0.556 1 95.31 765 THR A N 1
ATOM 6078 C CA . THR A 1 765 ? -5.652 6.32 0.714 1 95.31 765 THR A CA 1
ATOM 6079 C C . THR A 1 765 ? -5.523 7.188 -0.535 1 95.31 765 THR A C 1
ATOM 6081 O O . THR A 1 765 ? -6.512 7.746 -1.016 1 95.31 765 THR A O 1
ATOM 6084 N N . TRP A 1 766 ? -4.289 7.32 -1.076 1 94.5 766 TRP A N 1
ATOM 6085 C CA . TRP A 1 766 ? -4.07 8.102 -2.289 1 94.5 766 TRP A CA 1
ATOM 6086 C C . TRP A 1 766 ? -4.875 7.539 -3.453 1 94.5 766 TRP A C 1
ATOM 6088 O O . TRP A 1 766 ? -5.52 8.289 -4.191 1 94.5 766 TRP A O 1
ATOM 6098 N N . ASP A 1 767 ? -4.891 6.242 -3.645 1 91.88 767 ASP A N 1
ATOM 6099 C CA . ASP A 1 767 ? -5.664 5.598 -4.703 1 91.88 767 ASP A CA 1
ATOM 6100 C C . ASP A 1 767 ? -7.16 5.801 -4.492 1 91.88 767 ASP A C 1
ATOM 6102 O O . ASP A 1 767 ? -7.902 6.02 -5.449 1 91.88 767 ASP A O 1
ATOM 6106 N N . PHE A 1 768 ? -7.574 5.711 -3.236 1 93.75 768 PHE A N 1
ATOM 6107 C CA . PHE A 1 768 ? -8.977 5.914 -2.9 1 93.75 768 PHE A CA 1
ATOM 6108 C C . PHE A 1 768 ? -9.43 7.32 -3.275 1 93.75 768 PHE A C 1
ATOM 6110 O O . PHE A 1 768 ? -10.508 7.504 -3.846 1 93.75 768 PHE A O 1
ATOM 6117 N N . LEU A 1 769 ? -8.586 8.273 -2.924 1 91.94 769 LEU A N 1
ATOM 6118 C CA . LEU A 1 769 ? -8.891 9.664 -3.238 1 91.94 769 LEU A CA 1
ATOM 6119 C C . LEU A 1 769 ? -9.016 9.867 -4.746 1 91.94 769 LEU A C 1
ATOM 6121 O O . LEU A 1 769 ? -9.969 10.484 -5.219 1 91.94 769 LEU A O 1
ATOM 6125 N N . ARG A 1 770 ? -8.109 9.359 -5.492 1 91.62 770 ARG A N 1
ATOM 6126 C CA . ARG A 1 770 ? -8.148 9.5 -6.945 1 91.62 770 ARG A CA 1
ATOM 6127 C C . ARG A 1 770 ? -9.352 8.781 -7.535 1 91.62 770 ARG A C 1
ATOM 6129 O O . ARG A 1 770 ? -9.984 9.281 -8.469 1 91.62 770 ARG A O 1
ATOM 6136 N N . GLY A 1 771 ? -9.742 7.641 -6.98 1 90.25 771 GLY A N 1
ATOM 6137 C CA . GLY A 1 771 ? -10.867 6.863 -7.469 1 90.25 771 GLY A CA 1
ATOM 6138 C C . GLY A 1 771 ? -12.211 7.48 -7.117 1 90.25 771 GLY A C 1
ATOM 6139 O O . GLY A 1 771 ? -13.219 7.191 -7.766 1 90.25 771 GLY A O 1
ATOM 6140 N N . ASN A 1 772 ? -12.18 8.297 -6.031 1 90.12 772 ASN A N 1
ATOM 6141 C CA . ASN A 1 772 ? -13.406 8.953 -5.586 1 90.12 772 ASN A CA 1
ATOM 6142 C C . ASN A 1 772 ? -13.289 10.477 -5.672 1 90.12 772 ASN A C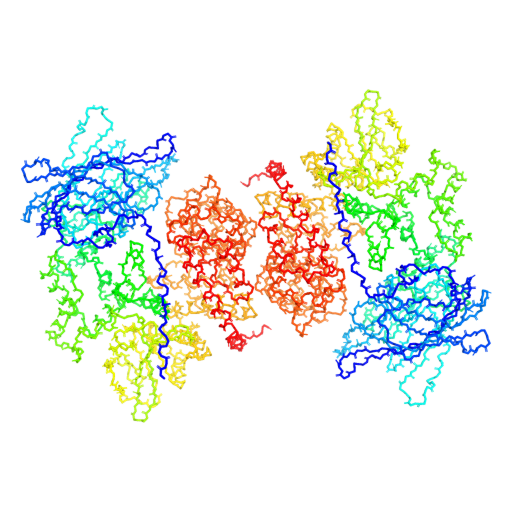 1
ATOM 6144 O O . ASN A 1 772 ? -13.805 11.188 -4.812 1 90.12 772 ASN A O 1
ATOM 6148 N N . TRP A 1 773 ? -12.594 10.906 -6.66 1 88.44 773 TRP A N 1
ATOM 6149 C CA . TRP A 1 773 ? -12.25 12.32 -6.734 1 88.44 773 TRP A CA 1
ATOM 6150 C C . TRP A 1 773 ? -13.5 13.18 -6.875 1 88.44 773 TRP A C 1
ATOM 6152 O O . TRP A 1 773 ? -13.57 14.281 -6.32 1 88.44 773 TRP A O 1
ATOM 6162 N N . ASP A 1 774 ? -14.539 12.688 -7.543 1 85.25 774 ASP A N 1
ATOM 6163 C CA . ASP A 1 774 ? -15.781 13.438 -7.707 1 85.25 774 ASP A CA 1
ATOM 6164 C C . ASP A 1 774 ? -16.422 13.727 -6.355 1 85.25 774 ASP A C 1
ATOM 6166 O O . ASP A 1 774 ? -16.891 14.844 -6.109 1 85.25 774 ASP A O 1
ATOM 6170 N N . PHE A 1 775 ? -16.406 12.773 -5.598 1 83.81 775 PHE A N 1
ATOM 6171 C CA . PHE A 1 775 ? -16.969 12.93 -4.262 1 83.81 775 PHE A CA 1
ATOM 6172 C C . PHE A 1 775 ? -16.141 13.898 -3.432 1 83.81 775 PHE A C 1
ATOM 6174 O O . PHE A 1 775 ? -16.688 14.789 -2.779 1 83.81 775 PHE A O 1
ATOM 6181 N N . ILE A 1 776 ? -14.859 13.766 -3.453 1 84.44 776 ILE A N 1
ATOM 6182 C CA . ILE A 1 776 ? -13.953 14.586 -2.654 1 84.44 776 ILE A CA 1
ATOM 6183 C C . ILE A 1 776 ? -14.078 16.047 -3.078 1 84.44 776 ILE A C 1
ATOM 6185 O O . ILE A 1 776 ? -14.172 16.938 -2.23 1 84.44 776 ILE A O 1
ATOM 6189 N N . TYR A 1 777 ? -14.07 16.219 -4.359 1 82 777 TYR A N 1
ATOM 6190 C CA . TYR A 1 777 ? -14.211 17.578 -4.891 1 82 777 TYR A CA 1
ATOM 6191 C C . TYR A 1 777 ? -15.562 18.172 -4.52 1 82 777 TYR A C 1
ATOM 6193 O O . TYR A 1 777 ? -15.656 19.344 -4.18 1 82 777 TYR A O 1
ATOM 6201 N N . GLY A 1 778 ? -16.578 17.406 -4.594 1 75.75 778 GLY A N 1
ATOM 6202 C CA . GLY A 1 778 ? -17.906 17.875 -4.281 1 75.75 778 GLY A CA 1
ATOM 6203 C C . GLY A 1 778 ? -18.078 18.297 -2.834 1 75.75 778 GLY A C 1
ATOM 6204 O O . GLY A 1 778 ? -18.75 19.297 -2.545 1 75.75 778 GLY A O 1
ATOM 6205 N N . VAL A 1 779 ? -17.484 17.578 -1.966 1 75.62 779 VAL A N 1
ATOM 6206 C CA . VAL A 1 779 ? -17.688 17.812 -0.539 1 75.62 779 VAL A CA 1
ATOM 6207 C C . VAL A 1 779 ? -16.656 18.828 -0.038 1 75.62 779 VAL A C 1
ATOM 6209 O O . VAL A 1 779 ? -16.984 19.719 0.749 1 75.62 779 VAL A O 1
ATOM 6212 N N . TYR A 1 780 ? -15.422 18.75 -0.475 1 73.25 780 TYR A N 1
ATOM 6213 C CA . TYR A 1 780 ? -14.344 19.531 0.117 1 73.25 780 TYR A CA 1
ATOM 6214 C C . TYR A 1 780 ? -13.812 20.578 -0.869 1 73.25 780 TYR A C 1
ATOM 6216 O O . TYR A 1 780 ? -13.047 21.453 -0.494 1 73.25 780 TYR A O 1
ATOM 6224 N N . GLY A 1 781 ? -14.125 20.469 -2.076 1 64.31 781 GLY A N 1
ATOM 6225 C CA . GLY A 1 781 ? -13.539 21.266 -3.143 1 64.31 781 GLY A CA 1
ATOM 6226 C C . GLY A 1 781 ? -13.734 22.766 -2.945 1 64.31 781 GLY A C 1
ATOM 6227 O O . GLY A 1 781 ? -12.953 23.562 -3.465 1 64.31 781 GLY A O 1
ATOM 6228 N N . THR A 1 782 ? -14.75 23.016 -2.191 1 57.97 782 THR A N 1
ATOM 6229 C CA . THR A 1 782 ? -15.031 24.438 -2.033 1 57.97 782 THR A CA 1
ATOM 6230 C C . THR A 1 782 ? -14.375 24.984 -0.766 1 57.97 782 THR A C 1
ATOM 6232 O O . THR A 1 782 ? -14.172 26.188 -0.634 1 57.97 782 THR A O 1
ATOM 6235 N N . GLY A 1 783 ? -14.227 24.141 0.085 1 54.59 783 GLY A N 1
ATOM 6236 C CA . GLY A 1 783 ? -13.578 24.609 1.297 1 54.59 783 GLY A CA 1
ATOM 6237 C C . GLY A 1 783 ? -12.062 24.594 1.201 1 54.59 783 GLY A C 1
ATOM 6238 O O . GLY A 1 783 ? -11.461 23.531 0.979 1 54.59 783 GLY A O 1
ATOM 6239 N N . PHE A 1 784 ? -11.445 25.703 1.161 1 46.47 784 PHE A N 1
ATOM 6240 C CA . PHE A 1 784 ? -10.031 25.875 0.851 1 46.47 784 PHE A CA 1
ATOM 6241 C C . PHE A 1 784 ? -9.172 25.016 1.782 1 46.47 784 PHE A C 1
ATOM 6243 O O . PHE A 1 784 ? -8.305 24.281 1.326 1 46.47 784 PHE A O 1
ATOM 6250 N N . PHE A 1 785 ? -9.438 25.016 3.074 1 53.44 785 PHE A N 1
ATOM 6251 C CA . PHE A 1 785 ? -8.484 24.453 4.02 1 53.44 785 PHE A CA 1
ATOM 6252 C C . PHE A 1 785 ? -8.57 22.922 4.016 1 53.44 785 PHE A C 1
ATOM 6254 O O . PHE A 1 785 ? -7.547 22.234 3.975 1 53.44 785 PHE A O 1
ATOM 6261 N N . SER A 1 786 ? -9.695 22.469 3.875 1 65 786 SER A N 1
ATOM 6262 C CA . SER A 1 786 ? -9.859 21.016 3.951 1 65 786 SER A CA 1
ATOM 6263 C C . SER A 1 786 ? -9.344 20.344 2.684 1 65 786 SER A C 1
ATOM 6265 O O . SER A 1 786 ? -8.617 19.344 2.756 1 65 786 SER A O 1
ATOM 6267 N N . PHE A 1 787 ? -9.539 21.016 1.608 1 73.75 787 PHE A N 1
ATOM 6268 C CA . PHE A 1 787 ? -9.203 20.406 0.331 1 73.75 787 PHE A CA 1
ATOM 6269 C C . PHE A 1 787 ? -7.695 20.438 0.091 1 73.75 787 PHE A C 1
ATOM 6271 O O . PHE A 1 787 ? -7.094 19.422 -0.261 1 73.75 787 PHE A O 1
ATOM 6278 N N . SER A 1 788 ? -7.078 21.531 0.373 1 76.38 788 SER A N 1
ATOM 6279 C CA . SER A 1 788 ? -5.633 21.672 0.238 1 76.38 788 SER A CA 1
ATOM 6280 C C . SER A 1 788 ? -4.895 20.75 1.209 1 76.38 788 SER A C 1
ATOM 6282 O O . SER A 1 788 ? -3.855 20.188 0.865 1 76.38 788 SER A O 1
ATOM 6284 N N . GLY A 1 789 ? -5.48 20.656 2.359 1 82.69 789 GLY A N 1
ATOM 6285 C CA . GLY A 1 789 ? -4.867 19.797 3.363 1 82.69 789 GLY A CA 1
ATOM 6286 C C . GLY A 1 789 ? -4.82 18.328 2.951 1 82.69 789 GLY A C 1
ATOM 6287 O O . GLY A 1 789 ? -3.824 17.656 3.191 1 82.69 789 GLY A O 1
ATOM 6288 N N . ILE A 1 790 ? -5.84 17.906 2.281 1 87.44 790 ILE A N 1
ATOM 6289 C CA . ILE A 1 790 ? -5.922 16.531 1.837 1 87.44 790 ILE A CA 1
ATOM 6290 C C . ILE A 1 790 ? -4.863 16.266 0.767 1 87.44 790 ILE A C 1
ATOM 6292 O O . ILE A 1 790 ? -4.109 15.289 0.858 1 87.44 790 ILE A O 1
ATOM 6296 N N . ILE A 1 791 ? -4.723 17.188 -0.149 1 86.62 791 ILE A N 1
ATOM 6297 C CA . ILE A 1 791 ? -3.783 17.016 -1.25 1 86.62 791 ILE A CA 1
ATOM 6298 C C . ILE A 1 791 ? -2.352 17.094 -0.724 1 86.62 791 ILE A C 1
ATOM 6300 O O . ILE A 1 791 ? -1.525 16.219 -1.031 1 86.62 791 ILE A O 1
ATOM 6304 N N . SER A 1 792 ? -2.115 18 0.142 1 87 792 SER A N 1
ATOM 6305 C CA . SER A 1 792 ? -0.762 18.203 0.649 1 87 792 SER A CA 1
ATOM 6306 C C . SER A 1 792 ? -0.318 17.047 1.525 1 87 792 SER A C 1
ATOM 6308 O O . SER A 1 792 ? 0.839 16.625 1.467 1 87 792 SER A O 1
ATOM 6310 N N . SER A 1 793 ? -1.205 16.547 2.281 1 90.81 793 SER A N 1
ATOM 6311 C CA . SER A 1 793 ? -0.862 15.445 3.174 1 90.81 793 SER A CA 1
ATOM 6312 C C . SER A 1 793 ? -0.598 14.164 2.389 1 90.81 793 SER A C 1
ATOM 6314 O O . SER A 1 793 ? 0.367 13.453 2.666 1 90.81 793 SER A O 1
ATOM 6316 N N . CYS A 1 794 ? -1.349 13.867 1.404 1 92.75 794 CYS A N 1
ATOM 6317 C CA . CYS A 1 794 ? -1.248 12.609 0.664 1 92.75 794 CYS A CA 1
ATOM 6318 C C . CYS A 1 794 ? -0.023 12.609 -0.243 1 92.75 794 CYS A C 1
ATOM 6320 O O . CYS A 1 794 ? 0.468 11.547 -0.63 1 92.75 794 CYS A O 1
ATOM 6322 N N . THR A 1 795 ? 0.495 13.805 -0.575 1 91.94 795 THR A N 1
ATOM 6323 C CA . THR A 1 795 ? 1.607 13.867 -1.518 1 91.94 795 THR A CA 1
ATOM 6324 C C . THR A 1 795 ? 2.891 14.297 -0.812 1 91.94 795 THR A C 1
ATOM 6326 O O . THR A 1 795 ? 3.918 14.516 -1.458 1 91.94 795 THR A O 1
ATOM 6329 N N . SER A 1 796 ? 2.793 14.414 0.501 1 89.75 796 SER A N 1
ATOM 6330 C CA . SER A 1 796 ? 3.906 14.953 1.276 1 89.75 796 SER A CA 1
ATOM 6331 C C . SER A 1 796 ? 5.145 14.07 1.152 1 89.75 796 SER A C 1
ATOM 6333 O O . SER A 1 796 ? 6.273 14.562 1.208 1 89.75 796 SER A O 1
ATOM 6335 N N . HIS A 1 797 ? 5.016 12.82 0.863 1 91.5 797 HIS A N 1
ATOM 6336 C CA . HIS A 1 797 ? 6.121 11.875 0.86 1 91.5 797 HIS A CA 1
ATOM 6337 C C . HIS A 1 797 ? 6.598 11.586 -0.561 1 91.5 797 HIS A C 1
ATOM 6339 O O . HIS A 1 797 ? 7.543 10.82 -0.76 1 91.5 797 HIS A O 1
ATOM 6345 N N . PHE A 1 798 ? 5.941 12.148 -1.586 1 92.5 798 PHE A N 1
ATOM 6346 C CA . PHE A 1 798 ? 6.312 11.852 -2.965 1 92.5 798 PHE A CA 1
ATOM 6347 C C . PHE A 1 798 ? 7.75 12.273 -3.244 1 92.5 798 PHE A C 1
ATOM 6349 O O . PHE A 1 798 ? 8.117 13.43 -3.012 1 92.5 798 PHE A O 1
ATOM 6356 N N . SER A 1 799 ? 8.547 11.336 -3.668 1 91.88 799 SER A N 1
ATOM 6357 C CA . SER A 1 799 ? 9.969 11.641 -3.834 1 91.88 799 SER A CA 1
ATOM 6358 C C . SER A 1 799 ? 10.586 10.805 -4.953 1 91.88 799 SER A C 1
ATOM 6360 O O . SER A 1 799 ? 11.797 10.586 -4.969 1 91.88 799 SER A O 1
ATOM 6362 N N . THR A 1 800 ? 9.773 10.211 -5.844 1 90.44 800 THR A N 1
ATOM 6363 C CA . THR A 1 800 ? 10.273 9.438 -6.973 1 90.44 800 THR A CA 1
ATOM 6364 C C . THR A 1 800 ? 9.75 9.992 -8.289 1 90.44 800 THR A C 1
ATOM 6366 O O . THR A 1 800 ? 8.766 10.734 -8.312 1 90.44 800 THR A O 1
ATOM 6369 N N . GLN A 1 801 ? 10.477 9.586 -9.328 1 90.69 801 GLN A N 1
ATOM 6370 C CA . GLN A 1 801 ? 10.047 10.023 -10.648 1 90.69 801 GLN A CA 1
ATOM 6371 C C . GLN A 1 801 ? 8.664 9.469 -10.992 1 90.69 801 GLN A C 1
ATOM 6373 O O . GLN A 1 801 ? 7.867 10.141 -11.648 1 90.69 801 GLN A O 1
ATOM 6378 N N . PHE A 1 802 ? 8.375 8.359 -10.586 1 89.38 802 PHE A N 1
ATOM 6379 C CA . PHE A 1 802 ? 7.074 7.746 -10.828 1 89.38 802 PHE A CA 1
ATOM 6380 C C . PHE A 1 802 ? 5.965 8.562 -10.172 1 89.38 802 PHE A C 1
ATOM 6382 O O . PHE A 1 802 ? 4.941 8.836 -10.797 1 89.38 802 PHE A O 1
ATOM 6389 N N . GLU A 1 803 ? 6.16 8.891 -8.977 1 92.31 803 GLU A N 1
ATOM 6390 C CA . GLU A 1 803 ? 5.168 9.664 -8.234 1 92.31 803 GLU A CA 1
ATOM 6391 C C . GLU A 1 803 ? 4.953 11.039 -8.875 1 92.31 803 GLU A C 1
ATOM 6393 O O . GLU A 1 803 ? 3.834 11.555 -8.883 1 92.31 803 GLU A O 1
ATOM 6398 N N . LEU A 1 804 ? 6.031 11.633 -9.359 1 92.62 804 LEU A N 1
ATOM 6399 C CA . LEU A 1 804 ? 5.914 12.898 -10.07 1 92.62 804 LEU A CA 1
ATOM 6400 C C . LEU A 1 804 ? 5.027 12.75 -11.305 1 92.62 804 LEU A C 1
ATOM 6402 O O . LEU A 1 804 ? 4.145 13.578 -11.539 1 92.62 804 LEU A O 1
ATOM 6406 N N . GLN A 1 805 ? 5.277 11.68 -12.031 1 91 805 GLN A N 1
ATOM 6407 C CA . GLN A 1 805 ? 4.496 11.422 -13.234 1 91 805 GLN A CA 1
ATOM 6408 C C . GLN A 1 805 ? 3.031 11.164 -12.891 1 91 805 GLN A C 1
ATOM 6410 O O . GLN A 1 805 ? 2.133 11.594 -13.617 1 91 805 GLN A O 1
ATOM 6415 N N . GLU A 1 806 ? 2.887 10.461 -11.898 1 90.81 806 GLU A N 1
ATOM 6416 C CA . GLU A 1 806 ? 1.53 10.188 -11.438 1 90.81 806 GLU A CA 1
ATOM 6417 C C . GLU A 1 806 ? 0.794 11.477 -11.078 1 90.81 806 GLU A C 1
ATOM 6419 O O . GLU A 1 806 ? -0.389 11.625 -11.391 1 90.81 806 GLU A O 1
ATOM 6424 N N . LEU A 1 807 ? 1.471 12.344 -10.398 1 91.12 807 LEU A N 1
ATOM 6425 C CA . LEU A 1 807 ? 0.884 13.625 -10.016 1 91.12 807 LEU A CA 1
ATOM 6426 C C . LEU A 1 807 ? 0.576 14.469 -11.25 1 91.12 807 LEU A C 1
ATOM 6428 O O . LEU A 1 807 ? -0.441 15.164 -11.289 1 91.12 807 LEU A O 1
ATOM 6432 N N . GLU A 1 808 ? 1.452 14.469 -12.18 1 91.44 808 GLU A N 1
ATOM 6433 C CA . GLU A 1 808 ? 1.22 15.188 -13.43 1 91.44 808 GLU A CA 1
ATOM 6434 C C . GLU A 1 808 ? -0.01 14.648 -14.156 1 91.44 808 GLU A C 1
ATOM 6436 O O . GLU A 1 808 ? -0.833 15.414 -14.656 1 91.44 808 GLU A O 1
ATOM 6441 N N . ALA A 1 809 ? -0.065 13.375 -14.211 1 89.81 809 ALA A N 1
ATOM 6442 C CA . ALA A 1 809 ? -1.227 12.742 -14.828 1 89.81 809 ALA A CA 1
ATOM 6443 C C . ALA A 1 809 ? -2.508 13.086 -14.078 1 89.81 809 ALA A C 1
ATOM 6445 O O . ALA A 1 809 ? -3.547 13.336 -14.688 1 89.81 809 ALA A O 1
ATOM 6446 N N . PHE A 1 810 ? -2.479 13.078 -12.812 1 92.12 810 PHE A N 1
ATOM 6447 C CA . PHE A 1 810 ? -3.621 13.43 -11.977 1 92.12 810 PHE A CA 1
ATOM 6448 C C . PHE A 1 810 ? -4.086 14.859 -12.266 1 92.12 810 PHE A C 1
ATOM 6450 O O . PHE A 1 810 ? -5.285 15.109 -12.398 1 92.12 810 PHE A O 1
ATOM 6457 N N . LYS A 1 811 ? -3.154 15.734 -12.242 1 89.44 811 LYS A N 1
ATOM 6458 C CA . LYS A 1 811 ? -3.49 17.125 -12.547 1 89.44 811 LYS A CA 1
ATOM 6459 C C . LYS A 1 811 ? -4.172 17.25 -13.906 1 89.44 811 LYS A C 1
ATOM 6461 O O . LYS A 1 811 ? -5.164 17.953 -14.047 1 89.44 811 LYS A O 1
ATOM 6466 N N . ALA A 1 812 ? -3.625 16.531 -14.883 1 88.69 812 ALA A N 1
ATOM 6467 C CA . ALA A 1 812 ? -4.156 16.594 -16.234 1 88.69 812 ALA A CA 1
ATOM 6468 C C . ALA A 1 812 ? -5.562 16 -16.312 1 88.69 812 ALA A C 1
ATOM 6470 O O . ALA A 1 812 ? -6.445 16.562 -16.969 1 88.69 812 ALA A O 1
ATOM 6471 N N . GLU A 1 813 ? -5.816 14.945 -15.656 1 87.31 813 GLU A N 1
ATOM 6472 C CA . GLU A 1 813 ? -7.09 14.234 -15.68 1 87.31 813 GLU A CA 1
ATOM 6473 C C . GLU A 1 813 ? -8.18 15.016 -14.961 1 87.31 813 GLU A C 1
ATOM 6475 O O . GLU A 1 813 ? -9.359 14.906 -15.305 1 87.31 813 GLU A O 1
ATOM 6480 N N . ASN A 1 814 ? -7.758 15.812 -13.969 1 87.56 814 ASN A N 1
ATOM 6481 C CA . ASN A 1 814 ? -8.734 16.5 -13.141 1 87.56 814 ASN A CA 1
ATOM 6482 C C . ASN A 1 814 ? -8.617 18.016 -13.281 1 87.56 814 ASN A C 1
ATOM 6484 O O . ASN A 1 814 ? -8.914 18.766 -12.344 1 87.56 814 ASN A O 1
ATOM 6488 N N . ALA A 1 815 ? -8.18 18.484 -14.367 1 82.62 815 ALA A N 1
ATOM 6489 C CA . ALA A 1 815 ? -7.902 19.906 -14.602 1 82.62 815 ALA A CA 1
ATOM 6490 C C . ALA A 1 815 ? -9.141 20.75 -14.336 1 82.62 815 ALA A C 1
ATOM 6492 O O . ALA A 1 815 ? -9.031 21.875 -13.836 1 82.62 815 ALA A O 1
ATOM 6493 N N . ASP A 1 816 ? -10.32 20.234 -14.508 1 77.38 816 ASP A N 1
ATOM 6494 C CA . ASP A 1 816 ? -11.555 20.984 -14.359 1 77.38 816 ASP A CA 1
ATOM 6495 C C . ASP A 1 816 ? -12.125 20.844 -12.945 1 77.38 816 ASP A C 1
ATOM 6497 O O . ASP A 1 816 ? -13.109 21.5 -12.594 1 77.38 816 ASP A O 1
ATOM 6501 N N . GLN A 1 817 ? -11.5 20.078 -12.188 1 79.06 817 GLN A N 1
ATOM 6502 C CA . GLN A 1 817 ? -12.031 19.781 -10.859 1 79.06 817 GLN A CA 1
ATOM 6503 C C . GLN A 1 817 ? -10.961 19.984 -9.789 1 79.06 817 GLN A C 1
ATOM 6505 O O . GLN A 1 817 ? -10.805 19.141 -8.898 1 79.06 817 GLN A O 1
ATOM 6510 N N . LEU A 1 818 ? -10.156 20.906 -9.906 1 78.12 818 LEU A N 1
ATOM 6511 C CA . LEU A 1 818 ? -9.156 21.188 -8.883 1 78.12 818 LEU A CA 1
ATOM 6512 C C . LEU A 1 818 ? -9.531 22.422 -8.078 1 78.12 818 LEU A C 1
ATOM 6514 O O . LEU A 1 818 ? -9.117 22.562 -6.922 1 78.12 818 LEU A O 1
ATOM 6518 N N . GLY A 1 819 ? -10.383 23.266 -8.68 1 63.88 819 GLY A N 1
ATOM 6519 C CA . GLY A 1 819 ? -10.836 24.438 -7.961 1 63.88 819 GLY A CA 1
ATOM 6520 C C . GLY A 1 819 ? -9.742 25.109 -7.156 1 63.88 819 GLY A C 1
ATOM 6521 O O . GLY A 1 819 ? -8.688 25.453 -7.699 1 63.88 819 GLY A O 1
ATOM 6522 N N . SER A 1 820 ? -9.961 25.172 -5.801 1 60.53 820 SER A N 1
ATOM 6523 C CA . SER A 1 820 ? -9.023 25.797 -4.867 1 60.53 820 SER A CA 1
ATOM 6524 C C . SER A 1 820 ? -7.781 24.938 -4.672 1 60.53 820 SER A C 1
ATOM 6526 O O . SER A 1 820 ? -6.77 25.406 -4.145 1 60.53 820 SER A O 1
ATOM 6528 N N . GLY A 1 821 ? -7.844 23.781 -5.266 1 70.44 821 GLY A N 1
ATOM 6529 C CA . GLY A 1 821 ? -6.758 22.828 -5.059 1 70.44 821 GLY A CA 1
ATOM 6530 C C . GLY A 1 821 ? -5.664 22.938 -6.105 1 70.44 821 GLY A C 1
ATOM 6531 O O . GLY A 1 821 ? -4.633 22.266 -6.004 1 70.44 821 GLY A O 1
ATOM 6532 N N . VAL A 1 822 ? -5.848 23.781 -7.094 1 71.81 822 VAL A N 1
ATOM 6533 C CA . VAL A 1 822 ? -4.871 23.875 -8.172 1 71.81 822 VAL A CA 1
ATOM 6534 C C . VAL A 1 822 ? -3.512 24.281 -7.609 1 71.81 822 VAL A C 1
ATOM 6536 O O . VAL A 1 822 ? -2.486 23.703 -7.965 1 71.81 822 VAL A O 1
ATOM 6539 N N . SER A 1 823 ? -3.594 25.219 -6.73 1 70.88 823 SER A N 1
ATOM 6540 C CA . SER A 1 823 ? -2.348 25.688 -6.125 1 70.88 823 SER A CA 1
ATOM 6541 C C . SER A 1 823 ? -1.694 24.578 -5.305 1 70.88 823 SER A C 1
ATOM 6543 O O . SER A 1 823 ? -0.469 24.438 -5.297 1 70.88 823 SER A O 1
ATOM 6545 N N . SER A 1 824 ? -2.52 23.859 -4.652 1 77.81 824 SER A N 1
ATOM 6546 C CA . SER A 1 824 ? -1.996 22.766 -3.834 1 77.81 824 SER A CA 1
ATOM 6547 C C . SER A 1 824 ? -1.346 21.688 -4.699 1 77.81 824 SER A C 1
ATOM 6549 O O . SER A 1 824 ? -0.326 21.109 -4.316 1 77.81 824 SER A O 1
ATOM 6551 N N . VAL A 1 825 ? -1.911 21.406 -5.793 1 82.62 825 VAL A N 1
ATOM 6552 C CA . VAL A 1 825 ? -1.343 20.422 -6.699 1 82.62 825 VAL A CA 1
ATOM 6553 C C . VAL A 1 825 ? -0.035 20.938 -7.289 1 82.62 825 VAL A C 1
ATOM 6555 O O . VAL A 1 825 ? 0.939 20.203 -7.418 1 82.62 825 VAL A O 1
ATOM 6558 N N . ASP A 1 826 ? -0.034 22.188 -7.617 1 79.44 826 ASP A N 1
ATOM 6559 C CA . ASP A 1 826 ? 1.189 22.797 -8.133 1 79.44 826 ASP A CA 1
ATOM 6560 C C . ASP A 1 826 ? 2.307 22.75 -7.094 1 79.44 826 ASP A C 1
ATOM 6562 O O . ASP A 1 826 ? 3.457 22.453 -7.426 1 79.44 826 ASP A O 1
ATOM 6566 N N . GLN A 1 827 ? 1.912 23.047 -5.953 1 78 827 GLN A N 1
ATOM 6567 C CA . GLN A 1 827 ? 2.877 22.984 -4.859 1 78 827 GLN A CA 1
ATOM 6568 C C . GLN A 1 827 ? 3.371 21.547 -4.648 1 78 827 GLN A C 1
ATOM 6570 O O . GLN A 1 827 ? 4.555 21.328 -4.383 1 78 827 GLN A O 1
ATOM 6575 N N . ALA A 1 828 ? 2.48 20.672 -4.723 1 86.62 828 ALA A N 1
ATOM 6576 C CA . ALA A 1 828 ? 2.846 19.266 -4.586 1 86.62 828 ALA A CA 1
ATOM 6577 C C . ALA A 1 828 ? 3.838 18.844 -5.668 1 86.62 828 ALA A C 1
ATOM 6579 O O . ALA A 1 828 ? 4.785 18.109 -5.395 1 86.62 828 ALA A O 1
ATOM 6580 N N . LEU A 1 829 ? 3.623 19.344 -6.902 1 87.88 829 LEU A N 1
ATOM 6581 C CA . LEU A 1 829 ? 4.527 19.047 -8.008 1 87.88 829 LEU A CA 1
ATOM 6582 C C . LEU A 1 829 ? 5.918 19.609 -7.742 1 87.88 829 LEU A C 1
ATOM 6584 O O . LEU A 1 829 ? 6.918 18.906 -7.906 1 87.88 829 LEU A O 1
ATOM 6588 N N . GLU A 1 830 ? 5.922 20.812 -7.285 1 81.06 830 GLU A N 1
ATOM 6589 C CA . GLU A 1 830 ? 7.195 21.453 -6.973 1 81.06 830 GLU A CA 1
ATOM 6590 C C . GLU A 1 830 ? 7.918 20.734 -5.836 1 81.06 830 GLU A C 1
ATOM 6592 O O . GLU A 1 830 ? 9.125 20.5 -5.918 1 81.06 830 GLU A O 1
ATOM 6597 N N . LYS A 1 831 ? 7.191 20.469 -4.852 1 84.81 831 LYS A N 1
ATOM 6598 C CA . LYS A 1 831 ? 7.762 19.766 -3.703 1 84.81 831 LYS A CA 1
ATOM 6599 C C . LYS A 1 831 ? 8.312 18.406 -4.105 1 84.81 831 LYS A C 1
ATOM 6601 O O . LYS A 1 831 ? 9.383 18 -3.65 1 84.81 831 LYS A O 1
ATOM 6606 N N . THR A 1 832 ? 7.594 17.672 -4.898 1 91.06 832 THR A N 1
ATOM 6607 C CA . THR A 1 832 ? 8.031 16.344 -5.344 1 91.06 832 THR A CA 1
ATOM 6608 C C . THR A 1 832 ? 9.352 16.453 -6.105 1 91.06 832 THR A C 1
ATOM 6610 O O . THR A 1 832 ? 10.266 15.648 -5.879 1 91.06 832 THR A O 1
ATOM 6613 N N . LYS A 1 833 ? 9.445 17.453 -6.992 1 87.56 833 LYS A N 1
ATOM 6614 C CA . LYS A 1 833 ? 10.68 17.656 -7.734 1 87.56 833 LYS A CA 1
ATOM 6615 C C . LYS A 1 833 ? 11.844 17.938 -6.793 1 87.56 833 LYS A C 1
ATOM 6617 O O . LYS A 1 833 ? 12.938 17.391 -6.961 1 87.56 833 LYS A O 1
ATOM 6622 N N . THR A 1 834 ? 11.555 18.75 -5.82 1 85.25 834 THR A N 1
ATOM 6623 C CA . THR A 1 834 ? 12.57 19.109 -4.84 1 85.25 834 THR A CA 1
ATOM 6624 C C . THR A 1 834 ? 12.969 17.891 -4.008 1 85.25 834 THR A C 1
ATOM 6626 O O . THR A 1 834 ? 14.148 17.719 -3.684 1 85.25 834 THR A O 1
ATOM 6629 N N . ASN A 1 835 ? 12.031 17.094 -3.678 1 91.06 835 ASN A N 1
ATOM 6630 C CA . ASN A 1 835 ? 12.289 15.891 -2.904 1 91.06 835 ASN A CA 1
ATOM 6631 C C . ASN A 1 835 ? 13.148 14.898 -3.682 1 91.06 835 ASN A C 1
ATOM 6633 O O . ASN A 1 835 ? 14.031 14.25 -3.109 1 91.06 835 ASN A O 1
ATOM 6637 N N . ILE A 1 836 ? 12.875 14.766 -4.965 1 91.94 836 ILE A N 1
ATOM 6638 C CA . ILE A 1 836 ? 13.648 13.867 -5.82 1 91.94 836 ILE A CA 1
ATOM 6639 C C . ILE A 1 836 ? 15.109 14.305 -5.832 1 91.94 836 ILE A C 1
ATOM 6641 O O . ILE A 1 836 ? 16.016 13.477 -5.66 1 91.94 836 ILE A O 1
ATOM 6645 N N . GLN A 1 837 ? 15.266 15.555 -5.984 1 90.19 837 GLN A N 1
ATOM 6646 C CA . GLN A 1 837 ? 16.625 16.094 -6.02 1 90.19 837 GLN A CA 1
ATOM 6647 C C . GLN A 1 837 ? 17.312 15.93 -4.668 1 90.19 837 GLN A C 1
ATOM 6649 O O . GLN A 1 837 ? 18.5 15.609 -4.609 1 90.19 837 GLN A O 1
ATOM 6654 N N . TRP A 1 838 ? 16.656 16.219 -3.656 1 92.31 838 TRP A N 1
ATOM 6655 C CA . TRP A 1 838 ? 17.219 16.078 -2.316 1 92.31 838 TRP A CA 1
ATOM 6656 C C . TRP A 1 838 ? 17.719 14.664 -2.084 1 92.31 838 TRP A C 1
ATOM 6658 O O . TRP A 1 838 ? 18.828 14.477 -1.568 1 92.31 838 TRP A O 1
ATOM 6668 N N . ARG A 1 839 ? 16.953 13.656 -2.412 1 92.62 839 ARG A N 1
ATOM 6669 C CA . ARG A 1 839 ? 17.359 12.266 -2.217 1 92.62 839 ARG A CA 1
ATOM 6670 C C . ARG A 1 839 ? 18.609 11.938 -3.027 1 92.62 839 ARG A C 1
ATOM 6672 O O . ARG A 1 839 ? 19.516 11.266 -2.531 1 92.62 839 ARG A O 1
ATOM 6679 N N . ALA A 1 840 ? 18.578 12.375 -4.242 1 91.81 840 ALA A N 1
ATOM 6680 C CA . ALA A 1 840 ? 19.734 12.133 -5.105 1 91.81 840 ALA A CA 1
ATOM 6681 C C . ALA A 1 840 ? 21.016 12.703 -4.488 1 91.81 840 ALA A C 1
ATOM 6683 O O . ALA A 1 840 ? 22.078 12.086 -4.57 1 91.81 840 ALA A O 1
ATOM 6684 N N . ASP A 1 841 ? 20.859 13.797 -3.773 1 92.94 841 ASP A N 1
ATOM 6685 C CA . ASP A 1 841 ? 22.016 14.539 -3.279 1 92.94 841 ASP A CA 1
ATOM 6686 C C . ASP A 1 841 ? 22.453 14.023 -1.909 1 92.94 841 ASP A C 1
ATOM 6688 O O . ASP A 1 841 ? 23.641 14.008 -1.597 1 92.94 841 ASP A O 1
ATOM 6692 N N . TYR A 1 842 ? 21.516 13.609 -1.082 1 94.31 842 TYR A N 1
ATOM 6693 C CA . TYR A 1 842 ? 21.875 13.531 0.329 1 94.31 842 TYR A CA 1
ATOM 6694 C C . TYR A 1 842 ? 21.594 12.148 0.892 1 94.31 842 TYR A C 1
ATOM 6696 O O . TYR A 1 842 ? 22.047 11.812 1.988 1 94.31 842 TYR A O 1
ATOM 6704 N N . GLU A 1 843 ? 20.781 11.297 0.25 1 93.81 843 GLU A N 1
ATOM 6705 C CA . GLU A 1 843 ? 20.422 9.984 0.771 1 93.81 843 GLU A CA 1
ATOM 6706 C C . GLU A 1 843 ? 21.656 9.172 1.151 1 93.81 843 GLU A C 1
ATOM 6708 O O . GLU A 1 843 ? 21.719 8.617 2.252 1 93.81 843 GLU A O 1
ATOM 6713 N N . ASP A 1 844 ? 22.609 9.156 0.269 1 93.56 844 ASP A N 1
ATOM 6714 C CA . ASP A 1 844 ? 23.812 8.359 0.513 1 93.56 844 ASP A CA 1
ATOM 6715 C C . ASP A 1 844 ? 24.641 8.953 1.654 1 93.56 844 ASP A C 1
ATOM 6717 O O . ASP A 1 844 ? 25.25 8.211 2.432 1 93.56 844 ASP A O 1
ATOM 6721 N N . ILE A 1 845 ? 24.656 10.219 1.783 1 95.31 845 ILE A N 1
ATOM 6722 C CA . ILE A 1 845 ? 25.406 10.914 2.824 1 95.31 845 ILE A CA 1
ATOM 6723 C C . ILE A 1 845 ? 24.812 10.594 4.191 1 95.31 845 ILE A C 1
ATOM 6725 O O . ILE A 1 845 ? 25.531 10.25 5.129 1 95.31 845 ILE A O 1
ATOM 6729 N N . VAL A 1 846 ? 23.547 10.68 4.262 1 95.69 846 VAL A N 1
ATOM 6730 C CA . VAL A 1 846 ? 22.844 10.406 5.512 1 95.69 846 VAL A CA 1
ATOM 6731 C C . VAL A 1 846 ? 23 8.93 5.883 1 95.69 846 VAL A C 1
ATOM 6733 O O . VAL A 1 846 ? 23.234 8.602 7.043 1 95.69 846 VAL A O 1
ATOM 6736 N N . PHE A 1 847 ? 22.906 8.07 4.855 1 93.56 847 PHE A N 1
ATOM 6737 C CA . PHE A 1 847 ? 23.047 6.637 5.074 1 93.56 847 PHE A CA 1
ATOM 6738 C C . PHE A 1 847 ? 24.422 6.312 5.656 1 93.56 847 PHE A C 1
ATOM 6740 O O . PHE A 1 847 ? 24.531 5.551 6.621 1 93.56 847 PHE A O 1
ATOM 6747 N N . ALA A 1 848 ? 25.422 6.879 5.098 1 94.44 848 ALA A N 1
ATOM 6748 C CA . ALA A 1 848 ? 26.781 6.621 5.531 1 94.44 848 ALA A CA 1
ATOM 6749 C C . ALA A 1 848 ? 27 7.09 6.965 1 94.44 848 ALA A C 1
ATOM 6751 O O . ALA A 1 848 ? 27.594 6.375 7.777 1 94.44 848 ALA A O 1
ATOM 6752 N N . TRP A 1 849 ? 26.547 8.266 7.301 1 95.94 849 TRP A N 1
ATOM 6753 C CA . TRP A 1 849 ? 26.719 8.812 8.641 1 95.94 849 TRP A CA 1
ATOM 6754 C C . TRP A 1 849 ? 26 7.953 9.68 1 95.94 849 TRP A C 1
ATOM 6756 O O . TRP A 1 849 ? 26.578 7.613 10.719 1 95.94 849 TRP A O 1
ATOM 6766 N N . LEU A 1 850 ? 24.797 7.609 9.414 1 95.19 850 LEU A N 1
ATOM 6767 C CA . LEU A 1 850 ? 24 6.824 10.352 1 95.19 850 LEU A CA 1
ATOM 6768 C C . LEU A 1 850 ? 24.578 5.43 10.531 1 95.19 850 LEU A C 1
ATOM 6770 O O . LEU A 1 850 ? 24.609 4.902 11.648 1 95.19 850 LEU A O 1
ATOM 6774 N N . SER A 1 851 ? 25.016 4.812 9.461 1 91.69 851 SER A N 1
ATOM 6775 C CA . SER A 1 851 ? 25.562 3.461 9.5 1 91.69 851 SER A CA 1
ATOM 6776 C C . SER A 1 851 ? 26.781 3.387 10.398 1 91.69 851 SER A C 1
ATOM 6778 O O . SER A 1 851 ? 27.016 2.371 11.062 1 91.69 851 SER A O 1
ATOM 6780 N N . ASP A 1 852 ? 27.5 4.43 10.461 1 91.44 852 ASP A N 1
ATOM 6781 C CA . ASP A 1 852 ? 28.688 4.496 11.289 1 91.44 852 ASP A CA 1
ATOM 6782 C C . ASP A 1 852 ? 28.344 4.535 12.773 1 91.44 852 ASP A C 1
ATOM 6784 O O . ASP A 1 852 ? 29.156 4.18 13.625 1 91.44 852 ASP A O 1
ATOM 6788 N N . ARG A 1 853 ? 27.234 4.984 13.07 1 89.69 853 ARG A N 1
ATOM 6789 C CA . ARG A 1 853 ? 26.844 5.195 14.461 1 89.69 853 ARG A CA 1
ATOM 6790 C C . ARG A 1 853 ? 26.016 4.031 14.984 1 89.69 853 ARG A C 1
ATOM 6792 O O . ARG A 1 853 ? 25.828 3.871 16.188 1 89.69 853 ARG A O 1
ATOM 6799 N N . VAL A 1 854 ? 25.359 3.389 14.016 1 82.94 854 VAL A N 1
ATOM 6800 C CA . VAL A 1 854 ? 24.531 2.273 14.445 1 82.94 854 VAL A CA 1
ATOM 6801 C C . VAL A 1 854 ? 25.297 0.962 14.297 1 82.94 854 VAL A C 1
ATOM 6803 O O . VAL A 1 854 ? 26.047 0.785 13.336 1 82.94 854 VAL A O 1
ATOM 6806 N N . VAL A 1 855 ? 25.922 0.38 15.203 1 59 855 VAL A N 1
ATOM 6807 C CA . VAL A 1 855 ? 26.625 -0.898 15.172 1 59 855 VAL A CA 1
ATOM 6808 C C . VAL A 1 855 ? 25.797 -1.927 14.414 1 59 855 VAL A C 1
ATOM 6810 O O . VAL A 1 855 ? 24.578 -2.051 14.641 1 59 855 VAL A O 1
ATOM 6813 N N . SER A 1 856 ? 26.172 -2.195 13.109 1 47.06 856 SER A N 1
ATOM 6814 C CA . SER A 1 856 ? 25.516 -3.289 12.398 1 47.06 856 SER A CA 1
ATOM 6815 C C . SER A 1 856 ? 25.141 -4.422 13.344 1 47.06 856 SER A C 1
ATOM 6817 O O . SER A 1 856 ? 25.938 -4.816 14.195 1 47.06 856 SER A O 1
ATOM 6819 N N . PRO A 1 857 ? 23.828 -4.781 13.312 1 41.34 857 PRO A N 1
ATOM 6820 C CA . PRO A 1 857 ? 23.609 -5.918 14.203 1 41.34 857 PRO A CA 1
ATOM 6821 C C . PRO A 1 857 ? 24.594 -7.062 13.961 1 41.34 857 PRO A C 1
ATOM 6823 O O . PRO A 1 857 ? 25.094 -7.219 12.844 1 41.34 857 PRO A O 1
ATOM 6826 N N . ASP B 1 1 ? -33.5 -3.703 -56.25 1 18.09 1 ASP B N 1
ATOM 6827 C CA . ASP B 1 1 ? -32.531 -4.738 -55.938 1 18.09 1 ASP B CA 1
ATOM 6828 C C . ASP B 1 1 ? -31.094 -4.242 -56.188 1 18.09 1 ASP B C 1
ATOM 6830 O O . ASP B 1 1 ? -30.172 -5.039 -56.375 1 18.09 1 ASP B O 1
ATOM 6834 N N . THR B 1 2 ? -30.906 -2.998 -56.062 1 20.8 2 THR B N 1
ATOM 6835 C CA . THR B 1 2 ? -29.891 -2.117 -56.625 1 20.8 2 THR B CA 1
ATOM 6836 C C . THR B 1 2 ? -28.531 -2.357 -55.938 1 20.8 2 THR B C 1
ATOM 6838 O O . THR B 1 2 ? -28.375 -2.074 -54.75 1 20.8 2 THR B O 1
ATOM 6841 N N . THR B 1 3 ? -27.828 -3.443 -56.375 1 20.58 3 THR B N 1
ATOM 6842 C CA . THR B 1 3 ? -26.734 -4.266 -55.875 1 20.58 3 THR B CA 1
ATOM 6843 C C . THR B 1 3 ? -25.422 -3.479 -55.875 1 20.58 3 THR B C 1
ATOM 6845 O O . THR B 1 3 ? -24.844 -3.225 -56.938 1 20.58 3 THR B O 1
ATOM 6848 N N . SER B 1 4 ? -25.5 -2.316 -55.156 1 25.34 4 SER B N 1
ATOM 6849 C CA . SER B 1 4 ? -24.391 -1.4 -55.344 1 25.34 4 SER B CA 1
ATOM 6850 C C . SER B 1 4 ? -23.062 -2.049 -54.969 1 25.34 4 SER B C 1
ATOM 6852 O O . SER B 1 4 ? -22.969 -2.672 -53.906 1 25.34 4 SER B O 1
ATOM 6854 N N . PRO B 1 5 ? -22.219 -2.256 -55.969 1 27.09 5 PRO B N 1
ATOM 6855 C CA . PRO B 1 5 ? -21.016 -3.096 -55.969 1 27.09 5 PRO B CA 1
ATOM 6856 C C . PRO B 1 5 ? -19.953 -2.576 -55 1 27.09 5 PRO B C 1
ATOM 6858 O O . PRO B 1 5 ? -19.625 -1.385 -55.031 1 27.09 5 PRO B O 1
ATOM 6861 N N . ASP B 1 6 ? -19.984 -3.061 -53.75 1 21.44 6 ASP B N 1
ATOM 6862 C CA . ASP B 1 6 ? -19.234 -2.727 -52.562 1 21.44 6 ASP B CA 1
ATOM 6863 C C . ASP B 1 6 ? -17.734 -2.902 -52.781 1 21.44 6 ASP B C 1
ATOM 6865 O O . ASP B 1 6 ? -17.281 -3.994 -53.125 1 21.44 6 ASP B O 1
ATOM 6869 N N . THR B 1 7 ? -17.109 -1.896 -53.406 1 23.91 7 THR B N 1
ATOM 6870 C CA . THR B 1 7 ? -15.734 -1.903 -53.875 1 23.91 7 THR B CA 1
ATOM 6871 C C . THR B 1 7 ? -14.766 -2.084 -52.719 1 23.91 7 THR B C 1
ATOM 6873 O O . THR B 1 7 ? -14.688 -1.229 -51.844 1 23.91 7 THR B O 1
ATOM 6876 N N . THR B 1 8 ? -14.664 -3.277 -52.188 1 21.8 8 THR B N 1
ATOM 6877 C CA . THR B 1 8 ? -13.859 -3.711 -51.062 1 21.8 8 THR B CA 1
ATOM 6878 C C . THR B 1 8 ? -12.383 -3.404 -51.281 1 21.8 8 THR B C 1
ATOM 6880 O O . THR B 1 8 ? -11.797 -3.857 -52.281 1 21.8 8 THR B O 1
ATOM 6883 N N . VAL B 1 9 ? -11.938 -2.213 -50.875 1 24.16 9 VAL B N 1
ATOM 6884 C CA . VAL B 1 9 ? -10.57 -1.716 -50.969 1 24.16 9 VAL B CA 1
ATOM 6885 C C . VAL B 1 9 ? -9.617 -2.686 -50.281 1 24.16 9 VAL B C 1
ATOM 6887 O O . VAL B 1 9 ? -9.742 -2.941 -49.094 1 24.16 9 VAL B O 1
ATOM 6890 N N . SER B 1 10 ? -9.164 -3.691 -50.969 1 18.67 10 SER B N 1
ATOM 6891 C CA . SER B 1 10 ? -8.211 -4.707 -50.531 1 18.67 10 SER B CA 1
ATOM 6892 C C . SER B 1 10 ? -6.922 -4.074 -50.031 1 18.67 10 SER B C 1
ATOM 6894 O O . SER B 1 10 ? -6.207 -3.418 -50.781 1 18.67 10 SER B O 1
ATOM 6896 N N . ALA B 1 11 ? -7.016 -3.496 -48.844 1 25.14 11 ALA B N 1
ATOM 6897 C CA . ALA B 1 11 ? -5.809 -2.965 -48.219 1 25.14 11 ALA B CA 1
ATOM 6898 C C . ALA B 1 11 ? -4.645 -3.938 -48.375 1 25.14 11 ALA B C 1
ATOM 6900 O O . ALA B 1 11 ? -4.742 -5.102 -47.969 1 25.14 11 ALA B O 1
ATOM 6901 N N . THR B 1 12 ? -3.773 -3.654 -49.344 1 24.38 12 THR B N 1
ATOM 6902 C CA . THR B 1 12 ? -2.51 -4.32 -49.656 1 24.38 12 THR B CA 1
ATOM 6903 C C . THR B 1 12 ? -1.71 -4.555 -48.375 1 24.38 12 THR B C 1
ATOM 6905 O O . THR B 1 12 ? -1.446 -3.619 -47.625 1 24.38 12 THR B O 1
ATOM 6908 N N . THR B 1 13 ? -1.913 -5.648 -47.688 1 27.23 13 THR B N 1
ATOM 6909 C CA . THR B 1 13 ? -1.079 -6.168 -46.594 1 27.23 13 THR B CA 1
ATOM 6910 C C . THR B 1 13 ? 0.401 -6.023 -46.938 1 27.23 13 THR B C 1
ATOM 6912 O O . THR B 1 13 ? 0.837 -6.426 -48 1 27.23 13 THR B O 1
ATOM 6915 N N . GLY B 1 14 ? 1.051 -4.879 -46.625 1 29.22 14 GLY B N 1
ATOM 6916 C CA . GLY B 1 14 ? 2.455 -4.547 -46.781 1 29.22 14 GLY B CA 1
ATOM 6917 C C . GLY B 1 14 ? 3.371 -5.75 -46.688 1 29.22 14 GLY B C 1
ATOM 6918 O O . GLY B 1 14 ? 3.17 -6.617 -45.844 1 29.22 14 GLY B O 1
ATOM 6919 N N . ASP B 1 15 ? 4.02 -6.16 -47.75 1 30.67 15 ASP B N 1
ATOM 6920 C CA . ASP B 1 15 ? 5.031 -7.156 -48.094 1 30.67 15 ASP B CA 1
ATOM 6921 C C . ASP B 1 15 ? 6.168 -7.145 -47.062 1 30.67 15 ASP B C 1
ATOM 6923 O O . ASP B 1 15 ? 6.957 -6.195 -47 1 30.67 15 ASP B O 1
ATOM 6927 N N . THR B 1 16 ? 6.027 -7.383 -45.875 1 35.31 16 THR B N 1
ATOM 6928 C CA . THR B 1 16 ? 7.25 -7.578 -45.094 1 35.31 16 THR B CA 1
ATOM 6929 C C . THR B 1 16 ? 8.242 -8.438 -45.875 1 35.31 16 THR B C 1
ATOM 6931 O O . THR B 1 16 ? 7.859 -9.383 -46.562 1 35.31 16 THR B O 1
ATOM 6934 N N . GLY B 1 17 ? 9.266 -7.844 -46.531 1 39.72 17 GLY B N 1
ATOM 6935 C CA . GLY B 1 17 ? 10.406 -8.234 -47.344 1 39.72 17 GLY B CA 1
ATOM 6936 C C . GLY B 1 17 ? 10.852 -9.664 -47.094 1 39.72 17 GLY B C 1
ATOM 6937 O O . GLY B 1 17 ? 11.977 -10.039 -47.438 1 39.72 17 GLY B O 1
ATOM 6938 N N . GLN B 1 18 ? 10.391 -10.367 -46.156 1 47.94 18 GLN B N 1
ATOM 6939 C CA . GLN B 1 18 ? 10.938 -11.711 -46.031 1 47.94 18 GLN B CA 1
ATOM 6940 C C . GLN B 1 18 ? 10.578 -12.57 -47.25 1 47.94 18 GLN B C 1
ATOM 6942 O O . GLN B 1 18 ? 9.438 -12.531 -47.719 1 47.94 18 GLN B O 1
ATOM 6947 N N . PRO B 1 19 ? 11.57 -13.086 -48.062 1 54.62 19 PRO B N 1
ATOM 6948 C CA . PRO B 1 19 ? 11.367 -13.906 -49.25 1 54.62 19 PRO B CA 1
ATOM 6949 C C . PRO B 1 19 ? 10.281 -14.961 -49.062 1 54.62 19 PRO B C 1
ATOM 6951 O O . PRO B 1 19 ? 10.164 -15.547 -48 1 54.62 19 PRO B O 1
ATOM 6954 N N . SER B 1 20 ? 9.297 -14.992 -49.906 1 66.38 20 SER B N 1
ATOM 6955 C CA . SER B 1 20 ? 8.219 -15.961 -50.031 1 66.38 20 SER B CA 1
ATOM 6956 C C . SER B 1 20 ? 8.75 -17.328 -50.438 1 66.38 20 SER B C 1
ATOM 6958 O O . SER B 1 20 ? 9.742 -17.438 -51.156 1 66.38 20 SER B O 1
ATOM 6960 N N . GLY B 1 21 ? 8.719 -18.375 -49.719 1 75.81 21 GLY B N 1
ATOM 6961 C CA . GLY B 1 21 ? 9.086 -19.75 -50.031 1 75.81 21 GLY B CA 1
ATOM 6962 C C . GLY B 1 21 ? 8.523 -20.75 -49.031 1 75.81 21 GLY B C 1
ATOM 6963 O O . GLY B 1 21 ? 7.715 -20.406 -48.188 1 75.81 21 GLY B O 1
ATOM 6964 N N . PRO B 1 22 ? 8.797 -22.016 -49.25 1 79.38 22 PRO B N 1
ATOM 6965 C CA . PRO B 1 22 ? 8.258 -23.094 -48.406 1 79.38 22 PRO B CA 1
ATOM 6966 C C . PRO B 1 22 ? 8.656 -22.953 -46.938 1 79.38 22 PRO B C 1
ATOM 6968 O O . PRO B 1 22 ? 8.016 -23.547 -46.094 1 79.38 22 PRO B O 1
ATOM 6971 N N . TRP B 1 23 ? 9.617 -22.172 -46.688 1 83.94 23 TRP B N 1
ATOM 6972 C CA . TRP B 1 23 ? 10.102 -22 -45.312 1 83.94 23 TRP B CA 1
ATOM 6973 C C . TRP B 1 23 ? 9.148 -21.141 -44.5 1 83.94 23 TRP B C 1
ATOM 6975 O O . TRP B 1 23 ? 9.32 -20.984 -43.312 1 83.94 23 TRP B O 1
ATOM 6985 N N . THR B 1 24 ? 8.125 -20.672 -45.094 1 83.44 24 THR B N 1
ATOM 6986 C CA . THR B 1 24 ? 7.148 -19.859 -44.375 1 83.44 24 THR B CA 1
ATOM 6987 C C . THR B 1 24 ? 6.227 -20.719 -43.5 1 83.44 24 THR B C 1
ATOM 6989 O O . THR B 1 24 ? 5.566 -20.234 -42.594 1 83.44 24 THR B O 1
ATOM 6992 N N . SER B 1 25 ? 6.273 -22 -43.812 1 82.25 25 SER B N 1
ATOM 6993 C CA . SER B 1 25 ? 5.492 -22.922 -42.969 1 82.25 25 SER B CA 1
ATOM 6994 C C . SER B 1 25 ? 6.254 -23.312 -41.719 1 82.25 25 SER B C 1
ATOM 6996 O O . SER B 1 25 ? 7.465 -23.547 -41.781 1 82.25 25 SER B O 1
ATOM 6998 N N . ILE B 1 26 ? 5.504 -23.406 -40.625 1 81.81 26 ILE B N 1
ATOM 6999 C CA . ILE B 1 26 ? 6.129 -23.734 -39.344 1 81.81 26 ILE B CA 1
ATOM 7000 C C . ILE B 1 26 ? 6.531 -25.203 -39.344 1 81.81 26 ILE B C 1
ATOM 7002 O O . ILE B 1 26 ? 7.461 -25.594 -38.625 1 81.81 26 ILE B O 1
ATOM 7006 N N . ARG B 1 27 ? 5.82 -26.031 -40.094 1 84.44 27 ARG B N 1
ATOM 7007 C CA . ARG B 1 27 ? 6.141 -27.453 -40.125 1 84.44 27 ARG B CA 1
ATOM 7008 C C . ARG B 1 27 ? 7.031 -27.75 -41.344 1 84.44 27 ARG B C 1
ATOM 7010 O O . ARG B 1 27 ? 6.84 -27.203 -42.406 1 84.44 27 ARG B O 1
ATOM 7017 N N . LEU B 1 28 ? 8.023 -28.641 -41.094 1 86.19 28 LEU B N 1
ATOM 7018 C CA . LEU B 1 28 ? 8.914 -29.062 -42.156 1 86.19 28 LEU B CA 1
ATOM 7019 C C . LEU B 1 28 ? 8.164 -29.922 -43.188 1 86.19 28 LEU B C 1
ATOM 7021 O O . LEU B 1 28 ? 7.344 -30.766 -42.812 1 86.19 28 LEU B O 1
ATOM 7025 N N . PRO B 1 29 ? 8.312 -29.594 -44.438 1 82.06 29 PRO B N 1
ATOM 7026 C CA . PRO B 1 29 ? 7.734 -30.5 -45.438 1 82.06 29 PRO B CA 1
ATOM 7027 C C . PRO B 1 29 ? 8.336 -31.891 -45.406 1 82.06 29 PRO B C 1
ATOM 7029 O O . PRO B 1 29 ? 9.445 -32.094 -44.906 1 82.06 29 PRO B O 1
ATOM 7032 N N . PRO B 1 30 ? 7.574 -32.938 -45.906 1 80.12 30 PRO B N 1
ATOM 7033 C CA . PRO B 1 30 ? 8.047 -34.312 -45.844 1 80.12 30 PRO B CA 1
ATOM 7034 C C . PRO B 1 30 ? 9.094 -34.625 -46.906 1 80.12 30 PRO B C 1
ATOM 7036 O O . PRO B 1 30 ? 9.078 -35.719 -47.5 1 80.12 30 PRO B O 1
ATOM 7039 N N . TYR B 1 31 ? 10.008 -33.75 -47.156 1 84 31 TYR B N 1
ATOM 7040 C CA . TYR B 1 31 ? 10.977 -33.906 -48.219 1 84 31 TYR B CA 1
ATOM 7041 C C . TYR B 1 31 ? 12.219 -34.625 -47.75 1 84 31 TYR B C 1
ATOM 7043 O O . TYR B 1 31 ? 12.844 -35.375 -48.5 1 84 31 TYR B O 1
ATOM 7051 N N . LEU B 1 32 ? 12.555 -34.312 -46.531 1 91.38 32 LEU B N 1
ATOM 7052 C CA . LEU B 1 32 ? 13.812 -34.844 -46 1 91.38 32 LEU B CA 1
ATOM 7053 C C . LEU B 1 32 ? 13.594 -35.625 -44.719 1 91.38 32 LEU B C 1
ATOM 7055 O O . LEU B 1 32 ? 12.844 -35.188 -43.812 1 91.38 32 LEU B O 1
ATOM 7059 N N . VAL B 1 33 ? 14.133 -36.781 -44.625 1 92.75 33 VAL B N 1
ATOM 7060 C CA . VAL B 1 33 ? 14.023 -37.625 -43.438 1 92.75 33 VAL B CA 1
ATOM 7061 C C . VAL B 1 33 ? 15.406 -37.844 -42.812 1 92.75 33 VAL B C 1
ATOM 7063 O O . VAL B 1 33 ? 16.25 -38.531 -43.406 1 92.75 33 VAL B O 1
ATOM 7066 N N . PRO B 1 34 ? 15.594 -37.312 -41.719 1 95.25 34 PRO B N 1
ATOM 7067 C CA . PRO B 1 34 ? 16.906 -37.5 -41.094 1 95.25 34 PRO B CA 1
ATOM 7068 C C . PRO B 1 34 ? 17.156 -38.938 -40.688 1 95.25 34 PRO B C 1
ATOM 7070 O O . PRO B 1 34 ? 16.234 -39.625 -40.25 1 95.25 34 PRO B O 1
ATOM 7073 N N . THR B 1 35 ? 18.438 -39.375 -40.75 1 95.5 35 THR B N 1
ATOM 7074 C CA . THR B 1 35 ? 18.797 -40.719 -40.375 1 95.5 35 THR B CA 1
ATOM 7075 C C . THR B 1 35 ? 19.844 -40.719 -39.281 1 95.5 35 THR B C 1
ATOM 7077 O O . THR B 1 35 ? 19.828 -41.594 -38.406 1 95.5 35 THR B O 1
ATOM 7080 N N . HIS B 1 36 ? 20.672 -39.812 -39.375 1 96.88 36 HIS B N 1
ATOM 7081 C CA . HIS B 1 36 ? 21.797 -39.812 -38.438 1 96.88 36 HIS B CA 1
ATOM 7082 C C . HIS B 1 36 ? 22.406 -38.406 -38.312 1 96.88 36 HIS B C 1
ATOM 7084 O O . HIS B 1 36 ? 22.469 -37.656 -39.281 1 96.88 36 HIS B O 1
ATOM 7090 N N . TYR B 1 37 ? 22.781 -38.125 -37.062 1 97.69 37 TYR B N 1
ATOM 7091 C CA . TYR B 1 37 ? 23.531 -36.875 -36.812 1 97.69 37 TYR B CA 1
ATOM 7092 C C . TYR B 1 37 ? 24.891 -37.188 -36.188 1 97.69 37 TYR B C 1
ATOM 7094 O O . TYR B 1 37 ? 25.016 -38.094 -35.375 1 97.69 37 TYR B O 1
ATOM 7102 N N . VAL B 1 38 ? 25.891 -36.406 -36.594 1 97.12 38 VAL B N 1
ATOM 7103 C CA . VAL B 1 38 ? 27.141 -36.312 -35.875 1 97.12 38 VAL B CA 1
ATOM 7104 C C . VAL B 1 38 ? 27.281 -34.906 -35.281 1 97.12 38 VAL B C 1
ATOM 7106 O O . VAL B 1 38 ? 27.297 -33.906 -36 1 97.12 38 VAL B O 1
ATOM 7109 N N . VAL B 1 39 ? 27.281 -34.844 -33.969 1 97.5 39 VAL B N 1
ATOM 7110 C CA . VAL B 1 39 ? 27.281 -33.562 -33.312 1 97.5 39 VAL B CA 1
ATOM 7111 C C . VAL B 1 39 ? 28.516 -33.438 -32.438 1 97.5 39 VAL B C 1
ATOM 7113 O O . VAL B 1 39 ? 28.781 -34.312 -31.594 1 97.5 39 VAL B O 1
ATOM 7116 N N . ASP B 1 40 ? 29.297 -32.406 -32.625 1 96.44 40 ASP B N 1
ATOM 7117 C CA . ASP B 1 40 ? 30.5 -32.062 -31.844 1 96.44 40 ASP B CA 1
ATOM 7118 C C . ASP B 1 40 ? 30.406 -30.656 -31.266 1 96.44 40 ASP B C 1
ATOM 7120 O O . ASP B 1 40 ? 30.406 -29.688 -32.031 1 96.44 40 ASP B O 1
ATOM 7124 N N . LEU B 1 41 ? 30.312 -30.578 -29.938 1 97.06 41 LEU B N 1
ATOM 7125 C CA . LEU B 1 41 ? 30.141 -29.266 -29.297 1 97.06 41 LEU B CA 1
ATOM 7126 C C . LEU B 1 41 ? 31.281 -29 -28.328 1 97.06 41 LEU B C 1
ATOM 7128 O O . LEU B 1 41 ? 31.766 -29.906 -27.672 1 97.06 41 LEU B O 1
ATOM 7132 N N . ARG B 1 42 ? 31.672 -27.703 -28.188 1 95.81 42 ARG B N 1
ATOM 7133 C CA . ARG B 1 42 ? 32.688 -27.234 -27.25 1 95.81 42 ARG B CA 1
ATOM 7134 C C . ARG B 1 42 ? 32.219 -26 -26.484 1 95.81 42 ARG B C 1
ATOM 7136 O O . ARG B 1 42 ? 32.5 -24.875 -26.891 1 95.81 42 ARG B O 1
ATOM 7143 N N . PRO B 1 43 ? 31.531 -26.266 -25.391 1 96.12 43 PRO B N 1
ATOM 7144 C CA . PRO B 1 43 ? 31.188 -25.109 -24.547 1 96.12 43 PRO B CA 1
ATOM 7145 C C . PRO B 1 43 ? 32.406 -24.484 -23.875 1 96.12 43 PRO B C 1
ATOM 7147 O O . PRO B 1 43 ? 33.312 -25.203 -23.422 1 96.12 43 PRO B O 1
ATOM 7150 N N . VAL B 1 44 ? 32.469 -23.125 -23.859 1 94.94 44 VAL B N 1
ATOM 7151 C CA . VAL B 1 44 ? 33.5 -22.375 -23.172 1 94.94 44 VAL B CA 1
ATOM 7152 C C . VAL B 1 44 ? 32.969 -21.781 -21.875 1 94.94 44 VAL B C 1
ATOM 7154 O O . VAL B 1 44 ? 32.125 -20.875 -21.906 1 94.94 44 VAL B O 1
ATOM 7157 N N . LEU B 1 45 ? 33.438 -22.281 -20.797 1 94.69 45 LEU B N 1
ATOM 7158 C CA . LEU B 1 45 ? 32.844 -21.953 -19.5 1 94.69 45 LEU B CA 1
ATOM 7159 C C . LEU B 1 45 ? 33.531 -20.75 -18.875 1 94.69 45 LEU B C 1
ATOM 7161 O O . LEU B 1 45 ? 33.406 -20.516 -17.672 1 94.69 45 LEU B O 1
ATOM 7165 N N . GLU B 1 46 ? 34.281 -19.938 -19.672 1 92.25 46 GLU B N 1
ATOM 7166 C CA . GLU B 1 46 ? 34.844 -18.641 -19.312 1 92.25 46 GLU B CA 1
ATOM 7167 C C . GLU B 1 46 ? 34.312 -17.531 -20.203 1 92.25 46 GLU B C 1
ATOM 7169 O O . GLU B 1 46 ? 34.125 -17.719 -21.406 1 92.25 46 GLU B O 1
ATOM 7174 N N . PRO B 1 47 ? 34.031 -16.391 -19.562 1 90.69 47 PRO B N 1
ATOM 7175 C CA . PRO B 1 47 ? 33.531 -15.289 -20.391 1 90.69 47 PRO B CA 1
ATOM 7176 C C . PRO B 1 47 ? 34.594 -14.688 -21.297 1 90.69 47 PRO B C 1
ATOM 7178 O O . PRO B 1 47 ? 35.781 -14.742 -20.984 1 90.69 47 PRO B O 1
ATOM 7181 N N . ASP B 1 48 ? 34.094 -14.211 -22.359 1 89.19 48 ASP B N 1
ATOM 7182 C CA . ASP B 1 48 ? 35.031 -13.492 -23.25 1 89.19 48 ASP B CA 1
ATOM 7183 C C . ASP B 1 48 ? 35.25 -12.07 -22.734 1 89.19 48 ASP B C 1
ATOM 7185 O O . ASP B 1 48 ? 34.906 -11.742 -21.594 1 89.19 48 ASP B O 1
ATOM 7189 N N . SER B 1 49 ? 35.875 -11.25 -23.531 1 86.12 49 SER B N 1
ATOM 7190 C CA . SER B 1 49 ? 36.219 -9.891 -23.141 1 86.12 49 SER B CA 1
ATOM 7191 C C . SER B 1 49 ? 35 -9.023 -22.922 1 86.12 49 SER B C 1
ATOM 7193 O O . SER B 1 49 ? 35.062 -8.016 -22.203 1 86.12 49 SER B O 1
ATOM 7195 N N . THR B 1 50 ? 34 -9.492 -23.547 1 84.69 50 THR B N 1
ATOM 7196 C CA . THR B 1 50 ? 32.75 -8.727 -23.406 1 84.69 50 THR B CA 1
ATOM 7197 C C . THR B 1 50 ? 31.891 -9.281 -22.281 1 84.69 50 THR B C 1
ATOM 7199 O O . THR B 1 50 ? 30.797 -8.773 -22.016 1 84.69 50 THR B O 1
ATOM 7202 N N . GLY B 1 51 ? 32.406 -10.297 -21.609 1 84.62 51 GLY B N 1
ATOM 7203 C CA . GLY B 1 51 ? 31.656 -10.898 -20.516 1 84.62 51 GLY B CA 1
ATOM 7204 C C . GLY B 1 51 ? 30.656 -11.945 -20.969 1 84.62 51 GLY B C 1
ATOM 7205 O O . GLY B 1 51 ? 29.906 -12.492 -20.172 1 84.62 51 GLY B O 1
ATOM 7206 N N . LYS B 1 52 ? 30.641 -12.234 -22.234 1 89 52 LYS B N 1
ATOM 7207 C CA . LYS B 1 52 ? 29.703 -13.211 -22.781 1 89 52 LYS B CA 1
ATOM 7208 C C . LYS B 1 52 ? 30.344 -14.602 -22.844 1 89 52 LYS B C 1
ATOM 7210 O O . LYS B 1 52 ? 31.562 -14.727 -22.859 1 89 52 LYS B O 1
ATOM 7215 N N . TYR B 1 53 ? 29.516 -15.633 -22.75 1 94.06 53 TYR B N 1
ATOM 7216 C CA . TYR B 1 53 ? 29.938 -17.031 -22.875 1 94.06 53 TYR B CA 1
ATOM 7217 C C . TYR B 1 53 ? 29.516 -17.609 -24.219 1 94.06 53 TYR B C 1
ATOM 7219 O O . TYR B 1 53 ? 28.453 -17.266 -24.734 1 94.06 53 TYR B O 1
ATOM 7227 N N . TRP B 1 54 ? 30.375 -18.453 -24.781 1 95.31 54 TRP B N 1
ATOM 7228 C CA . TRP B 1 54 ? 30.094 -18.969 -26.109 1 95.31 54 TRP B CA 1
ATOM 7229 C C . TRP B 1 54 ? 30.312 -20.484 -26.172 1 95.31 54 TRP B C 1
ATOM 7231 O O . TRP B 1 54 ? 30.969 -21.047 -25.297 1 95.31 54 TRP B O 1
ATOM 7241 N N . PHE B 1 55 ? 29.734 -21.125 -27.141 1 96.5 55 PHE B N 1
ATOM 7242 C CA . PHE B 1 55 ? 30.109 -22.484 -27.516 1 96.5 55 PHE B CA 1
ATOM 7243 C C . PHE B 1 55 ? 30.297 -22.609 -29.016 1 96.5 55 PHE B C 1
ATOM 7245 O O . PHE B 1 55 ? 29.641 -21.891 -29.797 1 96.5 55 PHE B O 1
ATOM 7252 N N . ASN B 1 56 ? 31.234 -23.453 -29.391 1 96.25 56 ASN B N 1
ATOM 7253 C CA . ASN B 1 56 ? 31.469 -23.781 -30.781 1 96.25 56 ASN B CA 1
ATOM 7254 C C . ASN B 1 56 ? 31.047 -25.203 -31.109 1 96.25 56 ASN B C 1
ATOM 7256 O O . ASN B 1 56 ? 31.078 -26.078 -30.25 1 96.25 56 ASN B O 1
ATOM 7260 N N . GLY B 1 57 ? 30.562 -25.359 -32.344 1 96.94 57 GLY B N 1
ATOM 7261 C CA . GLY B 1 57 ? 30.094 -26.703 -32.688 1 96.94 57 GLY B CA 1
ATOM 7262 C C . GLY B 1 57 ? 30.172 -27.016 -34.156 1 96.94 57 GLY B C 1
ATOM 7263 O O . GLY B 1 57 ? 30.281 -26.109 -35 1 96.94 57 GLY B O 1
ATOM 7264 N N . THR B 1 58 ? 30.266 -28.297 -34.438 1 97.31 58 THR B N 1
ATOM 7265 C CA . THR B 1 58 ? 30.094 -28.859 -35.781 1 97.31 58 THR B CA 1
ATOM 7266 C C . THR B 1 58 ? 29 -29.922 -35.781 1 97.31 58 THR B C 1
ATOM 7268 O O . THR B 1 58 ? 28.859 -30.672 -34.812 1 97.31 58 THR B O 1
ATOM 7271 N N . SER B 1 59 ? 28.203 -29.891 -36.781 1 97.62 59 SER B N 1
ATOM 7272 C CA . SER B 1 59 ? 27.156 -30.891 -36.906 1 97.62 59 SER B CA 1
ATOM 7273 C C . SER B 1 59 ? 27.016 -31.375 -38.344 1 97.62 59 SER B C 1
ATOM 7275 O O . SER B 1 59 ? 27.141 -30.594 -39.281 1 97.62 59 SER B O 1
ATOM 7277 N N . GLU B 1 60 ? 26.859 -32.656 -38.5 1 97.56 60 GLU B N 1
ATOM 7278 C CA . GLU B 1 60 ? 26.531 -33.281 -39.75 1 97.56 60 GLU B CA 1
ATOM 7279 C C . GLU B 1 60 ? 25.172 -33.969 -39.688 1 97.56 60 GLU B C 1
ATOM 7281 O O . GLU B 1 60 ? 25 -34.938 -38.969 1 97.56 60 GLU B O 1
ATOM 7286 N N . ALA B 1 61 ? 24.25 -33.469 -40.438 1 97.88 61 ALA B N 1
ATOM 7287 C CA . ALA B 1 61 ? 22.938 -34.094 -40.5 1 97.88 61 ALA B CA 1
ATOM 7288 C C . ALA B 1 61 ? 22.797 -34.938 -41.781 1 97.88 61 ALA B C 1
ATOM 7290 O O . ALA B 1 61 ? 22.797 -34.406 -42.875 1 97.88 61 ALA B O 1
ATOM 7291 N N . LYS B 1 62 ? 22.641 -36.188 -41.531 1 97.31 62 LYS B N 1
ATOM 7292 C CA . LYS B 1 62 ? 22.406 -37.094 -42.656 1 97.31 62 LYS B CA 1
ATOM 7293 C C . LYS B 1 62 ? 20.922 -37.344 -42.844 1 97.31 62 LYS B C 1
ATOM 7295 O O . LYS B 1 62 ? 20.172 -37.5 -41.875 1 97.31 62 LYS B O 1
ATOM 7300 N N . PHE B 1 63 ? 20.516 -37.344 -44.156 1 96.69 63 PHE B N 1
ATOM 7301 C CA . PHE B 1 63 ? 19.094 -37.5 -44.406 1 96.69 63 PHE B CA 1
ATOM 7302 C C . PHE B 1 63 ? 18.859 -38.188 -45.75 1 96.69 63 PHE B C 1
ATOM 7304 O O . PHE B 1 63 ? 19.75 -38.188 -46.594 1 96.69 63 PHE B O 1
ATOM 7311 N N . ILE B 1 64 ? 17.719 -38.719 -45.812 1 96 64 ILE B N 1
ATOM 7312 C CA . ILE B 1 64 ? 17.234 -39.312 -47.062 1 96 64 ILE B CA 1
ATOM 7313 C C . ILE B 1 64 ? 16.203 -38.406 -47.719 1 96 64 ILE B C 1
ATOM 7315 O O . ILE B 1 64 ? 15.359 -37.812 -47.031 1 96 64 ILE B O 1
ATOM 7319 N N . VAL B 1 65 ? 16.391 -38.219 -49.062 1 94.88 65 VAL B N 1
ATOM 7320 C CA . VAL B 1 65 ? 15.461 -37.344 -49.781 1 94.88 65 VAL B CA 1
ATOM 7321 C C . VAL B 1 65 ? 14.227 -38.156 -50.188 1 94.88 65 VAL B C 1
ATOM 7323 O O . VAL B 1 65 ? 14.305 -39.062 -51.031 1 94.88 65 VAL B O 1
ATOM 7326 N N . ALA B 1 66 ? 13.156 -37.875 -49.531 1 92.12 66 ALA B N 1
ATOM 7327 C CA . ALA B 1 66 ? 11.906 -38.562 -49.844 1 92.12 66 ALA B CA 1
ATOM 7328 C C . ALA B 1 66 ? 11.273 -38 -51.125 1 92.12 66 ALA B C 1
ATOM 7330 O O . ALA B 1 66 ? 10.703 -38.75 -51.906 1 92.12 66 ALA B O 1
ATOM 7331 N N . GLN B 1 67 ? 11.398 -36.656 -51.281 1 91.12 67 GLN B N 1
ATOM 7332 C CA . GLN B 1 67 ? 10.922 -36 -52.5 1 91.12 67 GLN B CA 1
ATOM 7333 C C . GLN B 1 67 ? 11.984 -35.031 -53.031 1 91.12 67 GLN B C 1
ATOM 7335 O O . GLN B 1 67 ? 12.594 -34.281 -52.281 1 91.12 67 GLN B O 1
ATOM 7340 N N . PRO B 1 68 ? 12.125 -35.156 -54.312 1 91.31 68 PRO B N 1
ATOM 7341 C CA . PRO B 1 68 ? 13.156 -34.281 -54.906 1 91.31 68 PRO B CA 1
ATOM 7342 C C . PRO B 1 68 ? 12.922 -32.812 -54.625 1 91.31 68 PRO B C 1
ATOM 7344 O O . PRO B 1 68 ? 11.781 -32.344 -54.656 1 91.31 68 PRO B O 1
ATOM 7347 N N . THR B 1 69 ? 13.953 -32.125 -54.25 1 91.19 69 THR B N 1
ATOM 7348 C CA . THR B 1 69 ? 13.914 -30.703 -53.938 1 91.19 69 THR B CA 1
ATOM 7349 C C . THR B 1 69 ? 15.312 -30.094 -54.062 1 91.19 69 THR B C 1
ATOM 7351 O O . THR B 1 69 ? 16.312 -30.797 -54 1 91.19 69 THR B O 1
ATOM 7354 N N . ASN B 1 70 ? 15.328 -28.828 -54.281 1 92.38 70 ASN B N 1
ATOM 7355 C CA . ASN B 1 70 ? 16.609 -28.125 -54.281 1 92.38 70 ASN B CA 1
ATOM 7356 C C . ASN B 1 70 ? 16.797 -27.297 -53.031 1 92.38 70 ASN B C 1
ATOM 7358 O O . ASN B 1 70 ? 17.703 -26.469 -52.938 1 92.38 70 ASN B O 1
ATOM 7362 N N . TYR B 1 71 ? 15.891 -27.531 -52.031 1 91.94 71 TYR B N 1
ATOM 7363 C CA . TYR B 1 71 ? 15.992 -26.781 -50.781 1 91.94 71 TYR B CA 1
ATOM 7364 C C . TYR B 1 71 ? 16.172 -27.703 -49.594 1 91.94 71 TYR B C 1
ATOM 7366 O O . TYR B 1 71 ? 15.578 -28.781 -49.531 1 91.94 71 TYR B O 1
ATOM 7374 N N . ILE B 1 72 ? 17 -27.297 -48.656 1 93.31 72 ILE B N 1
ATOM 7375 C CA . ILE B 1 72 ? 17.094 -27.891 -47.312 1 93.31 72 ILE B CA 1
ATOM 7376 C C . ILE B 1 72 ? 16.641 -26.875 -46.281 1 93.31 72 ILE B C 1
ATOM 7378 O O . ILE B 1 72 ? 17.172 -25.766 -46.188 1 93.31 72 ILE B O 1
ATOM 7382 N N . TYR B 1 73 ? 15.586 -27.297 -45.594 1 90.94 73 TYR B N 1
ATOM 7383 C CA . TYR B 1 73 ? 15.086 -26.547 -44.438 1 90.94 73 TYR B CA 1
ATOM 7384 C C . TYR B 1 73 ? 15.367 -27.297 -43.156 1 90.94 73 TYR B C 1
ATOM 7386 O O . TYR B 1 73 ? 14.906 -28.422 -42.969 1 90.94 73 TYR B O 1
ATOM 7394 N N . ILE B 1 74 ? 16.219 -26.656 -42.281 1 94.31 74 ILE B N 1
ATOM 7395 C CA . ILE B 1 74 ? 16.547 -27.266 -41 1 94.31 74 ILE B CA 1
ATOM 7396 C C . ILE B 1 74 ? 16.422 -26.219 -39.906 1 94.31 74 ILE B C 1
ATOM 7398 O O . ILE B 1 74 ? 16.656 -25.031 -40.125 1 94.31 74 ILE B O 1
ATOM 7402 N N . HIS B 1 75 ? 15.898 -26.641 -38.781 1 95.25 75 HIS B N 1
ATOM 7403 C CA . HIS B 1 75 ? 15.672 -25.703 -37.688 1 95.25 75 HIS B CA 1
ATOM 7404 C C . HIS B 1 75 ? 16.984 -25.172 -37.125 1 95.25 75 HIS B C 1
ATOM 7406 O O . HIS B 1 75 ? 17.953 -25.922 -37 1 95.25 75 HIS B O 1
ATOM 7412 N N . SER B 1 76 ? 17.047 -23.875 -36.875 1 95.69 76 SER B N 1
ATOM 7413 C CA . SER B 1 76 ? 18.203 -23.156 -36.312 1 95.69 76 SER B CA 1
ATOM 7414 C C . SER B 1 76 ? 17.766 -21.875 -35.625 1 95.69 76 SER B C 1
ATOM 7416 O O . SER B 1 76 ? 16.938 -21.125 -36.156 1 95.69 76 SER B O 1
ATOM 7418 N N . ASN B 1 77 ? 18.234 -21.766 -34.406 1 93.56 77 ASN B N 1
ATOM 7419 C CA . ASN B 1 77 ? 17.891 -20.578 -33.656 1 93.56 77 ASN B CA 1
ATOM 7420 C C . ASN B 1 77 ? 19.109 -20 -32.906 1 93.56 77 ASN B C 1
ATOM 7422 O O . ASN B 1 77 ? 19.75 -20.703 -32.125 1 93.56 77 ASN B O 1
ATOM 7426 N N . LYS B 1 78 ? 19.484 -18.719 -33.219 1 92.19 78 LYS B N 1
ATOM 7427 C CA . LYS B 1 78 ? 20.531 -17.969 -32.531 1 92.19 78 LYS B CA 1
ATOM 7428 C C . LYS B 1 78 ? 21.891 -18.641 -32.688 1 92.19 78 LYS B C 1
ATOM 7430 O O . LYS B 1 78 ? 22.656 -18.781 -31.75 1 92.19 78 LYS B O 1
ATOM 7435 N N . LEU B 1 79 ? 22.094 -19.203 -33.844 1 95.69 79 LEU B N 1
ATOM 7436 C CA . LEU B 1 79 ? 23.391 -19.766 -34.219 1 95.69 79 LEU B CA 1
ATOM 7437 C C . LEU B 1 79 ? 24 -19 -35.375 1 95.69 79 LEU B C 1
ATOM 7439 O O . LEU B 1 79 ? 23.281 -18.594 -36.312 1 95.69 79 LEU B O 1
ATOM 7443 N N . SER B 1 80 ? 25.25 -18.719 -35.281 1 95.75 80 SER B N 1
ATOM 7444 C CA . SER B 1 80 ? 26 -18.125 -36.375 1 95.75 80 SER B CA 1
ATOM 7445 C C . SER B 1 80 ? 26.844 -19.156 -37.094 1 95.75 80 SER B C 1
ATOM 7447 O O . SER B 1 80 ? 27.484 -20 -36.469 1 95.75 80 SER B O 1
ATOM 7449 N N . TYR B 1 81 ? 26.906 -19.094 -38.469 1 96.62 81 TYR B N 1
ATOM 7450 C CA . TYR B 1 81 ? 27.516 -20.172 -39.25 1 96.62 81 TYR B CA 1
ATOM 7451 C C . TYR B 1 81 ? 28.781 -19.688 -39.938 1 96.62 81 TYR B C 1
ATOM 7453 O O . TYR B 1 81 ? 28.781 -18.609 -40.562 1 96.62 81 TYR B O 1
ATOM 7461 N N . SER B 1 82 ? 29.859 -20.406 -39.781 1 95.69 82 SER B N 1
ATOM 7462 C CA . SER B 1 82 ? 31.109 -20.141 -40.5 1 95.69 82 SER B CA 1
ATOM 7463 C C . SER B 1 82 ? 31.234 -21.062 -41.719 1 95.69 82 SER B C 1
ATOM 7465 O O . SER B 1 82 ? 31.984 -20.75 -42.656 1 95.69 82 SER B O 1
ATOM 7467 N N . LYS B 1 83 ? 30.531 -22.219 -41.688 1 96.44 83 LYS B N 1
ATOM 7468 C CA . LYS B 1 83 ? 30.547 -23.172 -42.781 1 96.44 83 LYS B CA 1
ATOM 7469 C C . LYS B 1 83 ? 29.188 -23.844 -42.969 1 96.44 83 LYS B C 1
ATOM 7471 O O . LYS B 1 83 ? 28.547 -24.203 -41.969 1 96.44 83 LYS B O 1
ATOM 7476 N N . VAL B 1 84 ? 28.703 -23.891 -44.188 1 97.31 84 VAL B N 1
ATOM 7477 C CA . VAL B 1 84 ? 27.5 -24.609 -44.594 1 97.31 84 VAL B CA 1
ATOM 7478 C C . VAL B 1 84 ? 27.75 -25.328 -45.906 1 97.31 84 VAL B C 1
ATOM 7480 O O . VAL B 1 84 ? 27.891 -24.703 -46.938 1 97.31 84 VAL B O 1
ATOM 7483 N N . GLU B 1 85 ? 27.781 -26.672 -45.75 1 97 85 GLU B N 1
ATOM 7484 C CA . GLU B 1 85 ? 28.141 -27.469 -46.938 1 97 85 GLU B CA 1
ATOM 7485 C C . GLU B 1 85 ? 27.234 -28.703 -47.062 1 97 85 GLU B C 1
ATOM 7487 O O . GLU B 1 85 ? 26.922 -29.344 -46.062 1 97 85 GLU B O 1
ATOM 7492 N N . VAL B 1 86 ? 26.844 -28.969 -48.312 1 97.38 86 VAL B N 1
ATOM 7493 C CA . VAL B 1 86 ? 26.031 -30.141 -48.594 1 97.38 86 VAL B CA 1
ATOM 7494 C C . VAL B 1 86 ? 26.859 -31.172 -49.375 1 97.38 86 VAL B C 1
ATOM 7496 O O . VAL B 1 86 ? 27.625 -30.812 -50.281 1 97.38 86 VAL B O 1
ATOM 7499 N N . ARG B 1 87 ? 26.688 -32.438 -48.906 1 96.5 87 ARG B N 1
ATOM 7500 C CA . ARG B 1 87 ? 27.422 -33.5 -49.562 1 96.5 87 ARG B CA 1
ATOM 7501 C C . ARG B 1 87 ? 26.469 -34.625 -50 1 96.5 87 ARG B C 1
ATOM 7503 O O . ARG B 1 87 ? 25.422 -34.812 -49.375 1 96.5 87 ARG B O 1
ATOM 7510 N N . ASP B 1 88 ? 26.859 -35.312 -51 1 94.19 88 ASP B N 1
ATOM 7511 C CA . ASP B 1 88 ? 26.062 -36.469 -51.438 1 94.19 88 ASP B CA 1
ATOM 7512 C C . ASP B 1 88 ? 26.609 -37.781 -50.875 1 94.19 88 ASP B C 1
ATOM 7514 O O . ASP B 1 88 ? 27.469 -37.75 -50 1 94.19 88 ASP B O 1
ATOM 7518 N N . SER B 1 89 ? 26.109 -38.844 -51.344 1 90.81 89 SER B N 1
ATOM 7519 C CA . SER B 1 89 ? 26.453 -40.156 -50.812 1 90.81 89 SER B CA 1
ATOM 7520 C C . SER B 1 89 ? 27.922 -40.5 -51.094 1 90.81 89 SER B C 1
ATOM 7522 O O . SER B 1 89 ? 28.5 -41.312 -50.375 1 90.81 89 SER B O 1
ATOM 7524 N N . SER B 1 90 ? 28.516 -39.875 -52.125 1 90.5 90 SER B N 1
ATOM 7525 C CA . SER B 1 90 ? 29.906 -40.125 -52.469 1 90.5 90 SER B CA 1
ATOM 7526 C C . SER B 1 90 ? 30.812 -39.125 -51.75 1 90.5 90 SER B C 1
ATOM 7528 O O . SER B 1 90 ? 32.031 -39.062 -52 1 90.5 90 SER B O 1
ATOM 7530 N N . ASN B 1 91 ? 30.25 -38.312 -50.938 1 89.94 91 ASN B N 1
ATOM 7531 C CA . ASN B 1 91 ? 30.953 -37.312 -50.156 1 89.94 91 ASN B CA 1
ATOM 7532 C C . ASN B 1 91 ? 31.438 -36.156 -51.031 1 89.94 91 ASN B C 1
ATOM 7534 O O . ASN B 1 91 ? 32.375 -35.438 -50.688 1 89.94 91 ASN B O 1
ATOM 7538 N N . ALA B 1 92 ? 30.781 -36.062 -52.125 1 92.19 92 ALA B N 1
ATOM 7539 C CA . ALA B 1 92 ? 31.078 -34.938 -53 1 92.19 92 ALA B CA 1
ATOM 7540 C C . ALA B 1 92 ? 30.25 -33.719 -52.625 1 92.19 92 ALA B C 1
ATOM 7542 O O . ALA B 1 92 ? 29.078 -33.844 -52.25 1 92.19 92 ALA B O 1
ATOM 7543 N N . VAL B 1 93 ? 30.875 -32.594 -52.75 1 95.19 93 VAL B N 1
ATOM 7544 C CA . VAL B 1 93 ? 30.188 -31.344 -52.406 1 95.19 93 VAL B CA 1
ATOM 7545 C C . VAL B 1 93 ? 29.141 -31.031 -53.469 1 95.19 93 VAL B C 1
ATOM 7547 O O . VAL B 1 93 ? 29.438 -31.031 -54.688 1 95.19 93 VAL B O 1
ATOM 7550 N N . VAL B 1 94 ? 27.969 -30.797 -53 1 95.38 94 VAL B N 1
ATOM 7551 C CA . VAL B 1 94 ? 26.875 -30.375 -53.875 1 95.38 94 VAL B CA 1
ATOM 7552 C C . VAL B 1 94 ? 26.828 -28.859 -53.938 1 95.38 94 VAL B C 1
ATOM 7554 O O . VAL B 1 94 ? 26.75 -28.172 -52.938 1 95.38 94 VAL B O 1
ATOM 7557 N N . PRO B 1 95 ? 26.906 -28.375 -55.188 1 94.25 95 PRO B N 1
ATOM 7558 C CA . PRO B 1 95 ? 26.922 -26.922 -55.281 1 94.25 95 PRO B CA 1
ATOM 7559 C C . PRO B 1 95 ? 25.641 -26.266 -54.781 1 94.25 95 PRO B C 1
ATOM 7561 O O . PRO B 1 95 ? 24.547 -26.734 -55.094 1 94.25 95 PRO B O 1
ATOM 7564 N N . LYS B 1 96 ? 25.812 -25.234 -53.969 1 93.31 96 LYS B N 1
ATOM 7565 C CA . LYS B 1 96 ? 24.672 -24.484 -53.438 1 93.31 96 LYS B CA 1
ATOM 7566 C C . LYS B 1 96 ? 24.609 -23.078 -54.062 1 93.31 96 LYS B C 1
ATOM 7568 O O . LYS B 1 96 ? 25.641 -22.5 -54.375 1 93.31 96 LYS B O 1
ATOM 7573 N N . THR B 1 97 ? 23.406 -22.531 -54.219 1 92.88 97 THR B N 1
ATOM 7574 C CA . THR B 1 97 ? 23.188 -21.172 -54.688 1 92.88 97 THR B CA 1
ATOM 7575 C C . THR B 1 97 ? 23.328 -20.172 -53.562 1 92.88 97 THR B C 1
ATOM 7577 O O . THR B 1 97 ? 23.984 -19.125 -53.719 1 92.88 97 THR B O 1
ATOM 7580 N N . ALA B 1 98 ? 22.688 -20.484 -52.5 1 93.06 98 ALA B N 1
ATOM 7581 C CA . ALA B 1 98 ? 22.703 -19.594 -51.344 1 93.06 98 ALA B CA 1
ATOM 7582 C C . ALA B 1 98 ? 22.234 -20.297 -50.094 1 93.06 98 ALA B C 1
ATOM 7584 O O . ALA B 1 98 ? 21.75 -21.438 -50.156 1 93.06 98 ALA B O 1
ATOM 7585 N N . HIS B 1 99 ? 22.547 -19.75 -48.906 1 94.38 99 HIS B N 1
ATOM 7586 C CA . HIS B 1 99 ? 21.938 -20.125 -47.625 1 94.38 99 HIS B CA 1
ATOM 7587 C C . HIS B 1 99 ? 21.609 -18.906 -46.781 1 94.38 99 HIS B C 1
ATOM 7589 O O . HIS B 1 99 ? 22.297 -17.891 -46.875 1 94.38 99 HIS B O 1
ATOM 7595 N N . TRP B 1 100 ? 20.516 -18.922 -46.125 1 93.12 100 TRP B N 1
ATOM 7596 C CA . TRP B 1 100 ? 20.125 -17.797 -45.281 1 93.12 100 TRP B CA 1
ATOM 7597 C C . TRP B 1 100 ? 19.312 -18.297 -44.062 1 93.12 100 TRP B C 1
ATOM 7599 O O . TRP B 1 100 ? 18.891 -19.453 -44.031 1 93.12 100 TRP B O 1
ATOM 7609 N N . LEU B 1 101 ? 19.25 -17.453 -43 1 93.38 101 LEU B N 1
ATOM 7610 C CA . LEU B 1 101 ? 18.453 -17.734 -41.812 1 93.38 101 LEU B CA 1
ATOM 7611 C C . LEU B 1 101 ? 17.062 -17.094 -41.938 1 93.38 101 LEU B C 1
ATOM 7613 O O . LEU B 1 101 ? 16.953 -15.93 -42.344 1 93.38 101 LEU B O 1
ATOM 7617 N N . TYR B 1 102 ? 16.031 -17.859 -41.781 1 90.56 102 TYR B N 1
ATOM 7618 C CA . TYR B 1 102 ? 14.656 -17.359 -41.656 1 90.56 102 TYR B CA 1
ATOM 7619 C C . TYR B 1 102 ? 14.211 -17.344 -40.219 1 90.56 102 TYR B C 1
ATOM 7621 O O . TYR B 1 102 ? 13.578 -18.297 -39.75 1 90.56 102 TYR B O 1
ATOM 7629 N N . ASP B 1 103 ? 14.336 -16.25 -39.594 1 86.12 103 ASP B N 1
ATOM 7630 C CA . ASP B 1 103 ? 14.234 -16.141 -38.156 1 86.12 103 ASP B CA 1
ATOM 7631 C C . ASP B 1 103 ? 12.789 -16.344 -37.688 1 86.12 103 ASP B C 1
ATOM 7633 O O . ASP B 1 103 ? 12.547 -16.812 -36.562 1 86.12 103 ASP B O 1
ATOM 7637 N N . VAL B 1 104 ? 11.852 -16.047 -38.5 1 80.31 104 VAL B N 1
ATOM 7638 C CA . VAL B 1 104 ? 10.445 -16.141 -38.125 1 80.31 104 VAL B CA 1
ATOM 7639 C C . VAL B 1 104 ? 10.117 -17.562 -37.688 1 80.31 104 VAL B C 1
ATOM 7641 O O . VAL B 1 104 ? 9.516 -17.781 -36.625 1 80.31 104 VAL B O 1
ATOM 7644 N N . ASN B 1 105 ? 10.609 -18.5 -38.469 1 87.06 105 ASN B N 1
ATOM 7645 C CA . ASN B 1 105 ? 10.359 -19.906 -38.156 1 87.06 105 ASN B CA 1
ATOM 7646 C C . ASN B 1 105 ? 11.625 -20.609 -37.688 1 87.06 105 ASN B C 1
ATOM 7648 O O . ASN B 1 105 ? 11.641 -21.844 -37.562 1 87.06 105 ASN B O 1
ATOM 7652 N N . GLN B 1 106 ? 12.648 -19.906 -37.5 1 89.62 106 GLN B N 1
ATOM 7653 C CA . GLN B 1 106 ? 13.922 -20.391 -36.969 1 89.62 106 GLN B CA 1
ATOM 7654 C C . GLN B 1 106 ? 14.5 -21.484 -37.844 1 89.62 106 GLN B C 1
ATOM 7656 O O . GLN B 1 106 ? 14.844 -22.562 -37.344 1 89.62 106 GLN B O 1
ATOM 7661 N N . TYR B 1 107 ? 14.656 -21.109 -39.156 1 93.81 107 TYR B N 1
ATOM 7662 C CA . TYR B 1 107 ? 15.195 -22.062 -40.125 1 93.81 107 TYR B CA 1
ATOM 7663 C C . TYR B 1 107 ? 16.531 -21.578 -40.656 1 93.81 107 TYR B C 1
ATOM 7665 O O . TYR B 1 107 ? 16.75 -20.375 -40.812 1 93.81 107 TYR B O 1
ATOM 7673 N N . LEU B 1 108 ? 17.406 -22.5 -40.844 1 95.62 108 LEU B N 1
ATOM 7674 C CA . LEU B 1 108 ? 18.5 -22.359 -41.812 1 95.62 108 LEU B CA 1
ATOM 7675 C C . LEU B 1 108 ? 18.094 -22.922 -43.188 1 95.62 108 LEU B C 1
ATOM 7677 O O . LEU B 1 108 ? 17.797 -24.109 -43.281 1 95.62 108 LEU B O 1
ATOM 7681 N N . VAL B 1 109 ? 18 -22.031 -44.188 1 94.69 109 VAL B N 1
ATOM 7682 C CA . VAL B 1 109 ? 17.594 -22.453 -45.531 1 94.69 109 VAL B CA 1
ATOM 7683 C C . VAL B 1 109 ? 18.797 -22.531 -46.438 1 94.69 109 VAL B C 1
ATOM 7685 O O . VAL B 1 109 ? 19.594 -21.594 -46.5 1 94.69 109 VAL B O 1
ATOM 7688 N N . VAL B 1 110 ? 18.953 -23.719 -47.062 1 95.44 110 VAL B N 1
ATOM 7689 C CA . VAL B 1 110 ? 20.031 -23.906 -48.031 1 95.44 110 VAL B CA 1
ATOM 7690 C C . VAL B 1 110 ? 19.453 -24.203 -49.438 1 95.44 110 VAL B C 1
ATOM 7692 O O . VAL B 1 110 ? 18.672 -25.141 -49.594 1 95.44 110 VAL B O 1
ATOM 7695 N N . GLU B 1 111 ? 19.781 -23.328 -50.344 1 93.94 111 GLU B N 1
ATOM 7696 C CA . GLU B 1 111 ? 19.328 -23.5 -51.719 1 93.94 111 GLU B CA 1
ATOM 7697 C C . GLU B 1 111 ? 20.422 -24.125 -52.562 1 93.94 111 GLU B C 1
ATOM 7699 O O . GLU B 1 111 ? 21.547 -23.594 -52.656 1 93.94 111 GLU B O 1
ATOM 7704 N N . LEU B 1 112 ? 20.047 -25.25 -53.219 1 95 112 LEU B N 1
ATOM 7705 C CA . LEU B 1 112 ? 21 -25.953 -54.062 1 95 112 LEU B CA 1
ATOM 7706 C C . LEU B 1 112 ? 20.797 -25.594 -55.531 1 95 112 LEU B C 1
ATOM 7708 O O . LEU B 1 112 ? 19.703 -25.172 -55.938 1 95 112 LEU B O 1
ATOM 7712 N N . VAL B 1 113 ? 21.844 -25.75 -56.312 1 93.94 113 VAL B N 1
ATOM 7713 C CA . VAL B 1 113 ? 21.781 -25.438 -57.75 1 93.94 113 VAL B CA 1
ATOM 7714 C C . VAL B 1 113 ? 20.922 -26.453 -58.469 1 93.94 113 VAL B C 1
ATOM 7716 O O . VAL B 1 113 ? 20.109 -26.109 -59.344 1 93.94 113 VAL B O 1
ATOM 7719 N N . GLU B 1 114 ? 21.125 -27.688 -58.094 1 93.06 114 GLU B N 1
ATOM 7720 C CA . GLU B 1 114 ? 20.344 -28.766 -58.688 1 93.06 114 GLU B CA 1
ATOM 7721 C C . GLU B 1 114 ? 19.5 -29.469 -57.656 1 93.06 114 GLU B C 1
ATOM 7723 O O . GLU B 1 114 ? 19.797 -29.422 -56.469 1 93.06 114 GLU B O 1
ATOM 7728 N N . GLN B 1 115 ? 18.5 -30.141 -58.156 1 93.5 115 GLN B N 1
ATOM 7729 C CA . GLN B 1 115 ? 17.625 -30.891 -57.281 1 93.5 115 GLN B CA 1
ATOM 7730 C C . GLN B 1 115 ? 18.312 -32.125 -56.75 1 93.5 115 GLN B C 1
ATOM 7732 O O . GLN B 1 115 ? 19.047 -32.812 -57.469 1 93.5 115 GLN B O 1
ATOM 7737 N N . MET B 1 116 ? 18.078 -32.344 -55.5 1 93.5 116 MET B N 1
ATOM 7738 C CA . MET B 1 116 ? 18.531 -33.625 -54.938 1 93.5 116 MET B CA 1
ATOM 7739 C C . MET B 1 116 ? 17.688 -34.781 -55.438 1 93.5 116 MET B C 1
ATOM 7741 O O . MET B 1 116 ? 16.484 -34.625 -55.656 1 93.5 116 MET B O 1
ATOM 7745 N N . VAL B 1 117 ? 18.281 -35.938 -55.562 1 92.31 117 VAL B N 1
ATOM 7746 C CA . VAL B 1 117 ? 17.641 -37.094 -56.156 1 92.31 117 VAL B CA 1
ATOM 7747 C C . VAL B 1 117 ? 16.781 -37.781 -55.125 1 92.31 117 VAL B C 1
ATOM 7749 O O . VAL B 1 117 ? 17.234 -38.031 -54 1 92.31 117 VAL B O 1
ATOM 7752 N N . GLY B 1 118 ? 15.609 -38.094 -55.531 1 91.06 118 GLY B N 1
ATOM 7753 C CA . GLY B 1 118 ? 14.734 -38.844 -54.656 1 91.06 118 GLY B CA 1
ATOM 7754 C C . GLY B 1 118 ? 15.32 -40.188 -54.281 1 91.06 118 GLY B C 1
ATOM 7755 O O . GLY B 1 118 ? 15.805 -40.938 -55.125 1 91.06 118 GLY B O 1
ATOM 7756 N N . GLY B 1 119 ? 15.289 -40.469 -52.906 1 92 119 GLY B N 1
ATOM 7757 C CA . GLY B 1 119 ? 15.852 -41.719 -52.375 1 92 119 GLY B CA 1
ATOM 7758 C C . GLY B 1 119 ? 17.328 -41.625 -52.094 1 92 119 GLY B C 1
ATOM 7759 O O . GLY B 1 119 ? 17.906 -42.531 -51.5 1 92 119 GLY B O 1
ATOM 7760 N N . GLY B 1 120 ? 17.938 -40.562 -52.531 1 93.75 120 GLY B N 1
ATOM 7761 C CA . GLY B 1 120 ? 19.359 -40.344 -52.312 1 93.75 120 GLY B CA 1
ATOM 7762 C C . GLY B 1 120 ? 19.688 -39.938 -50.875 1 93.75 120 GLY B C 1
ATOM 7763 O O . GLY B 1 120 ? 18.844 -39.375 -50.188 1 93.75 120 GLY B O 1
ATOM 7764 N N . GLU B 1 121 ? 20.906 -40.344 -50.5 1 95.81 121 GLU B N 1
ATOM 7765 C CA . GLU B 1 121 ? 21.406 -39.938 -49.188 1 95.81 121 GLU B CA 1
ATOM 7766 C C . GLU B 1 121 ? 22.312 -38.719 -49.312 1 95.81 121 GLU B C 1
ATOM 7768 O O . GLU B 1 121 ? 23.188 -38.656 -50.188 1 95.81 121 GLU B O 1
ATOM 7773 N N . TYR B 1 122 ? 22 -37.719 -48.5 1 96.5 122 TYR B N 1
ATOM 7774 C CA . TYR B 1 122 ? 22.781 -36.469 -48.469 1 96.5 122 TYR B CA 1
ATOM 7775 C C . TYR B 1 122 ? 23.141 -36.125 -47.031 1 96.5 122 TYR B C 1
ATOM 7777 O O . TYR B 1 122 ? 22.609 -36.688 -46.062 1 96.5 122 TYR B O 1
ATOM 7785 N N . SER B 1 123 ? 24.109 -35.25 -46.906 1 97.12 123 SER B N 1
ATOM 7786 C CA . SER B 1 123 ? 24.469 -34.75 -45.594 1 97.12 123 SER B CA 1
ATOM 7787 C C . SER B 1 123 ? 24.703 -33.25 -45.625 1 97.12 123 SER B C 1
ATOM 7789 O O . SER B 1 123 ? 25.203 -32.719 -46.625 1 97.12 123 SER B O 1
ATOM 7791 N N . LEU B 1 124 ? 24.234 -32.594 -44.625 1 97.44 124 LEU B N 1
ATOM 7792 C CA . LEU B 1 124 ? 24.5 -31.172 -44.406 1 97.44 124 LEU B CA 1
ATOM 7793 C C . LEU B 1 124 ? 25.547 -30.984 -43.312 1 97.44 124 LEU B C 1
ATOM 7795 O O . LEU B 1 124 ? 25.297 -31.312 -42.125 1 97.44 124 LEU B O 1
ATOM 7799 N N . LEU B 1 125 ? 26.688 -30.5 -43.656 1 97.5 125 LEU B N 1
ATOM 7800 C CA . LEU B 1 125 ? 27.766 -30.203 -42.719 1 97.5 125 LEU B CA 1
ATOM 7801 C C . LEU B 1 125 ? 27.781 -28.719 -42.344 1 97.5 125 LEU B C 1
ATOM 7803 O O . LEU B 1 125 ? 27.859 -27.875 -43.25 1 97.5 125 LEU B O 1
ATOM 7807 N N . THR B 1 126 ? 27.703 -28.438 -41.062 1 97.81 126 THR B N 1
ATOM 7808 C CA . THR B 1 126 ? 27.719 -27.047 -40.625 1 97.81 126 THR B CA 1
ATOM 7809 C C . THR B 1 126 ? 28.766 -26.844 -39.531 1 97.81 126 THR B C 1
ATOM 7811 O O . THR B 1 126 ? 29.031 -27.766 -38.75 1 97.81 126 THR B O 1
ATOM 7814 N N . GLU B 1 127 ? 29.422 -25.719 -39.469 1 97.62 127 GLU B N 1
ATOM 7815 C CA . GLU B 1 127 ? 30.219 -25.172 -38.375 1 97.62 127 GLU B CA 1
ATOM 7816 C C . GLU B 1 127 ? 29.594 -23.891 -37.844 1 97.62 127 GLU B C 1
ATOM 7818 O O . GLU B 1 127 ? 29.312 -22.969 -38.625 1 97.62 127 GLU B O 1
ATOM 7823 N N . PHE B 1 128 ? 29.375 -23.859 -36.562 1 97.5 128 PHE B N 1
ATOM 7824 C CA . PHE B 1 128 ? 28.578 -22.75 -36.031 1 97.5 128 PHE B CA 1
ATOM 7825 C C . PHE B 1 128 ? 29.062 -22.344 -34.656 1 97.5 128 PHE B C 1
ATOM 7827 O O . PHE B 1 128 ? 29.875 -23.062 -34.031 1 97.5 128 PHE B O 1
ATOM 7834 N N . GLN B 1 129 ? 28.641 -21.188 -34.188 1 96.94 129 GLN B N 1
ATOM 7835 C CA . GLN B 1 129 ? 28.859 -20.656 -32.844 1 96.94 129 GLN B CA 1
ATOM 7836 C C . GLN B 1 129 ? 27.547 -20.141 -32.25 1 96.94 129 GLN B C 1
ATOM 7838 O O . GLN B 1 129 ? 26.734 -19.531 -32.938 1 96.94 129 GLN B O 1
ATOM 7843 N N . GLY B 1 130 ? 27.312 -20.562 -31.016 1 95.88 130 GLY B N 1
ATOM 7844 C CA . GLY B 1 130 ? 26.172 -20.062 -30.266 1 95.88 130 GLY B CA 1
ATOM 7845 C C . GLY B 1 130 ? 26.562 -19.453 -28.938 1 95.88 130 GLY B C 1
ATOM 7846 O O . GLY B 1 130 ? 27.672 -19.688 -28.438 1 95.88 130 GLY B O 1
ATOM 7847 N N . GLU B 1 131 ? 25.703 -18.625 -28.469 1 93.75 131 GLU B N 1
ATOM 7848 C CA . GLU B 1 131 ? 25.938 -18.062 -27.141 1 93.75 131 GLU B CA 1
ATOM 7849 C C . GLU B 1 131 ? 25.516 -19.047 -26.047 1 93.75 131 GLU B C 1
ATOM 7851 O O . GLU B 1 131 ? 24.469 -19.703 -26.172 1 93.75 131 GLU B O 1
ATOM 7856 N N . LEU B 1 132 ? 26.375 -19.203 -25.141 1 92.94 132 LEU B N 1
ATOM 7857 C CA . LEU B 1 132 ? 25.984 -19.922 -23.922 1 92.94 132 LEU B CA 1
ATOM 7858 C C . LEU B 1 132 ? 25.266 -18.984 -22.953 1 92.94 132 LEU B C 1
ATOM 7860 O O . LEU B 1 132 ? 25.781 -18.672 -21.891 1 92.94 132 LEU B O 1
ATOM 7864 N N . ALA B 1 133 ? 24.062 -18.734 -23.344 1 85.19 133 ALA B N 1
ATOM 7865 C CA . ALA B 1 133 ? 23.281 -17.719 -22.656 1 85.19 133 ALA B CA 1
ATOM 7866 C C . ALA B 1 133 ? 22.734 -18.234 -21.328 1 85.19 133 ALA B C 1
ATOM 7868 O O . ALA B 1 133 ? 23.016 -19.375 -20.953 1 85.19 133 ALA B O 1
ATOM 7869 N N . ASP B 1 134 ? 22.188 -17.406 -20.562 1 75.5 134 ASP B N 1
ATOM 7870 C CA . ASP B 1 134 ? 21.578 -17.797 -19.297 1 75.5 134 ASP B CA 1
ATOM 7871 C C . ASP B 1 134 ? 20.062 -17.75 -19.391 1 75.5 134 ASP B C 1
ATOM 7873 O O . ASP B 1 134 ? 19.391 -17.422 -18.406 1 75.5 134 ASP B O 1
ATOM 7877 N N . ASP B 1 135 ? 19.516 -18.062 -20.594 1 67.38 135 ASP B N 1
ATOM 7878 C CA . ASP B 1 135 ? 18.078 -17.938 -20.828 1 67.38 135 ASP B CA 1
ATOM 7879 C C . ASP B 1 135 ? 17.391 -19.297 -20.656 1 67.38 135 ASP B C 1
ATOM 7881 O O . ASP B 1 135 ? 16.219 -19.453 -21.016 1 67.38 135 ASP B O 1
ATOM 7885 N N . LEU B 1 136 ? 18.062 -20.359 -20.219 1 71.44 136 LEU B N 1
ATOM 7886 C CA . LEU B 1 136 ? 17.547 -21.672 -19.859 1 71.44 136 LEU B CA 1
ATOM 7887 C C . LEU B 1 136 ? 16.969 -22.391 -21.078 1 71.44 136 LEU B C 1
ATOM 7889 O O . LEU B 1 136 ? 15.945 -23.062 -20.984 1 71.44 136 LEU B O 1
ATOM 7893 N N . GLY B 1 137 ? 17.453 -22.141 -22.172 1 75.94 137 GLY B N 1
ATOM 7894 C CA . GLY B 1 137 ? 17.031 -22.797 -23.406 1 75.94 137 GLY B CA 1
ATOM 7895 C C . GLY B 1 137 ? 18.188 -23.297 -24.234 1 75.94 137 GLY B C 1
ATOM 7896 O O . GLY B 1 137 ? 19.219 -22.609 -24.359 1 75.94 137 GLY B O 1
ATOM 7897 N N . GLY B 1 138 ? 17.922 -24.516 -24.781 1 88.75 138 GLY B N 1
ATOM 7898 C CA . GLY B 1 138 ? 19.016 -25.094 -25.547 1 88.75 138 GLY B CA 1
ATOM 7899 C C . GLY B 1 138 ? 20.234 -25.406 -24.703 1 88.75 138 GLY B C 1
ATOM 7900 O O . GLY B 1 138 ? 20.109 -25.922 -23.594 1 88.75 138 GLY B O 1
ATOM 7901 N N . LEU B 1 139 ? 21.328 -25.25 -25.297 1 92.75 139 LEU B N 1
ATOM 7902 C CA . LEU B 1 139 ? 22.562 -25.312 -24.531 1 92.75 139 LEU B CA 1
ATOM 7903 C C . LEU B 1 139 ? 22.859 -23.984 -23.844 1 92.75 139 LEU B C 1
ATOM 7905 O O . LEU B 1 139 ? 23.125 -22.984 -24.516 1 92.75 139 LEU B O 1
ATOM 7909 N N . TYR B 1 140 ? 22.75 -23.969 -22.531 1 87.38 140 TYR B N 1
ATOM 7910 C CA . TYR B 1 140 ? 22.859 -22.703 -21.812 1 87.38 140 TYR B CA 1
ATOM 7911 C C . TYR B 1 140 ? 23.797 -22.828 -20.625 1 87.38 140 TYR B C 1
ATOM 7913 O O . TYR B 1 140 ? 24.266 -23.922 -20.297 1 87.38 140 TYR B O 1
ATOM 7921 N N . ARG B 1 141 ? 24.156 -21.672 -20 1 89.5 141 ARG B N 1
ATOM 7922 C CA . ARG B 1 141 ? 25.047 -21.672 -18.844 1 89.5 141 ARG B CA 1
ATOM 7923 C C . ARG B 1 141 ? 24.25 -21.578 -17.547 1 89.5 141 ARG B C 1
ATOM 7925 O O . ARG B 1 141 ? 23.25 -20.875 -17.469 1 89.5 141 ARG B O 1
ATOM 7932 N N . SER B 1 142 ? 24.562 -22.422 -16.672 1 81.62 142 SER B N 1
ATOM 7933 C CA . SER B 1 142 ? 24.109 -22.328 -15.281 1 81.62 142 SER B CA 1
ATOM 7934 C C . SER B 1 142 ? 25.297 -22.141 -14.336 1 81.62 142 SER B C 1
ATOM 7936 O O . SER B 1 142 ? 26.438 -22.375 -14.711 1 81.62 142 SER B O 1
ATOM 7938 N N . SER B 1 143 ? 25.047 -21.453 -13.211 1 81.19 143 SER B N 1
ATOM 7939 C CA . SER B 1 143 ? 26.156 -21.25 -12.273 1 81.19 143 SER B CA 1
ATOM 7940 C C . SER B 1 143 ? 25.719 -21.531 -10.836 1 81.19 143 SER B C 1
ATOM 7942 O O . SER B 1 143 ? 24.516 -21.531 -10.531 1 81.19 143 SER B O 1
ATOM 7944 N N . TYR B 1 144 ? 26.688 -21.922 -9.961 1 74.62 144 TYR B N 1
ATOM 7945 C CA . TYR B 1 144 ? 26.469 -22.109 -8.531 1 74.62 144 TYR B CA 1
ATOM 7946 C C . TYR B 1 144 ? 27.719 -21.75 -7.742 1 74.62 144 TYR B C 1
ATOM 7948 O O . TYR B 1 144 ? 28.797 -21.594 -8.312 1 74.62 144 TYR B O 1
ATOM 7956 N N . ILE B 1 145 ? 27.578 -21.5 -6.457 1 77.44 145 ILE B N 1
ATOM 7957 C CA . ILE B 1 145 ? 28.703 -21.219 -5.574 1 77.44 145 ILE B CA 1
ATOM 7958 C C . ILE B 1 145 ? 29.141 -22.516 -4.879 1 77.44 145 ILE B C 1
ATOM 7960 O O . ILE B 1 145 ? 28.344 -23.172 -4.207 1 77.44 145 ILE B O 1
ATOM 7964 N N . ASN B 1 146 ? 30.344 -22.812 -5.066 1 80.75 146 ASN B N 1
ATOM 7965 C CA . ASN B 1 146 ? 30.828 -24.047 -4.453 1 80.75 146 ASN B CA 1
ATOM 7966 C C . ASN B 1 146 ? 31.219 -23.828 -2.992 1 80.75 146 ASN B C 1
ATOM 7968 O O . ASN B 1 146 ? 31.078 -22.734 -2.463 1 80.75 146 ASN B O 1
ATOM 7972 N N . SER B 1 147 ? 31.531 -24.938 -2.289 1 77.56 147 SER B N 1
ATOM 7973 C CA . SER B 1 147 ? 31.812 -24.922 -0.858 1 77.56 147 SER B CA 1
ATOM 7974 C C . SER B 1 147 ? 32.969 -23.953 -0.542 1 77.56 147 SER B C 1
ATOM 7976 O O . SER B 1 147 ? 33.062 -23.438 0.572 1 77.56 147 SER B O 1
ATOM 7978 N N . ALA B 1 148 ? 33.844 -23.641 -1.537 1 80.25 148 ALA B N 1
ATOM 7979 C CA . ALA B 1 148 ? 34.969 -22.719 -1.357 1 80.25 148 ALA B CA 1
ATOM 7980 C C . ALA B 1 148 ? 34.531 -21.281 -1.563 1 80.25 148 ALA B C 1
ATOM 7982 O O . ALA B 1 148 ? 35.312 -20.359 -1.408 1 80.25 148 ALA B O 1
ATOM 7983 N N . GLY B 1 149 ? 33.312 -21.125 -1.927 1 77.88 149 GLY B N 1
ATOM 7984 C CA . GLY B 1 149 ? 32.781 -19.797 -2.111 1 77.88 149 GLY B CA 1
ATOM 7985 C C . GLY B 1 149 ? 32.969 -19.25 -3.516 1 77.88 149 GLY B C 1
ATOM 7986 O O . GLY B 1 149 ? 32.719 -18.078 -3.783 1 77.88 149 GLY B O 1
ATOM 7987 N N . ASN B 1 150 ? 33.438 -20.078 -4.379 1 83.44 150 ASN B N 1
ATOM 7988 C CA . ASN B 1 150 ? 33.688 -19.656 -5.754 1 83.44 150 ASN B CA 1
ATOM 7989 C C . ASN B 1 150 ? 32.469 -19.938 -6.648 1 83.44 150 ASN B C 1
ATOM 7991 O O . ASN B 1 150 ? 31.797 -20.938 -6.484 1 83.44 150 ASN B O 1
ATOM 7995 N N . GLN B 1 151 ? 32.281 -19.031 -7.621 1 84.25 151 GLN B N 1
ATOM 7996 C CA . GLN B 1 151 ? 31.25 -19.25 -8.625 1 84.25 151 GLN B CA 1
ATOM 7997 C C . GLN B 1 151 ? 31.703 -20.266 -9.672 1 84.25 151 GLN B C 1
ATOM 7999 O O . GLN B 1 151 ? 32.781 -20.125 -10.242 1 84.25 151 GLN B O 1
ATOM 8004 N N . VAL B 1 152 ? 30.969 -21.281 -9.852 1 88.5 152 VAL B N 1
ATOM 8005 C CA . VAL B 1 152 ? 31.234 -22.312 -10.844 1 88.5 152 VAL B CA 1
ATOM 8006 C C . VAL B 1 152 ? 30.203 -22.234 -11.961 1 88.5 152 VAL B C 1
ATOM 8008 O O . VAL B 1 152 ? 29 -22.172 -11.695 1 88.5 152 VAL B O 1
ATOM 8011 N N . VAL B 1 153 ? 30.719 -22.172 -13.219 1 91.31 153 VAL B N 1
ATOM 8012 C CA . VAL B 1 153 ? 29.828 -22.125 -14.383 1 91.31 153 VAL B CA 1
ATOM 8013 C C . VAL B 1 153 ? 29.766 -23.516 -15.031 1 91.31 153 VAL B C 1
ATOM 8015 O O . VAL B 1 153 ? 30.781 -24.188 -15.164 1 91.31 153 VAL B O 1
ATOM 8018 N N . ILE B 1 154 ? 28.578 -23.969 -15.336 1 92.38 154 ILE B N 1
ATOM 8019 C CA . ILE B 1 154 ? 28.406 -25.234 -16.031 1 92.38 154 ILE B CA 1
ATOM 8020 C C . ILE B 1 154 ? 27.578 -25.016 -17.297 1 92.38 154 ILE B C 1
ATOM 8022 O O . ILE B 1 154 ? 26.906 -24 -17.438 1 92.38 154 ILE B O 1
ATOM 8026 N N . ALA B 1 155 ? 27.656 -25.984 -18.203 1 94.12 155 ALA B N 1
ATOM 8027 C CA . ALA B 1 155 ? 26.812 -26 -19.391 1 94.12 155 ALA B CA 1
ATOM 8028 C C . ALA B 1 155 ? 25.781 -27.125 -19.328 1 94.12 155 ALA B C 1
ATOM 8030 O O . ALA B 1 155 ? 26.125 -28.266 -18.984 1 94.12 155 ALA B O 1
ATOM 8031 N N . THR B 1 156 ? 24.562 -26.797 -19.516 1 89.12 156 THR B N 1
ATOM 8032 C CA . THR B 1 156 ? 23.484 -27.781 -19.484 1 89.12 156 THR B CA 1
ATOM 8033 C C . THR B 1 156 ? 22.438 -27.469 -20.562 1 89.12 156 THR B C 1
ATOM 8035 O O . THR B 1 156 ? 22.578 -26.484 -21.297 1 89.12 156 THR B O 1
ATOM 8038 N N . THR B 1 157 ? 21.5 -28.438 -20.719 1 87 157 THR B N 1
ATOM 8039 C CA . THR B 1 157 ? 20.562 -28.25 -21.812 1 87 157 THR B CA 1
ATOM 8040 C C . THR B 1 157 ? 19.125 -28.312 -21.297 1 87 157 THR B C 1
ATOM 8042 O O . THR B 1 157 ? 18.844 -28.953 -20.297 1 87 157 THR B O 1
ATOM 8045 N N . GLN B 1 158 ? 18.312 -27.578 -21.781 1 79.81 158 GLN B N 1
ATOM 8046 C CA . GLN B 1 158 ? 16.859 -27.688 -21.812 1 79.81 158 GLN B CA 1
ATOM 8047 C C . GLN B 1 158 ? 16.328 -27.578 -23.234 1 79.81 158 GLN B C 1
ATOM 8049 O O . GLN B 1 158 ? 16.219 -26.469 -23.781 1 79.81 158 GLN B O 1
ATOM 8054 N N . MET B 1 159 ? 15.852 -28.703 -23.734 1 82.06 159 MET B N 1
ATOM 8055 C CA . MET B 1 159 ? 15.609 -28.766 -25.172 1 82.06 159 MET B CA 1
ATOM 8056 C C . MET B 1 159 ? 14.117 -28.625 -25.469 1 82.06 159 MET B C 1
ATOM 8058 O O . MET B 1 159 ? 13.742 -28.141 -26.547 1 82.06 159 MET B O 1
ATOM 8062 N N . GLN B 1 160 ? 13.375 -29.109 -24.594 1 71.31 160 GLN B N 1
ATOM 8063 C CA . GLN B 1 160 ? 11.938 -29.109 -24.844 1 71.31 160 GLN B CA 1
ATOM 8064 C C . GLN B 1 160 ? 11.367 -27.688 -24.734 1 71.31 160 GLN B C 1
ATOM 8066 O O . GLN B 1 160 ? 11.742 -26.938 -23.828 1 71.31 160 GLN B O 1
ATOM 8071 N N . PRO B 1 161 ? 10.539 -27.297 -25.594 1 68 161 PRO B N 1
ATOM 8072 C CA . PRO B 1 161 ? 9.984 -28.078 -26.703 1 68 161 PRO B CA 1
ATOM 8073 C C . PRO B 1 161 ? 10.68 -27.766 -28.031 1 68 161 PRO B C 1
ATOM 8075 O O . PRO B 1 161 ? 10.672 -28.609 -28.953 1 68 161 PRO B O 1
ATOM 8078 N N . THR B 1 162 ? 11.203 -26.578 -28.125 1 79.06 162 THR B N 1
ATOM 8079 C CA . THR B 1 162 ? 11.75 -26.172 -29.406 1 79.06 162 THR B CA 1
ATOM 8080 C C . THR B 1 162 ? 13.133 -25.562 -29.25 1 79.06 162 THR B C 1
ATOM 8082 O O . THR B 1 162 ? 13.469 -24.578 -29.922 1 79.06 162 THR B O 1
ATOM 8085 N N . ASP B 1 163 ? 13.922 -26.203 -28.359 1 86.81 163 ASP B N 1
ATOM 8086 C CA . ASP B 1 163 ? 15.172 -25.484 -28.109 1 86.81 163 ASP B CA 1
ATOM 8087 C C . ASP B 1 163 ? 16.375 -26.328 -28.5 1 86.81 163 ASP B C 1
ATOM 8089 O O . ASP B 1 163 ? 17.531 -25.891 -28.344 1 86.81 163 ASP B O 1
ATOM 8093 N N . ALA B 1 164 ? 16.125 -27.453 -29.016 1 91.38 164 ALA B N 1
ATOM 8094 C CA . ALA B 1 164 ? 17.25 -28.188 -29.562 1 91.38 164 ALA B CA 1
ATOM 8095 C C . ALA B 1 164 ? 17.938 -27.406 -30.688 1 91.38 164 ALA B C 1
ATOM 8097 O O . ALA B 1 164 ? 19.156 -27.469 -30.844 1 91.38 164 ALA B O 1
ATOM 8098 N N . ARG B 1 165 ? 17.141 -26.688 -31.328 1 94.31 165 ARG B N 1
ATOM 8099 C CA . ARG B 1 165 ? 17.578 -25.891 -32.469 1 94.31 165 ARG B CA 1
ATOM 8100 C C . ARG B 1 165 ? 18.484 -24.75 -32 1 94.31 165 ARG B C 1
ATOM 8102 O O . ARG B 1 165 ? 19.156 -24.125 -32.844 1 94.31 165 ARG B O 1
ATOM 8109 N N . LYS B 1 166 ? 18.547 -24.531 -30.781 1 94.12 166 LYS B N 1
ATOM 8110 C CA . LYS B 1 166 ? 19.469 -23.547 -30.219 1 94.12 166 LYS B CA 1
ATOM 8111 C C . LYS B 1 166 ? 20.828 -24.172 -29.938 1 94.12 166 LYS B C 1
ATOM 8113 O O . LYS B 1 166 ? 21.812 -23.453 -29.75 1 94.12 166 LYS B O 1
ATOM 8118 N N . ALA B 1 167 ? 20.844 -25.438 -29.844 1 95.75 167 ALA B N 1
ATOM 8119 C CA . ALA B 1 167 ? 22.109 -26.125 -29.547 1 95.75 167 ALA B CA 1
ATOM 8120 C C . ALA B 1 167 ? 22.844 -26.484 -30.844 1 95.75 167 ALA B C 1
ATOM 8122 O O . ALA B 1 167 ? 24.062 -26.422 -30.906 1 95.75 167 ALA B O 1
ATOM 8123 N N . PHE B 1 168 ? 22.172 -26.969 -31.812 1 97 168 PHE B N 1
ATOM 8124 C CA . PHE B 1 168 ? 22.688 -27.297 -33.156 1 97 168 PHE B CA 1
ATOM 8125 C C . PHE B 1 168 ? 21.562 -27.312 -34.156 1 97 168 PHE B C 1
ATOM 8127 O O . PHE B 1 168 ? 20.406 -27.484 -33.812 1 97 168 PHE B O 1
ATOM 8134 N N . PRO B 1 169 ? 21.984 -27.047 -35.5 1 97.31 169 PRO B N 1
ATOM 8135 C CA . PRO B 1 169 ? 20.922 -27.156 -36.5 1 97.31 169 PRO B CA 1
ATOM 8136 C C . PRO B 1 169 ? 20.391 -28.578 -36.625 1 97.31 169 PRO B C 1
ATOM 8138 O O . PRO B 1 169 ? 21.156 -29.531 -36.781 1 97.31 169 PRO B O 1
ATOM 8141 N N . CYS B 1 170 ? 19.094 -28.719 -36.5 1 96.56 170 CYS B N 1
ATOM 8142 C CA . CYS B 1 170 ? 18.516 -30.062 -36.531 1 96.56 170 CYS B CA 1
ATOM 8143 C C . CYS B 1 170 ? 17.047 -30.016 -36.969 1 96.56 170 CYS B C 1
ATOM 8145 O O . CYS B 1 170 ? 16.422 -28.953 -36.906 1 96.56 170 CYS B O 1
ATOM 8147 N N . PHE B 1 171 ? 16.578 -31.172 -37.438 1 94.62 171 PHE B N 1
ATOM 8148 C CA . PHE B 1 171 ? 15.148 -31.328 -37.688 1 94.62 171 PHE B CA 1
ATOM 8149 C C . PHE B 1 171 ? 14.383 -31.5 -36.375 1 94.62 171 PHE B C 1
ATOM 8151 O O . PHE B 1 171 ? 14.055 -32.625 -35.969 1 94.62 171 PHE B O 1
ATOM 8158 N N . ASP B 1 172 ? 14.039 -30.406 -35.844 1 91.38 172 ASP B N 1
ATOM 8159 C CA . ASP B 1 172 ? 13.531 -30.344 -34.5 1 91.38 172 ASP B CA 1
ATOM 8160 C C . ASP B 1 172 ? 12.023 -30.578 -34.438 1 91.38 172 ASP B C 1
ATOM 8162 O O . ASP B 1 172 ? 11.281 -29.75 -33.906 1 91.38 172 ASP B O 1
ATOM 8166 N N . GLU B 1 173 ? 11.594 -31.641 -34.969 1 86.38 173 GLU B N 1
ATOM 8167 C CA . GLU B 1 173 ? 10.219 -32.156 -34.906 1 86.38 173 GLU B CA 1
ATOM 8168 C C . GLU B 1 173 ? 10.172 -33.531 -34.312 1 86.38 173 GLU B C 1
ATOM 8170 O O . GLU B 1 173 ? 11.008 -34.406 -34.625 1 86.38 173 GLU B O 1
ATOM 8175 N N . PRO B 1 174 ? 9.273 -33.75 -33.5 1 78.38 174 PRO B N 1
ATOM 8176 C CA . PRO B 1 174 ? 9.242 -35.031 -32.75 1 78.38 174 PRO B CA 1
ATOM 8177 C C . PRO B 1 174 ? 9.164 -36.25 -33.656 1 78.38 174 PRO B C 1
ATOM 8179 O O . PRO B 1 174 ? 9.711 -37.312 -33.312 1 78.38 174 PRO B O 1
ATOM 8182 N N . ALA B 1 175 ? 8.5 -36.125 -34.781 1 77.69 175 ALA B N 1
ATOM 8183 C CA . ALA B 1 175 ? 8.305 -37.281 -35.656 1 77.69 175 ALA B CA 1
ATOM 8184 C C . ALA B 1 175 ? 9.578 -37.594 -36.438 1 77.69 175 ALA B C 1
ATOM 8186 O O . ALA B 1 175 ? 9.727 -38.688 -36.969 1 77.69 175 ALA B O 1
ATOM 8187 N N . LEU B 1 176 ? 10.461 -36.688 -36.469 1 87.88 176 LEU B N 1
ATOM 8188 C CA . LEU B 1 176 ? 11.695 -36.875 -37.219 1 87.88 176 LEU B CA 1
ATOM 8189 C C . LEU B 1 176 ? 12.82 -37.344 -36.312 1 87.88 176 LEU B C 1
ATOM 8191 O O . LEU B 1 176 ? 13.648 -36.562 -35.844 1 87.88 176 LEU B O 1
ATOM 8195 N N . LYS B 1 177 ? 12.82 -38.688 -36.125 1 86.62 177 LYS B N 1
ATOM 8196 C CA . LYS B 1 177 ? 13.781 -39.312 -35.219 1 86.62 177 LYS B CA 1
ATOM 8197 C C . LYS B 1 177 ? 15.047 -39.719 -35.969 1 86.62 177 LYS B C 1
ATOM 8199 O O . LYS B 1 177 ? 15.016 -39.938 -37.188 1 86.62 177 LYS B O 1
ATOM 8204 N N . ALA B 1 178 ? 16.156 -39.719 -35.219 1 92.5 178 ALA B N 1
ATOM 8205 C CA . ALA B 1 178 ? 17.453 -40.125 -35.781 1 92.5 178 ALA B CA 1
ATOM 8206 C C . ALA B 1 178 ? 18.359 -40.688 -34.719 1 92.5 178 ALA B C 1
ATOM 8208 O O . ALA B 1 178 ? 18 -40.688 -33.531 1 92.5 178 ALA B O 1
ATOM 8209 N N . THR B 1 179 ? 19.438 -41.281 -35.156 1 92.56 179 THR B N 1
ATOM 8210 C CA . THR B 1 179 ? 20.5 -41.656 -34.219 1 92.56 179 THR B CA 1
ATOM 8211 C C . THR B 1 179 ? 21.547 -40.531 -34.125 1 92.56 179 THR B C 1
ATOM 8213 O O . THR B 1 179 ? 21.641 -39.688 -35.031 1 92.56 179 THR B O 1
ATOM 8216 N N . PHE B 1 180 ? 22.266 -40.531 -33.062 1 94.25 180 PHE B N 1
ATOM 8217 C CA . PHE B 1 180 ? 23.188 -39.438 -32.844 1 94.25 180 PHE B CA 1
ATOM 8218 C C . PHE B 1 180 ? 24.547 -39.969 -32.344 1 94.25 180 PHE B C 1
ATOM 8220 O O . PHE B 1 180 ? 24.609 -40.812 -31.453 1 94.25 180 PHE B O 1
ATOM 8227 N N . ASP B 1 181 ? 25.609 -39.531 -32.969 1 95.19 181 ASP B N 1
ATOM 8228 C CA . ASP B 1 181 ? 26.953 -39.594 -32.406 1 95.19 181 ASP B CA 1
ATOM 8229 C C . ASP B 1 181 ? 27.391 -38.281 -31.812 1 95.19 181 ASP B C 1
ATOM 8231 O O . ASP B 1 181 ? 27.531 -37.281 -32.531 1 95.19 181 ASP B O 1
ATOM 8235 N N . ILE B 1 182 ? 27.578 -38.312 -30.516 1 94.44 182 ILE B N 1
ATOM 8236 C CA . ILE B 1 182 ? 27.781 -37.062 -29.797 1 94.44 182 ILE B CA 1
ATOM 8237 C C . ILE B 1 182 ? 29.188 -37 -29.219 1 94.44 182 ILE B C 1
ATOM 8239 O O . ILE B 1 182 ? 29.688 -38 -28.719 1 94.44 182 ILE B O 1
ATOM 8243 N N . SER B 1 183 ? 29.828 -35.875 -29.359 1 93.62 183 SER B N 1
ATOM 8244 C CA . SER B 1 183 ? 31.094 -35.594 -28.688 1 93.62 183 SER B CA 1
ATOM 8245 C C . SER B 1 183 ? 31.062 -34.219 -28.031 1 93.62 183 SER B C 1
ATOM 8247 O O . SER B 1 183 ? 30.516 -33.25 -28.594 1 93.62 183 SER B O 1
ATOM 8249 N N . LEU B 1 184 ? 31.594 -34.156 -26.812 1 93.56 184 LEU B N 1
ATOM 8250 C CA . LEU B 1 184 ? 31.672 -32.906 -26.062 1 93.56 184 LEU B CA 1
ATOM 8251 C C . LEU B 1 184 ? 33.094 -32.625 -25.594 1 93.56 184 LEU B C 1
ATOM 8253 O O . LEU B 1 184 ? 33.75 -33.531 -25.047 1 93.56 184 LEU B O 1
ATOM 8257 N N . SER B 1 185 ? 33.531 -31.406 -25.859 1 93.19 185 SER B N 1
ATOM 8258 C CA . SER B 1 185 ? 34.875 -31 -25.406 1 93.19 185 SER B CA 1
ATOM 8259 C C . SER B 1 185 ? 34.781 -30.203 -24.109 1 93.19 185 SER B C 1
ATOM 8261 O O . SER B 1 185 ? 33.875 -29.391 -23.922 1 93.19 185 SER B O 1
ATOM 8263 N N . HIS B 1 186 ? 35.688 -30.5 -23.188 1 92.44 186 HIS B N 1
ATOM 8264 C CA . HIS B 1 186 ? 35.719 -29.844 -21.891 1 92.44 186 HIS B CA 1
ATOM 8265 C C . HIS B 1 186 ? 37.125 -29.781 -21.344 1 92.44 186 HIS B C 1
ATOM 8267 O O . HIS B 1 186 ? 38.031 -30.484 -21.812 1 92.44 186 HIS B O 1
ATOM 8273 N N . LYS B 1 187 ? 37.281 -28.891 -20.312 1 90.06 187 LYS B N 1
ATOM 8274 C CA . LYS B 1 187 ? 38.562 -28.781 -19.594 1 90.06 187 LYS B CA 1
ATOM 8275 C C . LYS B 1 187 ? 38.469 -29.422 -18.219 1 90.06 187 LYS B C 1
ATOM 8277 O O . LYS B 1 187 ? 37.375 -29.438 -17.609 1 90.06 187 LYS B O 1
ATOM 8282 N N . PRO B 1 188 ? 39.625 -30.031 -17.812 1 87 188 PRO B N 1
ATOM 8283 C CA . PRO B 1 188 ? 39.594 -30.438 -16.406 1 87 188 PRO B CA 1
ATOM 8284 C C . PRO B 1 188 ? 39.344 -29.266 -15.461 1 87 188 PRO B C 1
ATOM 8286 O O . PRO B 1 188 ? 39.781 -28.141 -15.734 1 87 188 PRO B O 1
ATOM 8289 N N . PRO B 1 189 ? 38.656 -29.453 -14.422 1 88.19 189 PRO B N 1
ATOM 8290 C CA . PRO B 1 189 ? 38.156 -30.688 -13.82 1 88.19 189 PRO B CA 1
ATOM 8291 C C . PRO B 1 189 ? 36.781 -31.078 -14.305 1 88.19 189 PRO B C 1
ATOM 8293 O O . PRO B 1 189 ? 36.125 -31.969 -13.734 1 88.19 189 PRO B O 1
ATOM 8296 N N . TYR B 1 190 ? 36.281 -30.375 -15.375 1 92.25 190 TYR B N 1
ATOM 8297 C CA . TYR B 1 190 ? 34.938 -30.641 -15.883 1 92.25 190 TYR B CA 1
ATOM 8298 C C . TYR B 1 190 ? 34.875 -31.984 -16.609 1 92.25 190 TYR B C 1
ATOM 8300 O O . TYR B 1 190 ? 35.906 -32.469 -17.078 1 92.25 190 TYR B O 1
ATOM 8308 N N . PHE B 1 191 ? 33.719 -32.531 -16.578 1 89.44 191 PHE B N 1
ATOM 8309 C CA . PHE B 1 191 ? 33.438 -33.719 -17.391 1 89.44 191 PHE B CA 1
ATOM 8310 C C . PHE B 1 191 ? 32.125 -33.562 -18.156 1 89.44 191 PHE B C 1
ATOM 8312 O O . PHE B 1 191 ? 31.391 -32.594 -17.922 1 89.44 191 PHE B O 1
ATOM 8319 N N . ALA B 1 192 ? 31.953 -34.562 -19.125 1 91.31 192 ALA B N 1
ATOM 8320 C CA . ALA B 1 192 ? 30.797 -34.406 -20 1 91.31 192 ALA B CA 1
ATOM 8321 C C . ALA B 1 192 ? 29.812 -35.562 -19.766 1 91.31 192 ALA B C 1
ATOM 8323 O O . ALA B 1 192 ? 30.203 -36.688 -19.453 1 91.31 192 ALA B O 1
ATOM 8324 N N . LEU B 1 193 ? 28.562 -35.219 -19.828 1 87.81 193 LEU B N 1
ATOM 8325 C CA . LEU B 1 193 ? 27.469 -36.156 -19.766 1 87.81 193 LEU B CA 1
ATOM 8326 C C . LEU B 1 193 ? 26.547 -36.031 -20.969 1 87.81 193 LEU B C 1
ATOM 8328 O O . LEU B 1 193 ? 26.359 -34.906 -21.484 1 87.81 193 LEU B O 1
ATOM 8332 N N . SER B 1 194 ? 25.984 -37.125 -21.422 1 89.31 194 SER B N 1
ATOM 8333 C CA . SER B 1 194 ? 24.969 -37.156 -22.469 1 89.31 194 SER B CA 1
ATOM 8334 C C . SER B 1 194 ? 24 -38.312 -22.297 1 89.31 194 SER B C 1
ATOM 8336 O O . SER B 1 194 ? 23.938 -38.906 -21.219 1 89.31 194 SER B O 1
ATOM 8338 N N . ASN B 1 195 ? 23.297 -38.625 -23.344 1 82.5 195 ASN B N 1
ATOM 8339 C CA . ASN B 1 195 ? 22.25 -39.625 -23.281 1 82.5 195 ASN B CA 1
ATOM 8340 C C . ASN B 1 195 ? 22.812 -41.031 -23.078 1 82.5 195 ASN B C 1
ATOM 8342 O O . ASN B 1 195 ? 22.141 -41.906 -22.531 1 82.5 195 ASN B O 1
ATOM 8346 N N . THR B 1 196 ? 24.031 -41.25 -23.547 1 82.12 196 THR B N 1
ATOM 8347 C CA . THR B 1 196 ? 24.625 -42.594 -23.516 1 82.12 196 THR B CA 1
ATOM 8348 C C . THR B 1 196 ? 25.984 -42.562 -22.812 1 82.12 196 THR B C 1
ATOM 8350 O O . THR B 1 196 ? 26.562 -41.469 -22.625 1 82.12 196 THR B O 1
ATOM 8353 N N . PRO B 1 197 ? 26.359 -43.781 -22.281 1 78.12 197 PRO B N 1
ATOM 8354 C CA . PRO B 1 197 ? 27.656 -43.844 -21.594 1 78.12 197 PRO B CA 1
ATOM 8355 C C . PRO B 1 197 ? 28.828 -43.5 -22.5 1 78.12 197 PRO B C 1
ATOM 8357 O O . PRO B 1 197 ? 28.703 -43.562 -23.719 1 78.12 197 PRO B O 1
ATOM 8360 N N . ASN B 1 198 ? 29.859 -43.031 -21.703 1 68 198 ASN B N 1
ATOM 8361 C CA . ASN B 1 198 ? 31.078 -42.688 -22.391 1 68 198 ASN B CA 1
ATOM 8362 C C . ASN B 1 198 ? 31.719 -43.875 -23.094 1 68 198 ASN B C 1
ATOM 8364 O O . ASN B 1 198 ? 31.641 -45 -22.578 1 68 198 ASN B O 1
ATOM 8368 N N . ASN B 1 199 ? 31.875 -43.75 -24.422 1 56.34 199 ASN B N 1
ATOM 8369 C CA . ASN B 1 199 ? 32.844 -44.688 -24.984 1 56.34 199 ASN B CA 1
ATOM 8370 C C . ASN B 1 199 ? 34.25 -44.469 -24.375 1 56.34 199 ASN B C 1
ATOM 8372 O O . ASN B 1 199 ? 34.531 -43.406 -23.875 1 56.34 199 ASN B O 1
ATOM 8376 N N . PRO B 1 200 ? 35.125 -45.438 -24.172 1 51.06 200 PRO B N 1
ATOM 8377 C CA . PRO B 1 200 ? 36.438 -45.188 -23.562 1 51.06 200 PRO B CA 1
ATOM 8378 C C . PRO B 1 200 ? 37 -43.812 -23.844 1 51.06 200 PRO B C 1
ATOM 8380 O O . PRO B 1 200 ? 36.906 -43.312 -24.969 1 51.06 200 PRO B O 1
ATOM 8383 N N . PRO B 1 201 ? 37 -43.062 -22.812 1 47.62 201 PRO B N 1
ATOM 8384 C CA . PRO B 1 201 ? 37.531 -41.688 -22.984 1 47.62 201 PRO B CA 1
ATOM 8385 C C . PRO B 1 201 ? 38.688 -41.625 -23.969 1 47.62 201 PRO B C 1
ATOM 8387 O O . PRO B 1 201 ? 39.562 -42.5 -23.969 1 47.62 201 PRO B O 1
ATOM 8390 N N . ILE B 1 202 ? 38.469 -41.188 -25.172 1 47.28 202 ILE B N 1
ATOM 8391 C CA . ILE B 1 202 ? 39.594 -40.938 -26.047 1 47.28 202 ILE B CA 1
ATOM 8392 C C . ILE B 1 202 ? 40.531 -39.938 -25.375 1 47.28 202 ILE B C 1
ATOM 8394 O O . ILE B 1 202 ? 40.125 -38.875 -24.922 1 47.28 202 ILE B O 1
ATOM 8398 N N . PRO B 1 203 ? 41.719 -40.375 -25.031 1 46.69 203 PRO B N 1
ATOM 8399 C CA . PRO B 1 203 ? 42.719 -39.438 -24.469 1 46.69 203 PRO B CA 1
ATOM 8400 C C . PRO B 1 203 ? 42.719 -38.094 -25.156 1 46.69 203 PRO B C 1
ATOM 8402 O O . PRO B 1 203 ? 42.312 -37.969 -26.312 1 46.69 203 PRO B O 1
ATOM 8405 N N . PRO B 1 204 ? 43.031 -37.062 -24.484 1 46.47 204 PRO B N 1
ATOM 8406 C CA . PRO B 1 204 ? 43.094 -35.688 -24.984 1 46.47 204 PRO B CA 1
ATOM 8407 C C . PRO B 1 204 ? 43.781 -35.594 -26.344 1 46.47 204 PRO B C 1
ATOM 8409 O O . PRO B 1 204 ? 44.844 -36.156 -26.531 1 46.47 204 PRO B O 1
ATOM 8412 N N . GLN B 1 205 ? 43.094 -35.75 -27.438 1 40.12 205 GLN B N 1
ATOM 8413 C CA . GLN B 1 205 ? 43.812 -35.625 -28.703 1 40.12 205 GLN B CA 1
ATOM 8414 C C . GLN B 1 205 ? 44.469 -34.281 -28.875 1 40.12 205 GLN B C 1
ATOM 8416 O O . GLN B 1 205 ? 45.156 -34 -29.859 1 40.12 205 GLN B O 1
ATOM 8421 N N . THR B 1 206 ? 43.719 -33.125 -28.766 1 43.47 206 THR B N 1
ATOM 8422 C CA . THR B 1 206 ? 44.344 -31.984 -29.422 1 43.47 206 THR B CA 1
ATOM 8423 C C . THR B 1 206 ? 45.688 -31.656 -28.797 1 43.47 206 THR B C 1
ATOM 8425 O O . THR B 1 206 ? 45.906 -31.859 -27.609 1 43.47 206 THR B O 1
ATOM 8428 N N . PRO B 1 207 ? 46.719 -31.422 -29.656 1 40.94 207 PRO B N 1
ATOM 8429 C CA . PRO B 1 207 ? 48.062 -30.953 -29.281 1 40.94 207 PRO B CA 1
ATOM 8430 C C . PRO B 1 207 ? 48.031 -29.938 -28.156 1 40.94 207 PRO B C 1
ATOM 8432 O O . PRO B 1 207 ? 48.938 -29.906 -27.328 1 40.94 207 PRO B O 1
ATOM 8435 N N . ALA B 1 208 ? 47.438 -28.531 -28.438 1 44 208 ALA B N 1
ATOM 8436 C CA . ALA B 1 208 ? 47.844 -27.484 -27.5 1 44 208 ALA B CA 1
ATOM 8437 C C . ALA B 1 208 ? 47.312 -27.75 -26.109 1 44 208 ALA B C 1
ATOM 8439 O O . ALA B 1 208 ? 47.375 -26.891 -25.234 1 44 208 ALA B O 1
ATOM 8440 N N . GLY B 1 209 ? 46.719 -28.875 -25.516 1 53.59 209 GLY B N 1
ATOM 8441 C CA . GLY B 1 209 ? 46.656 -29.484 -24.203 1 53.59 209 GLY B CA 1
ATOM 8442 C C . GLY B 1 209 ? 45.438 -29.031 -23.391 1 53.59 209 GLY B C 1
ATOM 8443 O O . GLY B 1 209 ? 45.25 -29.5 -22.266 1 53.59 209 GLY B O 1
ATOM 8444 N N . GLU B 1 210 ? 44.562 -28.109 -23.891 1 73.06 210 GLU B N 1
ATOM 8445 C CA . GLU B 1 210 ? 43.75 -27.516 -22.859 1 73.06 210 GLU B CA 1
ATOM 8446 C C . GLU B 1 210 ? 42.375 -28.188 -22.766 1 73.06 210 GLU B C 1
ATOM 8448 O O . GLU B 1 210 ? 41.812 -28.344 -21.672 1 73.06 210 GLU B O 1
ATOM 8453 N N . TYR B 1 211 ? 41.719 -28.906 -23.922 1 85.62 211 TYR B N 1
ATOM 8454 C CA . TYR B 1 211 ? 40.375 -29.516 -23.875 1 85.62 211 TYR B CA 1
ATOM 8455 C C . TYR B 1 211 ? 40.469 -31.016 -24.062 1 85.62 211 TYR B C 1
ATOM 8457 O O . TYR B 1 211 ? 41.25 -31.516 -24.844 1 85.62 211 TYR B O 1
ATOM 8465 N N . THR B 1 212 ? 39.719 -31.719 -23.328 1 85.44 212 THR B N 1
ATOM 8466 C CA . THR B 1 212 ? 39.469 -33.156 -23.5 1 85.44 212 THR B CA 1
ATOM 8467 C C . THR B 1 212 ? 38.125 -33.375 -24.219 1 85.44 212 THR B C 1
ATOM 8469 O O . THR B 1 212 ? 37.156 -32.688 -23.938 1 85.44 212 THR B O 1
ATOM 8472 N N . LYS B 1 213 ? 38.156 -34.281 -25.219 1 91.12 213 LYS B N 1
ATOM 8473 C CA . LYS B 1 213 ? 36.938 -34.594 -25.953 1 91.12 213 LYS B CA 1
ATOM 8474 C C . LYS B 1 213 ? 36.344 -35.938 -25.484 1 91.12 213 LYS B C 1
ATOM 8476 O O . LYS B 1 213 ? 37.031 -36.969 -25.562 1 91.12 213 LYS B O 1
ATOM 8481 N N . THR B 1 214 ? 35.188 -35.938 -25 1 89.5 214 THR B N 1
ATOM 8482 C CA . THR B 1 214 ? 34.469 -37.156 -24.625 1 89.5 214 THR B CA 1
ATOM 8483 C C . THR B 1 214 ? 33.5 -37.562 -25.719 1 89.5 214 THR B C 1
ATOM 8485 O O . THR B 1 214 ? 32.656 -36.781 -26.156 1 89.5 214 THR B O 1
ATOM 8488 N N . LYS B 1 215 ? 33.625 -38.812 -26.234 1 90.75 215 LYS B N 1
ATOM 8489 C CA . LYS B 1 215 ? 32.719 -39.375 -27.219 1 90.75 215 LYS B CA 1
ATOM 8490 C C . LYS B 1 215 ? 31.719 -40.344 -26.578 1 90.75 215 LYS B C 1
ATOM 8492 O O . LYS B 1 215 ? 32.094 -41.125 -25.703 1 90.75 215 LYS B O 1
ATOM 8497 N N . PHE B 1 216 ? 30.609 -40.344 -27.031 1 90.62 216 PHE B N 1
ATOM 8498 C CA . PHE B 1 216 ? 29.578 -41.188 -26.453 1 90.62 216 PHE B CA 1
ATOM 8499 C C . PHE B 1 216 ? 29.125 -42.25 -27.453 1 90.62 216 PHE B C 1
ATOM 8501 O O . PHE B 1 216 ? 29.344 -42.094 -28.672 1 90.62 216 PHE B O 1
ATOM 8508 N N . LYS B 1 217 ? 28.5 -43.219 -26.906 1 87.31 217 LYS B N 1
ATOM 8509 C CA . LYS B 1 217 ? 27.938 -44.25 -27.781 1 87.31 217 LYS B CA 1
ATOM 8510 C C . LYS B 1 217 ? 26.766 -43.688 -28.578 1 87.31 217 LYS B C 1
ATOM 8512 O O . LYS B 1 217 ? 26.078 -42.781 -28.125 1 87.31 217 LYS B O 1
ATOM 8517 N N . ARG B 1 218 ? 26.594 -44.25 -29.719 1 91.81 218 ARG B N 1
ATOM 8518 C CA . ARG B 1 218 ? 25.484 -43.844 -30.562 1 91.81 218 ARG B CA 1
ATOM 8519 C C . ARG B 1 218 ? 24.141 -44.062 -29.844 1 91.81 218 ARG B C 1
ATOM 8521 O O . ARG B 1 218 ? 23.922 -45.094 -29.219 1 91.81 218 ARG B O 1
ATOM 8528 N N . THR B 1 219 ? 23.375 -43.094 -29.984 1 86.44 219 THR B N 1
ATOM 8529 C CA . THR B 1 219 ? 22.062 -43.188 -29.359 1 86.44 219 THR B CA 1
ATOM 8530 C C . THR B 1 219 ? 21.141 -44.125 -30.141 1 86.44 219 THR B C 1
ATOM 8532 O O . THR B 1 219 ? 21.422 -44.469 -31.297 1 86.44 219 THR B O 1
ATOM 8535 N N . VAL B 1 220 ? 20.078 -44.531 -29.484 1 80.62 220 VAL B N 1
ATOM 8536 C CA . VAL B 1 220 ? 18.984 -45.156 -30.219 1 80.62 220 VAL B CA 1
ATOM 8537 C C . VAL B 1 220 ? 18.266 -44.094 -31.062 1 80.62 220 VAL B C 1
ATOM 8539 O O . VAL B 1 220 ? 18.578 -42.906 -30.969 1 80.62 220 VAL B O 1
ATOM 8542 N N . LYS B 1 221 ? 17.438 -44.594 -31.969 1 83.31 221 LYS B N 1
ATOM 8543 C CA . LYS B 1 221 ? 16.625 -43.656 -32.719 1 83.31 221 LYS B CA 1
ATOM 8544 C C . LYS B 1 221 ? 15.734 -42.812 -31.812 1 83.31 221 LYS B C 1
ATOM 8546 O O . LYS B 1 221 ? 14.906 -43.375 -31.078 1 83.31 221 LYS B O 1
ATOM 8551 N N . MET B 1 222 ? 15.945 -41.562 -31.734 1 81.25 222 MET B N 1
ATOM 8552 C CA . MET B 1 222 ? 15.188 -40.719 -30.828 1 81.25 222 MET B CA 1
ATOM 8553 C C . MET B 1 222 ? 15.039 -39.312 -31.406 1 81.25 222 MET B C 1
ATOM 8555 O O . MET B 1 222 ? 15.711 -38.969 -32.375 1 81.25 222 MET B O 1
ATOM 8559 N N . SER B 1 223 ? 14.141 -38.594 -30.766 1 83.62 223 SER B N 1
ATOM 8560 C CA . SER B 1 223 ? 13.906 -37.219 -31.203 1 83.62 223 SER B CA 1
ATOM 8561 C C . SER B 1 223 ? 14.977 -36.25 -30.672 1 83.62 223 SER B C 1
ATOM 8563 O O . SER B 1 223 ? 15.617 -36.562 -29.656 1 83.62 223 SER B O 1
ATOM 8565 N N . THR B 1 224 ? 15.109 -35.125 -31.25 1 89.5 224 THR B N 1
ATOM 8566 C CA . THR B 1 224 ? 16.172 -34.188 -30.938 1 89.5 224 THR B CA 1
ATOM 8567 C C . THR B 1 224 ? 15.961 -33.594 -29.547 1 89.5 224 THR B C 1
ATOM 8569 O O . THR B 1 224 ? 16.938 -33.281 -28.844 1 89.5 224 THR B O 1
ATOM 8572 N N . TYR B 1 225 ? 14.703 -33.375 -29.156 1 83.62 225 TYR B N 1
ATOM 8573 C CA . TYR B 1 225 ? 14.445 -32.688 -27.891 1 83.62 225 TYR B CA 1
ATOM 8574 C C . TYR B 1 225 ? 14.82 -33.562 -26.703 1 83.62 225 TYR B C 1
ATOM 8576 O O . TYR B 1 225 ? 14.93 -33.062 -25.578 1 83.62 225 TYR B O 1
ATOM 8584 N N . LEU B 1 226 ? 15.164 -34.781 -26.938 1 81.25 226 LEU B N 1
ATOM 8585 C CA . LEU B 1 226 ? 15.523 -35.719 -25.859 1 81.25 226 LEU B CA 1
ATOM 8586 C C . LEU B 1 226 ? 17.031 -35.719 -25.625 1 81.25 226 LEU B C 1
ATOM 8588 O O . LEU B 1 226 ? 17.516 -36.312 -24.641 1 81.25 226 LEU B O 1
ATOM 8592 N N . LEU B 1 227 ? 17.734 -35.031 -26.406 1 88.06 227 LEU B N 1
ATOM 8593 C CA . LEU B 1 227 ? 19.188 -35 -26.281 1 88.06 227 LEU B CA 1
ATOM 8594 C C . LEU B 1 227 ? 19.609 -34.219 -25.031 1 88.06 227 LEU B C 1
ATOM 8596 O O . LEU B 1 227 ? 18.922 -33.281 -24.609 1 88.06 227 LEU B O 1
ATOM 8600 N N . ALA B 1 228 ? 20.688 -34.719 -24.484 1 89.06 228 ALA B N 1
ATOM 8601 C CA . ALA B 1 228 ? 21.266 -34.031 -23.328 1 89.06 228 ALA B CA 1
ATOM 8602 C C . ALA B 1 228 ? 22.766 -33.781 -23.531 1 89.06 228 ALA B C 1
ATOM 8604 O O . ALA B 1 228 ? 23.484 -34.688 -23.969 1 89.06 228 ALA B O 1
ATOM 8605 N N . PHE B 1 229 ? 23.172 -32.531 -23.391 1 92.69 229 PHE B N 1
ATOM 8606 C CA . PHE B 1 229 ? 24.562 -32.125 -23.359 1 92.69 229 PHE B CA 1
ATOM 8607 C C . PHE B 1 229 ? 24.906 -31.422 -22.047 1 92.69 229 PHE B C 1
ATOM 8609 O O . PHE B 1 229 ? 24.375 -30.359 -21.734 1 92.69 229 PHE B O 1
ATOM 8616 N N . VAL B 1 230 ? 25.797 -32.062 -21.25 1 91.5 230 VAL B N 1
ATOM 8617 C CA . VAL B 1 230 ? 26.141 -31.484 -19.953 1 91.5 230 VAL B CA 1
ATOM 8618 C C . VAL B 1 230 ? 27.656 -31.5 -19.766 1 91.5 230 VAL B C 1
ATOM 8620 O O . VAL B 1 230 ? 28.297 -32.5 -20.016 1 91.5 230 VAL B O 1
ATOM 8623 N N . VAL B 1 231 ? 28.203 -30.359 -19.531 1 93.12 231 VAL B N 1
ATOM 8624 C CA . VAL B 1 231 ? 29.578 -30.25 -19.062 1 93.12 231 VAL B CA 1
ATOM 8625 C C . VAL B 1 231 ? 29.609 -29.641 -17.672 1 93.12 231 VAL B C 1
ATOM 8627 O O . VAL B 1 231 ? 29.234 -28.469 -17.484 1 93.12 231 VAL B O 1
ATOM 8630 N N . CYS B 1 232 ? 29.969 -30.453 -16.719 1 92.06 232 CYS B N 1
ATOM 8631 C CA . CYS B 1 232 ? 29.859 -30.016 -15.336 1 92.06 232 CYS B CA 1
ATOM 8632 C C . CYS B 1 232 ? 30.953 -30.625 -14.477 1 92.06 232 CYS B C 1
ATOM 8634 O O . CYS B 1 232 ? 31.781 -31.391 -14.977 1 92.06 232 CYS B O 1
ATOM 8636 N N . ASP B 1 233 ? 31 -30.141 -13.25 1 91.69 233 ASP B N 1
ATOM 8637 C CA . ASP B 1 233 ? 31.906 -30.734 -12.258 1 91.69 233 ASP B CA 1
ATOM 8638 C C . ASP B 1 233 ? 31.125 -31.438 -11.156 1 91.69 233 ASP B C 1
ATOM 8640 O O . ASP B 1 233 ? 31.531 -31.438 -9.992 1 91.69 233 ASP B O 1
ATOM 8644 N N . PHE B 1 234 ? 29.984 -32.031 -11.508 1 89.69 234 PHE B N 1
ATOM 8645 C CA . PHE B 1 234 ? 29.094 -32.656 -10.547 1 89.69 234 PHE B CA 1
ATOM 8646 C C . PHE B 1 234 ? 29.688 -33.938 -10.023 1 89.69 234 PHE B C 1
ATOM 8648 O O . PHE B 1 234 ? 30.656 -34.469 -10.602 1 89.69 234 PHE B O 1
ATOM 8655 N N . ASP B 1 235 ? 29.188 -34.312 -8.859 1 87.62 235 ASP B N 1
ATOM 8656 C CA . ASP B 1 235 ? 29.406 -35.688 -8.352 1 87.62 235 ASP B CA 1
ATOM 8657 C C . ASP B 1 235 ? 28.156 -36.531 -8.492 1 87.62 235 ASP B C 1
ATOM 8659 O O . ASP B 1 235 ? 27.125 -36.062 -8.977 1 87.62 235 ASP B O 1
ATOM 8663 N N . PHE B 1 236 ? 28.281 -37.875 -8.227 1 87.94 236 PHE B N 1
ATOM 8664 C CA . PHE B 1 236 ? 27.094 -38.688 -8.461 1 87.94 236 PHE B CA 1
ATOM 8665 C C . PHE B 1 236 ? 27 -39.812 -7.426 1 87.94 236 PHE B C 1
ATOM 8667 O O . PHE B 1 236 ? 27.969 -40.094 -6.715 1 87.94 236 PHE B O 1
ATOM 8674 N N . VAL B 1 237 ? 25.797 -40.312 -7.195 1 86.88 237 VAL B N 1
ATOM 8675 C CA . VAL B 1 237 ? 25.5 -41.531 -6.445 1 86.88 237 VAL B CA 1
ATOM 8676 C C . VAL B 1 237 ? 24.922 -42.594 -7.387 1 86.88 237 VAL B C 1
ATOM 8678 O O . VAL B 1 237 ? 24.094 -42.281 -8.234 1 86.88 237 VAL B O 1
ATOM 8681 N N . GLU B 1 238 ? 25.484 -43.781 -7.266 1 87.12 238 GLU B N 1
ATOM 8682 C CA . GLU B 1 238 ? 25.109 -44.844 -8.188 1 87.12 238 GLU B CA 1
ATOM 8683 C C . GLU B 1 238 ? 24.172 -45.844 -7.508 1 87.12 238 GLU B C 1
ATOM 8685 O O . GLU B 1 238 ? 24.281 -46.094 -6.297 1 87.12 238 GLU B O 1
ATOM 8690 N N . SER B 1 239 ? 23.188 -46.375 -8.219 1 86.31 239 SER B N 1
ATOM 8691 C CA . SER B 1 239 ? 22.297 -47.469 -7.828 1 86.31 239 SER B CA 1
ATOM 8692 C C . SER B 1 239 ? 21.984 -48.344 -9.016 1 86.31 239 SER B C 1
ATOM 8694 O O . SER B 1 239 ? 22.484 -48.125 -10.117 1 86.31 239 SER B O 1
ATOM 8696 N N . GLN B 1 240 ? 21.328 -49.438 -8.766 1 84.69 240 GLN B N 1
ATOM 8697 C CA . GLN B 1 240 ? 21.047 -50.406 -9.836 1 84.69 240 GLN B CA 1
ATOM 8698 C C . GLN B 1 240 ? 19.688 -51.062 -9.617 1 84.69 240 GLN B C 1
ATOM 8700 O O . GLN B 1 240 ? 19.297 -51.312 -8.477 1 84.69 240 GLN B O 1
ATOM 8705 N N . THR B 1 241 ? 19.062 -51.25 -10.719 1 82.94 241 THR B N 1
ATOM 8706 C CA . THR B 1 241 ? 17.828 -52.031 -10.648 1 82.94 241 THR B CA 1
ATOM 8707 C C . THR B 1 241 ? 18.125 -53.5 -10.359 1 82.94 241 THR B C 1
ATOM 8709 O O . THR B 1 241 ? 19.281 -53.938 -10.43 1 82.94 241 THR B O 1
ATOM 8712 N N . THR B 1 242 ? 17.047 -54.25 -10.031 1 83.81 242 THR B N 1
ATOM 8713 C CA . THR B 1 242 ? 17.203 -55.688 -9.805 1 83.81 242 THR B CA 1
ATOM 8714 C C . THR B 1 242 ? 17.625 -56.375 -11.086 1 83.81 242 THR B C 1
ATOM 8716 O O . THR B 1 242 ? 18.312 -57.406 -11.047 1 83.81 242 THR B O 1
ATOM 8719 N N . SER B 1 243 ? 17.219 -55.844 -12.219 1 78.44 243 SER B N 1
ATOM 8720 C CA . SER B 1 243 ? 17.531 -56.438 -13.523 1 78.44 243 SER B CA 1
ATOM 8721 C C . SER B 1 243 ? 18.938 -56.062 -13.977 1 78.44 243 SER B C 1
ATOM 8723 O O . SER B 1 243 ? 19.406 -56.531 -15.016 1 78.44 243 SER B O 1
ATOM 8725 N N . GLY B 1 244 ? 19.609 -55.156 -13.242 1 77.5 244 GLY B N 1
ATOM 8726 C CA . GLY B 1 244 ? 21 -54.875 -13.516 1 77.5 244 GLY B CA 1
ATOM 8727 C C . GLY B 1 244 ? 21.219 -53.562 -14.219 1 77.5 244 GLY B C 1
ATOM 8728 O O . GLY B 1 244 ? 22.359 -53.188 -14.523 1 77.5 244 GLY B O 1
ATOM 8729 N N . THR B 1 245 ? 20.219 -52.844 -14.414 1 75.44 245 THR B N 1
ATOM 8730 C CA . THR B 1 245 ? 20.375 -51.531 -15.023 1 75.44 245 THR B CA 1
ATOM 8731 C C . THR B 1 245 ? 20.984 -50.531 -14.031 1 75.44 245 THR B C 1
ATOM 8733 O O . THR B 1 245 ? 20.453 -50.344 -12.945 1 75.44 245 THR B O 1
ATOM 8736 N N . GLN B 1 246 ? 22.125 -49.969 -14.445 1 79.25 246 GLN B N 1
ATOM 8737 C CA . GLN B 1 246 ? 22.797 -49 -13.586 1 79.25 246 GLN B CA 1
ATOM 8738 C C . GLN B 1 246 ? 22.125 -47.625 -13.672 1 79.25 246 GLN B C 1
ATOM 8740 O O . GLN B 1 246 ? 21.734 -47.188 -14.758 1 79.25 246 GLN B O 1
ATOM 8745 N N . THR B 1 247 ? 21.906 -46.969 -12.5 1 79.88 247 THR B N 1
ATOM 8746 C CA . THR B 1 247 ? 21.375 -45.625 -12.422 1 79.88 247 THR B CA 1
ATOM 8747 C C . THR B 1 247 ? 22.344 -44.719 -11.672 1 79.88 247 THR B C 1
ATOM 8749 O O . THR B 1 247 ? 22.984 -45.125 -10.703 1 79.88 247 THR B O 1
ATOM 8752 N N . ARG B 1 248 ? 22.562 -43.5 -12.125 1 82.75 248 ARG B N 1
ATOM 8753 C CA . ARG B 1 248 ? 23.375 -42.5 -11.461 1 82.75 248 ARG B CA 1
ATOM 8754 C C . ARG B 1 248 ? 22.609 -41.188 -11.273 1 82.75 248 ARG B C 1
ATOM 8756 O O . ARG B 1 248 ? 21.906 -40.75 -12.195 1 82.75 248 ARG B O 1
ATOM 8763 N N . ILE B 1 249 ? 22.641 -40.688 -10.055 1 82.19 249 ILE B N 1
ATOM 8764 C CA . ILE B 1 249 ? 22.094 -39.375 -9.758 1 82.19 249 ILE B CA 1
ATOM 8765 C C . ILE B 1 249 ? 23.25 -38.375 -9.633 1 82.19 249 ILE B C 1
ATOM 8767 O O . ILE B 1 249 ? 24.078 -38.469 -8.727 1 82.19 249 ILE B O 1
ATOM 8771 N N . TYR B 1 250 ? 23.328 -37.406 -10.578 1 84.12 250 TYR B N 1
ATOM 8772 C CA . TYR B 1 250 ? 24.359 -36.375 -10.555 1 84.12 250 TYR B CA 1
ATOM 8773 C C . TYR B 1 250 ? 23.859 -35.094 -9.883 1 84.12 250 TYR B C 1
ATOM 8775 O O . TYR B 1 250 ? 22.703 -34.719 -10.062 1 84.12 250 TYR B O 1
ATOM 8783 N N . ALA B 1 251 ? 24.625 -34.531 -9.078 1 83.56 251 ALA B N 1
ATOM 8784 C CA . ALA B 1 251 ? 24.328 -33.25 -8.43 1 83.56 251 ALA B CA 1
ATOM 8785 C C . ALA B 1 251 ? 25.609 -32.531 -8.047 1 83.56 251 ALA B C 1
ATOM 8787 O O . ALA B 1 251 ? 26.703 -33.062 -8.195 1 83.56 251 ALA B O 1
ATOM 8788 N N . ARG B 1 252 ? 25.453 -31.25 -7.609 1 84.62 252 ARG B N 1
ATOM 8789 C CA . ARG B 1 252 ? 26.594 -30.5 -7.102 1 84.62 252 ARG B CA 1
ATOM 8790 C C . ARG B 1 252 ? 27.328 -31.297 -6.023 1 84.62 252 ARG B C 1
ATOM 8792 O O . ARG B 1 252 ? 26.703 -31.969 -5.207 1 84.62 252 ARG B O 1
ATOM 8799 N N . PRO B 1 253 ? 28.609 -31.141 -6.035 1 86.69 253 PRO B N 1
ATOM 8800 C CA . PRO B 1 253 ? 29.391 -31.953 -5.105 1 86.69 253 PRO B CA 1
ATOM 8801 C C . PRO B 1 253 ? 28.953 -31.797 -3.654 1 86.69 253 PRO B C 1
ATOM 8803 O O . PRO B 1 253 ? 28.859 -32.781 -2.91 1 86.69 253 PRO B O 1
ATOM 8806 N N . GLN B 1 254 ? 28.641 -30.625 -3.307 1 82.81 254 GLN B N 1
ATOM 8807 C CA . GLN B 1 254 ? 28.234 -30.359 -1.934 1 82.81 254 GLN B CA 1
ATOM 8808 C C . GLN B 1 254 ? 26.922 -31.078 -1.602 1 82.81 254 GLN B C 1
ATOM 8810 O O . GLN B 1 254 ? 26.719 -31.516 -0.467 1 82.81 254 GLN B O 1
ATOM 8815 N N . GLN B 1 255 ? 26.031 -31.281 -2.588 1 82 255 GLN B N 1
ATOM 8816 C CA . GLN B 1 255 ? 24.75 -31.953 -2.377 1 82 255 GLN B CA 1
ATOM 8817 C C . GLN B 1 255 ? 24.938 -33.469 -2.242 1 82 255 GLN B C 1
ATOM 8819 O O . GLN B 1 255 ? 24.234 -34.125 -1.466 1 82 255 GLN B O 1
ATOM 8824 N N . ILE B 1 256 ? 25.859 -33.969 -2.965 1 84.81 256 ILE B N 1
ATOM 8825 C CA . ILE B 1 256 ? 26.156 -35.375 -2.885 1 84.81 256 ILE B CA 1
ATOM 8826 C C . ILE B 1 256 ? 26.812 -35.688 -1.537 1 84.81 256 ILE B C 1
ATOM 8828 O O . ILE B 1 256 ? 26.438 -36.688 -0.873 1 84.81 256 ILE B O 1
ATOM 8832 N N . ALA B 1 257 ? 27.656 -34.781 -1.17 1 87.25 257 ALA B N 1
ATOM 8833 C CA . ALA B 1 257 ? 28.359 -34.969 0.102 1 87.25 257 ALA B CA 1
ATOM 8834 C C . ALA B 1 257 ? 27.375 -34.875 1.274 1 87.25 257 ALA B C 1
ATOM 8836 O O . ALA B 1 257 ? 27.547 -35.594 2.277 1 87.25 257 ALA B O 1
ATOM 8837 N N . ALA B 1 258 ? 26.406 -34.094 1.107 1 80.12 258 ALA B N 1
ATOM 8838 C CA . ALA B 1 258 ? 25.422 -33.875 2.162 1 80.12 258 ALA B CA 1
ATOM 8839 C C . ALA B 1 258 ? 24.375 -35 2.168 1 80.12 258 ALA B C 1
ATOM 8841 O O . ALA B 1 258 ? 23.531 -35.062 3.07 1 80.12 258 ALA B O 1
ATOM 8842 N N . GLY B 1 259 ? 24.438 -35.875 1.175 1 81.62 259 GLY B N 1
ATOM 8843 C CA . GLY B 1 259 ? 23.531 -37.031 1.12 1 81.62 259 GLY B CA 1
ATOM 8844 C C . GLY B 1 259 ? 22.188 -36.656 0.523 1 81.62 259 GLY B C 1
ATOM 8845 O O . GLY B 1 259 ? 21.25 -37.469 0.597 1 81.62 259 GLY B O 1
ATOM 8846 N N . ASN B 1 260 ? 22.094 -35.562 -0.107 1 78.56 260 ASN B N 1
ATOM 8847 C CA . ASN B 1 260 ? 20.812 -35.094 -0.605 1 78.56 260 ASN B CA 1
ATOM 8848 C C . ASN B 1 260 ? 20.359 -35.906 -1.826 1 78.56 260 ASN B C 1
ATOM 8850 O O . ASN B 1 260 ? 19.188 -35.844 -2.211 1 78.56 260 ASN B O 1
ATOM 8854 N N . ALA B 1 261 ? 21.203 -36.656 -2.408 1 81.5 261 ALA B N 1
ATOM 8855 C CA . ALA B 1 261 ? 20.859 -37.438 -3.604 1 81.5 261 ALA B CA 1
ATOM 8856 C C . ALA B 1 261 ? 20.469 -38.875 -3.246 1 81.5 261 ALA B C 1
ATOM 8858 O O . ALA B 1 261 ? 20 -39.625 -4.102 1 81.5 261 ALA B O 1
ATOM 8859 N N . ASN B 1 262 ? 20.547 -39.219 -1.984 1 82.31 262 ASN B N 1
ATOM 8860 C CA . ASN B 1 262 ? 20.391 -40.594 -1.578 1 82.31 262 ASN B CA 1
ATOM 8861 C C . ASN B 1 262 ? 18.953 -41.094 -1.8 1 82.31 262 ASN B C 1
ATOM 8863 O O . ASN B 1 262 ? 18.734 -42.219 -2.242 1 82.31 262 ASN B O 1
ATOM 8867 N N . TYR B 1 263 ? 18.031 -40.344 -1.445 1 79.81 263 TYR B N 1
ATOM 8868 C CA . TYR B 1 263 ? 16.641 -40.75 -1.651 1 79.81 263 TYR B CA 1
ATOM 8869 C C . TYR B 1 263 ? 16.359 -41 -3.127 1 79.81 263 TYR B C 1
ATOM 8871 O O . TYR B 1 263 ? 15.773 -42.031 -3.482 1 79.81 263 TYR B O 1
ATOM 8879 N N . SER B 1 264 ? 16.766 -40.094 -3.932 1 79.94 264 SER B N 1
ATOM 8880 C CA . SER B 1 264 ? 16.562 -40.25 -5.367 1 79.94 264 SER B CA 1
ATOM 8881 C C . SER B 1 264 ? 17.281 -41.5 -5.887 1 79.94 264 SER B C 1
ATOM 8883 O O . SER B 1 264 ? 16.734 -42.219 -6.727 1 79.94 264 SER B O 1
ATOM 8885 N N . ALA B 1 265 ? 18.484 -41.688 -5.395 1 82.69 265 ALA B N 1
ATOM 8886 C CA . ALA B 1 265 ? 19.25 -42.875 -5.816 1 82.69 265 ALA B CA 1
ATOM 8887 C C . ALA B 1 265 ? 18.562 -44.156 -5.395 1 82.69 265 ALA B C 1
ATOM 8889 O O . ALA B 1 265 ? 18.609 -45.156 -6.113 1 82.69 265 ALA B O 1
ATOM 8890 N N . GLY B 1 266 ? 17.938 -44.125 -4.34 1 80.44 266 GLY B N 1
ATOM 8891 C CA . GLY B 1 266 ? 17.25 -45.312 -3.832 1 80.44 266 GLY B CA 1
ATOM 8892 C C . GLY B 1 266 ? 15.938 -45.594 -4.539 1 80.44 266 GLY B C 1
ATOM 8893 O O . GLY B 1 266 ? 15.602 -46.75 -4.801 1 80.44 266 GLY B O 1
ATOM 8894 N N . ILE B 1 267 ? 15.172 -44.625 -4.895 1 80.12 267 ILE B N 1
ATOM 8895 C CA . ILE B 1 267 ? 13.812 -44.812 -5.375 1 80.12 267 ILE B CA 1
ATOM 8896 C C . ILE B 1 267 ? 13.82 -45 -6.895 1 80.12 267 ILE B C 1
ATOM 8898 O O . ILE B 1 267 ? 12.914 -45.625 -7.457 1 80.12 267 ILE B O 1
ATOM 8902 N N . THR B 1 268 ? 14.805 -44.5 -7.57 1 78.56 268 THR B N 1
ATOM 8903 C CA . THR B 1 268 ? 14.828 -44.469 -9.031 1 78.56 268 THR B CA 1
ATOM 8904 C C . THR B 1 268 ? 14.789 -45.906 -9.594 1 78.56 268 THR B C 1
ATOM 8906 O O . THR B 1 268 ? 13.984 -46.188 -10.469 1 78.56 268 THR B O 1
ATOM 8909 N N . PRO B 1 269 ? 15.648 -46.781 -9.094 1 79.62 269 PRO B N 1
ATOM 8910 C CA . PRO B 1 269 ? 15.57 -48.156 -9.633 1 79.62 269 PRO B CA 1
ATOM 8911 C C . PRO B 1 269 ? 14.195 -48.781 -9.406 1 79.62 269 PRO B C 1
ATOM 8913 O O . PRO B 1 269 ? 13.711 -49.531 -10.266 1 79.62 269 PRO B O 1
ATOM 8916 N N . LYS B 1 270 ? 13.625 -48.5 -8.32 1 78.94 270 LYS B N 1
ATOM 8917 C CA . LYS B 1 270 ? 12.305 -49.062 -8.008 1 78.94 270 LYS B CA 1
ATOM 8918 C C . LYS B 1 270 ? 11.25 -48.531 -8.977 1 78.94 270 LYS B C 1
ATOM 8920 O O . LYS B 1 270 ? 10.359 -49.281 -9.391 1 78.94 270 LYS B O 1
ATOM 8925 N N . ILE B 1 271 ? 11.305 -47.344 -9.281 1 75.62 271 ILE B N 1
ATOM 8926 C CA . ILE B 1 271 ? 10.367 -46.75 -10.211 1 75.62 271 ILE B CA 1
ATOM 8927 C C . ILE B 1 271 ? 10.539 -47.344 -11.594 1 75.62 271 ILE B C 1
ATOM 8929 O O . ILE B 1 271 ? 9.555 -47.688 -12.266 1 75.62 271 ILE B O 1
ATOM 8933 N N . LEU B 1 272 ? 11.75 -47.531 -11.953 1 74.69 272 LEU B N 1
ATOM 8934 C CA . LEU B 1 272 ? 12.031 -48.125 -13.258 1 74.69 272 LEU B CA 1
ATOM 8935 C C . LEU B 1 272 ? 11.477 -49.562 -13.336 1 74.69 272 LEU B C 1
ATOM 8937 O O . LEU B 1 272 ? 10.859 -49.938 -14.328 1 74.69 272 LEU B O 1
ATOM 8941 N N . GLU B 1 273 ? 11.703 -50.219 -12.32 1 78.19 273 GLU B N 1
ATOM 8942 C CA . GLU B 1 273 ? 11.211 -51.594 -12.281 1 78.19 273 GLU B CA 1
ATOM 8943 C C . GLU B 1 273 ? 9.688 -51.625 -12.281 1 78.19 273 GLU B C 1
ATOM 8945 O O . GLU B 1 273 ? 9.094 -52.5 -12.93 1 78.19 273 GLU B O 1
ATOM 8950 N N . TYR B 1 274 ? 9.125 -50.812 -11.547 1 75.88 274 TYR B N 1
ATOM 8951 C CA . TYR B 1 274 ? 7.672 -50.781 -11.484 1 75.88 274 TYR B CA 1
ATOM 8952 C C . TYR B 1 274 ? 7.078 -50.531 -12.867 1 75.88 274 TYR B C 1
ATOM 8954 O O . TYR B 1 274 ? 6.152 -51.219 -13.281 1 75.88 274 TYR B O 1
ATOM 8962 N N . PHE B 1 275 ? 7.559 -49.625 -13.594 1 73.88 275 PHE B N 1
ATOM 8963 C CA . PHE B 1 275 ? 7.012 -49.281 -14.898 1 73.88 275 PHE B CA 1
ATOM 8964 C C . PHE B 1 275 ? 7.32 -50.344 -15.922 1 73.88 275 PHE B C 1
ATOM 8966 O O . PHE B 1 275 ? 6.512 -50.625 -16.812 1 73.88 275 PHE B O 1
ATOM 8973 N N . GLU B 1 276 ? 8.477 -50.906 -15.805 1 73.44 276 GLU B N 1
ATOM 8974 C CA . GLU B 1 276 ? 8.781 -52.031 -16.672 1 73.44 276 GLU B CA 1
ATOM 8975 C C . GLU B 1 276 ? 7.781 -53.188 -16.484 1 73.44 276 GLU B C 1
ATOM 8977 O O . GLU B 1 276 ? 7.367 -53.812 -17.453 1 73.44 276 GLU B O 1
ATOM 8982 N N . GLY B 1 277 ? 7.531 -53.375 -15.32 1 74.38 277 GLY B N 1
ATOM 8983 C CA . GLY B 1 277 ? 6.543 -54.406 -15.023 1 74.38 277 GLY B CA 1
ATOM 8984 C C . GLY B 1 277 ? 5.137 -54 -15.445 1 74.38 277 GLY B C 1
ATOM 8985 O O . GLY B 1 277 ? 4.402 -54.844 -15.992 1 74.38 277 GLY B O 1
ATOM 8986 N N . TYR B 1 278 ? 4.789 -52.844 -15.195 1 75.94 278 TYR B N 1
ATOM 8987 C CA . TYR B 1 278 ? 3.438 -52.375 -15.484 1 75.94 278 TYR B CA 1
ATOM 8988 C C . TYR B 1 278 ? 3.174 -52.375 -16.984 1 75.94 278 TYR B C 1
ATOM 8990 O O . TYR B 1 278 ? 2.107 -52.781 -17.438 1 75.94 278 TYR B O 1
ATOM 8998 N N . PHE B 1 279 ? 4.125 -51.875 -17.766 1 72.94 279 PHE B N 1
ATOM 8999 C CA . PHE B 1 279 ? 3.936 -51.75 -19.219 1 72.94 279 PHE B CA 1
ATOM 9000 C C . PHE B 1 279 ? 4.418 -53 -19.922 1 72.94 279 PHE B C 1
ATOM 9002 O O . PHE B 1 279 ? 4.137 -53.188 -21.109 1 72.94 279 PHE B O 1
ATOM 9009 N N . ASN B 1 280 ? 5.102 -53.812 -19.219 1 75.19 280 ASN B N 1
ATOM 9010 C CA . ASN B 1 280 ? 5.668 -55.031 -19.766 1 75.19 280 ASN B CA 1
ATOM 9011 C C . ASN B 1 280 ? 6.59 -54.75 -20.953 1 75.19 280 ASN B C 1
ATOM 9013 O O . ASN B 1 280 ? 6.496 -55.438 -21.984 1 75.19 280 ASN B O 1
ATOM 9017 N N . VAL B 1 281 ? 7.199 -53.656 -20.969 1 68.12 281 VAL B N 1
ATOM 9018 C CA . VAL B 1 281 ? 8.203 -53.281 -21.953 1 68.12 281 VAL B CA 1
ATOM 9019 C C . VAL B 1 281 ? 9.492 -52.844 -21.25 1 68.12 281 VAL B C 1
ATOM 9021 O O . VAL B 1 281 ? 9.453 -52.125 -20.266 1 68.12 281 VAL B O 1
ATOM 9024 N N . SER B 1 282 ? 10.547 -53.469 -21.719 1 64.5 282 SER B N 1
ATOM 9025 C CA . SER B 1 282 ? 11.836 -53.156 -21.109 1 64.5 282 SER B CA 1
ATOM 9026 C C . SER B 1 282 ? 12.258 -51.719 -21.453 1 64.5 282 SER B C 1
ATOM 9028 O O . SER B 1 282 ? 11.859 -51.188 -22.484 1 64.5 282 SER B O 1
ATOM 9030 N N . TYR B 1 283 ? 12.977 -51.094 -20.688 1 62.03 283 TYR B N 1
ATOM 9031 C CA . TYR B 1 283 ? 13.508 -49.75 -20.938 1 62.03 283 TYR B CA 1
ATOM 9032 C C . TYR B 1 283 ? 14.406 -49.75 -22.156 1 62.03 283 TYR B C 1
ATOM 9034 O O . TYR B 1 283 ? 15.367 -50.5 -22.234 1 62.03 283 TYR B O 1
ATOM 9042 N N . PRO B 1 284 ? 13.898 -49.031 -23.219 1 57.12 284 PRO B N 1
ATOM 9043 C CA . PRO B 1 284 ? 14.586 -49.156 -24.5 1 57.12 284 PRO B CA 1
ATOM 9044 C C . PRO B 1 284 ? 16.078 -48.812 -24.406 1 57.12 284 PRO B C 1
ATOM 9046 O O . PRO B 1 284 ? 16.891 -49.406 -25.125 1 57.12 284 PRO B O 1
ATOM 9049 N N . LEU B 1 285 ? 16.344 -47.719 -23.766 1 54.19 285 LEU B N 1
ATOM 9050 C CA . LEU B 1 285 ? 17.734 -47.312 -23.781 1 54.19 285 LEU B CA 1
ATOM 9051 C C . LEU B 1 285 ? 18.609 -48.344 -23.062 1 54.19 285 LEU B C 1
ATOM 9053 O O . LEU B 1 285 ? 19.828 -48.281 -23.125 1 54.19 285 LEU B O 1
ATOM 9057 N N . ALA B 1 286 ? 17.953 -49.25 -22.344 1 45.56 286 ALA B N 1
ATOM 9058 C CA . ALA B 1 286 ? 18.688 -50.281 -21.625 1 45.56 286 ALA B CA 1
ATOM 9059 C C . ALA B 1 286 ? 19.156 -51.375 -22.594 1 45.56 286 ALA B C 1
ATOM 9061 O O . ALA B 1 286 ? 20.016 -52.219 -22.25 1 45.56 286 ALA B O 1
ATOM 9062 N N . LYS B 1 287 ? 18.438 -51.656 -23.672 1 39.81 287 LYS B N 1
ATOM 9063 C CA . LYS B 1 287 ? 18.766 -52.781 -24.5 1 39.81 287 LYS B CA 1
ATOM 9064 C C . LYS B 1 287 ? 20.156 -52.656 -25.125 1 39.81 287 LYS B C 1
ATOM 9066 O O . LYS B 1 287 ? 20.625 -53.531 -25.828 1 39.81 287 LYS B O 1
ATOM 9071 N N . SER B 1 288 ? 20.578 -51.438 -25.297 1 34.12 288 SER B N 1
ATOM 9072 C CA . SER B 1 288 ? 21.938 -51.594 -25.812 1 34.12 288 SER B CA 1
ATOM 9073 C C . SER B 1 288 ? 22.812 -52.344 -24.828 1 34.12 288 SER B C 1
ATOM 9075 O O . SER B 1 288 ? 22.562 -52.344 -23.625 1 34.12 288 SER B O 1
ATOM 9077 N N . GLY B 1 289 ? 23.422 -53.469 -25.031 1 32.56 289 GLY B N 1
ATOM 9078 C CA . GLY B 1 289 ? 24.188 -54.469 -24.328 1 32.56 289 GLY B CA 1
ATOM 9079 C C . GLY B 1 289 ? 24.719 -53.969 -22.984 1 32.56 289 GLY B C 1
ATOM 9080 O O . GLY B 1 289 ? 25.25 -54.781 -22.188 1 32.56 289 GLY B O 1
ATOM 9081 N N . ASP B 1 290 ? 25.562 -52.938 -22.969 1 31.02 290 ASP B N 1
ATOM 9082 C CA . ASP B 1 290 ? 26.375 -52.688 -21.781 1 31.02 290 ASP B CA 1
ATOM 9083 C C . ASP B 1 290 ? 25.5 -52.219 -20.625 1 31.02 290 ASP B C 1
ATOM 9085 O O . ASP B 1 290 ? 24.484 -51.531 -20.828 1 31.02 290 ASP B O 1
ATOM 9089 N N . LYS B 1 291 ? 25.516 -52.781 -19.5 1 37.06 291 LYS B N 1
ATOM 9090 C CA . LYS B 1 291 ? 25.016 -52.375 -18.188 1 37.06 291 LYS B CA 1
ATOM 9091 C C . LYS B 1 291 ? 24.859 -50.844 -18.109 1 37.06 291 LYS B C 1
ATOM 9093 O O . LYS B 1 291 ? 25.766 -50.156 -17.625 1 37.06 291 LYS B O 1
ATOM 9098 N N . GLU B 1 292 ? 24.531 -50.125 -19.156 1 32.62 292 GLU B N 1
ATOM 9099 C CA . GLU B 1 292 ? 24.641 -48.688 -19.406 1 32.62 292 GLU B CA 1
ATOM 9100 C C . GLU B 1 292 ? 23.734 -47.906 -18.484 1 32.62 292 GLU B C 1
ATOM 9102 O O . GLU B 1 292 ? 22.672 -48.375 -18.078 1 32.62 292 GLU B O 1
ATOM 9107 N N . PHE B 1 293 ? 24.25 -46.844 -17.875 1 33.72 293 PHE B N 1
ATOM 9108 C CA . PHE B 1 293 ? 23.891 -45.812 -16.906 1 33.72 293 PHE B CA 1
ATOM 9109 C C . PHE B 1 293 ? 22.656 -45.031 -17.375 1 33.72 293 PHE B C 1
ATOM 9111 O O . PHE B 1 293 ? 22.547 -44.688 -18.547 1 33.72 293 PHE B O 1
ATOM 9118 N N . ILE B 1 294 ? 21.547 -45.406 -16.984 1 37.91 294 ILE B N 1
ATOM 9119 C CA . ILE B 1 294 ? 20.453 -44.5 -17.234 1 37.91 294 ILE B CA 1
ATOM 9120 C C . ILE B 1 294 ? 20.625 -43.219 -16.391 1 37.91 294 ILE B C 1
ATOM 9122 O O . ILE B 1 294 ? 20.719 -43.312 -15.156 1 37.91 294 ILE B O 1
ATOM 9126 N N . HIS B 1 295 ? 21.219 -42.188 -16.938 1 35.44 295 HIS B N 1
ATOM 9127 C CA . HIS B 1 295 ? 21.141 -40.906 -16.266 1 35.44 295 HIS B CA 1
ATOM 9128 C C . HIS B 1 295 ? 19.703 -40.406 -16.219 1 35.44 295 HIS B C 1
ATOM 9130 O O . HIS B 1 295 ? 19.047 -40.281 -17.25 1 35.44 295 HIS B O 1
ATOM 9136 N N . LEU B 1 296 ? 18.922 -41 -15.414 1 37.03 296 LEU B N 1
ATOM 9137 C CA . LEU B 1 296 ? 17.516 -40.656 -15.328 1 37.03 296 LEU B CA 1
ATOM 9138 C C . LEU B 1 296 ? 17.328 -39.219 -14.867 1 37.03 296 LEU B C 1
ATOM 9140 O O . LEU B 1 296 ? 17.734 -38.844 -13.766 1 37.03 296 LEU B O 1
ATOM 9144 N N . LEU B 1 297 ? 17.359 -38.312 -15.695 1 34.44 297 LEU B N 1
ATOM 9145 C CA . LEU B 1 297 ? 16.547 -37.156 -15.336 1 34.44 297 LEU B CA 1
ATOM 9146 C C . LEU B 1 297 ? 15.078 -37.531 -15.195 1 34.44 297 LEU B C 1
ATOM 9148 O O . LEU B 1 297 ? 14.508 -38.188 -16.078 1 34.44 297 LEU B O 1
ATOM 9152 N N . TYR B 1 298 ? 14.469 -37.719 -14.148 1 36.28 298 TYR B N 1
ATOM 9153 C CA . TYR B 1 298 ? 13.133 -38.219 -13.812 1 36.28 298 TYR B CA 1
ATOM 9154 C C . TYR B 1 298 ? 12.148 -37.938 -14.938 1 36.28 298 TYR B C 1
ATOM 9156 O O . TYR B 1 298 ? 11.344 -38.781 -15.305 1 36.28 298 TYR B O 1
ATOM 9164 N N . HIS B 1 299 ? 12.086 -36.781 -15.312 1 39 299 HIS B N 1
ATOM 9165 C CA . HIS B 1 299 ? 11.062 -36.406 -16.281 1 39 299 HIS B CA 1
ATOM 9166 C C . HIS B 1 299 ? 11.242 -37.156 -17.594 1 39 299 HIS B C 1
ATOM 9168 O O . HIS B 1 299 ? 10.258 -37.469 -18.281 1 39 299 HIS B O 1
ATOM 9174 N N . LEU B 1 300 ? 12.398 -37.719 -17.766 1 38.53 300 LEU B N 1
ATOM 9175 C CA . LEU B 1 300 ? 12.75 -38.281 -19.062 1 38.53 300 LEU B CA 1
ATOM 9176 C C . LEU B 1 300 ? 12.32 -39.75 -19.172 1 38.53 300 LEU B C 1
ATOM 9178 O O . LEU B 1 300 ? 12.195 -40.281 -20.281 1 38.53 300 LEU B O 1
ATOM 9182 N N . CYS B 1 301 ? 12.164 -40.375 -18.078 1 38.03 301 CYS B N 1
ATOM 9183 C CA . CYS B 1 301 ? 11.898 -41.812 -18.266 1 38.03 301 CYS B CA 1
ATOM 9184 C C . CYS B 1 301 ? 10.656 -42.031 -19.109 1 38.03 301 CYS B C 1
ATOM 9186 O O . CYS B 1 301 ? 10.648 -42.844 -20.016 1 38.03 301 CYS B O 1
ATOM 9188 N N . PHE B 1 302 ? 9.656 -41.312 -18.688 1 42.44 302 PHE B N 1
ATOM 9189 C CA . PHE B 1 302 ? 8.43 -41.562 -19.438 1 42.44 302 PHE B CA 1
ATOM 9190 C C . PHE B 1 302 ? 8.586 -41.094 -20.891 1 42.44 302 PHE B C 1
ATOM 9192 O O . PHE B 1 302 ? 8.008 -41.688 -21.797 1 42.44 302 PHE B O 1
ATOM 9199 N N . HIS B 1 303 ? 9.414 -40.156 -20.906 1 44.5 303 HIS B N 1
ATOM 9200 C CA . HIS B 1 303 ? 9.594 -39.656 -22.266 1 44.5 303 HIS B CA 1
ATOM 9201 C C . HIS B 1 303 ? 10.281 -40.688 -23.156 1 44.5 303 HIS B C 1
ATOM 9203 O O . HIS B 1 303 ? 10.031 -40.719 -24.359 1 44.5 303 HIS B O 1
ATOM 9209 N N . SER B 1 304 ? 11.125 -41.375 -22.484 1 42.66 304 SER B N 1
ATOM 9210 C CA . SER B 1 304 ? 11.875 -42.344 -23.281 1 42.66 304 SER B CA 1
ATOM 9211 C C . SER B 1 304 ? 10.969 -43.469 -23.797 1 42.66 304 SER B C 1
ATOM 9213 O O . SER B 1 304 ? 11.242 -44.062 -24.844 1 42.66 304 SER B O 1
ATOM 9215 N N . TRP B 1 305 ? 10.148 -43.781 -22.891 1 38.41 305 TRP B N 1
ATOM 9216 C CA . TRP B 1 305 ? 9.234 -44.812 -23.375 1 38.41 305 TRP B CA 1
ATOM 9217 C C . TRP B 1 305 ? 8.227 -44.219 -24.359 1 38.41 305 TRP B C 1
ATOM 9219 O O . TRP B 1 305 ? 7.746 -44.906 -25.25 1 38.41 305 TRP B O 1
ATOM 9229 N N . SER B 1 306 ? 7.828 -42.906 -23.922 1 39.25 306 SER B N 1
ATOM 9230 C CA . SER B 1 306 ? 6.781 -42.25 -24.719 1 39.25 306 SER B CA 1
ATOM 9231 C C . SER B 1 306 ? 7.375 -41.375 -25.797 1 39.25 306 SER B C 1
ATOM 9233 O O . SER B 1 306 ? 8.016 -40.375 -25.5 1 39.25 306 SER B O 1
ATOM 9235 N N . ASN B 1 307 ? 8.133 -41.812 -26.562 1 35.62 307 ASN B N 1
ATOM 9236 C CA . ASN B 1 307 ? 8.578 -41.031 -27.719 1 35.62 307 ASN B CA 1
ATOM 9237 C C . ASN B 1 307 ? 7.508 -40.062 -28.203 1 35.62 307 ASN B C 1
ATOM 9239 O O . ASN B 1 307 ? 7.445 -39.75 -29.391 1 35.62 307 ASN B O 1
ATOM 9243 N N . TYR B 1 308 ? 6.434 -39.656 -27.406 1 34.25 308 TYR B N 1
ATOM 9244 C CA . TYR B 1 308 ? 5.16 -39.219 -27.953 1 34.25 308 TYR B CA 1
ATOM 9245 C C . TYR B 1 308 ? 5.016 -37.688 -27.812 1 34.25 308 TYR B C 1
ATOM 9247 O O . TYR B 1 308 ? 4.676 -37.188 -26.734 1 34.25 308 TYR B O 1
ATOM 9255 N N . GLN B 1 309 ? 5.73 -36.844 -28.406 1 38.12 309 GLN B N 1
ATOM 9256 C CA . GLN B 1 309 ? 5.477 -35.438 -28.203 1 38.12 309 GLN B CA 1
ATOM 9257 C C . GLN B 1 309 ? 4.086 -35.062 -28.703 1 38.12 309 GLN B C 1
ATOM 9259 O O . GLN B 1 309 ? 3.531 -34.031 -28.297 1 38.12 309 GLN B O 1
ATOM 9264 N N . GLN B 1 310 ? 3.594 -35.781 -29.797 1 37.56 310 GLN B N 1
ATOM 9265 C CA . GLN B 1 310 ? 2.391 -35.219 -30.391 1 37.56 310 GLN B CA 1
ATOM 9266 C C . GLN B 1 310 ? 1.225 -35.219 -29.406 1 37.56 310 GLN B C 1
ATOM 9268 O O . GLN B 1 310 ? 0.246 -34.5 -29.578 1 37.56 310 GLN B O 1
ATOM 9273 N N . PHE B 1 311 ? 1.326 -36.094 -28.562 1 39.53 311 PHE B N 1
ATOM 9274 C CA . PHE B 1 311 ? 0.168 -36.156 -27.672 1 39.53 311 PHE B CA 1
ATOM 9275 C C . PHE B 1 311 ? 0.593 -35.969 -26.219 1 39.53 311 PHE B C 1
ATOM 9277 O O . PHE B 1 311 ? 0.869 -36.969 -25.531 1 39.53 311 PHE B O 1
ATOM 9284 N N . LEU B 1 312 ? 0.769 -34.781 -25.891 1 43.41 312 LEU B N 1
ATOM 9285 C CA . LEU B 1 312 ? 1.228 -34.344 -24.578 1 43.41 312 LEU B CA 1
ATOM 9286 C C . LEU B 1 312 ? 0.434 -35.031 -23.469 1 43.41 312 LEU B C 1
ATOM 9288 O O . LEU B 1 312 ? 0.975 -35.312 -22.391 1 43.41 312 LEU B O 1
ATOM 9292 N N . PHE B 1 313 ? -0.832 -35.438 -23.812 1 41.56 313 PHE B N 1
ATOM 9293 C CA . PHE B 1 313 ? -1.68 -35.969 -22.75 1 41.56 313 PHE B CA 1
ATOM 9294 C C . PHE B 1 313 ? -1.248 -37.375 -22.375 1 41.56 313 PHE B C 1
ATOM 9296 O O . PHE B 1 313 ? -1.518 -37.844 -21.266 1 41.56 313 PHE B O 1
ATOM 9303 N N . LEU B 1 314 ? -0.513 -38.031 -23.219 1 45.78 314 LEU B N 1
ATOM 9304 C CA . LEU B 1 314 ? -0.061 -39.375 -22.953 1 45.78 314 LEU B CA 1
ATOM 9305 C C . LEU B 1 314 ? 1.035 -39.375 -21.891 1 45.78 314 LEU B C 1
ATOM 9307 O O . LEU B 1 314 ? 1.285 -40.406 -21.25 1 45.78 314 LEU B O 1
ATOM 9311 N N . TYR B 1 315 ? 1.514 -38.156 -21.781 1 43.25 315 TYR B N 1
ATOM 9312 C CA . TYR B 1 315 ? 2.504 -37.969 -20.719 1 43.25 315 TYR B CA 1
ATOM 9313 C C . TYR B 1 315 ? 1.877 -38.188 -19.344 1 43.25 315 TYR B C 1
ATOM 9315 O O . TYR B 1 315 ? 2.582 -38.438 -18.359 1 43.25 315 TYR B O 1
ATOM 9323 N N . SER B 1 316 ? 0.62 -38.344 -19.438 1 48.69 316 SER B N 1
ATOM 9324 C CA . SER B 1 316 ? -0.106 -38.375 -18.172 1 48.69 316 SER B CA 1
ATOM 9325 C C . SER B 1 316 ? -0.561 -39.812 -17.844 1 48.69 316 SER B C 1
ATOM 9327 O O . SER B 1 316 ? -1.358 -40.031 -16.938 1 48.69 316 SER B O 1
ATOM 9329 N N . ILE B 1 317 ? -0.101 -40.75 -18.641 1 42.19 317 ILE B N 1
ATOM 9330 C CA . ILE B 1 317 ? -0.516 -42.125 -18.359 1 42.19 317 ILE B CA 1
ATOM 9331 C C . ILE B 1 317 ? 0.186 -42.625 -17.109 1 42.19 317 ILE B C 1
ATOM 9333 O O . ILE B 1 317 ? 1.412 -42.75 -17.078 1 42.19 317 ILE B O 1
ATOM 9337 N N . LEU B 1 318 ? -0.516 -42.625 -16.047 1 54.94 318 LEU B N 1
ATOM 9338 C CA . LEU B 1 318 ? -0.025 -43.094 -14.75 1 54.94 318 LEU B CA 1
ATOM 9339 C C . LEU B 1 318 ? -0.766 -44.344 -14.305 1 54.94 318 LEU B C 1
ATOM 9341 O O . LEU B 1 318 ? -1.886 -44.594 -14.75 1 54.94 318 LEU B O 1
ATOM 9345 N N . PRO B 1 319 ? -0.024 -45.219 -13.531 1 50.22 319 PRO B N 1
ATOM 9346 C CA . PRO B 1 319 ? -0.714 -46.375 -12.977 1 50.22 319 PRO B CA 1
ATOM 9347 C C . PRO B 1 319 ? -1.928 -46 -12.133 1 50.22 319 PRO B C 1
ATOM 9349 O O . PRO B 1 319 ? -2.008 -44.875 -11.633 1 50.22 319 PRO B O 1
ATOM 9352 N N . GLN B 1 320 ? -2.807 -46.938 -12.047 1 48.12 320 GLN B N 1
ATOM 9353 C CA . GLN B 1 320 ? -4.09 -46.719 -11.383 1 48.12 320 GLN B CA 1
ATOM 9354 C C . GLN B 1 320 ? -3.893 -46.188 -9.969 1 48.12 320 GLN B C 1
ATOM 9356 O O . GLN B 1 320 ? -4.613 -45.281 -9.539 1 48.12 320 GLN B O 1
ATOM 9361 N N . PRO B 1 321 ? -2.955 -46.688 -9.25 1 55.38 321 PRO B N 1
ATOM 9362 C CA . PRO B 1 321 ? -2.826 -46.156 -7.883 1 55.38 321 PRO B CA 1
ATOM 9363 C C . PRO B 1 321 ? -2.516 -44.688 -7.844 1 55.38 321 PRO B C 1
ATOM 9365 O O . PRO B 1 321 ? -2.891 -44 -6.891 1 55.38 321 PRO B O 1
ATOM 9368 N N . ILE B 1 322 ? -1.896 -44.25 -8.867 1 60.16 322 ILE B N 1
ATOM 9369 C CA . ILE B 1 322 ? -1.583 -42.844 -8.938 1 60.16 322 ILE B CA 1
ATOM 9370 C C . ILE B 1 322 ? -2.805 -42.062 -9.43 1 60.16 322 ILE B C 1
ATOM 9372 O O . ILE B 1 322 ? -3.178 -41.062 -8.852 1 60.16 322 ILE B O 1
ATOM 9376 N N . LEU B 1 323 ? -3.447 -42.625 -10.305 1 60.81 323 LEU B N 1
ATOM 9377 C CA . LEU B 1 323 ? -4.609 -42 -10.914 1 60.81 323 LEU B CA 1
ATOM 9378 C C . LEU B 1 323 ? -5.766 -41.906 -9.922 1 60.81 323 LEU B C 1
ATOM 9380 O O . LEU B 1 323 ? -6.613 -41.031 -10.008 1 60.81 323 LEU B O 1
ATOM 9384 N N . HIS B 1 324 ? -5.668 -42.812 -8.977 1 63.56 324 HIS B N 1
ATOM 9385 C CA . HIS B 1 324 ? -6.824 -42.906 -8.086 1 63.56 324 HIS B CA 1
ATOM 9386 C C . HIS B 1 324 ? -6.523 -42.281 -6.73 1 63.56 324 HIS B C 1
ATOM 9388 O O . HIS B 1 324 ? -7.32 -42.406 -5.801 1 63.56 324 HIS B O 1
ATOM 9394 N N . MET B 1 325 ? -5.379 -41.719 -6.715 1 72.44 325 MET B N 1
ATOM 9395 C CA . MET B 1 325 ? -5.066 -41 -5.484 1 72.44 325 MET B CA 1
ATOM 9396 C C . MET B 1 325 ? -6.066 -39.875 -5.25 1 72.44 325 MET B C 1
ATOM 9398 O O . MET B 1 325 ? -6.473 -39.188 -6.191 1 72.44 325 MET B O 1
ATOM 9402 N N . ASP B 1 326 ? -6.406 -39.719 -3.994 1 76.38 326 ASP B N 1
ATOM 9403 C CA . ASP B 1 326 ? -7.398 -38.719 -3.641 1 76.38 326 ASP B CA 1
ATOM 9404 C C . ASP B 1 326 ? -6.934 -37.312 -4.055 1 76.38 326 ASP B C 1
ATOM 9406 O O . ASP B 1 326 ? -7.734 -36.5 -4.512 1 76.38 326 ASP B O 1
ATOM 9410 N N . GLN B 1 327 ? -5.68 -37.125 -4 1 85.94 327 GLN B N 1
ATOM 9411 C CA . GLN B 1 327 ? -5.16 -35.781 -4.27 1 85.94 327 GLN B CA 1
ATOM 9412 C C . GLN B 1 327 ? -5.281 -35.438 -5.75 1 85.94 327 GLN B C 1
ATOM 9414 O O . GLN B 1 327 ? -5.188 -34.25 -6.125 1 85.94 327 GLN B O 1
ATOM 9419 N N . PHE B 1 328 ? -5.48 -36.469 -6.609 1 86.12 328 PHE B N 1
ATOM 9420 C CA . PHE B 1 328 ? -5.633 -36.219 -8.039 1 86.12 328 PHE B CA 1
ATOM 9421 C C . PHE B 1 328 ? -6.777 -35.25 -8.32 1 86.12 328 PHE B C 1
ATOM 9423 O O . PHE B 1 328 ? -6.699 -34.438 -9.242 1 86.12 328 PHE B O 1
ATOM 9430 N N . VAL B 1 329 ? -7.777 -35.312 -7.488 1 90.31 329 VAL B N 1
ATOM 9431 C CA . VAL B 1 329 ? -8.977 -34.5 -7.68 1 90.31 329 VAL B CA 1
ATOM 9432 C C . VAL B 1 329 ? -8.617 -33.031 -7.547 1 90.31 329 VAL B C 1
ATOM 9434 O O . VAL B 1 329 ? -9.062 -32.188 -8.344 1 90.31 329 VAL B O 1
ATOM 9437 N N . VAL B 1 330 ? -7.773 -32.688 -6.605 1 91.44 330 VAL B N 1
ATOM 9438 C CA . VAL B 1 330 ? -7.457 -31.297 -6.355 1 91.44 330 VAL B CA 1
ATOM 9439 C C . VAL B 1 330 ? -6.27 -30.875 -7.219 1 91.44 330 VAL B C 1
ATOM 9441 O O . VAL B 1 330 ? -6.195 -29.734 -7.664 1 91.44 330 VAL B O 1
ATOM 9444 N N . SER B 1 331 ? -5.336 -31.719 -7.43 1 87.12 331 SER B N 1
ATOM 9445 C CA . SER B 1 331 ? -4.09 -31.344 -8.086 1 87.12 331 SER B CA 1
ATOM 9446 C C . SER B 1 331 ? -4.262 -31.281 -9.602 1 87.12 331 SER B C 1
ATOM 9448 O O . SER B 1 331 ? -3.594 -30.5 -10.281 1 87.12 331 SER B O 1
ATOM 9450 N N . ASP B 1 332 ? -5.164 -32.156 -10.094 1 87.94 332 ASP B N 1
ATOM 9451 C CA . ASP B 1 332 ? -5.262 -32.25 -11.547 1 87.94 332 ASP B CA 1
ATOM 9452 C C . ASP B 1 332 ? -6.672 -31.906 -12.023 1 87.94 332 ASP B C 1
ATOM 9454 O O . ASP B 1 332 ? -6.863 -31.016 -12.844 1 87.94 332 ASP B O 1
ATOM 9458 N N . LEU B 1 333 ? -7.605 -32.594 -11.516 1 93.5 333 LEU B N 1
ATOM 9459 C CA . LEU B 1 333 ? -8.961 -32.438 -12.031 1 93.5 333 LEU B CA 1
ATOM 9460 C C . LEU B 1 333 ? -9.461 -31.016 -11.859 1 93.5 333 LEU B C 1
ATOM 9462 O O . LEU B 1 333 ? -9.805 -30.359 -12.836 1 93.5 333 LEU B O 1
ATOM 9466 N N . GLN B 1 334 ? -9.477 -30.594 -10.625 1 94.88 334 GLN B N 1
ATOM 9467 C CA . GLN B 1 334 ? -9.984 -29.25 -10.359 1 94.88 334 GLN B CA 1
ATOM 9468 C C . GLN B 1 334 ? -9.125 -28.188 -11.039 1 94.88 334 GLN B C 1
ATOM 9470 O O . GLN B 1 334 ? -9.648 -27.188 -11.547 1 94.88 334 GLN B O 1
ATOM 9475 N N . ARG B 1 335 ? -7.891 -28.375 -11.016 1 89.12 335 ARG B N 1
ATOM 9476 C CA . ARG B 1 335 ? -6.98 -27.469 -11.703 1 89.12 335 ARG B CA 1
ATOM 9477 C C . ARG B 1 335 ? -7.328 -27.359 -13.18 1 89.12 335 ARG B C 1
ATOM 9479 O O . ARG B 1 335 ? -7.402 -26.25 -13.727 1 89.12 335 ARG B O 1
ATOM 9486 N N . ALA B 1 336 ? -7.512 -28.484 -13.805 1 91 336 ALA B N 1
ATOM 9487 C CA . ALA B 1 336 ? -7.828 -28.531 -15.227 1 91 336 ALA B CA 1
ATOM 9488 C C . ALA B 1 336 ? -9.188 -27.891 -15.508 1 91 336 ALA B C 1
ATOM 9490 O O . ALA B 1 336 ? -9.336 -27.125 -16.469 1 91 336 ALA B O 1
ATOM 9491 N N . LEU B 1 337 ? -10.109 -28.219 -14.703 1 95.38 337 LEU B N 1
ATOM 9492 C CA . LEU B 1 337 ? -11.461 -27.703 -14.891 1 95.38 337 LEU B CA 1
ATOM 9493 C C . LEU B 1 337 ? -11.484 -26.188 -14.781 1 95.38 337 LEU B C 1
ATOM 9495 O O . LEU B 1 337 ? -12.227 -25.516 -15.5 1 95.38 337 LEU B O 1
ATOM 9499 N N . ASN B 1 338 ? -10.734 -25.703 -13.891 1 90.38 338 ASN B N 1
ATOM 9500 C CA . ASN B 1 338 ? -10.68 -24.266 -13.688 1 90.38 338 ASN B CA 1
ATOM 9501 C C . ASN B 1 338 ? -10.18 -23.547 -14.938 1 90.38 338 ASN B C 1
ATOM 9503 O O . ASN B 1 338 ? -10.68 -22.469 -15.281 1 90.38 338 ASN B O 1
ATOM 9507 N N . VAL B 1 339 ? -9.234 -24.031 -15.562 1 85.19 339 VAL B N 1
ATOM 9508 C CA . VAL B 1 339 ? -8.633 -23.422 -16.734 1 85.19 339 VAL B CA 1
ATOM 9509 C C . VAL B 1 339 ? -9.531 -23.672 -17.953 1 85.19 339 VAL B C 1
ATOM 9511 O O . VAL B 1 339 ? -9.703 -22.781 -18.797 1 85.19 339 VAL B O 1
ATOM 9514 N N . ASP B 1 340 ? -10.094 -24.812 -18.016 1 92.19 340 ASP B N 1
ATOM 9515 C CA . ASP B 1 340 ? -10.875 -25.219 -19.188 1 92.19 340 ASP B CA 1
ATOM 9516 C C . ASP B 1 340 ? -12.242 -24.531 -19.188 1 92.19 340 ASP B C 1
ATOM 9518 O O . ASP B 1 340 ? -12.93 -24.531 -20.219 1 92.19 340 ASP B O 1
ATOM 9522 N N . GLY B 1 341 ? -12.656 -24.016 -18.078 1 91.69 341 GLY B N 1
ATOM 9523 C CA . GLY B 1 341 ? -13.898 -23.266 -18 1 91.69 341 GLY B CA 1
ATOM 9524 C C . GLY B 1 341 ? -13.789 -21.859 -18.562 1 91.69 341 GLY B C 1
ATOM 9525 O O . GLY B 1 341 ? -14.781 -21.125 -18.625 1 91.69 341 GLY B O 1
ATOM 9526 N N . LEU B 1 342 ? -12.695 -21.469 -19.016 1 84.56 342 LEU B N 1
ATOM 9527 C CA . LEU B 1 342 ? -12.469 -20.156 -19.609 1 84.56 342 LEU B CA 1
ATOM 9528 C C . LEU B 1 342 ? -12.742 -20.188 -21.109 1 84.56 342 LEU B C 1
ATOM 9530 O O . LEU B 1 342 ? -12.57 -21.219 -21.766 1 84.56 342 LEU B O 1
ATOM 9534 N N . VAL B 1 343 ? -13.062 -19 -21.656 1 83.44 343 VAL B N 1
ATOM 9535 C CA . VAL B 1 343 ? -13.328 -18.875 -23.094 1 83.44 343 VAL B CA 1
ATOM 9536 C C . VAL B 1 343 ? -12.023 -19.016 -23.875 1 83.44 343 VAL B C 1
ATOM 9538 O O . VAL B 1 343 ? -12.023 -19.484 -25.016 1 83.44 343 VAL B O 1
ATOM 9541 N N . SER B 1 344 ? -10.945 -18.734 -23.219 1 75.75 344 SER B N 1
ATOM 9542 C CA . SER B 1 344 ? -9.641 -18.75 -23.875 1 75.75 344 SER B CA 1
ATOM 9543 C C . SER B 1 344 ? -9.008 -20.141 -23.797 1 75.75 344 SER B C 1
ATOM 9545 O O . SER B 1 344 ? -7.832 -20.312 -24.141 1 75.75 344 SER B O 1
ATOM 9547 N N . SER B 1 345 ? -9.766 -21.172 -23.328 1 85.06 345 SER B N 1
ATOM 9548 C CA . SER B 1 345 ? -9.258 -22.531 -23.312 1 85.06 345 SER B CA 1
ATOM 9549 C C . SER B 1 345 ? -9.016 -23.062 -24.719 1 85.06 345 SER B C 1
ATOM 9551 O O . SER B 1 345 ? -9.156 -22.328 -25.688 1 85.06 345 SER B O 1
ATOM 9553 N N . ARG B 1 346 ? -8.531 -24.281 -24.828 1 82.44 346 ARG B N 1
ATOM 9554 C CA . ARG B 1 346 ? -8.266 -24.953 -26.094 1 82.44 346 ARG B CA 1
ATOM 9555 C C . ARG B 1 346 ? -8.445 -26.453 -25.969 1 82.44 346 ARG B C 1
ATOM 9557 O O . ARG B 1 346 ? -8.469 -27 -24.859 1 82.44 346 ARG B O 1
ATOM 9564 N N . PRO B 1 347 ? -8.578 -27.109 -27.047 1 88.5 347 PRO B N 1
ATOM 9565 C CA . PRO B 1 347 ? -8.578 -28.562 -27 1 88.5 347 PRO B CA 1
ATOM 9566 C C . PRO B 1 347 ? -7.207 -29.141 -26.656 1 88.5 347 PRO B C 1
ATOM 9568 O O . PRO B 1 347 ? -6.199 -28.438 -26.734 1 88.5 347 PRO B O 1
ATOM 9571 N N . ILE B 1 348 ? -7.262 -30.344 -26.219 1 85.19 348 ILE B N 1
ATOM 9572 C CA . ILE B 1 348 ? -5.996 -31.016 -25.922 1 85.19 348 ILE B CA 1
ATOM 9573 C C . ILE B 1 348 ? -5.152 -31.109 -27.188 1 85.19 348 ILE B C 1
ATOM 9575 O O . ILE B 1 348 ? -3.957 -30.797 -27.172 1 85.19 348 ILE B O 1
ATOM 9579 N N . VAL B 1 349 ? -5.809 -31.5 -28.234 1 78.81 349 VAL B N 1
ATOM 9580 C CA . VAL B 1 349 ? -5.145 -31.547 -29.531 1 78.81 349 VAL B CA 1
ATOM 9581 C C . VAL B 1 349 ? -5.301 -30.203 -30.234 1 78.81 349 VAL B C 1
ATOM 9583 O O . VAL B 1 349 ? -6.398 -29.844 -30.672 1 78.81 349 VAL B O 1
ATOM 9586 N N . ALA B 1 350 ? -4.227 -29.422 -30.297 1 70.94 350 ALA B N 1
ATOM 9587 C CA . ALA B 1 350 ? -4.293 -28.062 -30.828 1 70.94 350 ALA B CA 1
ATOM 9588 C C . ALA B 1 350 ? -4.23 -28.062 -32.344 1 70.94 350 ALA B C 1
ATOM 9590 O O . ALA B 1 350 ? -3.441 -28.797 -32.938 1 70.94 350 ALA B O 1
ATOM 9591 N N . GLU B 1 351 ? -5.078 -27.328 -32.969 1 64.5 351 GLU B N 1
ATOM 9592 C CA . GLU B 1 351 ? -5.105 -27.25 -34.406 1 64.5 351 GLU B CA 1
ATOM 9593 C C . GLU B 1 351 ? -4.332 -26.031 -34.906 1 64.5 351 GLU B C 1
ATOM 9595 O O . GLU B 1 351 ? -3.795 -26.031 -36.031 1 64.5 351 GLU B O 1
ATOM 9600 N N . ASN B 1 352 ? -4.242 -25.109 -34.156 1 64 352 ASN B N 1
ATOM 9601 C CA . ASN B 1 352 ? -3.732 -23.844 -34.656 1 64 352 ASN B CA 1
ATOM 9602 C C . ASN B 1 352 ? -2.344 -23.547 -34.094 1 64 352 ASN B C 1
ATOM 9604 O O . ASN B 1 352 ? -2.145 -22.531 -33.406 1 64 352 ASN B O 1
ATOM 9608 N N . VAL B 1 353 ? -1.399 -24.469 -34.375 1 68.94 353 VAL B N 1
ATOM 9609 C CA . VAL B 1 353 ? -0.025 -24.203 -33.969 1 68.94 353 VAL B CA 1
ATOM 9610 C C . VAL B 1 353 ? 0.769 -23.641 -35.125 1 68.94 353 VAL B C 1
ATOM 9612 O O . VAL B 1 353 ? 1.092 -24.375 -36.062 1 68.94 353 VAL B O 1
ATOM 9615 N N . ASN B 1 354 ? 0.982 -22.281 -35.031 1 66.62 354 ASN B N 1
ATOM 9616 C CA . ASN B 1 354 ? 1.556 -21.609 -36.219 1 66.62 354 ASN B CA 1
ATOM 9617 C C . ASN B 1 354 ? 2.949 -21.062 -35.906 1 66.62 354 ASN B C 1
ATOM 9619 O O . ASN B 1 354 ? 3.684 -20.703 -36.844 1 66.62 354 ASN B O 1
ATOM 9623 N N . THR B 1 355 ? 3.297 -20.984 -34.75 1 68.19 355 THR B N 1
ATOM 9624 C CA . THR B 1 355 ? 4.598 -20.438 -34.375 1 68.19 355 THR B CA 1
ATOM 9625 C C . THR B 1 355 ? 5.242 -21.297 -33.281 1 68.19 355 THR B C 1
ATOM 9627 O O . THR B 1 355 ? 4.562 -22.047 -32.594 1 68.19 355 THR B O 1
ATOM 9630 N N . PRO B 1 356 ? 6.504 -21.141 -33.188 1 67.06 356 PRO B N 1
ATOM 9631 C CA . PRO B 1 356 ? 7.156 -21.812 -32.062 1 67.06 356 PRO B CA 1
ATOM 9632 C C . PRO B 1 356 ? 6.582 -21.406 -30.703 1 67.06 356 PRO B C 1
ATOM 9634 O O . PRO B 1 356 ? 6.492 -22.234 -29.781 1 67.06 356 PRO B O 1
ATOM 9637 N N . SER B 1 357 ? 6.289 -20.266 -30.672 1 65.38 357 SER B N 1
ATOM 9638 C CA . SER B 1 357 ? 5.668 -19.797 -29.438 1 65.38 357 SER B CA 1
ATOM 9639 C C . SER B 1 357 ? 4.352 -20.516 -29.172 1 65.38 357 SER B C 1
ATOM 9641 O O . SER B 1 357 ? 4.008 -20.781 -28.016 1 65.38 357 SER B O 1
ATOM 9643 N N . ASP B 1 358 ? 3.73 -20.859 -30.219 1 66.62 358 ASP B N 1
ATOM 9644 C CA . ASP B 1 358 ? 2.488 -21.609 -30.078 1 66.62 358 ASP B CA 1
ATOM 9645 C C . ASP B 1 358 ? 2.756 -23.016 -29.531 1 66.62 358 ASP B C 1
ATOM 9647 O O . ASP B 1 358 ? 1.962 -23.547 -28.75 1 66.62 358 ASP B O 1
ATOM 9651 N N . ILE B 1 359 ? 3.803 -23.531 -29.906 1 67.5 359 ILE B N 1
ATOM 9652 C CA . ILE B 1 359 ? 4.172 -24.875 -29.438 1 67.5 359 ILE B CA 1
ATOM 9653 C C . ILE B 1 359 ? 4.449 -24.844 -27.938 1 67.5 359 ILE B C 1
ATOM 9655 O O . ILE B 1 359 ? 4 -25.719 -27.203 1 67.5 359 ILE B O 1
ATOM 9659 N N . ASN B 1 360 ? 5.129 -23.906 -27.594 1 65.62 360 ASN B N 1
ATOM 9660 C CA . ASN B 1 360 ? 5.438 -23.766 -26.172 1 65.62 360 ASN B CA 1
ATOM 9661 C C . ASN B 1 360 ? 4.176 -23.578 -25.344 1 65.62 360 ASN B C 1
ATOM 9663 O O . ASN B 1 360 ? 4.086 -24.078 -24.219 1 65.62 360 ASN B O 1
ATOM 9667 N N . ALA B 1 361 ? 3.277 -22.906 -25.922 1 63.38 361 ALA B N 1
ATOM 9668 C CA . ALA B 1 361 ? 2.035 -22.578 -25.219 1 63.38 361 ALA B CA 1
ATOM 9669 C C . ALA B 1 361 ? 1.184 -23.828 -25.016 1 63.38 361 ALA B C 1
ATOM 9671 O O . ALA B 1 361 ? 0.287 -23.844 -24.172 1 63.38 361 ALA B O 1
ATOM 9672 N N . LEU B 1 362 ? 1.537 -24.844 -25.719 1 66.06 362 LEU B N 1
ATOM 9673 C CA . LEU B 1 362 ? 0.774 -26.094 -25.625 1 66.06 362 LEU B CA 1
ATOM 9674 C C . LEU B 1 362 ? 1.125 -26.844 -24.344 1 66.06 362 LEU B C 1
ATOM 9676 O O . LEU B 1 362 ? 0.388 -27.734 -23.922 1 66.06 362 LEU B O 1
ATOM 9680 N N . PHE B 1 363 ? 2.16 -26.531 -23.75 1 63 363 PHE B N 1
ATOM 9681 C CA . PHE B 1 363 ? 2.576 -27.203 -22.531 1 63 363 PHE B CA 1
ATOM 9682 C C . PHE B 1 363 ? 1.992 -26.516 -21.312 1 63 363 PHE B C 1
ATOM 9684 O O . PHE B 1 363 ? 2.705 -25.812 -20.578 1 63 363 PHE B O 1
ATOM 9691 N N . ASP B 1 364 ? 0.708 -26.75 -21.219 1 68.5 364 ASP B N 1
ATOM 9692 C CA . ASP B 1 364 ? -0.035 -26.031 -20.188 1 68.5 364 ASP B CA 1
ATOM 9693 C C . ASP B 1 364 ? -0.921 -26.984 -19.391 1 68.5 364 ASP B C 1
ATOM 9695 O O . ASP B 1 364 ? -0.763 -28.203 -19.469 1 68.5 364 ASP B O 1
ATOM 9699 N N . THR B 1 365 ? -1.681 -26.594 -18.609 1 75.38 365 THR B N 1
ATOM 9700 C CA . THR B 1 365 ? -2.586 -27.328 -17.734 1 75.38 365 THR B CA 1
ATOM 9701 C C . THR B 1 365 ? -3.518 -28.219 -18.562 1 75.38 365 THR B C 1
ATOM 9703 O O . THR B 1 365 ? -3.852 -29.328 -18.141 1 75.38 365 THR B O 1
ATOM 9706 N N . ILE B 1 366 ? -3.893 -27.781 -19.703 1 82.56 366 ILE B N 1
ATOM 9707 C CA . ILE B 1 366 ? -4.836 -28.531 -20.531 1 82.56 366 ILE B CA 1
ATOM 9708 C C . ILE B 1 366 ? -4.16 -29.781 -21.078 1 82.56 366 ILE B C 1
ATOM 9710 O O . ILE B 1 366 ? -4.703 -30.891 -20.969 1 82.56 366 ILE B O 1
ATOM 9714 N N . SER B 1 367 ? -3.006 -29.547 -21.531 1 76.12 367 SER B N 1
ATOM 9715 C CA . SER B 1 367 ? -2.299 -30.703 -22.094 1 76.12 367 SER B CA 1
ATOM 9716 C C . SER B 1 367 ? -1.945 -31.719 -21.016 1 76.12 367 SER B C 1
ATOM 9718 O O . SER B 1 367 ? -2.035 -32.938 -21.25 1 76.12 367 SER B O 1
ATOM 9720 N N . TYR B 1 368 ? -1.682 -31.172 -19.875 1 75.12 368 TYR B N 1
ATOM 9721 C CA . TYR B 1 368 ? -1.192 -32.094 -18.844 1 75.12 368 TYR B CA 1
ATOM 9722 C C . TYR B 1 368 ? -2.326 -32.531 -17.938 1 75.12 368 TYR B C 1
ATOM 9724 O O . TYR B 1 368 ? -2.641 -33.719 -17.875 1 75.12 368 TYR B O 1
ATOM 9732 N N . SER B 1 369 ? -2.904 -31.672 -17.312 1 83.38 369 SER B N 1
ATOM 9733 C CA . SER B 1 369 ? -3.898 -32.031 -16.297 1 83.38 369 SER B CA 1
ATOM 9734 C C . SER B 1 369 ? -5.18 -32.531 -16.953 1 83.38 369 SER B C 1
ATOM 9736 O O . SER B 1 369 ? -5.742 -33.562 -16.516 1 83.38 369 SER B O 1
ATOM 9738 N N . LYS B 1 370 ? -5.672 -31.828 -17.938 1 89.06 370 LYS B N 1
ATOM 9739 C CA . LYS B 1 370 ? -6.855 -32.344 -18.625 1 89.06 370 LYS B CA 1
ATOM 9740 C C . LYS B 1 370 ? -6.578 -33.688 -19.266 1 89.06 370 LYS B C 1
ATOM 9742 O O . LYS B 1 370 ? -7.41 -34.594 -19.203 1 89.06 370 LYS B O 1
ATOM 9747 N N . GLY B 1 371 ? -5.438 -33.75 -19.906 1 86.06 371 GLY B N 1
ATOM 9748 C CA . GLY B 1 371 ? -5.047 -35.031 -20.469 1 86.06 371 GLY B CA 1
ATOM 9749 C C . GLY B 1 371 ? -5.031 -36.156 -19.438 1 86.06 371 GLY B C 1
ATOM 9750 O O . GLY B 1 371 ? -5.539 -37.25 -19.688 1 86.06 371 GLY B O 1
ATOM 9751 N N . ALA B 1 372 ? -4.504 -35.875 -18.328 1 83.94 372 ALA B N 1
ATOM 9752 C CA . ALA B 1 372 ? -4.453 -36.844 -17.234 1 83.94 372 ALA B CA 1
ATOM 9753 C C . ALA B 1 372 ? -5.855 -37.219 -16.781 1 83.94 372 ALA B C 1
ATOM 9755 O O . ALA B 1 372 ? -6.117 -38.375 -16.438 1 83.94 372 ALA B O 1
ATOM 9756 N N . CYS B 1 373 ? -6.707 -36.312 -16.766 1 92.06 373 CYS B N 1
ATOM 9757 C CA . CYS B 1 373 ? -8.078 -36.562 -16.344 1 92.06 373 CYS B CA 1
ATOM 9758 C C . CYS B 1 373 ? -8.805 -37.5 -17.312 1 92.06 373 CYS B C 1
ATOM 9760 O O . CYS B 1 373 ? -9.578 -38.344 -16.891 1 92.06 373 CYS B O 1
ATOM 9762 N N . ILE B 1 374 ? -8.586 -37.281 -18.594 1 91.12 374 ILE B N 1
ATOM 9763 C CA . ILE B 1 374 ? -9.219 -38.125 -19.594 1 91.12 374 ILE B CA 1
ATOM 9764 C C . ILE B 1 374 ? -8.695 -39.562 -19.484 1 91.12 374 ILE B C 1
ATOM 9766 O O . ILE B 1 374 ? -9.461 -40.5 -19.578 1 91.12 374 ILE B O 1
ATOM 9770 N N . ILE B 1 375 ? -7.422 -39.656 -19.25 1 86.69 375 ILE B N 1
ATOM 9771 C CA . ILE B 1 375 ? -6.82 -40.969 -19.062 1 86.69 375 ILE B CA 1
ATOM 9772 C C . ILE B 1 375 ? -7.41 -41.625 -17.828 1 86.69 375 ILE B C 1
ATOM 9774 O O . ILE B 1 375 ? -7.723 -42.844 -17.844 1 86.69 375 ILE B O 1
ATOM 9778 N N . ARG B 1 376 ? -7.523 -40.906 -16.812 1 89.62 376 ARG B N 1
ATOM 9779 C CA . ARG B 1 376 ? -8.133 -41.406 -15.586 1 89.62 376 ARG B CA 1
ATOM 9780 C C . ARG B 1 376 ? -9.562 -41.844 -15.82 1 89.62 376 ARG B C 1
ATOM 9782 O O . ARG B 1 376 ? -9.984 -42.875 -15.305 1 89.62 376 ARG B O 1
ATOM 9789 N N . MET B 1 377 ? -10.297 -41.094 -16.562 1 92.56 377 MET B N 1
ATOM 9790 C CA . MET B 1 377 ? -11.672 -41.438 -16.906 1 92.56 377 MET B CA 1
ATOM 9791 C C . MET B 1 377 ? -11.727 -42.719 -17.703 1 92.56 377 MET B C 1
ATOM 9793 O O . MET B 1 377 ? -12.555 -43.594 -17.422 1 92.56 377 MET B O 1
ATOM 9797 N N . ILE B 1 378 ? -10.836 -42.938 -18.594 1 90.19 378 ILE B N 1
ATOM 9798 C CA . ILE B 1 378 ? -10.758 -44.125 -19.391 1 90.19 378 ILE B CA 1
ATOM 9799 C C . ILE B 1 378 ? -10.422 -45.312 -18.5 1 90.19 378 ILE B C 1
ATOM 9801 O O . ILE B 1 378 ? -11.039 -46.375 -18.594 1 90.19 378 ILE B O 1
ATOM 9805 N N . ASN B 1 379 ? -9.43 -45.125 -17.688 1 88.31 379 ASN B N 1
ATOM 9806 C CA . ASN B 1 379 ? -9.039 -46.188 -16.781 1 88.31 379 ASN B CA 1
ATOM 9807 C C . ASN B 1 379 ? -10.219 -46.625 -15.922 1 88.31 379 ASN B C 1
ATOM 9809 O O . ASN B 1 379 ? -10.391 -47.844 -15.68 1 88.31 379 ASN B O 1
ATOM 9813 N N . GLN B 1 380 ? -11.023 -45.688 -15.477 1 90.94 380 GLN B N 1
ATOM 9814 C CA . GLN B 1 380 ? -12.117 -46 -14.562 1 90.94 380 GLN B CA 1
ATOM 9815 C C . GLN B 1 380 ? -13.203 -46.812 -15.266 1 90.94 380 GLN B C 1
ATOM 9817 O O . GLN B 1 380 ? -13.711 -47.781 -14.711 1 90.94 380 GLN B O 1
ATOM 9822 N N . PHE B 1 381 ? -13.625 -46.469 -16.453 1 91.94 381 PHE B N 1
ATOM 9823 C CA . PHE B 1 381 ? -14.742 -47.156 -17.062 1 91.94 381 PHE B CA 1
ATOM 9824 C C . PHE B 1 381 ? -14.258 -48.438 -17.75 1 91.94 381 PHE B C 1
ATOM 9826 O O . PHE B 1 381 ? -15.008 -49.406 -17.891 1 91.94 381 PHE B O 1
ATOM 9833 N N . ALA B 1 382 ? -12.984 -48.438 -18.234 1 90.56 382 ALA B N 1
ATOM 9834 C CA . ALA B 1 382 ? -12.438 -49.625 -18.875 1 90.56 382 ALA B CA 1
ATOM 9835 C C . ALA B 1 382 ? -12.062 -50.688 -17.859 1 90.56 382 ALA B C 1
ATOM 9837 O O . ALA B 1 382 ? -12.156 -51.875 -18.125 1 90.56 382 ALA B O 1
ATOM 9838 N N . GLY B 1 383 ? -11.656 -50.188 -16.703 1 89.06 383 GLY B N 1
ATOM 9839 C CA . GLY B 1 383 ? -11.07 -51.062 -15.719 1 89.06 383 GLY B CA 1
ATOM 9840 C C . GLY B 1 383 ? -9.57 -51.219 -15.875 1 89.06 383 GLY B C 1
ATOM 9841 O O . GLY B 1 383 ? -9.039 -51.125 -16.984 1 89.06 383 GLY B O 1
ATOM 9842 N N . GLU B 1 384 ? -8.922 -51.594 -14.898 1 87.81 384 GLU B N 1
ATOM 9843 C CA . GLU B 1 384 ? -7.461 -51.656 -14.867 1 87.81 384 GLU B CA 1
ATOM 9844 C C . GLU B 1 384 ? -6.934 -52.719 -15.852 1 87.81 384 GLU B C 1
ATOM 9846 O O . GLU B 1 384 ? -5.938 -52.469 -16.531 1 87.81 384 GLU B O 1
ATOM 9851 N N . ALA B 1 385 ? -7.59 -53.781 -15.906 1 88.31 385 ALA B N 1
ATOM 9852 C CA . ALA B 1 385 ? -7.125 -54.875 -16.766 1 88.31 385 ALA B CA 1
ATOM 9853 C C . ALA B 1 385 ? -7.164 -54.469 -18.234 1 88.31 385 ALA B C 1
ATOM 9855 O O . ALA B 1 385 ? -6.188 -54.656 -18.953 1 88.31 385 ALA B O 1
ATOM 9856 N N . ALA B 1 386 ? -8.258 -54 -18.656 1 90.94 386 ALA B N 1
ATOM 9857 C CA . ALA B 1 386 ? -8.398 -53.562 -20.047 1 90.94 386 ALA B CA 1
ATOM 9858 C C . ALA B 1 386 ? -7.461 -52.375 -20.344 1 90.94 386 ALA B C 1
ATOM 9860 O O . ALA B 1 386 ? -6.891 -52.312 -21.438 1 90.94 386 ALA B O 1
ATOM 9861 N N . PHE B 1 387 ? -7.352 -51.531 -19.438 1 89.5 387 PHE B N 1
ATOM 9862 C CA . PHE B 1 387 ? -6.492 -50.375 -19.594 1 89.5 387 PHE B CA 1
ATOM 9863 C C . PHE B 1 387 ? -5.043 -50.812 -19.828 1 89.5 387 PHE B C 1
ATOM 9865 O O . PHE B 1 387 ? -4.398 -50.312 -20.766 1 89.5 387 PHE B O 1
ATOM 9872 N N . LYS B 1 388 ? -4.578 -51.656 -19.016 1 84.56 388 LYS B N 1
ATOM 9873 C CA . LYS B 1 388 ? -3.209 -52.156 -19.125 1 84.56 388 LYS B CA 1
ATOM 9874 C C . LYS B 1 388 ? -3.004 -52.938 -20.422 1 84.56 388 LYS B C 1
ATOM 9876 O O . LYS B 1 388 ? -1.99 -52.75 -21.109 1 84.56 388 LYS B O 1
ATOM 9881 N N . LEU B 1 389 ? -3.93 -53.719 -20.75 1 88.06 389 LEU B N 1
ATOM 9882 C CA . LEU B 1 389 ? -3.838 -54.531 -21.953 1 88.06 389 LEU B CA 1
ATOM 9883 C C . LEU B 1 389 ? -3.791 -53.656 -23.203 1 88.06 389 LEU B C 1
ATOM 9885 O O . LEU B 1 389 ? -3.014 -53.938 -24.125 1 88.06 389 LEU B O 1
ATOM 9889 N N . GLY B 1 390 ? -4.656 -52.75 -23.266 1 86 390 GLY B N 1
ATOM 9890 C CA . GLY B 1 390 ? -4.652 -51.844 -24.391 1 86 390 GLY B CA 1
ATOM 9891 C C . GLY B 1 390 ? -3.326 -51.125 -24.562 1 86 390 GLY B C 1
ATOM 9892 O O . GLY B 1 390 ? -2.836 -51 -25.688 1 86 390 GLY B O 1
ATOM 9893 N N . LEU B 1 391 ? -2.77 -50.719 -23.516 1 82.38 391 LEU B N 1
ATOM 9894 C CA . LEU B 1 391 ? -1.493 -50.031 -23.562 1 82.38 391 LEU B CA 1
ATOM 9895 C C . LEU B 1 391 ? -0.368 -50.969 -23.984 1 82.38 391 LEU B C 1
ATOM 9897 O O . LEU B 1 391 ? 0.508 -50.594 -24.766 1 82.38 391 LEU B O 1
ATOM 9901 N N . GLU B 1 392 ? -0.38 -52.094 -23.344 1 80.38 392 GLU B N 1
ATOM 9902 C CA . GLU B 1 392 ? 0.633 -53.094 -23.688 1 80.38 392 GLU B CA 1
ATOM 9903 C C . GLU B 1 392 ? 0.615 -53.406 -25.172 1 80.38 392 GLU B C 1
ATOM 9905 O O . GLU B 1 392 ? 1.665 -53.469 -25.812 1 80.38 392 GLU B O 1
ATOM 9910 N N . ASN B 1 393 ? -0.54 -53.594 -25.703 1 83.5 393 ASN B N 1
ATOM 9911 C CA . ASN B 1 393 ? -0.687 -53.938 -27.109 1 83.5 393 ASN B CA 1
ATOM 9912 C C . ASN B 1 393 ? -0.25 -52.781 -28.016 1 83.5 393 ASN B C 1
ATOM 9914 O O . ASN B 1 393 ? 0.363 -53.031 -29.062 1 83.5 393 ASN B O 1
ATOM 9918 N N . TYR B 1 394 ? -0.615 -51.719 -27.641 1 81.44 394 TYR B N 1
ATOM 9919 C CA . TYR B 1 394 ? -0.228 -50.531 -28.406 1 81.44 394 TYR B CA 1
ATOM 9920 C C . TYR B 1 394 ? 1.287 -50.375 -28.438 1 81.44 394 TYR B C 1
ATOM 9922 O O . TYR B 1 394 ? 1.867 -50.125 -29.5 1 81.44 394 TYR B O 1
ATOM 9930 N N . LEU B 1 395 ? 1.94 -50.469 -27.312 1 75.06 395 LEU B N 1
ATOM 9931 C CA . LEU B 1 395 ? 3.385 -50.281 -27.203 1 75.06 395 LEU B CA 1
ATOM 9932 C C . LEU B 1 395 ? 4.125 -51.375 -27.969 1 75.06 395 LEU B C 1
ATOM 9934 O O . LEU B 1 395 ? 5.191 -51.125 -28.547 1 75.06 395 LEU B O 1
ATOM 9938 N N . LYS B 1 396 ? 3.629 -52.531 -27.969 1 74.25 396 LYS B N 1
ATOM 9939 C CA . LYS B 1 396 ? 4.254 -53.625 -28.688 1 74.25 396 LYS B CA 1
ATOM 9940 C C . LYS B 1 396 ? 4.152 -53.438 -30.203 1 74.25 396 LYS B C 1
ATOM 9942 O O . LYS B 1 396 ? 5.102 -53.719 -30.938 1 74.25 396 LYS B O 1
ATOM 9947 N N . GLU B 1 397 ? 3.039 -53 -30.641 1 75.62 397 GLU B N 1
ATOM 9948 C CA . GLU B 1 397 ? 2.809 -52.844 -32.062 1 75.62 397 GLU B CA 1
ATOM 9949 C C . GLU B 1 397 ? 3.508 -51.625 -32.625 1 75.62 397 GLU B C 1
ATOM 9951 O O . GLU B 1 397 ? 3.998 -51.625 -33.75 1 75.62 397 GLU B O 1
ATOM 9956 N N . TYR B 1 398 ? 3.475 -50.562 -31.953 1 69.62 398 TYR B N 1
ATOM 9957 C CA . TYR B 1 398 ? 3.967 -49.281 -32.5 1 69.62 398 TYR B CA 1
ATOM 9958 C C . TYR B 1 398 ? 5.262 -48.875 -31.828 1 69.62 398 TYR B C 1
ATOM 9960 O O . TYR B 1 398 ? 5.57 -47.688 -31.75 1 69.62 398 TYR B O 1
ATOM 9968 N N . ALA B 1 399 ? 6.02 -49.844 -31.5 1 59.47 399 ALA B N 1
ATOM 9969 C CA . ALA B 1 399 ? 7.32 -49.531 -30.922 1 59.47 399 ALA B CA 1
ATOM 9970 C C . ALA B 1 399 ? 8.148 -48.656 -31.859 1 59.47 399 ALA B C 1
ATOM 9972 O O . ALA B 1 399 ? 8.305 -48.969 -33.031 1 59.47 399 ALA B O 1
ATOM 9973 N N . TYR B 1 400 ? 8.461 -47.344 -31.578 1 56.5 400 TYR B N 1
ATOM 9974 C CA . TYR B 1 400 ? 9.367 -46.438 -32.25 1 56.5 400 TYR B CA 1
ATOM 9975 C C . TYR B 1 400 ? 8.664 -45.719 -33.406 1 56.5 400 TYR B C 1
ATOM 9977 O O . TYR B 1 400 ? 9.297 -44.969 -34.156 1 56.5 400 TYR B O 1
ATOM 9985 N N . GLY B 1 401 ? 7.336 -46.125 -33.625 1 57.91 401 GLY B N 1
ATOM 9986 C CA . GLY B 1 401 ? 6.613 -45.469 -34.688 1 57.91 401 GLY B CA 1
ATOM 9987 C C . GLY B 1 401 ? 5.93 -44.188 -34.25 1 57.91 401 GLY B C 1
ATOM 9988 O O . GLY B 1 401 ? 5.996 -43.812 -33.094 1 57.91 401 GLY B O 1
ATOM 9989 N N . PRO B 1 402 ? 5.469 -43.438 -35.312 1 57.59 402 PRO B N 1
ATOM 9990 C CA . PRO B 1 402 ? 4.73 -42.219 -35 1 57.59 402 PRO B CA 1
ATOM 9991 C C . PRO B 1 402 ? 3.42 -42.5 -34.281 1 57.59 402 PRO B C 1
ATOM 9993 O O . PRO B 1 402 ? 2.744 -43.469 -34.562 1 57.59 402 PRO B O 1
ATOM 9996 N N . VAL B 1 403 ? 3.158 -41.812 -33.156 1 58.38 403 VAL B N 1
ATOM 9997 C CA . VAL B 1 403 ? 1.985 -42.031 -32.312 1 58.38 403 VAL B CA 1
ATOM 9998 C C . VAL B 1 403 ? 0.819 -41.188 -32.812 1 58.38 403 VAL B C 1
ATOM 10000 O O . VAL B 1 403 ? 1.002 -40.031 -33.188 1 58.38 403 VAL B O 1
ATOM 10003 N N . ASN B 1 404 ? -0.312 -41.812 -33.156 1 61.97 404 ASN B N 1
ATOM 10004 C CA . ASN B 1 404 ? -1.572 -41.156 -33.469 1 61.97 404 ASN B CA 1
ATOM 10005 C C . ASN B 1 404 ? -2.637 -41.469 -32.406 1 61.97 404 ASN B C 1
ATOM 10007 O O . ASN B 1 404 ? -2.838 -42.625 -32.062 1 61.97 404 ASN B O 1
ATOM 10011 N N . HIS B 1 405 ? -3.234 -40.469 -31.766 1 67.94 405 HIS B N 1
ATOM 10012 C CA . HIS B 1 405 ? -4.203 -40.656 -30.688 1 67.94 405 HIS B CA 1
ATOM 10013 C C . HIS B 1 405 ? -5.355 -41.562 -31.141 1 67.94 405 HIS B C 1
ATOM 10015 O O . HIS B 1 405 ? -5.914 -42.312 -30.344 1 67.94 405 HIS B O 1
ATOM 10021 N N . THR B 1 406 ? -5.582 -41.531 -32.312 1 74.19 406 THR B N 1
ATOM 10022 C CA . THR B 1 406 ? -6.684 -42.344 -32.812 1 74.19 406 THR B CA 1
ATOM 10023 C C . THR B 1 406 ? -6.336 -43.844 -32.75 1 74.19 406 THR B C 1
ATOM 10025 O O . THR B 1 406 ? -7.207 -44.688 -32.5 1 74.19 406 THR B O 1
ATOM 10028 N N . GLN B 1 407 ? -5.117 -44.094 -32.812 1 77.5 407 GLN B N 1
ATOM 10029 C CA . GLN B 1 407 ? -4.684 -45.5 -32.75 1 77.5 407 GLN B CA 1
ATOM 10030 C C . GLN B 1 407 ? -4.793 -46.031 -31.312 1 77.5 407 GLN B C 1
ATOM 10032 O O . GLN B 1 407 ? -5.223 -47.188 -31.125 1 77.5 407 GLN B O 1
ATOM 10037 N N . LEU B 1 408 ? -4.465 -45.281 -30.391 1 81.5 408 LEU B N 1
ATOM 10038 C CA . LEU B 1 408 ? -4.523 -45.719 -29 1 81.5 408 LEU B CA 1
ATOM 10039 C C . LEU B 1 408 ? -5.957 -46.062 -28.594 1 81.5 408 LEU B C 1
ATOM 10041 O O . LEU B 1 408 ? -6.195 -47 -27.844 1 81.5 408 LEU B O 1
ATOM 10045 N N . PHE B 1 409 ? -6.887 -45.281 -29.094 1 87.88 409 PHE B N 1
ATOM 10046 C CA . PHE B 1 409 ? -8.289 -45.5 -28.766 1 87.88 409 PHE B CA 1
ATOM 10047 C C . PHE B 1 409 ? -8.766 -46.844 -29.297 1 87.88 409 PHE B C 1
ATOM 10049 O O . PHE B 1 409 ? -9.562 -47.5 -28.641 1 87.88 409 PHE B O 1
ATOM 10056 N N . ALA B 1 410 ? -8.195 -47.156 -30.375 1 88.25 410 ALA B N 1
ATOM 10057 C CA . ALA B 1 410 ? -8.57 -48.438 -30.953 1 88.25 410 ALA B CA 1
ATOM 10058 C C . ALA B 1 410 ? -8.062 -49.594 -30.094 1 88.25 410 ALA B C 1
ATOM 10060 O O . ALA B 1 410 ? -8.758 -50.594 -29.906 1 88.25 410 ALA B O 1
ATOM 10061 N N . PHE B 1 411 ? -6.953 -49.469 -29.578 1 88.44 411 PHE B N 1
ATOM 10062 C CA . PHE B 1 411 ? -6.367 -50.5 -28.734 1 88.44 411 PHE B CA 1
ATOM 10063 C C . PHE B 1 411 ? -7.141 -50.625 -27.438 1 88.44 411 PHE B C 1
ATOM 10065 O O . PHE B 1 411 ? -7.383 -51.75 -26.969 1 88.44 411 PHE B O 1
ATOM 10072 N N . TRP B 1 412 ? -7.59 -49.594 -26.891 1 91.19 412 TRP B N 1
ATOM 10073 C CA . TRP B 1 412 ? -8.359 -49.656 -25.656 1 91.19 412 TRP B CA 1
ATOM 10074 C C . TRP B 1 412 ? -9.75 -50.25 -25.906 1 91.19 412 TRP B C 1
ATOM 10076 O O . TRP B 1 412 ? -10.266 -51.031 -25.109 1 91.19 412 TRP B O 1
ATOM 10086 N N . SER B 1 413 ? -10.305 -49.812 -27.031 1 93.31 413 SER B N 1
ATOM 10087 C CA . SER B 1 413 ? -11.602 -50.375 -27.391 1 93.31 413 SER B CA 1
ATOM 10088 C C . SER B 1 413 ? -11.539 -51.875 -27.5 1 93.31 413 SER B C 1
ATOM 10090 O O . SER B 1 413 ? -12.398 -52.594 -26.969 1 93.31 413 SER B O 1
ATOM 10092 N N . ASP B 1 414 ? -10.5 -52.312 -28.109 1 93 414 ASP B N 1
ATOM 10093 C CA . ASP B 1 414 ? -10.305 -53.75 -28.281 1 93 414 ASP B CA 1
ATOM 10094 C C . ASP B 1 414 ? -10.062 -54.438 -26.953 1 93 414 ASP B C 1
ATOM 10096 O O . ASP B 1 414 ? -10.578 -55.531 -26.703 1 93 414 ASP B O 1
ATOM 10100 N N . ALA B 1 415 ? -9.289 -53.844 -26.172 1 93.75 415 ALA B N 1
ATOM 10101 C CA . ALA B 1 415 ? -8.969 -54.438 -24.875 1 93.75 415 ALA B CA 1
ATOM 10102 C C . ALA B 1 415 ? -10.211 -54.531 -24 1 93.75 415 ALA B C 1
ATOM 10104 O O . ALA B 1 415 ? -10.367 -55.469 -23.234 1 93.75 415 ALA B O 1
ATOM 10105 N N . ILE B 1 416 ? -11.094 -53.562 -24.047 1 94.12 416 ILE B N 1
ATOM 10106 C CA . ILE B 1 416 ? -12.328 -53.531 -23.281 1 94.12 416 ILE B CA 1
ATOM 10107 C C . ILE B 1 416 ? -13.219 -54.719 -23.703 1 94.12 416 ILE B C 1
ATOM 10109 O O . ILE B 1 416 ? -13.75 -55.438 -22.875 1 94.12 416 ILE B O 1
ATOM 10113 N N . ASP B 1 417 ? -13.273 -54.906 -24.953 1 91.69 417 ASP B N 1
ATOM 10114 C CA . ASP B 1 417 ? -14.055 -56.031 -25.469 1 91.69 417 ASP B CA 1
ATOM 10115 C C . ASP B 1 417 ? -13.461 -57.375 -25.031 1 91.69 417 ASP B C 1
ATOM 10117 O O . ASP B 1 417 ? -14.188 -58.281 -24.625 1 91.69 417 ASP B O 1
ATOM 10121 N N . THR B 1 418 ? -12.227 -57.375 -25.094 1 93.38 418 THR B N 1
ATOM 10122 C CA . THR B 1 418 ? -11.508 -58.625 -24.797 1 93.38 418 THR B CA 1
ATOM 10123 C C . THR B 1 418 ? -11.656 -59 -23.328 1 93.38 418 THR B C 1
ATOM 10125 O O . THR B 1 418 ? -11.711 -60.156 -22.969 1 93.38 418 THR B O 1
ATOM 10128 N N . THR B 1 419 ? -11.719 -58 -22.5 1 92.81 419 THR B N 1
ATOM 10129 C CA . THR B 1 419 ? -11.758 -58.281 -21.062 1 92.81 419 THR B CA 1
ATOM 10130 C C . THR B 1 419 ? -13.195 -58.344 -20.562 1 92.81 419 THR B C 1
ATOM 10132 O O . THR B 1 419 ? -13.438 -58.469 -19.359 1 92.81 419 THR B O 1
ATOM 10135 N N . GLY B 1 420 ? -14.141 -58.156 -21.406 1 86.31 420 GLY B N 1
ATOM 10136 C CA . GLY B 1 420 ? -15.547 -58.312 -21.047 1 86.31 420 GLY B CA 1
ATOM 10137 C C . GLY B 1 420 ? -16.188 -57 -20.578 1 86.31 420 GLY B C 1
ATOM 10138 O O . GLY B 1 420 ? -17.234 -57.031 -19.922 1 86.31 420 GLY B O 1
ATOM 10139 N N . GLY B 1 421 ? -15.383 -55.906 -20.812 1 86 421 GLY B N 1
ATOM 10140 C CA . GLY B 1 421 ? -15.977 -54.625 -20.453 1 86 421 GLY B CA 1
ATOM 10141 C C . GLY B 1 421 ? -16.953 -54.125 -21.5 1 86 421 GLY B C 1
ATOM 10142 O O . GLY B 1 421 ? -17.281 -54.812 -22.453 1 86 421 GLY B O 1
ATOM 10143 N N . GLN B 1 422 ? -17.578 -52.938 -21.172 1 82.88 422 GLN B N 1
ATOM 10144 C CA . GLN B 1 422 ? -18.562 -52.375 -22.109 1 82.88 422 GLN B CA 1
ATOM 10145 C C . GLN B 1 422 ? -18.062 -51.062 -22.719 1 82.88 422 GLN B C 1
ATOM 10147 O O . GLN B 1 422 ? -17.844 -50.094 -22 1 82.88 422 GLN B O 1
ATOM 10152 N N . ASN B 1 423 ? -17.906 -51.125 -24.016 1 88.38 423 ASN B N 1
ATOM 10153 C CA . ASN B 1 423 ? -17.578 -49.906 -24.766 1 88.38 423 ASN B CA 1
ATOM 10154 C C . ASN B 1 423 ? -18.781 -48.969 -24.859 1 88.38 423 ASN B C 1
ATOM 10156 O O . ASN B 1 423 ? -19.938 -49.438 -24.812 1 88.38 423 ASN B O 1
ATOM 10160 N N . PRO B 1 424 ? -18.5 -47.688 -24.953 1 89.56 424 PRO B N 1
ATOM 10161 C CA . PRO B 1 424 ? -19.625 -46.812 -25.297 1 89.56 424 PRO B CA 1
ATOM 10162 C C . PRO B 1 424 ? -20.312 -47.219 -26.594 1 89.56 424 PRO B C 1
ATOM 10164 O O . PRO B 1 424 ? -19.641 -47.688 -27.516 1 89.56 424 PRO B O 1
ATOM 10167 N N . THR B 1 425 ? -21.562 -47.062 -26.734 1 81.94 425 THR B N 1
ATOM 10168 C CA . THR B 1 425 ? -22.391 -47.562 -27.828 1 81.94 425 THR B CA 1
ATOM 10169 C C . THR B 1 425 ? -21.969 -46.906 -29.156 1 81.94 425 THR B C 1
ATOM 10171 O O . THR B 1 425 ? -21.969 -47.562 -30.188 1 81.94 425 THR B O 1
ATOM 10174 N N . ASN B 1 426 ? -21.656 -45.656 -29.234 1 75.69 426 ASN B N 1
ATOM 10175 C CA . ASN B 1 426 ? -21.344 -44.969 -30.484 1 75.69 426 ASN B CA 1
ATOM 10176 C C . ASN B 1 426 ? -19.844 -44.969 -30.766 1 75.69 426 ASN B C 1
ATOM 10178 O O . ASN B 1 426 ? -19.312 -44.031 -31.359 1 75.69 426 ASN B O 1
ATOM 10182 N N . SER B 1 427 ? -19.141 -45.812 -30.266 1 86.12 427 SER B N 1
ATOM 10183 C CA . SER B 1 427 ? -17.719 -46 -30.547 1 86.12 427 SER B CA 1
ATOM 10184 C C . SER B 1 427 ? -16.859 -45.312 -29.484 1 86.12 427 SER B C 1
ATOM 10186 O O . SER B 1 427 ? -17.141 -44.188 -29.062 1 86.12 427 SER B O 1
ATOM 10188 N N . PHE B 1 428 ? -15.906 -46.094 -29.109 1 91.81 428 PHE B N 1
ATOM 10189 C CA . PHE B 1 428 ? -14.93 -45.562 -28.156 1 91.81 428 PHE B CA 1
ATOM 10190 C C . PHE B 1 428 ? -14.242 -44.344 -28.719 1 91.81 428 PHE B C 1
ATOM 10192 O O . PHE B 1 428 ? -14.102 -43.344 -28.016 1 91.81 428 PHE B O 1
ATOM 10199 N N . ALA B 1 429 ? -13.867 -44.312 -29.922 1 89.12 429 ALA B N 1
ATOM 10200 C CA . ALA B 1 429 ? -13.141 -43.219 -30.562 1 89.12 429 ALA B CA 1
ATOM 10201 C C . ALA B 1 429 ? -13.992 -41.969 -30.609 1 89.12 429 ALA B C 1
ATOM 10203 O O . ALA B 1 429 ? -13.5 -40.875 -30.328 1 89.12 429 ALA B O 1
ATOM 10204 N N . THR B 1 430 ? -15.188 -42.125 -31 1 89.06 430 THR B N 1
ATOM 10205 C CA . THR B 1 430 ? -16.078 -40.969 -31.094 1 89.06 430 THR B CA 1
ATOM 10206 C C . THR B 1 430 ? -16.312 -40.344 -29.719 1 89.06 430 THR B C 1
ATOM 10208 O O . THR B 1 430 ? -16.344 -39.125 -29.578 1 89.06 430 THR B O 1
ATOM 10211 N N . ALA B 1 431 ? -16.469 -41.156 -28.797 1 92.25 431 ALA B N 1
ATOM 10212 C CA . ALA B 1 431 ? -16.672 -40.688 -27.438 1 92.25 431 ALA B CA 1
ATOM 10213 C C . ALA B 1 431 ? -15.461 -39.906 -26.938 1 92.25 431 ALA B C 1
ATOM 10215 O O . ALA B 1 431 ? -15.609 -38.812 -26.406 1 92.25 431 ALA B O 1
ATOM 10216 N N . MET B 1 432 ? -14.312 -40.438 -27.219 1 91.88 432 MET B N 1
ATOM 10217 C CA . MET B 1 432 ? -13.094 -39.812 -26.688 1 91.88 432 MET B CA 1
ATOM 10218 C C . MET B 1 432 ? -12.734 -38.594 -27.5 1 91.88 432 MET B C 1
ATOM 10220 O O . MET B 1 432 ? -12.164 -37.625 -26.953 1 91.88 432 MET B O 1
ATOM 10224 N N . GLN B 1 433 ? -13.094 -38.5 -28.75 1 90.88 433 GLN B N 1
ATOM 10225 C CA . GLN B 1 433 ? -12.836 -37.344 -29.594 1 90.88 433 GLN B CA 1
ATOM 10226 C C . GLN B 1 433 ? -13.625 -36.125 -29.094 1 90.88 433 GLN B C 1
ATOM 10228 O O . GLN B 1 433 ? -13.156 -35 -29.219 1 90.88 433 GLN B O 1
ATOM 10233 N N . SER B 1 434 ? -14.742 -36.375 -28.5 1 93.06 434 SER B N 1
ATOM 10234 C CA . SER B 1 434 ? -15.516 -35.281 -27.938 1 93.06 434 SER B CA 1
ATOM 10235 C C . SER B 1 434 ? -14.773 -34.625 -26.781 1 93.06 434 SER B C 1
ATOM 10237 O O . SER B 1 434 ? -15.047 -33.469 -26.438 1 93.06 434 SER B O 1
ATOM 10239 N N . TRP B 1 435 ? -13.844 -35.344 -26.203 1 93.94 435 TRP B N 1
ATOM 10240 C CA . TRP B 1 435 ? -13.094 -34.812 -25.062 1 93.94 435 TRP B CA 1
ATOM 10241 C C . TRP B 1 435 ? -11.742 -34.281 -25.5 1 93.94 435 TRP B C 1
ATOM 10243 O O . TRP B 1 435 ? -11.219 -33.344 -24.891 1 93.94 435 TRP B O 1
ATOM 10253 N N . THR B 1 436 ? -11.148 -34.781 -26.531 1 90.44 436 THR B N 1
ATOM 10254 C CA . THR B 1 436 ? -9.773 -34.469 -26.891 1 90.44 436 THR B CA 1
ATOM 10255 C C . THR B 1 436 ? -9.742 -33.375 -27.969 1 90.44 436 THR B C 1
ATOM 10257 O O . THR B 1 436 ? -8.773 -32.625 -28.078 1 90.44 436 THR B O 1
ATOM 10260 N N . LEU B 1 437 ? -10.836 -33.25 -28.75 1 90.44 437 LEU B N 1
ATOM 10261 C CA . LEU B 1 437 ? -10.812 -32.344 -29.906 1 90.44 437 LEU B CA 1
ATOM 10262 C C . LEU B 1 437 ? -11.672 -31.109 -29.641 1 90.44 437 LEU B C 1
ATOM 10264 O O . LEU B 1 437 ? -11.844 -30.266 -30.531 1 90.44 437 LEU B O 1
ATOM 10268 N N . GLN B 1 438 ? -12.172 -31.016 -28.5 1 90.38 438 GLN B N 1
ATOM 10269 C CA . GLN B 1 438 ? -12.93 -29.812 -28.172 1 90.38 438 GLN B CA 1
ATOM 10270 C C . GLN B 1 438 ? -12.523 -29.266 -26.797 1 90.38 438 GLN B C 1
ATOM 10272 O O . GLN B 1 438 ? -12.141 -30.031 -25.906 1 90.38 438 GLN B O 1
ATOM 10277 N N . MET B 1 439 ? -12.586 -27.906 -26.734 1 90.94 439 MET B N 1
ATOM 10278 C CA . MET B 1 439 ? -12.258 -27.25 -25.469 1 90.94 439 MET B CA 1
ATOM 10279 C C . MET B 1 439 ? -13.461 -27.25 -24.531 1 90.94 439 MET B C 1
ATOM 10281 O O . MET B 1 439 ? -14.594 -27.484 -24.953 1 90.94 439 MET B O 1
ATOM 10285 N N . GLY B 1 440 ? -13.109 -27.109 -23.25 1 94 440 GLY B N 1
ATOM 10286 C CA . GLY B 1 440 ? -14.172 -26.938 -22.266 1 94 440 GLY B CA 1
ATOM 10287 C C . GLY B 1 440 ? -14.602 -28.25 -21.625 1 94 440 GLY B C 1
ATOM 10288 O O . GLY B 1 440 ? -13.977 -29.297 -21.844 1 94 440 GLY B O 1
ATOM 10289 N N . ASN B 1 441 ? -15.562 -28.172 -20.844 1 96.94 441 ASN B N 1
ATOM 10290 C CA . ASN B 1 441 ? -16.188 -29.281 -20.125 1 96.94 441 ASN B CA 1
ATOM 10291 C C . ASN B 1 441 ? -17.688 -29.016 -19.906 1 96.94 441 ASN B C 1
ATOM 10293 O O . ASN B 1 441 ? -18.125 -27.875 -19.875 1 96.94 441 ASN B O 1
ATOM 10297 N N . PRO B 1 442 ? -18.453 -30.047 -19.844 1 97 442 PRO B N 1
ATOM 10298 C CA . PRO B 1 442 ? -19.891 -29.859 -19.578 1 97 442 PRO B CA 1
ATOM 10299 C C . PRO B 1 442 ? -20.203 -29.688 -18.109 1 97 442 PRO B C 1
ATOM 10301 O O . PRO B 1 442 ? -19.406 -30.047 -17.25 1 97 442 PRO B O 1
ATOM 10304 N N . VAL B 1 443 ? -21.281 -29.047 -17.844 1 97.56 443 VAL B N 1
ATOM 10305 C CA . VAL B 1 443 ? -22 -29.188 -16.578 1 97.56 443 VAL B CA 1
ATOM 10306 C C . VAL B 1 443 ? -23.188 -30.125 -16.766 1 97.56 443 VAL B C 1
ATOM 10308 O O . VAL B 1 443 ? -24.031 -29.906 -17.641 1 97.56 443 VAL B O 1
ATOM 10311 N N . VAL B 1 444 ? -23.141 -31.203 -16.078 1 97.62 444 VAL B N 1
ATOM 10312 C CA . VAL B 1 444 ? -24.25 -32.156 -16.078 1 97.62 444 VAL B CA 1
ATOM 10313 C C . VAL B 1 444 ? -25.25 -31.75 -14.984 1 97.62 444 VAL B C 1
ATOM 10315 O O . VAL B 1 444 ? -24.906 -31.672 -13.805 1 97.62 444 VAL B O 1
ATOM 10318 N N . THR B 1 445 ? -26.469 -31.5 -15.391 1 96.88 445 THR B N 1
ATOM 10319 C CA . THR B 1 445 ? -27.484 -31.094 -14.43 1 96.88 445 THR B CA 1
ATOM 10320 C C . THR B 1 445 ? -28.469 -32.25 -14.172 1 96.88 445 THR B C 1
ATOM 10322 O O . THR B 1 445 ? -29.062 -32.781 -15.109 1 96.88 445 THR B O 1
ATOM 10325 N N . LEU B 1 446 ? -28.547 -32.656 -12.945 1 96.62 446 LEU B N 1
ATOM 10326 C CA . LEU B 1 446 ? -29.5 -33.688 -12.516 1 96.62 446 LEU B CA 1
ATOM 10327 C C . LEU B 1 446 ? -30.734 -33.031 -11.883 1 96.62 446 LEU B C 1
ATOM 10329 O O . LEU B 1 446 ? -30.641 -32.406 -10.836 1 96.62 446 LEU B O 1
ATOM 10333 N N . THR B 1 447 ? -31.891 -33.219 -12.523 1 93.94 447 THR B N 1
ATOM 10334 C CA . THR B 1 447 ? -33.125 -32.625 -12.039 1 93.94 447 THR B CA 1
ATOM 10335 C C . THR B 1 447 ? -34.219 -33.719 -11.859 1 93.94 447 THR B C 1
ATOM 10337 O O . THR B 1 447 ? -34.344 -34.594 -12.711 1 93.94 447 THR B O 1
ATOM 10340 N N . ARG B 1 448 ? -34.844 -33.594 -10.711 1 91.31 448 ARG B N 1
ATOM 10341 C CA . ARG B 1 448 ? -35.938 -34.531 -10.484 1 91.31 448 ARG B CA 1
ATOM 10342 C C . ARG B 1 448 ? -37.125 -34.188 -11.352 1 91.31 448 ARG B C 1
ATOM 10344 O O . ARG B 1 448 ? -37.5 -33.031 -11.516 1 91.31 448 ARG B O 1
ATOM 10351 N N . GLY B 1 449 ? -37.594 -35.156 -12.141 1 78.5 449 GLY B N 1
ATOM 10352 C CA . GLY B 1 449 ? -38.781 -35.031 -12.992 1 78.5 449 GLY B CA 1
ATOM 10353 C C . GLY B 1 449 ? -39.531 -36.312 -13.195 1 78.5 449 GLY B C 1
ATOM 10354 O O . GLY B 1 449 ? -38.938 -37.312 -13.617 1 78.5 449 GLY B O 1
ATOM 10355 N N . GLY B 1 450 ? -40.844 -36.312 -12.977 1 69.19 450 GLY B N 1
ATOM 10356 C CA . GLY B 1 450 ? -41.688 -37.469 -13.141 1 69.19 450 GLY B CA 1
ATOM 10357 C C . GLY B 1 450 ? -41.25 -38.656 -12.305 1 69.19 450 GLY B C 1
ATOM 10358 O O . GLY B 1 450 ? -41.125 -38.562 -11.078 1 69.19 450 GLY B O 1
ATOM 10359 N N . SER B 1 451 ? -40.938 -39.812 -13.062 1 70.31 451 SER B N 1
ATOM 10360 C CA . SER B 1 451 ? -40.656 -41.094 -12.406 1 70.31 451 SER B CA 1
ATOM 10361 C C . SER B 1 451 ? -39.156 -41.281 -12.156 1 70.31 451 SER B C 1
ATOM 10363 O O . SER B 1 451 ? -38.75 -42.281 -11.578 1 70.31 451 SER B O 1
ATOM 10365 N N . GLY B 1 452 ? -38.281 -40.156 -12.398 1 86.62 452 GLY B N 1
ATOM 10366 C CA . GLY B 1 452 ? -36.875 -40.344 -12.188 1 86.62 452 GLY B CA 1
ATOM 10367 C C . GLY B 1 452 ? -36.062 -39.062 -12.164 1 86.62 452 GLY B C 1
ATOM 10368 O O . GLY B 1 452 ? -36.594 -38.031 -11.75 1 86.62 452 GLY B O 1
ATOM 10369 N N . VAL B 1 453 ? -34.75 -39.188 -12.32 1 93.94 453 VAL B N 1
ATOM 10370 C CA . VAL B 1 453 ? -33.844 -38.031 -12.391 1 93.94 453 VAL B CA 1
ATOM 10371 C C . VAL B 1 453 ? -33.344 -37.875 -13.82 1 93.94 453 VAL B C 1
ATOM 10373 O O . VAL B 1 453 ? -32.812 -38.812 -14.422 1 93.94 453 VAL B O 1
ATOM 10376 N N . VAL B 1 454 ? -33.625 -36.719 -14.375 1 93.88 454 VAL B N 1
ATOM 10377 C CA . VAL B 1 454 ? -33.219 -36.406 -15.742 1 93.88 454 VAL B CA 1
ATOM 10378 C C . VAL B 1 454 ? -31.828 -35.75 -15.734 1 93.88 454 VAL B C 1
ATOM 10380 O O . VAL B 1 454 ? -31.578 -34.812 -14.977 1 93.88 454 VAL B O 1
ATOM 10383 N N . ALA B 1 455 ? -30.922 -36.312 -16.594 1 95.56 455 ALA B N 1
ATOM 10384 C CA . ALA B 1 455 ? -29.578 -35.75 -16.75 1 95.56 455 ALA B CA 1
ATOM 10385 C C . ALA B 1 455 ? -29.438 -35 -18.062 1 95.56 455 ALA B C 1
ATOM 10387 O O . ALA B 1 455 ? -29.766 -35.531 -19.141 1 95.56 455 ALA B O 1
ATOM 10388 N N . THR B 1 456 ? -29.031 -33.719 -17.953 1 95 456 THR B N 1
ATOM 10389 C CA . THR B 1 456 ? -28.781 -32.875 -19.141 1 95 456 THR B CA 1
ATOM 10390 C C . THR B 1 456 ? -27.375 -32.312 -19.078 1 95 456 THR B C 1
ATOM 10392 O O . THR B 1 456 ? -26.734 -32.281 -18.016 1 95 456 THR B O 1
ATOM 10395 N N . GLN B 1 457 ? -26.781 -31.922 -20.219 1 95.81 457 GLN B N 1
ATOM 10396 C CA . GLN B 1 457 ? -25.438 -31.344 -20.234 1 95.81 457 GLN B CA 1
ATOM 10397 C C . GLN B 1 457 ? -25.406 -30.047 -21.047 1 95.81 457 GLN B C 1
ATOM 10399 O O . GLN B 1 457 ? -26.203 -29.859 -21.969 1 95.81 457 GLN B O 1
ATOM 10404 N N . GLN B 1 458 ? -24.578 -29.109 -20.625 1 95.19 458 GLN B N 1
ATOM 10405 C CA . GLN B 1 458 ? -24.266 -27.875 -21.328 1 95.19 458 GLN B CA 1
ATOM 10406 C C . GLN B 1 458 ? -22.812 -27.469 -21.109 1 95.19 458 GLN B C 1
ATOM 10408 O O . GLN B 1 458 ? -22.203 -27.828 -20.094 1 95.19 458 GLN B O 1
ATOM 10413 N N . ARG B 1 459 ? -22.266 -26.75 -22.062 1 96.44 459 ARG B N 1
ATOM 10414 C CA . ARG B 1 459 ? -20.906 -26.266 -21.875 1 96.44 459 ARG B CA 1
ATOM 10415 C C . ARG B 1 459 ? -20.812 -25.344 -20.656 1 96.44 459 ARG B C 1
ATOM 10417 O O . ARG B 1 459 ? -21.656 -24.469 -20.484 1 96.44 459 ARG B O 1
ATOM 10424 N N . PHE B 1 460 ? -19.891 -25.625 -19.859 1 96.38 460 PHE B N 1
ATOM 10425 C CA . PHE B 1 460 ? -19.641 -24.766 -18.703 1 96.38 460 PHE B CA 1
ATOM 10426 C C . PHE B 1 460 ? -18.656 -23.656 -19.047 1 96.38 460 PHE B C 1
ATOM 10428 O O . PHE B 1 460 ? -17.609 -23.922 -19.656 1 96.38 460 PHE B O 1
ATOM 10435 N N . LEU B 1 461 ? -18.984 -22.453 -18.672 1 94.06 461 LEU B N 1
ATOM 10436 C CA . LEU B 1 461 ? -18.078 -21.312 -18.734 1 94.06 461 LEU B CA 1
ATOM 10437 C C . LEU B 1 461 ? -18.125 -20.5 -17.453 1 94.06 461 LEU B C 1
ATOM 10439 O O . LEU B 1 461 ? -19.203 -20.281 -16.891 1 94.06 461 LEU B O 1
ATOM 10443 N N . LEU B 1 462 ? -16.984 -20.094 -16.984 1 88.94 462 LEU B N 1
ATOM 10444 C CA . LEU B 1 462 ? -16.891 -19.297 -15.766 1 88.94 462 LEU B CA 1
ATOM 10445 C C . LEU B 1 462 ? -17.516 -17.922 -15.969 1 88.94 462 LEU B C 1
ATOM 10447 O O . LEU B 1 462 ? -18.078 -17.344 -15.039 1 88.94 462 LEU B O 1
ATOM 10451 N N . ASP B 1 463 ? -17.359 -17.375 -17.141 1 85.75 463 ASP B N 1
ATOM 10452 C CA . ASP B 1 463 ? -17.953 -16.078 -17.469 1 85.75 463 ASP B CA 1
ATOM 10453 C C . ASP B 1 463 ? -19.438 -16.219 -17.797 1 85.75 463 ASP B C 1
ATOM 10455 O O . ASP B 1 463 ? -19.797 -16.781 -18.844 1 85.75 463 ASP B O 1
ATOM 10459 N N . PRO B 1 464 ? -20.188 -15.664 -16.969 1 88.19 464 PRO B N 1
ATOM 10460 C CA . PRO B 1 464 ? -21.625 -15.828 -17.203 1 88.19 464 PRO B CA 1
ATOM 10461 C C . PRO B 1 464 ? -22.109 -15.086 -18.453 1 88.19 464 PRO B C 1
ATOM 10463 O O . PRO B 1 464 ? -23.188 -15.391 -18.969 1 88.19 464 PRO B O 1
ATOM 10466 N N . ASN B 1 465 ? -21.359 -14.195 -18.938 1 85.75 465 ASN B N 1
ATOM 10467 C CA . ASN B 1 465 ? -21.781 -13.375 -20.062 1 85.75 465 ASN B CA 1
ATOM 10468 C C . ASN B 1 465 ? -21.219 -13.891 -21.375 1 85.75 465 ASN B C 1
ATOM 10470 O O . ASN B 1 465 ? -21.531 -13.367 -22.453 1 85.75 465 ASN B O 1
ATOM 10474 N N . ALA B 1 466 ? -20.453 -14.875 -21.281 1 87.25 466 ALA B N 1
ATOM 10475 C CA . ALA B 1 466 ? -19.828 -15.398 -22.484 1 87.25 466 ALA B CA 1
ATOM 10476 C C . ALA B 1 466 ? -20.812 -16.234 -23.297 1 87.25 466 ALA B C 1
ATOM 10478 O O . ALA B 1 466 ? -21.703 -16.859 -22.75 1 87.25 466 ALA B O 1
ATOM 10479 N N . ASP B 1 467 ? -20.609 -16.172 -24.641 1 91.31 467 ASP B N 1
ATOM 10480 C CA . ASP B 1 467 ? -21.391 -17.031 -25.547 1 91.31 467 ASP B CA 1
ATOM 10481 C C . ASP B 1 467 ? -20.859 -18.469 -25.516 1 91.31 467 ASP B C 1
ATOM 10483 O O . ASP B 1 467 ? -19.75 -18.734 -25.969 1 91.31 467 ASP B O 1
ATOM 10487 N N . LYS B 1 468 ? -21.656 -19.438 -25.062 1 93.38 468 LYS B N 1
ATOM 10488 C CA . LYS B 1 468 ? -21.25 -20.828 -24.828 1 93.38 468 LYS B CA 1
ATOM 10489 C C . LYS B 1 468 ? -21.047 -21.562 -26.141 1 93.38 468 LYS B C 1
ATOM 10491 O O . LYS B 1 468 ? -20.469 -22.656 -26.156 1 93.38 468 LYS B O 1
ATOM 10496 N N . SER B 1 469 ? -21.453 -20.875 -27.219 1 93.25 469 SER B N 1
ATOM 10497 C CA . SER B 1 469 ? -21.297 -21.516 -28.531 1 93.25 469 SER B CA 1
ATOM 10498 C C . SER B 1 469 ? -20.031 -21.062 -29.234 1 93.25 469 SER B C 1
ATOM 10500 O O . SER B 1 469 ? -19.641 -21.609 -30.266 1 93.25 469 SER B O 1
ATOM 10502 N N . GLN B 1 470 ? -19.438 -20.109 -28.656 1 90 470 GLN B N 1
ATOM 10503 C CA . GLN B 1 470 ? -18.25 -19.562 -29.281 1 90 470 GLN B CA 1
ATOM 10504 C C . GLN B 1 470 ? -16.984 -19.906 -28.484 1 90 470 GLN B C 1
ATOM 10506 O O . GLN B 1 470 ? -17.031 -19.969 -27.25 1 90 470 GLN B O 1
ATOM 10511 N N . PRO B 1 471 ? -15.914 -20.031 -29.172 1 87.56 471 PRO B N 1
ATOM 10512 C CA . PRO B 1 471 ? -15.789 -20.281 -30.609 1 87.56 471 PRO B CA 1
ATOM 10513 C C . PRO B 1 471 ? -16.469 -21.578 -31.047 1 87.56 471 PRO B C 1
ATOM 10515 O O . PRO B 1 471 ? -16.688 -22.469 -30.219 1 87.56 471 PRO B O 1
ATOM 10518 N N . PRO B 1 472 ? -16.734 -21.734 -32.25 1 90.44 472 PRO B N 1
ATOM 10519 C CA . PRO B 1 472 ? -17.484 -22.922 -32.688 1 90.44 472 PRO B CA 1
ATOM 10520 C C . PRO B 1 472 ? -16.672 -24.203 -32.531 1 90.44 472 PRO B C 1
ATOM 10522 O O . PRO B 1 472 ? -15.445 -24.188 -32.719 1 90.44 472 PRO B O 1
ATOM 10525 N N . SER B 1 473 ? -17.328 -25.266 -32.125 1 91.31 473 SER B N 1
ATOM 10526 C CA . SER B 1 473 ? -16.75 -26.594 -32.031 1 91.31 473 SER B CA 1
ATOM 10527 C C . SER B 1 473 ? -17.391 -27.562 -33 1 91.31 473 SER B C 1
ATOM 10529 O O . SER B 1 473 ? -18.609 -27.516 -33.219 1 91.31 473 SER B O 1
ATOM 10531 N N . PRO B 1 474 ? -16.594 -28.406 -33.562 1 88.62 474 PRO B N 1
ATOM 10532 C CA . PRO B 1 474 ? -17.172 -29.422 -34.469 1 88.62 474 PRO B CA 1
ATOM 10533 C C . PRO B 1 474 ? -18.141 -30.359 -33.719 1 88.62 474 PRO B C 1
ATOM 10535 O O . PRO B 1 474 ? -18.938 -31.031 -34.375 1 88.62 474 PRO B O 1
ATOM 10538 N N . PHE B 1 475 ? -18.156 -30.406 -32.438 1 93 475 PHE B N 1
ATOM 10539 C CA . PHE B 1 475 ? -19.016 -31.297 -31.656 1 93 475 PHE B CA 1
ATOM 10540 C C . PHE B 1 475 ? -20.156 -30.531 -31 1 93 475 PHE B C 1
ATOM 10542 O O . PHE B 1 475 ? -20.922 -31.094 -30.219 1 93 475 PHE B O 1
ATOM 10549 N N . GLY B 1 476 ? -20.203 -29.234 -31.219 1 93.81 476 GLY B N 1
ATOM 10550 C CA . GLY B 1 476 ? -21.297 -28.406 -30.703 1 93.81 476 GLY B CA 1
ATOM 10551 C C . GLY B 1 476 ? -21.266 -28.266 -29.188 1 93.81 476 GLY B C 1
ATOM 10552 O O . GLY B 1 476 ? -22.297 -28 -28.578 1 93.81 476 GLY B O 1
ATOM 10553 N N . TYR B 1 477 ? -20.125 -28.578 -28.641 1 95.88 477 TYR B N 1
ATOM 10554 C CA . TYR B 1 477 ? -19.922 -28.531 -27.203 1 95.88 477 TYR B CA 1
ATOM 10555 C C . TYR B 1 477 ? -20.859 -29.484 -26.469 1 95.88 477 TYR B C 1
ATOM 10557 O O . TYR B 1 477 ? -21.469 -29.125 -25.469 1 95.88 477 TYR B O 1
ATOM 10565 N N . ILE B 1 478 ? -21 -30.625 -27.109 1 95.38 478 ILE B N 1
ATOM 10566 C CA . ILE B 1 478 ? -21.688 -31.766 -26.516 1 95.38 478 ILE B CA 1
ATOM 10567 C C . ILE B 1 478 ? -20.734 -32.969 -26.422 1 95.38 478 ILE B C 1
ATOM 10569 O O . ILE B 1 478 ? -19.953 -33.219 -27.344 1 95.38 478 ILE B O 1
ATOM 10573 N N . TRP B 1 479 ? -20.719 -33.656 -25.266 1 96.12 479 TRP B N 1
ATOM 10574 C CA . TRP B 1 479 ? -19.781 -34.75 -25 1 96.12 479 TRP B CA 1
ATOM 10575 C C . TRP B 1 479 ? -20.516 -36.062 -24.781 1 96.12 479 TRP B C 1
ATOM 10577 O O . TRP B 1 479 ? -21.719 -36.062 -24.469 1 96.12 479 TRP B O 1
ATOM 10587 N N . THR B 1 480 ? -19.875 -37.156 -25.016 1 95.62 480 THR B N 1
ATOM 10588 C CA . THR B 1 480 ? -20.297 -38.438 -24.516 1 95.62 480 THR B CA 1
ATOM 10589 C C . THR B 1 480 ? -19.812 -38.656 -23.078 1 95.62 480 THR B C 1
ATOM 10591 O O . THR B 1 480 ? -18.625 -38.938 -22.859 1 95.62 480 THR B O 1
ATOM 10594 N N . VAL B 1 481 ? -20.766 -38.562 -22.172 1 96.25 481 VAL B N 1
ATOM 10595 C CA . VAL B 1 481 ? -20.375 -38.406 -20.766 1 96.25 481 VAL B CA 1
ATOM 10596 C C . VAL B 1 481 ? -20.609 -39.75 -20.031 1 96.25 481 VAL B C 1
ATOM 10598 O O . VAL B 1 481 ? -21.734 -40.219 -19.969 1 96.25 481 VAL B O 1
ATOM 10601 N N . PRO B 1 482 ? -19.531 -40.406 -19.5 1 95.88 482 PRO B N 1
ATOM 10602 C CA . PRO B 1 482 ? -19.75 -41.469 -18.516 1 95.88 482 PRO B CA 1
ATOM 10603 C C . PRO B 1 482 ? -20.188 -40.906 -17.156 1 95.88 482 PRO B C 1
ATOM 10605 O O . PRO B 1 482 ? -19.359 -40.375 -16.406 1 95.88 482 PRO B O 1
ATOM 10608 N N . LEU B 1 483 ? -21.406 -41.062 -16.812 1 96.69 483 LEU B N 1
ATOM 10609 C CA . LEU B 1 483 ? -21.969 -40.5 -15.602 1 96.69 483 LEU B CA 1
ATOM 10610 C C . LEU B 1 483 ? -21.953 -41.5 -14.461 1 96.69 483 LEU B C 1
ATOM 10612 O O . LEU B 1 483 ? -22.797 -42.406 -14.422 1 96.69 483 LEU B O 1
ATOM 10616 N N . TRP B 1 484 ? -21 -41.406 -13.586 1 96.19 484 TRP B N 1
ATOM 10617 C CA . TRP B 1 484 ? -20.984 -42.156 -12.344 1 96.19 484 TRP B CA 1
ATOM 10618 C C . TRP B 1 484 ? -21.875 -41.5 -11.297 1 96.19 484 TRP B C 1
ATOM 10620 O O . TRP B 1 484 ? -21.828 -40.312 -11.094 1 96.19 484 TRP B O 1
ATOM 10630 N N . TYR B 1 485 ? -22.766 -42.25 -10.648 1 96.25 485 TYR B N 1
ATOM 10631 C CA . TYR B 1 485 ? -23.656 -41.656 -9.648 1 96.25 485 TYR B CA 1
ATOM 10632 C C . TYR B 1 485 ? -23.938 -42.625 -8.516 1 96.25 485 TYR B C 1
ATOM 10634 O O . TYR B 1 485 ? -23.688 -43.812 -8.656 1 96.25 485 TYR B O 1
ATOM 10642 N N . SER B 1 486 ? -24.234 -42.125 -7.395 1 96.38 486 SER B N 1
ATOM 10643 C CA . SER B 1 486 ? -24.641 -42.812 -6.188 1 96.38 486 SER B CA 1
ATOM 10644 C C . SER B 1 486 ? -25.812 -42.125 -5.508 1 96.38 486 SER B C 1
ATOM 10646 O O . SER B 1 486 ? -26.062 -40.938 -5.727 1 96.38 486 SER B O 1
ATOM 10648 N N . THR B 1 487 ? -26.625 -42.906 -4.809 1 94.88 487 THR B N 1
ATOM 10649 C CA . THR B 1 487 ? -27.766 -42.375 -4.078 1 94.88 487 THR B CA 1
ATOM 10650 C C . THR B 1 487 ? -27.672 -42.719 -2.594 1 94.88 487 THR B C 1
ATOM 10652 O O . THR B 1 487 ? -26.875 -43.562 -2.201 1 94.88 487 THR B O 1
ATOM 10655 N N . GLN B 1 488 ? -28.422 -42.031 -1.836 1 94.44 488 GLN B N 1
ATOM 10656 C CA . GLN B 1 488 ? -28.375 -42.219 -0.387 1 94.44 488 GLN B CA 1
ATOM 10657 C C . GLN B 1 488 ? -28.719 -43.625 0.014 1 94.44 488 GLN B C 1
ATOM 10659 O O . GLN B 1 488 ? -28.031 -44.25 0.838 1 94.44 488 GLN B O 1
ATOM 10664 N N . SER B 1 489 ? -29.719 -44.219 -0.565 1 92.25 489 SER B N 1
ATOM 10665 C CA . SER B 1 489 ? -30.203 -45.531 -0.191 1 92.25 489 SER B CA 1
ATOM 10666 C C . SER B 1 489 ? -29.391 -46.625 -0.856 1 92.25 489 SER B C 1
ATOM 10668 O O . SER B 1 489 ? -29.328 -47.781 -0.363 1 92.25 489 SER B O 1
ATOM 10670 N N . ASP B 1 490 ? -28.797 -46.375 -1.914 1 92.56 490 ASP B N 1
ATOM 10671 C CA . ASP B 1 490 ? -27.906 -47.281 -2.615 1 92.56 490 ASP B CA 1
ATOM 10672 C C . ASP B 1 490 ? -26.547 -46.656 -2.867 1 92.56 490 ASP B C 1
ATOM 10674 O O . ASP B 1 490 ? -26.281 -46.125 -3.955 1 92.56 490 ASP B O 1
ATOM 10678 N N . PRO B 1 491 ? -25.656 -46.844 -1.957 1 92.25 491 PRO B N 1
ATOM 10679 C CA . PRO B 1 491 ? -24.375 -46.156 -2.037 1 92.25 491 PRO B CA 1
ATOM 10680 C C . PRO B 1 491 ? -23.422 -46.781 -3.047 1 92.25 491 PRO B C 1
ATOM 10682 O O . PRO B 1 491 ? -22.297 -46.281 -3.238 1 92.25 491 PRO B O 1
ATOM 10685 N N . SER B 1 492 ? -23.844 -47.844 -3.695 1 93.81 492 SER B N 1
ATOM 10686 C CA . SER B 1 492 ? -23 -48.406 -4.75 1 93.81 492 SER B CA 1
ATOM 10687 C C . SER B 1 492 ? -22.859 -47.438 -5.91 1 93.81 492 SER B C 1
ATOM 10689 O O . SER B 1 492 ? -23.828 -46.75 -6.273 1 93.81 492 SER B O 1
ATOM 10691 N N . VAL B 1 493 ? -21.703 -47.344 -6.438 1 94.62 493 VAL B N 1
ATOM 10692 C CA . VAL B 1 493 ? -21.469 -46.406 -7.543 1 94.62 493 VAL B CA 1
ATOM 10693 C C . VAL B 1 493 ? -21.891 -47.062 -8.859 1 94.62 493 VAL B C 1
ATOM 10695 O O . VAL B 1 493 ? -21.375 -48.125 -9.234 1 94.62 493 VAL B O 1
ATOM 10698 N N . LYS B 1 494 ? -22.766 -46.406 -9.555 1 94.31 494 LYS B N 1
ATOM 10699 C CA . LYS B 1 494 ? -23.281 -46.906 -10.836 1 94.31 494 LYS B CA 1
ATOM 10700 C C . LYS B 1 494 ? -22.781 -46.031 -11.992 1 94.31 494 LYS B C 1
ATOM 10702 O O . LYS B 1 494 ? -22.406 -44.875 -11.797 1 94.31 494 LYS B O 1
ATOM 10707 N N . LEU B 1 495 ? -22.656 -46.656 -13.18 1 94 495 LEU B N 1
ATOM 10708 C CA . LEU B 1 495 ? -22.25 -45.938 -14.383 1 94 495 LEU B CA 1
ATOM 10709 C C . LEU B 1 495 ? -23.344 -45.969 -15.43 1 94 495 LEU B C 1
ATOM 10711 O O . LEU B 1 495 ? -23.922 -47.031 -15.703 1 94 495 LEU B O 1
ATOM 10715 N N . THR B 1 496 ? -23.766 -44.844 -15.891 1 92.94 496 THR B N 1
ATOM 10716 C CA . THR B 1 496 ? -24.594 -44.688 -17.078 1 92.94 496 THR B CA 1
ATOM 10717 C C . THR B 1 496 ? -23.953 -43.719 -18.078 1 92.94 496 THR B C 1
ATOM 10719 O O . THR B 1 496 ? -23.109 -42.938 -17.703 1 92.94 496 THR B O 1
ATOM 10722 N N . TRP B 1 497 ? -24.266 -43.938 -19.359 1 93.88 497 TRP B N 1
ATOM 10723 C CA . TRP B 1 497 ? -23.672 -43.094 -20.391 1 93.88 497 TRP B CA 1
ATOM 10724 C C . TRP B 1 497 ? -24.672 -42.062 -20.906 1 93.88 497 TRP B C 1
ATOM 10726 O O . TRP B 1 497 ? -25.844 -42.406 -21.109 1 93.88 497 TRP B O 1
ATOM 10736 N N . MET B 1 498 ? -24.219 -40.844 -20.969 1 94.94 498 MET B N 1
ATOM 10737 C CA . MET B 1 498 ? -24.984 -39.812 -21.672 1 94.94 498 MET B CA 1
ATOM 10738 C C . MET B 1 498 ? -24.469 -39.625 -23.094 1 94.94 498 MET B C 1
ATOM 10740 O O . MET B 1 498 ? -23.297 -39.312 -23.297 1 94.94 498 MET B O 1
ATOM 10744 N N . TYR B 1 499 ? -25.297 -39.812 -24.047 1 93.06 499 TYR B N 1
ATOM 10745 C CA . TYR B 1 499 ? -24.922 -39.656 -25.453 1 93.06 499 TYR B CA 1
ATOM 10746 C C . TYR B 1 499 ? -25.5 -38.375 -26.031 1 93.06 499 TYR B C 1
ATOM 10748 O O . TYR B 1 499 ? -26.516 -37.875 -25.562 1 93.06 499 TYR B O 1
ATOM 10756 N N . PRO B 1 500 ? -24.781 -37.812 -27.047 1 88.62 500 PRO B N 1
ATOM 10757 C CA . PRO B 1 500 ? -25.297 -36.594 -27.672 1 88.62 500 PRO B CA 1
ATOM 10758 C C . PRO B 1 500 ? -26.703 -36.781 -28.234 1 88.62 500 PRO B C 1
ATOM 10760 O O . PRO B 1 500 ? -27.031 -37.812 -28.797 1 88.62 500 PRO B O 1
ATOM 10763 N N . ASN B 1 501 ? -27.625 -35.844 -28.078 1 77.94 501 ASN B N 1
ATOM 10764 C CA . ASN B 1 501 ? -28.953 -35.75 -28.656 1 77.94 501 ASN B CA 1
ATOM 10765 C C . ASN B 1 501 ? -29.891 -36.812 -28.078 1 77.94 501 ASN B C 1
ATOM 10767 O O . ASN B 1 501 ? -30.844 -37.219 -28.734 1 77.94 501 ASN B O 1
ATOM 10771 N N . GLN B 1 502 ? -29.484 -37.312 -26.891 1 82.56 502 GLN B N 1
ATOM 10772 C CA . GLN B 1 502 ? -30.344 -38.281 -26.219 1 82.56 502 GLN B CA 1
ATOM 10773 C C . GLN B 1 502 ? -30.641 -37.875 -24.781 1 82.56 502 GLN B C 1
ATOM 10775 O O . GLN B 1 502 ? -29.766 -37.344 -24.094 1 82.56 502 GLN B O 1
ATOM 10780 N N . ASP B 1 503 ? -31.844 -38.031 -24.5 1 79.06 503 ASP B N 1
ATOM 10781 C CA . ASP B 1 503 ? -32.219 -37.781 -23.109 1 79.06 503 ASP B CA 1
ATOM 10782 C C . ASP B 1 503 ? -31.797 -38.906 -22.203 1 79.06 503 ASP B C 1
ATOM 10784 O O . ASP B 1 503 ? -31.875 -40.094 -22.578 1 79.06 503 ASP B O 1
ATOM 10788 N N . THR B 1 504 ? -31.156 -38.625 -21.141 1 90.19 504 THR B N 1
ATOM 10789 C CA . THR B 1 504 ? -30.75 -39.625 -20.172 1 90.19 504 THR B CA 1
ATOM 10790 C C . THR B 1 504 ? -31.531 -39.5 -18.875 1 90.19 504 THR B C 1
ATOM 10792 O O . THR B 1 504 ? -31.562 -38.438 -18.266 1 90.19 504 THR B O 1
ATOM 10795 N N . THR B 1 505 ? -32.25 -40.562 -18.547 1 91.56 505 THR B N 1
ATOM 10796 C CA . THR B 1 505 ? -33.031 -40.594 -17.312 1 91.56 505 THR B CA 1
ATOM 10797 C C . THR B 1 505 ? -32.531 -41.688 -16.375 1 91.56 505 THR B C 1
ATOM 10799 O O . THR B 1 505 ? -32.375 -42.812 -16.781 1 91.56 505 THR B O 1
ATOM 10802 N N . LEU B 1 506 ? -32.219 -41.312 -15.203 1 91.88 506 LEU B N 1
ATOM 10803 C CA . LEU B 1 506 ? -31.844 -42.281 -14.156 1 91.88 506 LEU B CA 1
ATOM 10804 C C . LEU B 1 506 ? -33.062 -42.75 -13.383 1 91.88 506 LEU B C 1
ATOM 10806 O O . LEU B 1 506 ? -33.781 -41.969 -12.805 1 91.88 506 LEU B O 1
ATOM 10810 N N . THR B 1 507 ? -33.219 -44.062 -13.375 1 85.62 507 THR B N 1
ATOM 10811 C CA . THR B 1 507 ? -34.406 -44.625 -12.742 1 85.62 507 THR B CA 1
ATOM 10812 C C . THR B 1 507 ? -34.062 -45.25 -11.391 1 85.62 507 THR B C 1
ATOM 10814 O O . THR B 1 507 ? -32.875 -45.531 -11.117 1 85.62 507 THR B O 1
ATOM 10817 N N . GLY B 1 508 ? -35.062 -45.406 -10.523 1 83 508 GLY B N 1
ATOM 10818 C CA . GLY B 1 508 ? -34.875 -46.094 -9.258 1 83 508 GLY B CA 1
ATOM 10819 C C . GLY B 1 508 ? -34.312 -45.188 -8.164 1 83 508 GLY B C 1
ATOM 10820 O O . GLY B 1 508 ? -33.719 -45.688 -7.215 1 83 508 GLY B O 1
ATOM 10821 N N . VAL B 1 509 ? -34.406 -43.938 -8.305 1 89.06 509 VAL B N 1
ATOM 10822 C CA . VAL B 1 509 ? -33.938 -43 -7.277 1 89.06 509 VAL B CA 1
ATOM 10823 C C . VAL B 1 509 ? -35.125 -42.531 -6.426 1 89.06 509 VAL B C 1
ATOM 10825 O O . VAL B 1 509 ? -36.031 -41.875 -6.926 1 89.06 509 VAL B O 1
ATOM 10828 N N . ALA B 1 510 ? -35.031 -42.906 -5.18 1 88.25 510 ALA B N 1
ATOM 10829 C CA . ALA B 1 510 ? -36.125 -42.5 -4.277 1 88.25 510 ALA B CA 1
ATOM 10830 C C . ALA B 1 510 ? -36.188 -40.969 -4.152 1 88.25 510 ALA B C 1
ATOM 10832 O O . ALA B 1 510 ? -35.156 -40.312 -4.137 1 88.25 510 ALA B O 1
ATOM 10833 N N . SER B 1 511 ? -37.406 -40.469 -4.004 1 86.62 511 SER B N 1
ATOM 10834 C CA . SER B 1 511 ? -37.594 -39.031 -3.93 1 86.62 511 SER B CA 1
ATOM 10835 C C . SER B 1 511 ? -36.969 -38.438 -2.676 1 86.62 511 SER B C 1
ATOM 10837 O O . SER B 1 511 ? -36.594 -37.281 -2.656 1 86.62 511 SER B O 1
ATOM 10839 N N . SER B 1 512 ? -36.812 -39.25 -1.732 1 89 512 SER B N 1
ATOM 10840 C CA . SER B 1 512 ? -36.25 -38.781 -0.464 1 89 512 SER B CA 1
ATOM 10841 C C . SER B 1 512 ? -34.75 -38.812 -0.465 1 89 512 SER B C 1
ATOM 10843 O O . SER B 1 512 ? -34.094 -38.188 0.374 1 89 512 SER B O 1
ATOM 10845 N N . ASP B 1 513 ? -34.188 -39.5 -1.425 1 92.88 513 ASP B N 1
ATOM 10846 C CA . ASP B 1 513 ? -32.75 -39.688 -1.462 1 92.88 513 ASP B CA 1
ATOM 10847 C C . ASP B 1 513 ? -32.031 -38.5 -2.129 1 92.88 513 ASP B C 1
ATOM 10849 O O . ASP B 1 513 ? -32.594 -37.906 -3.035 1 92.88 513 ASP B O 1
ATOM 10853 N N . TYR B 1 514 ? -30.875 -38.219 -1.562 1 96.31 514 TYR B N 1
ATOM 10854 C CA . TYR B 1 514 ? -30 -37.406 -2.426 1 96.31 514 TYR B CA 1
ATOM 10855 C C . TYR B 1 514 ? -29.391 -38.281 -3.518 1 96.31 514 TYR B C 1
ATOM 10857 O O . TYR B 1 514 ? -29.328 -39.5 -3.383 1 96.31 514 TYR B O 1
ATOM 10865 N N . ILE B 1 515 ? -29.062 -37.688 -4.578 1 96.62 515 ILE B N 1
ATOM 10866 C CA . ILE B 1 515 ? -28.266 -38.281 -5.641 1 96.62 515 ILE B CA 1
ATOM 10867 C C . ILE B 1 515 ? -27 -37.469 -5.875 1 96.62 515 ILE B C 1
ATOM 10869 O O . ILE B 1 515 ? -27.031 -36.25 -5.832 1 96.62 515 ILE B O 1
ATOM 10873 N N . ILE B 1 516 ? -25.891 -38.188 -5.961 1 98.06 516 ILE B N 1
ATOM 10874 C CA . ILE B 1 516 ? -24.625 -37.531 -6.254 1 98.06 516 ILE B CA 1
ATOM 10875 C C . ILE B 1 516 ? -24.047 -38.031 -7.574 1 98.06 516 ILE B C 1
ATOM 10877 O O . ILE B 1 516 ? -23.828 -39.25 -7.727 1 98.06 516 ILE B O 1
ATOM 10881 N N . GLY B 1 517 ? -23.938 -37.094 -8.531 1 97.62 517 GLY B N 1
ATOM 10882 C CA . GLY B 1 517 ? -23.281 -37.406 -9.789 1 97.62 517 GLY B CA 1
ATOM 10883 C C . GLY B 1 517 ? -21.781 -37.219 -9.742 1 97.62 517 GLY B C 1
ATOM 10884 O O . GLY B 1 517 ? -21.266 -36.469 -8.914 1 97.62 517 GLY B O 1
ATOM 10885 N N . ASN B 1 518 ? -21.062 -37.969 -10.656 1 97.56 518 ASN B N 1
ATOM 10886 C CA . ASN B 1 518 ? -19.609 -38 -10.75 1 97.56 518 ASN B CA 1
ATOM 10887 C C . ASN B 1 518 ? -18.969 -38.438 -9.438 1 97.56 518 ASN B C 1
ATOM 10889 O O . ASN B 1 518 ? -18 -37.812 -8.969 1 97.56 518 ASN B O 1
ATOM 10893 N N . TYR B 1 519 ? -19.641 -39.406 -8.836 1 96.25 519 TYR B N 1
ATOM 10894 C CA . TYR B 1 519 ? -19.125 -39.938 -7.574 1 96.25 519 TYR B CA 1
ATOM 10895 C C . TYR B 1 519 ? -17.703 -40.438 -7.734 1 96.25 519 TYR B C 1
ATOM 10897 O O . TYR B 1 519 ? -17.422 -41.25 -8.625 1 96.25 519 TYR B O 1
ATOM 10905 N N . GLY B 1 520 ? -16.781 -39.906 -6.91 1 94.06 520 GLY B N 1
ATOM 10906 C CA . GLY B 1 520 ? -15.367 -40.25 -6.988 1 94.06 520 GLY B CA 1
ATOM 10907 C C . GLY B 1 520 ? -14.562 -39.25 -7.809 1 94.06 520 GLY B C 1
ATOM 10908 O O . GLY B 1 520 ? -13.328 -39.25 -7.742 1 94.06 520 GLY B O 1
ATOM 10909 N N . GLY B 1 521 ? -15.219 -38.438 -8.586 1 94.75 521 GLY B N 1
ATOM 10910 C CA . GLY B 1 521 ? -14.562 -37.406 -9.391 1 94.75 521 GLY B CA 1
ATOM 10911 C C . GLY B 1 521 ? -13.781 -38 -10.555 1 94.75 521 GLY B C 1
ATOM 10912 O O . GLY B 1 521 ? -12.695 -37.531 -10.883 1 94.75 521 GLY B O 1
ATOM 10913 N N . PHE B 1 522 ? -14.273 -38.969 -11.133 1 93.81 522 PHE B N 1
ATOM 10914 C CA . PHE B 1 522 ? -13.57 -39.656 -12.219 1 93.81 522 PHE B CA 1
ATOM 10915 C C . PHE B 1 522 ? -13.867 -39 -13.555 1 93.81 522 PHE B C 1
ATOM 10917 O O . PHE B 1 522 ? -13.07 -39.062 -14.484 1 93.81 522 PHE B O 1
ATOM 10924 N N . GLY B 1 523 ? -15 -38.406 -13.609 1 96.12 523 GLY B N 1
ATOM 10925 C CA . GLY B 1 523 ? -15.383 -37.719 -14.836 1 96.12 523 GLY B CA 1
ATOM 10926 C C . GLY B 1 523 ? -14.82 -36.312 -14.938 1 96.12 523 GLY B C 1
ATOM 10927 O O . GLY B 1 523 ? -14.539 -35.688 -13.922 1 96.12 523 GLY B O 1
ATOM 10928 N N . TYR B 1 524 ? -14.641 -35.844 -16.156 1 96.94 524 TYR B N 1
ATOM 10929 C CA . TYR B 1 524 ? -14.133 -34.5 -16.406 1 96.94 524 TYR B CA 1
ATOM 10930 C C . TYR B 1 524 ? -15.273 -33.531 -16.703 1 96.94 524 TYR B C 1
ATOM 10932 O O . TYR B 1 524 ? -15.375 -33 -17.812 1 96.94 524 TYR B O 1
ATOM 10940 N N . TYR B 1 525 ? -16.125 -33.344 -15.727 1 97.88 525 TYR B N 1
ATOM 10941 C CA . TYR B 1 525 ? -17.281 -32.469 -15.836 1 97.88 525 TYR B CA 1
ATOM 10942 C C . TYR B 1 525 ? -17.75 -32 -14.461 1 97.88 525 TYR B C 1
ATOM 10944 O O . TYR B 1 525 ? -17.359 -32.562 -13.445 1 97.88 525 TYR B O 1
ATOM 10952 N N . LEU B 1 526 ? -18.531 -30.922 -14.43 1 98.25 526 LEU B N 1
ATOM 10953 C CA . LEU B 1 526 ? -19.203 -30.453 -13.219 1 98.25 526 LEU B CA 1
ATOM 10954 C C . LEU B 1 526 ? -20.609 -31.047 -13.109 1 98.25 526 LEU B C 1
ATOM 10956 O O . LEU B 1 526 ? -21.188 -31.453 -14.117 1 98.25 526 LEU B O 1
ATOM 10960 N N . VAL B 1 527 ? -21.094 -31.109 -11.93 1 98.44 527 VAL B N 1
ATOM 10961 C CA . VAL B 1 527 ? -22.469 -31.578 -11.734 1 98.44 527 VAL B CA 1
ATOM 10962 C C . VAL B 1 527 ? -23.266 -30.531 -10.977 1 98.44 527 VAL B C 1
ATOM 10964 O O . VAL B 1 527 ? -22.781 -29.938 -10 1 98.44 527 VAL B O 1
ATOM 10967 N N . ASN B 1 528 ? -24.391 -30.203 -11.477 1 98.38 528 ASN B N 1
ATOM 10968 C CA . ASN B 1 528 ? -25.359 -29.328 -10.82 1 98.38 528 ASN B CA 1
ATOM 10969 C C . ASN B 1 528 ? -26.641 -30.062 -10.484 1 98.38 528 ASN B C 1
ATOM 10971 O O . ASN B 1 528 ? -26.906 -31.141 -11.016 1 98.38 528 ASN B O 1
ATOM 10975 N N . TYR B 1 529 ? -27.391 -29.562 -9.555 1 98 529 TYR B N 1
ATOM 10976 C CA . TYR B 1 529 ? -28.625 -30.172 -9.078 1 98 529 TYR B CA 1
ATOM 10977 C C . TYR B 1 529 ? -29.703 -29.125 -8.852 1 98 529 TYR B C 1
ATOM 10979 O O . TYR B 1 529 ? -29.422 -27.922 -8.914 1 98 529 TYR B O 1
ATOM 10987 N N . ASP B 1 530 ? -30.922 -29.609 -8.68 1 95 530 ASP B N 1
ATOM 10988 C CA . ASP B 1 530 ? -31.938 -28.719 -8.148 1 95 530 ASP B CA 1
ATOM 10989 C C . ASP B 1 530 ? -31.656 -28.375 -6.688 1 95 530 ASP B C 1
ATOM 10991 O O . ASP B 1 530 ? -30.922 -29.078 -6.004 1 95 530 ASP B O 1
ATOM 10995 N N . ASN B 1 531 ? -32.25 -27.312 -6.219 1 95.25 531 ASN B N 1
ATOM 10996 C CA . ASN B 1 531 ? -31.969 -26.797 -4.879 1 95.25 531 ASN B CA 1
ATOM 10997 C C . ASN B 1 531 ? -32.281 -27.828 -3.807 1 95.25 531 ASN B C 1
ATOM 10999 O O . ASN B 1 531 ? -31.547 -27.922 -2.811 1 95.25 531 ASN B O 1
ATOM 11003 N N . ASP B 1 532 ? -33.312 -28.562 -4.043 1 94.81 532 ASP B N 1
ATOM 11004 C CA . ASP B 1 532 ? -33.688 -29.578 -3.061 1 94.81 532 ASP B CA 1
ATOM 11005 C C . ASP B 1 532 ? -32.594 -30.625 -2.879 1 94.81 532 ASP B C 1
ATOM 11007 O O . ASP B 1 532 ? -32.281 -31.016 -1.752 1 94.81 532 ASP B O 1
ATOM 11011 N N . ASN B 1 533 ? -32.062 -31.156 -3.924 1 97.19 533 ASN B N 1
ATOM 11012 C CA . ASN B 1 533 ? -31 -32.125 -3.832 1 97.19 533 ASN B CA 1
ATOM 11013 C C . ASN B 1 533 ? -29.734 -31.547 -3.191 1 97.19 533 ASN B C 1
ATOM 11015 O O . ASN B 1 533 ? -29.062 -32.219 -2.402 1 97.19 533 ASN B O 1
ATOM 11019 N N . TRP B 1 534 ? -29.391 -30.281 -3.557 1 98 534 TRP B N 1
ATOM 11020 C CA . TRP B 1 534 ? -28.25 -29.641 -2.904 1 98 534 TRP B CA 1
ATOM 11021 C C . TRP B 1 534 ? -28.453 -29.594 -1.391 1 98 534 TRP B C 1
ATOM 11023 O O . TRP B 1 534 ? -27.516 -29.906 -0.636 1 98 534 TRP B O 1
ATOM 11033 N N . MET B 1 535 ? -29.641 -29.266 -0.991 1 97.19 535 MET B N 1
ATOM 11034 C CA . MET B 1 535 ? -29.922 -29.156 0.438 1 97.19 535 MET B CA 1
ATOM 11035 C C . MET B 1 535 ? -29.828 -30.516 1.11 1 97.19 535 MET B C 1
ATOM 11037 O O . MET B 1 535 ? -29.344 -30.625 2.238 1 97.19 535 MET B O 1
ATOM 11041 N N . LYS B 1 536 ? -30.297 -31.578 0.458 1 97.06 536 LYS B N 1
ATOM 11042 C CA . LYS B 1 536 ? -30.188 -32.906 1.004 1 97.06 536 LYS B CA 1
ATOM 11043 C C . LYS B 1 536 ? -28.734 -33.312 1.196 1 97.06 536 LYS B C 1
ATOM 11045 O O . LYS B 1 536 ? -28.375 -33.938 2.193 1 97.06 536 LYS B O 1
ATOM 11050 N N . ILE B 1 537 ? -27.938 -33 0.229 1 98.12 537 ILE B N 1
ATOM 11051 C CA . ILE B 1 537 ? -26.5 -33.281 0.315 1 98.12 537 ILE B CA 1
ATOM 11052 C C . ILE B 1 537 ? -25.891 -32.531 1.486 1 98.12 537 ILE B C 1
ATOM 11054 O O . ILE B 1 537 ? -25.141 -33.094 2.279 1 98.12 537 ILE B O 1
ATOM 11058 N N . ILE B 1 538 ? -26.203 -31.203 1.625 1 98 538 ILE B N 1
ATOM 11059 C CA . ILE B 1 538 ? -25.703 -30.359 2.701 1 98 538 ILE B CA 1
ATOM 11060 C C . ILE B 1 538 ? -26.109 -30.953 4.051 1 98 538 ILE B C 1
ATOM 11062 O O . ILE B 1 538 ? -25.281 -31.031 4.969 1 98 538 ILE B O 1
ATOM 11066 N N . ASP B 1 539 ? -27.297 -31.391 4.094 1 97.31 539 ASP B N 1
ATOM 11067 C CA . ASP B 1 539 ? -27.797 -32 5.324 1 97.31 539 ASP B CA 1
ATOM 11068 C C . ASP B 1 539 ? -27.016 -33.25 5.676 1 97.31 539 ASP B C 1
ATOM 11070 O O . ASP B 1 539 ? -26.656 -33.469 6.836 1 97.31 539 ASP B O 1
ATOM 11074 N N . GLN B 1 540 ? -26.781 -34.062 4.719 1 97.31 540 GLN B N 1
ATOM 11075 C CA . GLN B 1 540 ? -26.016 -35.281 4.938 1 97.31 540 GLN B CA 1
ATOM 11076 C C . GLN B 1 540 ? -24.594 -34.969 5.414 1 97.31 540 GLN B C 1
ATOM 11078 O O . GLN B 1 540 ? -24.094 -35.594 6.348 1 97.31 540 GLN B O 1
ATOM 11083 N N . LEU B 1 541 ? -23.984 -34.031 4.809 1 98 541 LEU B N 1
ATOM 11084 C CA . LEU B 1 541 ? -22.625 -33.656 5.156 1 98 541 LEU B CA 1
ATOM 11085 C C . LEU B 1 541 ? -22.562 -33.094 6.57 1 98 541 LEU B C 1
ATOM 11087 O O . LEU B 1 541 ? -21.625 -33.406 7.324 1 98 541 LEU B O 1
ATOM 11091 N N . ASN B 1 542 ? -23.484 -32.312 6.945 1 96.62 542 ASN B N 1
ATOM 11092 C CA . ASN B 1 542 ? -23.5 -31.672 8.266 1 96.62 542 ASN B CA 1
ATOM 11093 C C . ASN B 1 542 ? -23.828 -32.688 9.359 1 96.62 542 ASN B C 1
ATOM 11095 O O . ASN B 1 542 ? -23.344 -32.562 10.492 1 96.62 542 ASN B O 1
ATOM 11099 N N . ASN B 1 543 ? -24.594 -33.688 8.969 1 96.19 543 ASN B N 1
ATOM 11100 C CA . ASN B 1 543 ? -24.969 -34.719 9.938 1 96.19 543 ASN B CA 1
ATOM 11101 C C . ASN B 1 543 ? -23.922 -35.812 10.047 1 96.19 543 ASN B C 1
ATOM 11103 O O . ASN B 1 543 ? -23.578 -36.25 11.148 1 96.19 543 ASN B O 1
ATOM 11107 N N . ASP B 1 544 ? -23.547 -36.312 8.852 1 96.94 544 ASP B N 1
ATOM 11108 C CA . ASP B 1 544 ? -22.516 -37.344 8.781 1 96.94 544 ASP B CA 1
ATOM 11109 C C . ASP B 1 544 ? -21.797 -37.312 7.438 1 96.94 544 ASP B C 1
ATOM 11111 O O . ASP B 1 544 ? -22.156 -38.031 6.512 1 96.94 544 ASP B O 1
ATOM 11115 N N . TYR B 1 545 ? -20.719 -36.594 7.426 1 96.5 545 TYR B N 1
ATOM 11116 C CA . TYR B 1 545 ? -19.969 -36.406 6.184 1 96.5 545 TYR B CA 1
ATOM 11117 C C . TYR B 1 545 ? -19.297 -37.688 5.742 1 96.5 545 TYR B C 1
ATOM 11119 O O . TYR B 1 545 ? -18.938 -37.844 4.574 1 96.5 545 TYR B O 1
ATOM 11127 N N . THR B 1 546 ? -19.109 -38.688 6.645 1 95.94 546 THR B N 1
ATOM 11128 C CA . THR B 1 546 ? -18.344 -39.875 6.363 1 95.94 546 THR B CA 1
ATOM 11129 C C . THR B 1 546 ? -19.109 -40.812 5.418 1 95.94 546 THR B C 1
ATOM 11131 O O . THR B 1 546 ? -18.547 -41.75 4.848 1 95.94 546 THR B O 1
ATOM 11134 N N . LYS B 1 547 ? -20.422 -40.5 5.207 1 96.25 547 LYS B N 1
ATOM 11135 C CA . LYS B 1 547 ? -21.234 -41.312 4.281 1 96.25 547 LYS B CA 1
ATOM 11136 C C . LYS B 1 547 ? -20.891 -40.969 2.832 1 96.25 547 LYS B C 1
ATOM 11138 O O . LYS B 1 547 ? -21.234 -41.719 1.92 1 96.25 547 LYS B O 1
ATOM 11143 N N . ILE B 1 548 ? -20.188 -39.938 2.621 1 97 548 ILE B N 1
ATOM 11144 C CA . ILE B 1 548 ? -19.703 -39.531 1.305 1 97 548 ILE B CA 1
ATOM 11145 C C . ILE B 1 548 ? -18.172 -39.531 1.283 1 97 548 ILE B C 1
ATOM 11147 O O . ILE B 1 548 ? -17.547 -38.938 2.156 1 97 548 ILE B O 1
ATOM 11151 N N . GLU B 1 549 ? -17.609 -40.125 0.325 1 95.25 549 GLU B N 1
ATOM 11152 C CA . GLU B 1 549 ? -16.156 -40.281 0.265 1 95.25 549 GLU B CA 1
ATOM 11153 C C . GLU B 1 549 ? -15.477 -38.906 0.163 1 95.25 549 GLU B C 1
ATOM 11155 O O . GLU B 1 549 ? -16.031 -37.969 -0.4 1 95.25 549 GLU B O 1
ATOM 11160 N N . ALA B 1 550 ? -14.219 -38.844 0.609 1 94.75 550 ALA B N 1
ATOM 11161 C CA . ALA B 1 550 ? -13.477 -37.594 0.73 1 94.75 550 ALA B CA 1
ATOM 11162 C C . ALA B 1 550 ? -13.305 -36.938 -0.629 1 94.75 550 ALA B C 1
ATOM 11164 O O . ALA B 1 550 ? -13.453 -35.719 -0.75 1 94.75 550 ALA B O 1
ATOM 11165 N N . LYS B 1 551 ? -12.969 -37.688 -1.658 1 94.44 551 LYS B N 1
ATOM 11166 C CA . LYS B 1 551 ? -12.789 -37.094 -2.984 1 94.44 551 LYS B CA 1
ATOM 11167 C C . LYS B 1 551 ? -14.086 -36.469 -3.494 1 94.44 551 LYS B C 1
ATOM 11169 O O . LYS B 1 551 ? -14.062 -35.406 -4.117 1 94.44 551 LYS B O 1
ATOM 11174 N N . THR B 1 552 ? -15.133 -37.156 -3.215 1 97 552 THR B N 1
ATOM 11175 C CA . THR B 1 552 ? -16.438 -36.656 -3.648 1 97 552 THR B CA 1
ATOM 11176 C C . THR B 1 552 ? -16.828 -35.406 -2.873 1 97 552 THR B C 1
ATOM 11178 O O . THR B 1 552 ? -17.422 -34.469 -3.439 1 97 552 THR B O 1
ATOM 11181 N N . ARG B 1 553 ? -16.547 -35.375 -1.565 1 97.75 553 ARG B N 1
ATOM 11182 C CA . ARG B 1 553 ? -16.812 -34.188 -0.776 1 97.75 553 ARG B CA 1
ATOM 11183 C C . ARG B 1 553 ? -16.078 -32.969 -1.362 1 97.75 553 ARG B C 1
ATOM 11185 O O . ARG B 1 553 ? -16.672 -31.906 -1.496 1 97.75 553 ARG B O 1
ATOM 11192 N N . GLY B 1 554 ? -14.789 -33.219 -1.722 1 97.56 554 GLY B N 1
ATOM 11193 C CA . GLY B 1 554 ? -14.008 -32.125 -2.336 1 97.56 554 GLY B CA 1
ATOM 11194 C C . GLY B 1 554 ? -14.586 -31.672 -3.658 1 97.56 554 GLY B C 1
ATOM 11195 O O . GLY B 1 554 ? -14.633 -30.469 -3.926 1 97.56 554 GLY B O 1
ATOM 11196 N N . GLN B 1 555 ? -15.008 -32.562 -4.426 1 96.88 555 GLN B N 1
ATOM 11197 C CA . GLN B 1 555 ? -15.547 -32.219 -5.734 1 96.88 555 GLN B CA 1
ATOM 11198 C C . GLN B 1 555 ? -16.859 -31.469 -5.609 1 96.88 555 GLN B C 1
ATOM 11200 O O . GLN B 1 555 ? -17.141 -30.578 -6.41 1 96.88 555 GLN B O 1
ATOM 11205 N N . LEU B 1 556 ? -17.688 -31.859 -4.633 1 98.31 556 LEU B N 1
ATOM 11206 C CA . LEU B 1 556 ? -18.938 -31.156 -4.383 1 98.31 556 LEU B CA 1
ATOM 11207 C C . LEU B 1 556 ? -18.688 -29.688 -4.066 1 98.31 556 LEU B C 1
ATOM 11209 O O . LEU B 1 556 ? -19.391 -28.812 -4.57 1 98.31 556 LEU B O 1
ATOM 11213 N N . ILE B 1 557 ? -17.703 -29.453 -3.236 1 98.12 557 ILE B N 1
ATOM 11214 C CA . ILE B 1 557 ? -17.344 -28.078 -2.893 1 98.12 557 ILE B CA 1
ATOM 11215 C C . ILE B 1 557 ? -16.891 -27.328 -4.148 1 98.12 557 ILE B C 1
ATOM 11217 O O . ILE B 1 557 ? -17.391 -26.234 -4.438 1 98.12 557 ILE B O 1
ATOM 11221 N N . TYR B 1 558 ? -16.016 -27.906 -4.902 1 97.56 558 TYR B N 1
ATOM 11222 C CA . TYR B 1 558 ? -15.492 -27.266 -6.105 1 97.56 558 TYR B CA 1
ATOM 11223 C C . TYR B 1 558 ? -16.609 -26.953 -7.09 1 97.56 558 TYR B C 1
ATOM 11225 O O . TYR B 1 558 ? -16.703 -25.844 -7.613 1 97.56 558 TYR B O 1
ATOM 11233 N N . ASP B 1 559 ? -17.453 -27.969 -7.355 1 98.38 559 ASP B N 1
ATOM 11234 C CA . ASP B 1 559 ? -18.547 -27.797 -8.305 1 98.38 559 ASP B CA 1
ATOM 11235 C C . ASP B 1 559 ? -19.453 -26.625 -7.879 1 98.38 559 ASP B C 1
ATOM 11237 O O . ASP B 1 559 ? -19.797 -25.781 -8.695 1 98.38 559 ASP B O 1
ATOM 11241 N N . SER B 1 560 ? -19.797 -26.641 -6.668 1 98.38 560 SER B N 1
ATOM 11242 C CA . SER B 1 560 ? -20.734 -25.625 -6.184 1 98.38 560 SER B CA 1
ATOM 11243 C C . SER B 1 560 ? -20.172 -24.219 -6.332 1 98.38 560 SER B C 1
ATOM 11245 O O . SER B 1 560 ? -20.859 -23.312 -6.781 1 98.38 560 SER B O 1
ATOM 11247 N N . PHE B 1 561 ? -18.953 -24.031 -5.938 1 97.62 561 PHE B N 1
ATOM 11248 C CA . PHE B 1 561 ? -18.344 -22.703 -6.008 1 97.62 561 PHE B CA 1
ATOM 11249 C C . PHE B 1 561 ? -18.109 -22.281 -7.457 1 97.62 561 PHE B C 1
ATOM 11251 O O . PHE B 1 561 ? -18.25 -21.109 -7.801 1 97.62 561 PHE B O 1
ATOM 11258 N N . SER B 1 562 ? -17.688 -23.188 -8.305 1 96.69 562 SER B N 1
ATOM 11259 C CA . SER B 1 562 ? -17.531 -22.891 -9.727 1 96.69 562 SER B CA 1
ATOM 11260 C C . SER B 1 562 ? -18.859 -22.469 -10.352 1 96.69 562 SER B C 1
ATOM 11262 O O . SER B 1 562 ? -18.922 -21.516 -11.125 1 96.69 562 SER B O 1
ATOM 11264 N N . LEU B 1 563 ? -19.875 -23.203 -10 1 97.81 563 LEU B N 1
ATOM 11265 C CA . LEU B 1 563 ? -21.219 -22.906 -10.492 1 97.81 563 LEU B CA 1
ATOM 11266 C C . LEU B 1 563 ? -21.688 -21.547 -9.984 1 97.81 563 LEU B C 1
ATOM 11268 O O . LEU B 1 563 ? -22.312 -20.781 -10.734 1 97.81 563 LEU B O 1
ATOM 11272 N N . ALA B 1 564 ? -21.422 -21.297 -8.758 1 97 564 ALA B N 1
ATOM 11273 C CA . ALA B 1 564 ? -21.797 -20 -8.195 1 97 564 ALA B CA 1
ATOM 11274 C C . ALA B 1 564 ? -21.078 -18.859 -8.906 1 97 564 ALA B C 1
ATOM 11276 O O . ALA B 1 564 ? -21.688 -17.844 -9.25 1 97 564 ALA B O 1
ATOM 11277 N N . ARG B 1 565 ? -19.828 -19.016 -9.094 1 93 565 ARG B N 1
ATOM 11278 C CA . ARG B 1 565 ? -19.031 -18.016 -9.789 1 93 565 ARG B CA 1
ATOM 11279 C C . ARG B 1 565 ? -19.562 -17.766 -11.195 1 93 565 ARG B C 1
ATOM 11281 O O . ARG B 1 565 ? -19.531 -16.625 -11.688 1 93 565 ARG B O 1
ATOM 11288 N N . ALA B 1 566 ? -20.094 -18.766 -11.812 1 93.88 566 ALA B N 1
ATOM 11289 C CA . ALA B 1 566 ? -20.641 -18.672 -13.172 1 93.88 566 ALA B CA 1
ATOM 11290 C C . ALA B 1 566 ? -22.078 -18.156 -13.148 1 93.88 566 ALA B C 1
ATOM 11292 O O . ALA B 1 566 ? -22.703 -18 -14.203 1 93.88 566 ALA B O 1
ATOM 11293 N N . GLY B 1 567 ? -22.641 -17.984 -11.992 1 93.56 567 GLY B N 1
ATOM 11294 C CA . GLY B 1 567 ? -24 -17.484 -11.867 1 93.56 567 GLY B CA 1
ATOM 11295 C C . GLY B 1 567 ? -25.047 -18.578 -11.984 1 93.56 567 GLY B C 1
ATOM 11296 O O . GLY B 1 567 ? -26.234 -18.281 -12.195 1 93.56 567 GLY B O 1
ATOM 11297 N N . GLU B 1 568 ? -24.625 -19.828 -11.828 1 95.81 568 GLU B N 1
ATOM 11298 C CA . GLU B 1 568 ? -25.531 -20.938 -12.047 1 95.81 568 GLU B CA 1
ATOM 11299 C C . GLU B 1 568 ? -26 -21.547 -10.719 1 95.81 568 GLU B C 1
ATOM 11301 O O . GLU B 1 568 ? -26.844 -22.453 -10.703 1 95.81 568 GLU B O 1
ATOM 11306 N N . LEU B 1 569 ? -25.469 -21.078 -9.68 1 97.06 569 LEU B N 1
ATOM 11307 C CA . LEU B 1 569 ? -25.844 -21.516 -8.336 1 97.06 569 LEU B CA 1
ATOM 11308 C C . LEU B 1 569 ? -25.734 -20.359 -7.352 1 97.06 569 LEU B C 1
ATOM 11310 O O . LEU B 1 569 ? -24.844 -19.5 -7.473 1 97.06 569 LEU B O 1
ATOM 11314 N N . HIS B 1 570 ? -26.703 -20.297 -6.43 1 96.88 570 HIS B N 1
ATOM 11315 C CA . HIS B 1 570 ? -26.641 -19.234 -5.43 1 96.88 570 HIS B CA 1
ATOM 11316 C C . HIS B 1 570 ? -25.5 -19.469 -4.453 1 96.88 570 HIS B C 1
ATOM 11318 O O . HIS B 1 570 ? -25.297 -20.578 -3.963 1 96.88 570 HIS B O 1
ATOM 11324 N N . TYR B 1 571 ? -24.75 -18.422 -4.105 1 96.81 571 TYR B N 1
ATOM 11325 C CA . TYR B 1 571 ? -23.547 -18.531 -3.273 1 96.81 571 TYR B CA 1
ATOM 11326 C C . TYR B 1 571 ? -23.891 -19.047 -1.883 1 96.81 571 TYR B C 1
ATOM 11328 O O . TYR B 1 571 ? -23.062 -19.656 -1.213 1 96.81 571 TYR B O 1
ATOM 11336 N N . ASN B 1 572 ? -25.125 -18.875 -1.462 1 97 572 ASN B N 1
ATOM 11337 C CA . ASN B 1 572 ? -25.531 -19.391 -0.161 1 97 572 ASN B CA 1
ATOM 11338 C C . ASN B 1 572 ? -25.391 -20.906 -0.088 1 97 572 ASN B C 1
ATOM 11340 O O . ASN B 1 572 ? -25.031 -21.438 0.96 1 97 572 ASN B O 1
ATOM 11344 N N . ILE B 1 573 ? -25.703 -21.516 -1.147 1 97.69 573 ILE B N 1
ATOM 11345 C CA . ILE B 1 573 ? -25.594 -22.969 -1.199 1 97.69 573 ILE B CA 1
ATOM 11346 C C . ILE B 1 573 ? -24.141 -23.391 -1.115 1 97.69 573 ILE B C 1
ATOM 11348 O O . ILE B 1 573 ? -23.781 -24.266 -0.326 1 97.69 573 ILE B O 1
ATOM 11352 N N . SER B 1 574 ? -23.297 -22.766 -1.935 1 98 574 SER B N 1
ATOM 11353 C CA . SER B 1 574 ? -21.875 -23.078 -1.946 1 98 574 SER B CA 1
ATOM 11354 C C . SER B 1 574 ? -21.25 -22.844 -0.577 1 98 574 SER B C 1
ATOM 11356 O O . SER B 1 574 ? -20.469 -23.672 -0.101 1 98 574 SER B O 1
ATOM 11358 N N . LEU B 1 575 ? -21.547 -21.719 0.005 1 97.75 575 LEU B N 1
ATOM 11359 C CA . LEU B 1 575 ? -21.016 -21.391 1.322 1 97.75 575 LEU B CA 1
ATOM 11360 C C . LEU B 1 575 ? -21.5 -22.391 2.367 1 97.75 575 LEU B C 1
ATOM 11362 O O . LEU B 1 575 ? -20.734 -22.812 3.234 1 97.75 575 LEU B O 1
ATOM 11366 N N . SER B 1 576 ? -22.75 -22.828 2.26 1 97.25 576 SER B N 1
ATOM 11367 C CA . SER B 1 576 ? -23.297 -23.812 3.197 1 97.25 576 SER B CA 1
ATOM 11368 C C . SER B 1 576 ? -22.578 -25.141 3.088 1 97.25 576 SER B C 1
ATOM 11370 O O . SER B 1 576 ? -22.469 -25.875 4.074 1 97.25 576 SER B O 1
ATOM 11372 N N . LEU B 1 577 ? -22.047 -25.469 1.937 1 97.44 577 LEU B N 1
ATOM 11373 C CA . LEU B 1 577 ? -21.328 -26.719 1.687 1 97.44 577 LEU B CA 1
ATOM 11374 C C . LEU B 1 577 ? -19.984 -26.719 2.391 1 97.44 577 LEU B C 1
ATOM 11376 O O . LEU B 1 577 ? -19.312 -27.75 2.479 1 97.44 577 LEU B O 1
ATOM 11380 N N . THR B 1 578 ? -19.578 -25.609 2.934 1 97.56 578 THR B N 1
ATOM 11381 C CA . THR B 1 578 ? -18.281 -25.562 3.588 1 97.56 578 THR B CA 1
ATOM 11382 C C . THR B 1 578 ? -18.422 -25.781 5.09 1 97.56 578 THR B C 1
ATOM 11384 O O . THR B 1 578 ? -17.422 -26 5.785 1 97.56 578 THR B O 1
ATOM 11387 N N . GLU B 1 579 ? -19.609 -25.797 5.613 1 96.94 579 GLU B N 1
ATOM 11388 C CA . GLU B 1 579 ? -19.859 -25.812 7.055 1 96.94 579 GLU B CA 1
ATOM 11389 C C . GLU B 1 579 ? -19.344 -27.109 7.684 1 96.94 579 GLU B C 1
ATOM 11391 O O . GLU B 1 579 ? -18.797 -27.094 8.789 1 96.94 579 GLU B O 1
ATOM 11396 N N . PHE B 1 580 ? -19.453 -28.203 6.969 1 97.69 580 PHE B N 1
ATOM 11397 C CA . PHE B 1 580 ? -19.094 -29.5 7.543 1 97.69 580 PHE B CA 1
ATOM 11398 C C . PHE B 1 580 ? -17.578 -29.594 7.738 1 97.69 580 PHE B C 1
ATOM 11400 O O . PHE B 1 580 ? -17.109 -30.469 8.469 1 97.69 580 PHE B O 1
ATOM 11407 N N . LEU B 1 581 ? -16.828 -28.734 7.125 1 97.5 581 LEU B N 1
ATOM 11408 C CA . LEU B 1 581 ? -15.375 -28.781 7.219 1 97.5 581 LEU B CA 1
ATOM 11409 C C . LEU B 1 581 ? -14.914 -28.625 8.664 1 97.5 581 LEU B C 1
ATOM 11411 O O . LEU B 1 581 ? -13.828 -29.062 9.031 1 97.5 581 LEU B O 1
ATOM 11415 N N . LYS B 1 582 ? -15.719 -28 9.422 1 95.38 582 LYS B N 1
ATOM 11416 C CA . LYS B 1 582 ? -15.398 -27.812 10.836 1 95.38 582 LYS B CA 1
ATOM 11417 C C . LYS B 1 582 ? -15.164 -29.156 11.516 1 95.38 582 LYS B C 1
ATOM 11419 O O . LYS B 1 582 ? -14.383 -29.25 12.477 1 95.38 582 LYS B O 1
ATOM 11424 N N . SER B 1 583 ? -15.766 -30.172 10.906 1 95.81 583 SER B N 1
ATOM 11425 C CA . SER B 1 583 ? -15.703 -31.5 11.516 1 95.81 583 SER B CA 1
ATOM 11426 C C . SER B 1 583 ? -14.852 -32.469 10.68 1 95.81 583 SER B C 1
ATOM 11428 O O . SER B 1 583 ? -14.508 -33.562 11.133 1 95.81 583 SER B O 1
ATOM 11430 N N . ASP B 1 584 ? -14.523 -32.094 9.477 1 96.06 584 ASP B N 1
ATOM 11431 C CA . ASP B 1 584 ? -13.781 -32.938 8.555 1 96.06 584 ASP B CA 1
ATOM 11432 C C . ASP B 1 584 ? -12.281 -32.688 8.664 1 96.06 584 ASP B C 1
ATOM 11434 O O . ASP B 1 584 ? -11.82 -31.562 8.523 1 96.06 584 ASP B O 1
ATOM 11438 N N . PHE B 1 585 ? -11.492 -33.781 8.82 1 95.06 585 PHE B N 1
ATOM 11439 C CA . PHE B 1 585 ? -10.062 -33.594 9.016 1 95.06 585 PHE B CA 1
ATOM 11440 C C . PHE B 1 585 ? -9.273 -34.156 7.836 1 95.06 585 PHE B C 1
ATOM 11442 O O . PHE B 1 585 ? -8.055 -34.281 7.906 1 95.06 585 PHE B O 1
ATOM 11449 N N . TYR B 1 586 ? -9.977 -34.406 6.715 1 94.5 586 TYR B N 1
ATOM 11450 C CA . TYR B 1 586 ? -9.312 -35 5.555 1 94.5 586 TYR B CA 1
ATOM 11451 C C . TYR B 1 586 ? -8.805 -33.906 4.613 1 94.5 586 TYR B C 1
ATOM 11453 O O . TYR B 1 586 ? -9.43 -32.844 4.477 1 94.5 586 TYR B O 1
ATOM 11461 N N . TYR B 1 587 ? -7.727 -34.188 3.918 1 95.12 587 TYR B N 1
ATOM 11462 C CA . TYR B 1 587 ? -6.984 -33.25 3.107 1 95.12 587 TYR B CA 1
ATOM 11463 C C . TYR B 1 587 ? -7.82 -32.75 1.926 1 95.12 587 TYR B C 1
ATOM 11465 O O . TYR B 1 587 ? -7.969 -31.547 1.711 1 95.12 587 TYR B O 1
ATOM 11473 N N . VAL B 1 588 ? -8.445 -33.594 1.178 1 95.44 588 VAL B N 1
ATOM 11474 C CA . VAL B 1 588 ? -9 -33.312 -0.137 1 95.44 588 VAL B CA 1
ATOM 11475 C C . VAL B 1 588 ? -10.156 -32.312 0.005 1 95.44 588 VAL B C 1
ATOM 11477 O O . VAL B 1 588 ? -10.211 -31.312 -0.699 1 95.44 588 VAL B O 1
ATOM 11480 N N . PRO B 1 589 ? -11.125 -32.562 0.957 1 97.25 589 PRO B N 1
ATOM 11481 C CA . PRO B 1 589 ? -12.188 -31.562 1.111 1 97.25 589 PRO B CA 1
ATOM 11482 C C . PRO B 1 589 ? -11.664 -30.188 1.527 1 97.25 589 PRO B C 1
ATOM 11484 O O . PRO B 1 589 ? -12.141 -29.172 1.026 1 97.25 589 PRO B O 1
ATOM 11487 N N . TRP B 1 590 ? -10.672 -30.203 2.346 1 96.94 590 TRP B N 1
ATOM 11488 C CA . TRP B 1 590 ? -10.102 -28.938 2.812 1 96.94 590 TRP B CA 1
ATOM 11489 C C . TRP B 1 590 ? -9.391 -28.219 1.681 1 96.94 590 TRP B C 1
ATOM 11491 O O . TRP B 1 590 ? -9.539 -27 1.516 1 96.94 590 TRP B O 1
ATOM 11501 N N . GLU B 1 591 ? -8.609 -28.906 0.938 1 96.12 591 GLU B N 1
ATOM 11502 C CA . GLU B 1 591 ? -7.898 -28.281 -0.167 1 96.12 591 GLU B CA 1
ATOM 11503 C C . GLU B 1 591 ? -8.867 -27.656 -1.165 1 96.12 591 GLU B C 1
ATOM 11505 O O . GLU B 1 591 ? -8.641 -26.531 -1.632 1 96.12 591 GLU B O 1
ATOM 11510 N N . SER B 1 592 ? -9.914 -28.359 -1.468 1 96.5 592 SER B N 1
ATOM 11511 C CA . SER B 1 592 ? -10.945 -27.844 -2.352 1 96.5 592 SER B CA 1
ATOM 11512 C C . SER B 1 592 ? -11.617 -26.609 -1.745 1 96.5 592 SER B C 1
ATOM 11514 O O . SER B 1 592 ? -11.883 -25.625 -2.445 1 96.5 592 SER B O 1
ATOM 11516 N N . GLY B 1 593 ? -11.906 -26.766 -0.475 1 97.25 593 GLY B N 1
ATOM 11517 C CA . GLY B 1 593 ? -12.531 -25.656 0.227 1 97.25 593 GLY B CA 1
ATOM 11518 C C . GLY B 1 593 ? -11.648 -24.422 0.284 1 97.25 593 GLY B C 1
ATOM 11519 O O . GLY B 1 593 ? -12.109 -23.312 0.004 1 97.25 593 GLY B O 1
ATOM 11520 N N . LEU B 1 594 ? -10.398 -24.625 0.61 1 95.88 594 LEU B N 1
ATOM 11521 C CA . LEU B 1 594 ? -9.469 -23.516 0.745 1 95.88 594 LEU B CA 1
ATOM 11522 C C . LEU B 1 594 ? -9.219 -22.844 -0.603 1 95.88 594 LEU B C 1
ATOM 11524 O O . LEU B 1 594 ? -9.102 -21.625 -0.679 1 95.88 594 LEU B O 1
ATOM 11528 N N . ASP B 1 595 ? -9.133 -23.562 -1.605 1 93.69 595 ASP B N 1
ATOM 11529 C CA . ASP B 1 595 ? -8.961 -23 -2.939 1 93.69 595 ASP B CA 1
ATOM 11530 C C . ASP B 1 595 ? -10.18 -22.172 -3.348 1 93.69 595 ASP B C 1
ATOM 11532 O O . ASP B 1 595 ? -10.039 -21.078 -3.9 1 93.69 595 ASP B O 1
ATOM 11536 N N . SER B 1 596 ? -11.328 -22.734 -3.082 1 94.5 596 SER B N 1
ATOM 11537 C CA . SER B 1 596 ? -12.578 -22.062 -3.436 1 94.5 596 SER B CA 1
ATOM 11538 C C . SER B 1 596 ? -12.781 -20.797 -2.613 1 94.5 596 SER B C 1
ATOM 11540 O O . SER B 1 596 ? -13.148 -19.75 -3.154 1 94.5 596 SER B O 1
ATOM 11542 N N . LEU B 1 597 ? -12.523 -20.922 -1.354 1 95.06 597 LEU B N 1
ATOM 11543 C CA . LEU B 1 597 ? -12.633 -19.766 -0.473 1 95.06 597 LEU B CA 1
ATOM 11544 C C . LEU B 1 597 ? -11.516 -18.75 -0.746 1 95.06 597 LEU B C 1
ATOM 11546 O O . LEU B 1 597 ? -11.672 -17.562 -0.48 1 95.06 597 LEU B O 1
ATOM 11550 N N . GLY B 1 598 ? -10.453 -19.297 -1.244 1 92.38 598 GLY B N 1
ATOM 11551 C CA . GLY B 1 598 ? -9.352 -18.422 -1.621 1 92.38 598 GLY B CA 1
ATOM 11552 C C . GLY B 1 598 ? -9.734 -17.391 -2.666 1 92.38 598 GLY B C 1
ATOM 11553 O O . GLY B 1 598 ? -9.258 -16.266 -2.627 1 92.38 598 GLY B O 1
ATOM 11554 N N . TYR B 1 599 ? -10.578 -17.797 -3.551 1 89.5 599 TYR B N 1
ATOM 11555 C CA . TYR B 1 599 ? -11.086 -16.844 -4.539 1 89.5 599 TYR B CA 1
ATOM 11556 C C . TYR B 1 599 ? -11.844 -15.711 -3.865 1 89.5 599 TYR B C 1
ATOM 11558 O O . TYR B 1 599 ? -11.719 -14.547 -4.262 1 89.5 599 TYR B O 1
ATOM 11566 N N . LEU B 1 600 ? -12.617 -16.031 -2.891 1 93.38 600 LEU B N 1
ATOM 11567 C CA . LEU B 1 600 ? -13.344 -15.008 -2.15 1 93.38 600 LEU B CA 1
ATOM 11568 C C . LEU B 1 600 ? -12.383 -14.062 -1.44 1 93.38 600 LEU B C 1
ATOM 11570 O O . LEU B 1 600 ? -12.617 -12.852 -1.394 1 93.38 600 LEU B O 1
ATOM 11574 N N . ASP B 1 601 ? -11.383 -14.68 -0.928 1 91.75 601 ASP B N 1
ATOM 11575 C CA . ASP B 1 601 ? -10.359 -13.883 -0.269 1 91.75 601 ASP B CA 1
ATOM 11576 C C . ASP B 1 601 ? -9.766 -12.852 -1.229 1 91.75 601 ASP B C 1
ATOM 11578 O O . ASP B 1 601 ? -9.578 -11.688 -0.866 1 91.75 601 ASP B O 1
ATOM 11582 N N . GLN B 1 602 ? -9.508 -13.266 -2.354 1 88.5 602 GLN B N 1
ATOM 11583 C CA . GLN B 1 602 ? -8.945 -12.398 -3.379 1 88.5 602 GLN B CA 1
ATOM 11584 C C . GLN B 1 602 ? -9.914 -11.281 -3.754 1 88.5 602 GLN B C 1
ATOM 11586 O O . GLN B 1 602 ? -9.516 -10.125 -3.904 1 88.5 602 GLN B O 1
ATOM 11591 N N . MET B 1 603 ? -11.188 -11.594 -3.846 1 89.69 603 MET B N 1
ATOM 11592 C CA . MET B 1 603 ? -12.211 -10.648 -4.297 1 89.69 603 MET B CA 1
ATOM 11593 C C . MET B 1 603 ? -12.594 -9.68 -3.178 1 89.69 603 MET B C 1
ATOM 11595 O O . MET B 1 603 ? -12.922 -8.523 -3.438 1 89.69 603 MET B O 1
ATOM 11599 N N . LEU B 1 604 ? -12.477 -10.164 -1.968 1 90.38 604 LEU B N 1
ATOM 11600 C CA . LEU B 1 604 ? -13.109 -9.406 -0.892 1 90.38 604 LEU B CA 1
ATOM 11601 C C . LEU B 1 604 ? -12.07 -8.953 0.135 1 90.38 604 LEU B C 1
ATOM 11603 O O . LEU B 1 604 ? -12.43 -8.469 1.212 1 90.38 604 LEU B O 1
ATOM 11607 N N . GLY B 1 605 ? -10.844 -9.148 -0.164 1 88.12 605 GLY B N 1
ATOM 11608 C CA . GLY B 1 605 ? -9.758 -8.875 0.763 1 88.12 605 GLY B CA 1
ATOM 11609 C C . GLY B 1 605 ? -9.742 -7.445 1.269 1 88.12 605 GLY B C 1
ATOM 11610 O O . GLY B 1 605 ? -9.273 -7.18 2.375 1 88.12 605 GLY B O 1
ATOM 11611 N N . ARG B 1 606 ? -10.211 -6.523 0.537 1 87.06 606 ARG B N 1
ATOM 11612 C CA . ARG B 1 606 ? -10.25 -5.125 0.953 1 87.06 606 ARG B CA 1
ATOM 11613 C C . ARG B 1 606 ? -11.68 -4.598 0.973 1 87.06 606 ARG B C 1
ATOM 11615 O O . ARG B 1 606 ? -11.922 -3.43 0.657 1 87.06 606 ARG B O 1
ATOM 11622 N N . SER B 1 607 ? -12.531 -5.465 1.25 1 87.31 607 SER B N 1
ATOM 11623 C CA . SER B 1 607 ? -13.93 -5.074 1.332 1 87.31 607 SER B CA 1
ATOM 11624 C C . SER B 1 607 ? -14.453 -5.172 2.762 1 87.31 607 SER B C 1
ATOM 11626 O O . SER B 1 607 ? -13.758 -5.676 3.646 1 87.31 607 SER B O 1
ATOM 11628 N N . LYS B 1 608 ? -15.625 -4.719 2.988 1 81.56 608 LYS B N 1
ATOM 11629 C CA . LYS B 1 608 ? -16.281 -4.77 4.289 1 81.56 608 LYS B CA 1
ATOM 11630 C C . LYS B 1 608 ? -16.5 -6.211 4.742 1 81.56 608 LYS B C 1
ATOM 11632 O O . LYS B 1 608 ? -16.75 -6.465 5.926 1 81.56 608 LYS B O 1
ATOM 11637 N N . VAL B 1 609 ? -16.344 -7.109 3.795 1 89.62 609 VAL B N 1
ATOM 11638 C CA . VAL B 1 609 ? -16.672 -8.508 4.055 1 89.62 609 VAL B CA 1
ATOM 11639 C C . VAL B 1 609 ? -15.516 -9.188 4.773 1 89.62 609 VAL B C 1
ATOM 11641 O O . VAL B 1 609 ? -15.703 -10.203 5.457 1 89.62 609 VAL B O 1
ATOM 11644 N N . TYR B 1 610 ? -14.344 -8.695 4.664 1 90.56 610 TYR B N 1
ATOM 11645 C CA . TYR B 1 610 ? -13.141 -9.438 5.008 1 90.56 610 TYR B CA 1
ATOM 11646 C C . TYR B 1 610 ? -13.125 -9.789 6.492 1 90.56 610 TYR B C 1
ATOM 11648 O O . TYR B 1 610 ? -12.68 -10.875 6.871 1 90.56 610 TYR B O 1
ATOM 11656 N N . GLY B 1 611 ? -13.578 -8.93 7.367 1 87.62 611 GLY B N 1
ATOM 11657 C CA . GLY B 1 611 ? -13.586 -9.211 8.797 1 87.62 611 GLY B CA 1
ATOM 11658 C C . GLY B 1 611 ? -14.375 -10.461 9.148 1 87.62 611 GLY B C 1
ATOM 11659 O O . GLY B 1 611 ? -13.867 -11.352 9.828 1 87.62 611 GLY B O 1
ATOM 11660 N N . VAL B 1 612 ? -15.57 -10.445 8.633 1 91.81 612 VAL B N 1
ATOM 11661 C CA . VAL B 1 612 ? -16.422 -11.594 8.938 1 91.81 612 VAL B CA 1
ATOM 11662 C C . VAL B 1 612 ? -15.922 -12.828 8.195 1 91.81 612 VAL B C 1
ATOM 11664 O O . VAL B 1 612 ? -16.031 -13.945 8.695 1 91.81 612 VAL B O 1
ATOM 11667 N N . TYR B 1 613 ? -15.391 -12.703 7.035 1 94.5 613 TYR B N 1
ATOM 11668 C CA . TYR B 1 613 ? -14.789 -13.789 6.27 1 94.5 613 TYR B CA 1
ATOM 11669 C C . TYR B 1 613 ? -13.641 -14.43 7.043 1 94.5 613 TYR B C 1
ATOM 11671 O O . TYR B 1 613 ? -13.586 -15.656 7.176 1 94.5 613 TYR B O 1
ATOM 11679 N N . SER B 1 614 ? -12.742 -13.586 7.547 1 92.5 614 SER B N 1
ATOM 11680 C CA . SER B 1 614 ? -11.594 -14.07 8.305 1 92.5 614 SER B CA 1
ATOM 11681 C C . SER B 1 614 ? -12.039 -14.812 9.562 1 92.5 614 SER B C 1
ATOM 11683 O O . SER B 1 614 ? -11.477 -15.859 9.898 1 92.5 614 SER B O 1
ATOM 11685 N N . SER B 1 615 ? -13.031 -14.258 10.195 1 91.62 615 SER B N 1
ATOM 11686 C CA . SER B 1 615 ? -13.547 -14.898 11.398 1 91.62 615 SER B CA 1
ATOM 11687 C C . SER B 1 615 ? -14.164 -16.25 11.086 1 91.62 615 SER B C 1
ATOM 11689 O O . SER B 1 615 ? -14.023 -17.203 11.859 1 91.62 615 SER B O 1
ATOM 11691 N N . TYR B 1 616 ? -14.867 -16.328 10.008 1 95 616 TYR B N 1
ATOM 11692 C CA . TYR B 1 616 ? -15.477 -17.594 9.586 1 95 616 TYR B CA 1
ATOM 11693 C C . TYR B 1 616 ? -14.406 -18.641 9.312 1 95 616 TYR B C 1
ATOM 11695 O O . TYR B 1 616 ? -14.523 -19.781 9.773 1 95 616 TYR B O 1
ATOM 11703 N N . LEU B 1 617 ? -13.359 -18.281 8.609 1 95.62 617 LEU B N 1
ATOM 11704 C CA . LEU B 1 617 ? -12.289 -19.234 8.289 1 95.62 617 LEU B CA 1
ATOM 11705 C C . LEU B 1 617 ? -11.602 -19.703 9.562 1 95.62 617 LEU B C 1
ATOM 11707 O O . LEU B 1 617 ? -11.258 -20.891 9.68 1 95.62 617 LEU B O 1
ATOM 11711 N N . LEU B 1 618 ? -11.375 -18.844 10.5 1 94.12 618 LEU B N 1
ATOM 11712 C CA . LEU B 1 618 ? -10.758 -19.219 11.766 1 94.12 618 LEU B CA 1
ATOM 11713 C C . LEU B 1 618 ? -11.633 -20.203 12.523 1 94.12 618 LEU B C 1
ATOM 11715 O O . LEU B 1 618 ? -11.133 -21.156 13.125 1 94.12 618 LEU B O 1
ATOM 11719 N N . SER B 1 619 ? -12.945 -19.953 12.445 1 94.69 619 SER B N 1
ATOM 11720 C CA . SER B 1 619 ? -13.867 -20.859 13.117 1 94.69 619 SER B CA 1
ATOM 11721 C C . SER B 1 619 ? -13.844 -22.25 12.477 1 94.69 619 SER B C 1
ATOM 11723 O O . SER B 1 619 ? -14.023 -23.25 13.156 1 94.69 619 SER B O 1
ATOM 11725 N N . LEU B 1 620 ? -13.656 -22.312 11.164 1 95.62 620 LEU B N 1
ATOM 11726 C CA . LEU B 1 620 ? -13.617 -23.578 10.445 1 95.62 620 LEU B CA 1
ATOM 11727 C C . LEU B 1 620 ? -12.344 -24.359 10.773 1 95.62 620 LEU B C 1
ATOM 11729 O O . LEU B 1 620 ? -12.383 -25.578 10.977 1 95.62 620 LEU B O 1
ATOM 11733 N N . VAL B 1 621 ? -11.219 -23.625 10.859 1 97 621 VAL B N 1
ATOM 11734 C CA . VAL B 1 621 ? -9.93 -24.312 10.898 1 97 621 VAL B CA 1
ATOM 11735 C C . VAL B 1 621 ? -9.555 -24.641 12.336 1 97 621 VAL B C 1
ATOM 11737 O O . VAL B 1 621 ? -8.711 -25.5 12.586 1 97 621 VAL B O 1
ATOM 11740 N N . GLU B 1 622 ? -10.164 -24.031 13.32 1 96.06 622 GLU B N 1
ATOM 11741 C CA . GLU B 1 622 ? -9.781 -24.141 14.727 1 96.06 622 GLU B CA 1
ATOM 11742 C C . GLU B 1 622 ? -9.758 -25.609 15.172 1 96.06 622 GLU B C 1
ATOM 11744 O O . GLU B 1 622 ? -8.766 -26.062 15.742 1 96.06 622 GLU B O 1
ATOM 11749 N N . PRO B 1 623 ? -10.859 -26.375 14.867 1 96.94 623 PRO B N 1
ATOM 11750 C CA . PRO B 1 623 ? -10.812 -27.781 15.281 1 96.94 623 PRO B CA 1
ATOM 11751 C C . PRO B 1 623 ? -9.711 -28.562 14.57 1 96.94 623 PRO B C 1
ATOM 11753 O O . PRO B 1 623 ? -9.078 -29.438 15.18 1 96.94 623 PRO B O 1
ATOM 11756 N N . LEU B 1 624 ? -9.508 -28.312 13.344 1 96.81 624 LEU B N 1
ATOM 11757 C CA . LEU B 1 624 ? -8.453 -28.969 12.594 1 96.81 624 LEU B CA 1
ATOM 11758 C C . LEU B 1 624 ? -7.078 -28.625 13.164 1 96.81 624 LEU B C 1
ATOM 11760 O O . LEU B 1 624 ? -6.227 -29.5 13.312 1 96.81 624 LEU B O 1
ATOM 11764 N N . TYR B 1 625 ? -6.828 -27.359 13.453 1 97 625 TYR B N 1
ATOM 11765 C CA . TYR B 1 625 ? -5.57 -26.906 14.031 1 97 625 TYR B CA 1
ATOM 11766 C C . TYR B 1 625 ? -5.293 -27.609 15.352 1 97 625 TYR B C 1
ATOM 11768 O O . TYR B 1 625 ? -4.156 -27.984 15.641 1 97 625 TYR B O 1
ATOM 11776 N N . GLN B 1 626 ? -6.324 -27.812 16.094 1 95.81 626 GLN B N 1
ATOM 11777 C CA . GLN B 1 626 ? -6.176 -28.453 17.391 1 95.81 626 GLN B CA 1
ATOM 11778 C C . GLN B 1 626 ? -5.84 -29.938 17.234 1 95.81 626 GLN B C 1
ATOM 11780 O O . GLN B 1 626 ? -5.301 -30.562 18.156 1 95.81 626 GLN B O 1
ATOM 11785 N N . ASN B 1 627 ? -6.121 -30.453 16.047 1 93.94 627 ASN B N 1
ATOM 11786 C CA . ASN B 1 627 ? -5.941 -31.891 15.82 1 93.94 627 ASN B CA 1
ATOM 11787 C C . ASN B 1 627 ? -4.605 -32.188 15.148 1 93.94 627 ASN B C 1
ATOM 11789 O O . ASN B 1 627 ? -4.328 -33.344 14.789 1 93.94 627 ASN B O 1
ATOM 11793 N N . VAL B 1 628 ? -3.834 -31.203 14.922 1 94.5 628 VAL B N 1
ATOM 11794 C CA . VAL B 1 628 ? -2.543 -31.453 14.289 1 94.5 628 VAL B CA 1
ATOM 11795 C C . VAL B 1 628 ? -1.417 -31.031 15.234 1 94.5 628 VAL B C 1
ATOM 11797 O O . VAL B 1 628 ? -1.626 -30.219 16.141 1 94.5 628 VAL B O 1
ATOM 11800 N N . THR B 1 629 ? -0.245 -31.672 15 1 91.56 629 THR B N 1
ATOM 11801 C CA . THR B 1 629 ? 0.953 -31.312 15.75 1 91.56 629 THR B CA 1
ATOM 11802 C C . THR B 1 629 ? 1.969 -30.609 14.859 1 91.56 629 THR B C 1
ATOM 11804 O O . THR B 1 629 ? 1.793 -30.547 13.641 1 91.56 629 THR B O 1
ATOM 11807 N N . TRP B 1 630 ? 2.984 -30.047 15.414 1 93.69 630 TRP B N 1
ATOM 11808 C CA . TRP B 1 630 ? 4.004 -29.328 14.664 1 93.69 630 TRP B CA 1
ATOM 11809 C C . TRP B 1 630 ? 5.156 -30.25 14.281 1 93.69 630 TRP B C 1
ATOM 11811 O O . TRP B 1 630 ? 6.234 -29.781 13.906 1 93.69 630 TRP B O 1
ATOM 11821 N N . VAL B 1 631 ? 4.922 -31.547 14.414 1 90.38 631 VAL B N 1
ATOM 11822 C CA . VAL B 1 631 ? 5.875 -32.562 13.992 1 90.38 631 VAL B CA 1
ATOM 11823 C C . VAL B 1 631 ? 5.246 -33.438 12.914 1 90.38 631 VAL B C 1
ATOM 11825 O O . VAL B 1 631 ? 4.086 -33.844 13.031 1 90.38 631 VAL B O 1
ATOM 11828 N N . ASP B 1 632 ? 6.023 -33.75 11.906 1 85.69 632 ASP B N 1
ATOM 11829 C CA . ASP B 1 632 ? 5.496 -34.531 10.797 1 85.69 632 ASP B CA 1
ATOM 11830 C C . ASP B 1 632 ? 5.117 -35.938 11.25 1 85.69 632 ASP B C 1
ATOM 11832 O O . ASP B 1 632 ? 5.723 -36.469 12.188 1 85.69 632 ASP B O 1
ATOM 11836 N N . GLY B 1 633 ? 4.102 -36.438 10.695 1 85 633 GLY B N 1
ATOM 11837 C CA . GLY B 1 633 ? 3.623 -37.781 10.992 1 85 633 GLY B CA 1
ATOM 11838 C C . GLY B 1 633 ? 2.432 -38.188 10.148 1 85 633 GLY B C 1
ATOM 11839 O O . GLY B 1 633 ? 1.864 -37.344 9.43 1 85 633 GLY B O 1
ATOM 11840 N N . GLY B 1 634 ? 2.242 -39.5 10.016 1 87.69 634 GLY B N 1
ATOM 11841 C CA . GLY B 1 634 ? 1.097 -40.031 9.281 1 87.69 634 GLY B CA 1
ATOM 11842 C C . GLY B 1 634 ? 1.363 -40.188 7.797 1 87.69 634 GLY B C 1
ATOM 11843 O O . GLY B 1 634 ? 2.518 -40.219 7.371 1 87.69 634 GLY B O 1
ATOM 11844 N N . SER B 1 635 ? 0.256 -40.312 7.039 1 87.69 635 SER B N 1
ATOM 11845 C CA . SER B 1 635 ? 0.34 -40.438 5.59 1 87.69 635 SER B CA 1
ATOM 11846 C C . SER B 1 635 ? 0.759 -39.156 4.926 1 87.69 635 SER B C 1
ATOM 11848 O O . SER B 1 635 ? 0.837 -38.094 5.582 1 87.69 635 SER B O 1
ATOM 11850 N N . HIS B 1 636 ? 1.115 -39.281 3.695 1 86.12 636 HIS B N 1
ATOM 11851 C CA . HIS B 1 636 ? 1.488 -38.062 2.975 1 86.12 636 HIS B CA 1
ATOM 11852 C C . HIS B 1 636 ? 0.345 -37.062 2.967 1 86.12 636 HIS B C 1
ATOM 11854 O O . HIS B 1 636 ? 0.577 -35.844 3.055 1 86.12 636 HIS B O 1
ATOM 11860 N N . LEU B 1 637 ? -0.88 -37.531 2.926 1 89.25 637 LEU B N 1
ATOM 11861 C CA . LEU B 1 637 ? -2.018 -36.625 2.922 1 89.25 637 LEU B CA 1
ATOM 11862 C C . LEU B 1 637 ? -2.227 -36.031 4.301 1 89.25 637 LEU B C 1
ATOM 11864 O O . LEU B 1 637 ? -2.68 -34.875 4.414 1 89.25 637 LEU B O 1
ATOM 11868 N N . ASP B 1 638 ? -1.826 -36.781 5.312 1 90.38 638 ASP B N 1
ATOM 11869 C CA . ASP B 1 638 ? -1.861 -36.219 6.66 1 90.38 638 ASP B CA 1
ATOM 11870 C C . ASP B 1 638 ? -0.877 -35.062 6.793 1 90.38 638 ASP B C 1
ATOM 11872 O O . ASP B 1 638 ? -1.17 -34.062 7.461 1 90.38 638 ASP B O 1
ATOM 11876 N N . GLN B 1 639 ? 0.205 -35.219 6.191 1 91.19 639 GLN B N 1
ATOM 11877 C CA . GLN B 1 639 ? 1.222 -34.188 6.234 1 91.19 639 GLN B CA 1
ATOM 11878 C C . GLN B 1 639 ? 0.763 -32.938 5.477 1 91.19 639 GLN B C 1
ATOM 11880 O O . GLN B 1 639 ? 0.945 -31.812 5.949 1 91.19 639 GLN B O 1
ATOM 11885 N N . TYR B 1 640 ? 0.161 -33.188 4.344 1 91.81 640 TYR B N 1
ATOM 11886 C CA . TYR B 1 640 ? -0.383 -32.062 3.584 1 91.81 640 TYR B CA 1
ATOM 11887 C C . TYR B 1 640 ? -1.461 -31.328 4.379 1 91.81 640 TYR B C 1
ATOM 11889 O O . TYR B 1 640 ? -1.541 -30.109 4.344 1 91.81 640 TYR B O 1
ATOM 11897 N N . GLN B 1 641 ? -2.227 -32.125 5.055 1 94.38 641 GLN B N 1
ATOM 11898 C CA . GLN B 1 641 ? -3.309 -31.531 5.836 1 94.38 641 GLN B CA 1
ATOM 11899 C C . GLN B 1 641 ? -2.762 -30.719 7.008 1 94.38 641 GLN B C 1
ATOM 11901 O O . GLN B 1 641 ? -3.34 -29.688 7.387 1 94.38 641 GLN B O 1
ATOM 11906 N N . ARG B 1 642 ? -1.719 -31.219 7.574 1 95.19 642 ARG B N 1
ATOM 11907 C CA . ARG B 1 642 ? -1.041 -30.484 8.633 1 95.19 642 ARG B CA 1
ATOM 11908 C C . ARG B 1 642 ? -0.558 -29.125 8.133 1 95.19 642 ARG B C 1
ATOM 11910 O O . ARG B 1 642 ? -0.717 -28.109 8.812 1 95.19 642 ARG B O 1
ATOM 11917 N N . VAL B 1 643 ? -0.033 -29.094 6.957 1 95.06 643 VAL B N 1
ATOM 11918 C CA . VAL B 1 643 ? 0.425 -27.844 6.344 1 95.06 643 VAL B CA 1
ATOM 11919 C C . VAL B 1 643 ? -0.759 -26.906 6.141 1 95.06 643 VAL B C 1
ATOM 11921 O O . VAL B 1 643 ? -0.678 -25.719 6.465 1 95.06 643 VAL B O 1
ATOM 11924 N N . ASN B 1 644 ? -1.874 -27.422 5.68 1 95.69 644 ASN B N 1
ATOM 11925 C CA . ASN B 1 644 ? -3.076 -26.625 5.477 1 95.69 644 ASN B CA 1
ATOM 11926 C C . ASN B 1 644 ? -3.576 -26.016 6.785 1 95.69 644 ASN B C 1
ATOM 11928 O O . ASN B 1 644 ? -3.934 -24.844 6.836 1 95.69 644 ASN B O 1
ATOM 11932 N N . ALA B 1 645 ? -3.586 -26.875 7.762 1 97.06 645 ALA B N 1
ATOM 11933 C CA . ALA B 1 645 ? -4.098 -26.469 9.062 1 97.06 645 ALA B CA 1
ATOM 11934 C C . ALA B 1 645 ? -3.271 -25.312 9.641 1 97.06 645 ALA B C 1
ATOM 11936 O O . ALA B 1 645 ? -3.818 -24.281 10.031 1 97.06 645 ALA B O 1
ATOM 11937 N N . ILE B 1 646 ? -2.012 -25.484 9.633 1 96.62 646 ILE B N 1
ATOM 11938 C CA . ILE B 1 646 ? -1.111 -24.531 10.258 1 96.62 646 ILE B CA 1
ATOM 11939 C C . ILE B 1 646 ? -1.043 -23.25 9.414 1 96.62 646 ILE B C 1
ATOM 11941 O O . ILE B 1 646 ? -1.136 -22.141 9.938 1 96.62 646 ILE B O 1
ATOM 11945 N N . TRP B 1 647 ? -0.965 -23.406 8.109 1 95.56 647 TRP B N 1
ATOM 11946 C CA . TRP B 1 647 ? -0.917 -22.25 7.227 1 95.56 647 TRP B CA 1
ATOM 11947 C C . TRP B 1 647 ? -2.174 -21.406 7.375 1 95.56 647 TRP B C 1
ATOM 11949 O O . TRP B 1 647 ? -2.09 -20.188 7.516 1 95.56 647 TRP B O 1
ATOM 11959 N N . THR B 1 648 ? -3.314 -22.016 7.371 1 96.06 648 THR B N 1
ATOM 11960 C CA . THR B 1 648 ? -4.586 -21.312 7.422 1 96.06 648 THR B CA 1
ATOM 11961 C C . THR B 1 648 ? -4.773 -20.641 8.781 1 96.06 648 THR B C 1
ATOM 11963 O O . THR B 1 648 ? -5.137 -19.469 8.852 1 96.06 648 THR B O 1
ATOM 11966 N N . ALA B 1 649 ? -4.477 -21.359 9.828 1 96.69 649 ALA B N 1
ATOM 11967 C CA . ALA B 1 649 ? -4.629 -20.812 11.172 1 96.69 649 ALA B CA 1
ATOM 11968 C C . ALA B 1 649 ? -3.742 -19.594 11.367 1 96.69 649 ALA B C 1
ATOM 11970 O O . ALA B 1 649 ? -4.215 -18.531 11.797 1 96.69 649 ALA B O 1
ATOM 11971 N N . CYS B 1 650 ? -2.51 -19.688 10.984 1 95.5 650 CYS B N 1
ATOM 11972 C CA . CYS B 1 650 ? -1.573 -18.578 11.172 1 95.5 650 CYS B CA 1
ATOM 11973 C C . CYS B 1 650 ? -1.927 -17.406 10.266 1 95.5 650 CYS B C 1
ATOM 11975 O O . CYS B 1 650 ? -1.846 -16.25 10.68 1 95.5 650 CYS B O 1
ATOM 11977 N N . SER B 1 651 ? -2.318 -17.688 9.062 1 92.38 651 SER B N 1
ATOM 11978 C CA . SER B 1 651 ? -2.574 -16.656 8.07 1 92.38 651 SER B CA 1
ATOM 11979 C C . SER B 1 651 ? -3.758 -15.781 8.477 1 92.38 651 SER B C 1
ATOM 11981 O O . SER B 1 651 ? -3.805 -14.594 8.148 1 92.38 651 SER B O 1
ATOM 11983 N N . TYR B 1 652 ? -4.68 -16.344 9.219 1 91.44 652 TYR B N 1
ATOM 11984 C CA . TYR B 1 652 ? -5.871 -15.586 9.578 1 91.44 652 TYR B CA 1
ATOM 11985 C C . TYR B 1 652 ? -5.824 -15.156 11.039 1 91.44 652 TYR B C 1
ATOM 11987 O O . TYR B 1 652 ? -6.852 -14.789 11.609 1 91.44 652 TYR B O 1
ATOM 11995 N N . GLY B 1 653 ? -4.633 -15.328 11.688 1 88.69 653 GLY B N 1
ATOM 11996 C CA . GLY B 1 653 ? -4.383 -14.617 12.93 1 88.69 653 GLY B CA 1
ATOM 11997 C C . GLY B 1 653 ? -4.594 -15.469 14.164 1 88.69 653 GLY B C 1
ATOM 11998 O O . GLY B 1 653 ? -4.793 -14.938 15.266 1 88.69 653 GLY B O 1
ATOM 11999 N N . HIS B 1 654 ? -4.637 -16.734 14.023 1 93.5 654 HIS B N 1
ATOM 12000 C CA . HIS B 1 654 ? -4.715 -17.578 15.203 1 93.5 654 HIS B CA 1
ATOM 12001 C C . HIS B 1 654 ? -3.514 -17.359 16.125 1 93.5 654 HIS B C 1
ATOM 12003 O O . HIS B 1 654 ? -2.385 -17.703 15.758 1 93.5 654 HIS B O 1
ATOM 12009 N N . LEU B 1 655 ? -3.74 -16.922 17.312 1 89.75 655 LEU B N 1
ATOM 12010 C CA . LEU B 1 655 ? -2.689 -16.406 18.188 1 89.75 655 LEU B CA 1
ATOM 12011 C C . LEU B 1 655 ? -1.733 -17.531 18.594 1 89.75 655 LEU B C 1
ATOM 12013 O O . LEU B 1 655 ? -0.515 -17.344 18.578 1 89.75 655 LEU B O 1
ATOM 12017 N N . ASP B 1 656 ? -2.305 -18.672 18.906 1 94 656 ASP B N 1
ATOM 12018 C CA . ASP B 1 656 ? -1.453 -19.781 19.297 1 94 656 ASP B CA 1
ATOM 12019 C C . ASP B 1 656 ? -0.545 -20.219 18.156 1 94 656 ASP B C 1
ATOM 12021 O O . ASP B 1 656 ? 0.625 -20.547 18.375 1 94 656 ASP B O 1
ATOM 12025 N N . CYS B 1 657 ? -1.113 -20.297 17 1 96.31 657 CYS B N 1
ATOM 12026 C CA . CYS B 1 657 ? -0.329 -20.672 15.836 1 96.31 657 CYS B CA 1
ATOM 12027 C C . CYS B 1 657 ? 0.815 -19.703 15.602 1 96.31 657 CYS B C 1
ATOM 12029 O O . CYS B 1 657 ? 1.957 -20.109 15.391 1 96.31 657 CYS B O 1
ATOM 12031 N N . ILE B 1 658 ? 0.521 -18.406 15.648 1 94.62 658 ILE B N 1
ATOM 12032 C CA . ILE B 1 658 ? 1.511 -17.359 15.422 1 94.62 658 ILE B CA 1
ATOM 12033 C C . ILE B 1 658 ? 2.596 -17.438 16.5 1 94.62 658 ILE B C 1
ATOM 12035 O O . ILE B 1 658 ? 3.787 -17.375 16.188 1 94.62 658 ILE B O 1
ATOM 12039 N N . THR B 1 659 ? 2.205 -17.625 17.688 1 93.88 659 THR B N 1
ATOM 12040 C CA . THR B 1 659 ? 3.145 -17.719 18.797 1 93.88 659 THR B CA 1
ATOM 12041 C C . THR B 1 659 ? 4.086 -18.906 18.625 1 93.88 659 THR B C 1
ATOM 12043 O O . THR B 1 659 ? 5.293 -18.781 18.844 1 93.88 659 THR B O 1
ATOM 12046 N N . ASN B 1 660 ? 3.49 -19.984 18.234 1 95.81 660 ASN B N 1
ATOM 12047 C CA . ASN B 1 660 ? 4.305 -21.188 18.016 1 95.81 660 ASN B CA 1
ATOM 12048 C C . ASN B 1 660 ? 5.297 -20.984 16.875 1 95.81 660 ASN B C 1
ATOM 12050 O O . ASN B 1 660 ? 6.457 -21.391 16.969 1 95.81 660 ASN B O 1
ATOM 12054 N N . ALA B 1 661 ? 4.828 -20.453 15.781 1 96.44 661 ALA B N 1
ATOM 12055 C CA . ALA B 1 661 ? 5.715 -20.172 14.656 1 96.44 661 ALA B CA 1
ATOM 12056 C C . ALA B 1 661 ? 6.863 -19.266 15.078 1 96.44 661 ALA B C 1
ATOM 12058 O O . ALA B 1 661 ? 8.023 -19.531 14.758 1 96.44 661 ALA B O 1
ATOM 12059 N N . MET B 1 662 ? 6.57 -18.234 15.844 1 95.31 662 MET B N 1
ATOM 12060 C CA . MET B 1 662 ? 7.57 -17.281 16.328 1 95.31 662 MET B CA 1
ATOM 12061 C C . MET B 1 662 ? 8.555 -17.969 17.281 1 95.31 662 MET B C 1
ATOM 12063 O O . MET B 1 662 ? 9.758 -17.719 17.203 1 95.31 662 MET B O 1
ATOM 12067 N N . THR B 1 663 ? 8.047 -18.797 18.094 1 95.88 663 THR B N 1
ATOM 12068 C CA . THR B 1 663 ? 8.883 -19.516 19.062 1 95.88 663 THR B CA 1
ATOM 12069 C C . THR B 1 663 ? 9.891 -20.406 18.328 1 95.88 663 THR B C 1
ATOM 12071 O O . THR B 1 663 ? 11.078 -20.406 18.656 1 95.88 663 THR B O 1
ATOM 12074 N N . GLN B 1 664 ? 9.406 -21.156 17.391 1 96.62 664 GLN B N 1
ATOM 12075 C CA . GLN B 1 664 ? 10.289 -22.047 16.641 1 96.62 664 GLN B CA 1
ATOM 12076 C C . GLN B 1 664 ? 11.352 -21.25 15.891 1 96.62 664 GLN B C 1
ATOM 12078 O O . GLN B 1 664 ? 12.523 -21.625 15.883 1 96.62 664 GLN B O 1
ATOM 12083 N N . PHE B 1 665 ? 10.938 -20.188 15.312 1 97.38 665 PHE B N 1
ATOM 12084 C CA . PHE B 1 665 ? 11.875 -19.344 14.578 1 97.38 665 PHE B CA 1
ATOM 12085 C C . PHE B 1 665 ? 12.914 -18.75 15.523 1 97.38 665 PHE B C 1
ATOM 12087 O O . PHE B 1 665 ? 14.109 -18.734 15.203 1 97.38 665 PHE B O 1
ATOM 12094 N N . ASN B 1 666 ? 12.492 -18.266 16.625 1 95.75 666 ASN B N 1
ATOM 12095 C CA . ASN B 1 666 ? 13.398 -17.656 17.594 1 95.75 666 ASN B CA 1
ATOM 12096 C C . ASN B 1 666 ? 14.391 -18.672 18.156 1 95.75 666 ASN B C 1
ATOM 12098 O O . ASN B 1 666 ? 15.539 -18.328 18.453 1 95.75 666 ASN B O 1
ATOM 12102 N N . GLN B 1 667 ? 13.914 -19.844 18.328 1 96.19 667 GLN B N 1
ATOM 12103 C CA . GLN B 1 667 ? 14.828 -20.891 18.75 1 96.19 667 GLN B CA 1
ATOM 12104 C C . GLN B 1 667 ? 15.93 -21.109 17.719 1 96.19 667 GLN B C 1
ATOM 12106 O O . GLN B 1 667 ? 17.094 -21.297 18.078 1 96.19 667 GLN B O 1
ATOM 12111 N N . TRP B 1 668 ? 15.547 -21.156 16.484 1 96.81 668 TRP B N 1
ATOM 12112 C CA . TRP B 1 668 ? 16.531 -21.266 15.414 1 96.81 668 TRP B CA 1
ATOM 12113 C C . TRP B 1 668 ? 17.516 -20.094 15.461 1 96.81 668 TRP B C 1
ATOM 12115 O O . TRP B 1 668 ? 18.719 -20.281 15.398 1 96.81 668 TRP B O 1
ATOM 12125 N N . LYS B 1 669 ? 17.047 -18.938 15.609 1 94.38 669 LYS B N 1
ATOM 12126 C CA . LYS B 1 669 ? 17.844 -17.719 15.633 1 94.38 669 LYS B CA 1
ATOM 12127 C C . LYS B 1 669 ? 18.844 -17.734 16.797 1 94.38 669 LYS B C 1
ATOM 12129 O O . LYS B 1 669 ? 19.984 -17.312 16.641 1 94.38 669 LYS B O 1
ATOM 12134 N N . THR B 1 670 ? 18.406 -18.219 17.844 1 94.62 670 THR B N 1
ATOM 12135 C CA . THR B 1 670 ? 19.219 -18.188 19.062 1 94.62 670 THR B CA 1
ATOM 12136 C C . THR B 1 670 ? 20.234 -19.328 19.062 1 94.62 670 THR B C 1
ATOM 12138 O O . THR B 1 670 ? 21.375 -19.141 19.469 1 94.62 670 THR B O 1
ATOM 12141 N N . THR B 1 671 ? 19.875 -20.516 18.578 1 94.75 671 THR B N 1
ATOM 12142 C CA . THR B 1 671 ? 20.719 -21.703 18.672 1 94.75 671 THR B CA 1
ATOM 12143 C C . THR B 1 671 ? 21.562 -21.875 17.406 1 94.75 671 THR B C 1
ATOM 12145 O O . THR B 1 671 ? 22.578 -22.562 17.422 1 94.75 671 THR B O 1
ATOM 12148 N N . GLY B 1 672 ? 21.047 -21.344 16.375 1 92.81 672 GLY B N 1
ATOM 12149 C CA . GLY B 1 672 ? 21.719 -21.531 15.102 1 92.81 672 GLY B CA 1
ATOM 12150 C C . GLY B 1 672 ? 21.328 -22.812 14.391 1 92.81 672 GLY B C 1
ATOM 12151 O O . GLY B 1 672 ? 21.641 -23 13.219 1 92.81 672 GLY B O 1
ATOM 12152 N N . ASN B 1 673 ? 20.578 -23.656 15.102 1 93.12 673 ASN B N 1
ATOM 12153 C CA . ASN B 1 673 ? 20.125 -24.922 14.516 1 93.12 673 ASN B CA 1
ATOM 12154 C C . ASN B 1 673 ? 18.656 -24.859 14.125 1 93.12 673 ASN B C 1
ATOM 12156 O O . ASN B 1 673 ? 17.797 -24.625 14.969 1 93.12 673 ASN B O 1
ATOM 12160 N N . ASN B 1 674 ? 18.453 -25.141 12.828 1 94.62 674 ASN B N 1
ATOM 12161 C CA . ASN B 1 674 ? 17.078 -25.125 12.344 1 94.62 674 ASN B CA 1
ATOM 12162 C C . ASN B 1 674 ? 16.375 -26.453 12.57 1 94.62 674 ASN B C 1
ATOM 12164 O O . ASN B 1 674 ? 16.453 -27.344 11.734 1 94.62 674 ASN B O 1
ATOM 12168 N N . ASN B 1 675 ? 15.656 -26.547 13.641 1 93.06 675 ASN B N 1
ATOM 12169 C CA . ASN B 1 675 ? 14.961 -27.766 14 1 93.06 675 ASN B CA 1
ATOM 12170 C C . ASN B 1 675 ? 13.5 -27.734 13.57 1 93.06 675 ASN B C 1
ATOM 12172 O O . ASN B 1 675 ? 12.695 -28.562 13.984 1 93.06 675 ASN B O 1
ATOM 12176 N N . ILE B 1 676 ? 13.141 -26.797 12.75 1 95.75 676 ILE B N 1
ATOM 12177 C CA . ILE B 1 676 ? 11.781 -26.688 12.25 1 95.75 676 ILE B CA 1
ATOM 12178 C C . ILE B 1 676 ? 11.5 -27.797 11.25 1 95.75 676 ILE B C 1
ATOM 12180 O O . ILE B 1 676 ? 12.32 -28.062 10.359 1 95.75 676 ILE B O 1
ATOM 12184 N N . THR B 1 677 ? 10.32 -28.453 11.422 1 93 677 THR B N 1
ATOM 12185 C CA . THR B 1 677 ? 9.914 -29.5 10.492 1 93 677 THR B CA 1
ATOM 12186 C C . THR B 1 677 ? 9.93 -28.984 9.055 1 93 677 THR B C 1
ATOM 12188 O O . THR B 1 677 ? 9.383 -27.922 8.766 1 93 677 THR B O 1
ATOM 12191 N N . ALA B 1 678 ? 10.492 -29.719 8.148 1 89.12 678 ALA B N 1
ATOM 12192 C CA . ALA B 1 678 ? 10.742 -29.266 6.785 1 89.12 678 ALA B CA 1
ATOM 12193 C C . ALA B 1 678 ? 9.453 -28.797 6.113 1 89.12 678 ALA B C 1
ATOM 12195 O O . ALA B 1 678 ? 9.422 -27.75 5.477 1 89.12 678 ALA B O 1
ATOM 12196 N N . ASN B 1 679 ? 8.367 -29.516 6.312 1 91.69 679 ASN B N 1
ATOM 12197 C CA . ASN B 1 679 ? 7.105 -29.219 5.641 1 91.69 679 ASN B CA 1
ATOM 12198 C C . ASN B 1 679 ? 6.453 -27.969 6.215 1 91.69 679 ASN B C 1
ATOM 12200 O O . ASN B 1 679 ? 5.559 -27.391 5.598 1 91.69 679 ASN B O 1
ATOM 12204 N N . LEU B 1 680 ? 6.91 -27.562 7.359 1 95.44 680 LEU B N 1
ATOM 12205 C CA . LEU B 1 680 ? 6.258 -26.438 8.031 1 95.44 680 LEU B CA 1
ATOM 12206 C C . LEU B 1 680 ? 7.129 -25.188 7.98 1 95.44 680 LEU B C 1
ATOM 12208 O O . LEU B 1 680 ? 6.723 -24.125 8.453 1 95.44 680 LEU B O 1
ATOM 12212 N N . ARG B 1 681 ? 8.281 -25.312 7.352 1 96 681 ARG B N 1
ATOM 12213 C CA . ARG B 1 681 ? 9.25 -24.219 7.367 1 96 681 ARG B CA 1
ATOM 12214 C C . ARG B 1 681 ? 8.703 -23 6.641 1 96 681 ARG B C 1
ATOM 12216 O O . ARG B 1 681 ? 8.898 -21.859 7.09 1 96 681 ARG B O 1
ATOM 12223 N N . THR B 1 682 ? 7.98 -23.172 5.566 1 95.31 682 THR B N 1
ATOM 12224 C CA . THR B 1 682 ? 7.41 -22.031 4.852 1 95.31 682 THR B CA 1
ATOM 12225 C C . THR B 1 682 ? 6.461 -21.25 5.754 1 95.31 682 THR B C 1
ATOM 12227 O O . THR B 1 682 ? 6.508 -20.016 5.793 1 95.31 682 THR B O 1
ATOM 12230 N N . SER B 1 683 ? 5.645 -21.953 6.504 1 96.12 683 SER B N 1
ATOM 12231 C CA . SER B 1 683 ? 4.695 -21.312 7.41 1 96.12 683 SER B CA 1
ATOM 12232 C C . SER B 1 683 ? 5.418 -20.578 8.539 1 96.12 683 SER B C 1
ATOM 12234 O O . SER B 1 683 ? 5.051 -19.469 8.891 1 96.12 683 SER B O 1
ATOM 12236 N N . VAL B 1 684 ? 6.414 -21.25 9.031 1 97.31 684 VAL B N 1
ATOM 12237 C CA . VAL B 1 684 ? 7.145 -20.672 10.156 1 97.31 684 VAL B CA 1
ATOM 12238 C C . VAL B 1 684 ? 7.922 -19.438 9.688 1 97.31 684 VAL B C 1
ATOM 12240 O O . VAL B 1 684 ? 7.84 -18.375 10.305 1 97.31 684 VAL B O 1
ATOM 12243 N N . TYR B 1 685 ? 8.68 -19.562 8.555 1 97.88 685 TYR B N 1
ATOM 12244 C CA . TYR B 1 685 ? 9.453 -18.438 8.023 1 97.88 685 TYR B CA 1
ATOM 12245 C C . TYR B 1 685 ? 8.555 -17.25 7.734 1 97.88 685 TYR B C 1
ATOM 12247 O O . TYR B 1 685 ? 8.852 -16.125 8.141 1 97.88 685 TYR B O 1
ATOM 12255 N N . CYS B 1 686 ? 7.461 -17.5 7.086 1 96.94 686 CYS B N 1
ATOM 12256 C CA . CYS B 1 686 ? 6.555 -16.438 6.66 1 96.94 686 CYS B CA 1
ATOM 12257 C C . CYS B 1 686 ? 5.969 -15.711 7.863 1 96.94 686 CYS B C 1
ATOM 12259 O O . CYS B 1 686 ? 6.004 -14.484 7.926 1 96.94 686 CYS B O 1
ATOM 12261 N N . ASN B 1 687 ? 5.516 -16.406 8.797 1 95.62 687 ASN B N 1
ATOM 12262 C CA . ASN B 1 687 ? 4.848 -15.773 9.93 1 95.62 687 ASN B CA 1
ATOM 12263 C C . ASN B 1 687 ? 5.852 -15.109 10.867 1 95.62 687 ASN B C 1
ATOM 12265 O O . ASN B 1 687 ? 5.555 -14.078 11.477 1 95.62 687 ASN B O 1
ATOM 12269 N N . ALA B 1 688 ? 7.023 -15.672 10.93 1 95.88 688 ALA B N 1
ATOM 12270 C CA . ALA B 1 688 ? 8.07 -15.031 11.727 1 95.88 688 ALA B CA 1
ATOM 12271 C C . ALA B 1 688 ? 8.453 -13.672 11.141 1 95.88 688 ALA B C 1
ATOM 12273 O O . ALA B 1 688 ? 8.711 -12.727 11.883 1 95.88 688 ALA B O 1
ATOM 12274 N N . VAL B 1 689 ? 8.484 -13.594 9.844 1 96.06 689 VAL B N 1
ATOM 12275 C CA . VAL B 1 689 ? 8.828 -12.336 9.195 1 96.06 689 VAL B CA 1
ATOM 12276 C C . VAL B 1 689 ? 7.645 -11.375 9.273 1 96.06 689 VAL B C 1
ATOM 12278 O O . VAL B 1 689 ? 7.824 -10.18 9.516 1 96.06 689 VAL B O 1
ATOM 12281 N N . ARG B 1 690 ? 6.426 -11.883 9.117 1 94.06 690 ARG B N 1
ATOM 12282 C CA . ARG B 1 690 ? 5.219 -11.07 9.188 1 94.06 690 ARG B CA 1
ATOM 12283 C C . ARG B 1 690 ? 5.141 -10.32 10.516 1 94.06 690 ARG B C 1
ATOM 12285 O O . ARG B 1 690 ? 4.789 -9.133 10.547 1 94.06 690 ARG B O 1
ATOM 12292 N N . TYR B 1 691 ? 5.539 -11 11.547 1 89.81 691 TYR B N 1
ATOM 12293 C CA . TYR B 1 691 ? 5.258 -10.453 12.867 1 89.81 691 TYR B CA 1
ATOM 12294 C C . TYR B 1 691 ? 6.543 -10.039 13.57 1 89.81 691 TYR B C 1
ATOM 12296 O O . TYR B 1 691 ? 6.508 -9.328 14.578 1 89.81 691 TYR B O 1
ATOM 12304 N N . GLY B 1 692 ? 7.711 -10.484 13.008 1 87.94 692 GLY B N 1
ATOM 12305 C CA . GLY B 1 692 ? 8.969 -10.219 13.688 1 87.94 692 GLY B CA 1
ATOM 12306 C C . GLY B 1 692 ? 9.688 -8.992 13.172 1 87.94 692 GLY B C 1
ATOM 12307 O O . GLY B 1 692 ? 10.742 -8.617 13.68 1 87.94 692 GLY B O 1
ATOM 12308 N N . GLY B 1 693 ? 9.188 -8.383 12.141 1 83.75 693 GLY B N 1
ATOM 12309 C CA . GLY B 1 693 ? 9.727 -7.121 11.656 1 83.75 693 GLY B CA 1
ATOM 12310 C C . GLY B 1 693 ? 11.047 -7.277 10.922 1 83.75 693 GLY B C 1
ATOM 12311 O O . GLY B 1 693 ? 11.305 -8.32 10.32 1 83.75 693 GLY B O 1
ATOM 12312 N N . SER B 1 694 ? 11.906 -6.184 10.945 1 87.56 694 SER B N 1
ATOM 12313 C CA . SER B 1 694 ? 13.125 -6.141 10.141 1 87.56 694 SER B CA 1
ATOM 12314 C C . SER B 1 694 ? 14.203 -7.055 10.727 1 87.56 694 SER B C 1
ATOM 12316 O O . SER B 1 694 ? 15.023 -7.602 9.984 1 87.56 694 SER B O 1
ATOM 12318 N N . ASP B 1 695 ? 14.086 -7.305 12.023 1 89.25 695 ASP B N 1
ATOM 12319 C CA . ASP B 1 695 ? 15.078 -8.172 12.656 1 89.25 695 ASP B CA 1
ATOM 12320 C C . ASP B 1 695 ? 14.992 -9.594 12.117 1 89.25 695 ASP B C 1
ATOM 12322 O O . ASP B 1 695 ? 16 -10.172 11.711 1 89.25 695 ASP B O 1
ATOM 12326 N N . ASN B 1 696 ? 13.805 -10.125 12.156 1 94.75 696 ASN B N 1
ATOM 12327 C CA . ASN B 1 696 ? 13.609 -11.461 11.609 1 94.75 696 ASN B CA 1
ATOM 12328 C C . ASN B 1 696 ? 13.883 -11.508 10.109 1 94.75 696 ASN B C 1
ATOM 12330 O O . ASN B 1 696 ? 14.406 -12.492 9.594 1 94.75 696 ASN B O 1
ATOM 12334 N N . TRP B 1 697 ? 13.523 -10.422 9.438 1 95.56 697 TRP B N 1
ATOM 12335 C CA . TRP B 1 697 ? 13.773 -10.352 8 1 95.56 697 TRP B CA 1
ATOM 12336 C C . TRP B 1 697 ? 15.266 -10.391 7.707 1 95.56 697 TRP B C 1
ATOM 12338 O O . TRP B 1 697 ? 15.711 -11.133 6.824 1 95.56 697 TRP B O 1
ATOM 12348 N N . ASP B 1 698 ? 16.078 -9.656 8.492 1 93.81 698 ASP B N 1
ATOM 12349 C CA . ASP B 1 698 ? 17.516 -9.594 8.305 1 93.81 698 ASP B CA 1
ATOM 12350 C C . ASP B 1 698 ? 18.172 -10.953 8.57 1 93.81 698 ASP B C 1
ATOM 12352 O O . ASP B 1 698 ? 19.094 -11.352 7.863 1 93.81 698 ASP B O 1
ATOM 12356 N N . PHE B 1 699 ? 17.688 -11.602 9.578 1 95.94 699 PHE B N 1
ATOM 12357 C CA . PHE B 1 699 ? 18.188 -12.938 9.875 1 95.94 699 PHE B CA 1
ATOM 12358 C C . PHE B 1 699 ? 17.922 -13.891 8.711 1 95.94 699 PHE B C 1
ATOM 12360 O O . PHE B 1 699 ? 18.828 -14.594 8.258 1 95.94 699 PHE B O 1
ATOM 12367 N N . LEU B 1 700 ? 16.688 -13.883 8.258 1 96.69 700 LEU B N 1
ATOM 12368 C CA . LEU B 1 700 ? 16.312 -14.766 7.152 1 96.69 700 LEU B CA 1
ATOM 12369 C C . LEU B 1 700 ? 17.078 -14.406 5.887 1 96.69 700 LEU B C 1
ATOM 12371 O O . LEU B 1 700 ? 17.453 -15.289 5.113 1 96.69 700 LEU B O 1
ATOM 12375 N N . TRP B 1 701 ? 17.281 -13.109 5.645 1 94.69 701 TRP B N 1
ATOM 12376 C CA . TRP B 1 701 ? 18.062 -12.656 4.5 1 94.69 701 TRP B CA 1
ATOM 12377 C C . TRP B 1 701 ? 19.484 -13.188 4.574 1 94.69 701 TRP B C 1
ATOM 12379 O O . TRP B 1 701 ? 20.031 -13.648 3.57 1 94.69 701 TRP B O 1
ATOM 12389 N N . GLY B 1 702 ? 20.062 -13.125 5.746 1 93.94 702 GLY B N 1
ATOM 12390 C CA . GLY B 1 702 ? 21.391 -13.688 5.938 1 93.94 702 GLY B CA 1
ATOM 12391 C C . GLY B 1 702 ? 21.453 -15.164 5.605 1 93.94 702 GLY B C 1
ATOM 12392 O O . GLY B 1 702 ? 22.391 -15.617 4.93 1 93.94 702 GLY B O 1
ATOM 12393 N N . LYS B 1 703 ? 20.469 -15.93 6.008 1 95.12 703 LYS B N 1
ATOM 12394 C CA . LYS B 1 703 ? 20.406 -17.359 5.711 1 95.12 703 LYS B CA 1
ATOM 12395 C C . LYS B 1 703 ? 20.188 -17.609 4.223 1 95.12 703 LYS B C 1
ATOM 12397 O O . LYS B 1 703 ? 20.766 -18.531 3.648 1 95.12 703 LYS B O 1
ATOM 12402 N N . TYR B 1 704 ? 19.406 -16.812 3.564 1 93.69 704 TYR B N 1
ATOM 12403 C CA . TYR B 1 704 ? 19.125 -16.922 2.137 1 93.69 704 TYR B CA 1
ATOM 12404 C C . TYR B 1 704 ? 20.391 -16.766 1.316 1 93.69 704 TYR B C 1
ATOM 12406 O O . TYR B 1 704 ? 20.609 -17.516 0.357 1 93.69 704 TYR B O 1
ATOM 12414 N N . GLN B 1 705 ? 21.172 -15.836 1.701 1 87.81 705 GLN B N 1
ATOM 12415 C CA . GLN B 1 705 ? 22.375 -15.492 0.933 1 87.81 705 GLN B CA 1
ATOM 12416 C C . GLN B 1 705 ? 23.375 -16.641 0.937 1 87.81 705 GLN B C 1
ATOM 12418 O O . GLN B 1 705 ? 24.125 -16.828 -0.029 1 87.81 705 GLN B O 1
ATOM 12423 N N . VAL B 1 706 ? 23.281 -17.531 1.994 1 86.12 706 VAL B N 1
ATOM 12424 C CA . VAL B 1 706 ? 24.328 -18.547 2.115 1 86.12 706 VAL B CA 1
ATOM 12425 C C . VAL B 1 706 ? 23.734 -19.938 1.86 1 86.12 706 VAL B C 1
ATOM 12427 O O . VAL B 1 706 ? 24.469 -20.922 1.836 1 86.12 706 VAL B O 1
ATOM 12430 N N . GLU B 1 707 ? 22.469 -20.031 1.658 1 86 707 GLU B N 1
ATOM 12431 C CA . GLU B 1 707 ? 21.812 -21.328 1.469 1 86 707 GLU B CA 1
ATOM 12432 C C . GLU B 1 707 ? 22.156 -21.938 0.112 1 86 707 GLU B C 1
ATOM 12434 O O . GLU B 1 707 ? 22.062 -21.25 -0.916 1 86 707 GLU B O 1
ATOM 12439 N N . SER B 1 708 ? 22.5 -23.219 0.133 1 76.62 708 SER B N 1
ATOM 12440 C CA . SER B 1 708 ? 22.922 -23.891 -1.097 1 76.62 708 SER B CA 1
ATOM 12441 C C . SER B 1 708 ? 21.812 -24.812 -1.611 1 76.62 708 SER B C 1
ATOM 12443 O O . SER B 1 708 ? 21.797 -25.156 -2.797 1 76.62 708 SER B O 1
ATOM 12445 N N . ASN B 1 709 ? 20.953 -25.266 -0.689 1 77.62 709 ASN B N 1
ATOM 12446 C CA . ASN B 1 709 ? 19.828 -26.094 -1.092 1 77.62 709 ASN B CA 1
ATOM 12447 C C . ASN B 1 709 ? 18.734 -25.281 -1.771 1 77.62 709 ASN B C 1
ATOM 12449 O O . ASN B 1 709 ? 18.172 -24.375 -1.159 1 77.62 709 ASN B O 1
ATOM 12453 N N . SER B 1 710 ? 18.453 -25.656 -3.016 1 77.75 710 SER B N 1
ATOM 12454 C CA . SER B 1 710 ? 17.516 -24.859 -3.814 1 77.75 710 SER B CA 1
ATOM 12455 C C . SER B 1 710 ? 16.125 -24.875 -3.209 1 77.75 710 SER B C 1
ATOM 12457 O O . SER B 1 710 ? 15.422 -23.859 -3.24 1 77.75 710 SER B O 1
ATOM 12459 N N . GLN B 1 711 ? 15.68 -26 -2.719 1 82.06 711 GLN B N 1
ATOM 12460 C CA . GLN B 1 711 ? 14.352 -26.078 -2.123 1 82.06 711 GLN B CA 1
ATOM 12461 C C . GLN B 1 711 ? 14.258 -25.219 -0.868 1 82.06 711 GLN B C 1
ATOM 12463 O O . GLN B 1 711 ? 13.273 -24.516 -0.661 1 82.06 711 GLN B O 1
ATOM 12468 N N . GLU B 1 712 ? 15.281 -25.359 -0.096 1 89 712 GLU B N 1
ATOM 12469 C CA . GLU B 1 712 ? 15.32 -24.531 1.108 1 89 712 GLU B CA 1
ATOM 12470 C C . GLU B 1 712 ? 15.43 -23.047 0.761 1 89 712 GLU B C 1
ATOM 12472 O O . GLU B 1 712 ? 14.812 -22.203 1.411 1 89 712 GLU B O 1
ATOM 12477 N N . LYS B 1 713 ? 16.203 -22.797 -0.237 1 89.62 713 LYS B N 1
ATOM 12478 C CA . LYS B 1 713 ? 16.359 -21.422 -0.676 1 89.62 713 LYS B CA 1
ATOM 12479 C C . LYS B 1 713 ? 15.023 -20.828 -1.115 1 89.62 713 LYS B C 1
ATOM 12481 O O . LYS B 1 713 ? 14.727 -19.656 -0.832 1 89.62 713 LYS B O 1
ATOM 12486 N N . ALA B 1 714 ? 14.266 -21.578 -1.747 1 90.62 714 ALA B N 1
ATOM 12487 C CA . ALA B 1 714 ? 12.953 -21.125 -2.189 1 90.62 714 ALA B CA 1
ATOM 12488 C C . ALA B 1 714 ? 12.047 -20.812 -0.998 1 90.62 714 ALA B C 1
ATOM 12490 O O . ALA B 1 714 ? 11.273 -19.859 -1.03 1 90.62 714 ALA B O 1
ATOM 12491 N N . LYS B 1 715 ? 12.141 -21.609 0.034 1 95.19 715 LYS B N 1
ATOM 12492 C CA . LYS B 1 715 ? 11.352 -21.359 1.236 1 95.19 715 LYS B CA 1
ATOM 12493 C C . LYS B 1 715 ? 11.781 -20.062 1.919 1 95.19 715 LYS B C 1
ATOM 12495 O O . LYS B 1 715 ? 10.938 -19.297 2.396 1 95.19 715 LYS B O 1
ATOM 12500 N N . LEU B 1 716 ? 13.094 -19.891 1.938 1 96.12 716 LEU B N 1
ATOM 12501 C CA . LEU B 1 716 ? 13.633 -18.672 2.531 1 96.12 716 LEU B CA 1
ATOM 12502 C C . LEU B 1 716 ? 13.18 -17.453 1.748 1 96.12 716 LEU B C 1
ATOM 12504 O O . LEU B 1 716 ? 12.758 -16.453 2.338 1 96.12 716 LEU B O 1
ATOM 12508 N N . GLU B 1 717 ? 13.219 -17.594 0.483 1 95.25 717 GLU B N 1
ATOM 12509 C CA . GLU B 1 717 ? 12.797 -16.516 -0.397 1 95.25 717 GLU B CA 1
ATOM 12510 C C . GLU B 1 717 ? 11.328 -16.156 -0.178 1 95.25 717 GLU B C 1
ATOM 12512 O O . GLU B 1 717 ? 10.969 -14.984 -0.087 1 95.25 717 GLU B O 1
ATOM 12517 N N . TYR B 1 718 ? 10.516 -17.141 -0.098 1 95.5 718 TYR B N 1
ATOM 12518 C CA . TYR B 1 718 ? 9.094 -16.906 0.159 1 95.5 718 TYR B CA 1
ATOM 12519 C C . TYR B 1 718 ? 8.883 -16.25 1.516 1 95.5 718 TYR B C 1
ATOM 12521 O O . TYR B 1 718 ? 8.078 -15.32 1.644 1 95.5 718 TYR B O 1
ATOM 12529 N N . GLY B 1 719 ? 9.609 -16.734 2.486 1 97.44 719 GLY B N 1
ATOM 12530 C CA . GLY B 1 719 ? 9.531 -16.125 3.805 1 97.44 719 GLY B CA 1
ATOM 12531 C C . GLY B 1 719 ? 9.867 -14.648 3.803 1 97.44 719 GLY B C 1
ATOM 12532 O O . GLY B 1 719 ? 9.188 -13.852 4.453 1 97.44 719 GLY B O 1
ATOM 12533 N N . LEU B 1 720 ? 10.875 -14.266 3.031 1 97.12 720 LEU B N 1
ATOM 12534 C CA . LEU B 1 720 ? 11.289 -12.867 2.924 1 97.12 720 LEU B CA 1
ATOM 12535 C C . LEU B 1 720 ? 10.18 -12.023 2.299 1 97.12 720 LEU B C 1
ATOM 12537 O O . LEU B 1 720 ? 10.008 -10.859 2.66 1 97.12 720 LEU B O 1
ATOM 12541 N N . SER B 1 721 ? 9.414 -12.602 1.453 1 97.06 721 SER B N 1
ATOM 12542 C CA . SER B 1 721 ? 8.367 -11.891 0.723 1 97.06 721 SER B CA 1
ATOM 12543 C C . SER B 1 721 ? 7.129 -11.695 1.584 1 97.06 721 SER B C 1
ATOM 12545 O O . SER B 1 721 ? 6.18 -11.023 1.175 1 97.06 721 SER B O 1
ATOM 12547 N N . CYS B 1 722 ? 7.133 -12.234 2.793 1 96.88 722 CYS B N 1
ATOM 12548 C CA . CYS B 1 722 ? 5.953 -12.172 3.65 1 96.88 722 CYS B CA 1
ATOM 12549 C C . CYS B 1 722 ? 5.988 -10.93 4.535 1 96.88 722 CYS B C 1
ATOM 12551 O O . CYS B 1 722 ? 5.094 -10.727 5.363 1 96.88 722 CYS B O 1
ATOM 12553 N N . THR B 1 723 ? 6.941 -10.055 4.387 1 96.06 723 THR B N 1
ATOM 12554 C CA . THR B 1 723 ? 7.082 -8.875 5.23 1 96.06 723 THR B CA 1
ATOM 12555 C C . THR B 1 723 ? 5.875 -7.949 5.078 1 96.06 723 THR B C 1
ATOM 12557 O O . THR B 1 723 ? 5.316 -7.828 3.988 1 96.06 723 THR B O 1
ATOM 12560 N N . ARG B 1 724 ? 5.523 -7.305 6.184 1 92.81 724 ARG B N 1
ATOM 12561 C CA . ARG B 1 724 ? 4.418 -6.352 6.188 1 92.81 724 ARG B CA 1
ATOM 12562 C C . ARG B 1 724 ? 4.934 -4.918 6.27 1 92.81 724 ARG B C 1
ATOM 12564 O O . ARG B 1 724 ? 4.148 -3.967 6.23 1 92.81 724 ARG B O 1
ATOM 12571 N N . SER B 1 725 ? 6.254 -4.75 6.371 1 91.06 725 SER B N 1
ATOM 12572 C CA . SER B 1 725 ? 6.844 -3.426 6.523 1 91.06 725 SER B CA 1
ATOM 12573 C C . SER B 1 725 ? 7.133 -2.791 5.164 1 91.06 725 SER B C 1
ATOM 12575 O O . SER B 1 725 ? 7.941 -3.305 4.395 1 91.06 725 SER B O 1
ATOM 12577 N N . PRO B 1 726 ? 6.605 -1.634 4.914 1 90.5 726 PRO B N 1
ATOM 12578 C CA . PRO B 1 726 ? 6.746 -1.021 3.59 1 90.5 726 PRO B CA 1
ATOM 12579 C C . PRO B 1 726 ? 8.203 -0.768 3.211 1 90.5 726 PRO B C 1
ATOM 12581 O O . PRO B 1 726 ? 8.602 -1.02 2.07 1 90.5 726 PRO B O 1
ATOM 12584 N N . TRP B 1 727 ? 9.016 -0.294 4.109 1 89.69 727 TRP B N 1
ATOM 12585 C CA . TRP B 1 727 ? 10.398 0.023 3.76 1 89.69 727 TRP B CA 1
ATOM 12586 C C . TRP B 1 727 ? 11.195 -1.248 3.484 1 89.69 727 TRP B C 1
ATOM 12588 O O . TRP B 1 727 ? 12.117 -1.244 2.668 1 89.69 727 TRP B O 1
ATOM 12598 N N . VAL B 1 728 ? 10.844 -2.326 4.176 1 93.5 728 VAL B N 1
ATOM 12599 C CA . VAL B 1 728 ? 11.523 -3.598 3.934 1 93.5 728 VAL B CA 1
ATOM 12600 C C . VAL B 1 728 ? 11.117 -4.145 2.566 1 93.5 728 VAL B C 1
ATOM 12602 O O . VAL B 1 728 ? 11.938 -4.73 1.859 1 93.5 728 VAL B O 1
ATOM 12605 N N . VAL B 1 729 ? 9.797 -4.004 2.219 1 94.75 729 VAL B N 1
ATOM 12606 C CA . VAL B 1 729 ? 9.344 -4.375 0.883 1 94.75 729 VAL B CA 1
ATOM 12607 C C . VAL B 1 729 ? 10.18 -3.646 -0.168 1 94.75 729 VAL B C 1
ATOM 12609 O O . VAL B 1 729 ? 10.695 -4.27 -1.104 1 94.75 729 VAL B O 1
ATOM 12612 N N . ARG B 1 730 ? 10.336 -2.346 0.019 1 91.44 730 ARG B N 1
ATOM 12613 C CA . ARG B 1 730 ? 11.094 -1.536 -0.931 1 91.44 730 ARG B CA 1
ATOM 12614 C C . ARG B 1 730 ? 12.547 -1.973 -0.982 1 91.44 730 ARG B C 1
ATOM 12616 O O . ARG B 1 730 ? 13.148 -2.025 -2.057 1 91.44 730 ARG B O 1
ATOM 12623 N N . ARG B 1 731 ? 13.094 -2.23 0.138 1 90.06 731 ARG B N 1
ATOM 12624 C CA . ARG B 1 731 ? 14.469 -2.723 0.217 1 90.06 731 ARG B CA 1
ATOM 12625 C C . ARG B 1 731 ? 14.633 -4.004 -0.591 1 90.06 731 ARG B C 1
ATOM 12627 O O . ARG B 1 731 ? 15.602 -4.145 -1.344 1 90.06 731 ARG B O 1
ATOM 12634 N N . PHE B 1 732 ? 13.734 -4.941 -0.394 1 93.12 732 PHE B N 1
ATOM 12635 C CA . PHE B 1 732 ? 13.797 -6.215 -1.101 1 93.12 732 PHE B CA 1
ATOM 12636 C C . PHE B 1 732 ? 13.711 -6.004 -2.607 1 93.12 732 PHE B C 1
ATOM 12638 O O . PHE B 1 732 ? 14.469 -6.602 -3.369 1 93.12 732 PHE B O 1
ATOM 12645 N N . LEU B 1 733 ? 12.836 -5.121 -3.02 1 92.75 733 LEU B N 1
ATOM 12646 C CA . LEU B 1 733 ? 12.672 -4.801 -4.434 1 92.75 733 LEU B CA 1
ATOM 12647 C C . LEU B 1 733 ? 13.945 -4.172 -4.996 1 92.75 733 LEU B C 1
ATOM 12649 O O . LEU B 1 733 ? 14.359 -4.492 -6.113 1 92.75 733 LEU B O 1
ATOM 12653 N N . ASP B 1 734 ? 14.531 -3.322 -4.219 1 88.38 734 ASP B N 1
ATOM 12654 C CA . ASP B 1 734 ? 15.773 -2.688 -4.652 1 88.38 734 ASP B CA 1
ATOM 12655 C C . ASP B 1 734 ? 16.891 -3.719 -4.809 1 88.38 734 ASP B C 1
ATOM 12657 O O . ASP B 1 734 ? 17.703 -3.615 -5.723 1 88.38 734 ASP B O 1
ATOM 12661 N N . PHE B 1 735 ? 16.906 -4.68 -3.939 1 87 735 PHE B N 1
ATOM 12662 C CA . PHE B 1 735 ? 17.906 -5.734 -4.008 1 87 735 PHE B CA 1
ATOM 12663 C C . PHE B 1 735 ? 17.766 -6.527 -5.301 1 87 735 PHE B C 1
ATOM 12665 O O . PHE B 1 735 ? 18.766 -6.965 -5.879 1 87 735 PHE B O 1
ATOM 12672 N N . ILE B 1 736 ? 16.578 -6.691 -5.762 1 84 736 ILE B N 1
ATOM 12673 C CA . ILE B 1 736 ? 16.328 -7.578 -6.898 1 84 736 ILE B CA 1
ATOM 12674 C C . ILE B 1 736 ? 16.688 -6.859 -8.195 1 84 736 ILE B C 1
ATOM 12676 O O . ILE B 1 736 ? 17.062 -7.496 -9.188 1 84 736 ILE B O 1
ATOM 12680 N N . VAL B 1 737 ? 16.609 -5.516 -8.219 1 82.94 737 VAL B N 1
ATOM 12681 C CA . VAL B 1 737 ? 16.875 -4.797 -9.461 1 82.94 737 VAL B CA 1
ATOM 12682 C C . VAL B 1 737 ? 18.312 -4.285 -9.469 1 82.94 737 VAL B C 1
ATOM 12684 O O . VAL B 1 737 ? 18.797 -3.789 -10.492 1 82.94 737 VAL B O 1
ATOM 12687 N N . ALA B 1 738 ? 18.906 -4.434 -8.352 1 79.38 738 ALA B N 1
ATOM 12688 C CA . ALA B 1 738 ? 20.297 -3.977 -8.273 1 79.38 738 ALA B CA 1
ATOM 12689 C C . ALA B 1 738 ? 21.188 -4.781 -9.203 1 79.38 738 ALA B C 1
ATOM 12691 O O . ALA B 1 738 ? 20.953 -5.969 -9.438 1 79.38 738 ALA B O 1
ATOM 12692 N N . ASN B 1 739 ? 22.188 -4.176 -9.758 1 66.38 739 ASN B N 1
ATOM 12693 C CA . ASN B 1 739 ? 23.125 -4.82 -10.672 1 66.38 739 ASN B CA 1
ATOM 12694 C C . ASN B 1 739 ? 23.891 -5.953 -10 1 66.38 739 ASN B C 1
ATOM 12696 O O . ASN B 1 739 ? 24.156 -6.988 -10.617 1 66.38 739 ASN B O 1
ATOM 12700 N N . ASP B 1 740 ? 24.188 -5.699 -8.719 1 66 740 ASP B N 1
ATOM 12701 C CA . ASP B 1 740 ? 24.922 -6.695 -7.945 1 66 740 ASP B CA 1
ATOM 12702 C C . ASP B 1 740 ? 23.984 -7.477 -7.027 1 66 740 ASP B C 1
ATOM 12704 O O . ASP B 1 740 ? 24.359 -7.84 -5.91 1 66 740 ASP B O 1
ATOM 12708 N N . SER B 1 741 ? 22.859 -7.754 -7.672 1 69.38 741 SER B N 1
ATOM 12709 C CA . SER B 1 741 ? 21.828 -8.375 -6.844 1 69.38 741 SER B CA 1
ATOM 12710 C C . SER B 1 741 ? 22.25 -9.766 -6.391 1 69.38 741 SER B C 1
ATOM 12712 O O . SER B 1 741 ? 22.828 -10.531 -7.168 1 69.38 741 SER B O 1
ATOM 12714 N N . ALA B 1 742 ? 22.016 -9.969 -5.121 1 68.81 742 ALA B N 1
ATOM 12715 C CA . ALA B 1 742 ? 22.219 -11.305 -4.566 1 68.81 742 ALA B CA 1
ATOM 12716 C C . ALA B 1 742 ? 21.094 -12.25 -4.988 1 68.81 742 ALA B C 1
ATOM 12718 O O . ALA B 1 742 ? 21.188 -13.461 -4.797 1 68.81 742 ALA B O 1
ATOM 12719 N N . VAL B 1 743 ? 20.078 -11.719 -5.602 1 80.38 743 VAL B N 1
ATOM 12720 C CA . VAL B 1 743 ? 18.953 -12.547 -6.062 1 80.38 743 VAL B CA 1
ATOM 12721 C C . VAL B 1 743 ? 19.094 -12.805 -7.559 1 80.38 743 VAL B C 1
ATOM 12723 O O . VAL B 1 743 ? 19.172 -11.867 -8.359 1 80.38 743 VAL B O 1
ATOM 12726 N N . ARG B 1 744 ? 19.172 -14.078 -7.863 1 76.12 744 ARG B N 1
ATOM 12727 C CA . ARG B 1 744 ? 19.25 -14.461 -9.273 1 76.12 744 ARG B CA 1
ATOM 12728 C C . ARG B 1 744 ? 18 -14.016 -10.031 1 76.12 744 ARG B C 1
ATOM 12730 O O . ARG B 1 744 ? 16.906 -13.992 -9.477 1 76.12 744 ARG B O 1
ATOM 12737 N N . LYS B 1 745 ? 18.156 -13.711 -11.242 1 72.25 745 LYS B N 1
ATOM 12738 C CA . LYS B 1 745 ? 17.062 -13.195 -12.062 1 72.25 745 LYS B CA 1
ATOM 12739 C C . LYS B 1 745 ? 15.891 -14.172 -12.102 1 72.25 745 LYS B C 1
ATOM 12741 O O . LYS B 1 745 ? 14.727 -13.758 -12.078 1 72.25 745 LYS B O 1
ATOM 12746 N N . GLN B 1 746 ? 16.172 -15.453 -12.156 1 68.19 746 GLN B N 1
ATOM 12747 C CA . GLN B 1 746 ? 15.109 -16.453 -12.164 1 68.19 746 GLN B CA 1
ATOM 12748 C C . GLN B 1 746 ? 14.32 -16.438 -10.859 1 68.19 746 GLN B C 1
ATOM 12750 O O . GLN B 1 746 ? 13.094 -16.578 -10.867 1 68.19 746 GLN B O 1
ATOM 12755 N N . ASP B 1 747 ? 15 -16.219 -9.844 1 79.94 747 ASP B N 1
ATOM 12756 C CA . ASP B 1 747 ? 14.359 -16.156 -8.531 1 79.94 747 ASP B CA 1
ATOM 12757 C C . ASP B 1 747 ? 13.633 -14.836 -8.328 1 79.94 747 ASP B C 1
ATOM 12759 O O . ASP B 1 747 ? 12.625 -14.781 -7.621 1 79.94 747 ASP B O 1
ATOM 12763 N N . ALA B 1 748 ? 14.148 -13.875 -9.039 1 84.44 748 ALA B N 1
ATOM 12764 C CA . ALA B 1 748 ? 13.547 -12.555 -8.906 1 84.44 748 ALA B CA 1
ATOM 12765 C C . ALA B 1 748 ? 12.117 -12.539 -9.422 1 84.44 748 ALA B C 1
ATOM 12767 O O . ALA B 1 748 ? 11.258 -11.836 -8.883 1 84.44 748 ALA B O 1
ATOM 12768 N N . SER B 1 749 ? 11.828 -13.289 -10.438 1 85 749 SER B N 1
ATOM 12769 C CA . SER B 1 749 ? 10.469 -13.375 -10.945 1 85 749 SER B CA 1
ATOM 12770 C C . SER B 1 749 ? 9.516 -13.922 -9.891 1 85 749 SER B C 1
ATOM 12772 O O . SER B 1 749 ? 8.398 -13.422 -9.734 1 85 749 SER B O 1
ATOM 12774 N N . SER B 1 750 ? 9.945 -14.891 -9.18 1 89.25 750 SER B N 1
ATOM 12775 C CA . SER B 1 750 ? 9.133 -15.469 -8.117 1 89.25 750 SER B CA 1
ATOM 12776 C C . SER B 1 750 ? 8.938 -14.477 -6.969 1 89.25 750 SER B C 1
ATOM 12778 O O . SER B 1 750 ? 7.859 -14.422 -6.371 1 89.25 750 SER B O 1
ATOM 12780 N N . VAL B 1 751 ? 9.945 -13.719 -6.715 1 91.88 751 VAL B N 1
ATOM 12781 C CA . VAL B 1 751 ? 9.859 -12.734 -5.641 1 91.88 751 VAL B CA 1
ATOM 12782 C C . VAL B 1 751 ? 8.812 -11.68 -5.992 1 91.88 751 VAL B C 1
ATOM 12784 O O . VAL B 1 751 ? 7.992 -11.312 -5.148 1 91.88 751 VAL B O 1
ATOM 12787 N N . PHE B 1 752 ? 8.836 -11.242 -7.266 1 92.06 752 PHE B N 1
ATOM 12788 C CA . PHE B 1 752 ? 7.824 -10.281 -7.691 1 92.06 752 PHE B CA 1
ATOM 12789 C C . PHE B 1 752 ? 6.426 -10.852 -7.508 1 92.06 752 PHE B C 1
ATOM 12791 O O . PHE B 1 752 ? 5.535 -10.172 -6.988 1 92.06 752 PHE B O 1
ATOM 12798 N N . GLN B 1 753 ? 6.285 -12.047 -7.875 1 92.75 753 GLN B N 1
ATOM 12799 C CA . GLN B 1 753 ? 4.973 -12.68 -7.77 1 92.75 753 GLN B CA 1
ATOM 12800 C C . GLN B 1 753 ? 4.535 -12.797 -6.312 1 92.75 753 GLN B C 1
ATOM 12802 O O . GLN B 1 753 ? 3.4 -12.453 -5.969 1 92.75 753 GLN B O 1
ATOM 12807 N N . ASP B 1 754 ? 5.449 -13.242 -5.5 1 95 754 ASP B N 1
ATOM 12808 C CA . ASP B 1 754 ? 5.137 -13.422 -4.086 1 95 754 ASP B CA 1
ATOM 12809 C C . ASP B 1 754 ? 4.762 -12.094 -3.43 1 95 754 ASP B C 1
ATOM 12811 O O . ASP B 1 754 ? 3.822 -12.031 -2.637 1 95 754 ASP B O 1
ATOM 12815 N N . LEU B 1 755 ? 5.449 -11.039 -3.742 1 96 755 LEU B N 1
ATOM 12816 C CA . LEU B 1 755 ? 5.164 -9.719 -3.18 1 96 755 LEU B CA 1
ATOM 12817 C C . LEU B 1 755 ? 3.834 -9.188 -3.699 1 96 755 LEU B C 1
ATOM 12819 O O . LEU B 1 755 ? 3.119 -8.484 -2.979 1 96 755 LEU B O 1
ATOM 12823 N N . CYS B 1 756 ? 3.502 -9.547 -4.922 1 95.06 756 CYS B N 1
ATOM 12824 C CA . CYS B 1 756 ? 2.232 -9.117 -5.5 1 95.06 756 CYS B CA 1
ATOM 12825 C C . CYS B 1 756 ? 1.061 -9.797 -4.801 1 95.06 756 CYS B C 1
ATOM 12827 O O . CYS B 1 756 ? -0.022 -9.211 -4.695 1 95.06 756 CYS B O 1
ATOM 12829 N N . TYR B 1 757 ? 1.292 -10.953 -4.262 1 93 757 TYR B N 1
ATOM 12830 C CA . TYR B 1 757 ? 0.23 -11.672 -3.57 1 93 757 TYR B CA 1
ATOM 12831 C C . TYR B 1 757 ? 0.137 -11.242 -2.111 1 93 757 TYR B C 1
ATOM 12833 O O . TYR B 1 757 ? -0.851 -11.531 -1.434 1 93 757 TYR B O 1
ATOM 12841 N N . ASN B 1 758 ? 1.163 -10.586 -1.597 1 94.06 758 ASN B N 1
ATOM 12842 C CA . ASN B 1 758 ? 1.174 -10.078 -0.229 1 94.06 758 ASN B CA 1
ATOM 12843 C C . ASN B 1 758 ? 0.338 -8.805 -0.096 1 94.06 758 ASN B C 1
ATOM 12845 O O . ASN B 1 758 ? 0.715 -7.754 -0.614 1 94.06 758 ASN B O 1
ATOM 12849 N N . GLU B 1 759 ? -0.691 -8.93 0.658 1 92.19 759 GLU B N 1
ATOM 12850 C CA . GLU B 1 759 ? -1.645 -7.836 0.819 1 92.19 759 GLU B CA 1
ATOM 12851 C C . GLU B 1 759 ? -0.952 -6.57 1.316 1 92.19 759 GLU B C 1
ATOM 12853 O O . GLU B 1 759 ? -1.393 -5.457 1.02 1 92.19 759 GLU B O 1
ATOM 12858 N N . TYR B 1 760 ? 0.119 -6.672 1.97 1 92.56 760 TYR B N 1
ATOM 12859 C CA . TYR B 1 760 ? 0.797 -5.535 2.578 1 92.56 760 TYR B CA 1
ATOM 12860 C C . TYR B 1 760 ? 1.87 -4.977 1.648 1 92.56 760 TYR B C 1
ATOM 12862 O O . TYR B 1 760 ? 2.439 -3.916 1.912 1 92.56 760 TYR B O 1
ATOM 12870 N N . ALA B 1 761 ? 2.105 -5.648 0.573 1 95 761 ALA B N 1
ATOM 12871 C CA . ALA B 1 761 ? 3.211 -5.25 -0.294 1 95 761 ALA B CA 1
ATOM 12872 C C . ALA B 1 761 ? 2.721 -4.965 -1.712 1 95 761 ALA B C 1
ATOM 12874 O O . ALA B 1 761 ? 3.434 -4.352 -2.51 1 95 761 ALA B O 1
ATOM 12875 N N . ARG B 1 762 ? 1.541 -5.418 -2.043 1 94.25 762 ARG B N 1
ATOM 12876 C CA . ARG B 1 762 ? 1.121 -5.5 -3.438 1 94.25 762 ARG B CA 1
ATOM 12877 C C . ARG B 1 762 ? 1.084 -4.117 -4.082 1 94.25 762 ARG B C 1
ATOM 12879 O O . ARG B 1 762 ? 1.453 -3.961 -5.25 1 94.25 762 ARG B O 1
ATOM 12886 N N . ASP B 1 763 ? 0.641 -3.016 -3.383 1 92.31 763 ASP B N 1
ATOM 12887 C CA . ASP B 1 763 ? 0.572 -1.679 -3.963 1 92.31 763 ASP B CA 1
ATOM 12888 C C . ASP B 1 763 ? 1.969 -1.136 -4.258 1 92.31 763 ASP B C 1
ATOM 12890 O O . ASP B 1 763 ? 2.211 -0.577 -5.328 1 92.31 763 ASP B O 1
ATOM 12894 N N . ILE B 1 764 ? 2.838 -1.315 -3.299 1 92.94 764 ILE B N 1
ATOM 12895 C CA . ILE B 1 764 ? 4.215 -0.857 -3.453 1 92.94 764 ILE B CA 1
ATOM 12896 C C . ILE B 1 764 ? 4.879 -1.598 -4.613 1 92.94 764 ILE B C 1
ATOM 12898 O O . ILE B 1 764 ? 5.59 -0.992 -5.418 1 92.94 764 ILE B O 1
ATOM 12902 N N . THR B 1 765 ? 4.59 -2.891 -4.707 1 95.31 765 THR B N 1
ATOM 12903 C CA . THR B 1 765 ? 5.199 -3.715 -5.746 1 95.31 765 THR B CA 1
ATOM 12904 C C . THR B 1 765 ? 4.676 -3.318 -7.125 1 95.31 765 THR B C 1
ATOM 12906 O O . THR B 1 765 ? 5.453 -3.182 -8.07 1 95.31 765 THR B O 1
ATOM 12909 N N . TRP B 1 766 ? 3.342 -3.131 -7.254 1 94.44 766 TRP B N 1
ATOM 12910 C CA . TRP B 1 766 ? 2.752 -2.721 -8.523 1 94.44 766 TRP B CA 1
ATOM 12911 C C . TRP B 1 766 ? 3.316 -1.379 -8.977 1 94.44 766 TRP B C 1
ATOM 12913 O O . TRP B 1 766 ? 3.68 -1.214 -10.148 1 94.44 766 TRP B O 1
ATOM 12923 N N . ASP B 1 767 ? 3.43 -0.4 -8.102 1 91.94 767 ASP B N 1
ATOM 12924 C CA . ASP B 1 767 ? 3.996 0.907 -8.422 1 91.94 767 ASP B CA 1
ATOM 12925 C C . ASP B 1 767 ? 5.469 0.788 -8.805 1 91.94 767 ASP B C 1
ATOM 12927 O O . ASP B 1 767 ? 5.93 1.47 -9.727 1 91.94 767 ASP B O 1
ATOM 12931 N N . PHE B 1 768 ? 6.18 -0.074 -8.094 1 93.81 768 PHE B N 1
ATOM 12932 C CA . PHE B 1 768 ? 7.59 -0.299 -8.383 1 93.81 768 PHE B CA 1
ATOM 12933 C C . PHE B 1 768 ? 7.77 -0.847 -9.797 1 93.81 768 PHE B C 1
ATOM 12935 O O . PHE B 1 768 ? 8.656 -0.402 -10.531 1 93.81 768 PHE B O 1
ATOM 12942 N N . LEU B 1 769 ? 6.93 -1.804 -10.125 1 92 769 LEU B N 1
ATOM 12943 C CA . LEU B 1 769 ? 7 -2.406 -11.453 1 92 769 LEU B CA 1
ATOM 12944 C C . LEU B 1 769 ? 6.727 -1.368 -12.531 1 92 769 LEU B C 1
ATOM 12946 O O . LEU B 1 769 ? 7.457 -1.286 -13.523 1 92 769 LEU B O 1
ATOM 12950 N N . ARG B 1 770 ? 5.738 -0.587 -12.367 1 91.69 770 ARG B N 1
ATOM 12951 C CA . ARG B 1 770 ? 5.406 0.445 -13.344 1 91.69 770 ARG B CA 1
ATOM 12952 C C . ARG B 1 770 ? 6.516 1.487 -13.438 1 91.69 770 ARG B C 1
ATOM 12954 O O . ARG B 1 770 ? 6.848 1.956 -14.531 1 91.69 770 ARG B O 1
ATOM 12961 N N . GLY B 1 771 ? 7.148 1.822 -12.328 1 90.25 771 GLY B N 1
ATOM 12962 C CA . GLY B 1 771 ? 8.211 2.814 -12.289 1 90.25 771 GLY B CA 1
ATOM 12963 C C . GLY B 1 771 ? 9.516 2.312 -12.875 1 90.25 771 GLY B C 1
ATOM 12964 O O . GLY B 1 771 ? 10.367 3.107 -13.281 1 90.25 771 GLY B O 1
ATOM 12965 N N . ASN B 1 772 ? 9.648 0.962 -12.859 1 90.19 772 ASN B N 1
ATOM 12966 C CA . ASN B 1 772 ? 10.859 0.347 -13.391 1 90.19 772 ASN B CA 1
ATOM 12967 C C . ASN B 1 772 ? 10.555 -0.561 -14.578 1 90.19 772 ASN B C 1
ATOM 12969 O O . ASN B 1 772 ? 11.18 -1.61 -14.734 1 90.19 772 ASN B O 1
ATOM 12973 N N . TRP B 1 773 ? 9.609 -0.152 -15.328 1 88.56 773 TRP B N 1
ATOM 12974 C CA . TRP B 1 773 ? 9.094 -1.029 -16.375 1 88.56 773 TRP B CA 1
ATOM 12975 C C . TRP B 1 773 ? 10.164 -1.318 -17.422 1 88.56 773 TRP B C 1
ATOM 12977 O O . TRP B 1 773 ? 10.242 -2.428 -17.953 1 88.56 773 TRP B O 1
ATOM 12987 N N . ASP B 1 774 ? 11.055 -0.366 -17.688 1 85.12 774 ASP B N 1
ATOM 12988 C CA . ASP B 1 774 ? 12.125 -0.568 -18.656 1 85.12 774 ASP B CA 1
ATOM 12989 C C . ASP B 1 774 ? 13.039 -1.715 -18.234 1 85.12 774 ASP B C 1
ATOM 12991 O O . ASP B 1 774 ? 13.414 -2.555 -19.047 1 85.12 774 ASP B O 1
ATOM 12995 N N . PHE B 1 775 ? 13.32 -1.698 -17.047 1 83.88 775 PHE B N 1
ATOM 12996 C CA . PHE B 1 775 ? 14.164 -2.758 -16.5 1 83.88 775 PHE B CA 1
ATOM 12997 C C . PHE B 1 775 ? 13.445 -4.102 -16.562 1 83.88 775 PHE B C 1
ATOM 12999 O O . PHE B 1 775 ? 14.031 -5.102 -16.984 1 83.88 775 PHE B O 1
ATOM 13006 N N . ILE B 1 776 ? 12.211 -4.156 -16.172 1 84.44 776 ILE B N 1
ATOM 13007 C CA . ILE B 1 776 ? 11.438 -5.387 -16.109 1 84.44 776 ILE B CA 1
ATOM 13008 C C . ILE B 1 776 ? 11.281 -5.969 -17.516 1 84.44 776 ILE B C 1
ATOM 13010 O O . ILE B 1 776 ? 11.484 -7.168 -17.719 1 84.44 776 ILE B O 1
ATOM 13014 N N . TYR B 1 777 ? 10.961 -5.09 -18.406 1 81.81 777 TYR B N 1
ATOM 13015 C CA . TYR B 1 777 ? 10.812 -5.516 -19.797 1 81.81 777 TYR B CA 1
ATOM 13016 C C . TYR B 1 777 ? 12.133 -6.02 -20.359 1 81.81 777 TYR B C 1
ATOM 13018 O O . TYR B 1 777 ? 12.164 -7.016 -21.078 1 81.81 777 TYR B O 1
ATOM 13026 N N . GLY B 1 778 ? 13.172 -5.367 -20.062 1 75.38 778 GLY B N 1
ATOM 13027 C CA . GLY B 1 778 ? 14.484 -5.746 -20.547 1 75.38 778 GLY B CA 1
ATOM 13028 C C . GLY B 1 778 ? 14.938 -7.102 -20.062 1 75.38 778 GLY B C 1
ATOM 13029 O O . GLY B 1 778 ? 15.547 -7.871 -20.812 1 75.38 778 GLY B O 1
ATOM 13030 N N . VAL B 1 779 ? 14.664 -7.383 -18.844 1 75.56 779 VAL B N 1
ATOM 13031 C CA . VAL B 1 779 ? 15.164 -8.602 -18.219 1 75.56 779 VAL B CA 1
ATOM 13032 C C . VAL B 1 779 ? 14.188 -9.75 -18.453 1 75.56 779 VAL B C 1
ATOM 13034 O O . VAL B 1 779 ? 14.594 -10.875 -18.75 1 75.56 779 VAL B O 1
ATOM 13037 N N . TYR B 1 780 ? 12.898 -9.5 -18.359 1 73.19 780 TYR B N 1
ATOM 13038 C CA . TYR B 1 780 ? 11.914 -10.578 -18.359 1 73.19 780 TYR B CA 1
ATOM 13039 C C . TYR B 1 780 ? 11.047 -10.531 -19.609 1 73.19 780 TYR B C 1
ATOM 13041 O O . TYR B 1 780 ? 10.297 -11.469 -19.891 1 73.19 780 TYR B O 1
ATOM 13049 N N . GLY B 1 781 ? 11.078 -9.5 -20.328 1 64.25 781 GLY B N 1
ATOM 13050 C CA . GLY B 1 781 ? 10.164 -9.25 -21.438 1 64.25 781 GLY B CA 1
ATOM 13051 C C . GLY B 1 781 ? 10.219 -10.32 -22.5 1 64.25 781 GLY B C 1
ATOM 13052 O O . GLY B 1 781 ? 9.25 -10.523 -23.234 1 64.25 781 GLY B O 1
ATOM 13053 N N . THR B 1 782 ? 11.352 -10.945 -22.5 1 58 782 THR B N 1
ATOM 13054 C CA . THR B 1 782 ? 11.492 -11.938 -23.562 1 58 782 THR B CA 1
ATOM 13055 C C . THR B 1 782 ? 11.102 -13.32 -23.062 1 58 782 THR B C 1
ATOM 13057 O O . THR B 1 782 ? 10.812 -14.219 -23.859 1 58 782 THR B O 1
ATOM 13060 N N . GLY B 1 783 ? 11.25 -13.461 -21.875 1 54.62 783 GLY B N 1
ATOM 13061 C CA . GLY B 1 783 ? 10.852 -14.758 -21.344 1 54.62 783 GLY B CA 1
ATOM 13062 C C . GLY B 1 783 ? 9.367 -14.844 -21.031 1 54.62 783 GLY B C 1
ATOM 13063 O O . GLY B 1 783 ? 8.852 -14.07 -20.219 1 54.62 783 GLY B O 1
ATOM 13064 N N . PHE B 1 784 ? 8.641 -15.617 -21.766 1 46.81 784 PHE B N 1
ATOM 13065 C CA . PHE B 1 784 ? 7.188 -15.641 -21.734 1 46.81 784 PHE B CA 1
ATOM 13066 C C . PHE B 1 784 ? 6.68 -15.922 -20.328 1 46.81 784 PHE B C 1
ATOM 13068 O O . PHE B 1 784 ? 5.82 -15.195 -19.812 1 46.81 784 PHE B O 1
ATOM 13075 N N . PHE B 1 785 ? 7.234 -16.875 -19.609 1 53.75 785 PHE B N 1
ATOM 13076 C CA . PHE B 1 785 ? 6.605 -17.344 -18.391 1 53.75 785 PHE B CA 1
ATOM 13077 C C . PHE B 1 785 ? 6.855 -16.375 -17.234 1 53.75 785 PHE B C 1
ATOM 13079 O O . PHE B 1 785 ? 5.938 -16.031 -16.5 1 53.75 785 PHE B O 1
ATOM 13086 N N . SER B 1 786 ? 7.98 -15.844 -17.234 1 65.19 786 SER B N 1
ATOM 13087 C CA . SER B 1 786 ? 8.312 -14.969 -16.109 1 65.19 786 SER B CA 1
ATOM 13088 C C . SER B 1 786 ? 7.598 -13.633 -16.219 1 65.19 786 SER B C 1
ATOM 13090 O O . SER B 1 786 ? 7.02 -13.141 -15.25 1 65.19 786 SER B O 1
ATOM 13092 N N . PHE B 1 787 ? 7.445 -13.211 -17.438 1 73.75 787 PHE B N 1
ATOM 13093 C CA . PHE B 1 787 ? 6.891 -11.875 -17.641 1 73.75 787 PHE B CA 1
ATOM 13094 C C . PHE B 1 787 ? 5.375 -11.891 -17.453 1 73.75 787 PHE B C 1
ATOM 13096 O O . PHE B 1 787 ? 4.828 -11.047 -16.75 1 73.75 787 PHE B O 1
ATOM 13103 N N . SER B 1 788 ? 4.73 -12.867 -17.984 1 76.38 788 SER B N 1
ATOM 13104 C CA . SER B 1 788 ? 3.289 -13.016 -17.828 1 76.38 788 SER B CA 1
ATOM 13105 C C . SER B 1 788 ? 2.912 -13.266 -16.375 1 76.38 788 SER B C 1
ATOM 13107 O O . SER B 1 788 ? 1.896 -12.766 -15.891 1 76.38 788 SER B O 1
ATOM 13109 N N . GLY B 1 789 ? 3.762 -14.023 -15.75 1 82.75 789 GLY B N 1
ATOM 13110 C CA . GLY B 1 789 ? 3.512 -14.32 -14.352 1 82.75 789 GLY B CA 1
ATOM 13111 C C . GLY B 1 789 ? 3.531 -13.086 -13.461 1 82.75 789 GLY B C 1
ATOM 13112 O O . GLY B 1 789 ? 2.707 -12.953 -12.555 1 82.75 789 GLY B O 1
ATOM 13113 N N . ILE B 1 790 ? 4.418 -12.188 -13.773 1 87.38 790 ILE B N 1
ATOM 13114 C CA . ILE B 1 790 ? 4.551 -10.961 -12.992 1 87.38 790 ILE B CA 1
ATOM 13115 C C . ILE B 1 790 ? 3.303 -10.094 -13.172 1 87.38 790 ILE B C 1
ATOM 13117 O O . ILE B 1 790 ? 2.705 -9.648 -12.195 1 87.38 790 ILE B O 1
ATOM 13121 N N . ILE B 1 791 ? 2.832 -9.992 -14.391 1 86.62 791 ILE B N 1
ATOM 13122 C CA . ILE B 1 791 ? 1.683 -9.148 -14.688 1 86.62 791 ILE B CA 1
ATOM 13123 C C . ILE B 1 791 ? 0.421 -9.766 -14.086 1 86.62 791 ILE B C 1
ATOM 13125 O O . ILE B 1 791 ? -0.349 -9.078 -13.406 1 86.62 791 ILE B O 1
ATOM 13129 N N . SER B 1 792 ? 0.297 -11.031 -14.227 1 87.12 792 SER B N 1
ATOM 13130 C CA . SER B 1 792 ? -0.909 -11.703 -13.758 1 87.12 792 SER B CA 1
ATOM 13131 C C . SER B 1 792 ? -0.994 -11.695 -12.234 1 87.12 792 SER B C 1
ATOM 13133 O O . SER B 1 792 ? -2.074 -11.5 -11.672 1 87.12 792 SER B O 1
ATOM 13135 N N . SER B 1 793 ? 0.096 -11.875 -11.617 1 90.88 793 SER B N 1
ATOM 13136 C CA . SER B 1 793 ? 0.105 -11.898 -10.156 1 90.88 793 SER B CA 1
ATOM 13137 C C . SER B 1 793 ? -0.191 -10.516 -9.578 1 90.88 793 SER B C 1
ATOM 13139 O O . SER B 1 793 ? -0.977 -10.391 -8.633 1 90.88 793 SER B O 1
ATOM 13141 N N . CYS B 1 794 ? 0.335 -9.484 -10.102 1 92.69 794 CYS B N 1
ATOM 13142 C CA . CYS B 1 794 ? 0.204 -8.141 -9.555 1 92.69 794 CYS B CA 1
ATOM 13143 C C . CYS B 1 794 ? -1.193 -7.586 -9.797 1 92.69 794 CYS B C 1
ATOM 13145 O O . CYS B 1 794 ? -1.638 -6.676 -9.102 1 92.69 794 CYS B O 1
ATOM 13147 N N . THR B 1 795 ? -1.9 -8.141 -10.797 1 91.94 795 THR B N 1
ATOM 13148 C CA . THR B 1 795 ? -3.203 -7.582 -11.141 1 91.94 795 THR B CA 1
ATOM 13149 C C . THR B 1 795 ? -4.324 -8.547 -10.742 1 91.94 795 THR B C 1
ATOM 13151 O O . THR B 1 795 ? -5.492 -8.297 -11.047 1 91.94 795 THR B O 1
ATOM 13154 N N . SER B 1 796 ? -3.93 -9.625 -10.094 1 89.81 796 SER B N 1
ATOM 13155 C CA . SER B 1 796 ? -4.879 -10.68 -9.773 1 89.81 796 SER B CA 1
ATOM 13156 C C . SER B 1 796 ? -6 -10.172 -8.875 1 89.81 796 SER B C 1
ATOM 13158 O O . SER B 1 796 ? -7.133 -10.656 -8.953 1 89.81 796 SER B O 1
ATOM 13160 N N . HIS B 1 797 ? -5.801 -9.148 -8.109 1 91.44 797 HIS B N 1
ATOM 13161 C CA . HIS B 1 797 ? -6.758 -8.672 -7.117 1 91.44 797 HIS B CA 1
ATOM 13162 C C . HIS B 1 797 ? -7.52 -7.453 -7.625 1 91.44 797 HIS B C 1
ATOM 13164 O O . HIS B 1 797 ? -8.383 -6.918 -6.93 1 91.44 797 HIS B O 1
ATOM 13170 N N . PHE B 1 798 ? -7.199 -6.949 -8.828 1 92.44 798 PHE B N 1
ATOM 13171 C CA . PHE B 1 798 ? -7.852 -5.746 -9.328 1 92.44 798 PHE B CA 1
ATOM 13172 C C . PHE B 1 798 ? -9.352 -5.965 -9.477 1 92.44 798 PHE B C 1
ATOM 13174 O O . PHE B 1 798 ? -9.789 -6.914 -10.133 1 92.44 798 PHE B O 1
ATOM 13181 N N . SER B 1 799 ? -10.117 -5.137 -8.812 1 92 799 SER B N 1
ATOM 13182 C CA . SER B 1 799 ? -11.562 -5.363 -8.797 1 92 799 SER B CA 1
ATOM 13183 C C . SER B 1 799 ? -12.328 -4.047 -8.672 1 92 799 SER B C 1
ATOM 13185 O O . SER B 1 799 ? -13.469 -4.031 -8.219 1 92 799 SER B O 1
ATOM 13187 N N . THR B 1 800 ? -11.688 -2.9 -8.945 1 90.5 800 THR B N 1
ATOM 13188 C CA . THR B 1 800 ? -12.344 -1.601 -8.891 1 90.5 800 THR B CA 1
ATOM 13189 C C . THR B 1 800 ? -12.227 -0.88 -10.234 1 90.5 800 THR B C 1
ATOM 13191 O O . THR B 1 800 ? -11.367 -1.223 -11.047 1 90.5 800 THR B O 1
ATOM 13194 N N . GLN B 1 801 ? -13.117 0.079 -10.367 1 90.69 801 GLN B N 1
ATOM 13195 C CA . GLN B 1 801 ? -13.07 0.871 -11.594 1 90.69 801 GLN B CA 1
ATOM 13196 C C . GLN B 1 801 ? -11.758 1.64 -11.695 1 90.69 801 GLN B C 1
ATOM 13198 O O . GLN B 1 801 ? -11.219 1.811 -12.797 1 90.69 801 GLN B O 1
ATOM 13203 N N . PHE B 1 802 ? -11.25 2.068 -10.672 1 89.38 802 PHE B N 1
ATOM 13204 C CA . PHE B 1 802 ? -9.984 2.787 -10.656 1 89.38 802 PHE B CA 1
ATOM 13205 C C . PHE B 1 802 ? -8.852 1.899 -11.156 1 89.38 802 PHE B C 1
ATOM 13207 O O . PHE B 1 802 ? -8.047 2.324 -11.984 1 89.38 802 PHE B O 1
ATOM 13214 N N . GLU B 1 803 ? -8.797 0.754 -10.656 1 92.25 803 GLU B N 1
ATOM 13215 C CA . GLU B 1 803 ? -7.754 -0.189 -11.055 1 92.25 803 GLU B CA 1
ATOM 13216 C C . GLU B 1 803 ? -7.859 -0.539 -12.539 1 92.25 803 GLU B C 1
ATOM 13218 O O . GLU B 1 803 ? -6.844 -0.731 -13.203 1 92.25 803 GLU B O 1
ATOM 13223 N N . LEU B 1 804 ? -9.078 -0.669 -13.016 1 92.62 804 LEU B N 1
ATOM 13224 C CA . LEU B 1 804 ? -9.289 -0.918 -14.445 1 92.62 804 LEU B CA 1
ATOM 13225 C C . LEU B 1 804 ? -8.719 0.219 -15.281 1 92.62 804 LEU B C 1
ATOM 13227 O O . LEU B 1 804 ? -8.016 -0.023 -16.266 1 92.62 804 LEU B O 1
ATOM 13231 N N . GLN B 1 805 ? -9.008 1.427 -14.836 1 91 805 GLN B N 1
ATOM 13232 C CA . GLN B 1 805 ? -8.516 2.602 -15.547 1 91 805 GLN B CA 1
ATOM 13233 C C . GLN B 1 805 ? -6.992 2.674 -15.492 1 91 805 GLN B C 1
ATOM 13235 O O . GLN B 1 805 ? -6.348 3.059 -16.469 1 91 805 GLN B O 1
ATOM 13240 N N . GLU B 1 806 ? -6.531 2.371 -14.391 1 90.88 806 GLU B N 1
ATOM 13241 C CA . GLU B 1 806 ? -5.082 2.348 -14.234 1 90.88 806 GLU B CA 1
ATOM 13242 C C . GLU B 1 806 ? -4.438 1.345 -15.188 1 90.88 806 GLU B C 1
ATOM 13244 O O . GLU B 1 806 ? -3.389 1.624 -15.773 1 90.88 806 GLU B O 1
ATOM 13249 N N . LEU B 1 807 ? -5.02 0.193 -15.289 1 91.06 807 LEU B N 1
ATOM 13250 C CA . LEU B 1 807 ? -4.512 -0.841 -16.188 1 91.06 807 LEU B CA 1
ATOM 13251 C C . LEU B 1 807 ? -4.609 -0.396 -17.641 1 91.06 807 LEU B C 1
ATOM 13253 O O . LEU B 1 807 ? -3.719 -0.686 -18.438 1 91.06 807 LEU B O 1
ATOM 13257 N N . GLU B 1 808 ? -5.676 0.221 -17.984 1 91.38 808 GLU B N 1
ATOM 13258 C CA . GLU B 1 808 ? -5.836 0.753 -19.328 1 91.38 808 GLU B CA 1
ATOM 13259 C C . GLU B 1 808 ? -4.758 1.79 -19.641 1 91.38 808 GLU B C 1
ATOM 13261 O O . GLU B 1 808 ? -4.176 1.776 -20.719 1 91.38 808 GLU B O 1
ATOM 13266 N N . ALA B 1 809 ? -4.57 2.645 -18.719 1 89.75 809 ALA B N 1
ATOM 13267 C CA . ALA B 1 809 ? -3.525 3.65 -18.875 1 89.75 809 ALA B CA 1
ATOM 13268 C C . ALA B 1 809 ? -2.152 3 -19 1 89.75 809 ALA B C 1
ATOM 13270 O O . ALA B 1 809 ? -1.326 3.428 -19.812 1 89.75 809 ALA B O 1
ATOM 13271 N N . PHE B 1 810 ? -1.873 2.039 -18.25 1 92.19 810 PHE B N 1
ATOM 13272 C CA . PHE B 1 810 ? -0.613 1.306 -18.281 1 92.19 810 PHE B CA 1
ATOM 13273 C C . PHE B 1 810 ? -0.399 0.682 -19.656 1 92.19 810 PHE B C 1
ATOM 13275 O O . PHE B 1 810 ? 0.698 0.758 -20.219 1 92.19 810 PHE B O 1
ATOM 13282 N N . LYS B 1 811 ? -1.397 0.009 -20.094 1 89.44 811 LYS B N 1
ATOM 13283 C CA . LYS B 1 811 ? -1.309 -0.6 -21.422 1 89.44 811 LYS B CA 1
ATOM 13284 C C . LYS B 1 811 ? -0.991 0.447 -22.484 1 89.44 811 LYS B C 1
ATOM 13286 O O . LYS B 1 811 ? -0.146 0.219 -23.344 1 89.44 811 LYS B O 1
ATOM 13291 N N . ALA B 1 812 ? -1.668 1.571 -22.391 1 88.62 812 ALA B N 1
ATOM 13292 C CA . ALA B 1 812 ? -1.489 2.641 -23.375 1 88.62 812 ALA B CA 1
ATOM 13293 C C . ALA B 1 812 ? -0.081 3.223 -23.297 1 88.62 812 ALA B C 1
ATOM 13295 O O . ALA B 1 812 ? 0.549 3.475 -24.328 1 88.62 812 ALA B O 1
ATOM 13296 N N . GLU B 1 813 ? 0.443 3.414 -22.172 1 87.25 813 GLU B N 1
ATOM 13297 C CA . GLU B 1 813 ? 1.745 4.031 -21.938 1 87.25 813 GLU B CA 1
ATOM 13298 C C . GLU B 1 813 ? 2.879 3.109 -22.375 1 87.25 813 GLU B C 1
ATOM 13300 O O . GLU B 1 813 ? 3.947 3.576 -22.781 1 87.25 813 GLU B O 1
ATOM 13305 N N . ASN B 1 814 ? 2.619 1.81 -22.297 1 87.44 814 ASN B N 1
ATOM 13306 C CA . ASN B 1 814 ? 3.68 0.846 -22.562 1 87.44 814 ASN B CA 1
ATOM 13307 C C . ASN B 1 814 ? 3.354 -0.015 -23.781 1 87.44 814 ASN B C 1
ATOM 13309 O O . ASN B 1 814 ? 3.781 -1.168 -23.859 1 87.44 814 ASN B O 1
ATOM 13313 N N . ALA B 1 815 ? 2.621 0.47 -24.688 1 82.62 815 ALA B N 1
ATOM 13314 C CA . ALA B 1 815 ? 2.135 -0.273 -25.844 1 82.62 815 ALA B CA 1
ATOM 13315 C C . ALA B 1 815 ? 3.293 -0.877 -26.641 1 82.62 815 ALA B C 1
ATOM 13317 O O . ALA B 1 815 ? 3.18 -1.984 -27.172 1 82.62 815 ALA B O 1
ATOM 13318 N N . ASP B 1 816 ? 4.441 -0.284 -26.625 1 77.38 816 ASP B N 1
ATOM 13319 C CA . ASP B 1 816 ? 5.586 -0.736 -27.406 1 77.38 816 ASP B CA 1
ATOM 13320 C C . ASP B 1 816 ? 6.488 -1.655 -26.594 1 77.38 816 ASP B C 1
ATOM 13322 O O . ASP B 1 816 ? 7.445 -2.225 -27.109 1 77.38 816 ASP B O 1
ATOM 13326 N N . GLN B 1 817 ? 6.164 -1.813 -25.406 1 78.81 817 GLN B N 1
ATOM 13327 C CA . GLN B 1 817 ? 7.023 -2.58 -24.5 1 78.81 817 GLN B CA 1
ATOM 13328 C C . GLN B 1 817 ? 6.234 -3.656 -23.766 1 78.81 817 GLN B C 1
ATOM 13330 O O . GLN B 1 817 ? 6.395 -3.834 -22.562 1 78.81 817 GLN B O 1
ATOM 13335 N N . LEU B 1 818 ? 5.32 -4.25 -24.359 1 78.06 818 LEU B N 1
ATOM 13336 C CA . LEU B 1 818 ? 4.57 -5.324 -23.719 1 78.06 818 LEU B CA 1
ATOM 13337 C C . LEU B 1 818 ? 4.984 -6.684 -24.281 1 78.06 818 LEU B C 1
ATOM 13339 O O . LEU B 1 818 ? 4.844 -7.707 -23.609 1 78.06 818 LEU B O 1
ATOM 13343 N N . GLY B 1 819 ? 5.555 -6.633 -25.469 1 63.66 819 GLY B N 1
ATOM 13344 C CA . GLY B 1 819 ? 6.027 -7.875 -26.062 1 63.66 819 GLY B CA 1
ATOM 13345 C C . GLY B 1 819 ? 5.09 -9.047 -25.828 1 63.66 819 GLY B C 1
ATOM 13346 O O . GLY B 1 819 ? 3.904 -8.969 -26.172 1 63.66 819 GLY B O 1
ATOM 13347 N N . SER B 1 820 ? 5.621 -10.102 -25.141 1 60.22 820 SER B N 1
ATOM 13348 C CA . SER B 1 820 ? 4.875 -11.312 -24.828 1 60.22 820 SER B CA 1
ATOM 13349 C C . SER B 1 820 ? 3.82 -11.062 -23.766 1 60.22 820 SER B C 1
ATOM 13351 O O . SER B 1 820 ? 2.918 -11.883 -23.562 1 60.22 820 SER B O 1
ATOM 13353 N N . GLY B 1 821 ? 3.863 -9.875 -23.234 1 70.25 821 GLY B N 1
ATOM 13354 C CA . GLY B 1 821 ? 2.975 -9.562 -22.125 1 70.25 821 GLY B CA 1
ATOM 13355 C C . GLY B 1 821 ? 1.657 -8.953 -22.562 1 70.25 821 GLY B C 1
ATOM 13356 O O . GLY B 1 821 ? 0.764 -8.727 -21.75 1 70.25 821 GLY B O 1
ATOM 13357 N N . VAL B 1 822 ? 1.496 -8.711 -23.859 1 71.88 822 VAL B N 1
ATOM 13358 C CA . VAL B 1 822 ? 0.286 -8.055 -24.344 1 71.88 822 VAL B CA 1
ATOM 13359 C C . VAL B 1 822 ? -0.936 -8.898 -23.984 1 71.88 822 VAL B C 1
ATOM 13361 O O . VAL B 1 822 ? -1.942 -8.367 -23.5 1 71.88 822 VAL B O 1
ATOM 13364 N N . SER B 1 823 ? -0.753 -10.156 -24.219 1 71 823 SER B N 1
ATOM 13365 C CA . SER B 1 823 ? -1.863 -11.047 -23.906 1 71 823 SER B CA 1
ATOM 13366 C C . SER B 1 823 ? -2.17 -11.055 -22.406 1 71 823 SER B C 1
ATOM 13368 O O . SER B 1 823 ? -3.334 -11.117 -22.016 1 71 823 SER B O 1
ATOM 13370 N N . SER B 1 824 ? -1.13 -11.016 -21.656 1 77.69 824 SER B N 1
ATOM 13371 C CA . SER B 1 824 ? -1.312 -11.016 -20.203 1 77.69 824 SER B CA 1
ATOM 13372 C C . SER B 1 824 ? -2.023 -9.75 -19.75 1 77.69 824 SER B C 1
ATOM 13374 O O . SER B 1 824 ? -2.846 -9.797 -18.828 1 77.69 824 SER B O 1
ATOM 13376 N N . VAL B 1 825 ? -1.711 -8.664 -20.312 1 82.62 825 VAL B N 1
ATOM 13377 C CA . VAL B 1 825 ? -2.363 -7.41 -19.953 1 82.62 825 VAL B CA 1
ATOM 13378 C C . VAL B 1 825 ? -3.824 -7.441 -20.391 1 82.62 825 VAL B C 1
ATOM 13380 O O . VAL B 1 825 ? -4.707 -6.988 -19.656 1 82.62 825 VAL B O 1
ATOM 13383 N N . ASP B 1 826 ? -4.047 -7.98 -21.547 1 79.44 826 ASP B N 1
ATOM 13384 C CA . ASP B 1 826 ? -5.422 -8.102 -22.016 1 79.44 826 ASP B CA 1
ATOM 13385 C C . ASP B 1 826 ? -6.246 -9 -21.094 1 79.44 826 ASP B C 1
ATOM 13387 O O . ASP B 1 826 ? -7.395 -8.695 -20.781 1 79.44 826 ASP B O 1
ATOM 13391 N N . GLN B 1 827 ? -5.625 -10.016 -20.75 1 78.19 827 GLN B N 1
ATOM 13392 C CA . GLN B 1 827 ? -6.285 -10.922 -19.812 1 78.19 827 GLN B CA 1
ATOM 13393 C C . GLN B 1 827 ? -6.547 -10.242 -18.469 1 78.19 827 GLN B C 1
ATOM 13395 O O . GLN B 1 827 ? -7.598 -10.445 -17.859 1 78.19 827 GLN B O 1
ATOM 13400 N N . ALA B 1 828 ? -5.602 -9.523 -18.062 1 86.75 828 ALA B N 1
ATOM 13401 C CA . ALA B 1 828 ? -5.762 -8.789 -16.812 1 86.75 828 ALA B CA 1
ATOM 13402 C C . ALA B 1 828 ? -6.926 -7.809 -16.891 1 86.75 828 ALA B C 1
ATOM 13404 O O . ALA B 1 828 ? -7.691 -7.656 -15.938 1 86.75 828 ALA B O 1
ATOM 13405 N N . LEU B 1 829 ? -7.078 -7.141 -18.062 1 88.12 829 LEU B N 1
ATOM 13406 C CA . LEU B 1 829 ? -8.18 -6.211 -18.281 1 88.12 829 LEU B CA 1
ATOM 13407 C C . LEU B 1 829 ? -9.523 -6.934 -18.219 1 88.12 829 LEU B C 1
ATOM 13409 O O . LEU B 1 829 ? -10.445 -6.48 -17.531 1 88.12 829 LEU B O 1
ATOM 13413 N N . GLU B 1 830 ? -9.555 -8.047 -18.859 1 81.25 830 GLU B N 1
ATOM 13414 C CA . GLU B 1 830 ? -10.781 -8.836 -18.859 1 81.25 830 GLU B CA 1
ATOM 13415 C C . GLU B 1 830 ? -11.117 -9.344 -17.469 1 81.25 830 GLU B C 1
ATOM 13417 O O . GLU B 1 830 ? -12.273 -9.266 -17.031 1 81.25 830 GLU B O 1
ATOM 13422 N N . LYS B 1 831 ? -10.148 -9.836 -16.844 1 84.94 831 LYS B N 1
ATOM 13423 C CA . LYS B 1 831 ? -10.336 -10.344 -15.492 1 84.94 831 LYS B CA 1
ATOM 13424 C C . LYS B 1 831 ? -10.805 -9.234 -14.555 1 84.94 831 LYS B C 1
ATOM 13426 O O . LYS B 1 831 ? -11.68 -9.453 -13.711 1 84.94 831 LYS B O 1
ATOM 13431 N N . THR B 1 832 ? -10.227 -8.086 -14.625 1 91.19 832 THR B N 1
ATOM 13432 C CA . THR B 1 832 ? -10.602 -6.961 -13.773 1 91.19 832 THR B CA 1
ATOM 13433 C C . THR B 1 832 ? -12.07 -6.59 -13.984 1 91.19 832 THR B C 1
ATOM 13435 O O . THR B 1 832 ? -12.805 -6.367 -13.023 1 91.19 832 THR B O 1
ATOM 13438 N N . LYS B 1 833 ? -12.484 -6.547 -15.258 1 87.56 833 LYS B N 1
ATOM 13439 C CA . LYS B 1 833 ? -13.875 -6.246 -15.562 1 87.56 833 LYS B CA 1
ATOM 13440 C C . LYS B 1 833 ? -14.805 -7.285 -14.938 1 87.56 833 LYS B C 1
ATOM 13442 O O . LYS B 1 833 ? -15.836 -6.934 -14.352 1 87.56 833 LYS B O 1
ATOM 13447 N N . THR B 1 834 ? -14.383 -8.516 -15.055 1 85.5 834 THR B N 1
ATOM 13448 C CA . THR B 1 834 ? -15.172 -9.609 -14.5 1 85.5 834 THR B CA 1
ATOM 13449 C C . THR B 1 834 ? -15.219 -9.531 -12.977 1 85.5 834 THR B C 1
ATOM 13451 O O . THR B 1 834 ? -16.25 -9.797 -12.359 1 85.5 834 THR B O 1
ATOM 13454 N N . ASN B 1 835 ? -14.141 -9.172 -12.391 1 91.12 835 ASN B N 1
ATOM 13455 C CA . ASN B 1 835 ? -14.062 -9.031 -10.945 1 91.12 835 ASN B CA 1
ATOM 13456 C C . ASN B 1 835 ? -14.969 -7.91 -10.445 1 91.12 835 ASN B C 1
ATOM 13458 O O . ASN B 1 835 ? -15.609 -8.039 -9.391 1 91.12 835 ASN B O 1
ATOM 13462 N N . ILE B 1 836 ? -14.984 -6.805 -11.172 1 91.94 836 ILE B N 1
ATOM 13463 C CA . ILE B 1 836 ? -15.828 -5.672 -10.805 1 91.94 836 ILE B CA 1
ATOM 13464 C C . ILE B 1 836 ? -17.297 -6.102 -10.797 1 91.94 836 ILE B C 1
ATOM 13466 O O . ILE B 1 836 ? -18.031 -5.82 -9.844 1 91.94 836 ILE B O 1
ATOM 13470 N N . GLN B 1 837 ? -17.625 -6.801 -11.82 1 90.12 837 GLN B N 1
ATOM 13471 C CA . GLN B 1 837 ? -19 -7.27 -11.93 1 90.12 837 GLN B CA 1
ATOM 13472 C C . GLN B 1 837 ? -19.328 -8.281 -10.836 1 90.12 837 GLN B C 1
ATOM 13474 O O . GLN B 1 837 ? -20.438 -8.258 -10.273 1 90.12 837 GLN B O 1
ATOM 13479 N N . TRP B 1 838 ? -18.484 -9.164 -10.609 1 92.5 838 TRP B N 1
ATOM 13480 C CA . TRP B 1 838 ? -18.703 -10.172 -9.57 1 92.5 838 TRP B CA 1
ATOM 13481 C C . TRP B 1 838 ? -18.969 -9.516 -8.219 1 92.5 838 TRP B C 1
ATOM 13483 O O . TRP B 1 838 ? -19.891 -9.914 -7.508 1 92.5 838 TRP B O 1
ATOM 13493 N N . ARG B 1 839 ? -18.203 -8.531 -7.828 1 92.69 839 ARG B N 1
ATOM 13494 C CA . ARG B 1 839 ? -18.375 -7.852 -6.551 1 92.69 839 ARG B CA 1
ATOM 13495 C C . ARG B 1 839 ? -19.734 -7.16 -6.48 1 92.69 839 ARG B C 1
ATOM 13497 O O . ARG B 1 839 ? -20.406 -7.223 -5.457 1 92.69 839 ARG B O 1
ATOM 13504 N N . ALA B 1 840 ? -20.047 -6.504 -7.555 1 91.94 840 ALA B N 1
ATOM 13505 C CA . ALA B 1 840 ? -21.328 -5.82 -7.605 1 91.94 840 ALA B CA 1
ATOM 13506 C C . ALA B 1 840 ? -22.484 -6.801 -7.371 1 91.94 840 ALA B C 1
ATOM 13508 O O . ALA B 1 840 ? -23.453 -6.469 -6.699 1 91.94 840 ALA B O 1
ATOM 13509 N N . ASP B 1 841 ? -22.281 -8.031 -7.82 1 93 841 ASP B N 1
ATOM 13510 C CA . ASP B 1 841 ? -23.375 -9.008 -7.816 1 93 841 ASP B CA 1
ATOM 13511 C C . ASP B 1 841 ? -23.406 -9.781 -6.504 1 93 841 ASP B C 1
ATOM 13513 O O . ASP B 1 841 ? -24.469 -10.148 -6.023 1 93 841 ASP B O 1
ATOM 13517 N N . TYR B 1 842 ? -22.266 -10.047 -5.918 1 94.44 842 TYR B N 1
ATOM 13518 C CA . TYR B 1 842 ? -22.266 -11.125 -4.934 1 94.44 842 TYR B CA 1
ATOM 13519 C C . TYR B 1 842 ? -21.688 -10.656 -3.604 1 94.44 842 TYR B C 1
ATOM 13521 O O . TYR B 1 842 ? -21.828 -11.336 -2.586 1 94.44 842 TYR B O 1
ATOM 13529 N N . GLU B 1 843 ? -20.984 -9.531 -3.518 1 93.81 843 GLU B N 1
ATOM 13530 C CA . GLU B 1 843 ? -20.344 -9.062 -2.289 1 93.81 843 GLU B CA 1
ATOM 13531 C C . GLU B 1 843 ? -21.344 -8.984 -1.143 1 93.81 843 GLU B C 1
ATOM 13533 O O . GLU B 1 843 ? -21.094 -9.492 -0.049 1 93.81 843 GLU B O 1
ATOM 13538 N N . ASP B 1 844 ? -22.484 -8.406 -1.425 1 93.56 844 ASP B N 1
ATOM 13539 C CA . ASP B 1 844 ? -23.5 -8.227 -0.383 1 93.56 844 ASP B CA 1
ATOM 13540 C C . ASP B 1 844 ? -24.094 -9.57 0.038 1 93.56 844 ASP B C 1
ATOM 13542 O O . ASP B 1 844 ? -24.406 -9.773 1.212 1 93.56 844 ASP B O 1
ATOM 13546 N N . ILE B 1 845 ? -24.219 -10.469 -0.859 1 95.38 845 ILE B N 1
ATOM 13547 C CA . ILE B 1 845 ? -24.781 -11.797 -0.596 1 95.38 845 ILE B CA 1
ATOM 13548 C C . ILE B 1 845 ? -23.844 -12.578 0.32 1 95.38 845 ILE B C 1
ATOM 13550 O O . ILE B 1 845 ? -24.281 -13.164 1.314 1 95.38 845 ILE B O 1
ATOM 13554 N N . VAL B 1 846 ? -22.609 -12.539 -0.006 1 95.75 846 VAL B N 1
ATOM 13555 C CA . VAL B 1 846 ? -21.594 -13.242 0.78 1 95.75 846 VAL B CA 1
ATOM 13556 C C . VAL B 1 846 ? -21.5 -12.625 2.17 1 95.75 846 VAL B C 1
ATOM 13558 O O . VAL B 1 846 ? -21.422 -13.336 3.174 1 95.75 846 VAL B O 1
ATOM 13561 N N . PHE B 1 847 ? -21.547 -11.281 2.209 1 93.56 847 PHE B N 1
ATOM 13562 C CA . PHE B 1 847 ? -21.469 -10.562 3.477 1 93.56 847 PHE B CA 1
ATOM 13563 C C . PHE B 1 847 ? -22.609 -10.969 4.398 1 93.56 847 PHE B C 1
ATOM 13565 O O . PHE B 1 847 ? -22.391 -11.25 5.578 1 93.56 847 PHE B O 1
ATOM 13572 N N . ALA B 1 848 ? -23.781 -11.008 3.852 1 94.31 848 ALA B N 1
ATOM 13573 C CA . ALA B 1 848 ? -24.969 -11.336 4.633 1 94.31 848 ALA B CA 1
ATOM 13574 C C . ALA B 1 848 ? -24.891 -12.766 5.176 1 94.31 848 ALA B C 1
ATOM 13576 O O . ALA B 1 848 ? -25.172 -13.008 6.348 1 94.31 848 ALA B O 1
ATOM 13577 N N . TRP B 1 849 ? -24.484 -13.703 4.363 1 96 849 TRP B N 1
ATOM 13578 C CA . TRP B 1 849 ? -24.406 -15.102 4.777 1 96 849 TRP B CA 1
ATOM 13579 C C . TRP B 1 849 ? -23.375 -15.273 5.883 1 96 849 TRP B C 1
ATOM 13581 O O . TRP B 1 849 ? -23.641 -15.93 6.895 1 96 849 TRP B O 1
ATOM 13591 N N . LEU B 1 850 ? -22.234 -14.711 5.711 1 95.19 850 LEU B N 1
ATOM 13592 C CA . LEU B 1 850 ? -21.156 -14.844 6.676 1 95.19 850 LEU B CA 1
ATOM 13593 C C . LEU B 1 850 ? -21.516 -14.18 7.996 1 95.19 850 LEU B C 1
ATOM 13595 O O . LEU B 1 850 ? -21.203 -14.703 9.07 1 95.19 850 LEU B O 1
ATOM 13599 N N . SER B 1 851 ? -22.109 -13.008 7.938 1 91.56 851 SER B N 1
ATOM 13600 C CA . SER B 1 851 ? -22.469 -12.25 9.133 1 91.56 851 SER B CA 1
ATOM 13601 C C . SER B 1 851 ? -23.438 -13.039 10.016 1 91.56 851 SER B C 1
ATOM 13603 O O . SER B 1 851 ? -23.391 -12.93 11.242 1 91.56 851 SER B O 1
ATOM 13605 N N . ASP B 1 852 ? -24.219 -13.828 9.406 1 91.31 852 ASP B N 1
ATOM 13606 C CA . ASP B 1 852 ? -25.188 -14.648 10.133 1 91.31 852 ASP B CA 1
ATOM 13607 C C . ASP B 1 852 ? -24.5 -15.773 10.898 1 91.31 852 ASP B C 1
ATOM 13609 O O . ASP B 1 852 ? -25.047 -16.297 11.867 1 91.31 852 ASP B O 1
ATOM 13613 N N . ARG B 1 853 ? -23.406 -16.156 10.477 1 89.62 853 ARG B N 1
ATOM 13614 C CA . ARG B 1 853 ? -22.719 -17.312 11.039 1 89.62 853 ARG B CA 1
ATOM 13615 C C . ARG B 1 853 ? -21.656 -16.875 12.047 1 89.62 853 ARG B C 1
ATOM 13617 O O . ARG B 1 853 ? -21.188 -17.688 12.844 1 89.62 853 ARG B O 1
ATOM 13624 N N . VAL B 1 854 ? -21.188 -15.656 11.836 1 83.06 854 VAL B N 1
ATOM 13625 C CA . VAL B 1 854 ? -20.156 -15.195 12.75 1 83.06 854 VAL B CA 1
ATOM 13626 C C . VAL B 1 854 ? -20.766 -14.344 13.852 1 83.06 854 VAL B C 1
ATOM 13628 O O . VAL B 1 854 ? -21.719 -13.586 13.609 1 83.06 854 VAL B O 1
ATOM 13631 N N . VAL B 1 855 ? -21.094 -14.758 14.969 1 59.62 855 VAL B N 1
ATOM 13632 C CA . VAL B 1 855 ? -21.625 -14.016 16.109 1 59.62 855 VAL B CA 1
ATOM 13633 C C . VAL B 1 855 ? -20.875 -12.703 16.266 1 59.62 855 VAL B C 1
ATOM 13635 O O . VAL B 1 855 ? -19.641 -12.672 16.188 1 59.62 855 VAL B O 1
ATOM 13638 N N . SER B 1 856 ? -21.531 -11.57 15.805 1 47.31 856 SER B N 1
ATOM 13639 C CA . SER B 1 856 ? -20.938 -10.266 16.094 1 47.31 856 SER B CA 1
ATOM 13640 C C . SER B 1 856 ? -20.203 -10.266 17.422 1 47.31 856 SER B C 1
ATOM 13642 O O . SER B 1 856 ? -20.719 -10.773 18.422 1 47.31 856 SER B O 1
ATOM 13644 N N . PRO B 1 857 ? -18.891 -9.906 17.359 1 41.62 857 PRO B N 1
ATOM 13645 C CA . PRO B 1 857 ? -18.297 -9.891 18.688 1 41.62 857 PRO B CA 1
ATOM 13646 C C . PRO B 1 857 ? -19.141 -9.094 19.688 1 41.62 857 PRO B C 1
ATOM 13648 O O . PRO B 1 857 ? -19.859 -8.172 19.297 1 41.62 857 PRO B O 1
#

Nearest PDB structures (foldseek):
  4f5c-assembly2_B  TM=8.771E-01  e=3.885E-65  Sus scrofa
  4f5c-assembly1_A  TM=8.730E-01  e=7.308E-65  Sus scrofa
  7nup-assembly4_D  TM=8.903E-01  e=6.738E-53  Homo sapiens
  5ab0-assembly2_C  TM=8.825E-01  e=3.293E-53  Homo sapiens
  5ab0-assembly1_A  TM=8.824E-01  e=1.268E-52  Homo sapiens

InterPro domains:
  IPR001930 Peptidase M1, alanine aminopeptidase/leukotriene A4 hydrolase [PR00756] (165-180)
  IPR001930 Peptidase M1, alanine aminopeptidase/leukotriene A4 hydrolase [PR00756] (216-231)
  IPR014782 Peptidase M1, membrane alanine aminopeptidase [PF01433] (304-417)
  IPR024571 ERAP1-like C-terminal domain [PF11838] (515-833)
  IPR027268 Peptidase M4/M1, CTD superfamily [G3DSA:1.10.390.10] (235-297)
  IPR027268 Peptidase M4/M1, CTD superfamily [G3DSA:1.10.390.10] (301-440)
  IPR034016 Aminopeptidase N-type [cd09601] (35-437)
  IPR042097 Aminopeptidase N-like , N-terminal domain superfamliy [G3DSA:2.60.40.1730] (19-234)
  IPR042097 Aminopeptidase N-like , N-terminal domain superfamliy [SSF63737] (21-233)
  IPR045357 Aminopeptidase N-like , N-terminal domain [PF17900] (33-226)
  IPR050344 Peptidase M1 family aminopeptidases [PTHR11533] (308-850)

Solvent-accessible surface area (backbone atoms only — not comparable to full-atom values): 91076 Å² total; per-residue (Å²): 134,84,75,72,80,76,78,75,79,74,74,74,76,77,74,70,81,67,82,89,57,80,72,76,46,70,63,82,69,85,31,63,44,51,54,36,35,41,40,38,39,35,64,42,79,57,59,47,97,83,64,47,32,39,28,41,35,39,38,35,45,28,27,35,24,67,39,63,41,36,66,45,82,31,28,29,37,78,61,46,73,84,42,80,47,39,26,40,78,85,67,44,77,50,65,61,72,48,69,49,75,42,70,88,61,23,24,40,37,38,34,36,72,56,66,44,55,60,72,36,50,35,33,41,39,36,32,35,39,28,58,32,40,76,77,72,49,7,43,13,40,47,73,50,68,45,99,86,66,43,81,43,63,31,38,34,57,36,16,71,77,77,18,35,22,38,58,44,77,32,61,68,40,65,81,49,37,25,25,38,38,44,32,40,37,35,38,84,86,40,45,74,48,50,76,40,49,73,36,79,72,49,69,61,66,60,80,94,69,67,50,35,46,42,38,33,42,66,46,66,76,38,35,52,47,73,58,44,54,32,40,35,69,57,33,71,44,76,36,56,27,93,90,50,46,29,34,40,44,74,38,53,47,71,42,48,73,68,49,71,48,48,64,58,33,62,47,49,33,54,52,52,51,49,50,28,62,68,51,68,45,76,61,69,85,53,66,53,83,59,74,46,48,42,68,60,54,74,80,46,55,58,41,67,74,42,75,45,64,86,45,51,28,63,76,36,72,59,59,62,75,59,56,63,33,58,58,38,47,61,70,22,44,49,49,20,50,62,52,26,23,40,86,84,39,59,29,56,59,73,83,81,69,67,44,69,69,41,55,55,61,50,75,39,54,50,21,40,26,37,27,26,33,52,48,39,31,46,36,65,68,40,28,66,68,15,43,45,47,12,49,36,52,44,52,67,72,46,64,94,50,83,77,53,75,70,55,56,38,50,32,34,48,50,22,15,56,71,68,69,37,75,69,57,89,80,37,50,53,56,35,49,43,39,60,37,64,29,53,49,34,38,31,37,36,43,36,82,51,94,85,25,35,36,47,46,72,40,56,40,46,45,55,65,83,59,62,78,65,54,77,81,48,99,59,70,61,47,50,51,41,70,43,25,28,30,32,66,87,49,70,62,79,42,79,48,73,37,50,73,98,49,88,34,70,47,72,87,60,58,90,86,42,33,71,41,66,39,54,64,52,46,46,80,56,40,56,46,62,42,70,69,46,51,49,46,47,41,50,41,36,63,73,48,43,81,82,47,56,55,44,32,51,13,46,53,42,42,31,36,43,50,33,23,66,22,67,74,36,64,58,67,59,35,58,54,56,51,60,38,47,42,76,52,81,56,39,47,36,48,54,28,44,50,54,55,49,44,52,49,45,50,74,29,50,61,36,82,40,31,65,41,50,41,51,45,51,46,62,35,38,48,56,43,40,70,71,46,69,88,57,86,56,82,52,73,56,47,40,52,31,38,41,50,29,52,42,52,34,37,74,60,61,36,61,69,50,45,49,50,26,38,47,56,48,49,46,21,70,73,68,70,52,78,80,65,40,76,85,46,39,49,52,25,40,20,51,25,15,44,72,47,45,69,65,42,36,51,54,47,48,55,50,42,78,69,49,79,50,67,70,60,31,50,37,40,51,52,12,59,38,37,41,56,48,60,28,57,51,42,39,54,53,50,40,50,70,36,92,82,34,87,46,53,71,77,55,39,42,53,49,52,27,46,24,22,67,26,85,61,27,23,68,62,46,48,50,48,45,66,62,39,39,70,57,49,37,69,74,27,36,77,43,57,66,52,34,31,45,38,55,44,37,52,43,65,56,40,45,45,73,51,51,49,51,50,50,51,50,49,48,64,77,37,64,90,64,32,72,65,29,47,62,38,51,52,48,42,51,52,49,21,55,52,37,33,51,47,46,75,71,39,47,66,57,54,36,55,57,38,49,73,70,37,76,75,129,130,85,74,71,79,76,78,73,79,76,74,75,74,77,75,68,82,68,82,87,58,80,71,75,47,68,63,81,69,86,32,62,44,53,53,36,35,41,39,39,41,34,64,42,80,58,58,47,97,85,65,49,33,40,27,40,35,38,38,34,43,27,26,34,23,68,39,64,41,36,65,45,81,30,28,30,38,78,63,46,74,84,41,82,44,38,26,40,80,84,68,43,77,49,65,62,72,49,70,49,75,42,71,88,62,23,26,38,38,37,33,36,71,56,65,46,55,60,72,36,50,35,32,42,39,37,31,36,39,29,58,34,41,76,80,73,46,7,44,13,40,46,73,48,68,44,99,86,67,44,80,43,62,30,39,35,56,35,18,71,79,76,17,34,20,40,59,44,76,33,61,69,40,63,81,47,37,26,26,38,38,43,33,39,37,34,38,84,85,40,44,75,49,50,76,39,50,74,37,79,71,50,69,62,66,60,81,93,69,68,51,37,46,42,38,34,42,67,46,67,76,38,36,53,47,71,58,46,54,32,40,35,70,58,34,72,44,76,35,59,28,95,89,51,46,28,33,40,44,73,39,55,48,70,42,49,72,70,50,70,48,50,64,59,33,62,47,48,34,54,52,52,49,51,49,28,61,66,50,69,44,75,62,69,86,54,64,55,83,58,72,44,48,42,69,60,54,73,79,45,55,59,40,66,75,41,74,45,64,86,44,51,27,62,74,38,71,60,60,64,74,60,56,64,33,56,57,38,45,61,69,22,44,49,49,21,50,62,54,26,20,39,85,85,40,58,28,56,59,72,83,83,67,67,44,70,68,42,54,56,62,52,75,40,54,48,19,41,25,39,26,26,35,53,49,39,32,47,35,63,68,41,29,65,65,17,43,45,47,12,48,34,52,44,51,68,72,44,63,94,49,85,78,52,75,70,56,55,39,50,32,36,48,50,22,15,56,73,67,69,38,76,70,58,89,79,38,49,53,58,37,48,43,40,59,38,66,30,50,49,35,40,33,35,35,44,36,83,51,94,87,25,35,36,49,46,74,40,55,40,46,44,56,65,83,58,63,78,65,55,75,80,46,99,60,70,62,46,51,51,40,69,44,27,29,29,31,67,88,48,71,61,78,43,79,47,75,37,51,73,100,50,87,33,70,46,72,86,60,58,88,84,41,35,71,41,68,39,56,64,52,46,46,79,55,40,57,46,59,44,70,67,47,51,50,46,46,41,49,41,36,64,73,47,43,82,82,47,56,55,44,31,50,13,46,52,42,42,31,35,43,52,32,23,68,22,68,74,36,64,56,66,58,35,58,54,56,51,60,40,45,42,75,51,79,55,38,44,35,48,53,28,45,51,56,55,50,43,53,49,45,50,75,28,48,62,34,84,42,31,65,43,51,40,50,45,52,47,61,35,40,48,55,44,41,72,72,47,69,88,58,86,57,83,52,75,56,47,40,52,30,40,41,51,28,52,43,52,35,36,73,60,62,36,63,68,50,45,49,49,27,37,49,57,47,49,47,22,69,72,69,70,52,81,80,64,40,76,84,46,38,46,52,25,42,21,50,24,16,45,73,47,44,68,63,42,37,51,52,48,49,56,51,42,76,69,49,80,51,66,71,58,31,51,38,41,51,51,11,59,39,38,42,56,47,60,29,59,50,41,41,54,53,50,42,51,69,38,94,83,33,88,46,51,71,78,54,37,42,53,48,52,27,45,23,24,67,25,85,60,28,23,67,62,45,47,51,48,45,66,62,38,38,69,58,49,38,70,72,27,34,77,41,58,67,52,34,30,44,38,54,43,36,54,42,64,58,39,44,46,72,52,53,49,52,50,49,52,50,48,48,65,76,35,63,88,64,31,72,66,29,46,62,39,52,51,48,41,54,52,48,22,54,52,37,33,50,46,46,74,70,39,47,67,58,54,36,54,57,39,50,73,71,36,75,76,127

Radius of gyration: 43.17 Å; Cα contacts (8 Å, |Δi|>4): 3109; chains: 2; bounding box: 98×124×100 Å

Secondary structure (DSSP, 8-state):
----------------SS--SGGGSSSPPTTEEEEEEEEEEEE--S--TTS--EEEEEEEEEEEESS--SEEEEE--SEEEEEEEEE-TT-PEEPEEEEEEETTTTEEEEEESSPPPTT-EEEEEEEEEEE--SSSSEEEEEEEE-TTS-EEEEEEEE-TTTTGGGTS-B---TT--BEEEEEEEE-TT-EEEESSPBPS------TTSS-EEEEBPPPPSB-GGG--EEEE--EEEEEE-TT--EEEEEE-HHHHHTTTTHHHHHHHHHHHHHHHHHHT---GGG-SSS---EE--HHHHHHHH----S-GGGGG---HHHHT-THHIIIIIHHHHHHHTSTT---SS-S---SHHHHHHTSSHIIIIIHHHHHHHHHHHH-HHHHHHHHHHHHHHTTTSPP-HHHHHHHHHHHHHHTT----TT-HHHHHHHHHSS-S-EEEEEEEETTEEEEEEEE--S-TTS-TT-S--TTTT---EEEEEEESS--S-EEEEE-TT--EEE-S--TTS-EEESTTS-SSSEEEE-HHHHHHHHHHHHHHGGGS-HHHHHHHHHHHHHHHHTTSS-HHHHHHTTGGGGT---HHHHHHHHHHHHHHHHHHTTSTTHHHHHHHHHHHHHHHHHT--SS--SSHHHHHHHHHHHHHHHHTT-HHHHHHHHHHHHHHHHHS---S-GGGHHHHHHHHHHHHHHHHHHHHHHHHHH---HHHHHHHHHHHTT---HHHHHHHHHHHHSTT-SS-HHHHHHHHHHHHH-TTTHHHHHHHHHHTHHHHHHHHTT-HHHHHHHHHHHTTT--SHHHHHHHHHHHHHTGGG-GGGHHHHHHHHHHHHHHHHHHHHHHHHHHHHHHHHS---/----------------SS--SGGGSSSPPTTEEEEEEEEEEEE--S--TTS--EEEEEEEEEEEESS-EEEEEEE--SEEEEEEEEE-TT-PEEPEEEEEEETTTTEEEEEEEEEEPTT-EEEEEEEEEEE--SSSSEEEEEEEE-TTS-EEEEEEEE-TTTTHHHHS-B---TT--BEEEEEEEE-TT-EEEESSPBPS------TTSS-EEEEBPPPPSB-GGG--EEEE--EEEEEE-TT--EEEEEE-HHHHHTTTTHHHHHHHHHHHHHHHHHHT---GGG-SSS---EE--HHHHHHHH----S-GGGGG---HHHHT-THHIIIIIHHHHHHHTSTT---SS-S---SHHHHHHTSSHIIIIIHHHHHHHHHHHH-HHHHHHHHHHHHHHSTTSPP-HHHHHHHHHHHHHHTT----TT-HHHHHHHHHSS-S-EEEEEEEETTEEEEEEEE--S-TTS-TT-S--TTTT---EEEEEEESS--S-EEEEE-TT--EEE-S--TTS-EEESTTS-SSSEEEE-HHHHHHHHHHHHHHGGGS-HHHHHHHHHHHHHHHHTTSS-HHHHHHTTGGGGT---HHHHHHHHHHHHHHHHHHTTSTTHHHHHHHHHHHHHHHHHT--SS--SSHHHHHHHHHHHHHHHHTT-HHHHHHHHHHHHHHHHHS---S-GGGHHHHHHHHHHHHHHHHHHHHHHHHHH---HHHHHHHHHHHTT---HHHHHHHHHHHHSTT-SS-HHHHHHHHHHHHH-TTTHHHHHHHHHHTHHHHHHHHTT-HHHHHHHHHHHTTT--SHHHHHHHHHHHHHTGGG-GGGHHHHHHHHHHHHHHHHHHHHHHHHHHHHHHHHS---